Protein 2IQ7 (pdb70)

Sequence (2372 aa):
ASCTFTDAAAAIKGKASCTSIILNGIVVPAGTTLDMTGLKSGTTVTFQGKTTFGYKEWEGPLISFSGTNININGASGHSIDCQGSRWWDSKGSNGGKTKPKFFYAHSLKSSNNIKGLNVLNTPVQAFSINSATTLGVYDVIIDNSAGDSAGGHNTDAFDDVGSSTGVYISGANVKNQDDCLAINSGTTNITFTGGTCSGGHGLSIGSVGGRSDNTVKTVTISNSKIVNSDNGVRIKTVSGATGSVSGVTYSGITLSNIAKYGIVIEQDYENGSPTGTPTNGVPITGLTLSKITGSVASSGTNVYILCASGACSNWKWSGVSVTGGKKSTKCSNIPSGSGAACASCTFTDAAAAIKGKASCTSIILNGIVVPAGTTLDMTGLKSGTTVTFQGKTTFGYKEWEGPLISFSGTNININGASGHSIDCQQGSRWWDSKGSSNGGKTKPKFFYAHSLKSSNIKGLNVLNTPVQAFSINSATTLGVYDVIIDNSAGDSAGGHNTDAFDVGSSTTGVYISGANVKNQDDCLAINSGTNITFTGGTCSGGHGLSIGSVGGRSDNTVKTVTISNSKIVVNSDNGVRIKTVSGATTGSVSGVTYSGITLSNIAKYGIVIEQDYENGSPTGTPTNGVPITGLTLSKITGSVASSGTNVYILCASGACSNWKWSGVSVTGGKKSTKCSNIPSGSGAACASCTFTDAAAAIKGKASCTSIILNGIVVPAGTTLDMTGLKSGTTVTFQGKTTFGYKEWEGPLISFSGTNNININGASGHSIDCQGSRWWDSKGSNGGKTKPKFFYAHSLKSSNIKGLNVLNTPVQAFSINSATTLGVYDVIIDNSAGDSAGGHNTDAFDVGSSTTGVYISGANVKNQDDCLAINSGTNITFTGGTCSGGHGLSIGSSVGGRSDNTVKTVTISNSKIVNSDNGVRIKTVSGATGSVSGVTYSGITLSNIAKKYGIVIEQDYENGSPTGTPTNGVPITGLTLSKITGSVASSGTNVYILCASGACSNWKWSGVSVTGGKKSTKCSNIPSGSGAACASCTFTDAAAAIKGKASCTSIILNGIVVPAGTTLDMTGLKSGTTVTFQGKTTFGYKEWEGPLISFSGTNNININGASGHSIDCQGSRWWDSKGSNGGKTKPKFFYAHSLKSSNIKGLNVLNTPVQAFSINSATTLGVYDVIIDNSAGDSAGGHHNTDAFDVGSSTGVYISGANVKNQDDCLAINSGTNITFTGGTCSGGHGLSIGSVGGRSDNTVKTVTISNSKIVNSDNGVRIKTVSGATGSVSGVTYSGITLSNIAKKYGIVIEQDYENGSPTGTPTNGVPITGLTLSKITGSVASSGTNVYILCASGACSNWKWSGVSSVTGGKKSTKCSNIPSGSGAACASCTFTDAAAAIKGKASCTSIILNGIVVPAGTTLDMTGLKSGTTVTFQGKTTFGYKEWEGPLISSFSGTNNININNGASGHSIDCQQGSRWWDSKGSNGGKTKPKFFYAHSLKSSNIKGLNVLNTPVQAFSINSATTLGVYDVIIDNSAGDSSAGGHNTDAFDDVGSSTGVYISGANVKNQDDCLAINSGTNITFTGGTCSGGHGLSIGSSVGGRSDNTVKTVTISNSKIVNSDNGVRIKTVSGATGSVSGVTYSGITLSNNIAKKYGIVIEQDYENGSPTGTPTNGVPITGLTLSKITGSVASSGTNVYILCASGACSNWKWSGVSVTGGKKSTKCSNIPSGSGAACSCTFTDAAAAIKGKASCTSIILNGIVVPAGTTLDMTGLKSGTTVTFQGKTTFGYKEWEGPLISFSGTNNININGASGHSIDCQGSRWWDSKGSNGGKTKPKFFYAHSLKSSNIKGLNVLNTPVQAFSINSATTLGVYDVIIDNSAGDSAGGHNTDAFDDVGSSTGVYISGANVKNQDDCLAINSGTNITFTGGTCSGGHGLSIGSSVGGRSDNTVKTVTISNSKIVNSDNGVRIKTVSGATGSVSGVTYSGITLSNIAKYGIVIEQDYENGSPTGTPTNGVPITGLTLSKITGSVASSGTNVYILCASGACSNWKWSGVSVTGGKKSTKCSNIPSGSGAACASCTFTDAAAAIKGKASCTSIILNGIVVPAGTTLDMTGLKSGTTVTFQGKTTFGYKEWEGPLISFSGTNININGASGHSIDCQGSRWWDSKGSNGGKTKPKFFYAHSLKSSNIKGLNVLNTPVQAFSINSATTLGVYDVIIDNSAGDSAGGHNTDAFDVGSSTGVYISGANVKNQDDCLAINSGTNITFTGGTCSGGHGLSIGSVGGRSDNTVKTVTISNSKIVNSDNGVRIKTVSGATGSSVSGVTYSSGITLSNIAKYGIVIEQDYENGSPTGTPTNGVPITGLTLSKITGSVASSGTNVYILCASGACSNWKWSGVSVTGGKKSTKCSNIPSGSGAAC

CATH classification: 2.160.20.10

Structure (mmCIF, N/CA/C/O backbone):
data_2IQ7
#
_entry.id   2IQ7
#
_cell.length_a   85.640
_cell.length_b   127.266
_cell.length_c   205.828
_cell.angle_alpha   90.00
_cell.angle_beta   90.00
_cell.angle_gamma   90.00
#
_symmetry.space_group_name_H-M   'P 21 21 21'
#
loop_
_entity.id
_entity.type
_entity.pdbx_description
1 polymer endopolygalacturonase
2 branched alpha-D-mannopyranose-(1-6)-alpha-D-mannopyranose-(1-6)-[alpha-D-mannopyranose-(1-3)]alpha-D-mannopyranose-(1-4)-2-acetamido-2-deoxy-beta-D-glucopyranose-(1-4)-2-acetamido-2-deoxy-beta-D-glucopyranose
3 branched 2-acetamido-2-deoxy-beta-D-glucopyranose-(1-4)-2-acetamido-2-deoxy-beta-D-glucopyranose
4 non-polymer 'TETRAETHYLENE GLYCOL'
5 non-polymer DI(HYDROXYETHYL)ETHER
6 non-polymer 'ACETIC ACID'
7 water water
#
loop_
_atom_site.group_PDB
_atom_site.id
_atom_site.type_symbol
_atom_site.label_atom_id
_atom_site.label_alt_id
_atom_site.label_comp_id
_atom_site.label_asym_id
_atom_site.label_entity_id
_atom_site.label_seq_id
_atom_site.pdbx_PDB_ins_code
_atom_site.Cartn_x
_atom_site.Cartn_y
_atom_site.Cartn_z
_atom_site.occupancy
_atom_site.B_iso_or_equiv
_atom_site.auth_seq_id
_atom_site.auth_comp_id
_atom_site.auth_asym_id
_atom_site.auth_atom_id
_atom_site.pdbx_PDB_model_num
ATOM 1 N N . ALA A 1 1 ? 5.378 -7.087 37.927 1.00 12.20 24 ALA A N 1
ATOM 2 C CA . ALA A 1 1 ? 5.724 -5.650 37.672 1.00 11.67 24 ALA A CA 1
ATOM 3 C C . ALA A 1 1 ? 4.596 -4.744 38.126 1.00 11.05 24 ALA A C 1
ATOM 4 O O . ALA A 1 1 ? 3.434 -5.151 38.124 1.00 11.41 24 ALA A O 1
ATOM 6 N N . SER A 1 2 ? 4.935 -3.510 38.494 1.00 10.15 25 SER A N 1
ATOM 7 C CA . SER A 1 2 ? 3.919 -2.498 38.797 1.00 9.63 25 SER A CA 1
ATOM 8 C C . SER A 1 2 ? 2.941 -2.384 37.639 1.00 8.60 25 SER A C 1
ATOM 9 O O . SER A 1 2 ? 1.744 -2.328 37.849 1.00 7.93 25 SER A O 1
ATOM 12 N N . CYS A 1 3 ? 3.464 -2.350 36.416 1.00 7.52 26 CYS A N 1
ATOM 13 C CA . CYS A 1 3 ? 2.671 -2.006 35.253 1.00 7.09 26 CYS A CA 1
ATOM 14 C C . CYS A 1 3 ? 3.082 -2.834 34.054 1.00 6.89 26 CYS A C 1
ATOM 15 O O . CYS A 1 3 ? 4.269 -2.881 33.716 1.00 7.12 26 CYS A O 1
ATOM 18 N N . THR A 1 4 ? 2.108 -3.450 33.386 1.00 6.09 27 THR A N 1
ATOM 19 C CA . THR A 1 4 ? 2.375 -4.142 32.134 1.00 5.72 27 THR A CA 1
ATOM 20 C C . THR A 1 4 ? 1.531 -3.453 31.064 1.00 6.61 27 THR A C 1
ATOM 21 O O . THR A 1 4 ? 0.314 -3.303 31.246 1.00 6.87 27 THR A O 1
ATOM 25 N N . PHE A 1 5 ? 2.179 -3.020 29.981 1.00 5.76 28 PHE A N 1
ATOM 26 C CA . PHE A 1 5 ? 1.490 -2.308 28.894 1.00 6.65 28 PHE A CA 1
ATOM 27 C C . PHE A 1 5 ? 1.631 -3.041 27.565 1.00 7.43 28 PHE A C 1
ATOM 28 O O . PHE A 1 5 ? 2.720 -3.496 27.224 1.00 6.97 28 PHE A O 1
ATOM 36 N N . THR A 1 6 ? 0.532 -3.127 26.818 1.00 7.88 29 THR A N 1
ATOM 37 C CA . THR A 1 6 ? 0.562 -3.616 25.445 1.00 8.68 29 THR A CA 1
ATOM 38 C C . THR A 1 6 ? 0.242 -2.463 24.512 1.00 8.37 29 THR A C 1
ATOM 39 O O . THR A 1 6 ? 0.102 -2.644 23.310 1.00 8.77 29 THR A O 1
ATOM 43 N N . ASP A 1 7 ? 0.118 -1.272 25.081 1.00 7.65 30 ASP A N 1
ATOM 44 C CA . ASP A 1 7 ? -0.229 -0.092 24.309 1.00 7.68 30 ASP A CA 1
ATOM 45 C C . ASP A 1 7 ? 0.806 1.005 24.546 1.00 7.31 30 ASP A C 1
ATOM 46 O O . ASP A 1 7 ? 1.144 1.302 25.699 1.00 5.91 30 ASP A O 1
ATOM 51 N N . ALA A 1 8 ? 1.304 1.603 23.455 1.00 6.00 31 ALA A N 1
ATOM 52 C CA . ALA A 1 8 ? 2.379 2.586 23.542 1.00 6.64 31 ALA A CA 1
ATOM 53 C C . ALA A 1 8 ? 1.944 3.869 24.265 1.00 6.31 31 ALA A C 1
ATOM 54 O O . ALA A 1 8 ? 2.607 4.310 25.183 1.00 5.32 31 ALA A O 1
ATOM 56 N N . ALA A 1 9 ? 0.835 4.459 23.849 1.00 6.10 32 ALA A N 1
ATOM 57 C CA . ALA A 1 9 ? 0.375 5.665 24.525 1.00 6.64 32 ALA A CA 1
ATOM 58 C C . ALA A 1 9 ? 0.081 5.466 26.023 1.00 6.31 32 ALA A C 1
ATOM 59 O O . ALA A 1 9 ? 0.404 6.361 26.815 1.00 5.75 32 ALA A O 1
ATOM 61 N N . ALA A 1 10 ? -0.509 4.321 26.403 1.00 5.91 33 ALA A N 1
ATOM 62 C CA . ALA A 1 10 ? -0.740 3.982 27.830 1.00 5.85 33 ALA A CA 1
ATOM 63 C C . ALA A 1 10 ? 0.590 3.946 28.613 1.00 5.73 33 ALA A C 1
ATOM 64 O O . ALA A 1 10 ? 0.688 4.491 29.713 1.00 5.46 33 ALA A O 1
ATOM 66 N N . ALA A 1 11 ? 1.599 3.289 28.033 1.00 5.93 34 ALA A N 1
ATOM 67 C CA . ALA A 1 11 ? 2.936 3.178 28.651 1.00 6.44 34 ALA A CA 1
ATOM 68 C C . ALA A 1 11 ? 3.569 4.553 28.883 1.00 6.89 34 ALA A C 1
ATOM 69 O O . ALA A 1 11 ? 4.135 4.814 29.947 1.00 7.54 34 ALA A O 1
ATOM 71 N N . ILE A 1 12 ? 3.471 5.421 27.881 1.00 7.17 35 ILE A N 1
ATOM 72 C CA . ILE A 1 12 ? 4.048 6.779 27.950 1.00 7.06 35 ILE A CA 1
ATOM 73 C C . ILE A 1 12 ? 3.309 7.625 28.989 1.00 7.06 35 ILE A C 1
ATOM 74 O O . ILE A 1 12 ? 3.922 8.373 29.750 1.00 6.48 35 ILE A O 1
ATOM 79 N N . LYS A 1 13 ? 1.990 7.494 29.018 1.00 7.01 36 LYS A N 1
ATOM 80 C CA . LYS A 1 13 ? 1.198 8.198 30.029 1.00 8.14 36 LYS A CA 1
ATOM 81 C C . LYS A 1 13 ? 1.563 7.730 31.440 1.00 7.95 36 LYS A C 1
ATOM 82 O O . LYS A 1 13 ? 1.721 8.554 32.351 1.00 8.11 36 LYS A O 1
ATOM 88 N N . GLY A 1 14 ? 1.700 6.420 31.627 1.00 7.37 37 GLY A N 1
ATOM 89 C CA . GLY A 1 14 ? 1.809 5.876 32.986 1.00 7.61 37 GLY A CA 1
ATOM 90 C C . GLY A 1 14 ? 3.198 5.649 33.575 1.00 7.47 37 GLY A C 1
ATOM 91 O O . GLY A 1 14 ? 3.333 5.453 34.784 1.00 7.07 37 GLY A O 1
ATOM 92 N N . LYS A 1 15 ? 4.227 5.724 32.733 1.00 7.56 38 LYS A N 1
ATOM 93 C CA . LYS A 1 15 ? 5.590 5.317 33.094 1.00 7.53 38 LYS A CA 1
ATOM 94 C C . LYS A 1 15 ? 6.132 5.833 34.432 1.00 7.89 38 LYS A C 1
ATOM 95 O O . LYS A 1 15 ? 6.707 5.066 35.193 1.00 8.30 38 LYS A O 1
ATOM 101 N N . ALA A 1 16 ? 5.943 7.120 34.720 1.00 8.37 39 ALA A N 1
ATOM 102 C CA . ALA A 1 16 ? 6.576 7.732 35.883 1.00 8.98 39 ALA A CA 1
ATOM 103 C C . ALA A 1 16 ? 5.931 7.315 37.207 1.00 9.37 39 ALA A C 1
ATOM 104 O O . ALA A 1 16 ? 6.474 7.599 38.265 1.00 9.70 39 ALA A O 1
ATOM 106 N N . SER A 1 17 ? 4.785 6.637 37.142 1.00 8.23 40 SER A N 1
ATOM 107 C CA . SER A 1 17 ? 4.136 6.114 38.331 1.00 9.08 40 SER A CA 1
ATOM 108 C C . SER A 1 17 ? 4.465 4.628 38.573 1.00 9.26 40 SER A C 1
ATOM 109 O O . SER A 1 17 ? 4.009 4.044 39.557 1.00 9.68 40 SER A O 1
ATOM 112 N N . CYS A 1 18 ? 5.256 4.030 37.679 1.00 9.32 41 CYS A N 1
ATOM 113 C CA . CYS A 1 18 ? 5.551 2.593 37.724 1.00 9.68 41 CYS A CA 1
ATOM 114 C C . CYS A 1 18 ? 6.989 2.339 38.152 1.00 10.14 41 CYS A C 1
ATOM 115 O O . CYS A 1 18 ? 7.917 2.780 37.483 1.00 11.30 41 CYS A O 1
ATOM 118 N N . THR A 1 19 ? 7.181 1.608 39.245 1.00 10.57 42 THR A N 1
ATOM 119 C CA . THR A 1 19 ? 8.544 1.274 39.664 1.00 10.63 42 THR A CA 1
ATOM 120 C C . THR A 1 19 ? 9.135 0.163 38.792 1.00 10.07 42 THR A C 1
ATOM 121 O O . THR A 1 19 ? 10.341 0.108 38.587 1.00 9.80 42 THR A O 1
ATOM 125 N N . SER A 1 20 ? 8.284 -0.723 38.284 1.00 9.41 43 SER A N 1
ATOM 126 C CA . SER A 1 20 ? 8.714 -1.695 37.271 1.00 8.52 43 SER A CA 1
ATOM 127 C C . SER A 1 20 ? 7.686 -1.733 36.179 1.00 7.91 43 SER A C 1
ATOM 128 O O . SER A 1 20 ? 6.480 -1.663 36.427 1.00 7.17 43 SER A O 1
ATOM 131 N N . ILE A 1 21 ? 8.184 -1.830 34.959 1.00 6.89 44 ILE A N 1
ATOM 132 C CA . ILE A 1 21 ? 7.359 -1.767 33.775 1.00 6.69 44 ILE A CA 1
ATOM 133 C C . ILE A 1 21 ? 7.686 -2.961 32.907 1.00 7.27 44 ILE A C 1
ATOM 134 O O . ILE A 1 21 ? 8.863 -3.309 32.718 1.00 7.85 44 ILE A O 1
ATOM 139 N N . ILE A 1 22 ? 6.650 -3.589 32.392 1.00 7.07 45 ILE A N 1
ATOM 140 C CA . ILE A 1 22 ? 6.804 -4.522 31.295 1.00 7.02 45 ILE A CA 1
ATOM 141 C C . ILE A 1 22 ? 6.139 -3.932 30.049 1.00 7.18 45 ILE A C 1
ATOM 142 O O . ILE A 1 22 ? 4.963 -3.563 30.064 1.00 7.00 45 ILE A O 1
ATOM 147 N N . LEU A 1 23 ? 6.907 -3.863 28.966 1.00 6.63 46 LEU A N 1
ATOM 148 C CA . LEU A 1 23 ? 6.400 -3.443 27.672 1.00 7.35 46 LEU A CA 1
ATOM 149 C C . LEU A 1 23 ? 6.183 -4.733 26.878 1.00 7.41 46 LEU A C 1
ATOM 150 O O . LEU A 1 23 ? 7.140 -5.373 26.462 1.00 7.81 46 LEU A O 1
ATOM 155 N N . ASN A 1 24 ? 4.928 -5.135 26.734 1.00 7.53 47 ASN A N 1
ATOM 156 C CA . ASN A 1 24 ? 4.591 -6.467 26.225 1.00 8.22 47 ASN A CA 1
ATOM 157 C C . ASN A 1 24 ? 3.928 -6.428 24.851 1.00 7.58 47 ASN A C 1
ATOM 158 O O . ASN A 1 24 ? 2.743 -6.092 24.717 1.00 7.89 47 ASN A O 1
ATOM 163 N N . GLY A 1 25 ? 4.711 -6.765 23.832 1.00 7.36 48 GLY A N 1
ATOM 164 C CA . GLY A 1 25 ? 4.206 -6.911 22.483 1.00 6.97 48 GLY A CA 1
ATOM 165 C C . GLY A 1 25 ? 3.661 -5.625 21.891 1.00 6.97 48 GLY A C 1
ATOM 166 O O . GLY A 1 25 ? 2.780 -5.663 21.033 1.00 7.10 48 GLY A O 1
ATOM 167 N N . ILE A 1 26 ? 4.193 -4.485 22.322 1.00 6.39 49 ILE A N 1
ATOM 168 C CA . ILE A 1 26 ? 3.679 -3.186 21.863 1.00 6.42 49 ILE A CA 1
ATOM 169 C C . ILE A 1 26 ? 3.904 -2.950 20.366 1.00 6.65 49 ILE A C 1
ATOM 170 O O . ILE A 1 26 ? 5.018 -3.088 19.855 1.00 5.87 49 ILE A O 1
ATOM 175 N N . VAL A 1 27 ? 2.831 -2.557 19.688 1.00 6.41 50 VAL A N 1
ATOM 176 C CA . VAL A 1 27 ? 2.923 -2.012 18.340 1.00 6.07 50 VAL A CA 1
ATOM 177 C C . VAL A 1 27 ? 3.000 -0.492 18.486 1.00 6.15 50 VAL A C 1
ATOM 178 O O . VAL A 1 27 ? 2.011 0.170 18.836 1.00 5.74 50 VAL A O 1
ATOM 182 N N . VAL A 1 28 ? 4.178 0.061 18.209 1.00 6.01 51 VAL A N 1
ATOM 183 C CA . VAL A 1 28 ? 4.389 1.486 18.450 1.00 6.35 51 VAL A CA 1
ATOM 184 C C . VAL A 1 28 ? 3.798 2.230 17.230 1.00 6.59 51 VAL A C 1
ATOM 185 O O . VAL A 1 28 ? 4.220 1.967 16.104 1.00 7.36 51 VAL A O 1
ATOM 189 N N . PRO A 1 29 ? 2.837 3.155 17.451 1.00 7.02 52 PRO A N 1
ATOM 190 C CA . PRO A 1 29 ? 2.207 3.852 16.319 1.00 7.14 52 PRO A CA 1
ATOM 191 C C . PRO A 1 29 ? 3.224 4.434 15.336 1.00 7.19 52 PRO A C 1
ATOM 192 O O . PRO A 1 29 ? 4.283 4.908 15.754 1.00 7.11 52 PRO A O 1
ATOM 196 N N . ALA A 1 30 ? 2.905 4.373 14.041 1.00 6.57 53 ALA A N 1
ATOM 197 C CA . ALA A 1 30 ? 3.763 4.934 12.994 1.00 6.46 53 ALA A CA 1
ATOM 198 C C . ALA A 1 30 ? 4.146 6.392 13.258 1.00 6.69 53 ALA A C 1
ATOM 199 O O . ALA A 1 30 ? 3.289 7.231 13.598 1.00 6.84 53 ALA A O 1
ATOM 201 N N . GLY A 1 31 ? 5.430 6.694 13.101 1.00 6.23 54 GLY A N 1
ATOM 202 C CA . GLY A 1 31 ? 5.879 8.077 13.233 1.00 7.24 54 GLY A CA 1
ATOM 203 C C . GLY A 1 31 ? 5.955 8.590 14.666 1.00 7.40 54 GLY A C 1
ATOM 204 O O . GLY A 1 31 ? 6.086 9.807 14.885 1.00 7.56 54 GLY A O 1
ATOM 205 N N . THR A 1 32 ? 5.868 7.671 15.631 1.00 7.26 55 THR A N 1
ATOM 206 C CA . THR A 1 32 ? 5.980 8.006 17.046 1.00 7.59 55 THR A CA 1
ATOM 207 C C . THR A 1 32 ? 7.106 7.242 17.759 1.00 7.95 55 THR A C 1
ATOM 208 O O . THR A 1 32 ? 7.522 6.152 17.344 1.00 7.62 55 THR A O 1
ATOM 212 N N . THR A 1 33 ? 7.566 7.825 18.865 1.00 8.08 56 THR A N 1
ATOM 213 C CA . THR A 1 33 ? 8.596 7.224 19.705 1.00 7.69 56 THR A CA 1
ATOM 214 C C . THR A 1 33 ? 7.927 6.455 20.840 1.00 8.10 56 THR A C 1
ATOM 215 O O . THR A 1 33 ? 6.986 6.957 21.475 1.00 7.96 56 THR A O 1
ATOM 219 N N . LEU A 1 34 ? 8.423 5.254 21.113 1.00 8.24 57 LEU A N 1
ATOM 220 C CA . LEU A 1 34 ? 8.134 4.568 22.372 1.00 8.59 57 LEU A CA 1
ATOM 221 C C . LEU A 1 34 ? 8.934 5.318 23.454 1.00 8.67 57 LEU A C 1
ATOM 222 O O . LEU A 1 34 ? 10.093 5.001 23.750 1.00 7.78 57 LEU A O 1
ATOM 227 N N . ASP A 1 35 ? 8.299 6.349 24.001 1.00 8.85 58 ASP A N 1
ATOM 228 C CA . ASP A 1 35 ? 8.996 7.390 24.751 1.00 9.02 58 ASP A CA 1
ATOM 229 C C . ASP A 1 35 ? 9.081 6.991 26.218 1.00 9.21 58 ASP A C 1
ATOM 230 O O . ASP A 1 35 ? 8.131 7.179 26.986 1.00 9.54 58 ASP A O 1
ATOM 235 N N . MET A 1 36 ? 10.214 6.401 26.582 1.00 8.75 59 MET A N 1
ATOM 236 C CA . MET A 1 36 ? 10.486 6.017 27.965 1.00 8.57 59 MET A CA 1
ATOM 237 C C . MET A 1 36 ? 11.550 6.945 28.575 1.00 8.31 59 MET A C 1
ATOM 238 O O . MET A 1 36 ? 12.358 6.519 29.400 1.00 8.20 59 MET A O 1
ATOM 243 N N . THR A 1 37 ? 11.543 8.214 28.163 1.00 8.04 60 THR A N 1
ATOM 244 C CA . THR A 1 37 ? 12.362 9.227 28.831 1.00 7.85 60 THR A CA 1
ATOM 245 C C . THR A 1 37 ? 11.711 9.654 30.161 1.00 7.38 60 THR A C 1
ATOM 246 O O . THR A 1 37 ? 10.515 9.477 30.359 1.00 6.87 60 THR A O 1
ATOM 250 N N . GLY A 1 38 ? 12.502 10.217 31.061 1.00 7.18 61 GLY A N 1
ATOM 251 C CA . GLY A 1 38 ? 11.955 10.762 32.300 1.00 7.56 61 GLY A CA 1
ATOM 252 C C . GLY A 1 38 ? 11.384 9.707 33.230 1.00 7.76 61 GLY A C 1
ATOM 253 O O . GLY A 1 38 ? 10.397 9.953 33.911 1.00 8.42 61 GLY A O 1
ATOM 254 N N . LEU A 1 39 ? 11.990 8.517 33.263 1.00 7.61 62 LEU A N 1
ATOM 255 C CA . LEU A 1 39 ? 11.545 7.490 34.199 1.00 7.81 62 LEU A CA 1
ATOM 256 C C . LEU A 1 39 ? 11.918 7.895 35.622 1.00 8.41 62 LEU A C 1
ATOM 257 O O . LEU A 1 39 ? 12.911 8.607 35.824 1.00 7.93 62 LEU A O 1
ATOM 262 N N . LYS A 1 40 ? 11.102 7.444 36.579 1.00 9.39 63 LYS A N 1
ATOM 263 C CA . LYS A 1 40 ? 11.382 7.590 38.008 1.00 11.38 63 LYS A CA 1
ATOM 264 C C . LYS A 1 40 ? 12.716 6.878 38.233 1.00 10.72 63 LYS A C 1
ATOM 265 O O . LYS A 1 40 ? 12.958 5.768 37.710 1.00 10.29 63 LYS A O 1
ATOM 271 N N . SER A 1 41 ? 13.613 7.529 38.964 1.00 10.84 64 SER A N 1
ATOM 272 C CA . SER A 1 41 ? 14.887 6.897 39.293 1.00 11.03 64 SER A CA 1
ATOM 273 C C . SER A 1 41 ? 14.692 5.507 39.937 1.00 9.97 64 SER A C 1
ATOM 274 O O . SER A 1 41 ? 13.833 5.315 40.819 1.00 8.61 64 SER A O 1
ATOM 277 N N . GLY A 1 42 ? 15.456 4.530 39.458 1.00 8.84 65 GLY A N 1
ATOM 278 C CA . GLY A 1 42 ? 15.388 3.169 39.988 1.00 8.60 65 GLY A CA 1
ATOM 279 C C . GLY A 1 42 ? 14.384 2.269 39.280 1.00 8.36 65 GLY A C 1
ATOM 280 O O . GLY A 1 42 ? 14.158 1.137 39.691 1.00 8.25 65 GLY A O 1
ATOM 281 N N . THR A 1 43 ? 13.776 2.772 38.213 1.00 8.47 66 THR A N 1
ATOM 282 C CA . THR A 1 43 ? 12.792 2.000 37.460 1.00 8.88 66 THR A CA 1
ATOM 283 C C . THR A 1 43 ? 13.452 0.875 36.661 1.00 9.19 66 THR A C 1
ATOM 284 O O . THR A 1 43 ? 14.516 1.062 36.049 1.00 8.17 66 THR A O 1
ATOM 288 N N . THR A 1 44 ? 12.832 -0.286 36.727 1.00 9.35 67 THR A N 1
ATOM 289 C CA . THR A 1 44 ? 13.127 -1.365 35.824 1.00 10.06 67 THR A CA 1
ATOM 290 C C . THR A 1 44 ? 12.106 -1.474 34.693 1.00 9.75 67 THR A C 1
ATOM 291 O O . THR A 1 44 ? 10.914 -1.430 34.920 1.00 9.89 67 THR A O 1
ATOM 295 N N . VAL A 1 45 ? 12.609 -1.620 33.476 1.00 9.51 68 VAL A N 1
ATOM 296 C CA . VAL A 1 45 ? 11.779 -1.788 32.292 1.00 8.59 68 VAL A CA 1
ATOM 297 C C . VAL A 1 45 ? 12.160 -3.037 31.505 1.00 8.63 68 VAL A C 1
ATOM 298 O O . VAL A 1 45 ? 13.302 -3.223 31.154 1.00 9.88 68 VAL A O 1
ATOM 302 N N . THR A 1 46 ? 11.184 -3.889 31.253 1.00 20.00 69 THR A N 1
ATOM 303 C CA . THR A 1 46 ? 11.414 -5.176 30.637 1.00 20.00 69 THR A CA 1
ATOM 304 C C . THR A 1 46 ? 10.605 -5.317 29.339 1.00 20.00 69 THR A C 1
ATOM 305 O O . THR A 1 46 ? 9.406 -5.121 29.334 1.00 6.78 69 THR A O 1
ATOM 309 N N . PHE A 1 47 ? 11.281 -5.652 28.250 1.00 6.81 70 PHE A N 1
ATOM 310 C CA . PHE A 1 47 ? 10.610 -6.005 27.015 1.00 6.57 70 PHE A CA 1
ATOM 311 C C . PHE A 1 47 ? 10.159 -7.468 26.999 1.00 6.91 70 PHE A C 1
ATOM 312 O O . PHE A 1 47 ? 10.912 -8.357 27.307 1.00 7.16 70 PHE A O 1
ATOM 320 N N . GLN A 1 48 ? 8.916 -7.678 26.614 1.00 7.40 71 GLN A N 1
ATOM 321 C CA . GLN A 1 48 ? 8.344 -9.009 26.472 1.00 8.57 71 GLN A CA 1
ATOM 322 C C . GLN A 1 48 ? 7.633 -9.077 25.119 1.00 7.71 71 GLN A C 1
ATOM 323 O O . GLN A 1 48 ? 7.233 -8.040 24.557 1.00 7.26 71 GLN A O 1
ATOM 329 N N . GLY A 1 49 ? 7.481 -10.296 24.601 1.00 7.57 72 GLY A N 1
ATOM 330 C CA . GLY A 1 49 ? 6.839 -10.522 23.312 1.00 8.39 72 GLY A CA 1
ATOM 331 C C . GLY A 1 49 ? 7.602 -9.809 22.215 1.00 7.81 72 GLY A C 1
ATOM 332 O O . GLY A 1 49 ? 8.785 -9.516 22.354 1.00 7.67 72 GLY A O 1
ATOM 333 N N . LYS A 1 50 ? 6.906 -9.493 21.138 1.00 8.35 73 LYS A N 1
ATOM 334 C CA . LYS A 1 50 ? 7.535 -8.870 19.983 1.00 9.06 73 LYS A CA 1
ATOM 335 C C . LYS A 1 50 ? 7.085 -7.424 19.876 1.00 8.29 73 LYS A C 1
ATOM 336 O O . LYS A 1 50 ? 5.900 -7.149 19.708 1.00 8.77 73 LYS A O 1
ATOM 342 N N . THR A 1 51 ? 8.034 -6.507 20.026 1.00 7.70 74 THR A N 1
ATOM 343 C CA . THR A 1 51 ? 7.751 -5.088 19.858 1.00 7.38 74 THR A CA 1
ATOM 344 C C . THR A 1 51 ? 7.870 -4.803 18.365 1.00 7.80 74 THR A C 1
ATOM 345 O O . THR A 1 51 ? 8.831 -5.237 17.725 1.00 7.27 74 THR A O 1
ATOM 349 N N . THR A 1 52 ? 6.885 -4.085 17.817 1.00 8.06 75 THR A N 1
ATOM 350 C CA . THR A 1 52 ? 6.941 -3.644 16.414 1.00 7.87 75 THR A CA 1
ATOM 351 C C . THR A 1 52 ? 6.596 -2.150 16.274 1.00 7.94 75 THR A C 1
ATOM 352 O O . THR A 1 52 ? 6.258 -1.485 17.261 1.00 7.05 75 THR A O 1
ATOM 356 N N . PHE A 1 53 ? 6.695 -1.628 15.046 1.00 7.42 76 PHE A N 1
ATOM 357 C CA . PHE A 1 53 ? 6.534 -0.190 14.801 1.00 7.14 76 PHE A CA 1
ATOM 358 C C . PHE A 1 53 ? 5.775 0.005 13.513 1.00 7.42 76 PHE A C 1
ATOM 359 O O . PHE A 1 53 ? 5.980 -0.732 12.543 1.00 7.43 76 PHE A O 1
ATOM 367 N N . GLY A 1 54 ? 4.888 1.003 13.513 1.00 7.94 77 GLY A N 1
ATOM 368 C CA . GLY A 1 54 ? 4.189 1.406 12.300 1.00 7.07 77 GLY A CA 1
ATOM 369 C C . GLY A 1 54 ? 5.203 2.034 11.349 1.00 7.34 77 GLY A C 1
ATOM 370 O O . GLY A 1 54 ? 6.275 2.494 11.766 1.00 6.67 77 GLY A O 1
ATOM 371 N N . TYR A 1 55 ? 4.859 2.033 10.070 1.00 6.41 78 TYR A N 1
ATOM 372 C CA . TYR A 1 55 ? 5.726 2.575 9.041 1.00 6.79 78 TYR A CA 1
ATOM 373 C C . TYR A 1 55 ? 5.425 4.041 8.804 1.00 6.22 78 TYR A C 1
ATOM 374 O O . TYR A 1 55 ? 4.277 4.426 8.575 1.00 6.21 78 TYR A O 1
ATOM 383 N N . LYS A 1 56 ? 6.475 4.832 8.888 1.00 6.26 79 LYS A N 1
ATOM 384 C CA . LYS A 1 56 ? 6.480 6.213 8.424 1.00 7.38 79 LYS A CA 1
ATOM 385 C C . LYS A 1 56 ? 7.914 6.561 8.060 1.00 6.94 79 LYS A C 1
ATOM 386 O O . LYS A 1 56 ? 8.862 6.079 8.682 1.00 7.06 79 LYS A O 1
ATOM 392 N N . GLU A 1 57 ? 8.073 7.400 7.043 1.00 6.52 80 GLU A N 1
ATOM 393 C CA . GLU A 1 57 ? 9.382 7.916 6.697 1.00 6.42 80 GLU A CA 1
ATOM 394 C C . GLU A 1 57 ? 9.642 9.150 7.557 1.00 6.85 80 GLU A C 1
ATOM 395 O O . GLU A 1 57 ? 9.089 10.220 7.309 1.00 6.63 80 GLU A O 1
ATOM 401 N N . TRP A 1 58 ? 10.454 8.964 8.597 1.00 6.73 81 TRP A N 1
ATOM 402 C CA . TRP A 1 58 ? 10.740 10.013 9.583 1.00 7.54 81 TRP A CA 1
ATOM 403 C C . TRP A 1 58 ? 12.044 9.717 10.300 1.00 7.56 81 TRP A C 1
ATOM 404 O O . TRP A 1 58 ? 12.649 8.669 10.074 1.00 7.51 81 TRP A O 1
ATOM 415 N N . GLU A 1 59 ? 12.478 10.648 11.148 1.00 7.69 82 GLU A N 1
ATOM 416 C CA . GLU A 1 59 ? 13.829 10.618 11.689 1.00 8.76 82 GLU A CA 1
ATOM 417 C C . GLU A 1 59 ? 13.984 9.810 12.974 1.00 7.90 82 GLU A C 1
ATOM 418 O O . GLU A 1 59 ? 15.118 9.572 13.433 1.00 7.71 82 GLU A O 1
ATOM 424 N N . GLY A 1 60 ? 12.861 9.400 13.564 1.00 7.42 83 GLY A N 1
ATOM 425 C CA . GLY A 1 60 ? 12.910 8.674 14.834 1.00 6.97 83 GLY A CA 1
ATOM 426 C C . GLY A 1 60 ? 13.204 9.632 15.986 1.00 7.39 83 GLY A C 1
ATOM 427 O O . GLY A 1 60 ? 13.127 10.840 15.817 1.00 7.33 83 GLY A O 1
ATOM 428 N N . PRO A 1 61 ? 13.575 9.104 17.154 1.00 7.06 84 PRO A N 1
ATOM 429 C CA . PRO A 1 61 ? 13.828 7.696 17.428 1.00 6.69 84 PRO A CA 1
ATOM 430 C C . PRO A 1 61 ? 12.574 6.837 17.586 1.00 6.76 84 PRO A C 1
ATOM 431 O O . PRO A 1 61 ? 11.522 7.321 18.019 1.00 7.66 84 PRO A O 1
ATOM 435 N N . LEU A 1 62 ? 12.699 5.564 17.242 1.00 6.57 85 LEU A N 1
ATOM 436 C CA . LEU A 1 62 ? 11.644 4.577 17.514 1.00 6.11 85 LEU A CA 1
ATOM 437 C C . LEU A 1 62 ? 11.484 4.334 19.015 1.00 6.34 85 LEU A C 1
ATOM 438 O O . LEU A 1 62 ? 10.366 4.177 19.497 1.00 5.98 85 LEU A O 1
ATOM 443 N N . ILE A 1 63 ? 12.597 4.330 19.751 1.00 5.65 86 ILE A N 1
ATOM 444 C CA . ILE A 1 63 ? 12.567 4.115 21.201 1.00 6.06 86 ILE A CA 1
ATOM 445 C C . ILE A 1 63 ? 13.510 5.122 21.870 1.00 6.31 86 ILE A C 1
ATOM 446 O O . ILE A 1 63 ? 14.572 5.417 21.334 1.00 5.55 86 ILE A O 1
ATOM 451 N N . SER A 1 64 ? 13.141 5.604 23.058 1.00 6.24 87 SER A N 1
ATOM 452 C CA . SER A 1 64 ? 14.000 6.537 23.794 1.00 6.89 87 SER A CA 1
ATOM 453 C C . SER A 1 64 ? 13.897 6.296 25.300 1.00 7.24 87 SER A C 1
ATOM 454 O O . SER A 1 64 ? 12.791 6.179 25.841 1.00 6.55 87 SER A O 1
ATOM 457 N N . PHE A 1 65 ? 15.049 6.183 25.963 1.00 7.24 88 PHE A N 1
ATOM 458 C CA . PHE A 1 65 ? 15.095 5.988 27.423 1.00 7.65 88 PHE A CA 1
ATOM 459 C C . PHE A 1 65 ? 15.995 7.038 28.062 1.00 7.45 88 PHE A C 1
ATOM 460 O O . PHE A 1 65 ? 17.051 7.369 27.519 1.00 7.96 88 PHE A O 1
ATOM 468 N N . SER A 1 66 ? 15.604 7.522 29.233 1.00 7.03 89 SER A N 1
ATOM 469 C CA . SER A 1 66 ? 16.485 8.354 30.051 1.00 7.40 89 SER A CA 1
ATOM 470 C C . SER A 1 66 ? 16.096 8.210 31.522 1.00 7.30 89 SER A C 1
ATOM 471 O O . SER A 1 66 ? 14.971 7.807 31.845 1.00 7.03 89 SER A O 1
ATOM 474 N N . GLY A 1 67 ? 17.032 8.551 32.401 1.00 7.48 90 GLY A N 1
ATOM 475 C CA . GLY A 1 67 ? 16.821 8.415 33.841 1.00 8.02 90 GLY A CA 1
ATOM 476 C C . GLY A 1 67 ? 18.091 8.003 34.555 1.00 7.84 90 GLY A C 1
ATOM 477 O O . GLY A 1 67 ? 19.149 7.837 33.935 1.00 7.20 90 GLY A O 1
ATOM 478 N N . THR A 1 68 ? 17.965 7.828 35.862 1.00 8.20 91 THR A N 1
ATOM 479 C CA . THR A 1 68 ? 19.069 7.437 36.718 1.00 9.15 91 THR A CA 1
ATOM 480 C C . THR A 1 68 ? 18.707 6.086 37.319 1.00 9.00 91 THR A C 1
ATOM 481 O O . THR A 1 68 ? 17.543 5.863 37.697 1.00 9.32 91 THR A O 1
ATOM 485 N N . ASN A 1 69 ? 19.685 5.186 37.413 1.00 8.89 92 ASN A N 1
ATOM 486 C CA . ASN A 1 69 ? 19.471 3.867 38.039 1.00 9.23 92 ASN A CA 1
ATOM 487 C C . ASN A 1 69 ? 18.380 3.073 37.309 1.00 8.70 92 ASN A C 1
ATOM 488 O O . ASN A 1 69 ? 17.556 2.382 37.921 1.00 8.11 92 ASN A O 1
ATOM 493 N N . ILE A 1 70 ? 18.365 3.195 35.988 1.00 8.47 93 ILE A N 1
ATOM 494 C CA . ILE A 1 70 ? 17.404 2.486 35.176 1.00 8.22 93 ILE A CA 1
ATOM 495 C C . ILE A 1 70 ? 17.974 1.133 34.748 1.00 8.60 93 ILE A C 1
ATOM 496 O O . ILE A 1 70 ? 19.125 1.045 34.333 1.00 8.31 93 ILE A O 1
ATOM 501 N N . ASN A 1 71 ? 17.177 0.076 34.871 1.00 8.78 94 ASN A N 1
ATOM 502 C CA . ASN A 1 71 ? 17.535 -1.208 34.263 1.00 9.98 94 ASN A CA 1
ATOM 503 C C . ASN A 1 71 ? 16.596 -1.521 33.109 1.00 9.64 94 ASN A C 1
ATOM 504 O O . ASN A 1 71 ? 15.380 -1.523 33.267 1.00 9.42 94 ASN A O 1
ATOM 509 N N . ILE A 1 72 ? 17.165 -1.773 31.943 1.00 9.22 95 ILE A N 1
ATOM 510 C CA . ILE A 1 72 ? 16.358 -2.027 30.753 1.00 9.35 95 ILE A CA 1
ATOM 511 C C . ILE A 1 72 ? 16.669 -3.440 30.307 1.00 9.60 95 ILE A C 1
ATOM 512 O O . ILE A 1 72 ? 17.779 -3.727 29.872 1.00 10.51 95 ILE A O 1
ATOM 517 N N . ASN A 1 73 ? 15.698 -4.328 30.404 1.00 9.73 96 ASN A N 1
ATOM 518 C CA . ASN A 1 73 ? 15.968 -5.753 30.211 1.00 10.55 96 ASN A CA 1
ATOM 519 C C . ASN A 1 73 ? 15.078 -6.345 29.153 1.00 10.37 96 ASN A C 1
ATOM 520 O O . ASN A 1 73 ? 14.052 -5.775 28.812 1.00 10.26 96 ASN A O 1
ATOM 525 N N . GLY A 1 74 ? 15.475 -7.508 28.652 1.00 11.14 97 GLY A N 1
ATOM 526 C CA . GLY A 1 74 ? 14.658 -8.272 27.730 1.00 11.67 97 GLY A CA 1
ATOM 527 C C . GLY A 1 74 ? 14.293 -9.586 28.370 1.00 12.71 97 GLY A C 1
ATOM 528 O O . GLY A 1 74 ? 15.168 -10.273 28.919 1.00 14.15 97 GLY A O 1
ATOM 529 N N . ALA A 1 75 ? 13.009 -9.933 28.324 1.00 12.19 98 ALA A N 1
ATOM 530 C CA . ALA A 1 75 ? 12.542 -11.214 28.837 1.00 12.41 98 ALA A CA 1
ATOM 531 C C . ALA A 1 75 ? 12.838 -12.356 27.863 1.00 12.60 98 ALA A C 1
ATOM 532 O O . ALA A 1 75 ? 13.011 -12.138 26.662 1.00 12.29 98 ALA A O 1
ATOM 534 N N . SER A 1 76 ? 12.882 -13.580 28.390 1.00 12.27 99 SER A N 1
ATOM 535 C CA . SER A 1 76 ? 13.031 -14.766 27.555 1.00 13.15 99 SER A CA 1
ATOM 536 C C . SER A 1 76 ? 11.997 -14.739 26.432 1.00 12.23 99 SER A C 1
ATOM 537 O O . SER A 1 76 ? 10.822 -14.477 26.677 1.00 12.74 99 SER A O 1
ATOM 540 N N . GLY A 1 77 ? 12.429 -14.964 25.195 1.00 11.97 100 GLY A N 1
ATOM 541 C CA . GLY A 1 77 ? 11.479 -15.018 24.070 1.00 11.29 100 GLY A CA 1
ATOM 542 C C . GLY A 1 77 ? 11.149 -13.683 23.409 1.00 10.40 100 GLY A C 1
ATOM 543 O O . GLY A 1 77 ? 10.511 -13.656 22.349 1.00 9.99 100 GLY A O 1
ATOM 544 N N . HIS A 1 78 ? 11.563 -12.571 24.013 1.00 8.93 101 HIS A N 1
ATOM 545 C CA . HIS A 1 78 ? 11.174 -11.273 23.460 1.00 8.87 101 HIS A CA 1
ATOM 546 C C . HIS A 1 78 ? 11.990 -10.965 22.201 1.00 8.65 101 HIS A C 1
ATOM 547 O O . HIS A 1 78 ? 13.096 -11.482 22.034 1.00 9.32 101 HIS A O 1
ATOM 554 N N . SER A 1 79 ? 11.459 -10.094 21.349 1.00 8.18 102 SER A N 1
ATOM 555 C CA . SER A 1 79 ? 12.267 -9.454 20.315 1.00 7.78 102 SER A CA 1
ATOM 556 C C . SER A 1 79 ? 11.775 -8.026 20.119 1.00 7.47 102 SER A C 1
ATOM 557 O O . SER A 1 79 ? 10.645 -7.687 20.488 1.00 7.20 102 SER A O 1
ATOM 560 N N . ILE A 1 80 ? 12.640 -7.190 19.566 1.00 6.66 103 ILE A N 1
ATOM 561 C CA . ILE A 1 80 ? 12.239 -5.875 19.095 1.00 6.56 103 ILE A CA 1
ATOM 562 C C . ILE A 1 80 ? 12.527 -5.879 17.593 1.00 7.02 103 ILE A C 1
ATOM 563 O O . ILE A 1 80 ? 13.677 -5.769 17.169 1.00 7.17 103 ILE A O 1
ATOM 568 N N . ASP A 1 81 ? 11.477 -6.068 16.800 1.00 6.85 104 ASP A N 1
ATOM 569 C CA . ASP A 1 81 ? 11.637 -6.258 15.358 1.00 7.62 104 ASP A CA 1
ATOM 570 C C . ASP A 1 81 ? 11.128 -5.031 14.621 1.00 7.10 104 ASP A C 1
ATOM 571 O O . ASP A 1 81 ? 9.931 -4.837 14.499 1.00 7.39 104 ASP A O 1
ATOM 576 N N . CYS A 1 82 ? 12.052 -4.225 14.108 1.00 7.31 105 CYS A N 1
ATOM 577 C CA . CYS A 1 82 ? 11.711 -2.965 13.456 1.00 7.18 105 CYS A CA 1
ATOM 578 C C . CYS A 1 82 ? 11.258 -3.155 12.012 1.00 7.49 105 CYS A C 1
ATOM 579 O O . CYS A 1 82 ? 10.883 -2.181 11.368 1.00 7.74 105 CYS A O 1
ATOM 582 N N . GLN A 1 83 ? 11.352 -4.389 11.495 1.00 7.42 106 GLN A N 1
ATOM 583 C CA . GLN A 1 83 ? 11.001 -4.699 10.101 1.00 7.81 106 GLN A CA 1
ATOM 584 C C . GLN A 1 83 ? 11.539 -3.636 9.164 1.00 7.92 106 GLN A C 1
ATOM 585 O O . GLN A 1 83 ? 10.838 -3.070 8.315 1.00 7.72 106 GLN A O 1
ATOM 591 N N . GLY A 1 84 ? 12.841 -3.394 9.324 1.00 7.50 107 GLY A N 1
ATOM 592 C CA . GLY A 1 84 ? 13.590 -2.385 8.579 1.00 7.20 107 GLY A CA 1
ATOM 593 C C . GLY A 1 84 ? 13.548 -2.473 7.072 1.00 6.76 107 GLY A C 1
ATOM 594 O O . GLY A 1 84 ? 13.738 -1.464 6.413 1.00 6.07 107 GLY A O 1
ATOM 595 N N . SER A 1 85 ? 13.275 -3.664 6.524 1.00 6.85 108 SER A N 1
ATOM 596 C CA . SER A 1 85 ? 13.197 -3.832 5.072 1.00 6.63 108 SER A CA 1
ATOM 597 C C . SER A 1 85 ? 12.158 -2.899 4.435 1.00 6.28 108 SER A C 1
ATOM 598 O O . SER A 1 85 ? 12.233 -2.627 3.244 1.00 5.72 108 SER A O 1
ATOM 601 N N . ARG A 1 86 ? 11.206 -2.410 5.232 1.00 5.46 109 ARG A N 1
ATOM 602 C CA . ARG A 1 86 ? 10.200 -1.455 4.746 1.00 5.89 109 ARG A CA 1
ATOM 603 C C . ARG A 1 86 ? 10.810 -0.123 4.292 1.00 5.61 109 ARG A C 1
ATOM 604 O O . ARG A 1 86 ? 10.288 0.519 3.370 1.00 6.29 109 ARG A O 1
ATOM 612 N N . TRP A 1 87 ? 11.890 0.281 4.955 1.00 5.67 110 TRP A N 1
ATOM 613 C CA . TRP A 1 87 ? 12.676 1.486 4.602 1.00 6.05 110 TRP A CA 1
ATOM 614 C C . TRP A 1 87 ? 13.892 1.194 3.719 1.00 6.49 110 TRP A C 1
ATOM 615 O O . TRP A 1 87 ? 14.266 2.034 2.880 1.00 7.23 110 TRP A O 1
ATOM 626 N N . TRP A 1 88 ? 14.544 0.042 3.923 1.00 6.65 111 TRP A N 1
ATOM 627 C CA . TRP A 1 88 ? 15.848 -0.219 3.283 1.00 6.12 111 TRP A CA 1
ATOM 628 C C . TRP A 1 88 ? 15.795 -0.022 1.768 1.00 6.82 111 TRP A C 1
ATOM 629 O O . TRP A 1 88 ? 14.890 -0.534 1.101 1.00 6.76 111 TRP A O 1
ATOM 640 N N . ASP A 1 89 ? 16.775 0.710 1.240 1.00 6.83 112 ASP A N 1
ATOM 641 C CA . ASP A 1 89 ? 16.773 1.099 -0.166 1.00 7.43 112 ASP A CA 1
ATOM 642 C C . ASP A 1 89 ? 18.202 1.277 -0.667 1.00 7.74 112 ASP A C 1
ATOM 643 O O . ASP A 1 89 ? 18.426 1.956 -1.655 1.00 7.90 112 ASP A O 1
ATOM 648 N N . SER A 1 90 ? 19.150 0.639 0.025 1.00 8.01 113 SER A N 1
ATOM 649 C CA . SER A 1 90 ? 20.572 0.658 -0.311 1.00 8.77 113 SER A CA 1
ATOM 650 C C . SER A 1 90 ? 21.231 2.018 -0.046 1.00 9.73 113 SER A C 1
ATOM 651 O O . SER A 1 90 ? 22.404 2.175 -0.334 1.00 9.57 113 SER A O 1
ATOM 654 N N . LYS A 1 91 ? 20.484 2.983 0.513 1.00 10.27 114 LYS A N 1
ATOM 655 C CA . LYS A 1 91 ? 20.992 4.368 0.691 1.00 10.58 114 LYS A CA 1
ATOM 656 C C . LYS A 1 91 ? 21.118 4.817 2.160 1.00 10.06 114 LYS A C 1
ATOM 657 O O . LYS A 1 91 ? 21.815 5.803 2.467 1.00 10.16 114 LYS A O 1
ATOM 663 N N . GLY A 1 92 ? 20.461 4.087 3.059 1.00 9.82 115 GLY A N 1
ATOM 664 C CA . GLY A 1 92 ? 20.574 4.302 4.497 1.00 9.52 115 GLY A CA 1
ATOM 665 C C . GLY A 1 92 ? 20.247 5.719 4.922 1.00 10.21 115 GLY A C 1
ATOM 666 O O . GLY A 1 92 ? 19.214 6.269 4.541 1.00 9.21 115 GLY A O 1
ATOM 667 N N . SER A 1 93 ? 21.144 6.323 5.699 1.00 11.20 116 SER A N 1
ATOM 668 C CA . SER A 1 93 ? 20.911 7.674 6.188 1.00 12.28 116 SER A CA 1
ATOM 669 C C . SER A 1 93 ? 21.551 8.746 5.293 1.00 13.33 116 SER A C 1
ATOM 670 O O . SER A 1 93 ? 21.559 9.942 5.625 1.00 13.22 116 SER A O 1
ATOM 673 N N . ASN A 1 94 ? 22.055 8.310 4.139 1.00 13.20 117 ASN A N 1
ATOM 674 C CA . ASN A 1 94 ? 22.708 9.201 3.199 1.00 14.69 117 ASN A CA 1
ATOM 675 C C . ASN A 1 94 ? 21.917 9.497 1.937 1.00 14.06 117 ASN A C 1
ATOM 676 O O . ASN A 1 94 ? 22.445 10.073 0.994 1.00 14.70 117 ASN A O 1
ATOM 681 N N . GLY A 1 95 ? 20.655 9.093 1.915 1.00 12.69 118 GLY A N 1
ATOM 682 C CA . GLY A 1 95 ? 19.795 9.391 0.782 1.00 11.95 118 GLY A CA 1
ATOM 683 C C . GLY A 1 95 ? 18.592 8.479 0.764 1.00 10.90 118 GLY A C 1
ATOM 684 O O . GLY A 1 95 ? 18.357 7.736 1.724 1.00 10.49 118 GLY A O 1
ATOM 685 N N . GLY A 1 96 ? 17.839 8.531 -0.330 1.00 9.75 119 GLY A N 1
ATOM 686 C CA . GLY A 1 96 ? 16.593 7.762 -0.456 1.00 9.01 119 GLY A CA 1
ATOM 687 C C . GLY A 1 96 ? 15.576 8.208 0.592 1.00 8.74 119 GLY A C 1
ATOM 688 O O . GLY A 1 96 ? 15.490 9.397 0.914 1.00 8.48 119 GLY A O 1
ATOM 689 N N . LYS A 1 97 ? 14.804 7.256 1.116 1.00 7.94 120 LYS A N 1
ATOM 690 C CA . LYS A 1 97 ? 13.801 7.533 2.158 1.00 7.71 120 LYS A CA 1
ATOM 691 C C . LYS A 1 97 ? 14.425 8.092 3.432 1.00 7.28 120 LYS A C 1
ATOM 692 O O . LYS A 1 97 ? 15.553 7.745 3.789 1.00 7.51 120 LYS A O 1
ATOM 698 N N . THR A 1 98 ? 13.686 8.965 4.112 1.00 7.60 121 THR A N 1
ATOM 699 C CA . THR A 1 98 ? 14.028 9.341 5.482 1.00 7.43 121 THR A CA 1
ATOM 700 C C . THR A 1 98 ? 13.744 8.115 6.366 1.00 7.02 121 THR A C 1
ATOM 701 O O . THR A 1 98 ? 12.670 7.531 6.294 1.00 7.63 121 THR A O 1
ATOM 705 N N . LYS A 1 99 ? 14.728 7.713 7.167 1.00 7.38 122 LYS A N 1
ATOM 706 C CA . LYS A 1 99 ? 14.643 6.463 7.911 1.00 6.68 122 LYS A CA 1
ATOM 707 C C . LYS A 1 99 ? 14.899 6.764 9.386 1.00 6.62 122 LYS A C 1
ATOM 708 O O . LYS A 1 99 ? 15.804 7.530 9.704 1.00 6.37 122 LYS A O 1
ATOM 714 N N . PRO A 1 100 ? 14.072 6.198 10.287 1.00 6.44 123 PRO A N 1
ATOM 715 C CA . PRO A 1 100 ? 14.193 6.522 11.727 1.00 6.28 123 PRO A CA 1
ATOM 716 C C . PRO A 1 100 ? 15.335 5.841 12.485 1.00 6.80 123 PRO A C 1
ATOM 717 O O . PRO A 1 100 ? 15.562 4.647 12.323 1.00 6.55 123 PRO A O 1
ATOM 721 N N . LYS A 1 101 ? 16.032 6.608 13.330 1.00 7.49 124 LYS A N 1
ATOM 722 C CA . LYS A 1 101 ? 17.023 6.035 14.237 1.00 8.51 124 LYS A CA 1
ATOM 723 C C . LYS A 1 101 ? 16.247 5.132 15.183 1.00 8.37 124 LYS A C 1
ATOM 724 O O . LYS A 1 101 ? 15.066 5.378 15.430 1.00 9.03 124 LYS A O 1
ATOM 730 N N . PHE A 1 102 ? 16.890 4.099 15.708 1.00 7.61 125 PHE A N 1
ATOM 731 C CA . PHE A 1 102 ? 16.161 3.103 16.488 1.00 7.13 125 PHE A CA 1
ATOM 732 C C . PHE A 1 102 ? 16.056 3.473 17.980 1.00 6.81 125 PHE A C 1
ATOM 733 O O . PHE A 1 102 ? 14.971 3.838 18.459 1.00 7.11 125 PHE A O 1
ATOM 741 N N . PHE A 1 103 ? 17.175 3.434 18.702 1.00 6.71 126 PHE A N 1
ATOM 742 C CA . PHE A 1 103 ? 17.154 3.494 20.175 1.00 6.74 126 PHE A CA 1
ATOM 743 C C . PHE A 1 103 ? 18.048 4.611 20.723 1.00 7.32 126 PHE A C 1
ATOM 744 O O . PHE A 1 103 ? 19.277 4.556 20.582 1.00 7.83 126 PHE A O 1
ATOM 752 N N . TYR A 1 104 ? 17.434 5.629 21.325 1.00 6.50 127 TYR A N 1
ATOM 753 C CA . TYR A 1 104 ? 18.184 6.705 21.950 1.00 7.70 127 TYR A CA 1
ATOM 754 C C . TYR A 1 104 ? 18.423 6.344 23.416 1.00 7.63 127 TYR A C 1
ATOM 755 O O . TYR A 1 104 ? 17.505 6.419 24.242 1.00 7.23 127 TYR A O 1
ATOM 764 N N . ALA A 1 105 ? 19.640 5.892 23.703 1.00 7.21 128 ALA A N 1
ATOM 765 C CA . ALA A 1 105 ? 20.070 5.642 25.076 1.00 8.05 128 ALA A CA 1
ATOM 766 C C . ALA A 1 105 ? 20.764 6.926 25.498 1.00 8.20 128 ALA A C 1
ATOM 767 O O . ALA A 1 105 ? 22.002 6.992 25.512 1.00 8.99 128 ALA A O 1
ATOM 769 N N . HIS A 1 106 ? 19.961 7.965 25.768 1.00 7.90 129 HIS A N 1
ATOM 770 C CA . HIS A 1 106 ? 20.465 9.313 26.010 1.00 7.79 129 HIS A CA 1
ATOM 771 C C . HIS A 1 106 ? 20.167 9.737 27.439 1.00 7.85 129 HIS A C 1
ATOM 772 O O . HIS A 1 106 ? 19.073 9.476 27.943 1.00 7.90 129 HIS A O 1
ATOM 779 N N . SER A 1 107 ? 21.116 10.423 28.069 1.00 7.67 130 SER A N 1
ATOM 780 C CA . SER A 1 107 ? 20.950 10.919 29.453 1.00 8.48 130 SER A CA 1
ATOM 781 C C . SER A 1 107 ? 20.544 9.801 30.417 1.00 8.69 130 SER A C 1
ATOM 782 O O . SER A 1 107 ? 19.617 9.950 31.223 1.00 9.01 130 SER A O 1
ATOM 785 N N . LEU A 1 108 ? 21.221 8.664 30.276 1.00 8.58 131 LEU A N 1
ATOM 786 C CA . LEU A 1 108 ? 21.091 7.566 31.206 1.00 8.37 131 LEU A CA 1
ATOM 787 C C . LEU A 1 108 ? 22.287 7.602 32.153 1.00 8.76 131 LEU A C 1
ATOM 788 O O . LEU A 1 108 ? 23.442 7.628 31.705 1.00 8.64 131 LEU A O 1
ATOM 793 N N . LYS A 1 109 ? 22.002 7.631 33.449 1.00 8.86 132 LYS A N 1
ATOM 794 C CA . LYS A 1 109 ? 23.042 7.653 34.474 1.00 9.55 132 LYS A CA 1
ATOM 795 C C . LYS A 1 109 ? 22.968 6.431 35.383 1.00 9.13 132 LYS A C 1
ATOM 796 O O . LYS A 1 109 ? 21.889 6.100 35.889 1.00 9.38 132 LYS A O 1
ATOM 802 N N . SER A 1 110 ? 24.125 5.813 35.640 1.00 8.97 133 SER A N 1
ATOM 803 C CA . SER A 1 110 ? 24.214 4.638 36.512 1.00 8.94 133 SER A CA 1
ATOM 804 C C . SER A 1 110 ? 23.105 3.633 36.145 1.00 8.70 133 SER A C 1
ATOM 805 O O . SER A 1 110 ? 22.331 3.189 37.007 1.00 8.31 133 SER A O 1
ATOM 808 N N . SER A 1 111 ? 23.051 3.279 34.860 1.00 8.32 134 SER A N 1
ATOM 809 C CA . SER A 1 111 ? 21.979 2.476 34.293 1.00 8.18 134 SER A CA 1
ATOM 810 C C . SER A 1 111 ? 22.533 1.273 33.537 1.00 8.19 134 SER A C 1
ATOM 811 O O . SER A 1 111 ? 23.731 1.195 33.273 1.00 7.56 134 SER A O 1
ATOM 814 N N . ASN A 1 112 ? 21.647 0.333 33.224 1.00 8.51 135 ASN A N 1
ATOM 815 C CA A ASN A 1 112 ? 22.025 -0.886 32.509 0.50 8.97 135 ASN A CA 1
ATOM 816 C CA B ASN A 1 112 ? 22.017 -0.907 32.554 0.50 8.89 135 ASN A CA 1
ATOM 817 C C . ASN A 1 112 ? 20.992 -1.335 31.505 1.00 9.37 135 ASN A C 1
ATOM 818 O O . ASN A 1 112 ? 19.780 -1.244 31.749 1.00 9.27 135 ASN A O 1
ATOM 827 N N . ILE A 1 113 ? 21.490 -1.807 30.365 1.00 8.56 136 ILE A N 1
ATOM 828 C CA . ILE A 1 113 ? 20.685 -2.412 29.327 1.00 8.73 136 ILE A CA 1
ATOM 829 C C . ILE A 1 113 ? 21.194 -3.855 29.261 1.00 8.88 136 ILE A C 1
ATOM 830 O O . ILE A 1 113 ? 22.404 -4.088 29.159 1.00 8.77 136 ILE A O 1
ATOM 835 N N . LYS A 1 114 ? 20.291 -4.822 29.323 1.00 8.33 137 LYS A N 1
ATOM 836 C CA . LYS A 1 114 ? 20.719 -6.216 29.304 1.00 10.74 137 LYS A CA 1
ATOM 837 C C . LYS A 1 114 ? 19.811 -7.060 28.432 1.00 9.92 137 LYS A C 1
ATOM 838 O O . LYS A 1 114 ? 18.598 -7.055 28.615 1.00 10.55 137 LYS A O 1
ATOM 844 N N . GLY A 1 115 ? 20.417 -7.772 27.491 1.00 9.40 138 GLY A N 1
ATOM 845 C CA . GLY A 1 115 ? 19.744 -8.856 26.799 1.00 8.92 138 GLY A CA 1
ATOM 846 C C . GLY A 1 115 ? 18.710 -8.474 25.765 1.00 8.63 138 GLY A C 1
ATOM 847 O O . GLY A 1 115 ? 17.895 -9.313 25.386 1.00 9.50 138 GLY A O 1
ATOM 848 N N . LEU A 1 116 ? 18.707 -7.220 25.323 1.00 7.92 139 LEU A N 1
ATOM 849 C CA . LEU A 1 116 ? 17.767 -6.811 24.274 1.00 8.11 139 LEU A CA 1
ATOM 850 C C . LEU A 1 116 ? 18.081 -7.526 22.962 1.00 8.42 139 LEU A C 1
ATOM 851 O O . LEU A 1 116 ? 19.253 -7.669 22.569 1.00 8.07 139 LEU A O 1
ATOM 856 N N . ASN A 1 117 ? 17.016 -7.985 22.312 1.00 7.71 140 ASN A N 1
ATOM 857 C CA . ASN A 1 117 ? 17.106 -8.785 21.121 1.00 8.24 140 ASN A CA 1
ATOM 858 C C . ASN A 1 117 ? 16.475 -7.999 19.978 1.00 8.27 140 ASN A C 1
ATOM 859 O O . ASN A 1 117 ? 15.249 -7.982 19.818 1.00 7.49 140 ASN A O 1
ATOM 864 N N . VAL A 1 118 ? 17.328 -7.342 19.197 1.00 7.92 141 VAL A N 1
ATOM 865 C CA . VAL A 1 118 ? 16.882 -6.338 18.243 1.00 7.74 141 VAL A CA 1
ATOM 866 C C . VAL A 1 118 ? 17.060 -6.882 16.831 1.00 7.99 141 VAL A C 1
ATOM 867 O O . VAL A 1 118 ? 18.120 -7.424 16.506 1.00 8.14 141 VAL A O 1
ATOM 871 N N . LEU A 1 119 ? 16.033 -6.740 15.988 1.00 7.87 142 LEU A N 1
ATOM 872 C CA . LEU A 1 119 ? 16.123 -7.205 14.592 1.00 8.50 142 LEU A CA 1
ATOM 873 C C . LEU A 1 119 ? 15.737 -6.113 13.621 1.00 8.11 142 LEU A C 1
ATOM 874 O O . LEU A 1 119 ? 14.787 -5.375 13.859 1.00 7.79 142 LEU A O 1
ATOM 879 N N . ASN A 1 120 ? 16.488 -6.027 12.528 1.00 8.11 143 ASN A N 1
ATOM 880 C CA . ASN A 1 120 ? 16.075 -5.266 11.355 1.00 7.72 143 ASN A CA 1
ATOM 881 C C . ASN A 1 120 ? 15.848 -3.786 11.614 1.00 7.38 143 ASN A C 1
ATOM 882 O O . ASN A 1 120 ? 14.798 -3.259 11.252 1.00 7.36 143 ASN A O 1
ATOM 887 N N . THR A 1 121 ? 16.839 -3.116 12.200 1.00 6.55 144 THR A N 1
ATOM 888 C CA . THR A 1 121 ? 16.725 -1.668 12.394 1.00 6.92 144 THR A CA 1
ATOM 889 C C . THR A 1 121 ? 16.745 -0.967 11.027 1.00 6.42 144 THR A C 1
ATOM 890 O O . THR A 1 121 ? 17.495 -1.376 10.135 1.00 6.91 144 THR A O 1
ATOM 894 N N . PRO A 1 122 ? 15.893 0.059 10.850 1.00 7.03 145 PRO A N 1
ATOM 895 C CA . PRO A 1 122 ? 15.859 0.810 9.571 1.00 7.07 145 PRO A CA 1
ATOM 896 C C . PRO A 1 122 ? 17.235 1.383 9.199 1.00 6.98 145 PRO A C 1
ATOM 897 O O . PRO A 1 122 ? 17.634 1.306 8.033 1.00 7.69 145 PRO A O 1
ATOM 901 N N . VAL A 1 123 ? 17.935 1.953 10.185 1.00 7.43 146 VAL A N 1
ATOM 902 C CA . VAL A 1 123 ? 19.283 2.526 10.017 1.00 7.79 146 VAL A CA 1
ATOM 903 C C . VAL A 1 123 ? 20.082 2.270 11.319 1.00 8.21 146 VAL A C 1
ATOM 904 O O . VAL A 1 123 ? 20.139 1.125 11.760 1.00 7.12 146 VAL A O 1
ATOM 908 N N . GLN A 1 124 ? 20.695 3.292 11.930 1.00 8.31 147 GLN A N 1
ATOM 909 C CA . GLN A 1 124 ? 21.504 3.008 13.131 1.00 10.65 147 GLN A CA 1
ATOM 910 C C . GLN A 1 124 ? 20.655 2.456 14.279 1.00 9.53 147 GLN A C 1
ATOM 911 O O . GLN A 1 124 ? 19.479 2.809 14.422 1.00 9.05 147 GLN A O 1
ATOM 917 N N . ALA A 1 125 ? 21.255 1.559 15.059 1.00 8.72 148 ALA A N 1
ATOM 918 C CA . ALA A 1 125 ? 20.577 0.916 16.185 1.00 8.23 148 ALA A CA 1
ATOM 919 C C . ALA A 1 125 ? 20.663 1.757 17.469 1.00 7.86 148 ALA A C 1
ATOM 920 O O . ALA A 1 125 ? 19.788 2.581 17.710 1.00 7.47 148 ALA A O 1
ATOM 922 N N . PHE A 1 126 ? 21.709 1.573 18.272 1.00 7.42 149 PHE A N 1
ATOM 923 C CA . PHE A 1 126 ? 21.855 2.313 19.521 1.00 8.11 149 PHE A CA 1
ATOM 924 C C . PHE A 1 126 ? 22.684 3.562 19.389 1.00 8.24 149 PHE A C 1
ATOM 925 O O . PHE A 1 126 ? 23.837 3.516 18.947 1.00 8.98 149 PHE A O 1
ATOM 933 N N . SER A 1 127 ? 22.079 4.674 19.783 1.00 8.52 150 SER A N 1
ATOM 934 C CA . SER A 1 127 ? 22.773 5.941 19.933 1.00 8.56 150 SER A CA 1
ATOM 935 C C . SER A 1 127 ? 22.962 6.159 21.436 1.00 9.38 150 SER A C 1
ATOM 936 O O . SER A 1 127 ? 21.978 6.268 22.200 1.00 9.12 150 SER A O 1
ATOM 939 N N . ILE A 1 128 ? 24.218 6.194 21.858 1.00 7.92 151 ILE A N 1
ATOM 940 C CA . ILE A 1 128 ? 24.533 6.368 23.273 1.00 7.53 151 ILE A CA 1
ATOM 941 C C . ILE A 1 128 ? 25.111 7.775 23.361 1.00 8.50 151 ILE A C 1
ATOM 942 O O . ILE A 1 128 ? 26.162 8.069 22.771 1.00 8.10 151 ILE A O 1
ATOM 947 N N . ASN A 1 129 ? 24.401 8.655 24.057 1.00 7.90 152 ASN A N 1
ATOM 948 C CA . ASN A 1 129 ? 24.820 10.044 24.119 1.00 8.80 152 ASN A CA 1
ATOM 949 C C . ASN A 1 129 ? 24.472 10.611 25.467 1.00 8.60 152 ASN A C 1
ATOM 950 O O . ASN A 1 129 ? 23.434 10.277 26.020 1.00 8.30 152 ASN A O 1
ATOM 955 N N . SER A 1 130 ? 25.366 11.432 26.010 1.00 8.78 153 SER A N 1
ATOM 956 C CA . SER A 1 130 ? 25.195 12.013 27.347 1.00 9.30 153 SER A CA 1
ATOM 957 C C . SER A 1 130 ? 24.879 10.965 28.431 1.00 9.37 153 SER A C 1
ATOM 958 O O . SER A 1 130 ? 24.067 11.192 29.333 1.00 9.73 153 SER A O 1
ATOM 961 N N . ALA A 1 131 ? 25.554 9.826 28.343 1.00 9.33 154 ALA A N 1
ATOM 962 C CA . ALA A 1 131 ? 25.381 8.728 29.278 1.00 9.10 154 ALA A CA 1
ATOM 963 C C . ALA A 1 131 ? 26.498 8.830 30.298 1.00 9.50 154 ALA A C 1
ATOM 964 O O . ALA A 1 131 ? 27.629 9.182 29.942 1.00 9.12 154 ALA A O 1
ATOM 966 N N . THR A 1 132 ? 26.185 8.524 31.555 1.00 8.77 155 THR A N 1
ATOM 967 C CA . THR A 1 132 ? 27.181 8.544 32.631 1.00 8.93 155 THR A CA 1
ATOM 968 C C . THR A 1 132 ? 27.124 7.215 33.398 1.00 8.69 155 THR A C 1
ATOM 969 O O . THR A 1 132 ? 26.276 7.052 34.289 1.00 9.80 155 THR A O 1
ATOM 973 N N . THR A 1 133 ? 28.010 6.279 33.041 1.00 7.79 156 THR A N 1
ATOM 974 C CA . THR A 1 133 ? 28.043 4.923 33.607 1.00 7.56 156 THR A CA 1
ATOM 975 C C . THR A 1 133 ? 26.840 4.105 33.141 1.00 7.84 156 THR A C 1
ATOM 976 O O . THR A 1 133 ? 25.785 4.079 33.796 1.00 7.92 156 THR A O 1
ATOM 980 N N . LEU A 1 134 ? 27.021 3.443 32.002 1.00 7.12 157 LEU A N 1
ATOM 981 C CA . LEU A 1 134 ? 25.966 2.690 31.345 1.00 7.06 157 LEU A CA 1
ATOM 982 C C . LEU A 1 134 ? 26.500 1.346 30.902 1.00 6.93 157 LEU A C 1
ATOM 983 O O . LEU A 1 134 ? 27.420 1.268 30.070 1.00 7.43 157 LEU A O 1
ATOM 988 N N . GLY A 1 135 ? 25.923 0.283 31.450 1.00 6.89 158 GLY A N 1
ATOM 989 C CA . GLY A 1 135 ? 26.276 -1.071 31.030 1.00 6.84 158 GLY A CA 1
ATOM 990 C C . GLY A 1 135 ? 25.358 -1.513 29.916 1.00 7.69 158 GLY A C 1
ATOM 991 O O . GLY A 1 135 ? 24.161 -1.208 29.927 1.00 7.47 158 GLY A O 1
ATOM 992 N N . VAL A 1 136 ? 25.924 -2.217 28.940 1.00 7.48 159 VAL A N 1
ATOM 993 C CA . VAL A 1 136 ? 25.175 -2.681 27.765 1.00 8.33 159 VAL A CA 1
ATOM 994 C C . VAL A 1 136 ? 25.604 -4.131 27.558 1.00 8.49 159 VAL A C 1
ATOM 995 O O . VAL A 1 136 ? 26.644 -4.406 26.927 1.00 8.78 159 VAL A O 1
ATOM 999 N N . TYR A 1 137 ? 24.812 -5.045 28.109 1.00 7.77 160 TYR A N 1
ATOM 1000 C CA . TYR A 1 137 ? 25.219 -6.441 28.248 1.00 8.18 160 TYR A CA 1
ATOM 1001 C C . TYR A 1 137 ? 24.389 -7.370 27.379 1.00 8.20 160 TYR A C 1
ATOM 1002 O O . TYR A 1 137 ? 23.157 -7.280 27.383 1.00 7.62 160 TYR A O 1
ATOM 1011 N N . ASP A 1 138 ? 25.074 -8.237 26.630 1.00 8.02 161 ASP A N 1
ATOM 1012 C CA . ASP A 1 138 ? 24.442 -9.347 25.898 1.00 9.06 161 ASP A CA 1
ATOM 1013 C C . ASP A 1 138 ? 23.328 -8.854 24.967 1.00 8.69 161 ASP A C 1
ATOM 1014 O O . ASP A 1 138 ? 22.262 -9.470 24.843 1.00 8.67 161 ASP A O 1
ATOM 1019 N N . VAL A 1 139 ? 23.566 -7.699 24.360 1.00 8.58 162 VAL A N 1
ATOM 1020 C CA . VAL A 1 139 ? 22.634 -7.136 23.404 1.00 8.76 162 VAL A CA 1
ATOM 1021 C C . VAL A 1 139 ? 22.867 -7.800 22.045 1.00 9.38 162 VAL A C 1
ATOM 1022 O O . VAL A 1 139 ? 24.009 -7.975 21.603 1.00 9.37 162 VAL A O 1
ATOM 1026 N N . ILE A 1 140 ? 21.777 -8.197 21.402 1.00 9.30 163 ILE A N 1
ATOM 1027 C CA . ILE A 1 140 ? 21.853 -8.821 20.086 1.00 9.82 163 ILE A CA 1
ATOM 1028 C C . ILE A 1 140 ? 21.228 -7.884 19.072 1.00 10.09 163 ILE A C 1
ATOM 1029 O O . ILE A 1 140 ? 20.084 -7.446 19.252 1.00 9.24 163 ILE A O 1
ATOM 1034 N N . ILE A 1 141 ? 21.979 -7.572 18.016 1.00 9.92 164 ILE A N 1
ATOM 1035 C CA . ILE A 1 141 ? 21.470 -6.735 16.935 1.00 10.04 164 ILE A CA 1
ATOM 1036 C C . ILE A 1 141 ? 21.611 -7.544 15.661 1.00 9.69 164 ILE A C 1
ATOM 1037 O O . ILE A 1 141 ? 22.721 -7.742 15.167 1.00 11.11 164 ILE A O 1
ATOM 1042 N N . ASP A 1 142 ? 20.497 -8.066 15.170 1.00 9.35 165 ASP A N 1
ATOM 1043 C CA . ASP A 1 142 ? 20.504 -8.893 13.969 1.00 9.24 165 ASP A CA 1
ATOM 1044 C C . ASP A 1 142 ? 19.908 -8.139 12.782 1.00 9.41 165 ASP A C 1
ATOM 1045 O O . ASP A 1 142 ? 18.683 -8.125 12.583 1.00 8.89 165 ASP A O 1
ATOM 1050 N N . ASN A 1 143 ? 20.801 -7.520 12.004 1.00 9.50 166 ASN A N 1
ATOM 1051 C CA . ASN A 1 143 ? 20.459 -6.846 10.749 1.00 8.79 166 ASN A CA 1
ATOM 1052 C C . ASN A 1 143 ? 20.935 -7.632 9.540 1.00 8.90 166 ASN A C 1
ATOM 1053 O O . ASN A 1 143 ? 21.073 -7.074 8.451 1.00 8.23 166 ASN A O 1
ATOM 1058 N N . SER A 1 144 ? 21.165 -8.936 9.721 1.00 8.43 167 SER A N 1
ATOM 1059 C CA . SER A 1 144 ? 21.651 -9.780 8.618 1.00 8.76 167 SER A CA 1
ATOM 1060 C C . SER A 1 144 ? 20.714 -9.804 7.396 1.00 9.01 167 SER A C 1
ATOM 1061 O O . SER A 1 144 ? 21.199 -9.883 6.269 1.00 9.41 167 SER A O 1
ATOM 1064 N N . ALA A 1 145 ? 19.391 -9.749 7.612 1.00 8.61 168 ALA A N 1
ATOM 1065 C CA . ALA A 1 145 ? 18.435 -9.631 6.499 1.00 8.55 168 ALA A CA 1
ATOM 1066 C C . ALA A 1 145 ? 18.784 -8.461 5.571 1.00 8.20 168 ALA A C 1
ATOM 1067 O O . ALA A 1 145 ? 18.504 -8.503 4.373 1.00 8.10 168 ALA A O 1
ATOM 1069 N N . GLY A 1 146 ? 19.362 -7.417 6.151 1.00 7.96 169 GLY A N 1
ATOM 1070 C CA . GLY A 1 146 ? 19.762 -6.211 5.414 1.00 8.26 169 GLY A CA 1
ATOM 1071 C C . GLY A 1 146 ? 20.800 -6.448 4.326 1.00 8.46 169 GLY A C 1
ATOM 1072 O O . GLY A 1 146 ? 20.889 -5.657 3.383 1.00 8.03 169 GLY A O 1
ATOM 1073 N N . ASP A 1 147 ? 21.589 -7.521 4.447 1.00 8.04 170 ASP A N 1
ATOM 1074 C CA . ASP A 1 147 ? 22.606 -7.832 3.437 1.00 8.37 170 ASP A CA 1
ATOM 1075 C C . ASP A 1 147 ? 21.984 -8.070 2.060 1.00 8.50 170 ASP A C 1
ATOM 1076 O O . ASP A 1 147 ? 22.578 -7.716 1.038 1.00 8.54 170 ASP A O 1
ATOM 1081 N N . SER A 1 148 ? 20.782 -8.638 2.046 1.00 8.42 171 SER A N 1
ATOM 1082 C CA . SER A 1 148 ? 20.095 -8.963 0.796 1.00 9.27 171 SER A CA 1
ATOM 1083 C C . SER A 1 148 ? 18.781 -8.187 0.622 1.00 8.95 171 SER A C 1
ATOM 1084 O O . SER A 1 148 ? 17.960 -8.530 -0.225 1.00 9.00 171 SER A O 1
ATOM 1087 N N . ALA A 1 149 ? 18.585 -7.143 1.422 1.00 8.93 172 ALA A N 1
ATOM 1088 C CA . ALA A 1 149 ? 17.380 -6.326 1.310 1.00 9.13 172 ALA A CA 1
ATOM 1089 C C . ALA A 1 149 ? 17.661 -4.820 1.412 1.00 9.14 172 ALA A C 1
ATOM 1090 O O . ALA A 1 149 ? 16.764 -4.041 1.739 1.00 9.48 172 ALA A O 1
ATOM 1092 N N . GLY A 1 150 ? 18.889 -4.412 1.107 1.00 8.94 173 GLY A N 1
ATOM 1093 C CA . GLY A 1 150 ? 19.211 -2.988 1.011 1.00 8.78 173 GLY A CA 1
ATOM 1094 C C . GLY A 1 150 ? 19.609 -2.251 2.282 1.00 8.77 173 GLY A C 1
ATOM 1095 O O . GLY A 1 150 ? 19.575 -1.014 2.324 1.00 7.90 173 GLY A O 1
ATOM 1096 N N . GLY A 1 151 ? 19.997 -3.001 3.311 1.00 8.51 174 GLY A N 1
ATOM 1097 C CA . GLY A 1 151 ? 20.467 -2.412 4.567 1.00 8.60 174 GLY A CA 1
ATOM 1098 C C . GLY A 1 151 ? 21.743 -1.606 4.388 1.00 8.52 174 GLY A C 1
ATOM 1099 O O . GLY A 1 151 ? 22.661 -2.015 3.660 1.00 8.61 174 GLY A O 1
ATOM 1100 N N . HIS A 1 152 ? 21.804 -0.461 5.064 1.00 8.11 175 HIS A N 1
ATOM 1101 C CA . HIS A 1 152 ? 22.890 0.512 4.889 1.00 8.35 175 HIS A CA 1
ATOM 1102 C C . HIS A 1 152 ? 22.874 1.484 6.071 1.00 7.80 175 HIS A C 1
ATOM 1103 O O . HIS A 1 152 ? 21.795 1.904 6.497 1.00 8.00 175 HIS A O 1
ATOM 1110 N N . ASN A 1 153 ? 24.058 1.835 6.589 1.00 7.54 176 ASN A N 1
ATOM 1111 C CA . ASN A 1 153 ? 24.207 2.709 7.783 1.00 7.66 176 ASN A CA 1
ATOM 1112 C C . ASN A 1 153 ? 23.475 2.121 8.992 1.00 7.38 176 ASN A C 1
ATOM 1113 O O . ASN A 1 153 ? 22.860 2.857 9.787 1.00 7.11 176 ASN A O 1
ATOM 1118 N N . THR A 1 154 ? 23.554 0.794 9.119 1.00 7.32 177 THR A N 1
ATOM 1119 C CA . THR A 1 154 ? 22.918 0.077 10.217 1.00 7.89 177 THR A CA 1
ATOM 1120 C C . THR A 1 154 ? 23.880 -0.130 11.415 1.00 8.25 177 THR A C 1
ATOM 1121 O O . THR A 1 154 ? 23.972 -1.243 11.953 1.00 8.64 177 THR A O 1
ATOM 1125 N N . ASP A 1 155 ? 24.562 0.935 11.839 1.00 9.48 178 ASP A N 1
ATOM 1126 C CA . ASP A 1 155 ? 25.567 0.860 12.927 1.00 11.37 178 ASP A CA 1
ATOM 1127 C C . ASP A 1 155 ? 24.934 0.322 14.189 1.00 11.07 178 ASP A C 1
ATOM 1128 O O . ASP A 1 155 ? 23.785 0.648 14.481 1.00 11.38 178 ASP A O 1
ATOM 1133 N N . ALA A 1 156 ? 25.677 -0.482 14.941 1.00 10.69 179 ALA A N 1
ATOM 1134 C CA . ALA A 1 156 ? 25.125 -1.105 16.137 1.00 10.30 179 ALA A CA 1
ATOM 1135 C C . ALA A 1 156 ? 25.158 -0.157 17.333 1.00 10.33 179 ALA A C 1
ATOM 1136 O O . ALA A 1 156 ? 24.130 0.074 17.974 1.00 9.88 179 ALA A O 1
ATOM 1138 N N . PHE A 1 157 ? 26.349 0.367 17.639 1.00 10.52 180 PHE A N 1
ATOM 1139 C CA . PHE A 1 157 ? 26.558 1.214 18.823 1.00 9.97 180 PHE A CA 1
ATOM 1140 C C . PHE A 1 157 ? 27.340 2.447 18.427 1.00 10.07 180 PHE A C 1
ATOM 1141 O O . PHE A 1 157 ? 28.514 2.352 18.020 1.00 10.22 180 PHE A O 1
ATOM 1149 N N . ASP A 1 158 ? 26.665 3.592 18.496 1.00 9.75 181 ASP A N 1
ATOM 1150 C CA A ASP A 1 158 ? 27.312 4.868 18.247 0.50 10.28 181 ASP A CA 1
ATOM 1151 C CA B ASP A 1 158 ? 27.275 4.892 18.227 0.50 10.39 181 ASP A CA 1
ATOM 1152 C C . ASP A 1 158 ? 27.384 5.598 19.573 1.00 10.11 181 ASP A C 1
ATOM 1153 O O . ASP A 1 158 ? 26.367 5.757 20.262 1.00 10.16 181 ASP A O 1
ATOM 1162 N N . VAL A 1 159 ? 28.600 5.994 19.944 1.00 9.39 182 VAL A N 1
ATOM 1163 C CA . VAL A 1 159 ? 28.871 6.582 21.262 1.00 9.08 182 VAL A CA 1
ATOM 1164 C C . VAL A 1 159 ? 29.421 8.009 21.141 1.00 8.85 182 VAL A C 1
ATOM 1165 O O . VAL A 1 159 ? 30.408 8.239 20.441 1.00 9.31 182 VAL A O 1
ATOM 1169 N N . GLY A 1 160 ? 28.778 8.949 21.825 1.00 8.06 183 GLY A N 1
ATOM 1170 C CA . GLY A 1 160 ? 29.270 10.328 21.944 1.00 8.09 183 GLY A CA 1
ATOM 1171 C C . GLY A 1 160 ? 28.975 10.953 23.299 1.00 8.77 183 GLY A C 1
ATOM 1172 O O . GLY A 1 160 ? 27.992 10.592 23.952 1.00 8.06 183 GLY A O 1
ATOM 1173 N N . SER A 1 161 ? 29.836 11.882 23.723 1.00 8.92 184 SER A N 1
ATOM 1174 C CA . SER A 1 161 ? 29.611 12.710 24.900 1.00 9.43 184 SER A CA 1
ATOM 1175 C C . SER A 1 161 ? 29.125 11.867 26.056 1.00 8.94 184 SER A C 1
ATOM 1176 O O . SER A 1 161 ? 28.149 12.210 26.705 1.00 9.07 184 SER A O 1
ATOM 1179 N N . SER A 1 162 ? 29.816 10.752 26.288 1.00 8.90 185 SER A N 1
ATOM 1180 C CA . SER A 1 162 ? 29.448 9.812 27.334 1.00 8.84 185 SER A CA 1
ATOM 1181 C C . SER A 1 162 ? 30.666 9.383 28.125 1.00 9.21 185 SER A C 1
ATOM 1182 O O . SER A 1 162 ? 31.816 9.486 27.659 1.00 9.04 185 SER A O 1
ATOM 1185 N N . THR A 1 163 ? 30.420 8.920 29.345 1.00 9.72 186 THR A N 1
ATOM 1186 C CA . THR A 1 163 ? 31.485 8.361 30.170 1.00 9.83 186 THR A CA 1
ATOM 1187 C C . THR A 1 163 ? 31.053 7.034 30.759 1.00 9.49 186 THR A C 1
ATOM 1188 O O . THR A 1 163 ? 29.858 6.825 31.026 1.00 9.93 186 THR A O 1
ATOM 1192 N N . GLY A 1 164 ? 32.016 6.134 30.946 1.00 8.58 187 GLY A N 1
ATOM 1193 C CA . GLY A 1 164 ? 31.753 4.886 31.661 1.00 8.78 187 GLY A CA 1
ATOM 1194 C C . GLY A 1 164 ? 30.793 3.941 30.959 1.00 8.72 187 GLY A C 1
ATOM 1195 O O . GLY A 1 164 ? 30.029 3.216 31.609 1.00 8.58 187 GLY A O 1
ATOM 1196 N N . VAL A 1 165 ? 30.835 3.952 29.632 1.00 8.13 188 VAL A N 1
ATOM 1197 C CA . VAL A 1 165 ? 30.016 3.040 28.834 1.00 8.00 188 VAL A CA 1
ATOM 1198 C C . VAL A 1 165 ? 30.739 1.695 28.739 1.00 8.05 188 VAL A C 1
ATOM 1199 O O . VAL A 1 165 ? 31.918 1.634 28.365 1.00 8.51 188 VAL A O 1
ATOM 1203 N N . TYR A 1 166 ? 30.016 0.626 29.048 1.00 7.10 189 TYR A N 1
ATOM 1204 C CA . TYR A 1 166 ? 30.601 -0.692 29.131 1.00 7.08 189 TYR A CA 1
ATOM 1205 C C . TYR A 1 166 ? 29.729 -1.638 28.330 1.00 7.18 189 TYR A C 1
ATOM 1206 O O . TYR A 1 166 ? 28.665 -2.084 28.789 1.00 7.12 189 TYR A O 1
ATOM 1215 N N . ILE A 1 167 ? 30.174 -1.917 27.110 1.00 6.68 190 ILE A N 1
ATOM 1216 C CA . ILE A 1 167 ? 29.461 -2.828 26.216 1.00 6.52 190 ILE A CA 1
ATOM 1217 C C . ILE A 1 167 ? 30.125 -4.199 26.265 1.00 7.27 190 ILE A C 1
ATOM 1218 O O . ILE A 1 167 ? 31.316 -4.342 25.989 1.00 6.49 190 ILE A O 1
ATOM 1223 N N . SER A 1 168 ? 29.343 -5.208 26.623 1.00 7.11 191 SER A N 1
ATOM 1224 C CA . SER A 1 168 ? 29.890 -6.522 26.875 1.00 7.91 191 SER A CA 1
ATOM 1225 C C . SER A 1 168 ? 29.018 -7.596 26.226 1.00 8.22 191 SER A C 1
ATOM 1226 O O . SER A 1 168 ? 27.792 -7.567 26.357 1.00 7.89 191 SER A O 1
ATOM 1229 N N . GLY A 1 169 ? 29.654 -8.541 25.532 1.00 7.67 192 GLY A N 1
ATOM 1230 C CA . GLY A 1 169 ? 28.934 -9.687 24.966 1.00 7.61 192 GLY A CA 1
ATOM 1231 C C . GLY A 1 169 ? 27.934 -9.359 23.869 1.00 7.62 192 GLY A C 1
ATOM 1232 O O . GLY A 1 169 ? 26.968 -10.106 23.659 1.00 8.04 192 GLY A O 1
ATOM 1233 N N . ALA A 1 170 ? 28.144 -8.249 23.167 1.00 7.21 193 ALA A N 1
ATOM 1234 C CA . ALA A 1 170 ? 27.251 -7.885 22.067 1.00 8.25 193 ALA A CA 1
ATOM 1235 C C . ALA A 1 170 ? 27.409 -8.887 20.931 1.00 8.70 193 ALA A C 1
ATOM 1236 O O . ALA A 1 170 ? 28.521 -9.387 20.693 1.00 9.27 193 ALA A O 1
ATOM 1238 N N . ASN A 1 171 ? 26.306 -9.178 20.238 1.00 9.06 194 ASN A N 1
ATOM 1239 C CA . ASN A 1 171 ? 26.350 -9.977 19.011 1.00 9.42 194 ASN A CA 1
ATOM 1240 C C . ASN A 1 171 ? 25.686 -9.198 17.883 1.00 9.27 194 ASN A C 1
ATOM 1241 O O . ASN A 1 171 ? 24.476 -8.976 17.908 1.00 8.64 194 ASN A O 1
ATOM 1246 N N . VAL A 1 172 ? 26.490 -8.775 16.905 1.00 8.20 195 VAL A N 1
ATOM 1247 C CA . VAL A 1 172 ? 26.055 -7.826 15.888 1.00 7.94 195 VAL A CA 1
ATOM 1248 C C . VAL A 1 172 ? 26.192 -8.428 14.492 1.00 7.92 195 VAL A C 1
ATOM 1249 O O . VAL A 1 172 ? 27.257 -8.940 14.134 1.00 7.88 195 VAL A O 1
ATOM 1253 N N . LYS A 1 173 ? 25.117 -8.345 13.705 1.00 7.77 196 LYS A N 1
ATOM 1254 C CA . LYS A 1 173 ? 25.185 -8.650 12.277 1.00 7.95 196 LYS A CA 1
ATOM 1255 C C . LYS A 1 173 ? 24.601 -7.449 11.566 1.00 7.69 196 LYS A C 1
ATOM 1256 O O . LYS A 1 173 ? 23.427 -7.157 11.738 1.00 7.37 196 LYS A O 1
ATOM 1262 N N . ASN A 1 174 ? 25.410 -6.731 10.788 1.00 7.11 197 ASN A N 1
ATOM 1263 C CA . ASN A 1 174 ? 24.923 -5.484 10.201 1.00 7.49 197 ASN A CA 1
ATOM 1264 C C . ASN A 1 174 ? 25.692 -5.058 8.941 1.00 7.84 197 ASN A C 1
ATOM 1265 O O . ASN A 1 174 ? 26.389 -5.875 8.329 1.00 7.39 197 ASN A O 1
ATOM 1270 N N . GLN A 1 175 ? 25.560 -3.781 8.559 1.00 7.90 198 GLN A N 1
ATOM 1271 C CA . GLN A 1 175 ? 26.185 -3.280 7.324 1.00 8.36 198 GLN A CA 1
ATOM 1272 C C . GLN A 1 175 ? 27.023 -2.031 7.553 1.00 9.05 198 GLN A C 1
ATOM 1273 O O . GLN A 1 175 ? 27.354 -1.320 6.590 1.00 9.20 198 GLN A O 1
ATOM 1279 N N . ASP A 1 176 ? 27.379 -1.745 8.806 1.00 8.53 199 ASP A N 1
ATOM 1280 C CA . ASP A 1 176 ? 28.171 -0.550 9.082 1.00 9.18 199 ASP A CA 1
ATOM 1281 C C . ASP A 1 176 ? 28.924 -0.805 10.398 1.00 9.17 199 ASP A C 1
ATOM 1282 O O . ASP A 1 176 ? 29.066 -1.962 10.807 1.00 9.39 199 ASP A O 1
ATOM 1287 N N . ASP A 1 177 ? 29.399 0.242 11.068 1.00 8.72 200 ASP A N 1
ATOM 1288 C CA . ASP A 1 177 ? 30.202 0.030 12.275 1.00 9.31 200 ASP A CA 1
ATOM 1289 C C . ASP A 1 177 ? 29.527 -0.849 13.294 1.00 9.25 200 ASP A C 1
ATOM 1290 O O . ASP A 1 177 ? 28.333 -0.680 13.584 1.00 8.99 200 ASP A O 1
ATOM 1295 N N . CYS A 1 178 ? 30.290 -1.806 13.814 1.00 9.81 201 CYS A N 1
ATOM 1296 C CA . CYS A 1 178 ? 29.882 -2.557 14.973 1.00 9.87 201 CYS A CA 1
ATOM 1297 C C . CYS A 1 178 ? 29.921 -1.605 16.174 1.00 9.72 201 CYS A C 1
ATOM 1298 O O . CYS A 1 178 ? 29.017 -1.597 17.010 1.00 10.46 201 CYS A O 1
ATOM 1301 N N . LEU A 1 179 ? 30.960 -0.774 16.219 1.00 9.16 202 LEU A N 1
ATOM 1302 C CA . LEU A 1 179 ? 31.094 0.270 17.221 1.00 9.06 202 LEU A CA 1
ATOM 1303 C C . LEU A 1 179 ? 31.679 1.519 16.573 1.00 9.18 202 LEU A C 1
ATOM 1304 O O . LEU A 1 179 ? 32.616 1.416 15.779 1.00 8.94 202 LEU A O 1
ATOM 1309 N N . ALA A 1 180 ? 31.126 2.683 16.901 1.00 8.98 203 ALA A N 1
ATOM 1310 C CA . ALA A 1 180 ? 31.738 3.963 16.553 1.00 9.75 203 ALA A CA 1
ATOM 1311 C C . ALA A 1 180 ? 31.750 4.876 17.779 1.00 10.35 203 ALA A C 1
ATOM 1312 O O . ALA A 1 180 ? 30.717 5.350 18.253 1.00 10.36 203 ALA A O 1
ATOM 1314 N N . ILE A 1 181 ? 32.934 5.112 18.297 1.00 10.52 204 ILE A N 1
ATOM 1315 C CA . ILE A 1 181 ? 33.092 6.069 19.381 1.00 10.83 204 ILE A CA 1
ATOM 1316 C C . ILE A 1 181 ? 33.551 7.401 18.780 1.00 11.43 204 ILE A C 1
ATOM 1317 O O . ILE A 1 181 ? 34.704 7.525 18.310 1.00 10.77 204 ILE A O 1
ATOM 1322 N N . ASN A 1 182 ? 32.648 8.379 18.769 1.00 11.40 205 ASN A N 1
ATOM 1323 C CA . ASN A 1 182 ? 32.948 9.706 18.250 1.00 11.24 205 ASN A CA 1
ATOM 1324 C C . ASN A 1 182 ? 33.584 10.603 19.304 1.00 11.13 205 ASN A C 1
ATOM 1325 O O . ASN A 1 182 ? 34.349 11.511 18.983 1.00 11.29 205 ASN A O 1
ATOM 1330 N N . SER A 1 183 ? 33.239 10.326 20.563 1.00 10.11 206 SER A N 1
ATOM 1331 C CA . SER A 1 183 ? 33.771 10.989 21.744 1.00 9.35 206 SER A CA 1
ATOM 1332 C C . SER A 1 183 ? 33.375 10.171 22.960 1.00 9.86 206 SER A C 1
ATOM 1333 O O . SER A 1 183 ? 32.371 9.443 22.952 1.00 9.84 206 SER A O 1
ATOM 1336 N N . GLY A 1 184 ? 34.158 10.306 24.018 1.00 9.66 207 GLY A N 1
ATOM 1337 C CA . GLY A 1 184 ? 33.782 9.746 25.301 1.00 10.00 207 GLY A CA 1
ATOM 1338 C C . GLY A 1 184 ? 35.004 9.369 26.105 1.00 9.86 207 GLY A C 1
ATOM 1339 O O . GLY A 1 184 ? 36.115 9.299 25.565 1.00 9.89 207 GLY A O 1
ATOM 1340 N N . THR A 1 185 ? 34.793 9.132 27.395 1.00 9.57 208 THR A N 1
ATOM 1341 C CA A THR A 1 185 ? 35.861 8.774 28.313 0.50 9.30 208 THR A CA 1
ATOM 1342 C CA B THR A 1 185 ? 35.885 8.711 28.263 0.50 9.78 208 THR A CA 1
ATOM 1343 C C . THR A 1 185 ? 35.481 7.503 29.064 1.00 9.45 208 THR A C 1
ATOM 1344 O O . THR A 1 185 ? 34.343 7.403 29.556 1.00 8.66 208 THR A O 1
ATOM 1351 N N . ASN A 1 186 ? 36.427 6.569 29.159 1.00 9.11 209 ASN A N 1
ATOM 1352 C CA . ASN A 1 186 ? 36.217 5.321 29.865 1.00 9.15 209 ASN A CA 1
ATOM 1353 C C . ASN A 1 186 ? 35.080 4.558 29.175 1.00 9.10 209 ASN A C 1
ATOM 1354 O O . ASN A 1 186 ? 33.979 4.364 29.739 1.00 8.24 209 ASN A O 1
ATOM 1359 N N . ILE A 1 187 ? 35.369 4.159 27.935 1.00 8.49 210 ILE A N 1
ATOM 1360 C CA . ILE A 1 187 ? 34.433 3.417 27.090 1.00 8.08 210 ILE A CA 1
ATOM 1361 C C . ILE A 1 187 ? 35.032 2.032 26.886 1.00 8.39 210 ILE A C 1
ATOM 1362 O O . ILE A 1 187 ? 36.214 1.907 26.543 1.00 8.42 210 ILE A O 1
ATOM 1367 N N . THR A 1 188 ? 34.230 0.993 27.109 1.00 8.08 211 THR A N 1
ATOM 1368 C CA . THR A 1 188 ? 34.650 -0.387 26.856 1.00 8.06 211 THR A CA 1
ATOM 1369 C C . THR A 1 188 ? 33.715 -1.106 25.898 1.00 8.38 211 THR A C 1
ATOM 1370 O O . THR A 1 188 ? 32.485 -0.977 25.998 1.00 7.47 211 THR A O 1
ATOM 1374 N N . PHE A 1 189 ? 34.314 -1.858 24.964 1.00 7.92 212 PHE A N 1
ATOM 1375 C CA . PHE A 1 189 ? 33.610 -2.869 24.184 1.00 8.34 212 PHE A CA 1
ATOM 1376 C C . PHE A 1 189 ? 34.392 -4.166 24.352 1.00 8.37 212 PHE A C 1
ATOM 1377 O O . PHE A 1 189 ? 35.587 -4.221 24.046 1.00 8.90 212 PHE A O 1
ATOM 1385 N N . THR A 1 190 ? 33.735 -5.210 24.834 1.00 8.21 213 THR A N 1
ATOM 1386 C CA . THR A 1 190 ? 34.439 -6.462 25.163 1.00 8.80 213 THR A CA 1
ATOM 1387 C C . THR A 1 190 ? 33.571 -7.701 24.990 1.00 8.64 213 THR A C 1
ATOM 1388 O O . THR A 1 190 ? 32.348 -7.633 25.133 1.00 9.17 213 THR A O 1
ATOM 1392 N N . GLY A 1 191 ? 34.208 -8.820 24.674 1.00 8.34 214 GLY A N 1
ATOM 1393 C CA . GLY A 1 191 ? 33.500 -10.097 24.504 1.00 8.59 214 GLY A CA 1
ATOM 1394 C C . GLY A 1 191 ? 32.461 -10.072 23.402 1.00 8.93 214 GLY A C 1
ATOM 1395 O O . GLY A 1 191 ? 31.477 -10.788 23.466 1.00 9.07 214 GLY A O 1
ATOM 1396 N N . GLY A 1 192 ? 32.666 -9.238 22.388 1.00 8.66 215 GLY A N 1
ATOM 1397 C CA . GLY A 1 192 ? 31.674 -9.085 21.324 1.00 9.44 215 GLY A CA 1
ATOM 1398 C C . GLY A 1 192 ? 31.935 -9.908 20.061 1.00 9.96 215 GLY A C 1
ATOM 1399 O O . GLY A 1 192 ? 33.039 -10.384 19.832 1.00 8.99 215 GLY A O 1
ATOM 1400 N N . THR A 1 193 ? 30.895 -10.077 19.245 1.00 10.03 216 THR A N 1
ATOM 1401 C CA . THR A 1 193 ? 31.026 -10.696 17.926 1.00 10.94 216 THR A CA 1
ATOM 1402 C C . THR A 1 193 ? 30.423 -9.705 16.939 1.00 10.62 216 THR A C 1
ATOM 1403 O O . THR A 1 193 ? 29.260 -9.324 17.076 1.00 10.50 216 THR A O 1
ATOM 1407 N N . CYS A 1 194 ? 31.224 -9.294 15.959 1.00 10.59 217 CYS A N 1
ATOM 1408 C CA . CYS A 1 194 ? 30.817 -8.343 14.944 1.00 10.48 217 CYS A CA 1
ATOM 1409 C C . CYS A 1 194 ? 30.930 -8.992 13.578 1.00 10.63 217 CYS A C 1
ATOM 1410 O O . CYS A 1 194 ? 32.035 -9.363 13.148 1.00 10.64 217 CYS A O 1
ATOM 1413 N N . SER A 1 195 ? 29.802 -9.107 12.886 1.00 10.22 218 SER A N 1
ATOM 1414 C CA . SER A 1 195 ? 29.778 -9.740 11.580 1.00 10.46 218 SER A CA 1
ATOM 1415 C C . SER A 1 195 ? 29.161 -8.823 10.523 1.00 9.89 218 SER A C 1
ATOM 1416 O O . SER A 1 195 ? 28.162 -8.151 10.787 1.00 9.29 218 SER A O 1
ATOM 1419 N N . GLY A 1 196 ? 29.738 -8.801 9.325 1.00 9.37 219 GLY A N 1
ATOM 1420 C CA . GLY A 1 196 ? 29.067 -8.171 8.182 1.00 9.23 219 GLY A CA 1
ATOM 1421 C C . GLY A 1 196 ? 29.254 -6.667 8.023 1.00 9.87 219 GLY A C 1
ATOM 1422 O O . GLY A 1 196 ? 28.999 -6.123 6.945 1.00 9.98 219 GLY A O 1
ATOM 1423 N N . GLY A 1 197 ? 29.724 -5.999 9.076 1.00 9.28 220 GLY A N 1
ATOM 1424 C CA . GLY A 1 197 ? 29.803 -4.532 9.104 1.00 9.70 220 GLY A CA 1
ATOM 1425 C C . GLY A 1 197 ? 31.146 -3.891 8.764 1.00 9.29 220 GLY A C 1
ATOM 1426 O O . GLY A 1 197 ? 31.850 -4.335 7.857 1.00 9.62 220 GLY A O 1
ATOM 1427 N N . HIS A 1 198 ? 31.472 -2.825 9.488 1.00 9.17 221 HIS A N 1
ATOM 1428 C CA . HIS A 1 198 ? 32.647 -2.009 9.210 1.00 9.03 221 HIS A CA 1
ATOM 1429 C C . HIS A 1 198 ? 33.668 -2.040 10.346 1.00 9.07 221 HIS A C 1
ATOM 1430 O O . HIS A 1 198 ? 34.645 -1.306 10.302 1.00 9.77 221 HIS A O 1
ATOM 1437 N N . GLY A 1 199 ? 33.451 -2.904 11.339 1.00 9.17 222 GLY A N 1
ATOM 1438 C CA . GLY A 1 199 ? 34.458 -3.160 12.389 1.00 8.03 222 GLY A CA 1
ATOM 1439 C C . GLY A 1 199 ? 34.267 -2.362 13.666 1.00 8.15 222 GLY A C 1
ATOM 1440 O O . GLY A 1 199 ? 33.176 -1.852 13.948 1.00 6.87 222 GLY A O 1
ATOM 1441 N N . LEU A 1 200 ? 35.343 -2.275 14.442 1.00 7.30 223 LEU A N 1
ATOM 1442 C CA . LEU A 1 200 ? 35.309 -1.673 15.774 1.00 7.65 223 LEU A CA 1
ATOM 1443 C C . LEU A 1 200 ? 36.075 -0.365 15.697 1.00 7.94 223 LEU A C 1
ATOM 1444 O O . LEU A 1 200 ? 37.310 -0.349 15.711 1.00 7.17 223 LEU A O 1
ATOM 1449 N N . SER A 1 201 ? 35.316 0.728 15.588 1.00 8.40 224 SER A N 1
ATOM 1450 C CA . SER A 1 201 ? 35.854 2.011 15.149 1.00 8.88 224 SER A CA 1
ATOM 1451 C C . SER A 1 201 ? 35.867 3.095 16.207 1.00 9.85 224 SER A C 1
ATOM 1452 O O . SER A 1 201 ? 34.916 3.250 16.999 1.00 8.85 224 SER A O 1
ATOM 1455 N N . ILE A 1 202 ? 36.960 3.853 16.201 1.00 10.39 225 ILE A N 1
ATOM 1456 C CA . ILE A 1 202 ? 37.000 5.138 16.873 1.00 11.33 225 ILE A CA 1
ATOM 1457 C C . ILE A 1 202 ? 36.898 6.184 15.794 1.00 11.76 225 ILE A C 1
ATOM 1458 O O . ILE A 1 202 ? 37.671 6.168 14.823 1.00 11.85 225 ILE A O 1
ATOM 1463 N N . GLY A 1 203 ? 35.932 7.077 15.947 1.00 12.36 226 GLY A N 1
ATOM 1464 C CA . GLY A 1 203 ? 35.790 8.184 15.036 1.00 13.52 226 GLY A CA 1
ATOM 1465 C C . GLY A 1 203 ? 34.667 8.029 14.030 1.00 15.06 226 GLY A C 1
ATOM 1466 O O . GLY A 1 203 ? 33.857 7.117 14.138 1.00 16.36 226 GLY A O 1
ATOM 1467 N N . SER A 1 204 ? 34.605 8.940 13.064 1.00 15.46 227 SER A N 1
ATOM 1468 C CA . SER A 1 204 ? 35.603 9.998 12.899 1.00 15.57 227 SER A CA 1
ATOM 1469 C C . SER A 1 204 ? 35.611 11.013 14.057 1.00 14.65 227 SER A C 1
ATOM 1470 O O . SER A 1 204 ? 34.555 11.468 14.513 1.00 14.91 227 SER A O 1
ATOM 1473 N N . VAL A 1 205 ? 36.805 11.315 14.564 1.00 13.44 228 VAL A N 1
ATOM 1474 C CA . VAL A 1 205 ? 36.958 12.227 15.680 1.00 12.49 228 VAL A CA 1
ATOM 1475 C C . VAL A 1 205 ? 37.326 13.609 15.160 1.00 13.18 228 VAL A C 1
ATOM 1476 O O . VAL A 1 205 ? 38.305 13.778 14.412 1.00 12.66 228 VAL A O 1
ATOM 1480 N N . GLY A 1 206 ? 36.542 14.596 15.583 1.00 13.26 229 GLY A N 1
ATOM 1481 C CA . GLY A 1 206 ? 36.781 15.974 15.212 1.00 14.88 229 GLY A CA 1
ATOM 1482 C C . GLY A 1 206 ? 35.582 16.592 14.514 1.00 15.79 229 GLY A C 1
ATOM 1483 O O . GLY A 1 206 ? 34.750 15.883 13.945 1.00 16.20 229 GLY A O 1
ATOM 1484 N N . GLY A 1 207 ? 35.493 17.917 14.575 1.00 16.57 230 GLY A N 1
ATOM 1485 C CA . GLY A 1 207 ? 34.428 18.651 13.893 1.00 17.88 230 GLY A CA 1
ATOM 1486 C C . GLY A 1 207 ? 33.049 18.614 14.534 1.00 18.60 230 GLY A C 1
ATOM 1487 O O . GLY A 1 207 ? 32.093 19.157 13.975 1.00 18.18 230 GLY A O 1
ATOM 1488 N N . ARG A 1 208 ? 32.944 17.977 15.700 1.00 18.69 231 ARG A N 1
ATOM 1489 C CA . ARG A 1 208 ? 31.674 17.856 16.422 1.00 19.21 231 ARG A CA 1
ATOM 1490 C C . ARG A 1 208 ? 31.691 18.757 17.649 1.00 18.88 231 ARG A C 1
ATOM 1491 O O . ARG A 1 208 ? 32.669 19.477 17.885 1.00 18.42 231 ARG A O 1
ATOM 1499 N N . SER A 1 209 ? 30.613 18.731 18.430 1.00 19.00 232 SER A N 1
ATOM 1500 C CA . SER A 1 209 ? 30.583 19.459 19.704 1.00 19.37 232 SER A CA 1
ATOM 1501 C C . SER A 1 209 ? 31.585 18.862 20.702 1.00 18.68 232 SER A C 1
ATOM 1502 O O . SER A 1 209 ? 32.105 19.564 21.560 1.00 19.04 232 SER A O 1
ATOM 1505 N N . ASP A 1 210 ? 31.870 17.573 20.556 1.00 17.44 233 ASP A N 1
ATOM 1506 C CA . ASP A 1 210 ? 32.772 16.864 21.460 1.00 16.24 233 ASP A CA 1
ATOM 1507 C C . ASP A 1 210 ? 33.741 16.028 20.638 1.00 15.07 233 ASP A C 1
ATOM 1508 O O . ASP A 1 210 ? 33.318 15.182 19.844 1.00 14.28 233 ASP A O 1
ATOM 1513 N N . ASN A 1 211 ? 35.035 16.265 20.842 1.00 13.78 234 ASN A N 1
ATOM 1514 C CA . ASN A 1 211 ? 36.075 15.645 20.006 1.00 12.43 234 ASN A CA 1
ATOM 1515 C C . ASN A 1 211 ? 37.173 14.968 20.833 1.00 12.01 234 ASN A C 1
ATOM 1516 O O . ASN A 1 211 ? 38.332 14.836 20.395 1.00 11.06 234 ASN A O 1
ATOM 1521 N N . THR A 1 212 ? 36.794 14.527 22.025 1.00 10.87 235 THR A N 1
ATOM 1522 C CA . THR A 1 212 ? 37.741 13.897 22.944 1.00 11.10 235 THR A CA 1
ATOM 1523 C C . THR A 1 212 ? 37.374 12.437 23.139 1.00 10.56 235 THR A C 1
ATOM 1524 O O . THR A 1 212 ? 36.270 12.122 23.561 1.00 10.00 235 THR A O 1
ATOM 1528 N N . VAL A 1 213 ? 38.317 11.565 22.813 1.00 10.22 236 VAL A N 1
ATOM 1529 C CA . VAL A 1 213 ? 38.232 10.135 23.115 1.00 10.53 236 VAL A CA 1
ATOM 1530 C C . VAL A 1 213 ? 39.408 9.837 24.052 1.00 10.67 236 VAL A C 1
ATOM 1531 O O . VAL A 1 213 ? 40.567 10.088 23.704 1.00 9.85 236 VAL A O 1
ATOM 1535 N N . LYS A 1 214 ? 39.095 9.366 25.253 1.00 10.72 237 LYS A N 1
ATOM 1536 C CA . LYS A 1 214 ? 40.118 9.088 26.257 1.00 11.66 237 LYS A CA 1
ATOM 1537 C C . LYS A 1 214 ? 39.749 7.834 27.032 1.00 11.02 237 LYS A C 1
ATOM 1538 O O . LYS A 1 214 ? 38.618 7.731 27.506 1.00 11.19 237 LYS A O 1
ATOM 1544 N N . THR A 1 215 ? 40.704 6.911 27.180 1.00 10.14 238 THR A N 1
ATOM 1545 C CA . THR A 1 215 ? 40.533 5.715 28.024 1.00 10.48 238 THR A CA 1
ATOM 1546 C C . THR A 1 215 ? 39.486 4.786 27.413 1.00 10.57 238 THR A C 1
ATOM 1547 O O . THR A 1 215 ? 38.312 4.773 27.817 1.00 10.23 238 THR A O 1
ATOM 1551 N N . VAL A 1 216 ? 39.922 4.042 26.404 1.00 10.19 239 VAL A N 1
ATOM 1552 C CA . VAL A 1 216 ? 39.057 3.118 25.673 1.00 10.00 239 VAL A CA 1
ATOM 1553 C C . VAL A 1 216 ? 39.706 1.733 25.683 1.00 10.12 239 VAL A C 1
ATOM 1554 O O . VAL A 1 216 ? 40.928 1.598 25.493 1.00 9.67 239 VAL A O 1
ATOM 1558 N N . THR A 1 217 ? 38.879 0.720 25.940 1.00 9.06 240 THR A N 1
ATOM 1559 C CA . THR A 1 217 ? 39.299 -0.663 25.891 1.00 9.09 240 THR A CA 1
ATOM 1560 C C . THR A 1 217 ? 38.340 -1.394 24.978 1.00 8.90 240 THR A C 1
ATOM 1561 O O . THR A 1 217 ? 37.130 -1.407 25.212 1.00 8.82 240 THR A O 1
ATOM 1565 N N . ILE A 1 218 ? 38.881 -1.948 23.916 1.00 7.61 241 ILE A N 1
ATOM 1566 C CA . ILE A 1 218 ? 38.123 -2.753 22.993 1.00 7.78 241 ILE A CA 1
ATOM 1567 C C . ILE A 1 218 ? 38.841 -4.086 22.896 1.00 8.13 241 ILE A C 1
ATOM 1568 O O . ILE A 1 218 ? 39.912 -4.169 22.332 1.00 8.52 241 ILE A O 1
ATOM 1573 N N . SER A 1 219 ? 38.254 -5.113 23.491 1.00 7.87 242 SER A N 1
ATOM 1574 C CA . SER A 1 219 ? 38.976 -6.342 23.741 1.00 8.02 242 SER A CA 1
ATOM 1575 C C . SER A 1 219 ? 38.174 -7.614 23.548 1.00 8.35 242 SER A C 1
ATOM 1576 O O . SER A 1 219 ? 36.931 -7.606 23.567 1.00 8.16 242 SER A O 1
ATOM 1579 N N . ASN A 1 220 ? 38.908 -8.713 23.391 1.00 8.48 243 ASN A N 1
ATOM 1580 C CA . ASN A 1 220 ? 38.335 -10.055 23.453 1.00 9.22 243 ASN A CA 1
ATOM 1581 C C . ASN A 1 220 ? 37.088 -10.176 22.599 1.00 9.43 243 ASN A C 1
ATOM 1582 O O . ASN A 1 220 ? 36.043 -10.638 23.066 1.00 8.86 243 ASN A O 1
ATOM 1587 N N . SER A 1 221 ? 37.224 -9.747 21.340 1.00 9.70 244 SER A N 1
ATOM 1588 C CA . SER A 1 221 ? 36.125 -9.710 20.392 1.00 10.38 244 SER A CA 1
ATOM 1589 C C . SER A 1 221 ? 36.556 -10.303 19.046 1.00 11.44 244 SER A C 1
ATOM 1590 O O . SER A 1 221 ? 37.754 -10.340 18.715 1.00 11.40 244 SER A O 1
ATOM 1593 N N . LYS A 1 222 ? 35.574 -10.791 18.297 1.00 11.95 245 LYS A N 1
ATOM 1594 C CA . LYS A 1 222 ? 35.775 -11.352 16.967 1.00 12.94 245 LYS A CA 1
ATOM 1595 C C . LYS A 1 222 ? 35.147 -10.427 15.937 1.00 11.79 245 LYS A C 1
ATOM 1596 O O . LYS A 1 222 ? 34.058 -9.910 16.151 1.00 11.80 245 LYS A O 1
ATOM 1602 N N . ILE A 1 223 ? 35.852 -10.201 14.829 1.00 10.97 246 ILE A N 1
ATOM 1603 C CA . ILE A 1 223 ? 35.307 -9.424 13.714 1.00 10.33 246 ILE A CA 1
ATOM 1604 C C . ILE A 1 223 ? 35.365 -10.277 12.456 1.00 10.44 246 ILE A C 1
ATOM 1605 O O . ILE A 1 223 ? 36.454 -10.697 12.039 1.00 10.52 246 ILE A O 1
ATOM 1610 N N . VAL A 1 224 ? 34.200 -10.532 11.858 1.00 9.99 247 VAL A N 1
ATOM 1611 C CA . VAL A 1 224 ? 34.069 -11.514 10.772 1.00 10.87 247 VAL A CA 1
ATOM 1612 C C . VAL A 1 224 ? 33.340 -10.886 9.586 1.00 10.70 247 VAL A C 1
ATOM 1613 O O . VAL A 1 224 ? 32.376 -10.151 9.780 1.00 9.51 247 VAL A O 1
ATOM 1617 N N . ASN A 1 225 ? 33.824 -11.152 8.368 1.00 10.41 248 ASN A N 1
ATOM 1618 C CA . ASN A 1 225 ? 33.153 -10.701 7.137 1.00 10.82 248 ASN A CA 1
ATOM 1619 C C . ASN A 1 225 ? 32.811 -9.222 7.183 1.00 10.55 248 ASN A C 1
ATOM 1620 O O . ASN A 1 225 ? 31.679 -8.831 6.904 1.00 10.88 248 ASN A O 1
ATOM 1625 N N . SER A 1 226 ? 33.792 -8.414 7.569 1.00 10.05 249 SER A N 1
ATOM 1626 C CA . SER A 1 226 ? 33.615 -6.978 7.751 1.00 10.20 249 SER A CA 1
ATOM 1627 C C . SER A 1 226 ? 34.619 -6.201 6.901 1.00 10.73 249 SER A C 1
ATOM 1628 O O . SER A 1 226 ? 35.635 -6.737 6.457 1.00 10.44 249 SER A O 1
ATOM 1631 N N . ASP A 1 227 ? 34.315 -4.934 6.646 1.00 11.65 250 ASP A N 1
ATOM 1632 C CA . ASP A 1 227 ? 35.184 -4.098 5.824 1.00 12.27 250 ASP A CA 1
ATOM 1633 C C . ASP A 1 227 ? 36.515 -3.823 6.508 1.00 11.56 250 ASP A C 1
ATOM 1634 O O . ASP A 1 227 ? 37.565 -3.828 5.859 1.00 11.65 250 ASP A O 1
ATOM 1639 N N . ASN A 1 228 ? 36.455 -3.552 7.811 1.00 10.27 251 ASN A N 1
ATOM 1640 C CA . ASN A 1 228 ? 37.634 -3.209 8.603 1.00 9.36 251 ASN A CA 1
ATOM 1641 C C . ASN A 1 228 ? 37.630 -4.022 9.888 1.00 8.87 251 ASN A C 1
ATOM 1642 O O . ASN A 1 228 ? 36.575 -4.473 10.332 1.00 8.29 251 ASN A O 1
ATOM 1647 N N . GLY A 1 229 ? 38.811 -4.193 10.479 1.00 8.87 252 GLY A N 1
ATOM 1648 C CA . GLY A 1 229 ? 38.951 -4.766 11.816 1.00 8.42 252 GLY A CA 1
ATOM 1649 C C . GLY A 1 229 ? 39.050 -3.662 12.859 1.00 8.68 252 GLY A C 1
ATOM 1650 O O . GLY A 1 229 ? 38.036 -3.176 13.386 1.00 7.91 252 GLY A O 1
ATOM 1651 N N . VAL A 1 230 ? 40.288 -3.277 13.150 1.00 8.10 253 VAL A N 1
ATOM 1652 C CA . VAL A 1 230 ? 40.600 -2.156 14.015 1.00 8.59 253 VAL A CA 1
ATOM 1653 C C . VAL A 1 230 ? 40.623 -0.868 13.188 1.00 8.48 253 VAL A C 1
ATOM 1654 O O . VAL A 1 230 ? 41.346 -0.787 12.199 1.00 8.71 253 VAL A O 1
ATOM 1658 N N . ARG A 1 231 ? 39.840 0.135 13.594 1.00 8.07 254 ARG A N 1
ATOM 1659 C CA . ARG A 1 231 ? 39.773 1.386 12.832 1.00 7.84 254 ARG A CA 1
ATOM 1660 C C . ARG A 1 231 ? 39.754 2.621 13.711 1.00 7.80 254 ARG A C 1
ATOM 1661 O O . ARG A 1 231 ? 38.946 2.720 14.633 1.00 7.99 254 ARG A O 1
ATOM 1669 N N . ILE A 1 232 ? 40.634 3.569 13.401 1.00 7.60 255 ILE A N 1
ATOM 1670 C CA . ILE A 1 232 ? 40.624 4.874 14.046 1.00 7.92 255 ILE A CA 1
ATOM 1671 C C . ILE A 1 232 ? 40.676 5.935 12.961 1.00 8.67 255 ILE A C 1
ATOM 1672 O O . ILE A 1 232 ? 41.552 5.892 12.104 1.00 8.31 255 ILE A O 1
ATOM 1677 N N . LYS A 1 233 ? 39.749 6.889 13.002 1.00 8.70 256 LYS A N 1
ATOM 1678 C CA . LYS A 1 233 ? 39.686 7.929 11.986 1.00 10.11 256 LYS A CA 1
ATOM 1679 C C . LYS A 1 233 ? 39.587 9.265 12.660 1.00 10.36 256 LYS A C 1
ATOM 1680 O O . LYS A 1 233 ? 38.832 9.432 13.621 1.00 10.31 256 LYS A O 1
ATOM 1686 N N . THR A 1 234 ? 40.332 10.235 12.155 1.00 10.68 257 THR A N 1
ATOM 1687 C CA . THR A 1 234 ? 40.158 11.581 12.650 1.00 11.62 257 THR A CA 1
ATOM 1688 C C . THR A 1 234 ? 39.914 12.489 11.449 1.00 12.93 257 THR A C 1
ATOM 1689 O O . THR A 1 234 ? 40.257 12.138 10.313 1.00 12.00 257 THR A O 1
ATOM 1693 N N . VAL A 1 235 ? 39.298 13.635 11.726 1.00 13.85 258 VAL A N 1
ATOM 1694 C CA . VAL A 1 235 ? 38.804 14.562 10.707 1.00 15.33 258 VAL A CA 1
ATOM 1695 C C . VAL A 1 235 ? 39.887 15.557 10.300 1.00 16.22 258 VAL A C 1
ATOM 1696 O O . VAL A 1 235 ? 40.549 16.168 11.151 1.00 17.19 258 VAL A O 1
ATOM 1700 N N . SER A 1 236 ? 40.083 15.686 8.991 1.00 17.04 259 SER A N 1
ATOM 1701 C CA . SER A 1 236 ? 41.017 16.657 8.422 1.00 18.32 259 SER A CA 1
ATOM 1702 C C . SER A 1 236 ? 40.714 18.087 8.887 1.00 18.13 259 SER A C 1
ATOM 1703 O O . SER A 1 236 ? 39.574 18.539 8.802 1.00 18.45 259 SER A O 1
ATOM 1706 N N . GLY A 1 237 ? 41.737 18.779 9.386 1.00 18.04 260 GLY A N 1
ATOM 1707 C CA . GLY A 1 237 ? 41.603 20.174 9.844 1.00 18.47 260 GLY A CA 1
ATOM 1708 C C . GLY A 1 237 ? 40.964 20.390 11.214 1.00 18.65 260 GLY A C 1
ATOM 1709 O O . GLY A 1 237 ? 40.944 21.524 11.722 1.00 19.10 260 GLY A O 1
ATOM 1710 N N . ALA A 1 238 ? 40.470 19.310 11.822 1.00 18.03 261 ALA A N 1
ATOM 1711 C CA . ALA A 1 238 ? 39.766 19.374 13.110 1.00 17.49 261 ALA A CA 1
ATOM 1712 C C . ALA A 1 238 ? 40.716 19.429 14.313 1.00 17.34 261 ALA A C 1
ATOM 1713 O O . ALA A 1 238 ? 41.925 19.186 14.179 1.00 17.20 261 ALA A O 1
ATOM 1715 N N . THR A 1 239 ? 40.164 19.781 15.477 1.00 16.58 262 THR A N 1
ATOM 1716 C CA . THR A 1 239 ? 40.879 19.679 16.756 1.00 15.90 262 THR A CA 1
ATOM 1717 C C . THR A 1 239 ? 40.174 18.666 17.655 1.00 14.92 262 THR A C 1
ATOM 1718 O O . THR A 1 239 ? 38.936 18.569 17.675 1.00 14.54 262 THR A O 1
ATOM 1722 N N . GLY A 1 240 ? 40.968 17.924 18.407 1.00 13.50 263 GLY A N 1
ATOM 1723 C CA . GLY A 1 240 ? 40.430 16.891 19.281 1.00 12.49 263 GLY A CA 1
ATOM 1724 C C . GLY A 1 240 ? 41.578 16.085 19.835 1.00 11.76 263 GLY A C 1
ATOM 1725 O O . GLY A 1 240 ? 42.722 16.514 19.782 1.00 11.06 263 GLY A O 1
ATOM 1726 N N . SER A 1 241 ? 41.265 14.897 20.336 1.00 11.39 264 SER A N 1
ATOM 1727 C CA . SER A 1 241 ? 42.251 14.073 21.004 1.00 12.11 264 SER A CA 1
ATOM 1728 C C . SER A 1 241 ? 41.737 12.636 21.036 1.00 11.27 264 SER A C 1
ATOM 1729 O O . SER A 1 241 ? 40.578 12.397 21.355 1.00 11.39 264 SER A O 1
ATOM 1732 N N . VAL A 1 242 ? 42.609 11.695 20.688 1.00 10.63 265 VAL A N 1
ATOM 1733 C CA . VAL A 1 242 ? 42.365 10.278 20.912 1.00 9.59 265 VAL A CA 1
ATOM 1734 C C . VAL A 1 242 ? 43.549 9.769 21.741 1.00 9.60 265 VAL A C 1
ATOM 1735 O O . VAL A 1 242 ? 44.667 9.670 21.224 1.00 9.27 265 VAL A O 1
ATOM 1739 N N . SER A 1 243 ? 43.318 9.451 23.017 1.00 8.87 266 SER A N 1
ATOM 1740 C CA . SER A 1 243 ? 44.419 8.985 23.881 1.00 8.88 266 SER A CA 1
ATOM 1741 C C . SER A 1 243 ? 44.017 7.825 24.774 1.00 8.66 266 SER A C 1
ATOM 1742 O O . SER A 1 243 ? 42.850 7.710 25.162 1.00 8.23 266 SER A O 1
ATOM 1745 N N . GLY A 1 244 ? 44.992 6.974 25.116 1.00 9.04 267 GLY A N 1
ATOM 1746 C CA . GLY A 1 244 ? 44.769 5.889 26.080 1.00 8.66 267 GLY A CA 1
ATOM 1747 C C . GLY A 1 244 ? 43.769 4.884 25.527 1.00 9.10 267 GLY A C 1
ATOM 1748 O O . GLY A 1 244 ? 42.820 4.479 26.211 1.00 8.77 267 GLY A O 1
ATOM 1749 N N . VAL A 1 245 ? 43.979 4.493 24.277 1.00 9.14 268 VAL A N 1
ATOM 1750 C CA . VAL A 1 245 ? 43.128 3.518 23.614 1.00 9.27 268 VAL A CA 1
ATOM 1751 C C . VAL A 1 245 ? 43.872 2.194 23.517 1.00 9.49 268 VAL A C 1
ATOM 1752 O O . VAL A 1 245 ? 45.028 2.150 23.058 1.00 9.48 268 VAL A O 1
ATOM 1756 N N . THR A 1 246 ? 43.211 1.119 23.943 1.00 8.58 269 THR A N 1
ATOM 1757 C CA . THR A 1 246 ? 43.763 -0.224 23.835 1.00 8.69 269 THR A CA 1
ATOM 1758 C C . THR A 1 246 ? 42.823 -1.135 23.048 1.00 8.76 269 THR A C 1
ATOM 1759 O O . THR A 1 246 ? 41.664 -1.303 23.444 1.00 8.80 269 THR A O 1
ATOM 1763 N N . TYR A 1 247 ? 43.316 -1.723 21.950 1.00 8.15 270 TYR A N 1
ATOM 1764 C CA . TYR A 1 247 ? 42.653 -2.880 21.333 1.00 8.57 270 TYR A CA 1
ATOM 1765 C C . TYR A 1 247 ? 43.450 -4.119 21.681 1.00 9.13 270 TYR A C 1
ATOM 1766 O O . TYR A 1 247 ? 44.653 -4.168 21.413 1.00 9.05 270 TYR A O 1
ATOM 1775 N N . SER A 1 248 ? 42.808 -5.122 22.273 1.00 9.32 271 SER A N 1
ATOM 1776 C CA . SER A 1 248 ? 43.533 -6.333 22.644 1.00 10.02 271 SER A CA 1
ATOM 1777 C C . SER A 1 248 ? 42.687 -7.579 22.463 1.00 9.77 271 SER A C 1
ATOM 1778 O O . SER A 1 248 ? 41.498 -7.565 22.756 1.00 9.83 271 SER A O 1
ATOM 1781 N N . GLY A 1 249 ? 43.306 -8.651 21.980 1.00 9.63 272 GLY A N 1
ATOM 1782 C CA . GLY A 1 249 ? 42.628 -9.948 21.861 1.00 9.58 272 GLY A CA 1
ATOM 1783 C C . GLY A 1 249 ? 41.520 -9.827 20.842 1.00 9.78 272 GLY A C 1
ATOM 1784 O O . GLY A 1 249 ? 40.357 -10.190 21.104 1.00 8.69 272 GLY A O 1
ATOM 1785 N N . ILE A 1 250 ? 41.882 -9.288 19.679 1.00 9.85 273 ILE A N 1
ATOM 1786 C CA . ILE A 1 250 ? 40.919 -9.125 18.596 1.00 10.40 273 ILE A CA 1
ATOM 1787 C C . ILE A 1 250 ? 41.235 -10.125 17.492 1.00 10.74 273 ILE A C 1
ATOM 1788 O O . ILE A 1 250 ? 42.341 -10.133 16.950 1.00 10.52 273 ILE A O 1
ATOM 1793 N N . THR A 1 251 ? 40.265 -10.977 17.174 1.00 10.83 274 THR A N 1
ATOM 1794 C CA . THR A 1 251 ? 40.408 -11.913 16.071 1.00 12.00 274 THR A CA 1
ATOM 1795 C C . THR A 1 251 ? 39.675 -11.385 14.834 1.00 11.43 274 THR A C 1
ATOM 1796 O O . THR A 1 251 ? 38.546 -10.922 14.925 1.00 11.15 274 THR A O 1
ATOM 1800 N N . LEU A 1 252 ? 40.327 -11.470 13.678 1.00 11.30 275 LEU A N 1
ATOM 1801 C CA . LEU A 1 252 ? 39.757 -11.009 12.415 1.00 10.89 275 LEU A CA 1
ATOM 1802 C C . LEU A 1 252 ? 39.620 -12.162 11.427 1.00 11.41 275 LEU A C 1
ATOM 1803 O O . LEU A 1 252 ? 40.519 -12.998 11.320 1.00 10.54 275 LEU A O 1
ATOM 1808 N N . SER A 1 253 ? 38.504 -12.204 10.699 1.00 11.79 276 SER A N 1
ATOM 1809 C CA . SER A 1 253 ? 38.293 -13.239 9.677 1.00 13.06 276 SER A CA 1
ATOM 1810 C C . SER A 1 253 ? 37.690 -12.632 8.434 1.00 12.75 276 SER A C 1
ATOM 1811 O O . SER A 1 253 ? 36.607 -12.052 8.503 1.00 13.09 276 SER A O 1
ATOM 1814 N N . ASN A 1 254 ? 38.368 -12.796 7.300 1.00 12.34 277 ASN A N 1
ATOM 1815 C CA . ASN A 1 254 ? 37.859 -12.331 6.012 1.00 12.49 277 ASN A CA 1
ATOM 1816 C C . ASN A 1 254 ? 37.487 -10.846 6.050 1.00 12.28 277 ASN A C 1
ATOM 1817 O O . ASN A 1 254 ? 36.365 -10.458 5.728 1.00 12.42 277 ASN A O 1
ATOM 1822 N N . ILE A 1 255 ? 38.436 -10.023 6.479 1.00 11.61 278 ILE A N 1
ATOM 1823 C CA . ILE A 1 255 ? 38.272 -8.572 6.429 1.00 11.06 278 ILE A CA 1
ATOM 1824 C C . ILE A 1 255 ? 38.492 -8.089 4.985 1.00 11.53 278 ILE A C 1
ATOM 1825 O O . ILE A 1 255 ? 39.516 -8.395 4.369 1.00 12.02 278 ILE A O 1
ATOM 1830 N N . ALA A 1 256 ? 37.537 -7.329 4.459 1.00 11.50 279 ALA A N 1
ATOM 1831 C CA . ALA A 1 256 ? 37.537 -6.941 3.043 1.00 11.30 279 ALA A CA 1
ATOM 1832 C C . ALA A 1 256 ? 38.492 -5.796 2.652 1.00 11.49 279 ALA A C 1
ATOM 1833 O O . ALA A 1 256 ? 39.159 -5.873 1.610 1.00 11.86 279 ALA A O 1
ATOM 1835 N N . LYS A 1 257 ? 38.576 -4.766 3.490 1.00 11.24 280 LYS A N 1
ATOM 1836 C CA . LYS A 1 257 ? 39.235 -3.511 3.131 1.00 11.33 280 LYS A CA 1
ATOM 1837 C C . LYS A 1 257 ? 40.547 -3.302 3.905 1.00 10.33 280 LYS A C 1
ATOM 1838 O O . LYS A 1 257 ? 41.628 -3.264 3.307 1.00 9.04 280 LYS A O 1
ATOM 1844 N N . TYR A 1 258 ? 40.454 -3.175 5.234 1.00 8.94 281 TYR A N 1
ATOM 1845 C CA . TYR A 1 258 ? 41.645 -2.999 6.067 1.00 9.05 281 TYR A CA 1
ATOM 1846 C C . TYR A 1 258 ? 41.575 -3.831 7.333 1.00 8.52 281 TYR A C 1
ATOM 1847 O O . TYR A 1 258 ? 40.608 -3.705 8.074 1.00 8.72 281 TYR A O 1
ATOM 1856 N N . GLY A 1 259 ? 42.607 -4.624 7.623 1.00 8.08 282 GLY A N 1
ATOM 1857 C CA . GLY A 1 259 ? 42.686 -5.321 8.924 1.00 7.39 282 GLY A CA 1
ATOM 1858 C C . GLY A 1 259 ? 42.799 -4.303 10.051 1.00 7.96 282 GLY A C 1
ATOM 1859 O O . GLY A 1 259 ? 42.042 -4.342 11.032 1.00 7.74 282 GLY A O 1
ATOM 1860 N N . ILE A 1 260 ? 43.747 -3.384 9.897 1.00 7.36 283 ILE A N 1
ATOM 1861 C CA . ILE A 1 260 ? 43.932 -2.264 10.817 1.00 7.77 283 ILE A CA 1
ATOM 1862 C C . ILE A 1 260 ? 44.086 -1.006 9.990 1.00 7.90 283 ILE A C 1
ATOM 1863 O O . ILE A 1 260 ? 44.885 -0.955 9.047 1.00 7.39 283 ILE A O 1
ATOM 1868 N N . VAL A 1 261 ? 43.296 0.004 10.322 1.00 7.99 284 VAL A N 1
ATOM 1869 C CA . VAL A 1 261 ? 43.366 1.259 9.613 1.00 8.36 284 VAL A CA 1
ATOM 1870 C C . VAL A 1 261 ? 43.262 2.405 10.601 1.00 8.39 284 VAL A C 1
ATOM 1871 O O . VAL A 1 261 ? 42.302 2.514 11.378 1.00 8.18 284 VAL A O 1
ATOM 1875 N N . ILE A 1 262 ? 44.297 3.234 10.576 1.00 8.58 285 ILE A N 1
ATOM 1876 C CA . ILE A 1 262 ? 44.394 4.415 11.420 1.00 8.98 285 ILE A CA 1
ATOM 1877 C C . ILE A 1 262 ? 44.772 5.557 10.504 1.00 9.50 285 ILE A C 1
ATOM 1878 O O . ILE A 1 262 ? 45.870 5.574 9.932 1.00 9.93 285 ILE A O 1
ATOM 1883 N N . GLU A 1 263 ? 43.869 6.514 10.340 1.00 9.60 286 GLU A N 1
ATOM 1884 C CA . GLU A 1 263 ? 44.163 7.628 9.436 1.00 10.45 286 GLU A CA 1
ATOM 1885 C C . GLU A 1 263 ? 43.568 8.943 9.888 1.00 10.02 286 GLU A C 1
ATOM 1886 O O . GLU A 1 263 ? 42.448 8.999 10.399 1.00 9.94 286 GLU A O 1
ATOM 1892 N N . GLN A 1 264 ? 44.341 9.995 9.684 1.00 10.30 287 GLN A N 1
ATOM 1893 C CA . GLN A 1 264 ? 44.009 11.327 10.163 1.00 10.88 287 GLN A CA 1
ATOM 1894 C C . GLN A 1 264 ? 43.568 12.278 9.034 1.00 11.73 287 GLN A C 1
ATOM 1895 O O . GLN A 1 264 ? 43.839 13.484 9.087 1.00 11.99 287 GLN A O 1
ATOM 1901 N N . ASP A 1 265 ? 42.836 11.752 8.049 1.00 13.28 288 ASP A N 1
ATOM 1902 C CA . ASP A 1 265 ? 42.578 12.511 6.805 1.00 14.47 288 ASP A CA 1
ATOM 1903 C C . ASP A 1 265 ? 41.119 12.505 6.326 1.00 15.88 288 ASP A C 1
ATOM 1904 O O . ASP A 1 265 ? 40.866 12.589 5.111 1.00 15.68 288 ASP A O 1
ATOM 1909 N N . TYR A 1 266 ? 40.171 12.413 7.257 1.00 16.91 289 TYR A N 1
ATOM 1910 C CA . TYR A 1 266 ? 38.752 12.394 6.892 1.00 18.66 289 TYR A CA 1
ATOM 1911 C C . TYR A 1 266 ? 38.151 13.789 6.694 1.00 20.26 289 TYR A C 1
ATOM 1912 O O . TYR A 1 266 ? 38.255 14.673 7.552 1.00 20.58 289 TYR A O 1
ATOM 1921 N N . GLU A 1 267 ? 37.542 13.981 5.529 1.00 22.02 290 GLU A N 1
ATOM 1922 C CA . GLU A 1 267 ? 36.904 15.244 5.194 1.00 23.85 290 GLU A CA 1
ATOM 1923 C C . GLU A 1 267 ? 35.576 14.913 4.548 1.00 24.26 290 GLU A C 1
ATOM 1924 O O . GLU A 1 267 ? 35.532 14.219 3.528 1.00 23.94 290 GLU A O 1
ATOM 1930 N N . ASN A 1 268 ? 34.500 15.381 5.182 1.00 24.91 291 ASN A N 1
ATOM 1931 C CA . ASN A 1 268 ? 33.133 15.169 4.704 1.00 25.59 291 ASN A CA 1
ATOM 1932 C C . ASN A 1 268 ? 32.789 13.694 4.539 1.00 25.13 291 ASN A C 1
ATOM 1933 O O . ASN A 1 268 ? 32.019 13.329 3.656 1.00 25.46 291 ASN A O 1
ATOM 1938 N N . GLY A 1 269 ? 33.371 12.859 5.403 1.00 24.14 292 GLY A N 1
ATOM 1939 C CA . GLY A 1 269 ? 33.118 11.411 5.410 1.00 23.26 292 GLY A CA 1
ATOM 1940 C C . GLY A 1 269 ? 34.035 10.571 4.527 1.00 22.25 292 GLY A C 1
ATOM 1941 O O . GLY A 1 269 ? 33.881 9.358 4.444 1.00 22.07 292 GLY A O 1
ATOM 1942 N N . SER A 1 270 ? 34.990 11.212 3.862 1.00 21.95 293 SER A N 1
ATOM 1943 C CA . SER A 1 270 ? 35.902 10.502 2.950 1.00 21.67 293 SER A CA 1
ATOM 1944 C C . SER A 1 270 ? 37.360 10.867 3.216 1.00 20.80 293 SER A C 1
ATOM 1945 O O . SER A 1 270 ? 37.652 12.014 3.530 1.00 20.21 293 SER A O 1
ATOM 1948 N N . PRO A 1 271 ? 38.281 9.888 3.076 1.00 20.50 294 PRO A N 1
ATOM 1949 C CA . PRO A 1 271 ? 39.722 10.186 3.171 1.00 20.12 294 PRO A CA 1
ATOM 1950 C C . PRO A 1 271 ? 40.224 11.104 2.044 1.00 19.87 294 PRO A C 1
ATOM 1951 O O . PRO A 1 271 ? 39.794 10.955 0.889 1.00 19.86 294 PRO A O 1
ATOM 1955 N N . THR A 1 272 ? 41.137 12.019 2.371 1.00 19.26 295 THR A N 1
ATOM 1956 C CA . THR A 1 272 ? 41.756 12.911 1.373 1.00 19.42 295 THR A CA 1
ATOM 1957 C C . THR A 1 272 ? 43.137 12.445 0.923 1.00 19.26 295 THR A C 1
ATOM 1958 O O . THR A 1 272 ? 43.647 12.896 -0.110 1.00 19.24 295 THR A O 1
ATOM 1962 N N . GLY A 1 273 ? 43.751 11.566 1.712 1.00 18.63 296 GLY A N 1
ATOM 1963 C CA . GLY A 1 273 ? 45.089 11.067 1.412 1.00 18.20 296 GLY A CA 1
ATOM 1964 C C . GLY A 1 273 ? 46.150 11.903 2.082 1.00 17.98 296 GLY A C 1
ATOM 1965 O O . GLY A 1 273 ? 47.331 11.547 2.076 1.00 18.01 296 GLY A O 1
ATOM 1966 N N . THR A 1 274 ? 45.717 13.018 2.673 1.00 17.78 297 THR A N 1
ATOM 1967 C CA . THR A 1 274 ? 46.607 13.943 3.355 1.00 17.77 297 THR A CA 1
ATOM 1968 C C . THR A 1 274 ? 46.161 14.096 4.809 1.00 17.57 297 THR A C 1
ATOM 1969 O O . THR A 1 274 ? 45.104 14.677 5.081 1.00 18.11 297 THR A O 1
ATOM 1973 N N . PRO A 1 275 ? 46.955 13.550 5.748 1.00 16.75 298 PRO A N 1
ATOM 1974 C CA . PRO A 1 275 ? 46.622 13.640 7.175 1.00 16.17 298 PRO A CA 1
ATOM 1975 C C . PRO A 1 275 ? 46.848 15.039 7.751 1.00 16.10 298 PRO A C 1
ATOM 1976 O O . PRO A 1 275 ? 47.668 15.800 7.239 1.00 15.64 298 PRO A O 1
ATOM 1980 N N . THR A 1 276 ? 46.118 15.369 8.811 1.00 16.29 299 THR A N 1
ATOM 1981 C CA . THR A 1 276 ? 46.308 16.646 9.532 1.00 16.44 299 THR A CA 1
ATOM 1982 C C . THR A 1 276 ? 46.585 16.351 11.005 1.00 16.30 299 THR A C 1
ATOM 1983 O O . THR A 1 276 ? 46.283 15.249 11.474 1.00 15.57 299 THR A O 1
ATOM 1987 N N . ASN A 1 277 ? 47.152 17.326 11.717 1.00 16.54 300 ASN A N 1
ATOM 1988 C CA . ASN A 1 277 ? 47.754 17.093 13.033 1.00 16.87 300 ASN A CA 1
ATOM 1989 C C . ASN A 1 277 ? 46.924 17.491 14.277 1.00 16.25 300 ASN A C 1
ATOM 1990 O O . ASN A 1 277 ? 47.389 17.334 15.423 1.00 17.89 300 ASN A O 1
ATOM 1995 N N . GLY A 1 278 ? 45.718 18.000 14.061 1.00 15.09 301 GLY A N 1
ATOM 1996 C CA . GLY A 1 278 ? 44.928 18.582 15.154 1.00 13.37 301 GLY A CA 1
ATOM 1997 C C . GLY A 1 278 ? 44.208 17.608 16.067 1.00 11.94 301 GLY A C 1
ATOM 1998 O O . GLY A 1 278 ? 43.648 18.019 17.091 1.00 11.58 301 GLY A O 1
ATOM 1999 N N . VAL A 1 279 ? 44.200 16.324 15.704 1.00 10.61 302 VAL A N 1
ATOM 2000 C CA . VAL A 1 279 ? 43.613 15.287 16.545 1.00 9.94 302 VAL A CA 1
ATOM 2001 C C . VAL A 1 279 ? 44.677 14.198 16.786 1.00 9.99 302 VAL A C 1
ATOM 2002 O O . VAL A 1 279 ? 44.645 13.151 16.133 1.00 9.61 302 VAL A O 1
ATOM 2006 N N . PRO A 1 280 ? 45.636 14.460 17.711 1.00 9.58 303 PRO A N 1
ATOM 2007 C CA . PRO A 1 280 ? 46.701 13.482 17.952 1.00 9.13 303 PRO A CA 1
ATOM 2008 C C . PRO A 1 280 ? 46.168 12.168 18.485 1.00 8.73 303 PRO A C 1
ATOM 2009 O O . PRO A 1 280 ? 45.186 12.144 19.238 1.00 8.82 303 PRO A O 1
ATOM 2013 N N . ILE A 1 281 ? 46.793 11.086 18.048 1.00 7.74 304 ILE A N 1
ATOM 2014 C CA . ILE A 1 281 ? 46.469 9.744 18.536 1.00 7.67 304 ILE A CA 1
ATOM 2015 C C . ILE A 1 281 ? 47.658 9.283 19.373 1.00 8.25 304 ILE A C 1
ATOM 2016 O O . ILE A 1 281 ? 48.725 8.993 18.830 1.00 8.04 304 ILE A O 1
ATOM 2021 N N . THR A 1 282 ? 47.482 9.253 20.692 1.00 8.50 305 THR A N 1
ATOM 2022 C CA . THR A 1 282 ? 48.588 8.955 21.614 1.00 8.37 305 THR A CA 1
ATOM 2023 C C . THR A 1 282 ? 48.187 7.895 22.623 1.00 8.64 305 THR A C 1
ATOM 2024 O O . THR A 1 282 ? 47.008 7.742 22.908 1.00 9.32 305 THR A O 1
ATOM 2028 N N . GLY A 1 283 ? 49.165 7.157 23.153 1.00 8.23 306 GLY A N 1
ATOM 2029 C CA . GLY A 1 283 ? 48.883 6.105 24.119 1.00 8.12 306 GLY A CA 1
ATOM 2030 C C . GLY A 1 283 ? 48.005 5.027 23.504 1.00 8.58 306 GLY A C 1
ATOM 2031 O O . GLY A 1 283 ? 47.049 4.552 24.136 1.00 8.11 306 GLY A O 1
ATOM 2032 N N . LEU A 1 284 ? 48.327 4.654 22.263 1.00 7.92 307 LEU A N 1
ATOM 2033 C CA . LEU A 1 284 ? 47.602 3.590 21.554 1.00 7.53 307 LEU A CA 1
ATOM 2034 C C . LEU A 1 284 ? 48.294 2.248 21.762 1.00 8.13 307 LEU A C 1
ATOM 2035 O O . LEU A 1 284 ? 49.480 2.087 21.433 1.00 7.74 307 LEU A O 1
ATOM 2040 N N . THR A 1 285 ? 47.544 1.278 22.283 1.00 8.31 308 THR A N 1
ATOM 2041 C CA . THR A 1 285 ? 48.045 -0.078 22.443 1.00 9.16 308 THR A CA 1
ATOM 2042 C C . THR A 1 285 ? 47.262 -1.044 21.582 1.00 9.55 308 THR A C 1
ATOM 2043 O O . THR A 1 285 ? 46.024 -1.099 21.679 1.00 9.14 308 THR A O 1
ATOM 2047 N N . LEU A 1 286 ? 47.975 -1.782 20.726 1.00 9.49 309 LEU A N 1
ATOM 2048 C CA . LEU A 1 286 ? 47.411 -2.966 20.081 1.00 9.71 309 LEU A CA 1
ATOM 2049 C C . LEU A 1 286 ? 48.142 -4.204 20.573 1.00 10.23 309 LEU A C 1
ATOM 2050 O O . LEU A 1 286 ? 49.368 -4.298 20.473 1.00 9.64 309 LEU A O 1
ATOM 2055 N N . SER A 1 287 ? 47.379 -5.159 21.085 1.00 10.20 310 SER A N 1
ATOM 2056 C CA . SER A 1 287 ? 47.966 -6.384 21.614 1.00 11.69 310 SER A CA 1
ATOM 2057 C C . SER A 1 287 ? 47.157 -7.580 21.153 1.00 11.71 310 SER A C 1
ATOM 2058 O O . SER A 1 287 ? 45.937 -7.610 21.321 1.00 11.41 310 SER A O 1
ATOM 2061 N N . LYS A 1 288 ? 47.840 -8.554 20.556 1.00 12.02 311 LYS A N 1
ATOM 2062 C CA . LYS A 1 288 ? 47.201 -9.793 20.116 1.00 12.80 311 LYS A CA 1
ATOM 2063 C C . LYS A 1 288 ? 46.020 -9.509 19.167 1.00 12.05 311 LYS A C 1
ATOM 2064 O O . LYS A 1 288 ? 44.858 -9.806 19.468 1.00 11.15 311 LYS A O 1
ATOM 2070 N N . ILE A 1 289 ? 46.352 -8.913 18.023 1.00 11.47 312 ILE A N 1
ATOM 2071 C CA . ILE A 1 289 ? 45.394 -8.620 16.966 1.00 11.53 312 ILE A CA 1
ATOM 2072 C C . ILE A 1 289 ? 45.758 -9.550 15.822 1.00 12.17 312 ILE A C 1
ATOM 2073 O O . ILE A 1 289 ? 46.823 -9.412 15.219 1.00 12.12 312 ILE A O 1
ATOM 2078 N N . THR A 1 290 ? 44.903 -10.529 15.550 1.00 12.62 313 THR A N 1
ATOM 2079 C CA . THR A 1 290 ? 45.271 -11.597 14.616 1.00 13.29 313 THR A CA 1
ATOM 2080 C C . THR A 1 290 ? 44.144 -11.922 13.653 1.00 13.10 313 THR A C 1
ATOM 2081 O O . THR A 1 290 ? 42.968 -11.830 14.008 1.00 13.18 313 THR A O 1
ATOM 2085 N N . GLY A 1 291 ? 44.511 -12.295 12.431 1.00 13.01 314 GLY A N 1
ATOM 2086 C CA . GLY A 1 291 ? 43.538 -12.829 11.482 1.00 12.77 314 GLY A CA 1
ATOM 2087 C C . GLY A 1 291 ? 43.777 -12.483 10.033 1.00 12.67 314 GLY A C 1
ATOM 2088 O O . GLY A 1 291 ? 44.870 -12.038 9.643 1.00 12.80 314 GLY A O 1
ATOM 2089 N N . SER A 1 292 ? 42.729 -12.661 9.244 1.00 12.39 315 SER A N 1
ATOM 2090 C CA . SER A 1 292 ? 42.837 -12.673 7.802 1.00 12.14 315 SER A CA 1
ATOM 2091 C C . SER A 1 292 ? 42.140 -11.507 7.114 1.00 12.34 315 SER A C 1
ATOM 2092 O O . SER A 1 292 ? 41.019 -11.120 7.462 1.00 12.14 315 SER A O 1
ATOM 2095 N N . VAL A 1 293 ? 42.812 -10.997 6.094 1.00 12.13 316 VAL A N 1
ATOM 2096 C CA . VAL A 1 293 ? 42.283 -9.962 5.230 1.00 12.21 316 VAL A CA 1
ATOM 2097 C C . VAL A 1 293 ? 42.154 -10.582 3.844 1.00 13.02 316 VAL A C 1
ATOM 2098 O O . VAL A 1 293 ? 43.009 -11.382 3.437 1.00 13.23 316 VAL A O 1
ATOM 2102 N N . ALA A 1 294 ? 41.074 -10.246 3.138 1.00 13.66 317 ALA A N 1
ATOM 2103 C CA . ALA A 1 294 ? 40.889 -10.659 1.744 1.00 14.06 317 ALA A CA 1
ATOM 2104 C C . ALA A 1 294 ? 42.065 -10.217 0.879 1.00 14.42 317 ALA A C 1
ATOM 2105 O O . ALA A 1 294 ? 42.672 -9.173 1.132 1.00 13.88 317 ALA A O 1
ATOM 2107 N N . SER A 1 295 ? 42.396 -11.017 -0.135 1.00 14.68 318 SER A N 1
ATOM 2108 C CA . SER A 1 295 ? 43.515 -10.704 -1.032 1.00 15.22 318 SER A CA 1
ATOM 2109 C C . SER A 1 295 ? 43.383 -9.320 -1.690 1.00 15.20 318 SER A C 1
ATOM 2110 O O . SER A 1 295 ? 44.388 -8.668 -1.992 1.00 15.13 318 SER A O 1
ATOM 2113 N N . SER A 1 296 ? 42.149 -8.856 -1.880 1.00 15.07 319 SER A N 1
ATOM 2114 C CA . SER A 1 296 ? 41.926 -7.558 -2.524 1.00 15.12 319 SER A CA 1
ATOM 2115 C C . SER A 1 296 ? 41.980 -6.397 -1.528 1.00 14.43 319 SER A C 1
ATOM 2116 O O . SER A 1 296 ? 41.940 -5.230 -1.924 1.00 14.67 319 SER A O 1
ATOM 2119 N N . GLY A 1 297 ? 42.069 -6.730 -0.239 1.00 13.46 320 GLY A N 1
ATOM 2120 C CA . GLY A 1 297 ? 42.201 -5.735 0.823 1.00 12.15 320 GLY A CA 1
ATOM 2121 C C . GLY A 1 297 ? 43.646 -5.447 1.208 1.00 11.58 320 GLY A C 1
ATOM 2122 O O . GLY A 1 297 ? 44.582 -5.885 0.540 1.00 11.39 320 GLY A O 1
ATOM 2123 N N . THR A 1 298 ? 43.816 -4.711 2.299 1.00 10.61 321 THR A N 1
ATOM 2124 C CA . THR A 1 298 ? 45.122 -4.241 2.756 1.00 10.42 321 THR A CA 1
ATOM 2125 C C . THR A 1 298 ? 45.260 -4.618 4.228 1.00 10.27 321 THR A C 1
ATOM 2126 O O . THR A 1 298 ? 44.338 -4.385 5.007 1.00 10.19 321 THR A O 1
ATOM 2130 N N . ASN A 1 299 ? 46.393 -5.210 4.610 1.00 9.74 322 ASN A N 1
ATOM 2131 C CA . ASN A 1 299 ? 46.584 -5.642 6.001 1.00 9.70 322 ASN A CA 1
ATOM 2132 C C . ASN A 1 299 ? 46.473 -4.504 7.006 1.00 9.46 322 ASN A C 1
ATOM 2133 O O . ASN A 1 299 ? 45.632 -4.549 7.908 1.00 9.91 322 ASN A O 1
ATOM 2138 N N . VAL A 1 300 ? 47.317 -3.491 6.819 1.00 8.92 323 VAL A N 1
ATOM 2139 C CA . VAL A 1 300 ? 47.495 -2.393 7.775 1.00 8.95 323 VAL A CA 1
ATOM 2140 C C . VAL A 1 300 ? 47.714 -1.087 7.000 1.00 8.78 323 VAL A C 1
ATOM 2141 O O . VAL A 1 300 ? 48.515 -1.031 6.052 1.00 8.54 323 VAL A O 1
ATOM 2145 N N . TYR A 1 301 ? 47.018 -0.036 7.406 1.00 8.58 324 TYR A N 1
ATOM 2146 C CA . TYR A 1 301 ? 47.223 1.281 6.807 1.00 8.20 324 TYR A CA 1
ATOM 2147 C C . TYR A 1 301 ? 47.299 2.266 7.954 1.00 8.15 324 TYR A C 1
ATOM 2148 O O . TYR A 1 301 ? 46.341 2.410 8.714 1.00 8.31 324 TYR A O 1
ATOM 2157 N N . ILE A 1 302 ? 48.454 2.909 8.109 1.00 7.04 325 ILE A N 1
ATOM 2158 C CA . ILE A 1 302 ? 48.602 3.946 9.131 1.00 7.04 325 ILE A CA 1
ATOM 2159 C C . ILE A 1 302 ? 48.964 5.234 8.438 1.00 7.09 325 ILE A C 1
ATOM 2160 O O . ILE A 1 302 ? 50.037 5.341 7.828 1.00 7.41 325 ILE A O 1
ATOM 2165 N N . LEU A 1 303 ? 48.074 6.206 8.527 1.00 6.83 326 LEU A N 1
ATOM 2166 C CA . LEU A 1 303 ? 48.313 7.484 7.889 1.00 7.80 326 LEU A CA 1
ATOM 2167 C C . LEU A 1 303 ? 48.277 8.573 8.939 1.00 7.88 326 LEU A C 1
ATOM 2168 O O . LEU A 1 303 ? 47.239 9.197 9.186 1.00 8.64 326 LEU A O 1
ATOM 2173 N N . CYS A 1 304 ? 49.420 8.755 9.591 1.00 7.98 327 CYS A N 1
ATOM 2174 C CA . CYS A 1 304 ? 49.581 9.785 10.601 1.00 7.56 327 CYS A CA 1
ATOM 2175 C C . CYS A 1 304 ? 50.216 11.037 9.995 1.00 7.60 327 CYS A C 1
ATOM 2176 O O . CYS A 1 304 ? 51.098 10.941 9.130 1.00 7.75 327 CYS A O 1
ATOM 2179 N N . ALA A 1 305 ? 49.752 12.207 10.428 1.00 7.28 328 ALA A N 1
ATOM 2180 C CA . ALA A 1 305 ? 50.441 13.469 10.116 1.00 7.50 328 ALA A CA 1
ATOM 2181 C C . ALA A 1 305 ? 51.718 13.510 10.949 1.00 8.09 328 ALA A C 1
ATOM 2182 O O . ALA A 1 305 ? 51.839 12.775 11.955 1.00 8.50 328 ALA A O 1
ATOM 2184 N N . SER A 1 306 ? 52.676 14.332 10.519 1.00 8.18 329 SER A N 1
ATOM 2185 C CA . SER A 1 306 ? 53.949 14.493 11.213 1.00 8.83 329 SER A CA 1
ATOM 2186 C C . SER A 1 306 ? 53.742 14.892 12.659 1.00 8.43 329 SER A C 1
ATOM 2187 O O . SER A 1 306 ? 53.019 15.851 12.940 1.00 8.26 329 SER A O 1
ATOM 2190 N N . GLY A 1 307 ? 54.395 14.170 13.560 1.00 7.55 330 GLY A N 1
ATOM 2191 C CA . GLY A 1 307 ? 54.324 14.455 14.992 1.00 7.37 330 GLY A CA 1
ATOM 2192 C C . GLY A 1 307 ? 53.014 14.130 15.688 1.00 6.97 330 GLY A C 1
ATOM 2193 O O . GLY A 1 307 ? 52.935 14.254 16.909 1.00 6.81 330 GLY A O 1
ATOM 2194 N N . ALA A 1 308 ? 52.002 13.691 14.928 1.00 6.86 331 ALA A N 1
ATOM 2195 C CA . ALA A 1 308 ? 50.607 13.606 15.424 1.00 7.47 331 ALA A CA 1
ATOM 2196 C C . ALA A 1 308 ? 50.214 12.256 16.017 1.00 7.92 331 ALA A C 1
ATOM 2197 O O . ALA A 1 308 ? 49.098 12.107 16.516 1.00 9.26 331 ALA A O 1
ATOM 2199 N N . CYS A 1 309 ? 51.111 11.276 15.946 1.00 7.38 332 CYS A N 1
ATOM 2200 C CA . CYS A 1 309 ? 50.924 9.977 16.586 1.00 6.93 332 CYS A CA 1
ATOM 2201 C C . CYS A 1 309 ? 52.165 9.658 17.396 1.00 7.17 332 CYS A C 1
ATOM 2202 O O . CYS A 1 309 ? 53.272 9.721 16.880 1.00 6.22 332 CYS A O 1
ATOM 2205 N N . SER A 1 310 ? 51.979 9.345 18.680 1.00 7.09 333 SER A N 1
ATOM 2206 C CA . SER A 1 310 ? 53.115 9.016 19.546 1.00 7.57 333 SER A CA 1
ATOM 2207 C C . SER A 1 310 ? 52.699 8.170 20.724 1.00 7.53 333 SER A C 1
ATOM 2208 O O . SER A 1 310 ? 51.512 8.081 21.048 1.00 7.73 333 SER A O 1
ATOM 2211 N N . ASN A 1 311 ? 53.696 7.564 21.363 1.00 8.06 334 ASN A N 1
ATOM 2212 C CA . ASN A 1 311 ? 53.498 6.639 22.461 1.00 8.43 334 ASN A CA 1
ATOM 2213 C C . ASN A 1 311 ? 52.544 5.520 22.071 1.00 8.51 334 ASN A C 1
ATOM 2214 O O . ASN A 1 311 ? 51.470 5.359 22.658 1.00 8.73 334 ASN A O 1
ATOM 2219 N N . TRP A 1 312 ? 52.942 4.750 21.066 1.00 8.50 335 TRP A N 1
ATOM 2220 C CA . TRP A 1 312 ? 52.185 3.578 20.667 1.00 8.78 335 TRP A CA 1
ATOM 2221 C C . TRP A 1 312 ? 52.919 2.325 21.116 1.00 9.61 335 TRP A C 1
ATOM 2222 O O . TRP A 1 312 ? 54.151 2.329 21.211 1.00 8.86 335 TRP A O 1
ATOM 2233 N N . LYS A 1 313 ? 52.164 1.253 21.362 1.00 9.81 336 LYS A N 1
ATOM 2234 C CA . LYS A 1 313 ? 52.739 -0.045 21.736 1.00 11.14 336 LYS A CA 1
ATOM 2235 C C . LYS A 1 313 ? 51.970 -1.145 21.025 1.00 10.30 336 LYS A C 1
ATOM 2236 O O . LYS A 1 313 ? 50.822 -1.418 21.369 1.00 10.40 336 LYS A O 1
ATOM 2242 N N . TRP A 1 314 ? 52.599 -1.774 20.042 1.00 9.51 337 TRP A N 1
ATOM 2243 C CA . TRP A 1 314 ? 51.975 -2.862 19.289 1.00 9.60 337 TRP A CA 1
ATOM 2244 C C . TRP A 1 314 ? 52.774 -4.143 19.477 1.00 9.94 337 TRP A C 1
ATOM 2245 O O . TRP A 1 314 ? 54.006 -4.151 19.295 1.00 9.39 337 TRP A O 1
ATOM 2256 N N . SER A 1 315 ? 52.096 -5.219 19.859 1.00 9.96 338 SER A N 1
ATOM 2257 C CA . SER A 1 315 ? 52.756 -6.526 19.973 1.00 10.86 338 SER A CA 1
ATOM 2258 C C . SER A 1 315 ? 51.775 -7.641 19.683 1.00 10.71 338 SER A C 1
ATOM 2259 O O . SER A 1 315 ? 50.569 -7.482 19.900 1.00 10.93 338 SER A O 1
ATOM 2262 N N . GLY A 1 316 ? 52.282 -8.771 19.191 1.00 10.36 339 GLY A N 1
ATOM 2263 C CA . GLY A 1 316 ? 51.420 -9.905 18.858 1.00 11.27 339 GLY A CA 1
ATOM 2264 C C . GLY A 1 316 ? 50.392 -9.533 17.787 1.00 11.62 339 GLY A C 1
ATOM 2265 O O . GLY A 1 316 ? 49.279 -10.072 17.765 1.00 11.74 339 GLY A O 1
ATOM 2266 N N . VAL A 1 317 ? 50.756 -8.594 16.911 1.00 11.74 340 VAL A N 1
ATOM 2267 C CA . VAL A 1 317 ? 49.887 -8.224 15.789 1.00 12.32 340 VAL A CA 1
ATOM 2268 C C . VAL A 1 317 ? 50.288 -9.108 14.613 1.00 12.97 340 VAL A C 1
ATOM 2269 O O . VAL A 1 317 ? 51.437 -9.075 14.172 1.00 12.16 340 VAL A O 1
ATOM 2273 N N . SER A 1 318 ? 49.348 -9.915 14.130 1.00 13.50 341 SER A N 1
ATOM 2274 C CA . SER A 1 318 ? 49.596 -10.776 12.979 1.00 14.65 341 SER A CA 1
ATOM 2275 C C . SER A 1 318 ? 48.394 -10.758 12.044 1.00 14.64 341 SER A C 1
ATOM 2276 O O . SER A 1 318 ? 47.479 -11.571 12.163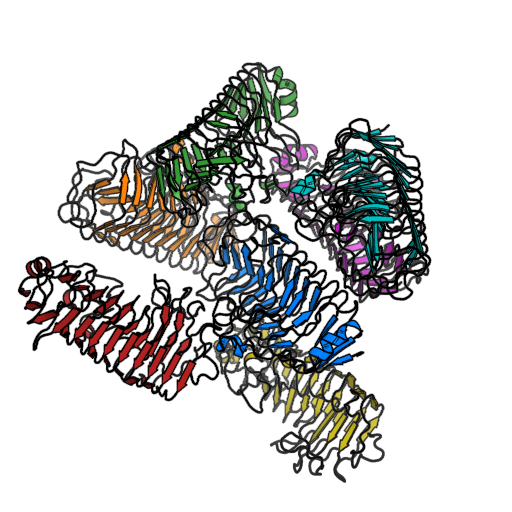 1.00 15.42 341 SER A O 1
ATOM 2279 N N . VAL A 1 319 ? 48.406 -9.808 11.122 1.00 14.82 342 VAL A N 1
ATOM 2280 C CA . VAL A 1 319 ? 47.298 -9.605 10.208 1.00 15.11 342 VAL A CA 1
ATOM 2281 C C . VAL A 1 319 ? 47.830 -9.927 8.822 1.00 15.42 342 VAL A C 1
ATOM 2282 O O . VAL A 1 319 ? 48.792 -9.293 8.362 1.00 15.50 342 VAL A O 1
ATOM 2286 N N . THR A 1 320 ? 47.239 -10.938 8.179 1.00 15.47 343 THR A N 1
ATOM 2287 C CA . THR A 1 320 ? 47.779 -11.476 6.914 1.00 15.70 343 THR A CA 1
ATOM 2288 C C . THR A 1 320 ? 46.702 -11.728 5.862 1.00 14.93 343 THR A C 1
ATOM 2289 O O . THR A 1 320 ? 45.509 -11.825 6.177 1.00 14.48 343 THR A O 1
ATOM 2293 N N . GLY A 1 321 ? 47.137 -11.826 4.610 1.00 14.19 344 GLY A N 1
ATOM 2294 C CA . GLY A 1 321 ? 46.268 -12.221 3.510 1.00 13.19 344 GLY A CA 1
ATOM 2295 C C . GLY A 1 321 ? 46.023 -11.131 2.490 1.00 12.71 344 GLY A C 1
ATOM 2296 O O . GLY A 1 321 ? 45.752 -11.419 1.338 1.00 11.70 344 GLY A O 1
ATOM 2297 N N . GLY A 1 322 ? 46.085 -9.874 2.916 1.00 12.40 345 GLY A N 1
ATOM 2298 C CA . GLY A 1 322 ? 45.876 -8.768 1.990 1.00 13.06 345 GLY A CA 1
ATOM 2299 C C . GLY A 1 322 ? 47.187 -8.223 1.437 1.00 13.26 345 GLY A C 1
ATOM 2300 O O . GLY A 1 322 ? 48.255 -8.788 1.691 1.00 13.51 345 GLY A O 1
ATOM 2301 N N . LYS A 1 323 ? 47.090 -7.122 0.694 1.00 13.52 346 LYS A N 1
ATOM 2302 C CA . LYS A 1 323 ? 48.246 -6.361 0.220 1.00 14.30 346 LYS A CA 1
ATOM 2303 C C . LYS A 1 323 ? 48.939 -5.628 1.371 1.00 14.01 346 LYS A C 1
ATOM 2304 O O . LYS A 1 323 ? 48.328 -5.337 2.403 1.00 13.14 346 LYS A O 1
ATOM 2310 N N . LYS A 1 324 ? 50.224 -5.332 1.193 1.00 13.79 347 LYS A N 1
ATOM 2311 C CA . LYS A 1 324 ? 50.920 -4.476 2.140 1.00 14.03 347 LYS A CA 1
ATOM 2312 C C . LYS A 1 324 ? 50.931 -3.063 1.571 1.00 13.35 347 LYS A C 1
ATOM 2313 O O . LYS A 1 324 ? 51.361 -2.846 0.433 1.00 12.62 347 LYS A O 1
ATOM 2319 N N . SER A 1 325 ? 50.437 -2.108 2.359 1.00 12.80 348 SER A N 1
ATOM 2320 C CA . SER A 1 325 ? 50.351 -0.712 1.925 1.00 12.73 348 SER A CA 1
ATOM 2321 C C . SER A 1 325 ? 51.727 -0.072 1.679 1.00 12.65 348 SER A C 1
ATOM 2322 O O . SER A 1 325 ? 52.633 -0.194 2.504 1.00 12.70 348 SER A O 1
ATOM 2325 N N . THR A 1 326 ? 51.861 0.613 0.545 1.00 12.33 349 THR A N 1
ATOM 2326 C CA . THR A 1 326 ? 53.025 1.464 0.253 1.00 12.58 349 THR A CA 1
ATOM 2327 C C . THR A 1 326 ? 52.775 2.923 0.663 1.00 12.66 349 THR A C 1
ATOM 2328 O O . THR A 1 326 ? 53.592 3.813 0.381 1.00 12.88 349 THR A O 1
ATOM 2332 N N . LYS A 1 327 ? 51.643 3.172 1.316 1.00 12.52 350 LYS A N 1
ATOM 2333 C CA . LYS A 1 327 ? 51.173 4.541 1.526 1.00 13.65 350 LYS A CA 1
ATOM 2334 C C . LYS A 1 327 ? 51.189 5.021 2.985 1.00 12.49 350 LYS A C 1
ATOM 2335 O O . LYS A 1 327 ? 50.756 6.134 3.275 1.00 13.05 350 LYS A O 1
ATOM 2341 N N . CYS A 1 328 ? 51.701 4.199 3.891 1.00 10.99 351 CYS A N 1
ATOM 2342 C CA . CYS A 1 328 ? 51.713 4.548 5.308 1.00 9.95 351 CYS A CA 1
ATOM 2343 C C . CYS A 1 328 ? 52.641 5.736 5.584 1.00 9.44 351 CYS A C 1
ATOM 2344 O O . CYS A 1 328 ? 53.629 5.953 4.859 1.00 9.08 351 CYS A O 1
ATOM 2347 N N . SER A 1 329 ? 52.305 6.527 6.599 1.00 8.59 352 SER A N 1
ATOM 2348 C CA . SER A 1 329 ? 53.106 7.720 6.915 1.00 8.25 352 SER A CA 1
ATOM 2349 C C . SER A 1 329 ? 53.298 7.944 8.416 1.00 7.74 352 SER A C 1
ATOM 2350 O O . SER A 1 329 ? 52.377 7.730 9.207 1.00 7.09 352 SER A O 1
ATOM 2353 N N . ASN A 1 330 ? 54.518 8.332 8.792 1.00 6.88 353 ASN A N 1
ATOM 2354 C CA . ASN A 1 330 ? 54.822 8.784 10.148 1.00 6.78 353 ASN A CA 1
ATOM 2355 C C . ASN A 1 330 ? 54.344 7.814 11.249 1.00 6.92 353 ASN A C 1
ATOM 2356 O O . ASN A 1 330 ? 53.757 8.235 12.248 1.00 7.53 353 ASN A O 1
ATOM 2361 N N . ILE A 1 331 ? 54.603 6.518 11.045 1.00 6.37 354 ILE A N 1
ATOM 2362 C CA . ILE A 1 331 ? 54.305 5.499 12.051 1.00 6.86 354 ILE A CA 1
ATOM 2363 C C . ILE A 1 331 ? 55.214 5.757 13.255 1.00 6.27 354 ILE A C 1
ATOM 2364 O O . ILE A 1 331 ? 56.414 5.935 13.079 1.00 5.49 354 ILE A O 1
ATOM 2369 N N . PRO A 1 332 ? 54.645 5.831 14.477 1.00 6.50 355 PRO A N 1
ATOM 2370 C CA . PRO A 1 332 ? 55.485 6.023 15.679 1.00 6.52 355 PRO A CA 1
ATOM 2371 C C . PRO A 1 332 ? 56.710 5.108 15.749 1.00 7.31 355 PRO A C 1
ATOM 2372 O O . PRO A 1 332 ? 56.575 3.880 15.736 1.00 7.08 355 PRO A O 1
ATOM 2376 N N . SER A 1 333 ? 57.907 5.708 15.766 1.00 8.25 356 SER A N 1
ATOM 2377 C CA . SER A 1 333 ? 59.130 4.918 15.706 1.00 10.20 356 SER A CA 1
ATOM 2378 C C . SER A 1 333 ? 59.330 4.142 17.001 1.00 10.71 356 SER A C 1
ATOM 2379 O O . SER A 1 333 ? 58.986 4.626 18.077 1.00 11.48 356 SER A O 1
ATOM 2382 N N . GLY A 1 334 ? 59.830 2.914 16.869 1.00 11.77 357 GLY A N 1
ATOM 2383 C CA . GLY A 1 334 ? 60.039 2.012 18.004 1.00 11.80 357 GLY A CA 1
ATOM 2384 C C . GLY A 1 334 ? 58.783 1.386 18.600 1.00 12.00 357 GLY A C 1
ATOM 2385 O O . GLY A 1 334 ? 58.882 0.599 19.540 1.00 12.82 357 GLY A O 1
ATOM 2386 N N . SER A 1 335 ? 57.608 1.703 18.046 1.00 11.18 358 SER A N 1
ATOM 2387 C CA . SER A 1 335 ? 56.316 1.270 18.619 1.00 9.83 358 SER A CA 1
ATOM 2388 C C . SER A 1 335 ? 55.999 -0.213 18.400 1.00 9.59 358 SER A C 1
ATOM 2389 O O . SER A 1 335 ? 55.155 -0.784 19.106 1.00 9.18 358 SER A O 1
ATOM 2392 N N . GLY A 1 336 ? 56.637 -0.799 17.388 1.00 9.26 359 GLY A N 1
ATOM 2393 C CA . GLY A 1 336 ? 56.323 -2.144 16.926 1.00 9.96 359 GLY A CA 1
ATOM 2394 C C . GLY A 1 336 ? 55.251 -2.137 15.847 1.00 10.06 359 GLY A C 1
ATOM 2395 O O . GLY A 1 336 ? 54.964 -3.181 15.243 1.00 10.48 359 GLY A O 1
ATOM 2396 N N . ALA A 1 337 ? 54.653 -0.971 15.602 1.00 9.82 360 ALA A N 1
ATOM 2397 C CA . ALA A 1 337 ? 53.657 -0.832 14.539 1.00 9.93 360 ALA A CA 1
ATOM 2398 C C . ALA A 1 337 ? 54.365 -0.857 13.183 1.00 10.53 360 ALA A C 1
ATOM 2399 O O . ALA A 1 337 ? 55.467 -0.314 13.047 1.00 10.46 360 ALA A O 1
ATOM 2401 N N . ALA A 1 338 ? 53.743 -1.524 12.213 1.00 11.28 361 ALA A N 1
ATOM 2402 C CA . ALA A 1 338 ? 54.287 -1.687 10.859 1.00 12.22 361 ALA A CA 1
ATOM 2403 C C . ALA A 1 338 ? 53.167 -1.957 9.865 1.00 12.59 361 ALA A C 1
ATOM 2404 O O . ALA A 1 338 ? 52.189 -2.636 10.184 1.00 12.74 361 ALA A O 1
ATOM 2406 N N . CYS A 1 339 ? 53.319 -1.451 8.646 1.00 12.81 362 CYS A N 1
ATOM 2407 C CA . CYS A 1 339 ? 52.378 -1.805 7.589 1.00 13.33 362 CYS A CA 1
ATOM 2408 C C . CYS A 1 339 ? 52.849 -3.048 6.836 1.00 14.11 362 CYS A C 1
ATOM 2409 O O . CYS A 1 339 ? 52.140 -3.643 6.014 1.00 14.58 362 CYS A O 1
ATOM 2413 N N . ALA B 1 1 ? 63.986 -23.164 10.370 1.00 23.52 24 ALA B N 1
ATOM 2414 C CA . ALA B 1 1 ? 64.553 -22.748 11.685 1.00 22.98 24 ALA B CA 1
ATOM 2415 C C . ALA B 1 1 ? 64.850 -21.247 11.710 1.00 22.86 24 ALA B C 1
ATOM 2416 O O . ALA B 1 1 ? 65.195 -20.656 10.684 1.00 22.60 24 ALA B O 1
ATOM 2418 N N . SER B 1 2 ? 64.706 -20.642 12.887 1.00 22.43 25 SER B N 1
ATOM 2419 C CA . SER B 1 2 ? 65.072 -19.241 13.101 1.00 22.45 25 SER B CA 1
ATOM 2420 C C . SER B 1 2 ? 66.525 -19.121 13.585 1.00 21.54 25 SER B C 1
ATOM 2421 O O . SER B 1 2 ? 66.907 -19.759 14.570 1.00 21.57 25 SER B O 1
ATOM 2424 N N . CYS B 1 3 ? 67.334 -18.309 12.902 1.00 20.56 26 CYS B N 1
ATOM 2425 C CA . CYS B 1 3 ? 68.748 -18.157 13.275 1.00 19.74 26 CYS B CA 1
ATOM 2426 C C . CYS B 1 3 ? 69.198 -16.699 13.412 1.00 18.90 26 CYS B C 1
ATOM 2427 O O . CYS B 1 3 ? 68.849 -15.850 12.585 1.00 18.72 26 CYS B O 1
ATOM 2430 N N . THR B 1 4 ? 69.989 -16.426 14.447 1.00 17.71 27 THR B N 1
ATOM 2431 C CA . THR B 1 4 ? 70.556 -15.098 14.672 1.00 16.53 27 THR B CA 1
ATOM 2432 C C . THR B 1 4 ? 72.080 -15.176 14.680 1.00 16.15 27 THR B C 1
ATOM 2433 O O . THR B 1 4 ? 72.668 -15.974 15.421 1.00 15.47 27 THR B O 1
ATOM 2437 N N . PHE B 1 5 ? 72.706 -14.341 13.848 1.00 15.03 28 PHE B N 1
ATOM 2438 C CA . PHE B 1 5 ? 74.154 -14.320 13.717 1.00 14.72 28 PHE B CA 1
ATOM 2439 C C . PHE B 1 5 ? 74.753 -12.957 14.042 1.00 14.23 28 PHE B C 1
ATOM 2440 O O . PHE B 1 5 ? 74.201 -11.915 13.699 1.00 13.67 28 PHE B O 1
ATOM 2448 N N . THR B 1 6 ? 75.898 -12.989 14.713 1.00 14.37 29 THR B N 1
ATOM 2449 C CA . THR B 1 6 ? 76.615 -11.775 15.079 1.00 14.45 29 THR B CA 1
ATOM 2450 C C . THR B 1 6 ? 78.004 -11.756 14.452 1.00 14.24 29 THR B C 1
ATOM 2451 O O . THR B 1 6 ? 78.770 -10.816 14.667 1.00 14.60 29 THR B O 1
ATOM 2455 N N . ASP B 1 7 ? 78.325 -12.786 13.668 1.00 13.84 30 ASP B N 1
ATOM 2456 C CA . ASP B 1 7 ? 79.526 -12.741 12.826 1.00 13.36 30 ASP B CA 1
ATOM 2457 C C . ASP B 1 7 ? 79.276 -13.297 11.434 1.00 12.79 30 ASP B C 1
ATOM 2458 O O . ASP B 1 7 ? 78.414 -14.164 11.238 1.00 12.55 30 ASP B O 1
ATOM 2463 N N . ALA B 1 8 ? 80.045 -12.789 10.478 1.00 12.05 31 ALA B N 1
ATOM 2464 C CA . ALA B 1 8 ? 79.865 -13.096 9.068 1.00 11.95 31 ALA B CA 1
ATOM 2465 C C . ALA B 1 8 ? 80.103 -14.582 8.764 1.00 11.53 31 ALA B C 1
ATOM 2466 O O . ALA B 1 8 ? 79.281 -15.205 8.108 1.00 11.43 31 ALA B O 1
ATOM 2468 N N . ALA B 1 9 ? 81.200 -15.140 9.277 1.00 11.19 32 ALA B N 1
ATOM 2469 C CA . ALA B 1 9 ? 81.581 -16.526 9.001 1.00 11.19 32 ALA B CA 1
ATOM 2470 C C . ALA B 1 9 ? 80.480 -17.495 9.406 1.00 11.13 32 ALA B C 1
ATOM 2471 O O . ALA B 1 9 ? 80.094 -18.353 8.611 1.00 10.52 32 ALA B O 1
ATOM 2473 N N . ALA B 1 10 ? 79.975 -17.334 10.632 1.00 10.59 33 ALA B N 1
ATOM 2474 C CA . ALA B 1 10 ? 78.883 -18.159 11.142 1.00 10.41 33 ALA B CA 1
ATOM 2475 C C . ALA B 1 10 ? 77.629 -18.062 10.268 1.00 10.26 33 ALA B C 1
ATOM 2476 O O . ALA B 1 10 ? 77.009 -19.083 9.968 1.00 9.64 33 ALA B O 1
ATOM 2478 N N . ALA B 1 11 ? 77.284 -16.845 9.838 1.00 9.72 34 ALA B N 1
ATOM 2479 C CA . ALA B 1 11 ? 76.115 -16.608 8.961 1.00 9.75 34 ALA B CA 1
ATOM 2480 C C . ALA B 1 11 ? 76.236 -17.294 7.599 1.00 9.70 34 ALA B C 1
ATOM 2481 O O . ALA B 1 11 ? 75.286 -17.935 7.133 1.00 9.97 34 ALA B O 1
ATOM 2483 N N . ILE B 1 12 ? 77.404 -17.159 6.971 1.00 10.30 35 ILE B N 1
ATOM 2484 C CA . ILE B 1 12 ? 77.678 -17.754 5.656 1.00 10.23 35 ILE B CA 1
ATOM 2485 C C . ILE B 1 12 ? 77.632 -19.285 5.751 1.00 11.13 35 ILE B C 1
ATOM 2486 O O . ILE B 1 12 ? 77.088 -19.963 4.874 1.00 10.70 35 ILE B O 1
ATOM 2491 N N . LYS B 1 13 ? 78.185 -19.810 6.844 1.00 11.44 36 LYS B N 1
ATOM 2492 C CA . LYS B 1 13 ? 78.189 -21.239 7.110 1.00 12.74 36 LYS B CA 1
ATOM 2493 C C . LYS B 1 13 ? 76.768 -21.761 7.361 1.00 12.58 36 LYS B C 1
ATOM 2494 O O . LYS B 1 13 ? 76.355 -22.772 6.771 1.00 13.15 36 LYS B O 1
ATOM 2500 N N . GLY B 1 14 ? 76.016 -21.061 8.211 1.00 12.46 37 GLY B N 1
ATOM 2501 C CA . GLY B 1 14 ? 74.711 -21.546 8.661 1.00 12.45 37 GLY B CA 1
ATOM 2502 C C . GLY B 1 14 ? 73.493 -21.220 7.814 1.00 12.51 37 GLY B C 1
ATOM 2503 O O . GLY B 1 14 ? 72.418 -21.783 8.042 1.00 12.19 37 GLY B O 1
ATOM 2504 N N . LYS B 1 15 ? 73.655 -20.342 6.825 1.00 12.43 38 LYS B N 1
ATOM 2505 C CA . LYS B 1 15 ? 72.522 -19.813 6.048 1.00 12.82 38 LYS B CA 1
ATOM 2506 C C . LYS B 1 15 ? 71.548 -20.841 5.452 1.00 13.70 38 LYS B C 1
ATOM 2507 O O . LYS B 1 15 ? 70.343 -20.623 5.512 1.00 14.42 38 LYS B O 1
ATOM 2513 N N . ALA B 1 16 ? 72.047 -21.938 4.880 1.00 14.81 39 ALA B N 1
ATOM 2514 C CA . ALA B 1 16 ? 71.161 -22.880 4.166 1.00 15.83 39 ALA B CA 1
ATOM 2515 C C . ALA B 1 16 ? 70.282 -23.720 5.094 1.00 16.62 39 ALA B C 1
ATOM 2516 O O . ALA B 1 16 ? 69.387 -24.444 4.631 1.00 17.04 39 ALA B O 1
ATOM 2518 N N . SER B 1 17 ? 70.530 -23.611 6.399 1.00 17.19 40 SER B N 1
ATOM 2519 C CA . SER B 1 17 ? 69.767 -24.348 7.413 1.00 17.78 40 SER B CA 1
ATOM 2520 C C . SER B 1 17 ? 68.726 -23.466 8.111 1.00 17.92 40 SER B C 1
ATOM 2521 O O . SER B 1 17 ? 68.070 -23.907 9.057 1.00 17.51 40 SER B O 1
ATOM 2524 N N . CYS B 1 18 ? 68.572 -22.230 7.627 1.00 17.83 41 CYS B N 1
ATOM 2525 C CA . CYS B 1 18 ? 67.696 -21.243 8.264 1.00 18.19 41 CYS B CA 1
ATOM 2526 C C . CYS B 1 18 ? 66.573 -20.751 7.357 1.00 17.71 41 CYS B C 1
ATOM 2527 O O . CYS B 1 18 ? 66.813 -20.432 6.196 1.00 17.86 41 CYS B O 1
ATOM 2530 N N . THR B 1 19 ? 65.364 -20.670 7.912 1.00 16.99 42 THR B N 1
ATOM 2531 C CA . THR B 1 19 ? 64.212 -20.092 7.209 1.00 16.66 42 THR B CA 1
ATOM 2532 C C . THR B 1 19 ? 64.086 -18.605 7.514 1.00 15.94 42 THR B C 1
ATOM 2533 O O . THR B 1 19 ? 63.599 -17.833 6.696 1.00 15.76 42 THR B O 1
ATOM 2537 N N . SER B 1 20 ? 64.509 -18.207 8.704 1.00 15.61 43 SER B N 1
ATOM 2538 C CA . SER B 1 20 ? 64.630 -16.796 9.008 1.00 15.28 43 SER B CA 1
ATOM 2539 C C . SER B 1 20 ? 65.982 -16.535 9.630 1.00 14.68 43 SER B C 1
ATOM 2540 O O . SER B 1 20 ? 66.396 -17.219 10.568 1.00 14.34 43 SER B O 1
ATOM 2543 N N . ILE B 1 21 ? 66.665 -15.555 9.058 1.00 13.06 44 ILE B N 1
ATOM 2544 C CA . ILE B 1 21 ? 68.015 -15.204 9.436 1.00 12.87 44 ILE B CA 1
ATOM 2545 C C . ILE B 1 21 ? 68.000 -13.783 9.970 1.00 12.37 44 ILE B C 1
ATOM 2546 O O . ILE B 1 21 ? 67.430 -12.890 9.350 1.00 11.69 44 ILE B O 1
ATOM 2551 N N . ILE B 1 22 ? 68.589 -13.595 11.144 1.00 11.66 45 ILE B N 1
ATOM 2552 C CA . ILE B 1 22 ? 68.844 -12.256 11.655 1.00 11.51 45 ILE B CA 1
ATOM 2553 C C . ILE B 1 22 ? 70.350 -11.988 11.593 1.00 11.20 45 ILE B C 1
ATOM 2554 O O . ILE B 1 22 ? 71.150 -12.785 12.093 1.00 10.87 45 ILE B O 1
ATOM 2559 N N . LEU B 1 23 ? 70.718 -10.878 10.954 1.00 10.32 46 LEU B N 1
ATOM 2560 C CA . LEU B 1 23 ? 72.107 -10.456 10.832 1.00 10.46 46 LEU B CA 1
ATOM 2561 C C . LEU B 1 23 ? 72.317 -9.258 11.737 1.00 10.35 46 LEU B C 1
ATOM 2562 O O . LEU B 1 23 ? 71.973 -8.125 11.392 1.00 10.30 46 LEU B O 1
ATOM 2567 N N . ASN B 1 24 ? 72.877 -9.529 12.908 1.00 9.94 47 ASN B N 1
ATOM 2568 C CA . ASN B 1 24 ? 72.889 -8.562 13.992 1.00 10.00 47 ASN B CA 1
ATOM 2569 C C . ASN B 1 24 ? 74.263 -7.970 14.254 1.00 9.69 47 ASN B C 1
ATOM 2570 O O . ASN B 1 24 ? 75.147 -8.628 14.830 1.00 9.15 47 ASN B O 1
ATOM 2575 N N . GLY B 1 25 ? 74.424 -6.722 13.821 1.00 9.88 48 GLY B N 1
ATOM 2576 C CA . GLY B 1 25 ? 75.626 -5.932 14.102 1.00 10.25 48 GLY B CA 1
ATOM 2577 C C . GLY B 1 25 ? 76.921 -6.532 13.580 1.00 10.41 48 GLY B C 1
ATOM 2578 O O . GLY B 1 25 ? 77.983 -6.360 14.183 1.00 9.81 48 GLY B O 1
ATOM 2579 N N . ILE B 1 26 ? 76.837 -7.235 12.453 1.00 9.81 49 ILE B N 1
ATOM 2580 C CA . ILE B 1 26 ? 78.007 -7.920 11.909 1.00 9.52 49 ILE B CA 1
ATOM 2581 C C . ILE B 1 26 ? 79.075 -6.973 11.344 1.00 8.67 49 ILE B C 1
ATOM 2582 O O . ILE B 1 26 ? 78.781 -6.065 10.568 1.00 8.72 49 ILE B O 1
ATOM 2587 N N . VAL B 1 27 ? 80.316 -7.209 11.753 1.00 8.06 50 VAL B N 1
ATOM 2588 C CA . VAL B 1 27 ? 81.470 -6.579 11.148 1.00 7.94 50 VAL B CA 1
ATOM 2589 C C . VAL B 1 27 ? 81.993 -7.556 10.102 1.00 7.58 50 VAL B C 1
ATOM 2590 O O . VAL B 1 27 ? 82.510 -8.617 10.437 1.00 8.08 50 VAL B O 1
ATOM 2594 N N . VAL B 1 28 ? 81.817 -7.214 8.834 1.00 7.40 51 VAL B N 1
ATOM 2595 C CA . VAL B 1 28 ? 82.228 -8.092 7.740 1.00 7.29 51 VAL B CA 1
ATOM 2596 C C . VAL B 1 28 ? 83.744 -7.951 7.555 1.00 7.83 51 VAL B C 1
ATOM 2597 O O . VAL B 1 28 ? 84.226 -6.837 7.350 1.00 8.56 51 VAL B O 1
ATOM 2601 N N . PRO B 1 29 ? 84.498 -9.072 7.664 1.00 8.03 52 PRO B N 1
ATOM 2602 C CA . PRO B 1 29 ? 85.947 -9.008 7.550 1.00 8.24 52 PRO B CA 1
ATOM 2603 C C . PRO B 1 29 ? 86.382 -8.285 6.280 1.00 8.52 52 PRO B C 1
ATOM 2604 O O . PRO B 1 29 ? 85.749 -8.445 5.220 1.00 8.25 52 PRO B O 1
ATOM 2608 N N . ALA B 1 30 ? 87.445 -7.487 6.399 1.00 8.22 53 ALA B N 1
ATOM 2609 C CA . ALA B 1 30 ? 87.983 -6.734 5.267 1.00 8.26 53 ALA B CA 1
ATOM 2610 C C . ALA B 1 30 ? 88.240 -7.647 4.076 1.00 8.39 53 ALA B C 1
ATOM 2611 O O . ALA B 1 30 ? 88.734 -8.766 4.252 1.00 7.98 53 ALA B O 1
ATOM 2613 N N . GLY B 1 31 ? 87.907 -7.168 2.873 1.00 8.19 54 GLY B N 1
ATOM 2614 C CA . GLY B 1 31 ? 88.168 -7.929 1.656 1.00 8.38 54 GLY B CA 1
ATOM 2615 C C . GLY B 1 31 ? 87.280 -9.137 1.404 1.00 9.04 54 GLY B C 1
ATOM 2616 O O . GLY B 1 31 ? 87.545 -9.904 0.489 1.00 8.41 54 GLY B O 1
ATOM 2617 N N . THR B 1 32 ? 86.225 -9.301 2.208 1.00 8.61 55 THR B N 1
ATOM 2618 C CA . THR B 1 32 ? 85.279 -10.429 2.058 1.00 8.84 55 THR B CA 1
ATOM 2619 C C . THR B 1 32 ? 83.834 -9.950 1.884 1.00 8.51 55 THR B C 1
ATOM 2620 O O . THR B 1 32 ? 83.488 -8.816 2.226 1.00 8.37 55 THR B O 1
ATOM 2624 N N . THR B 1 33 ? 83.000 -10.829 1.342 1.00 8.95 56 THR B N 1
ATOM 2625 C CA . THR B 1 33 ? 81.591 -10.534 1.097 1.00 8.53 56 THR B CA 1
ATOM 2626 C C . THR B 1 33 ? 80.742 -11.117 2.231 1.00 9.11 56 THR B C 1
ATOM 2627 O O . THR B 1 33 ? 80.957 -12.259 2.635 1.00 8.77 56 THR B O 1
ATOM 2631 N N . LEU B 1 34 ? 79.791 -10.333 2.744 1.00 9.14 57 LEU B N 1
ATOM 2632 C CA . LEU B 1 34 ? 78.708 -10.905 3.539 1.00 9.80 57 LEU B CA 1
ATOM 2633 C C . LEU B 1 34 ? 77.864 -11.735 2.552 1.00 9.84 57 LEU B C 1
ATOM 2634 O O . LEU B 1 34 ? 76.925 -11.231 1.918 1.00 9.76 57 LEU B O 1
ATOM 2639 N N . ASP B 1 35 ? 78.250 -13.000 2.402 1.00 9.82 58 ASP B N 1
ATOM 2640 C CA . ASP B 1 35 ? 77.771 -13.828 1.311 1.00 10.29 58 ASP B CA 1
ATOM 2641 C C . ASP B 1 35 ? 76.470 -14.550 1.682 1.00 9.94 58 ASP B C 1
ATOM 2642 O O . ASP B 1 35 ? 76.500 -15.612 2.290 1.00 9.56 58 ASP B O 1
ATOM 2647 N N . MET B 1 36 ? 75.345 -13.951 1.305 1.00 9.44 59 MET B N 1
ATOM 2648 C CA . MET B 1 36 ? 74.019 -14.536 1.486 1.00 9.32 59 MET B CA 1
ATOM 2649 C C . MET B 1 36 ? 73.425 -15.033 0.148 1.00 9.58 59 MET B C 1
ATOM 2650 O O . MET B 1 36 ? 72.211 -14.964 -0.067 1.00 9.05 59 MET B O 1
ATOM 2655 N N . THR B 1 37 ? 74.287 -15.544 -0.732 1.00 9.21 60 THR B N 1
ATOM 2656 C CA . THR B 1 37 ? 73.830 -16.185 -1.953 1.00 9.55 60 THR B CA 1
ATOM 2657 C C . THR B 1 37 ? 73.399 -17.603 -1.635 1.00 9.43 60 THR B C 1
ATOM 2658 O O . THR B 1 37 ? 73.854 -18.188 -0.649 1.00 9.45 60 THR B O 1
ATOM 2662 N N . GLY B 1 38 ? 72.545 -18.152 -2.492 1.00 9.70 61 GLY B N 1
ATOM 2663 C CA . GLY B 1 38 ? 72.146 -19.553 -2.416 1.00 9.24 61 GLY B CA 1
ATOM 2664 C C . GLY B 1 38 ? 71.282 -19.864 -1.208 1.00 9.72 61 GLY B C 1
ATOM 2665 O O . GLY B 1 38 ? 71.369 -20.959 -0.638 1.00 9.05 61 GLY B O 1
ATOM 2666 N N . LEU B 1 39 ? 70.456 -18.896 -0.811 1.00 9.65 62 LEU B N 1
ATOM 2667 C CA . LEU B 1 39 ? 69.490 -19.105 0.261 1.00 9.86 62 LEU B CA 1
ATOM 2668 C C . LEU B 1 39 ? 68.425 -20.123 -0.149 1.00 10.43 62 LEU B C 1
ATOM 2669 O O . LEU B 1 39 ? 68.052 -20.209 -1.320 1.00 10.10 62 LEU B O 1
ATOM 2674 N N . LYS B 1 40 ? 67.961 -20.899 0.827 1.00 11.11 63 LYS B N 1
ATOM 2675 C CA . LYS B 1 40 ? 66.811 -21.784 0.640 1.00 12.59 63 LYS B CA 1
ATOM 2676 C C . LYS B 1 40 ? 65.605 -20.917 0.281 1.00 12.29 63 LYS B C 1
ATOM 2677 O O . LYS B 1 40 ? 65.422 -19.834 0.838 1.00 12.48 63 LYS B O 1
ATOM 2683 N N . SER B 1 41 ? 64.794 -21.390 -0.655 1.00 12.68 64 SER B N 1
ATOM 2684 C CA . SER B 1 41 ? 63.598 -20.671 -1.086 1.00 13.28 64 SER B CA 1
ATOM 2685 C C . SER B 1 41 ? 62.700 -20.284 0.099 1.00 12.84 64 SER B C 1
ATOM 2686 O O . SER B 1 41 ? 62.501 -21.077 1.031 1.00 12.16 64 SER B O 1
ATOM 2689 N N . GLY B 1 42 ? 62.192 -19.053 0.073 1.00 12.09 65 GLY B N 1
ATOM 2690 C CA . GLY B 1 42 ? 61.326 -18.549 1.144 1.00 11.82 65 GLY B CA 1
ATOM 2691 C C . GLY B 1 42 ? 62.032 -18.011 2.385 1.00 11.78 65 GLY B C 1
ATOM 2692 O O . GLY B 1 42 ? 61.388 -17.754 3.415 1.00 11.61 65 GLY B O 1
ATOM 2693 N N . THR B 1 43 ? 63.349 -17.851 2.309 1.00 11.20 66 THR B N 1
ATOM 2694 C CA . THR B 1 43 ? 64.109 -17.347 3.459 1.00 11.46 66 THR B CA 1
ATOM 2695 C C . THR B 1 43 ? 63.856 -15.852 3.675 1.00 11.68 66 THR B C 1
ATOM 2696 O O . THR B 1 43 ? 63.769 -15.080 2.719 1.00 11.32 66 THR B O 1
ATOM 2700 N N . THR B 1 44 ? 63.692 -15.487 4.933 1.00 12.19 67 THR B N 1
ATOM 2701 C CA . THR B 1 44 ? 63.640 -14.107 5.344 1.00 12.37 67 THR B CA 1
ATOM 2702 C C . THR B 1 44 ? 64.946 -13.707 6.019 1.00 11.89 67 THR B C 1
ATOM 2703 O O . THR B 1 44 ? 65.426 -14.395 6.907 1.00 11.64 67 THR B O 1
ATOM 2707 N N . VAL B 1 45 ? 65.525 -12.598 5.566 1.00 11.26 68 VAL B N 1
ATOM 2708 C CA . VAL B 1 45 ? 66.734 -12.055 6.158 1.00 10.83 68 VAL B CA 1
ATOM 2709 C C . VAL B 1 45 ? 66.546 -10.635 6.674 1.00 10.54 68 VAL B C 1
ATOM 2710 O O . VAL B 1 45 ? 66.029 -9.777 5.985 1.00 10.76 68 VAL B O 1
ATOM 2714 N N . THR B 1 46 ? 66.964 -10.414 7.910 1.00 20.00 69 THR B N 1
ATOM 2715 C CA . THR B 1 46 ? 66.732 -9.162 8.585 1.00 20.00 69 THR B CA 1
ATOM 2716 C C . THR B 1 46 ? 68.051 -8.584 9.107 1.00 20.00 69 THR B C 1
ATOM 2717 O O . THR B 1 46 ? 68.758 -9.235 9.846 1.00 9.63 69 THR B O 1
ATOM 2721 N N . PHE B 1 47 ? 68.367 -7.361 8.704 1.00 9.31 70 PHE B N 1
ATOM 2722 C CA . PHE B 1 47 ? 69.477 -6.629 9.289 1.00 9.59 70 PHE B CA 1
ATOM 2723 C C . PHE B 1 47 ? 69.103 -5.963 10.604 1.00 9.74 70 PHE B C 1
ATOM 2724 O O . PHE B 1 47 ? 68.145 -5.225 10.693 1.00 9.41 70 PHE B O 1
ATOM 2732 N N . GLN B 1 48 ? 69.905 -6.239 11.616 1.00 9.30 71 GLN B N 1
ATOM 2733 C CA . GLN B 1 48 ? 69.713 -5.624 12.916 1.00 10.46 71 GLN B CA 1
ATOM 2734 C C . GLN B 1 48 ? 70.984 -4.893 13.313 1.00 9.72 71 GLN B C 1
ATOM 2735 O O . GLN B 1 48 ? 72.075 -5.267 12.894 1.00 9.96 71 GLN B O 1
ATOM 2741 N N . GLY B 1 49 ? 70.835 -3.860 14.137 1.00 10.11 72 GLY B N 1
ATOM 2742 C CA . GLY B 1 49 ? 71.968 -3.087 14.630 1.00 10.27 72 GLY B CA 1
ATOM 2743 C C . GLY B 1 49 ? 72.721 -2.440 13.475 1.00 10.33 72 GLY B C 1
ATOM 2744 O O . GLY B 1 49 ? 72.155 -2.192 12.421 1.00 10.22 72 GLY B O 1
ATOM 2745 N N . LYS B 1 50 ? 74.012 -2.207 13.661 1.00 10.03 73 LYS B N 1
ATOM 2746 C CA . LYS B 1 50 ? 74.813 -1.578 12.620 1.00 10.40 73 LYS B CA 1
ATOM 2747 C C . LYS B 1 50 ? 75.750 -2.585 11.979 1.00 10.23 73 LYS B C 1
ATOM 2748 O O . LYS B 1 50 ? 76.577 -3.191 12.656 1.00 9.97 73 LYS B O 1
ATOM 2754 N N . THR B 1 51 ? 75.605 -2.760 10.667 1.00 9.60 74 THR B N 1
ATOM 2755 C CA . THR B 1 51 ? 76.495 -3.605 9.892 1.00 9.22 74 THR B CA 1
ATOM 2756 C C . THR B 1 51 ? 77.634 -2.725 9.400 1.00 9.10 74 THR B C 1
ATOM 2757 O O . THR B 1 51 ? 77.399 -1.636 8.872 1.00 9.20 74 THR B O 1
ATOM 2761 N N . THR B 1 52 ? 78.865 -3.198 9.584 1.00 9.10 75 THR B N 1
ATOM 2762 C CA . THR B 1 52 ? 80.067 -2.488 9.112 1.00 8.90 75 THR B CA 1
ATOM 2763 C C . THR B 1 52 ? 81.006 -3.465 8.394 1.00 8.85 75 THR B C 1
ATOM 2764 O O . THR B 1 52 ? 80.776 -4.682 8.399 1.00 8.22 75 THR B O 1
ATOM 2768 N N . PHE B 1 53 ? 82.070 -2.913 7.798 1.00 8.65 76 PHE B N 1
ATOM 2769 C CA . PHE B 1 53 ? 82.976 -3.651 6.914 1.00 8.42 76 PHE B CA 1
ATOM 2770 C C . PHE B 1 53 ? 84.417 -3.257 7.153 1.00 8.20 76 PHE B C 1
ATOM 2771 O O . PHE B 1 53 ? 84.727 -2.086 7.336 1.00 7.86 76 PHE B O 1
ATOM 2779 N N . GLY B 1 54 ? 85.302 -4.247 7.166 1.00 8.12 77 GLY B N 1
ATOM 2780 C CA . GLY B 1 54 ? 86.732 -3.963 7.239 1.00 7.25 77 GLY B CA 1
ATOM 2781 C C . GLY B 1 54 ? 87.179 -3.265 5.960 1.00 7.34 77 GLY B C 1
ATOM 2782 O O . GLY B 1 54 ? 86.495 -3.318 4.928 1.00 7.66 77 GLY B O 1
ATOM 2783 N N . TYR B 1 55 ? 88.324 -2.600 6.036 1.00 6.92 78 TYR B N 1
ATOM 2784 C CA . TYR B 1 55 ? 88.895 -1.886 4.908 1.00 6.72 78 TYR B CA 1
ATOM 2785 C C . TYR B 1 55 ? 89.900 -2.721 4.105 1.00 6.79 78 TYR B C 1
ATOM 2786 O O . TYR B 1 55 ? 90.887 -3.217 4.642 1.00 5.66 78 TYR B O 1
ATOM 2795 N N . LYS B 1 56 ? 89.626 -2.851 2.809 1.00 7.15 79 LYS B N 1
ATOM 2796 C CA . LYS B 1 56 ? 90.598 -3.349 1.840 1.00 8.16 79 LYS B CA 1
ATOM 2797 C C . LYS B 1 56 ? 90.255 -2.672 0.527 1.00 7.95 79 LYS B C 1
ATOM 2798 O O . LYS B 1 56 ? 89.087 -2.370 0.273 1.00 8.20 79 LYS B O 1
ATOM 2804 N N . GLU B 1 57 ? 91.271 -2.416 -0.285 1.00 7.70 80 GLU B N 1
ATOM 2805 C CA . GLU B 1 57 ? 91.056 -1.900 -1.632 1.00 7.66 80 GLU B CA 1
ATOM 2806 C C . GLU B 1 57 ? 90.856 -3.101 -2.557 1.00 7.89 80 GLU B C 1
ATOM 2807 O O . GLU B 1 57 ? 91.805 -3.806 -2.909 1.00 7.32 80 GLU B O 1
ATOM 2813 N N . TRP B 1 58 ? 89.592 -3.363 -2.870 1.00 8.06 81 TRP B N 1
ATOM 2814 C CA . TRP B 1 58 ? 89.200 -4.524 -3.669 1.00 8.46 81 TRP B CA 1
ATOM 2815 C C . TRP B 1 58 ? 87.852 -4.220 -4.323 1.00 8.84 81 TRP B C 1
ATOM 2816 O O . TRP B 1 58 ? 87.260 -3.176 -4.062 1.00 8.19 81 TRP B O 1
ATOM 2827 N N . GLU B 1 59 ? 87.371 -5.129 -5.162 1.00 9.46 82 GLU B N 1
ATOM 2828 C CA . GLU B 1 59 ? 86.220 -4.836 -6.025 1.00 11.24 82 GLU B CA 1
ATOM 2829 C C . GLU B 1 59 ? 84.843 -5.147 -5.432 1.00 9.32 82 GLU B C 1
ATOM 2830 O O . GLU B 1 59 ? 83.828 -4.754 -5.985 1.00 8.94 82 GLU B O 1
ATOM 2836 N N . GLY B 1 60 ? 84.815 -5.843 -4.303 1.00 8.74 83 GLY B N 1
ATOM 2837 C CA . GLY B 1 60 ? 83.564 -6.240 -3.680 1.00 8.20 83 GLY B CA 1
ATOM 2838 C C . GLY B 1 60 ? 83.006 -7.493 -4.345 1.00 8.58 83 GLY B C 1
ATOM 2839 O O . GLY B 1 60 ? 83.711 -8.152 -5.084 1.00 8.63 83 GLY B O 1
ATOM 2840 N N . PRO B 1 61 ? 81.723 -7.798 -4.120 1.00 8.46 84 PRO B N 1
ATOM 2841 C CA . PRO B 1 61 ? 80.774 -6.991 -3.361 1.00 8.14 84 PRO B CA 1
ATOM 2842 C C . PRO B 1 61 ? 80.921 -7.126 -1.852 1.00 8.13 84 PRO B C 1
ATOM 2843 O O . PRO B 1 61 ? 81.392 -8.160 -1.348 1.00 8.22 84 PRO B O 1
ATOM 2847 N N . LEU B 1 62 ? 80.511 -6.080 -1.142 1.00 8.04 85 LEU B N 1
ATOM 2848 C CA . LEU B 1 62 ? 80.432 -6.109 0.317 1.00 8.49 85 LEU B CA 1
ATOM 2849 C C . LEU B 1 62 ? 79.319 -7.046 0.828 1.00 8.58 85 LEU B C 1
ATOM 2850 O O . LEU B 1 62 ? 79.462 -7.730 1.859 1.00 8.67 85 LEU B O 1
ATOM 2855 N N . ILE B 1 63 ? 78.214 -7.079 0.094 1.00 8.90 86 ILE B N 1
ATOM 2856 C CA . ILE B 1 63 ? 77.063 -7.921 0.455 1.00 9.06 86 ILE B CA 1
ATOM 2857 C C . ILE B 1 63 ? 76.547 -8.565 -0.831 1.00 9.14 86 ILE B C 1
ATOM 2858 O O . ILE B 1 63 ? 76.542 -7.931 -1.879 1.00 8.21 86 ILE B O 1
ATOM 2863 N N . SER B 1 64 ? 76.131 -9.826 -0.763 1.00 9.40 87 SER B N 1
ATOM 2864 C CA . SER B 1 64 ? 75.528 -10.460 -1.936 1.00 9.75 87 SER B CA 1
ATOM 2865 C C . SER B 1 64 ? 74.379 -11.361 -1.527 1.00 9.23 87 SER B C 1
ATOM 2866 O O . SER B 1 64 ? 74.481 -12.058 -0.528 1.00 9.99 87 SER B O 1
ATOM 2869 N N . PHE B 1 65 ? 73.269 -11.304 -2.271 1.00 9.55 88 PHE B N 1
ATOM 2870 C CA . PHE B 1 65 ? 72.099 -12.145 -2.013 1.00 9.19 88 PHE B CA 1
ATOM 2871 C C . PHE B 1 65 ? 71.633 -12.821 -3.298 1.00 9.36 88 PHE B C 1
ATOM 2872 O O . PHE B 1 65 ? 71.628 -12.214 -4.370 1.00 9.09 88 PHE B O 1
ATOM 2880 N N . SER B 1 66 ? 71.206 -14.071 -3.183 1.00 9.51 89 SER B N 1
ATOM 2881 C CA . SER B 1 66 ? 70.508 -14.740 -4.280 1.00 9.51 89 SER B CA 1
ATOM 2882 C C . SER B 1 66 ? 69.587 -15.824 -3.736 1.00 9.11 89 SER B C 1
ATOM 2883 O O . SER B 1 66 ? 69.786 -16.327 -2.628 1.00 9.30 89 SER B O 1
ATOM 2886 N N . GLY B 1 67 ? 68.579 -16.171 -4.526 1.00 8.86 90 GLY B N 1
ATOM 2887 C CA . GLY B 1 67 ? 67.575 -17.162 -4.134 1.00 8.69 90 GLY B CA 1
ATOM 2888 C C . GLY B 1 67 ? 66.215 -16.759 -4.656 1.00 8.68 90 GLY B C 1
ATOM 2889 O O . GLY B 1 67 ? 66.060 -15.733 -5.332 1.00 8.02 90 GLY B O 1
ATOM 2890 N N . THR B 1 68 ? 65.221 -17.568 -4.308 1.00 9.28 91 THR B N 1
ATOM 2891 C CA . THR B 1 68 ? 63.846 -17.420 -4.791 1.00 9.25 91 THR B CA 1
ATOM 2892 C C . THR B 1 68 ? 62.958 -17.162 -3.569 1.00 9.22 91 THR B C 1
ATOM 2893 O O . THR B 1 68 ? 63.196 -17.740 -2.501 1.00 8.06 91 THR B O 1
ATOM 2897 N N . ASN B 1 69 ? 61.964 -16.285 -3.721 1.00 8.81 92 ASN B N 1
ATOM 2898 C CA . ASN B 1 69 ? 61.057 -15.929 -2.624 1.00 9.53 92 ASN B CA 1
ATOM 2899 C C . ASN B 1 69 ? 61.785 -15.466 -1.360 1.00 9.19 92 ASN B C 1
ATOM 2900 O O . ASN B 1 69 ? 61.462 -15.891 -0.236 1.00 9.13 92 ASN B O 1
ATOM 2905 N N . ILE B 1 70 ? 62.776 -14.610 -1.558 1.00 9.00 93 ILE B N 1
ATOM 2906 C CA . ILE B 1 70 ? 63.592 -14.087 -0.472 1.00 9.24 93 ILE B CA 1
ATOM 2907 C C . ILE B 1 70 ? 63.070 -12.722 -0.052 1.00 10.32 93 ILE B C 1
ATOM 2908 O O . ILE B 1 70 ? 62.774 -11.888 -0.899 1.00 11.38 93 ILE B O 1
ATOM 2913 N N . ASN B 1 71 ? 62.935 -12.506 1.249 1.00 10.74 94 ASN B N 1
ATOM 2914 C CA . ASN B 1 71 ? 62.588 -11.194 1.772 1.00 11.97 94 ASN B CA 1
ATOM 2915 C C . ASN B 1 71 ? 63.726 -10.643 2.609 1.00 12.00 94 ASN B C 1
ATOM 2916 O O . ASN B 1 71 ? 64.119 -11.240 3.620 1.00 12.64 94 ASN B O 1
ATOM 2921 N N . ILE B 1 72 ? 64.260 -9.510 2.171 1.00 12.32 95 ILE B N 1
ATOM 2922 C CA . ILE B 1 72 ? 65.390 -8.882 2.832 1.00 12.43 95 ILE B CA 1
ATOM 2923 C C . ILE B 1 72 ? 64.930 -7.560 3.436 1.00 12.91 95 ILE B C 1
ATOM 2924 O O . ILE B 1 72 ? 64.513 -6.658 2.715 1.00 12.55 95 ILE B O 1
ATOM 2929 N N . ASN B 1 73 ? 64.999 -7.446 4.760 1.00 12.96 96 ASN B N 1
ATOM 2930 C CA . ASN B 1 73 ? 64.516 -6.228 5.411 1.00 13.46 96 ASN B CA 1
ATOM 2931 C C . ASN B 1 73 ? 65.413 -5.722 6.532 1.00 13.01 96 ASN B C 1
ATOM 2932 O O . ASN B 1 73 ? 66.413 -6.341 6.865 1.00 12.77 96 ASN B O 1
ATOM 2937 N N . GLY B 1 74 ? 65.073 -4.563 7.072 1.00 13.41 97 GLY B N 1
ATOM 2938 C CA . GLY B 1 74 ? 65.859 -3.958 8.133 1.00 14.35 97 GLY B CA 1
ATOM 2939 C C . GLY B 1 74 ? 64.990 -3.749 9.350 1.00 14.84 97 GLY B C 1
ATOM 2940 O O . GLY B 1 74 ? 63.841 -3.306 9.240 1.00 15.78 97 GLY B O 1
ATOM 2941 N N . ALA B 1 75 ? 65.531 -4.078 10.512 1.00 15.20 98 ALA B N 1
ATOM 2942 C CA . ALA B 1 75 ? 64.841 -3.849 11.772 1.00 15.43 98 ALA B CA 1
ATOM 2943 C C . ALA B 1 75 ? 64.867 -2.366 12.123 1.00 15.47 98 ALA B C 1
ATOM 2944 O O . ALA B 1 75 ? 65.690 -1.602 11.609 1.00 14.18 98 ALA B O 1
ATOM 2946 N N . SER B 1 76 ? 63.956 -1.981 13.018 1.00 15.58 99 SER B N 1
ATOM 2947 C CA . SER B 1 76 ? 63.911 -0.638 13.576 1.00 15.98 99 SER B CA 1
ATOM 2948 C C . SER B 1 76 ? 65.293 -0.268 14.098 1.00 15.26 99 SER B C 1
ATOM 2949 O O . SER B 1 76 ? 65.897 -1.033 14.854 1.00 15.42 99 SER B O 1
ATOM 2952 N N . GLY B 1 77 ? 65.819 0.875 13.655 1.00 14.71 100 GLY B N 1
ATOM 2953 C CA . GLY B 1 77 ? 67.098 1.368 14.183 1.00 13.33 100 GLY B CA 1
ATOM 2954 C C . GLY B 1 77 ? 68.349 0.784 13.531 1.00 12.72 100 GLY B C 1
ATOM 2955 O O . GLY B 1 77 ? 69.476 1.190 13.868 1.00 12.56 100 GLY B O 1
ATOM 2956 N N . HIS B 1 78 ? 68.174 -0.166 12.608 1.00 11.10 101 HIS B N 1
ATOM 2957 C CA . HIS B 1 78 ? 69.328 -0.784 11.950 1.00 10.83 101 HIS B CA 1
ATOM 2958 C C . HIS B 1 78 ? 69.972 0.220 10.977 1.00 10.35 101 HIS B C 1
ATOM 2959 O O . HIS B 1 78 ? 69.312 1.137 10.485 1.00 10.05 101 HIS B O 1
ATOM 2966 N N . SER B 1 79 ? 71.250 0.017 10.683 1.00 9.94 102 SER B N 1
ATOM 2967 C CA . SER B 1 79 ? 71.899 0.713 9.575 1.00 8.99 102 SER B CA 1
ATOM 2968 C C . SER B 1 79 ? 72.970 -0.185 8.989 1.00 8.76 102 SER B C 1
ATOM 2969 O O . SER B 1 79 ? 73.425 -1.135 9.633 1.00 8.82 102 SER B O 1
ATOM 2972 N N . ILE B 1 80 ? 73.333 0.092 7.746 1.00 7.51 103 ILE B N 1
ATOM 2973 C CA . ILE B 1 80 ? 74.451 -0.572 7.107 1.00 7.67 103 ILE B CA 1
ATOM 2974 C C . ILE B 1 80 ? 75.394 0.557 6.700 1.00 8.19 103 ILE B C 1
ATOM 2975 O O . ILE B 1 80 ? 75.144 1.281 5.729 1.00 7.92 103 ILE B O 1
ATOM 2980 N N . ASP B 1 81 ? 76.444 0.735 7.491 1.00 8.54 104 ASP B N 1
ATOM 2981 C CA . ASP B 1 81 ? 77.324 1.871 7.317 1.00 9.43 104 ASP B CA 1
ATOM 2982 C C . ASP B 1 81 ? 78.645 1.381 6.748 1.00 9.43 104 ASP B C 1
ATOM 2983 O O . ASP B 1 81 ? 79.433 0.736 7.445 1.00 9.01 104 ASP B O 1
ATOM 2988 N N . CYS B 1 82 ? 78.877 1.683 5.467 1.00 8.62 105 CYS B N 1
ATOM 2989 C CA . CYS B 1 82 ? 80.061 1.212 4.770 1.00 8.18 105 CYS B CA 1
ATOM 2990 C C . CYS B 1 82 ? 81.289 2.059 5.074 1.00 7.69 105 CYS B C 1
ATOM 2991 O O . CYS B 1 82 ? 82.388 1.697 4.662 1.00 7.90 105 CYS B O 1
ATOM 2994 N N . GLN B 1 83 ? 81.101 3.171 5.796 1.00 7.59 106 GLN B N 1
ATOM 2995 C CA A GLN B 1 83 ? 82.201 4.091 6.107 0.50 6.92 106 GLN B CA 1
ATOM 2996 C CA B GLN B 1 83 ? 82.169 4.141 6.075 0.50 7.89 106 GLN B CA 1
ATOM 2997 C C . GLN B 1 83 ? 83.032 4.331 4.826 1.00 7.49 106 GLN B C 1
ATOM 2998 O O . GLN B 1 83 ? 84.267 4.174 4.825 1.00 7.52 106 GLN B O 1
ATOM 3009 N N . GLY B 1 84 ? 82.344 4.692 3.737 1.00 7.05 107 GLY B N 1
ATOM 3010 C CA . GLY B 1 84 ? 82.963 4.838 2.407 1.00 7.05 107 GLY B CA 1
ATOM 3011 C C . GLY B 1 84 ? 84.066 5.870 2.309 1.00 7.51 107 GLY B C 1
ATOM 3012 O O . GLY B 1 84 ? 84.911 5.795 1.411 1.00 6.51 107 GLY B O 1
ATOM 3013 N N . SER B 1 85 ? 84.076 6.842 3.224 1.00 7.19 108 SER B N 1
ATOM 3014 C CA . SER B 1 85 ? 85.135 7.877 3.211 1.00 7.57 108 SER B CA 1
ATOM 3015 C C . SER B 1 85 ? 86.536 7.288 3.287 1.00 7.79 108 SER B C 1
ATOM 3016 O O . SER B 1 85 ? 87.499 7.955 2.894 1.00 7.84 108 SER B O 1
ATOM 3019 N N . ARG B 1 86 ? 86.652 6.058 3.805 1.00 6.97 109 ARG B N 1
ATOM 3020 C CA . ARG B 1 86 ? 87.948 5.378 3.863 1.00 7.31 109 ARG B CA 1
ATOM 3021 C C . ARG B 1 86 ? 88.564 5.180 2.471 1.00 6.63 109 ARG B C 1
ATOM 3022 O O . ARG B 1 86 ? 89.791 5.186 2.345 1.00 6.80 109 ARG B O 1
ATOM 3030 N N . TRP B 1 87 ? 87.699 4.982 1.468 1.00 6.44 110 TRP B N 1
ATOM 3031 C CA . TRP B 1 87 ? 88.072 4.822 0.055 1.00 6.62 110 TRP B CA 1
ATOM 3032 C C . TRP B 1 87 ? 87.927 6.086 -0.777 1.00 7.04 110 TRP B C 1
ATOM 3033 O O . TRP B 1 87 ? 88.711 6.274 -1.708 1.00 7.64 110 TRP B O 1
ATOM 3044 N N . TRP B 1 88 ? 86.918 6.916 -0.493 1.00 6.62 111 TRP B N 1
ATOM 3045 C CA . TRP B 1 88 ? 86.669 8.121 -1.306 1.00 7.39 111 TRP B CA 1
ATOM 3046 C C . TRP B 1 88 ? 87.944 8.936 -1.564 1.00 7.57 111 TRP B C 1
ATOM 3047 O O . TRP B 1 88 ? 88.673 9.308 -0.631 1.00 6.84 111 TRP B O 1
ATOM 3058 N N . ASP B 1 89 ? 88.202 9.208 -2.841 1.00 7.93 112 ASP B N 1
ATOM 3059 C CA . ASP B 1 89 ? 89.397 9.949 -3.241 1.00 8.42 112 ASP B CA 1
ATOM 3060 C C . ASP B 1 89 ? 89.131 10.833 -4.473 1.00 8.16 112 ASP B C 1
ATOM 3061 O O . ASP B 1 89 ? 90.056 11.178 -5.209 1.00 7.98 112 ASP B O 1
ATOM 3066 N N . SER B 1 90 ? 87.858 11.183 -4.674 1.00 8.45 113 SER B N 1
ATOM 3067 C CA . SER B 1 90 ? 87.369 11.985 -5.817 1.00 8.62 113 SER B CA 1
ATOM 3068 C C . SER B 1 90 ? 87.414 11.291 -7.181 1.00 9.20 113 SER B C 1
ATOM 3069 O O . SER B 1 90 ? 87.064 11.908 -8.203 1.00 8.86 113 SER B O 1
ATOM 3072 N N . LYS B 1 91 ? 87.818 10.021 -7.209 1.00 9.66 114 LYS B N 1
ATOM 3073 C CA . LYS B 1 91 ? 88.022 9.324 -8.497 1.00 10.20 114 LYS B CA 1
ATOM 3074 C C . LYS B 1 91 ? 87.094 8.132 -8.703 1.00 10.23 114 LYS B C 1
ATOM 3075 O O . LYS B 1 91 ? 86.944 7.621 -9.838 1.00 9.57 114 LYS B O 1
ATOM 3081 N N . GLY B 1 92 ? 86.458 7.695 -7.615 1.00 9.63 115 GLY B N 1
ATOM 3082 C CA . GLY B 1 92 ? 85.439 6.647 -7.684 1.00 10.86 115 GLY B CA 1
ATOM 3083 C C . GLY B 1 92 ? 85.889 5.349 -8.352 1.00 10.93 115 GLY B C 1
ATOM 3084 O O . GLY B 1 92 ? 86.953 4.796 -8.020 1.00 10.17 115 GLY B O 1
ATOM 3085 N N . SER B 1 93 ? 85.073 4.866 -9.293 1.00 11.54 116 SER B N 1
ATOM 3086 C CA A SER B 1 93 ? 85.346 3.616 -10.006 0.50 12.41 116 SER B CA 1
ATOM 3087 C CA B SER B 1 93 ? 85.373 3.608 -9.983 0.50 11.74 116 SER B CA 1
ATOM 3088 C C . SER B 1 93 ? 86.208 3.847 -11.242 1.00 12.77 116 SER B C 1
ATOM 3089 O O . SER B 1 93 ? 86.493 2.913 -11.996 1.00 13.66 116 SER B O 1
ATOM 3094 N N . ASN B 1 94 ? 86.630 5.091 -11.446 1.00 13.01 117 ASN B N 1
ATOM 3095 C CA . ASN B 1 94 ? 87.372 5.456 -12.658 1.00 14.35 117 ASN B CA 1
ATOM 3096 C C . ASN B 1 94 ? 88.839 5.790 -12.420 1.00 13.95 117 ASN B C 1
ATOM 3097 O O . ASN B 1 94 ? 89.555 6.190 -13.338 1.00 15.48 117 ASN B O 1
ATOM 3102 N N . GLY B 1 95 ? 89.309 5.588 -11.200 1.00 12.41 118 GLY B N 1
ATOM 3103 C CA . GLY B 1 95 ? 90.704 5.859 -10.891 1.00 11.28 118 GLY B CA 1
ATOM 3104 C C . GLY B 1 95 ? 90.965 5.793 -9.400 1.00 10.06 118 GLY B C 1
ATOM 3105 O O . GLY B 1 95 ? 90.074 5.458 -8.628 1.00 9.39 118 GLY B O 1
ATOM 3106 N N . GLY B 1 96 ? 92.195 6.123 -9.013 1.00 9.76 119 GLY B N 1
ATOM 3107 C CA . GLY B 1 96 ? 92.619 6.080 -7.611 1.00 9.16 119 GLY B CA 1
ATOM 3108 C C . GLY B 1 96 ? 92.553 4.664 -7.052 1.00 9.29 119 GLY B C 1
ATOM 3109 O O . GLY B 1 96 ? 92.886 3.694 -7.743 1.00 8.64 119 GLY B O 1
ATOM 3110 N N . LYS B 1 97 ? 92.115 4.549 -5.800 1.00 8.43 120 LYS B N 1
ATOM 3111 C CA . LYS B 1 97 ? 91.996 3.248 -5.132 1.00 8.48 120 LYS B CA 1
ATOM 3112 C C . LYS B 1 97 ? 90.959 2.361 -5.804 1.00 8.29 120 LYS B C 1
ATOM 3113 O O . LYS B 1 97 ? 89.947 2.846 -6.307 1.00 8.24 120 LYS B O 1
ATOM 3119 N N . THR B 1 98 ? 91.196 1.058 -5.762 1.00 8.10 121 THR B N 1
ATOM 3120 C CA . THR B 1 98 ? 90.163 0.087 -6.076 1.00 8.68 121 THR B CA 1
ATOM 3121 C C . THR B 1 98 ? 89.129 0.111 -4.952 1.00 8.79 121 THR B C 1
ATOM 3122 O O . THR B 1 98 ? 89.492 0.012 -3.781 1.00 8.55 121 THR B O 1
ATOM 3126 N N . LYS B 1 99 ? 87.860 0.272 -5.311 1.00 7.69 122 LYS B N 1
ATOM 3127 C CA . LYS B 1 99 ? 86.792 0.460 -4.325 1.00 8.06 122 LYS B CA 1
ATOM 3128 C C . LYS B 1 99 ? 85.697 -0.578 -4.514 1.00 7.93 122 LYS B C 1
ATOM 3129 O O . LYS B 1 99 ? 85.304 -0.864 -5.655 1.00 7.91 122 LYS B O 1
ATOM 3135 N N . PRO B 1 100 ? 85.236 -1.201 -3.403 1.00 8.13 123 PRO B N 1
ATOM 3136 C CA . PRO B 1 100 ? 84.271 -2.297 -3.529 1.00 7.96 123 PRO B CA 1
ATOM 3137 C C . PRO B 1 100 ? 82.836 -1.853 -3.799 1.00 8.44 123 PRO B C 1
ATOM 3138 O O . PRO B 1 100 ? 82.330 -0.932 -3.150 1.00 8.66 123 PRO B O 1
ATOM 3142 N N . LYS B 1 101 ? 82.201 -2.521 -4.761 1.00 8.66 124 LYS B N 1
ATOM 3143 C CA . LYS B 1 101 ? 80.768 -2.387 -4.981 1.00 9.32 124 LYS B CA 1
ATOM 3144 C C . LYS B 1 101 ? 80.045 -2.843 -3.719 1.00 8.77 124 LYS B C 1
ATOM 3145 O O . LYS B 1 101 ? 80.525 -3.731 -3.025 1.00 8.21 124 LYS B O 1
ATOM 3151 N N . PHE B 1 102 ? 78.892 -2.251 -3.435 1.00 8.39 125 PHE B N 1
ATOM 3152 C CA . PHE B 1 102 ? 78.209 -2.509 -2.156 1.00 8.39 125 PHE B CA 1
ATOM 3153 C C . PHE B 1 102 ? 77.338 -3.767 -2.112 1.00 8.17 125 PHE B C 1
ATOM 3154 O O . PHE B 1 102 ? 77.664 -4.712 -1.408 1.00 8.27 125 PHE B O 1
ATOM 3162 N N . PHE B 1 103 ? 76.244 -3.800 -2.874 1.00 7.86 126 PHE B N 1
ATOM 3163 C CA . PHE B 1 103 ? 75.224 -4.803 -2.665 1.00 8.19 126 PHE B CA 1
ATOM 3164 C C . PHE B 1 103 ? 74.860 -5.430 -4.002 1.00 8.38 126 PHE B C 1
ATOM 3165 O O . PHE B 1 103 ? 74.322 -4.755 -4.911 1.00 8.21 126 PHE B O 1
ATOM 3173 N N . TYR B 1 104 ? 75.167 -6.719 -4.131 1.00 7.36 127 TYR B N 1
ATOM 3174 C CA . TYR B 1 104 ? 74.753 -7.481 -5.309 1.00 8.33 127 TYR B CA 1
ATOM 3175 C C . TYR B 1 104 ? 73.382 -8.112 -5.072 1.00 8.22 127 TYR B C 1
ATOM 3176 O O . TYR B 1 104 ? 73.248 -9.114 -4.360 1.00 7.45 127 TYR B O 1
ATOM 3185 N N . ALA B 1 105 ? 72.365 -7.486 -5.647 1.00 8.45 128 ALA B N 1
ATOM 3186 C CA . ALA B 1 105 ? 71.032 -8.068 -5.715 1.00 8.49 128 ALA B CA 1
ATOM 3187 C C . ALA B 1 105 ? 70.954 -8.806 -7.046 1.00 9.01 128 ALA B C 1
ATOM 3188 O O . ALA B 1 105 ? 70.313 -8.350 -8.016 1.00 8.41 128 ALA B O 1
ATOM 3190 N N . HIS B 1 106 ? 71.653 -9.939 -7.104 1.00 8.61 129 HIS B N 1
ATOM 3191 C CA . HIS B 1 106 ? 71.788 -10.698 -8.333 1.00 8.29 129 HIS B CA 1
ATOM 3192 C C . HIS B 1 106 ? 71.108 -12.046 -8.167 1.00 8.73 129 HIS B C 1
ATOM 3193 O O . HIS B 1 106 ? 71.236 -12.689 -7.117 1.00 7.75 129 HIS B O 1
ATOM 3200 N N . SER B 1 107 ? 70.428 -12.484 -9.221 1.00 8.85 130 SER B N 1
ATOM 3201 C CA . SER B 1 107 ? 69.796 -13.806 -9.241 1.00 9.71 130 SER B CA 1
ATOM 3202 C C . SER B 1 107 ? 68.821 -13.981 -8.088 1.00 9.58 130 SER B C 1
ATOM 3203 O O . SER B 1 107 ? 68.780 -15.029 -7.442 1.00 10.07 130 SER B O 1
ATOM 3206 N N . LEU B 1 108 ? 68.066 -12.919 -7.833 1.00 9.86 131 LEU B N 1
ATOM 3207 C CA . LEU B 1 108 ? 66.943 -12.942 -6.924 1.00 9.75 131 LEU B CA 1
ATOM 3208 C C . LEU B 1 108 ? 65.673 -13.065 -7.767 1.00 10.34 131 LEU B C 1
ATOM 3209 O O . LEU B 1 108 ? 65.470 -12.301 -8.724 1.00 9.60 131 LEU B O 1
ATOM 3214 N N . LYS B 1 109 ? 64.828 -14.037 -7.418 1.00 11.01 132 LYS B N 1
ATOM 3215 C CA . LYS B 1 109 ? 63.598 -14.294 -8.153 1.00 12.03 132 LYS B CA 1
ATOM 3216 C C . LYS B 1 109 ? 62.421 -14.151 -7.201 1.00 11.39 132 LYS B C 1
ATOM 3217 O O . LYS B 1 109 ? 62.444 -14.735 -6.109 1.00 11.08 132 LYS B O 1
ATOM 3223 N N . SER B 1 110 ? 61.402 -13.389 -7.608 1.00 10.71 133 SER B N 1
ATOM 3224 C CA . SER B 1 110 ? 60.180 -13.203 -6.794 1.00 10.91 133 SER B CA 1
ATOM 3225 C C . SER B 1 110 ? 60.509 -12.825 -5.357 1.00 10.50 133 SER B C 1
ATOM 3226 O O . SER B 1 110 ? 59.949 -13.377 -4.410 1.00 10.50 133 SER B O 1
ATOM 3229 N N . SER B 1 111 ? 61.422 -11.871 -5.216 1.00 10.46 134 SER B N 1
ATOM 3230 C CA . SER B 1 111 ? 61.986 -11.478 -3.926 1.00 10.31 134 SER B CA 1
ATOM 3231 C C . SER B 1 111 ? 61.731 -10.001 -3.671 1.00 10.14 134 SER B C 1
ATOM 3232 O O . SER B 1 111 ? 61.335 -9.273 -4.582 1.00 9.85 134 SER B O 1
ATOM 3235 N N . ASN B 1 112 ? 61.979 -9.568 -2.439 1.00 9.58 135 ASN B N 1
ATOM 3236 C CA . ASN B 1 112 ? 61.807 -8.166 -2.042 1.00 10.02 135 ASN B CA 1
ATOM 3237 C C . ASN B 1 112 ? 62.933 -7.723 -1.126 1.00 9.90 135 ASN B C 1
ATOM 3238 O O . ASN B 1 112 ? 63.403 -8.510 -0.292 1.00 10.74 135 ASN B O 1
ATOM 3243 N N . ILE B 1 113 ? 63.334 -6.460 -1.283 1.00 9.92 136 ILE B N 1
ATOM 3244 C CA . ILE B 1 113 ? 64.270 -5.763 -0.379 1.00 9.55 136 ILE B CA 1
ATOM 3245 C C . ILE B 1 113 ? 63.478 -4.589 0.179 1.00 10.28 136 ILE B C 1
ATOM 3246 O O . ILE B 1 113 ? 62.883 -3.831 -0.589 1.00 10.09 136 ILE B O 1
ATOM 3251 N N . LYS B 1 114 ? 63.401 -4.475 1.506 1.00 9.57 137 LYS B N 1
ATOM 3252 C CA . LYS B 1 114 ? 62.541 -3.465 2.111 1.00 10.42 137 LYS B CA 1
ATOM 3253 C C . LYS B 1 114 ? 63.219 -2.724 3.258 1.00 9.73 137 LYS B C 1
ATOM 3254 O O . LYS B 1 114 ? 63.755 -3.348 4.163 1.00 10.25 137 LYS B O 1
ATOM 3260 N N . GLY B 1 115 ? 63.229 -1.398 3.182 1.00 9.60 138 GLY B N 1
ATOM 3261 C CA . GLY B 1 115 ? 63.586 -0.563 4.327 1.00 9.38 138 GLY B CA 1
ATOM 3262 C C . GLY B 1 115 ? 65.047 -0.522 4.744 1.00 9.85 138 GLY B C 1
ATOM 3263 O O . GLY B 1 115 ? 65.359 -0.017 5.829 1.00 9.94 138 GLY B O 1
ATOM 3264 N N . LEU B 1 116 ? 65.950 -1.032 3.902 1.00 9.86 139 LEU B N 1
ATOM 3265 C CA . LEU B 1 116 ? 67.383 -0.967 4.224 1.00 9.57 139 LEU B CA 1
ATOM 3266 C C . LEU B 1 116 ? 67.875 0.475 4.305 1.00 9.53 139 LEU B C 1
ATOM 3267 O O . LEU B 1 116 ? 67.539 1.320 3.467 1.00 9.04 139 LEU B O 1
ATOM 3272 N N . ASN B 1 117 ? 68.652 0.726 5.351 1.00 8.64 140 ASN B N 1
ATOM 3273 C CA . ASN B 1 117 ? 69.172 2.034 5.677 1.00 8.62 140 ASN B CA 1
ATOM 3274 C C . ASN B 1 117 ? 70.686 2.002 5.473 1.00 8.46 140 ASN B C 1
ATOM 3275 O O . ASN B 1 117 ? 71.431 1.534 6.342 1.00 7.91 140 ASN B O 1
ATOM 3280 N N . VAL B 1 118 ? 71.122 2.511 4.321 1.00 8.68 141 VAL B N 1
ATOM 3281 C CA . VAL B 1 118 ? 72.510 2.370 3.846 1.00 8.76 141 VAL B CA 1
ATOM 3282 C C . VAL B 1 118 ? 73.208 3.724 3.901 1.00 9.10 141 VAL B C 1
ATOM 3283 O O . VAL B 1 118 ? 72.643 4.740 3.494 1.00 9.76 141 VAL B O 1
ATOM 3287 N N . LEU B 1 119 ? 74.431 3.734 4.425 1.00 8.85 142 LEU B N 1
ATOM 3288 C CA . LEU B 1 119 ? 75.195 4.962 4.549 1.00 9.19 142 LEU B CA 1
ATOM 3289 C C . LEU B 1 119 ? 76.583 4.784 3.973 1.00 8.56 142 LEU B C 1
ATOM 3290 O O . LEU B 1 119 ? 77.216 3.741 4.154 1.00 8.20 142 LEU B O 1
ATOM 3295 N N . ASN B 1 120 ? 77.026 5.812 3.260 1.00 8.56 143 ASN B N 1
ATOM 3296 C CA . ASN B 1 120 ? 78.415 5.957 2.836 1.00 8.69 143 ASN B CA 1
ATOM 3297 C C . ASN B 1 120 ? 78.996 4.758 2.058 1.00 8.89 143 ASN B C 1
ATOM 3298 O O . ASN B 1 120 ? 80.020 4.195 2.442 1.00 8.86 143 ASN B O 1
ATOM 3303 N N . THR B 1 121 ? 78.357 4.379 0.950 1.00 8.43 144 THR B N 1
ATOM 3304 C CA . THR B 1 121 ? 78.912 3.299 0.138 1.00 8.22 144 THR B CA 1
ATOM 3305 C C . THR B 1 121 ? 80.212 3.785 -0.508 1.00 7.87 144 THR B C 1
ATOM 3306 O O . THR B 1 121 ? 80.317 4.970 -0.882 1.00 7.87 144 THR B O 1
ATOM 3310 N N . PRO B 1 122 ? 81.221 2.894 -0.599 1.00 7.84 145 PRO B N 1
ATOM 3311 C CA . PRO B 1 122 ? 82.504 3.252 -1.224 1.00 8.23 145 PRO B CA 1
ATOM 3312 C C . PRO B 1 122 ? 82.318 3.750 -2.663 1.00 7.61 145 PRO B C 1
ATOM 3313 O O . PRO B 1 122 ? 82.868 4.785 -3.020 1.00 8.67 145 PRO B O 1
ATOM 3317 N N . VAL B 1 123 ? 81.529 3.033 -3.455 1.00 7.68 146 VAL B N 1
ATOM 3318 C CA . VAL B 1 123 ? 81.200 3.459 -4.827 1.00 8.12 146 VAL B CA 1
ATOM 3319 C C . VAL B 1 123 ? 79.721 3.145 -5.087 1.00 7.28 146 VAL B C 1
ATOM 3320 O O . VAL B 1 123 ? 78.883 3.581 -4.310 1.00 7.11 146 VAL B O 1
ATOM 3324 N N . GLN B 1 124 ? 79.399 2.363 -6.118 1.00 7.28 147 GLN B N 1
ATOM 3325 C CA . GLN B 1 124 ? 77.981 2.064 -6.417 1.00 7.83 147 GLN B CA 1
ATOM 3326 C C . GLN B 1 124 ? 77.322 1.310 -5.260 1.00 7.50 147 GLN B C 1
ATOM 3327 O O . GLN B 1 124 ? 77.973 0.478 -4.593 1.00 7.90 147 GLN B O 1
ATOM 3333 N N . ALA B 1 125 ? 76.054 1.622 -5.017 1.00 7.15 148 ALA B N 1
ATOM 3334 C CA . ALA B 1 125 ? 75.285 0.990 -3.938 1.00 7.46 148 ALA B CA 1
ATOM 3335 C C . ALA B 1 125 ? 74.670 -0.351 -4.391 1.00 7.13 148 ALA B C 1
ATOM 3336 O O . ALA B 1 125 ? 75.289 -1.407 -4.203 1.00 7.84 148 ALA B O 1
ATOM 3338 N N . PHE B 1 126 ? 73.482 -0.324 -4.994 1.00 7.34 149 PHE B N 1
ATOM 3339 C CA . PHE B 1 126 ? 72.805 -1.554 -5.412 1.00 7.98 149 PHE B CA 1
ATOM 3340 C C . PHE B 1 126 ? 73.015 -1.897 -6.879 1.00 9.19 149 PHE B C 1
ATOM 3341 O O . PHE B 1 126 ? 72.707 -1.099 -7.766 1.00 8.71 149 PHE B O 1
ATOM 3349 N N . SER B 1 127 ? 73.540 -3.098 -7.117 1.00 9.18 150 SER B N 1
ATOM 3350 C CA . SER B 1 127 ? 73.617 -3.659 -8.449 1.00 9.25 150 SER B CA 1
ATOM 3351 C C . SER B 1 127 ? 72.512 -4.694 -8.533 1.00 9.15 150 SER B C 1
ATOM 3352 O O . SER B 1 127 ? 72.508 -5.672 -7.779 1.00 9.08 150 SER B O 1
ATOM 3355 N N . ILE B 1 128 ? 71.558 -4.448 -9.431 1.00 8.31 151 ILE B N 1
ATOM 3356 C CA . ILE B 1 128 ? 70.464 -5.375 -9.662 1.00 8.29 151 ILE B CA 1
ATOM 3357 C C . ILE B 1 128 ? 70.739 -6.028 -11.007 1.00 8.59 151 ILE B C 1
ATOM 3358 O O . ILE B 1 128 ? 70.770 -5.360 -12.044 1.00 8.82 151 ILE B O 1
ATOM 3363 N N . ASN B 1 129 ? 70.990 -7.330 -10.989 1.00 8.98 152 ASN B N 1
ATOM 3364 C CA . ASN B 1 129 ? 71.346 -8.035 -12.212 1.00 9.20 152 ASN B CA 1
ATOM 3365 C C . ASN B 1 129 ? 70.826 -9.475 -12.195 1.00 9.31 152 ASN B C 1
ATOM 3366 O O . ASN B 1 129 ? 70.839 -10.115 -11.153 1.00 8.46 152 ASN B O 1
ATOM 3371 N N . SER B 1 130 ? 70.348 -9.958 -13.349 1.00 9.08 153 SER B N 1
ATOM 3372 C CA . SER B 1 130 ? 69.800 -11.317 -13.489 1.00 9.49 153 SER B CA 1
ATOM 3373 C C . SER B 1 130 ? 68.693 -11.579 -12.452 1.00 9.33 153 SER B C 1
ATOM 3374 O O . SER B 1 130 ? 68.584 -12.671 -11.904 1.00 9.28 153 SER B O 1
ATOM 3377 N N . ALA B 1 131 ? 67.899 -10.546 -12.182 1.00 8.85 154 ALA B N 1
ATOM 3378 C CA . ALA B 1 131 ? 66.793 -10.605 -11.228 1.00 8.76 154 ALA B CA 1
ATOM 3379 C C . ALA B 1 131 ? 65.475 -10.744 -11.972 1.00 9.09 154 ALA B C 1
ATOM 3380 O O . ALA B 1 131 ? 65.295 -10.156 -13.038 1.00 8.90 154 ALA B O 1
ATOM 3382 N N . THR B 1 132 ? 64.556 -11.522 -11.414 1.00 9.10 155 THR B N 1
ATOM 3383 C CA . THR B 1 132 ? 63.230 -11.696 -11.996 1.00 10.47 155 THR B CA 1
ATOM 3384 C C . THR B 1 132 ? 62.168 -11.448 -10.936 1.00 10.70 155 THR B C 1
ATOM 3385 O O . THR B 1 132 ? 62.027 -12.243 -9.986 1.00 11.59 155 THR B O 1
ATOM 3389 N N . THR B 1 133 ? 61.420 -10.359 -11.111 1.00 10.21 156 THR B N 1
ATOM 3390 C CA . THR B 1 133 ? 60.392 -9.929 -10.163 1.00 10.79 156 THR B CA 1
ATOM 3391 C C . THR B 1 133 ? 61.042 -9.606 -8.825 1.00 10.37 156 THR B C 1
ATOM 3392 O O . THR B 1 133 ? 61.052 -10.425 -7.908 1.00 10.81 156 THR B O 1
ATOM 3396 N N . LEU B 1 134 ? 61.592 -8.404 -8.726 1.00 10.30 157 LEU B N 1
ATOM 3397 C CA . LEU B 1 134 ? 62.249 -7.959 -7.510 1.00 9.92 157 LEU B CA 1
ATOM 3398 C C . LEU B 1 134 ? 61.636 -6.629 -7.083 1.00 9.85 157 LEU B C 1
ATOM 3399 O O . LEU B 1 134 ? 61.662 -5.653 -7.839 1.00 9.38 157 LEU B O 1
ATOM 3404 N N . GLY B 1 135 ? 61.069 -6.606 -5.876 1.00 9.54 158 GLY B N 1
ATOM 3405 C CA . GLY B 1 135 ? 60.562 -5.366 -5.291 1.00 9.11 158 GLY B CA 1
ATOM 3406 C C . GLY B 1 135 ? 61.614 -4.746 -4.397 1.00 8.26 158 GLY B C 1
ATOM 3407 O O . GLY B 1 135 ? 62.264 -5.440 -3.631 1.00 8.33 158 GLY B O 1
ATOM 3408 N N . VAL B 1 136 ? 61.787 -3.432 -4.490 1.00 8.09 159 VAL B N 1
ATOM 3409 C CA . VAL B 1 136 ? 62.768 -2.738 -3.666 1.00 7.74 159 VAL B CA 1
ATOM 3410 C C . VAL B 1 136 ? 62.112 -1.496 -3.077 1.00 7.93 159 VAL B C 1
ATOM 3411 O O . VAL B 1 136 ? 61.999 -0.464 -3.755 1.00 7.66 159 VAL B O 1
ATOM 3415 N N . TYR B 1 137 ? 61.715 -1.593 -1.811 1.00 7.72 160 TYR B N 1
ATOM 3416 C CA . TYR B 1 137 ? 60.815 -0.612 -1.191 1.00 7.99 160 TYR B CA 1
ATOM 3417 C C . TYR B 1 137 ? 61.491 0.178 -0.086 1.00 8.22 160 TYR B C 1
ATOM 3418 O O . TYR B 1 137 ? 62.120 -0.400 0.804 1.00 8.29 160 TYR B O 1
ATOM 3427 N N . ASP B 1 138 ? 61.316 1.498 -0.143 1.00 8.40 161 ASP B N 1
ATOM 3428 C CA . ASP B 1 138 ? 61.660 2.403 0.943 1.00 9.13 161 ASP B CA 1
ATOM 3429 C C . ASP B 1 138 ? 63.093 2.227 1.410 1.00 8.76 161 ASP B C 1
ATOM 3430 O O . ASP B 1 138 ? 63.402 2.279 2.611 1.00 8.64 161 ASP B O 1
ATOM 3435 N N . VAL B 1 139 ? 63.969 2.014 0.435 1.00 8.82 162 VAL B N 1
ATOM 3436 C CA . VAL B 1 139 ? 65.402 1.967 0.700 1.00 8.44 162 VAL B CA 1
ATOM 3437 C C . VAL B 1 139 ? 65.943 3.388 0.870 1.00 8.54 162 VAL B C 1
ATOM 3438 O O . VAL B 1 139 ? 65.565 4.297 0.135 1.00 7.95 162 VAL B O 1
ATOM 3442 N N . ILE B 1 140 ? 66.786 3.571 1.884 1.00 8.08 163 ILE B N 1
ATOM 3443 C CA . ILE B 1 140 ? 67.474 4.838 2.111 1.00 8.99 163 ILE B CA 1
ATOM 3444 C C . ILE B 1 140 ? 68.947 4.653 1.768 1.00 8.89 163 ILE B C 1
ATOM 3445 O O . ILE B 1 140 ? 69.614 3.764 2.316 1.00 9.40 163 ILE B O 1
ATOM 3450 N N . ILE B 1 141 ? 69.443 5.475 0.849 1.00 8.36 164 ILE B N 1
ATOM 3451 C CA . ILE B 1 141 ? 70.875 5.513 0.579 1.00 8.87 164 ILE B CA 1
ATOM 3452 C C . ILE B 1 141 ? 71.365 6.923 0.855 1.00 8.55 164 ILE B C 1
ATOM 3453 O O . ILE B 1 141 ? 71.045 7.879 0.129 1.00 8.64 164 ILE B O 1
ATOM 3458 N N . ASP B 1 142 ? 72.122 7.061 1.935 1.00 8.34 165 ASP B N 1
ATOM 3459 C CA . ASP B 1 142 ? 72.628 8.355 2.306 1.00 8.07 165 ASP B CA 1
ATOM 3460 C C . ASP B 1 142 ? 74.145 8.398 2.136 1.00 8.54 165 ASP B C 1
ATOM 3461 O O . ASP B 1 142 ? 74.897 7.976 3.030 1.00 7.59 165 ASP B O 1
ATOM 3466 N N . ASN B 1 143 ? 74.575 8.898 0.969 1.00 8.32 166 ASN B N 1
ATOM 3467 C CA . ASN B 1 143 ? 75.984 9.177 0.668 1.00 8.24 166 ASN B CA 1
ATOM 3468 C C . ASN B 1 143 ? 76.228 10.680 0.625 1.00 7.92 166 ASN B C 1
ATOM 3469 O O . ASN B 1 143 ? 77.160 11.132 -0.030 1.00 8.41 166 ASN B O 1
ATOM 3474 N N . SER B 1 144 ? 75.383 11.455 1.319 1.00 7.71 167 SER B N 1
ATOM 3475 C CA . SER B 1 144 ? 75.527 12.909 1.389 1.00 7.19 167 SER B CA 1
ATOM 3476 C C . SER B 1 144 ? 76.906 13.337 1.912 1.00 7.63 167 SER B C 1
ATOM 3477 O O . SER B 1 144 ? 77.422 14.356 1.484 1.00 8.14 167 SER B O 1
ATOM 3480 N N . ALA B 1 145 ? 77.501 12.566 2.830 1.00 7.40 168 ALA B N 1
ATOM 3481 C CA . ALA B 1 145 ? 78.860 12.852 3.335 1.00 7.96 168 ALA B CA 1
ATOM 3482 C C . ALA B 1 145 ? 79.901 12.856 2.203 1.00 8.29 168 ALA B C 1
ATOM 3483 O O . ALA B 1 145 ? 80.941 13.526 2.302 1.00 7.84 168 ALA B O 1
ATOM 3485 N N . GLY B 1 146 ? 79.598 12.126 1.131 1.00 8.27 169 GLY B N 1
ATOM 3486 C CA . GLY B 1 146 ? 80.465 12.084 -0.065 1.00 8.43 169 GLY B CA 1
ATOM 3487 C C . GLY B 1 146 ? 80.665 13.423 -0.757 1.00 8.21 169 GLY B C 1
ATOM 3488 O O . GLY B 1 146 ? 81.687 13.625 -1.440 1.00 8.59 169 GLY B O 1
ATOM 3489 N N . ASP B 1 147 ? 79.703 14.338 -0.604 1.00 7.36 170 ASP B N 1
ATOM 3490 C CA . ASP B 1 147 ? 79.813 15.670 -1.233 1.00 8.03 170 ASP B CA 1
ATOM 3491 C C . ASP B 1 147 ? 81.066 16.451 -0.779 1.00 8.13 170 ASP B C 1
ATOM 3492 O O . ASP B 1 147 ? 81.654 17.199 -1.570 1.00 7.79 170 ASP B O 1
ATOM 3497 N N . SER B 1 148 ? 81.452 16.281 0.489 1.00 7.74 171 SER B N 1
ATOM 3498 C CA . SER B 1 148 ? 82.596 16.994 1.042 1.00 7.59 171 SER B CA 1
ATOM 3499 C C . SER B 1 148 ? 83.736 16.055 1.471 1.00 7.69 171 SER B C 1
ATOM 3500 O O . SER B 1 148 ? 84.655 16.457 2.201 1.00 7.37 171 SER B O 1
ATOM 3503 N N . ALA B 1 149 ? 83.689 14.805 1.017 1.00 7.31 172 ALA B N 1
ATOM 3504 C CA . ALA B 1 149 ? 84.753 13.850 1.377 1.00 7.68 172 ALA B CA 1
ATOM 3505 C C . ALA B 1 149 ? 85.181 12.961 0.188 1.00 7.31 172 ALA B C 1
ATOM 3506 O O . ALA B 1 149 ? 85.734 11.883 0.372 1.00 6.85 172 ALA B O 1
ATOM 3508 N N . GLY B 1 150 ? 84.926 13.439 -1.033 1.00 7.61 173 GLY B N 1
ATOM 3509 C CA . GLY B 1 150 ? 85.444 12.804 -2.259 1.00 7.73 173 GLY B CA 1
ATOM 3510 C C . GLY B 1 150 ? 84.618 11.685 -2.885 1.00 7.87 173 GLY B C 1
ATOM 3511 O O . GLY B 1 150 ? 85.140 10.883 -3.668 1.00 8.20 173 GLY B O 1
ATOM 3512 N N . GLY B 1 151 ? 83.329 11.625 -2.553 1.00 7.57 174 GLY B N 1
ATOM 3513 C CA . GLY B 1 151 ? 82.438 10.602 -3.107 1.00 7.53 174 GLY B CA 1
ATOM 3514 C C . GLY B 1 151 ? 82.281 10.790 -4.610 1.00 7.82 174 GLY B C 1
ATOM 3515 O O . GLY B 1 151 ? 82.181 11.918 -5.089 1.00 7.23 174 GLY B O 1
ATOM 3516 N N . HIS B 1 152 ? 82.278 9.680 -5.350 1.00 7.36 175 HIS B N 1
ATOM 3517 C CA . HIS B 1 152 ? 82.259 9.728 -6.813 1.00 8.16 175 HIS B CA 1
ATOM 3518 C C . HIS B 1 152 ? 81.769 8.369 -7.308 1.00 7.82 175 HIS B C 1
ATOM 3519 O O . HIS B 1 152 ? 82.140 7.341 -6.731 1.00 7.21 175 HIS B O 1
ATOM 3526 N N . ASN B 1 153 ? 80.932 8.351 -8.355 1.00 7.72 176 ASN B N 1
ATOM 3527 C CA . ASN B 1 153 ? 80.374 7.077 -8.871 1.00 8.03 176 ASN B CA 1
ATOM 3528 C C . ASN B 1 153 ? 79.638 6.287 -7.785 1.00 8.01 176 ASN B C 1
ATOM 3529 O O . ASN B 1 153 ? 79.729 5.065 -7.717 1.00 8.31 176 ASN B O 1
ATOM 3534 N N . THR B 1 154 ? 78.912 7.006 -6.939 1.00 7.86 177 THR B N 1
ATOM 3535 C CA . THR B 1 154 ? 78.130 6.404 -5.868 1.00 8.02 177 THR B CA 1
ATOM 3536 C C . THR B 1 154 ? 76.665 6.190 -6.308 1.00 7.78 177 THR B C 1
ATOM 3537 O O . THR B 1 154 ? 75.723 6.483 -5.565 1.00 8.22 177 THR B O 1
ATOM 3541 N N . ASP B 1 155 ? 76.497 5.632 -7.505 1.00 8.11 178 ASP B N 1
ATOM 3542 C CA . ASP B 1 155 ? 75.175 5.269 -8.044 1.00 9.02 178 ASP B CA 1
ATOM 3543 C C . ASP B 1 155 ? 74.306 4.553 -7.023 1.00 9.04 178 ASP B C 1
ATOM 3544 O O . ASP B 1 155 ? 74.783 3.658 -6.310 1.00 9.17 178 ASP B O 1
ATOM 3549 N N . ALA B 1 156 ? 73.031 4.916 -6.974 1.00 8.42 179 ALA B N 1
ATOM 3550 C CA . ALA B 1 156 ? 72.111 4.277 -6.020 1.00 8.71 179 ALA B CA 1
ATOM 3551 C C . ALA B 1 156 ? 71.636 2.913 -6.523 1.00 8.38 179 ALA B C 1
ATOM 3552 O O . ALA B 1 156 ? 71.753 1.926 -5.805 1.00 8.10 179 ALA B O 1
ATOM 3554 N N . PHE B 1 157 ? 71.100 2.865 -7.746 1.00 9.01 180 PHE B N 1
ATOM 3555 C CA . PHE B 1 157 ? 70.560 1.613 -8.323 1.00 9.48 180 PHE B CA 1
ATOM 3556 C C . PHE B 1 157 ? 70.992 1.442 -9.778 1.00 10.21 180 PHE B C 1
ATOM 3557 O O . PHE B 1 157 ? 70.600 2.240 -10.645 1.00 10.81 180 PHE B O 1
ATOM 3565 N N . ASP B 1 158 ? 71.780 0.404 -10.033 1.00 9.94 181 ASP B N 1
ATOM 3566 C CA . ASP B 1 158 ? 72.234 0.060 -11.388 1.00 10.89 181 ASP B CA 1
ATOM 3567 C C . ASP B 1 158 ? 71.513 -1.229 -11.768 1.00 10.32 181 ASP B C 1
ATOM 3568 O O . ASP B 1 158 ? 71.570 -2.207 -11.018 1.00 10.84 181 ASP B O 1
ATOM 3573 N N . VAL B 1 159 ? 70.795 -1.216 -12.891 1.00 9.02 182 VAL B N 1
ATOM 3574 C CA . VAL B 1 159 ? 69.960 -2.355 -13.287 1.00 9.13 182 VAL B CA 1
ATOM 3575 C C . VAL B 1 159 ? 70.425 -2.870 -14.637 1.00 9.50 182 VAL B C 1
ATOM 3576 O O . VAL B 1 159 ? 70.646 -2.075 -15.576 1.00 9.99 182 VAL B O 1
ATOM 3580 N N . GLY B 1 160 ? 70.598 -4.186 -14.731 1.00 9.20 183 GLY B N 1
ATOM 3581 C CA . GLY B 1 160 ? 70.988 -4.820 -15.978 1.00 9.18 183 GLY B CA 1
ATOM 3582 C C . GLY B 1 160 ? 70.406 -6.202 -16.039 1.00 9.44 183 GLY B C 1
ATOM 3583 O O . GLY B 1 160 ? 70.239 -6.849 -14.993 1.00 10.61 183 GLY B O 1
ATOM 3584 N N . SER B 1 161 ? 70.057 -6.641 -17.247 1.00 9.17 184 SER B N 1
ATOM 3585 C CA . SER B 1 161 ? 69.619 -8.022 -17.504 1.00 9.65 184 SER B CA 1
ATOM 3586 C C . SER B 1 161 ? 68.613 -8.554 -16.475 1.00 9.68 184 SER B C 1
ATOM 3587 O O . SER B 1 161 ? 68.803 -9.618 -15.890 1.00 9.32 184 SER B O 1
ATOM 3590 N N . SER B 1 162 ? 67.562 -7.790 -16.235 1.00 9.25 185 SER B N 1
ATOM 3591 C CA . SER B 1 162 ? 66.584 -8.139 -15.211 1.00 9.80 185 SER B CA 1
ATOM 3592 C C . SER B 1 162 ? 65.211 -7.855 -15.750 1.00 10.11 185 SER B C 1
ATOM 3593 O O . SER B 1 162 ? 65.062 -7.089 -16.707 1.00 11.28 185 SER B O 1
ATOM 3596 N N . THR B 1 163 ? 64.206 -8.484 -15.165 1.00 10.35 186 THR B N 1
ATOM 3597 C CA A THR B 1 163 ? 62.831 -8.261 -15.595 0.50 10.57 186 THR B CA 1
ATOM 3598 C CA B THR B 1 163 ? 62.822 -8.267 -15.590 0.50 10.72 186 THR B CA 1
ATOM 3599 C C . THR B 1 163 ? 61.928 -8.126 -14.375 1.00 10.66 186 THR B C 1
ATOM 3600 O O . THR B 1 163 ? 62.124 -8.823 -13.382 1.00 11.20 186 THR B O 1
ATOM 3607 N N . GLY B 1 164 ? 60.964 -7.208 -14.453 1.00 10.50 187 GLY B N 1
ATOM 3608 C CA . GLY B 1 164 ? 59.986 -7.041 -13.383 1.00 10.60 187 GLY B CA 1
ATOM 3609 C C . GLY B 1 164 ? 60.563 -6.463 -12.106 1.00 10.29 187 GLY B C 1
ATOM 3610 O O . GLY B 1 164 ? 60.169 -6.871 -11.007 1.00 11.32 187 GLY B O 1
ATOM 3611 N N . VAL B 1 165 ? 61.489 -5.513 -12.241 1.00 10.18 188 VAL B N 1
ATOM 3612 C CA . VAL B 1 165 ? 62.108 -4.835 -11.100 1.00 10.18 188 VAL B CA 1
ATOM 3613 C C . VAL B 1 165 ? 61.225 -3.637 -10.740 1.00 10.12 188 VAL B C 1
ATOM 3614 O O . VAL B 1 165 ? 60.869 -2.840 -11.611 1.00 10.16 188 VAL B O 1
ATOM 3618 N N . TYR B 1 166 ? 60.880 -3.518 -9.460 1.00 9.60 189 TYR B N 1
ATOM 3619 C CA . TYR B 1 166 ? 59.960 -2.479 -8.997 1.00 9.25 189 TYR B CA 1
ATOM 3620 C C . TYR B 1 166 ? 60.578 -1.764 -7.784 1.00 9.09 189 TYR B C 1
ATOM 3621 O O . TYR B 1 166 ? 60.600 -2.308 -6.671 1.00 9.28 189 TYR B O 1
ATOM 3630 N N . ILE B 1 167 ? 61.113 -0.566 -8.024 1.00 8.13 190 ILE B N 1
ATOM 3631 C CA . ILE B 1 167 ? 61.752 0.229 -6.976 1.00 7.95 190 ILE B CA 1
ATOM 3632 C C . ILE B 1 167 ? 60.791 1.330 -6.569 1.00 7.90 190 ILE B C 1
ATOM 3633 O O . ILE B 1 167 ? 60.322 2.103 -7.409 1.00 8.36 190 ILE B O 1
ATOM 3638 N N . SER B 1 168 ? 60.479 1.387 -5.288 1.00 8.15 191 SER B N 1
ATOM 3639 C CA . SER B 1 168 ? 59.422 2.270 -4.807 1.00 8.32 191 SER B CA 1
ATOM 3640 C C . SER B 1 168 ? 59.857 2.984 -3.545 1.00 7.99 191 SER B C 1
ATOM 3641 O O . SER B 1 168 ? 60.363 2.353 -2.615 1.00 8.16 191 SER B O 1
ATOM 3644 N N . GLY B 1 169 ? 59.659 4.298 -3.504 1.00 7.93 192 GLY B N 1
ATOM 3645 C CA . GLY B 1 169 ? 59.922 5.055 -2.276 1.00 7.88 192 GLY B CA 1
ATOM 3646 C C . GLY B 1 169 ? 61.386 5.237 -1.916 1.00 7.42 192 GLY B C 1
ATOM 3647 O O . GLY B 1 169 ? 61.703 5.518 -0.766 1.00 7.19 192 GLY B O 1
ATOM 3648 N N . ALA B 1 170 ? 62.292 5.100 -2.885 1.00 7.42 193 ALA B N 1
ATOM 3649 C CA . ALA B 1 170 ? 63.725 5.213 -2.590 1.00 7.75 193 ALA B CA 1
ATOM 3650 C C . ALA B 1 170 ? 64.040 6.651 -2.162 1.00 7.77 193 ALA B C 1
ATOM 3651 O O . ALA B 1 170 ? 63.442 7.585 -2.671 1.00 7.71 193 ALA B O 1
ATOM 3653 N N . ASN B 1 171 ? 64.942 6.815 -1.195 1.00 7.78 194 ASN B N 1
ATOM 3654 C CA . ASN B 1 171 ? 65.441 8.136 -0.845 1.00 8.01 194 ASN B CA 1
ATOM 3655 C C . ASN B 1 171 ? 66.950 8.114 -0.980 1.00 7.66 194 ASN B C 1
ATOM 3656 O O . ASN B 1 171 ? 67.630 7.398 -0.250 1.00 7.75 194 ASN B O 1
ATOM 3661 N N . VAL B 1 172 ? 67.464 8.918 -1.905 1.00 7.22 195 VAL B N 1
ATOM 3662 C CA . VAL B 1 172 ? 68.866 8.826 -2.322 1.00 6.98 195 VAL B CA 1
ATOM 3663 C C . VAL B 1 172 ? 69.546 10.177 -2.225 1.00 6.50 195 VAL B C 1
ATOM 3664 O O . VAL B 1 172 ? 69.006 11.180 -2.668 1.00 6.61 195 VAL B O 1
ATOM 3668 N N . LYS B 1 173 ? 70.727 10.196 -1.613 1.00 6.69 196 LYS B N 1
ATOM 3669 C CA . LYS B 1 173 ? 71.583 11.376 -1.575 1.00 6.98 196 LYS B CA 1
ATOM 3670 C C . LYS B 1 173 ? 72.959 10.860 -1.985 1.00 6.97 196 LYS B C 1
ATOM 3671 O O . LYS B 1 173 ? 73.560 10.041 -1.276 1.00 7.71 196 LYS B O 1
ATOM 3677 N N . ASN B 1 174 ? 73.453 11.278 -3.144 1.00 6.60 197 ASN B N 1
ATOM 3678 C CA . ASN B 1 174 ? 74.684 10.657 -3.668 1.00 6.83 197 ASN B CA 1
ATOM 3679 C C . ASN B 1 174 ? 75.391 11.577 -4.655 1.00 7.55 197 ASN B C 1
ATOM 3680 O O . ASN B 1 174 ? 75.116 12.788 -4.658 1.00 8.36 197 ASN B O 1
ATOM 3685 N N . GLN B 1 175 ? 76.308 11.030 -5.459 1.00 7.52 198 GLN B N 1
ATOM 3686 C CA . GLN B 1 175 ? 77.122 11.851 -6.388 1.00 7.59 198 GLN B CA 1
ATOM 3687 C C . GLN B 1 175 ? 77.078 11.319 -7.816 1.00 7.28 198 GLN B C 1
ATOM 3688 O O . GLN B 1 175 ? 77.886 11.719 -8.661 1.00 8.47 198 GLN B O 1
ATOM 3694 N N . ASP B 1 176 ? 76.151 10.417 -8.105 1.00 6.88 199 ASP B N 1
ATOM 3695 C CA . ASP B 1 176 ? 76.061 9.858 -9.471 1.00 7.07 199 ASP B CA 1
ATOM 3696 C C . ASP B 1 176 ? 74.601 9.468 -9.714 1.00 6.94 199 ASP B C 1
ATOM 3697 O O . ASP B 1 176 ? 73.713 9.949 -9.019 1.00 7.46 199 ASP B O 1
ATOM 3702 N N . ASP B 1 177 ? 74.335 8.611 -10.694 1.00 7.49 200 ASP B N 1
ATOM 3703 C CA . ASP B 1 177 ? 72.958 8.251 -11.034 1.00 8.05 200 ASP B CA 1
ATOM 3704 C C . ASP B 1 177 ? 72.122 7.820 -9.823 1.00 8.33 200 ASP B C 1
ATOM 3705 O O . ASP B 1 177 ? 72.561 7.022 -8.990 1.00 8.15 200 ASP B O 1
ATOM 3710 N N . CYS B 1 178 ? 70.917 8.364 -9.723 1.00 8.17 201 CYS B N 1
ATOM 3711 C CA . CYS B 1 178 ? 69.945 7.840 -8.773 1.00 8.17 201 CYS B CA 1
ATOM 3712 C C . CYS B 1 178 ? 69.479 6.480 -9.286 1.00 8.35 201 CYS B C 1
ATOM 3713 O O . CYS B 1 178 ? 69.285 5.541 -8.521 1.00 8.86 201 CYS B O 1
ATOM 3716 N N . LEU B 1 179 ? 69.341 6.384 -10.606 1.00 7.54 202 LEU B N 1
ATOM 3717 C CA . LEU B 1 179 ? 68.982 5.154 -11.270 1.00 8.01 202 LEU B CA 1
ATOM 3718 C C . LEU B 1 179 ? 69.731 5.110 -12.606 1.00 7.79 202 LEU B C 1
ATOM 3719 O O . LEU B 1 179 ? 69.830 6.126 -13.298 1.00 7.51 202 LEU B O 1
ATOM 3724 N N . ALA B 1 180 ? 70.243 3.938 -12.965 1.00 8.66 203 ALA B N 1
ATOM 3725 C CA . ALA B 1 180 ? 70.823 3.732 -14.280 1.00 9.19 203 ALA B CA 1
ATOM 3726 C C . ALA B 1 180 ? 70.364 2.366 -14.760 1.00 9.99 203 ALA B C 1
ATOM 3727 O O . ALA B 1 180 ? 70.755 1.330 -14.199 1.00 10.98 203 ALA B O 1
ATOM 3729 N N . ILE B 1 181 ? 69.501 2.363 -15.771 1.00 9.63 204 ILE B N 1
ATOM 3730 C CA . ILE B 1 181 ? 69.078 1.124 -16.387 1.00 9.98 204 ILE B CA 1
ATOM 3731 C C . ILE B 1 181 ? 69.904 0.900 -17.649 1.00 10.73 204 ILE B C 1
ATOM 3732 O O . ILE B 1 181 ? 69.696 1.583 -18.667 1.00 10.76 204 ILE B O 1
ATOM 3737 N N . ASN B 1 182 ? 70.822 -0.065 -17.579 1.00 11.17 205 ASN B N 1
ATOM 3738 C CA . ASN B 1 182 ? 71.688 -0.407 -18.715 1.00 11.99 205 ASN B CA 1
ATOM 3739 C C . ASN B 1 182 ? 71.007 -1.411 -19.648 1.00 11.57 205 ASN B C 1
ATOM 3740 O O . ASN B 1 182 ? 71.246 -1.420 -20.864 1.00 12.49 205 ASN B O 1
ATOM 3745 N N . SER B 1 183 ? 70.150 -2.242 -19.065 1.00 10.63 206 SER B N 1
ATOM 3746 C CA . SER B 1 183 ? 69.326 -3.203 -19.802 1.00 10.26 206 SER B CA 1
ATOM 3747 C C . SER B 1 183 ? 68.235 -3.717 -18.881 1.00 10.12 206 SER B C 1
ATOM 3748 O O . SER B 1 183 ? 68.341 -3.624 -17.655 1.00 9.91 206 SER B O 1
ATOM 3751 N N . GLY B 1 184 ? 67.179 -4.252 -19.475 1.00 9.72 207 GLY B N 1
ATOM 3752 C CA . GLY B 1 184 ? 66.131 -4.869 -18.691 1.00 10.00 207 GLY B CA 1
ATOM 3753 C C . GLY B 1 184 ? 64.764 -4.647 -19.278 1.00 9.94 207 GLY B C 1
ATOM 3754 O O . GLY B 1 184 ? 64.578 -3.790 -20.144 1.00 9.96 207 GLY B O 1
ATOM 3755 N N . THR B 1 185 ? 63.809 -5.433 -18.797 1.00 9.43 208 THR B N 1
ATOM 3756 C CA . THR B 1 185 ? 62.454 -5.389 -19.288 1.00 9.65 208 THR B CA 1
ATOM 3757 C C . THR B 1 185 ? 61.517 -5.206 -18.112 1.00 8.72 208 THR B C 1
ATOM 3758 O O . THR B 1 185 ? 61.695 -5.858 -17.077 1.00 7.84 208 THR B O 1
ATOM 3762 N N . ASN B 1 186 ? 60.510 -4.352 -18.284 1.00 7.99 209 ASN B N 1
ATOM 3763 C CA . ASN B 1 186 ? 59.518 -4.112 -17.228 1.00 8.28 209 ASN B CA 1
ATOM 3764 C C . ASN B 1 186 ? 60.184 -3.643 -15.913 1.00 8.21 209 ASN B C 1
ATOM 3765 O O . ASN B 1 186 ? 60.160 -4.333 -14.880 1.00 8.13 209 ASN B O 1
ATOM 3770 N N . ILE B 1 187 ? 60.788 -2.462 -15.973 1.00 7.98 210 ILE B N 1
ATOM 3771 C CA . ILE B 1 187 ? 61.498 -1.888 -14.833 1.00 8.42 210 ILE B CA 1
ATOM 3772 C C . ILE B 1 187 ? 60.738 -0.638 -14.410 1.00 8.41 210 ILE B C 1
ATOM 3773 O O . ILE B 1 187 ? 60.387 0.177 -15.256 1.00 8.49 210 ILE B O 1
ATOM 3778 N N . THR B 1 188 ? 60.491 -0.500 -13.108 1.00 8.43 211 THR B N 1
ATOM 3779 C CA . THR B 1 188 ? 59.767 0.628 -12.551 1.00 8.48 211 THR B CA 1
ATOM 3780 C C . THR B 1 188 ? 60.593 1.279 -11.441 1.00 8.48 211 THR B C 1
ATOM 3781 O O . THR B 1 188 ? 61.205 0.596 -10.625 1.00 8.17 211 THR B O 1
ATOM 3785 N N . PHE B 1 189 ? 60.644 2.593 -11.455 1.00 8.20 212 PHE B N 1
ATOM 3786 C CA . PHE B 1 189 ? 61.149 3.362 -10.339 1.00 8.25 212 PHE B CA 1
ATOM 3787 C C . PHE B 1 189 ? 60.121 4.426 -10.069 1.00 8.57 212 PHE B C 1
ATOM 3788 O O . PHE B 1 189 ? 59.854 5.237 -10.921 1.00 7.63 212 PHE B O 1
ATOM 3796 N N . THR B 1 190 ? 59.553 4.413 -8.877 1.00 7.85 213 THR B N 1
ATOM 3797 C CA . THR B 1 190 ? 58.452 5.309 -8.577 1.00 8.48 213 THR B CA 1
ATOM 3798 C C . THR B 1 190 ? 58.533 5.836 -7.150 1.00 7.99 213 THR B C 1
ATOM 3799 O O . THR B 1 190 ? 59.078 5.167 -6.269 1.00 7.94 213 THR B O 1
ATOM 3803 N N . GLY B 1 191 ? 58.000 7.030 -6.922 1.00 7.62 214 GLY B N 1
ATOM 3804 C CA . GLY B 1 191 ? 57.851 7.537 -5.541 1.00 8.04 214 GLY B CA 1
ATOM 3805 C C . GLY B 1 191 ? 59.178 7.902 -4.903 1.00 7.61 214 GLY B C 1
ATOM 3806 O O . GLY B 1 191 ? 59.318 7.881 -3.688 1.00 8.08 214 GLY B O 1
ATOM 3807 N N . GLY B 1 192 ? 60.155 8.248 -5.731 1.00 8.14 215 GLY B N 1
ATOM 3808 C CA . GLY B 1 192 ? 61.533 8.411 -5.273 1.00 7.61 215 GLY B CA 1
ATOM 3809 C C . GLY B 1 192 ? 61.947 9.850 -5.058 1.00 8.39 215 GLY B C 1
ATOM 3810 O O . GLY B 1 192 ? 61.355 10.768 -5.620 1.00 7.50 215 GLY B O 1
ATOM 3811 N N . THR B 1 193 ? 62.948 10.033 -4.191 1.00 7.97 216 THR B N 1
ATOM 3812 C CA . THR B 1 193 ? 63.602 11.305 -3.997 1.00 8.26 216 THR B CA 1
ATOM 3813 C C . THR B 1 193 ? 65.092 11.105 -4.313 1.00 8.65 216 THR B C 1
ATOM 3814 O O . THR B 1 193 ? 65.766 10.274 -3.693 1.00 8.06 216 THR B O 1
ATOM 3818 N N . CYS B 1 194 ? 65.572 11.867 -5.290 1.00 8.16 217 CYS B N 1
ATOM 3819 C CA . CYS B 1 194 ? 66.945 11.781 -5.771 1.00 8.92 217 CYS B CA 1
ATOM 3820 C C . CYS B 1 194 ? 67.607 13.127 -5.567 1.00 8.72 217 CYS B C 1
ATOM 3821 O O . CYS B 1 194 ? 67.178 14.128 -6.147 1.00 9.91 217 CYS B O 1
ATOM 3824 N N . SER B 1 195 ? 68.645 13.154 -4.741 1.00 8.02 218 SER B N 1
ATOM 3825 C CA . SER B 1 195 ? 69.327 14.411 -4.408 1.00 7.94 218 SER B CA 1
ATOM 3826 C C . SER B 1 195 ? 70.823 14.302 -4.641 1.00 7.92 218 SER B C 1
ATOM 3827 O O . SER B 1 195 ? 71.427 13.276 -4.318 1.00 8.05 218 SER B O 1
ATOM 3830 N N . GLY B 1 196 ? 71.410 15.341 -5.221 1.00 8.07 219 GLY B N 1
ATOM 3831 C CA . GLY B 1 196 ? 72.867 15.491 -5.280 1.00 8.65 219 GLY B CA 1
ATOM 3832 C C . GLY B 1 196 ? 73.537 14.743 -6.423 1.00 9.00 219 GLY B C 1
ATOM 3833 O O . GLY B 1 196 ? 74.704 14.999 -6.714 1.00 9.01 219 GLY B O 1
ATOM 3834 N N . GLY B 1 197 ? 72.801 13.836 -7.079 1.00 8.69 220 GLY B N 1
ATOM 3835 C CA . GLY B 1 197 ? 73.384 12.897 -8.027 1.00 8.58 220 GLY B CA 1
ATOM 3836 C C . GLY B 1 197 ? 73.273 13.304 -9.491 1.00 7.95 220 GLY B C 1
ATOM 3837 O O . GLY B 1 197 ? 73.358 14.482 -9.809 1.00 8.17 220 GLY B O 1
ATOM 3838 N N . HIS B 1 198 ? 73.109 12.322 -10.378 1.00 7.73 221 HIS B N 1
ATOM 3839 C CA . HIS B 1 198 ? 73.103 12.599 -11.826 1.00 7.48 221 HIS B CA 1
ATOM 3840 C C . HIS B 1 198 ? 71.760 12.344 -12.507 1.00 7.54 221 HIS B C 1
ATOM 3841 O O . HIS B 1 198 ? 71.658 12.351 -13.747 1.00 7.79 221 HIS B O 1
ATOM 3848 N N . GLY B 1 199 ? 70.749 12.073 -11.691 1.00 7.40 222 GLY B N 1
ATOM 3849 C CA . GLY B 1 199 ? 69.370 11.930 -12.179 1.00 7.25 222 GLY B CA 1
ATOM 3850 C C . GLY B 1 199 ? 68.846 10.521 -12.360 1.00 7.44 222 GLY B C 1
ATOM 3851 O O . GLY B 1 199 ? 69.403 9.536 -11.825 1.00 6.97 222 GLY B O 1
ATOM 3852 N N . LEU B 1 200 ? 67.748 10.431 -13.106 1.00 7.07 223 LEU B N 1
ATOM 3853 C CA . LEU B 1 200 ? 67.086 9.158 -13.365 1.00 6.83 223 LEU B CA 1
ATOM 3854 C C . LEU B 1 200 ? 67.346 8.742 -14.806 1.00 7.71 223 LEU B C 1
ATOM 3855 O O . LEU B 1 200 ? 66.714 9.265 -15.739 1.00 7.31 223 LEU B O 1
ATOM 3860 N N . SER B 1 201 ? 68.285 7.806 -14.982 1.00 7.07 224 SER B N 1
ATOM 3861 C CA . SER B 1 201 ? 68.891 7.563 -16.295 1.00 7.35 224 SER B CA 1
ATOM 3862 C C . SER B 1 201 ? 68.602 6.204 -16.908 1.00 7.83 224 SER B C 1
ATOM 3863 O O . SER B 1 201 ? 68.638 5.178 -16.222 1.00 7.66 224 SER B O 1
ATOM 3866 N N . ILE B 1 202 ? 68.347 6.218 -18.215 1.00 9.04 225 ILE B N 1
ATOM 3867 C CA . ILE B 1 202 ? 68.414 5.003 -19.018 1.00 10.15 225 ILE B CA 1
ATOM 3868 C C . ILE B 1 202 ? 69.794 5.037 -19.650 1.00 10.32 225 ILE B C 1
ATOM 3869 O O . ILE B 1 202 ? 70.150 6.002 -20.335 1.00 10.56 225 ILE B O 1
ATOM 3874 N N . GLY B 1 203 ? 70.573 3.985 -19.423 1.00 11.14 226 GLY B N 1
ATOM 3875 C CA . GLY B 1 203 ? 71.844 3.828 -20.088 1.00 11.82 226 GLY B CA 1
ATOM 3876 C C . GLY B 1 203 ? 73.008 4.139 -19.171 1.00 14.23 226 GLY B C 1
ATOM 3877 O O . GLY B 1 203 ? 72.818 4.242 -17.954 1.00 15.14 226 GLY B O 1
ATOM 3878 N N . SER B 1 204 ? 74.203 4.275 -19.743 1.00 14.52 227 SER B N 1
ATOM 3879 C CA . SER B 1 204 ? 74.430 4.139 -21.190 1.00 15.08 227 SER B CA 1
ATOM 3880 C C . SER B 1 204 ? 74.013 2.763 -21.744 1.00 14.52 227 SER B C 1
ATOM 3881 O O . SER B 1 204 ? 74.319 1.730 -21.148 1.00 14.64 227 SER B O 1
ATOM 3884 N N . VAL B 1 205 ? 73.275 2.758 -22.857 1.00 13.45 228 VAL B N 1
ATOM 3885 C CA . VAL B 1 205 ? 72.833 1.501 -23.463 1.00 12.06 228 VAL B CA 1
ATOM 3886 C C . VAL B 1 205 ? 73.702 1.197 -24.687 1.00 12.81 228 VAL B C 1
ATOM 3887 O O . VAL B 1 205 ? 73.871 2.053 -25.558 1.00 12.38 228 VAL B O 1
ATOM 3891 N N . GLY B 1 206 ? 74.243 -0.019 -24.746 1.00 13.26 229 GLY B N 1
ATOM 3892 C CA . GLY B 1 206 ? 75.102 -0.414 -25.865 1.00 14.86 229 GLY B CA 1
ATOM 3893 C C . GLY B 1 206 ? 76.463 -0.886 -25.395 1.00 15.89 229 GLY B C 1
ATOM 3894 O O . GLY B 1 206 ? 76.930 -0.484 -24.324 1.00 16.29 229 GLY B O 1
ATOM 3895 N N . GLY B 1 207 ? 77.067 -1.786 -26.170 1.00 16.77 230 GLY B N 1
ATOM 3896 C CA . GLY B 1 207 ? 78.430 -2.279 -25.905 1.00 17.45 230 GLY B CA 1
ATOM 3897 C C . GLY B 1 207 ? 78.571 -3.281 -24.776 1.00 18.24 230 GLY B C 1
ATOM 3898 O O . GLY B 1 207 ? 79.687 -3.626 -24.381 1.00 18.88 230 GLY B O 1
ATOM 3899 N N . ARG B 1 208 ? 77.446 -3.759 -24.261 1.00 18.37 231 ARG B N 1
ATOM 3900 C CA . ARG B 1 208 ? 77.436 -4.751 -23.197 1.00 18.70 231 ARG B CA 1
ATOM 3901 C C . ARG B 1 208 ? 76.943 -6.073 -23.769 1.00 18.39 231 ARG B C 1
ATOM 3902 O O . ARG B 1 208 ? 76.692 -6.177 -24.975 1.00 18.89 231 ARG B O 1
ATOM 3910 N N . SER B 1 209 ? 76.810 -7.087 -22.920 1.00 18.01 232 SER B N 1
ATOM 3911 C CA . SER B 1 209 ? 76.230 -8.349 -23.356 1.00 17.76 232 SER B CA 1
ATOM 3912 C C . SER B 1 209 ? 74.721 -8.193 -23.524 1.00 17.16 232 SER B C 1
ATOM 3913 O O . SER B 1 209 ? 74.102 -8.937 -24.262 1.00 16.89 232 SER B O 1
ATOM 3916 N N . ASP B 1 210 ? 74.141 -7.202 -22.848 1.00 16.05 233 ASP B N 1
ATOM 3917 C CA . ASP B 1 210 ? 72.699 -6.955 -22.934 1.00 15.21 233 ASP B CA 1
ATOM 3918 C C . ASP B 1 210 ? 72.474 -5.478 -23.196 1.00 13.63 233 ASP B C 1
ATOM 3919 O O . ASP B 1 210 ? 72.886 -4.638 -22.400 1.00 13.78 233 ASP B O 1
ATOM 3924 N N . ASN B 1 211 ? 71.855 -5.158 -24.324 1.00 12.95 234 ASN B N 1
ATOM 3925 C CA . ASN B 1 211 ? 71.656 -3.757 -24.696 1.00 12.02 234 ASN B CA 1
ATOM 3926 C C . ASN B 1 211 ? 70.199 -3.469 -25.034 1.00 11.69 234 ASN B C 1
ATOM 3927 O O . ASN B 1 211 ? 69.890 -2.587 -25.839 1.00 10.94 234 ASN B O 1
ATOM 3932 N N . THR B 1 212 ? 69.293 -4.200 -24.404 1.00 10.41 235 THR B N 1
ATOM 3933 C CA . THR B 1 212 ? 67.888 -3.998 -24.681 1.00 11.03 235 THR B CA 1
ATOM 3934 C C . THR B 1 212 ? 67.192 -3.501 -23.423 1.00 10.56 235 THR B C 1
ATOM 3935 O O . THR B 1 212 ? 67.212 -4.173 -22.385 1.00 10.20 235 THR B O 1
ATOM 3939 N N . VAL B 1 213 ? 66.574 -2.328 -23.540 1.00 9.84 236 VAL B N 1
ATOM 3940 C CA . VAL B 1 213 ? 65.738 -1.753 -22.492 1.00 9.05 236 VAL B CA 1
ATOM 3941 C C . VAL B 1 213 ? 64.326 -1.720 -23.080 1.00 9.61 236 VAL B C 1
ATOM 3942 O O . VAL B 1 213 ? 64.104 -1.113 -24.127 1.00 9.45 236 VAL B O 1
ATOM 3946 N N . LYS B 1 214 ? 63.373 -2.379 -22.427 1.00 10.03 237 LYS B N 1
ATOM 3947 C CA . LYS B 1 214 ? 62.003 -2.408 -22.931 1.00 10.35 237 LYS B CA 1
ATOM 3948 C C . LYS B 1 214 ? 61.000 -2.351 -21.790 1.00 10.20 237 LYS B C 1
ATOM 3949 O O . LYS B 1 214 ? 61.080 -3.165 -20.869 1.00 10.34 237 LYS B O 1
ATOM 3955 N N . THR B 1 215 ? 60.058 -1.408 -21.875 1.00 9.43 238 THR B N 1
ATOM 3956 C CA . THR B 1 215 ? 58.950 -1.282 -20.922 1.00 9.86 238 THR B CA 1
ATOM 3957 C C . THR B 1 215 ? 59.482 -0.807 -19.576 1.00 9.64 238 THR B C 1
ATOM 3958 O O . THR B 1 215 ? 59.859 -1.603 -18.694 1.00 9.78 238 THR B O 1
ATOM 3962 N N . VAL B 1 216 ? 59.549 0.504 -19.447 1.00 8.74 239 VAL B N 1
ATOM 3963 C CA . VAL B 1 216 ? 60.086 1.133 -18.248 1.00 8.07 239 VAL B CA 1
ATOM 3964 C C . VAL B 1 216 ? 59.111 2.216 -17.842 1.00 8.49 239 VAL B C 1
ATOM 3965 O O . VAL B 1 216 ? 58.597 2.954 -18.697 1.00 8.51 239 VAL B O 1
ATOM 3969 N N . THR B 1 217 ? 58.832 2.291 -16.544 1.00 8.45 240 THR B N 1
ATOM 3970 C CA . THR B 1 217 ? 58.124 3.435 -15.991 1.00 8.65 240 THR B CA 1
ATOM 3971 C C . THR B 1 217 ? 58.986 4.087 -14.918 1.00 8.29 240 THR B C 1
ATOM 3972 O O . THR B 1 217 ? 59.405 3.433 -13.969 1.00 8.32 240 THR B O 1
ATOM 3976 N N . ILE B 1 218 ? 59.262 5.375 -15.083 1.00 8.31 241 ILE B N 1
ATOM 3977 C CA . ILE B 1 218 ? 59.915 6.168 -14.038 1.00 8.18 241 ILE B CA 1
ATOM 3978 C C . ILE B 1 218 ? 58.947 7.290 -13.710 1.00 7.90 241 ILE B C 1
ATOM 3979 O O . ILE B 1 218 ? 58.678 8.133 -14.554 1.00 7.91 241 ILE B O 1
ATOM 3984 N N . SER B 1 219 ? 58.388 7.288 -12.502 1.00 7.55 242 SER B N 1
ATOM 3985 C CA . SER B 1 219 ? 57.250 8.154 -12.236 1.00 7.55 242 SER B CA 1
ATOM 3986 C C . SER B 1 219 ? 57.224 8.698 -10.826 1.00 7.43 242 SER B C 1
ATOM 3987 O O . SER B 1 219 ? 57.823 8.120 -9.929 1.00 6.75 242 SER B O 1
ATOM 3990 N N . ASN B 1 220 ? 56.499 9.804 -10.659 1.00 7.85 243 ASN B N 1
ATOM 3991 C CA . ASN B 1 220 ? 56.117 10.335 -9.353 1.00 8.59 243 ASN B CA 1
ATOM 3992 C C . ASN B 1 220 ? 57.311 10.467 -8.428 1.00 8.43 243 ASN B C 1
ATOM 3993 O O . ASN B 1 220 ? 57.291 9.955 -7.313 1.00 8.53 243 ASN B O 1
ATOM 3998 N N . SER B 1 221 ? 58.350 11.142 -8.933 1.00 7.67 244 SER B N 1
ATOM 3999 C CA . SER B 1 221 ? 59.642 11.267 -8.273 1.00 7.58 244 SER B CA 1
ATOM 4000 C C . SER B 1 221 ? 60.169 12.694 -8.371 1.00 7.65 244 SER B C 1
ATOM 4001 O O . SER B 1 221 ? 59.788 13.447 -9.267 1.00 7.45 244 SER B O 1
ATOM 4004 N N . LYS B 1 222 ? 61.036 13.051 -7.426 1.00 7.84 245 LYS B N 1
ATOM 4005 C CA . LYS B 1 222 ? 61.644 14.366 -7.340 1.00 8.84 245 LYS B CA 1
ATOM 4006 C C . LYS B 1 222 ? 63.131 14.210 -7.567 1.00 8.21 245 LYS B C 1
ATOM 4007 O O . LYS B 1 222 ? 63.746 13.315 -6.994 1.00 7.84 245 LYS B O 1
ATOM 4013 N N . ILE B 1 223 ? 63.702 15.095 -8.375 1.00 7.95 246 ILE B N 1
ATOM 4014 C CA . ILE B 1 223 ? 65.150 15.151 -8.567 1.00 7.21 246 ILE B CA 1
ATOM 4015 C C . ILE B 1 223 ? 65.595 16.553 -8.184 1.00 7.53 246 ILE B C 1
ATOM 4016 O O . ILE B 1 223 ? 65.112 17.542 -8.746 1.00 7.59 246 ILE B O 1
ATOM 4021 N N . VAL B 1 224 ? 66.534 16.626 -7.250 1.00 7.11 247 VAL B N 1
ATOM 4022 C CA A VAL B 1 224 ? 66.935 17.882 -6.601 0.50 7.27 247 VAL B CA 1
ATOM 4023 C CA B VAL B 1 224 ? 66.938 17.904 -6.676 0.50 7.22 247 VAL B CA 1
ATOM 4024 C C . VAL B 1 224 ? 68.461 18.021 -6.599 1.00 7.39 247 VAL B C 1
ATOM 4025 O O . VAL B 1 224 ? 69.167 17.046 -6.299 1.00 7.98 247 VAL B O 1
ATOM 4032 N N . ASN B 1 225 ? 68.964 19.214 -6.912 1.00 7.13 248 ASN B N 1
ATOM 4033 C CA . ASN B 1 225 ? 70.390 19.503 -6.810 1.00 7.57 248 ASN B CA 1
ATOM 4034 C C . ASN B 1 225 ? 71.205 18.386 -7.470 1.00 7.63 248 ASN B C 1
ATOM 4035 O O . ASN B 1 225 ? 72.117 17.827 -6.864 1.00 7.62 248 ASN B O 1
ATOM 4040 N N . SER B 1 226 ? 70.826 18.039 -8.699 1.00 7.00 249 SER B N 1
ATOM 4041 C CA . SER B 1 226 ? 71.457 16.953 -9.444 1.00 7.65 249 SER B CA 1
ATOM 4042 C C . SER B 1 226 ? 71.920 17.494 -10.779 1.00 7.51 249 SER B C 1
ATOM 4043 O O . SER B 1 226 ? 71.464 18.559 -11.193 1.00 8.25 249 SER B O 1
ATOM 4046 N N . ASP B 1 227 ? 72.827 16.779 -11.448 1.00 8.81 250 ASP B N 1
ATOM 4047 C CA . ASP B 1 227 ? 73.381 17.229 -12.739 1.00 9.69 250 ASP B CA 1
ATOM 4048 C C . ASP B 1 227 ? 72.337 17.184 -13.845 1.00 9.19 250 ASP B C 1
ATOM 4049 O O . ASP B 1 227 ? 72.298 18.064 -14.699 1.00 8.43 250 ASP B O 1
ATOM 4054 N N . ASN B 1 228 ? 71.527 16.129 -13.838 1.00 8.30 251 ASN B N 1
ATOM 4055 C CA . ASN B 1 228 ? 70.507 15.930 -14.879 1.00 7.90 251 ASN B CA 1
ATOM 4056 C C . ASN B 1 228 ? 69.204 15.563 -14.221 1.00 7.42 251 ASN B C 1
ATOM 4057 O O . ASN B 1 228 ? 69.205 15.062 -13.083 1.00 7.69 251 ASN B O 1
ATOM 4062 N N . GLY B 1 229 ? 68.104 15.763 -14.944 1.00 7.27 252 GLY B N 1
ATOM 4063 C CA . GLY B 1 229 ? 66.804 15.273 -14.497 1.00 7.48 252 GLY B CA 1
ATOM 4064 C C . GLY B 1 229 ? 66.513 13.955 -15.185 1.00 8.08 252 GLY B C 1
ATOM 4065 O O . GLY B 1 229 ? 66.957 12.879 -14.726 1.00 7.47 252 GLY B O 1
ATOM 4066 N N . VAL B 1 230 ? 65.788 14.044 -16.305 1.00 7.75 253 VAL B N 1
ATOM 4067 C CA . VAL B 1 230 ? 65.499 12.885 -17.160 1.00 8.15 253 VAL B CA 1
ATOM 4068 C C . VAL B 1 230 ? 66.688 12.692 -18.128 1.00 9.00 253 VAL B C 1
ATOM 4069 O O . VAL B 1 230 ? 67.095 13.645 -18.799 1.00 8.58 253 VAL B O 1
ATOM 4073 N N . ARG B 1 231 ? 67.243 11.474 -18.192 1.00 8.67 254 ARG B N 1
ATOM 4074 C CA . ARG B 1 231 ? 68.397 11.200 -19.049 1.00 8.31 254 ARG B CA 1
ATOM 4075 C C . ARG B 1 231 ? 68.327 9.842 -19.740 1.00 7.91 254 ARG B C 1
ATOM 4076 O O . ARG B 1 231 ? 68.091 8.813 -19.103 1.00 7.86 254 ARG B O 1
ATOM 4084 N N . ILE B 1 232 ? 68.533 9.859 -21.058 1.00 8.21 255 ILE B N 1
ATOM 4085 C CA . ILE B 1 232 ? 68.731 8.644 -21.830 1.00 8.10 255 ILE B CA 1
ATOM 4086 C C . ILE B 1 232 ? 70.012 8.805 -22.636 1.00 8.63 255 ILE B C 1
ATOM 4087 O O . ILE B 1 232 ? 70.177 9.787 -23.379 1.00 8.19 255 ILE B O 1
ATOM 4092 N N . LYS B 1 233 ? 70.905 7.832 -22.489 1.00 8.91 256 LYS B N 1
ATOM 4093 C CA . LYS B 1 233 ? 72.201 7.838 -23.162 1.00 10.90 256 LYS B CA 1
ATOM 4094 C C . LYS B 1 233 ? 72.404 6.516 -23.865 1.00 10.79 256 LYS B C 1
ATOM 4095 O O . LYS B 1 233 ? 72.162 5.438 -23.293 1.00 11.34 256 LYS B O 1
ATOM 4101 N N . THR B 1 234 ? 72.827 6.582 -25.116 1.00 11.08 257 THR B N 1
ATOM 4102 C CA . THR B 1 234 ? 73.188 5.359 -25.805 1.00 11.10 257 THR B CA 1
ATOM 4103 C C . THR B 1 234 ? 74.587 5.503 -26.379 1.00 11.56 257 THR B C 1
ATOM 4104 O O . THR B 1 234 ? 75.095 6.624 -26.574 1.00 10.47 257 THR B O 1
ATOM 4108 N N . VAL B 1 235 ? 75.185 4.350 -26.671 1.00 12.16 258 VAL B N 1
ATOM 4109 C CA . VAL B 1 235 ? 76.595 4.268 -26.975 1.00 13.02 258 VAL B CA 1
ATOM 4110 C C . VAL B 1 235 ? 76.833 4.396 -28.470 1.00 12.91 258 VAL B C 1
ATOM 4111 O O . VAL B 1 235 ? 76.213 3.692 -29.290 1.00 12.53 258 VAL B O 1
ATOM 4115 N N . SER B 1 236 ? 77.735 5.310 -28.805 1.00 13.52 259 SER B N 1
ATOM 4116 C CA . SER B 1 236 ? 78.148 5.549 -30.183 1.00 14.92 259 SER B CA 1
ATOM 4117 C C . SER B 1 236 ? 78.667 4.277 -30.856 1.00 15.14 259 SER B C 1
ATOM 4118 O O . SER B 1 236 ? 79.570 3.620 -30.347 1.00 16.21 259 SER B O 1
ATOM 4121 N N . GLY B 1 237 ? 78.086 3.945 -32.008 1.00 14.83 260 GLY B N 1
ATOM 4122 C CA . GLY B 1 237 ? 78.484 2.770 -32.779 1.00 15.23 260 GLY B CA 1
ATOM 4123 C C . GLY B 1 237 ? 77.915 1.457 -32.271 1.00 14.56 260 GLY B C 1
ATOM 4124 O O . GLY B 1 237 ? 78.153 0.408 -32.881 1.00 14.94 260 GLY B O 1
ATOM 4125 N N . ALA B 1 238 ? 77.149 1.509 -31.176 1.00 13.99 261 ALA B N 1
ATOM 4126 C CA . ALA B 1 238 ? 76.590 0.303 -30.564 1.00 13.12 261 ALA B CA 1
ATOM 4127 C C . ALA B 1 238 ? 75.281 -0.171 -31.203 1.00 13.14 261 ALA B C 1
ATOM 4128 O O . ALA B 1 238 ? 74.677 0.537 -31.998 1.00 13.30 261 ALA B O 1
ATOM 4130 N N . THR B 1 239 ? 74.907 -1.410 -30.878 1.00 13.10 262 THR B N 1
ATOM 4131 C CA A THR B 1 239 ? 73.642 -2.032 -31.265 0.50 13.01 262 THR B CA 1
ATOM 4132 C CA B THR B 1 239 ? 73.603 -1.940 -31.247 0.50 12.82 262 THR B CA 1
ATOM 4133 C C . THR B 1 239 ? 72.817 -2.259 -29.989 1.00 12.71 262 THR B C 1
ATOM 4134 O O . THR B 1 239 ? 73.375 -2.632 -28.948 1.00 12.98 262 THR B O 1
ATOM 4141 N N . GLY B 1 240 ? 71.508 -2.053 -30.069 1.00 12.39 263 GLY B N 1
ATOM 4142 C CA . GLY B 1 240 ? 70.617 -2.289 -28.931 1.00 11.30 263 GLY B CA 1
ATOM 4143 C C . GLY B 1 240 ? 69.304 -1.591 -29.215 1.00 10.57 263 GLY B C 1
ATOM 4144 O O . GLY B 1 240 ? 69.044 -1.196 -30.341 1.00 9.59 263 GLY B O 1
ATOM 4145 N N . SER B 1 241 ? 68.471 -1.446 -28.199 1.00 10.58 264 SER B N 1
ATOM 4146 C CA . SER B 1 241 ? 67.240 -0.650 -28.348 1.00 10.93 264 SER B CA 1
ATOM 4147 C C . SER B 1 241 ? 66.707 -0.203 -27.017 1.00 10.59 264 SER B C 1
ATOM 4148 O O . SER B 1 241 ? 66.855 -0.908 -25.994 1.00 10.36 264 SER B O 1
ATOM 4151 N N . VAL B 1 242 ? 66.100 0.982 -27.038 1.00 10.04 265 VAL B N 1
ATOM 4152 C CA . VAL B 1 242 ? 65.419 1.537 -25.878 1.00 10.17 265 VAL B CA 1
ATOM 4153 C C . VAL B 1 242 ? 63.985 1.788 -26.335 1.00 10.15 265 VAL B C 1
ATOM 4154 O O . VAL B 1 242 ? 63.761 2.632 -27.212 1.00 10.96 265 VAL B O 1
ATOM 4158 N N . SER B 1 243 ? 63.019 1.063 -25.773 1.00 10.44 266 SER B N 1
ATOM 4159 C CA . SER B 1 243 ? 61.625 1.203 -26.219 1.00 10.16 266 SER B CA 1
ATOM 4160 C C . SER B 1 243 ? 60.612 1.106 -25.083 1.00 9.94 266 SER B C 1
ATOM 4161 O O . SER B 1 243 ? 60.858 0.449 -24.062 1.00 8.39 266 SER B O 1
ATOM 4164 N N . GLY B 1 244 ? 59.474 1.766 -25.274 1.00 8.96 267 GLY B N 1
ATOM 4165 C CA . GLY B 1 244 ? 58.390 1.691 -24.298 1.00 9.05 267 GLY B CA 1
ATOM 4166 C C . GLY B 1 244 ? 58.817 2.277 -22.956 1.00 9.00 267 GLY B C 1
ATOM 4167 O O . GLY B 1 244 ? 58.502 1.715 -21.912 1.00 9.26 267 GLY B O 1
ATOM 4168 N N . VAL B 1 245 ? 59.531 3.402 -22.995 1.00 9.23 268 VAL B N 1
ATOM 4169 C CA . VAL B 1 245 ? 59.966 4.111 -21.778 1.00 9.25 268 VAL B CA 1
ATOM 4170 C C . VAL B 1 245 ? 59.021 5.281 -21.494 1.00 9.17 268 VAL B C 1
ATOM 4171 O O . VAL B 1 245 ? 58.754 6.108 -22.367 1.00 8.96 268 VAL B O 1
ATOM 4175 N N . THR B 1 246 ? 58.512 5.338 -20.271 1.00 8.39 269 THR B N 1
ATOM 4176 C CA . THR B 1 246 ? 57.664 6.427 -19.845 1.00 8.75 269 THR B CA 1
ATOM 4177 C C . THR B 1 246 ? 58.239 7.090 -18.601 1.00 8.78 269 THR B C 1
ATOM 4178 O O . THR B 1 246 ? 58.433 6.436 -17.575 1.00 8.92 269 THR B O 1
ATOM 4182 N N . TYR B 1 247 ? 58.509 8.389 -18.702 1.00 8.25 270 TYR B N 1
ATOM 4183 C CA . TYR B 1 247 ? 58.764 9.213 -17.524 1.00 7.87 270 TYR B CA 1
ATOM 4184 C C . TYR B 1 247 ? 57.516 10.058 -17.274 1.00 7.86 270 TYR B C 1
ATOM 4185 O O . TYR B 1 247 ? 57.055 10.768 -18.184 1.00 7.26 270 TYR B O 1
ATOM 4194 N N . SER B 1 248 ? 56.953 9.996 -16.066 1.00 7.99 271 SER B N 1
ATOM 4195 C CA . SER B 1 248 ? 55.746 10.789 -15.764 1.00 8.66 271 SER B CA 1
ATOM 4196 C C . SER B 1 248 ? 55.747 11.327 -14.344 1.00 8.87 271 SER B C 1
ATOM 4197 O O . SER B 1 248 ? 56.136 10.623 -13.419 1.00 9.43 271 SER B O 1
ATOM 4200 N N . GLY B 1 249 ? 55.312 12.574 -14.183 1.00 8.28 272 GLY B N 1
ATOM 4201 C CA . GLY B 1 249 ? 55.183 13.176 -12.857 1.00 8.42 272 GLY B CA 1
ATOM 4202 C C . GLY B 1 249 ? 56.551 13.280 -12.210 1.00 8.44 272 GLY B C 1
ATOM 4203 O O . GLY B 1 249 ? 56.743 12.861 -11.066 1.00 8.47 272 GLY B O 1
ATOM 4204 N N . ILE B 1 250 ? 57.509 13.811 -12.964 1.00 8.58 273 ILE B N 1
ATOM 4205 C CA . ILE B 1 250 ? 58.853 14.035 -12.448 1.00 8.90 273 ILE B CA 1
ATOM 4206 C C . ILE B 1 250 ? 58.991 15.529 -12.159 1.00 9.83 273 ILE B C 1
ATOM 4207 O O . ILE B 1 250 ? 58.727 16.379 -13.028 1.00 9.13 273 ILE B O 1
ATOM 4212 N N . THR B 1 251 ? 59.387 15.860 -10.932 1.00 9.77 274 THR B N 1
ATOM 4213 C CA . THR B 1 251 ? 59.640 17.264 -10.620 1.00 10.36 274 THR B CA 1
ATOM 4214 C C . THR B 1 251 ? 61.142 17.480 -10.463 1.00 9.79 274 THR B C 1
ATOM 4215 O O . THR B 1 251 ? 61.848 16.657 -9.856 1.00 10.48 274 THR B O 1
ATOM 4219 N N . LEU B 1 252 ? 61.621 18.585 -11.022 1.00 8.93 275 LEU B N 1
ATOM 4220 C CA . LEU B 1 252 ? 63.049 18.905 -11.059 1.00 8.47 275 LEU B CA 1
ATOM 4221 C C . LEU B 1 252 ? 63.336 20.194 -10.303 1.00 8.23 275 LEU B C 1
ATOM 4222 O O . LEU B 1 252 ? 62.611 21.181 -10.445 1.00 7.27 275 LEU B O 1
ATOM 4227 N N . SER B 1 253 ? 64.415 20.195 -9.531 1.00 7.91 276 SER B N 1
ATOM 4228 C CA . SER B 1 253 ? 64.761 21.357 -8.729 1.00 9.36 276 SER B CA 1
ATOM 4229 C C . SER B 1 253 ? 66.262 21.626 -8.786 1.00 9.08 276 SER B C 1
ATOM 4230 O O . SER B 1 253 ? 67.063 20.782 -8.341 1.00 9.92 276 SER B O 1
ATOM 4233 N N . ASN B 1 254 ? 66.640 22.785 -9.334 1.00 8.56 277 ASN B N 1
ATOM 4234 C CA . ASN B 1 254 ? 68.050 23.211 -9.381 1.00 8.65 277 ASN B CA 1
ATOM 4235 C C . ASN B 1 254 ? 68.932 22.145 -10.045 1.00 8.08 277 ASN B C 1
ATOM 4236 O O . ASN B 1 254 ? 69.904 21.623 -9.467 1.00 7.90 277 ASN B O 1
ATOM 4241 N N . ILE B 1 255 ? 68.562 21.813 -11.275 1.00 7.75 278 ILE B N 1
ATOM 4242 C CA . ILE B 1 255 ? 69.330 20.872 -12.089 1.00 7.18 278 ILE B CA 1
ATOM 4243 C C . ILE B 1 255 ? 70.494 21.631 -12.735 1.00 7.87 278 ILE B C 1
ATOM 4244 O O . ILE B 1 255 ? 70.293 22.675 -13.357 1.00 8.49 278 ILE B O 1
ATOM 4249 N N . ALA B 1 256 ? 71.708 21.104 -12.576 1.00 7.87 279 ALA B N 1
ATOM 4250 C CA . ALA B 1 256 ? 72.935 21.817 -12.962 1.00 8.69 279 ALA B CA 1
ATOM 4251 C C . ALA B 1 256 ? 73.271 21.825 -14.466 1.00 8.72 279 ALA B C 1
ATOM 4252 O O . ALA B 1 256 ? 73.659 22.856 -15.002 1.00 8.95 279 ALA B O 1
ATOM 4254 N N . LYS B 1 257 ? 73.123 20.686 -15.134 1.00 8.70 280 LYS B N 1
ATOM 4255 C CA . LYS B 1 257 ? 73.611 20.537 -16.509 1.00 9.73 280 LYS B CA 1
ATOM 4256 C C . LYS B 1 257 ? 72.477 20.404 -17.537 1.00 8.86 280 LYS B C 1
ATOM 4257 O O . LYS B 1 257 ? 72.415 21.192 -18.483 1.00 8.93 280 LYS B O 1
ATOM 4263 N N . TYR B 1 258 ? 71.593 19.420 -17.349 1.00 7.90 281 TYR B N 1
ATOM 4264 C CA . TYR B 1 258 ? 70.465 19.191 -18.286 1.00 7.68 281 TYR B CA 1
ATOM 4265 C C . TYR B 1 258 ? 69.183 18.792 -17.583 1.00 7.18 281 TYR B C 1
ATOM 4266 O O . TYR B 1 258 ? 69.145 17.757 -16.905 1.00 7.65 281 TYR B O 1
ATOM 4275 N N . GLY B 1 259 ? 68.126 19.572 -17.774 1.00 6.82 282 GLY B N 1
ATOM 4276 C CA . GLY B 1 259 ? 66.800 19.194 -17.241 1.00 7.15 282 GLY B CA 1
ATOM 4277 C C . GLY B 1 259 ? 66.384 17.862 -17.821 1.00 7.70 282 GLY B C 1
ATOM 4278 O O . GLY B 1 259 ? 66.035 16.931 -17.082 1.00 7.40 282 GLY B O 1
ATOM 4279 N N . ILE B 1 260 ? 66.413 17.792 -19.157 1.00 7.14 283 ILE B N 1
ATOM 4280 C CA . ILE B 1 260 ? 66.153 16.574 -19.926 1.00 7.22 283 ILE B CA 1
ATOM 4281 C C . ILE B 1 260 ? 67.280 16.409 -20.938 1.00 7.36 283 ILE B C 1
ATOM 4282 O O . ILE B 1 260 ? 67.603 17.338 -21.666 1.00 7.87 283 ILE B O 1
ATOM 4287 N N . VAL B 1 261 ? 67.902 15.243 -20.973 1.00 7.92 284 VAL B N 1
ATOM 4288 C CA . VAL B 1 261 ? 68.928 14.981 -21.999 1.00 7.85 284 VAL B CA 1
ATOM 4289 C C . VAL B 1 261 ? 68.774 13.577 -22.581 1.00 8.42 284 VAL B C 1
ATOM 4290 O O . VAL B 1 261 ? 68.706 12.590 -21.855 1.00 8.12 284 VAL B O 1
ATOM 4294 N N . ILE B 1 262 ? 68.679 13.517 -23.909 1.00 8.93 285 ILE B N 1
ATOM 4295 C CA . ILE B 1 262 ? 68.563 12.258 -24.638 1.00 8.66 285 ILE B CA 1
ATOM 4296 C C . ILE B 1 262 ? 69.600 12.340 -25.753 1.00 9.20 285 ILE B C 1
ATOM 4297 O O . ILE B 1 262 ? 69.526 13.213 -26.622 1.00 8.13 285 ILE B O 1
ATOM 4302 N N . GLU B 1 263 ? 70.609 11.476 -25.702 1.00 9.07 286 GLU B N 1
ATOM 4303 C CA . GLU B 1 263 ? 71.664 11.550 -26.712 1.00 10.69 286 GLU B CA 1
ATOM 4304 C C . GLU B 1 263 ? 72.243 10.203 -27.053 1.00 10.02 286 GLU B C 1
ATOM 4305 O O . GLU B 1 263 ? 72.386 9.343 -26.176 1.00 10.52 286 GLU B O 1
ATOM 4311 N N . GLN B 1 264 ? 72.557 10.032 -28.339 1.00 9.84 287 GLN B N 1
ATOM 4312 C CA . GLN B 1 264 ? 72.980 8.741 -28.873 1.00 9.88 287 GLN B CA 1
ATOM 4313 C C . GLN B 1 264 ? 74.464 8.728 -29.259 1.00 10.72 287 GLN B C 1
ATOM 4314 O O . GLN B 1 264 ? 74.838 8.097 -30.239 1.00 10.89 287 GLN B O 1
ATOM 4320 N N . ASP B 1 265 ? 75.301 9.382 -28.455 1.00 11.67 288 ASP B N 1
ATOM 4321 C CA . ASP B 1 265 ? 76.653 9.737 -28.884 1.00 13.28 288 ASP B CA 1
ATOM 4322 C C . ASP B 1 265 ? 77.724 9.527 -27.809 1.00 14.20 288 ASP B C 1
ATOM 4323 O O . ASP B 1 265 ? 78.727 10.240 -27.782 1.00 15.01 288 ASP B O 1
ATOM 4328 N N . TYR B 1 266 ? 77.518 8.552 -26.935 1.00 15.58 289 TYR B N 1
ATOM 4329 C CA . TYR B 1 266 ? 78.494 8.261 -25.883 1.00 17.45 289 TYR B CA 1
ATOM 4330 C C . TYR B 1 266 ? 79.578 7.314 -26.351 1.00 18.55 289 TYR B C 1
ATOM 4331 O O . TYR B 1 266 ? 79.292 6.223 -26.823 1.00 17.87 289 TYR B O 1
ATOM 4340 N N . GLU B 1 267 ? 80.825 7.758 -26.229 1.00 20.27 290 GLU B N 1
ATOM 4341 C CA . GLU B 1 267 ? 81.980 6.934 -26.559 1.00 22.33 290 GLU B CA 1
ATOM 4342 C C . GLU B 1 267 ? 82.930 6.953 -25.379 1.00 23.10 290 GLU B C 1
ATOM 4343 O O . GLU B 1 267 ? 83.357 8.028 -24.951 1.00 23.37 290 GLU B O 1
ATOM 4349 N N . ASN B 1 268 ? 83.253 5.770 -24.857 1.00 23.74 291 ASN B N 1
ATOM 4350 C CA . ASN B 1 268 ? 84.133 5.637 -23.691 1.00 24.85 291 ASN B CA 1
ATOM 4351 C C . ASN B 1 268 ? 83.680 6.537 -22.538 1.00 24.55 291 ASN B C 1
ATOM 4352 O O . ASN B 1 268 ? 84.495 7.134 -21.847 1.00 24.99 291 ASN B O 1
ATOM 4357 N N . GLY B 1 269 ? 82.366 6.655 -22.362 1.00 23.92 292 GLY B N 1
ATOM 4358 C CA . GLY B 1 269 ? 81.805 7.370 -21.216 1.00 23.15 292 GLY B CA 1
ATOM 4359 C C . GLY B 1 269 ? 81.616 8.864 -21.411 1.00 22.52 292 GLY B C 1
ATOM 4360 O O . GLY B 1 269 ? 81.138 9.527 -20.505 1.00 23.27 292 GLY B O 1
ATOM 4361 N N . SER B 1 270 ? 81.965 9.381 -22.591 1.00 22.35 293 SER B N 1
ATOM 4362 C CA . SER B 1 270 ? 81.814 10.815 -22.921 1.00 21.79 293 SER B CA 1
ATOM 4363 C C . SER B 1 270 ? 81.083 11.044 -24.247 1.00 21.29 293 SER B C 1
ATOM 4364 O O . SER B 1 270 ? 81.272 10.270 -25.200 1.00 20.80 293 SER B O 1
ATOM 4367 N N . PRO B 1 271 ? 80.256 12.111 -24.322 1.00 20.69 294 PRO B N 1
ATOM 4368 C CA . PRO B 1 271 ? 79.635 12.507 -25.595 1.00 20.28 294 PRO B CA 1
ATOM 4369 C C . PRO B 1 271 ? 80.647 12.899 -26.676 1.00 20.12 294 PRO B C 1
ATOM 4370 O O . PRO B 1 271 ? 81.639 13.567 -26.391 1.00 20.28 294 PRO B O 1
ATOM 4374 N N . THR B 1 272 ? 80.391 12.484 -27.911 1.00 19.87 295 THR B N 1
ATOM 4375 C CA . THR B 1 272 ? 81.225 12.874 -29.047 1.00 19.43 295 THR B CA 1
ATOM 4376 C C . THR B 1 272 ? 80.635 14.062 -29.795 1.00 19.49 295 THR B C 1
ATOM 4377 O O . THR B 1 272 ? 81.313 14.694 -30.593 1.00 19.88 295 THR B O 1
ATOM 4381 N N . GLY B 1 273 ? 79.355 14.341 -29.569 1.00 19.19 296 GLY B N 1
ATOM 4382 C CA . GLY B 1 273 ? 78.664 15.380 -30.323 1.00 18.44 296 GLY B CA 1
ATOM 4383 C C . GLY B 1 273 ? 77.997 14.869 -31.586 1.00 18.35 296 GLY B C 1
ATOM 4384 O O . GLY B 1 273 ? 77.208 15.580 -32.208 1.00 18.73 296 GLY B O 1
ATOM 4385 N N . THR B 1 274 ? 78.312 13.641 -31.978 1.00 17.27 297 THR B N 1
ATOM 4386 C CA . THR B 1 274 ? 77.740 13.079 -33.188 1.00 17.35 297 THR B CA 1
ATOM 4387 C C . THR B 1 274 ? 77.065 11.747 -32.892 1.00 16.63 297 THR B C 1
ATOM 4388 O O . THR B 1 274 ? 77.739 10.766 -32.580 1.00 16.93 297 THR B O 1
ATOM 4392 N N . PRO B 1 275 ? 75.723 11.720 -32.979 1.00 15.87 298 PRO B N 1
ATOM 4393 C CA . PRO B 1 275 ? 74.975 10.520 -32.622 1.00 15.56 298 PRO B CA 1
ATOM 4394 C C . PRO B 1 275 ? 75.063 9.443 -33.690 1.00 15.31 298 PRO B C 1
ATOM 4395 O O . PRO B 1 275 ? 75.294 9.748 -34.866 1.00 15.41 298 PRO B O 1
ATOM 4399 N N . THR B 1 276 ? 74.903 8.191 -33.273 1.00 14.73 299 THR B N 1
ATOM 4400 C CA . THR B 1 276 ? 74.792 7.084 -34.214 1.00 14.33 299 THR B CA 1
ATOM 4401 C C . THR B 1 276 ? 73.399 6.456 -34.072 1.00 14.15 299 THR B C 1
ATOM 4402 O O . THR B 1 276 ? 72.640 6.783 -33.144 1.00 13.50 299 THR B O 1
ATOM 4406 N N . ASN B 1 277 ? 73.062 5.569 -34.998 1.00 13.76 300 ASN B N 1
ATOM 4407 C CA . ASN B 1 277 ? 71.688 5.118 -35.143 1.00 13.47 300 ASN B CA 1
ATOM 4408 C C . ASN B 1 277 ? 71.376 3.664 -34.733 1.00 13.31 300 ASN B C 1
ATOM 4409 O O . ASN B 1 277 ? 70.253 3.181 -34.972 1.00 13.98 300 ASN B O 1
ATOM 4414 N N . GLY B 1 278 ? 72.339 2.963 -34.136 1.00 12.25 301 GLY B N 1
ATOM 4415 C CA . GLY B 1 278 ? 72.151 1.522 -33.864 1.00 11.31 301 GLY B CA 1
ATOM 4416 C C . GLY B 1 278 ? 71.409 1.168 -32.578 1.00 10.72 301 GLY B C 1
ATOM 4417 O O . GLY B 1 278 ? 71.119 -0.003 -32.313 1.00 10.33 301 GLY B O 1
ATOM 4418 N N . VAL B 1 279 ? 71.142 2.175 -31.754 1.00 10.06 302 VAL B N 1
ATOM 4419 C CA . VAL B 1 279 ? 70.369 1.987 -30.515 1.00 9.22 302 VAL B CA 1
ATOM 4420 C C . VAL B 1 279 ? 69.142 2.915 -30.569 1.00 8.80 302 VAL B C 1
ATOM 4421 O O . VAL B 1 279 ? 69.108 3.944 -29.882 1.00 8.85 302 VAL B O 1
ATOM 4425 N N . PRO B 1 280 ? 68.134 2.549 -31.392 1.00 7.90 303 PRO B N 1
ATOM 4426 C CA . PRO B 1 280 ? 66.959 3.386 -31.532 1.00 7.49 303 PRO B CA 1
ATOM 4427 C C . PRO B 1 280 ? 66.210 3.600 -30.211 1.00 7.91 303 PRO B C 1
ATOM 4428 O O . PRO B 1 280 ? 66.118 2.685 -29.384 1.00 8.68 303 PRO B O 1
ATOM 4432 N N . ILE B 1 281 ? 65.703 4.817 -30.028 1.00 6.60 304 ILE B N 1
ATOM 4433 C CA . ILE B 1 281 ? 64.856 5.163 -28.883 1.00 6.73 304 ILE B CA 1
ATOM 4434 C C . ILE B 1 281 ? 63.448 5.381 -29.424 1.00 7.15 304 ILE B C 1
ATOM 4435 O O . ILE B 1 281 ? 63.176 6.379 -30.095 1.00 7.45 304 ILE B O 1
ATOM 4440 N N . THR B 1 282 ? 62.557 4.431 -29.165 1.00 6.91 305 THR B N 1
ATOM 4441 C CA . THR B 1 282 ? 61.206 4.500 -29.714 1.00 7.62 305 THR B CA 1
ATOM 4442 C C . THR B 1 282 ? 60.158 4.300 -28.617 1.00 8.08 305 THR B C 1
ATOM 4443 O O . THR B 1 282 ? 60.473 3.736 -27.574 1.00 8.24 305 THR B O 1
ATOM 4447 N N . GLY B 1 283 ? 58.942 4.802 -28.830 1.00 7.78 306 GLY B N 1
ATOM 4448 C CA . GLY B 1 283 ? 57.875 4.625 -27.838 1.00 8.10 306 GLY B CA 1
ATOM 4449 C C . GLY B 1 283 ? 58.245 5.310 -26.530 1.00 8.40 306 GLY B C 1
ATOM 4450 O O . GLY B 1 283 ? 58.022 4.767 -25.446 1.00 8.89 306 GLY B O 1
ATOM 4451 N N . LEU B 1 284 ? 58.823 6.501 -26.630 1.00 8.47 307 LEU B N 1
ATOM 4452 C CA . LEU B 1 284 ? 59.182 7.272 -25.445 1.00 8.05 307 LEU B CA 1
ATOM 4453 C C . LEU B 1 284 ? 58.067 8.252 -25.097 1.00 8.60 307 LEU B C 1
ATOM 4454 O O . LEU B 1 284 ? 57.691 9.123 -25.897 1.00 8.49 307 LEU B O 1
ATOM 4459 N N . THR B 1 285 ? 57.579 8.142 -23.873 1.00 8.43 308 THR B N 1
ATOM 4460 C CA . THR B 1 285 ? 56.573 9.075 -23.365 1.00 8.61 308 THR B CA 1
ATOM 4461 C C . THR B 1 285 ? 57.142 9.909 -22.232 1.00 8.61 308 THR B C 1
ATOM 4462 O O . THR B 1 285 ? 57.723 9.375 -21.297 1.00 8.84 308 THR B O 1
ATOM 4466 N N . LEU B 1 286 ? 57.015 11.229 -22.339 1.00 7.93 309 LEU B N 1
ATOM 4467 C CA . LEU B 1 286 ? 57.277 12.096 -21.205 1.00 7.55 309 LEU B CA 1
ATOM 4468 C C . LEU B 1 286 ? 55.986 12.801 -20.878 1.00 7.92 309 LEU B C 1
ATOM 4469 O O . LEU B 1 286 ? 55.346 13.383 -21.763 1.00 7.15 309 LEU B O 1
ATOM 4474 N N . SER B 1 287 ? 55.588 12.733 -19.610 1.00 7.58 310 SER B N 1
ATOM 4475 C CA . SER B 1 287 ? 54.355 13.365 -19.196 1.00 8.20 310 SER B CA 1
ATOM 4476 C C . SER B 1 287 ? 54.545 14.082 -17.873 1.00 8.03 310 SER B C 1
ATOM 4477 O O . SER B 1 287 ? 55.006 13.480 -16.912 1.00 8.24 310 SER B O 1
ATOM 4480 N N . LYS B 1 288 ? 54.187 15.363 -17.832 1.00 8.05 311 LYS B N 1
ATOM 4481 C CA . LYS B 1 288 ? 54.285 16.153 -16.601 1.00 8.55 311 LYS B CA 1
ATOM 4482 C C . LYS B 1 288 ? 55.683 16.095 -15.997 1.00 8.10 311 LYS B C 1
ATOM 4483 O O . LYS B 1 288 ? 55.904 15.582 -14.886 1.00 7.32 311 LYS B O 1
ATOM 4489 N N . ILE B 1 289 ? 56.626 16.628 -16.763 1.00 7.88 312 ILE B N 1
ATOM 4490 C CA . ILE B 1 289 ? 58.002 16.753 -16.340 1.00 7.90 312 ILE B CA 1
ATOM 4491 C C . ILE B 1 289 ? 58.227 18.258 -16.172 1.00 8.55 312 ILE B C 1
ATOM 4492 O O . ILE B 1 289 ? 58.166 19.024 -17.148 1.00 8.94 312 ILE B O 1
ATOM 4497 N N . THR B 1 290 ? 58.423 18.700 -14.934 1.00 8.30 313 THR B N 1
ATOM 4498 C CA . THR B 1 290 ? 58.434 20.137 -14.680 1.00 9.09 313 THR B CA 1
ATOM 4499 C C . THR B 1 290 ? 59.531 20.501 -13.692 1.00 9.31 313 THR B C 1
ATOM 4500 O O . THR B 1 290 ? 59.869 19.712 -12.809 1.00 9.25 313 THR B O 1
ATOM 4504 N N . GLY B 1 291 ? 60.040 21.722 -13.815 1.00 9.70 314 GLY B N 1
ATOM 4505 C CA . GLY B 1 291 ? 60.934 22.259 -12.811 1.00 9.57 314 GLY B CA 1
ATOM 4506 C C . GLY B 1 291 ? 62.033 23.124 -13.361 1.00 9.67 314 GLY B C 1
ATOM 4507 O O . GLY B 1 291 ? 61.962 23.617 -14.498 1.00 9.93 314 GLY B O 1
ATOM 4508 N N . SER B 1 292 ? 63.058 23.284 -12.539 1.00 9.30 315 SER B N 1
ATOM 4509 C CA . SER B 1 292 ? 64.071 24.302 -12.740 1.00 9.64 315 SER B CA 1
ATOM 4510 C C . SER B 1 292 ? 65.477 23.756 -13.037 1.00 9.24 315 SER B C 1
ATOM 4511 O O . SER B 1 292 ? 65.945 22.767 -12.425 1.00 9.38 315 SER B O 1
ATOM 4514 N N . VAL B 1 293 ? 66.127 24.427 -13.985 1.00 8.87 316 VAL B N 1
ATOM 4515 C CA . VAL B 1 293 ? 67.511 24.187 -14.368 1.00 8.67 316 VAL B CA 1
ATOM 4516 C C . VAL B 1 293 ? 68.259 25.470 -14.039 1.00 9.18 316 VAL B C 1
ATOM 4517 O O . VAL B 1 293 ? 67.747 26.572 -14.271 1.00 8.49 316 VAL B O 1
ATOM 4521 N N . ALA B 1 294 ? 69.460 25.323 -13.493 1.00 9.28 317 ALA B N 1
ATOM 4522 C CA . ALA B 1 294 ? 70.327 26.456 -13.164 1.00 9.76 317 ALA B CA 1
ATOM 4523 C C . ALA B 1 294 ? 70.624 27.300 -14.406 1.00 10.02 317 ALA B C 1
ATOM 4524 O O . ALA B 1 294 ? 70.611 26.785 -15.527 1.00 9.33 317 ALA B O 1
ATOM 4526 N N . SER B 1 295 ? 70.890 28.595 -14.217 1.00 10.66 318 SER B N 1
ATOM 4527 C CA . SER B 1 295 ? 71.117 29.492 -15.358 1.00 11.68 318 SER B CA 1
ATOM 4528 C C . SER B 1 295 ? 72.270 29.019 -16.245 1.00 11.82 318 SER B C 1
ATOM 4529 O O . SER B 1 295 ? 72.292 29.321 -17.440 1.00 12.70 318 SER B O 1
ATOM 4532 N N . SER B 1 296 ? 73.213 28.273 -15.676 1.00 11.70 319 SER B N 1
ATOM 4533 C CA . SER B 1 296 ? 74.351 27.807 -16.463 1.00 12.75 319 SER B CA 1
ATOM 4534 C C . SER B 1 296 ? 74.113 26.429 -17.105 1.00 12.26 319 SER B C 1
ATOM 4535 O O . SER B 1 296 ? 74.948 25.937 -17.877 1.00 13.48 319 SER B O 1
ATOM 4538 N N . GLY B 1 297 ? 72.972 25.814 -16.796 1.00 10.71 320 GLY B N 1
ATOM 4539 C CA . GLY B 1 297 ? 72.625 24.537 -17.371 1.00 9.41 320 GLY B CA 1
ATOM 4540 C C . GLY B 1 297 ? 71.879 24.735 -18.679 1.00 8.40 320 GLY B C 1
ATOM 4541 O O . GLY B 1 297 ? 71.749 25.852 -19.165 1.00 8.22 320 GLY B O 1
ATOM 4542 N N . THR B 1 298 ? 71.421 23.632 -19.254 1.00 8.28 321 THR B N 1
ATOM 4543 C CA . THR B 1 298 ? 70.622 23.644 -20.485 1.00 7.28 321 THR B CA 1
ATOM 4544 C C . THR B 1 298 ? 69.300 22.949 -20.178 1.00 7.60 321 THR B C 1
ATOM 4545 O O . THR B 1 298 ? 69.286 21.877 -19.582 1.00 7.79 321 THR B O 1
ATOM 4549 N N . ASN B 1 299 ? 68.186 23.545 -20.590 1.00 7.26 322 ASN B N 1
ATOM 4550 C CA . ASN B 1 299 ? 66.871 22.959 -20.308 1.00 6.40 322 ASN B CA 1
ATOM 4551 C C . ASN B 1 299 ? 66.666 21.547 -20.853 1.00 6.66 322 ASN B C 1
ATOM 4552 O O . ASN B 1 299 ? 66.387 20.618 -20.089 1.00 6.08 322 ASN B O 1
ATOM 4557 N N . VAL B 1 300 ? 66.791 21.408 -22.174 1.00 6.58 323 VAL B N 1
ATOM 4558 C CA . VAL B 1 300 ? 66.503 20.158 -22.889 1.00 7.30 323 VAL B CA 1
ATOM 4559 C C . VAL B 1 300 ? 67.557 20.007 -23.978 1.00 7.69 323 VAL B C 1
ATOM 4560 O O . VAL B 1 300 ? 67.837 20.964 -24.712 1.00 8.35 323 VAL B O 1
ATOM 4564 N N . TYR B 1 301 ? 68.122 18.812 -24.080 1.00 7.78 324 TYR B N 1
ATOM 4565 C CA . TYR B 1 301 ? 69.064 18.471 -25.154 1.00 8.57 324 TYR B CA 1
ATOM 4566 C C . TYR B 1 301 ? 68.650 17.112 -25.715 1.00 8.38 324 TYR B C 1
ATOM 4567 O O . TYR B 1 301 ? 68.678 16.098 -25.003 1.00 8.67 324 TYR B O 1
ATOM 4576 N N . ILE B 1 302 ? 68.256 17.118 -26.988 1.00 8.19 325 ILE B N 1
ATOM 4577 C CA . ILE B 1 302 ? 67.868 15.915 -27.721 1.00 8.09 325 ILE B CA 1
ATOM 4578 C C . ILE B 1 302 ? 68.812 15.789 -28.911 1.00 8.15 325 ILE B C 1
ATOM 4579 O O . ILE B 1 302 ? 68.748 16.593 -29.857 1.00 7.92 325 ILE B O 1
ATOM 4584 N N . LEU B 1 303 ? 69.704 14.805 -28.846 1.00 7.57 326 LEU B N 1
ATOM 4585 C CA . LEU B 1 303 ? 70.659 14.578 -29.928 1.00 8.44 326 LEU B CA 1
ATOM 4586 C C . LEU B 1 303 ? 70.428 13.183 -30.511 1.00 8.26 326 LEU B C 1
ATOM 4587 O O . LEU B 1 303 ? 71.069 12.204 -30.121 1.00 8.23 326 LEU B O 1
ATOM 4592 N N . CYS B 1 304 ? 69.457 13.112 -31.415 1.00 7.66 327 CYS B N 1
ATOM 4593 C CA . CYS B 1 304 ? 69.102 11.873 -32.102 1.00 7.43 327 CYS B CA 1
ATOM 4594 C C . CYS B 1 304 ? 69.787 11.827 -33.473 1.00 7.41 327 CYS B C 1
ATOM 4595 O O . CYS B 1 304 ? 69.864 12.845 -34.164 1.00 6.54 327 CYS B O 1
ATOM 4598 N N . ALA B 1 305 ? 70.312 10.656 -33.846 1.00 6.67 328 ALA B N 1
ATOM 4599 C CA . ALA B 1 305 ? 70.762 10.420 -35.214 1.00 6.83 328 ALA B CA 1
ATOM 4600 C C . ALA B 1 305 ? 69.527 10.386 -36.134 1.00 6.90 328 ALA B C 1
ATOM 4601 O O . ALA B 1 305 ? 68.411 10.184 -35.660 1.00 6.69 328 ALA B O 1
ATOM 4603 N N . SER B 1 306 ? 69.719 10.605 -37.432 1.00 6.91 329 SER B N 1
ATOM 4604 C CA . SER B 1 306 ? 68.611 10.566 -38.394 1.00 7.96 329 SER B CA 1
ATOM 4605 C C . SER B 1 306 ? 67.892 9.233 -38.330 1.00 7.24 329 SER B C 1
ATOM 4606 O O . SER B 1 306 ? 68.518 8.183 -38.432 1.00 7.04 329 SER B O 1
ATOM 4609 N N . GLY B 1 307 ? 66.582 9.306 -38.179 1.00 7.19 330 GLY B N 1
ATOM 4610 C CA . GLY B 1 307 ? 65.717 8.135 -38.210 1.00 7.06 330 GLY B CA 1
ATOM 4611 C C . GLY B 1 307 ? 65.776 7.282 -36.955 1.00 7.32 330 GLY B C 1
ATOM 4612 O O . GLY B 1 307 ? 65.029 6.317 -36.839 1.00 8.17 330 GLY B O 1
ATOM 4613 N N . ALA B 1 308 ? 66.637 7.644 -36.006 1.00 7.46 331 ALA B N 1
ATOM 4614 C CA . ALA B 1 308 ? 66.958 6.777 -34.867 1.00 7.31 331 ALA B CA 1
ATOM 4615 C C . ALA B 1 308 ? 66.082 7.029 -33.622 1.00 7.30 331 ALA B C 1
ATOM 4616 O O . ALA B 1 308 ? 66.230 6.328 -32.627 1.00 7.56 331 ALA B O 1
ATOM 4618 N N . CYS B 1 309 ? 65.195 8.029 -33.670 1.00 6.08 332 CYS B N 1
ATOM 4619 C CA . CYS B 1 309 ? 64.230 8.279 -32.584 1.00 6.51 332 CYS B CA 1
ATOM 4620 C C . CYS B 1 3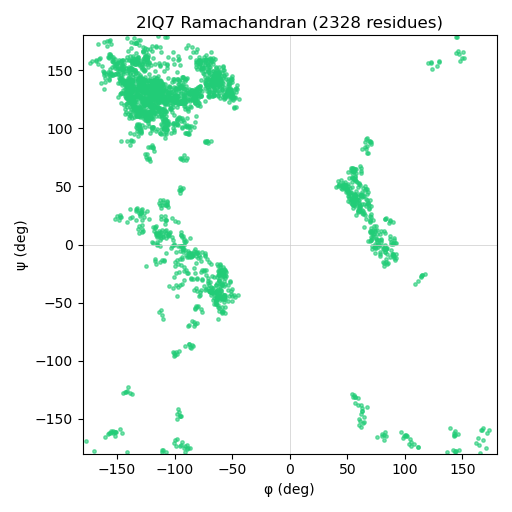09 ? 62.860 8.454 -33.208 1.00 6.67 332 CYS B C 1
ATOM 4621 O O . CYS B 1 309 ? 62.690 9.263 -34.117 1.00 6.63 332 CYS B O 1
ATOM 4624 N N . SER B 1 310 ? 61.879 7.685 -32.742 1.00 7.12 333 SER B N 1
ATOM 4625 C CA . SER B 1 310 ? 60.549 7.774 -33.346 1.00 7.39 333 SER B CA 1
ATOM 4626 C C . SER B 1 310 ? 59.474 7.301 -32.391 1.00 6.68 333 SER B C 1
ATOM 4627 O O . SER B 1 310 ? 59.772 6.596 -31.431 1.00 6.77 333 SER B O 1
ATOM 4630 N N . ASN B 1 311 ? 58.230 7.682 -32.678 1.00 6.93 334 ASN B N 1
ATOM 4631 C CA . ASN B 1 311 ? 57.074 7.353 -31.830 1.00 6.50 334 ASN B CA 1
ATOM 4632 C C . ASN B 1 311 ? 57.329 7.852 -30.401 1.00 7.03 334 ASN B C 1
ATOM 4633 O O . ASN B 1 311 ? 57.429 7.073 -29.449 1.00 5.97 334 ASN B O 1
ATOM 4638 N N . TRP B 1 312 ? 57.480 9.165 -30.279 1.00 6.57 335 TRP B N 1
ATOM 4639 C CA . TRP B 1 312 ? 57.536 9.790 -28.973 1.00 7.01 335 TRP B CA 1
ATOM 4640 C C . TRP B 1 312 ? 56.235 10.535 -28.701 1.00 7.60 335 TRP B C 1
ATOM 4641 O O . TRP B 1 312 ? 55.549 10.984 -29.627 1.00 6.99 335 TRP B O 1
ATOM 4652 N N . LYS B 1 313 ? 55.920 10.694 -27.424 1.00 8.22 336 LYS B N 1
ATOM 4653 C CA . LYS B 1 313 ? 54.813 11.526 -27.006 1.00 9.13 336 LYS B CA 1
ATOM 4654 C C . LYS B 1 313 ? 55.213 12.344 -25.786 1.00 8.87 336 LYS B C 1
ATOM 4655 O O . LYS B 1 313 ? 55.431 11.792 -24.699 1.00 8.95 336 LYS B O 1
ATOM 4661 N N . TRP B 1 314 ? 55.309 13.658 -25.955 1.00 8.01 337 TRP B N 1
ATOM 4662 C CA . TRP B 1 314 ? 55.642 14.538 -24.840 1.00 7.82 337 TRP B CA 1
ATOM 4663 C C . TRP B 1 314 ? 54.489 15.480 -24.584 1.00 8.54 337 TRP B C 1
ATOM 4664 O O . TRP B 1 314 ? 54.003 16.125 -25.505 1.00 8.48 337 TRP B O 1
ATOM 4675 N N . SER B 1 315 ? 54.066 15.579 -23.328 1.00 8.52 338 SER B N 1
ATOM 4676 C CA . SER B 1 315 ? 53.084 16.598 -22.951 1.00 8.43 338 SER B CA 1
ATOM 4677 C C . SER B 1 315 ? 53.280 17.033 -21.506 1.00 8.18 338 SER B C 1
ATOM 4678 O O . SER B 1 315 ? 53.848 16.297 -20.687 1.00 8.06 338 SER B O 1
ATOM 4681 N N . GLY B 1 316 ? 52.829 18.242 -21.192 1.00 7.49 339 GLY B N 1
ATOM 4682 C CA . GLY B 1 316 ? 53.022 18.797 -19.841 1.00 7.95 339 GLY B CA 1
ATOM 4683 C C . GLY B 1 316 ? 54.484 18.903 -19.427 1.00 7.52 339 GLY B C 1
ATOM 4684 O O . GLY B 1 316 ? 54.796 18.844 -18.235 1.00 6.91 339 GLY B O 1
ATOM 4685 N N . VAL B 1 317 ? 55.376 19.067 -20.407 1.00 7.77 340 VAL B N 1
ATOM 4686 C CA . VAL B 1 317 ? 56.791 19.300 -20.123 1.00 8.20 340 VAL B CA 1
ATOM 4687 C C . VAL B 1 317 ? 57.023 20.804 -19.986 1.00 9.10 340 VAL B C 1
ATOM 4688 O O . VAL B 1 317 ? 56.677 21.580 -20.870 1.00 9.04 340 VAL B O 1
ATOM 4692 N N . SER B 1 318 ? 57.561 21.204 -18.843 1.00 9.18 341 SER B N 1
ATOM 4693 C CA . SER B 1 318 ? 57.877 22.604 -18.596 1.00 10.63 341 SER B CA 1
ATOM 4694 C C . SER B 1 318 ? 59.128 22.684 -17.720 1.00 10.20 341 SER B C 1
ATOM 4695 O O . SER B 1 318 ? 59.055 22.711 -16.502 1.00 9.26 341 SER B O 1
ATOM 4698 N N . VAL B 1 319 ? 60.271 22.719 -18.388 1.00 10.28 342 VAL B N 1
ATOM 4699 C CA . VAL B 1 319 ? 61.578 22.745 -17.747 1.00 10.39 342 VAL B CA 1
ATOM 4700 C C . VAL B 1 319 ? 62.203 24.083 -18.170 1.00 10.31 342 VAL B C 1
ATOM 4701 O O . VAL B 1 319 ? 62.398 24.332 -19.365 1.00 10.17 342 VAL B O 1
ATOM 4705 N N . THR B 1 320 ? 62.484 24.950 -17.205 1.00 10.09 343 THR B N 1
ATOM 4706 C CA . THR B 1 320 ? 62.955 26.301 -17.511 1.00 10.09 343 THR B CA 1
ATOM 4707 C C . THR B 1 320 ? 64.046 26.728 -16.541 1.00 9.78 343 THR B C 1
ATOM 4708 O O . THR B 1 320 ? 64.255 26.088 -15.508 1.00 8.47 343 THR B O 1
ATOM 4712 N N . GLY B 1 321 ? 64.735 27.810 -16.893 1.00 8.99 344 GLY B N 1
ATOM 4713 C CA . GLY B 1 321 ? 65.718 28.424 -16.013 1.00 9.14 344 GLY B CA 1
ATOM 4714 C C . GLY B 1 321 ? 67.106 28.380 -16.608 1.00 9.22 344 GLY B C 1
ATOM 4715 O O . GLY B 1 321 ? 67.949 29.189 -16.253 1.00 8.34 344 GLY B O 1
ATOM 4716 N N . GLY B 1 322 ? 67.347 27.409 -17.496 1.00 9.16 345 GLY B N 1
ATOM 4717 C CA . GLY B 1 322 ? 68.642 27.281 -18.158 1.00 9.74 345 GLY B CA 1
ATOM 4718 C C . GLY B 1 322 ? 68.665 27.832 -19.578 1.00 10.39 345 GLY B C 1
ATOM 4719 O O . GLY B 1 322 ? 67.719 28.497 -20.027 1.00 10.13 345 GLY B O 1
ATOM 4720 N N . LYS B 1 323 ? 69.762 27.554 -20.276 1.00 10.92 346 LYS B N 1
ATOM 4721 C CA . LYS B 1 323 ? 69.932 27.963 -21.668 1.00 11.28 346 LYS B CA 1
ATOM 4722 C C . LYS B 1 323 ? 69.101 27.049 -22.572 1.00 11.07 346 LYS B C 1
ATOM 4723 O O . LYS B 1 323 ? 68.864 25.866 -22.257 1.00 9.61 346 LYS B O 1
ATOM 4729 N N . LYS B 1 324 ? 68.685 27.605 -23.705 1.00 10.29 347 LYS B N 1
ATOM 4730 C CA . LYS B 1 324 ? 68.060 26.831 -24.762 1.00 11.25 347 LYS B CA 1
ATOM 4731 C C . LYS B 1 324 ? 69.181 26.244 -25.631 1.00 10.45 347 LYS B C 1
ATOM 4732 O O . LYS B 1 324 ? 70.037 26.987 -26.130 1.00 10.13 347 LYS B O 1
ATOM 4738 N N . SER B 1 325 ? 69.179 24.922 -25.798 1.00 10.03 348 SER B N 1
ATOM 4739 C CA . SER B 1 325 ? 70.143 24.246 -26.662 1.00 9.96 348 SER B CA 1
ATOM 4740 C C . SER B 1 325 ? 69.991 24.695 -28.114 1.00 10.38 348 SER B C 1
ATOM 4741 O O . SER B 1 325 ? 68.866 24.803 -28.615 1.00 9.77 348 SER B O 1
ATOM 4744 N N . THR B 1 326 ? 71.131 24.948 -28.767 1.00 10.11 349 THR B N 1
ATOM 4745 C CA . THR B 1 326 ? 71.194 25.227 -30.202 1.00 10.60 349 THR B CA 1
ATOM 4746 C C . THR B 1 326 ? 71.656 24.010 -31.010 1.00 10.34 349 THR B C 1
ATOM 4747 O O . THR B 1 326 ? 71.814 24.094 -32.237 1.00 10.19 349 THR B O 1
ATOM 4751 N N . LYS B 1 327 ? 71.844 22.887 -30.325 1.00 10.15 350 LYS B N 1
ATOM 4752 C CA . LYS B 1 327 ? 72.502 21.704 -30.882 1.00 10.89 350 LYS B CA 1
ATOM 4753 C C . LYS B 1 327 ? 71.615 20.453 -30.988 1.00 10.07 350 LYS B C 1
ATOM 4754 O O . LYS B 1 327 ? 72.113 19.360 -31.286 1.00 10.04 350 LYS B O 1
ATOM 4760 N N . CYS B 1 328 ? 70.311 20.594 -30.765 1.00 9.38 351 CYS B N 1
ATOM 4761 C CA . CYS B 1 328 ? 69.425 19.436 -30.849 1.00 8.74 351 CYS B CA 1
ATOM 4762 C C . CYS B 1 328 ? 69.354 18.927 -32.287 1.00 8.94 351 CYS B C 1
ATOM 4763 O O . CYS B 1 328 ? 69.551 19.702 -33.231 1.00 8.48 351 CYS B O 1
ATOM 4766 N N . SER B 1 329 ? 69.148 17.613 -32.451 1.00 8.20 352 SER B N 1
ATOM 4767 C CA . SER B 1 329 ? 69.038 17.040 -33.795 1.00 8.25 352 SER B CA 1
ATOM 4768 C C . SER B 1 329 ? 67.976 15.960 -33.895 1.00 7.82 352 SER B C 1
ATOM 4769 O O . SER B 1 329 ? 67.768 15.163 -32.954 1.00 6.93 352 SER B O 1
ATOM 4772 N N . ASN B 1 330 ? 67.307 15.964 -35.048 1.00 7.05 353 ASN B N 1
ATOM 4773 C CA . ASN B 1 330 ? 66.350 14.932 -35.456 1.00 7.46 353 ASN B CA 1
ATOM 4774 C C . ASN B 1 330 ? 65.333 14.606 -34.363 1.00 7.39 353 ASN B C 1
ATOM 4775 O O . ASN B 1 330 ? 65.064 13.425 -34.061 1.00 8.18 353 ASN B O 1
ATOM 4780 N N . ILE B 1 331 ? 64.792 15.670 -33.757 1.00 7.84 354 ILE B N 1
ATOM 4781 C CA . ILE B 1 331 ? 63.692 15.552 -32.782 1.00 7.48 354 ILE B CA 1
ATOM 4782 C C . ILE B 1 331 ? 62.487 14.910 -33.479 1.00 8.12 354 ILE B C 1
ATOM 4783 O O . ILE B 1 331 ? 62.065 15.398 -34.526 1.00 6.97 354 ILE B O 1
ATOM 4788 N N . PRO B 1 332 ? 61.937 13.810 -32.916 1.00 8.68 355 PRO B N 1
ATOM 4789 C CA . PRO B 1 332 ? 60.769 13.179 -33.552 1.00 8.97 355 PRO B CA 1
ATOM 4790 C C . PRO B 1 332 ? 59.639 14.145 -33.838 1.00 9.17 355 PRO B C 1
ATOM 4791 O O . PRO B 1 332 ? 59.163 14.854 -32.944 1.00 9.89 355 PRO B O 1
ATOM 4795 N N . SER B 1 333 ? 59.207 14.168 -35.094 1.00 9.35 356 SER B N 1
ATOM 4796 C CA . SER B 1 333 ? 58.247 15.164 -35.541 1.00 9.65 356 SER B CA 1
ATOM 4797 C C . SER B 1 333 ? 56.842 14.794 -35.069 1.00 9.92 356 SER B C 1
ATOM 4798 O O . SER B 1 333 ? 56.496 13.615 -34.996 1.00 10.25 356 SER B O 1
ATOM 4801 N N . GLY B 1 334 ? 56.069 15.808 -34.682 1.00 10.48 357 GLY B N 1
ATOM 4802 C CA . GLY B 1 334 ? 54.702 15.616 -34.208 1.00 11.14 357 GLY B CA 1
ATOM 4803 C C . GLY B 1 334 ? 54.570 14.978 -32.825 1.00 11.25 357 GLY B C 1
ATOM 4804 O O . GLY B 1 334 ? 53.454 14.662 -32.390 1.00 11.91 357 GLY B O 1
ATOM 4805 N N . SER B 1 335 ? 55.692 14.801 -32.134 1.00 10.04 358 SER B N 1
ATOM 4806 C CA . SER B 1 335 ? 55.725 14.159 -30.815 1.00 9.86 358 SER B CA 1
ATOM 4807 C C . SER B 1 335 ? 55.405 15.109 -29.671 1.00 9.47 358 SER B C 1
ATOM 4808 O O . SER B 1 335 ? 55.071 14.668 -28.561 1.00 9.71 358 SER B O 1
ATOM 4811 N N . GLY B 1 336 ? 55.551 16.405 -29.922 1.00 9.07 359 GLY B N 1
ATOM 4812 C CA . GLY B 1 336 ? 55.425 17.405 -28.862 1.00 9.42 359 GLY B CA 1
ATOM 4813 C C . GLY B 1 336 ? 56.756 17.679 -28.179 1.00 9.72 359 GLY B C 1
ATOM 4814 O O . GLY B 1 336 ? 56.869 18.605 -27.376 1.00 9.39 359 GLY B O 1
ATOM 4815 N N . ALA B 1 337 ? 57.776 16.883 -28.495 1.00 10.03 360 ALA B N 1
ATOM 4816 C CA . ALA B 1 337 ? 59.113 17.105 -27.918 1.00 10.17 360 ALA B CA 1
ATOM 4817 C C . ALA B 1 337 ? 59.692 18.402 -28.475 1.00 10.00 360 ALA B C 1
ATOM 4818 O O . ALA B 1 337 ? 59.470 18.738 -29.630 1.00 10.08 360 ALA B O 1
ATOM 4820 N N . ALA B 1 338 ? 60.385 19.152 -27.630 1.00 10.51 361 ALA B N 1
ATOM 4821 C CA . ALA B 1 338 ? 60.999 20.396 -28.054 1.00 11.03 361 ALA B CA 1
ATOM 4822 C C . ALA B 1 338 ? 62.175 20.735 -27.149 1.00 11.65 361 ALA B C 1
ATOM 4823 O O . ALA B 1 338 ? 62.151 20.435 -25.951 1.00 11.52 361 ALA B O 1
ATOM 4825 N N . CYS B 1 339 ? 63.203 21.359 -27.722 1.00 11.97 362 CYS B N 1
ATOM 4826 C CA . CYS B 1 339 ? 64.316 21.876 -26.916 1.00 12.49 362 CYS B CA 1
ATOM 4827 C C . CYS B 1 339 ? 64.040 23.287 -26.408 1.00 13.11 362 CYS B C 1
ATOM 4828 O O . CYS B 1 339 ? 64.695 23.767 -25.479 1.00 13.15 362 CYS B O 1
ATOM 4832 N N . ALA C 1 1 ? 92.004 34.946 29.097 1.00 19.31 24 ALA C N 1
ATOM 4833 C CA . ALA C 1 1 ? 91.453 35.238 27.754 1.00 18.61 24 ALA C CA 1
ATOM 4834 C C . ALA C 1 1 ? 90.837 33.985 27.148 1.00 18.42 24 ALA C C 1
ATOM 4835 O O . ALA C 1 1 ? 89.638 33.947 26.948 1.00 17.92 24 ALA C O 1
ATOM 4837 N N . SER C 1 2 ? 91.644 32.960 26.876 1.00 18.20 25 SER C N 1
ATOM 4838 C CA . SER C 1 2 ? 91.121 31.717 26.292 1.00 18.01 25 SER C CA 1
ATOM 4839 C C . SER C 1 2 ? 90.766 30.655 27.350 1.00 17.18 25 SER C C 1
ATOM 4840 O O . SER C 1 2 ? 91.616 30.246 28.141 1.00 17.29 25 SER C O 1
ATOM 4843 N N . CYS C 1 3 ? 89.509 30.210 27.365 1.00 15.87 26 CYS C N 1
ATOM 4844 C CA . CYS C 1 3 ? 89.044 29.239 28.365 1.00 14.94 26 CYS C CA 1
ATOM 4845 C C . CYS C 1 3 ? 88.301 28.065 27.738 1.00 14.51 26 CYS C C 1
ATOM 4846 O O . CYS C 1 3 ? 87.575 28.223 26.747 1.00 14.82 26 CYS C O 1
ATOM 4849 N N . THR C 1 4 ? 88.485 26.890 28.325 1.00 12.94 27 THR C N 1
ATOM 4850 C CA . THR C 1 4 ? 87.777 25.698 27.896 1.00 12.10 27 THR C CA 1
ATOM 4851 C C . THR C 1 4 ? 87.046 25.112 29.096 1.00 11.37 27 THR C C 1
ATOM 4852 O O . THR C 1 4 ? 87.598 25.029 30.193 1.00 11.00 27 THR C O 1
ATOM 4856 N N . PHE C 1 5 ? 85.796 24.730 28.886 1.00 9.99 28 PHE C N 1
ATOM 4857 C CA . PHE C 1 5 ? 85.007 24.129 29.948 1.00 9.87 28 PHE C CA 1
ATOM 4858 C C . PHE C 1 5 ? 84.433 22.813 29.486 1.00 10.15 28 PHE C C 1
ATOM 4859 O O . PHE C 1 5 ? 84.047 22.667 28.315 1.00 10.25 28 PHE C O 1
ATOM 4867 N N . THR C 1 6 ? 84.411 21.846 30.402 1.00 10.46 29 THR C N 1
ATOM 4868 C CA . THR C 1 6 ? 83.757 20.570 30.166 1.00 10.63 29 THR C CA 1
ATOM 4869 C C . THR C 1 6 ? 82.567 20.380 31.110 1.00 10.99 29 THR C C 1
ATOM 4870 O O . THR C 1 6 ? 81.923 19.330 31.102 1.00 11.27 29 THR C O 1
ATOM 4874 N N . ASP C 1 7 ? 82.274 21.383 31.940 1.00 10.98 30 ASP C N 1
ATOM 4875 C CA . ASP C 1 7 ? 81.019 21.359 32.704 1.00 10.69 30 ASP C CA 1
ATOM 4876 C C . ASP C 1 7 ? 80.362 22.719 32.715 1.00 10.59 30 ASP C C 1
ATOM 4877 O O . ASP C 1 7 ? 81.047 23.738 32.609 1.00 9.74 30 ASP C O 1
ATOM 4882 N N . ALA C 1 8 ? 79.036 22.714 32.840 1.00 9.95 31 ALA C N 1
ATOM 4883 C CA . ALA C 1 8 ? 78.222 23.928 32.768 1.00 10.16 31 ALA C CA 1
ATOM 4884 C C . ALA C 1 8 ? 78.528 24.904 33.902 1.00 9.88 31 ALA C C 1
ATOM 4885 O O . ALA C 1 8 ? 78.711 26.101 33.663 1.00 9.57 31 ALA C O 1
ATOM 4887 N N . ALA C 1 9 ? 78.583 24.396 35.137 1.00 9.90 32 ALA C N 1
ATOM 4888 C CA . ALA C 1 9 ? 78.785 25.262 36.294 1.00 9.95 32 ALA C CA 1
ATOM 4889 C C . ALA C 1 9 ? 80.075 26.060 36.153 1.00 9.88 32 ALA C C 1
ATOM 4890 O O . ALA C 1 9 ? 80.074 27.273 36.371 1.00 10.67 32 ALA C O 1
ATOM 4892 N N . ALA C 1 10 ? 81.155 25.400 35.738 1.00 9.23 33 ALA C N 1
ATOM 4893 C CA . ALA C 1 10 ? 82.447 26.079 35.585 1.00 9.34 33 ALA C CA 1
ATOM 4894 C C . ALA C 1 10 ? 82.389 27.156 34.501 1.00 8.82 33 ALA C C 1
ATOM 4895 O O . ALA C 1 10 ? 82.943 28.245 34.664 1.00 8.98 33 ALA C O 1
ATOM 4897 N N . ALA C 1 11 ? 81.689 26.849 33.409 1.00 9.09 34 ALA C N 1
ATOM 4898 C CA . ALA C 1 11 ? 81.514 27.788 32.300 1.00 8.47 34 ALA C CA 1
ATOM 4899 C C . ALA C 1 11 ? 80.736 29.022 32.738 1.00 8.43 34 ALA C C 1
ATOM 4900 O O . ALA C 1 11 ? 81.154 30.157 32.486 1.00 8.28 34 ALA C O 1
ATOM 4902 N N . ILE C 1 12 ? 79.610 28.798 33.415 1.00 8.20 35 ILE C N 1
ATOM 4903 C CA . ILE C 1 12 ? 78.781 29.889 33.909 1.00 8.00 35 ILE C CA 1
ATOM 4904 C C . ILE C 1 12 ? 79.565 30.752 34.923 1.00 8.03 35 ILE C C 1
ATOM 4905 O O . ILE C 1 12 ? 79.541 31.984 34.868 1.00 7.37 35 ILE C O 1
ATOM 4910 N N . LYS C 1 13 ? 80.279 30.097 35.829 1.00 8.11 36 LYS C N 1
ATOM 4911 C CA . LYS C 1 13 ? 81.068 30.804 36.834 1.00 8.34 36 LYS C CA 1
ATOM 4912 C C . LYS C 1 13 ? 82.185 31.662 36.225 1.00 7.98 36 LYS C C 1
ATOM 4913 O O . LYS C 1 13 ? 82.433 32.780 36.686 1.00 8.56 36 LYS C O 1
ATOM 4919 N N . GLY C 1 14 ? 82.860 31.145 35.203 1.00 7.62 37 GLY C N 1
ATOM 4920 C CA . GLY C 1 14 ? 84.073 31.797 34.707 1.00 7.36 37 GLY C CA 1
ATOM 4921 C C . GLY C 1 14 ? 83.957 32.589 33.416 1.00 7.30 37 GLY C C 1
ATOM 4922 O O . GLY C 1 14 ? 84.931 33.222 32.994 1.00 7.21 37 GLY C O 1
ATOM 4923 N N . LYS C 1 15 ? 82.780 32.577 32.796 1.00 7.31 38 LYS C N 1
ATOM 4924 C CA . LYS C 1 15 ? 82.592 33.189 31.460 1.00 7.40 38 LYS C CA 1
ATOM 4925 C C . LYS C 1 15 ? 83.107 34.626 31.353 1.00 7.39 38 LYS C C 1
ATOM 4926 O O . LYS C 1 15 ? 83.703 34.985 30.347 1.00 7.39 38 LYS C O 1
ATOM 4932 N N . ALA C 1 16 ? 82.905 35.438 32.394 1.00 7.69 39 ALA C N 1
ATOM 4933 C CA . ALA C 1 16 ? 83.274 36.851 32.332 1.00 8.07 39 ALA C CA 1
ATOM 4934 C C . ALA C 1 16 ? 84.783 37.078 32.400 1.00 7.91 39 ALA C C 1
ATOM 4935 O O . ALA C 1 16 ? 85.245 38.200 32.186 1.00 7.61 39 ALA C O 1
ATOM 4937 N N . SER C 1 17 ? 85.540 36.012 32.685 1.00 7.96 40 SER C N 1
ATOM 4938 C CA . SER C 1 17 ? 87.007 36.064 32.737 1.00 8.93 40 SER C CA 1
ATOM 4939 C C . SER C 1 17 ? 87.676 35.713 31.405 1.00 9.43 40 SER C C 1
ATOM 4940 O O . SER C 1 17 ? 88.910 35.666 31.322 1.00 8.27 40 SER C O 1
ATOM 4943 N N . CYS C 1 18 ? 86.855 35.476 30.382 1.00 10.09 41 CYS C N 1
ATOM 4944 C CA . CYS C 1 18 ? 87.293 34.886 29.124 1.00 11.33 41 CYS C CA 1
ATOM 4945 C C . CYS C 1 18 ? 86.893 35.718 27.926 1.00 12.00 41 CYS C C 1
ATOM 4946 O O . CYS C 1 18 ? 85.763 36.220 27.848 1.00 11.80 41 CYS C O 1
ATOM 4949 N N . THR C 1 19 ? 87.825 35.848 26.986 1.00 12.14 42 THR C N 1
ATOM 4950 C CA . THR C 1 19 ? 87.532 36.502 25.717 1.00 12.59 42 THR C CA 1
ATOM 4951 C C . THR C 1 19 ? 87.255 35.447 24.640 1.00 11.95 42 THR C C 1
ATOM 4952 O O . THR C 1 19 ? 86.590 35.728 23.650 1.00 11.75 42 THR C O 1
ATOM 4956 N N . SER C 1 20 ? 87.779 34.235 24.831 1.00 11.76 43 SER C N 1
ATOM 4957 C CA . SER C 1 20 ? 87.319 33.108 24.036 1.00 11.82 43 SER C CA 1
ATOM 4958 C C . SER C 1 20 ? 87.011 31.906 24.920 1.00 11.21 43 SER C C 1
ATOM 4959 O O . SER C 1 20 ? 87.754 31.570 25.855 1.00 11.59 43 SER C O 1
ATOM 4962 N N . ILE C 1 21 ? 85.868 31.303 24.633 1.00 9.69 44 ILE C N 1
ATOM 4963 C CA . ILE C 1 21 ? 85.324 30.213 25.421 1.00 9.44 44 ILE C CA 1
ATOM 4964 C C . ILE C 1 21 ? 85.086 29.008 24.527 1.00 9.38 44 ILE C C 1
ATOM 4965 O O . ILE C 1 21 ? 84.415 29.111 23.495 1.00 9.38 44 ILE C O 1
ATOM 4970 N N . ILE C 1 22 ? 85.647 27.870 24.915 1.00 9.36 45 ILE C N 1
ATOM 4971 C CA . ILE C 1 22 ? 85.254 26.603 24.303 1.00 9.92 45 ILE C CA 1
ATOM 4972 C C . ILE C 1 22 ? 84.360 25.814 25.267 1.00 10.10 45 ILE C C 1
ATOM 4973 O O . ILE C 1 22 ? 84.728 25.572 26.431 1.00 9.93 45 ILE C O 1
ATOM 4978 N N . LEU C 1 23 ? 83.173 25.466 24.780 1.00 9.65 46 LEU C N 1
ATOM 4979 C CA . LEU C 1 23 ? 82.233 24.613 25.498 1.00 9.99 46 LEU C CA 1
ATOM 4980 C C . LEU C 1 23 ? 82.335 23.219 24.898 1.00 9.79 46 LEU C C 1
ATOM 4981 O O . LEU C 1 23 ? 81.763 22.935 23.838 1.00 9.98 46 LEU C O 1
ATOM 4986 N N . ASN C 1 24 ? 83.066 22.345 25.583 1.00 9.85 47 ASN C N 1
ATOM 4987 C CA . ASN C 1 24 ? 83.413 21.030 25.046 1.00 9.85 47 ASN C CA 1
ATOM 4988 C C . ASN C 1 24 ? 82.635 19.867 25.684 1.00 9.82 47 ASN C C 1
ATOM 4989 O O . ASN C 1 24 ? 82.938 19.429 26.822 1.00 9.17 47 ASN C O 1
ATOM 4994 N N . GLY C 1 25 ? 81.645 19.372 24.934 1.00 9.54 48 GLY C N 1
ATOM 4995 C CA . GLY C 1 25 ? 80.900 18.172 25.299 1.00 9.76 48 GLY C CA 1
ATOM 4996 C C . GLY C 1 25 ? 80.151 18.268 26.608 1.00 10.51 48 GLY C C 1
ATOM 4997 O O . GLY C 1 25 ? 80.001 17.278 27.323 1.00 11.16 48 GLY C O 1
ATOM 4998 N N . ILE C 1 26 ? 79.670 19.460 26.935 1.00 10.33 49 ILE C N 1
ATOM 4999 C CA . ILE C 1 26 ? 79.006 19.668 28.218 1.00 10.30 49 ILE C CA 1
ATOM 5000 C C . ILE C 1 26 ? 77.668 18.945 28.313 1.00 10.58 49 ILE C C 1
ATOM 5001 O O . ILE C 1 26 ? 76.843 19.021 27.382 1.00 10.45 49 ILE C O 1
ATOM 5006 N N . VAL C 1 27 ? 77.481 18.225 29.429 1.00 9.92 50 VAL C N 1
ATOM 5007 C CA . VAL C 1 27 ? 76.176 17.727 29.850 1.00 9.39 50 VAL C CA 1
ATOM 5008 C C . VAL C 1 27 ? 75.546 18.748 30.793 1.00 9.77 50 VAL C C 1
ATOM 5009 O O . VAL C 1 27 ? 75.939 18.883 31.963 1.00 9.41 50 VAL C O 1
ATOM 5013 N N . VAL C 1 28 ? 74.542 19.456 30.293 1.00 9.35 51 VAL C N 1
ATOM 5014 C CA . VAL C 1 28 ? 73.942 20.547 31.062 1.00 9.91 51 VAL C CA 1
ATOM 5015 C C . VAL C 1 28 ? 72.978 19.945 32.091 1.00 9.53 51 VAL C C 1
ATOM 5016 O O . VAL C 1 28 ? 72.048 19.244 31.712 1.00 10.53 51 VAL C O 1
ATOM 5020 N N . PRO C 1 29 ? 73.217 20.180 33.394 1.00 9.28 52 PRO C N 1
ATOM 5021 C CA . PRO C 1 29 ? 72.344 19.543 34.399 1.00 9.59 52 PRO C CA 1
ATOM 5022 C C . PRO C 1 29 ? 70.841 19.750 34.140 1.00 9.75 52 PRO C C 1
ATOM 5023 O O . PRO C 1 29 ? 70.430 20.820 33.654 1.00 9.75 52 PRO C O 1
ATOM 5027 N N . ALA C 1 30 ? 70.046 18.719 34.435 1.00 9.90 53 ALA C N 1
ATOM 5028 C CA . ALA C 1 30 ? 68.591 18.734 34.236 1.00 9.89 53 ALA C CA 1
ATOM 5029 C C . ALA C 1 30 ? 67.950 19.963 34.858 1.00 10.47 53 ALA C C 1
ATOM 5030 O O . ALA C 1 30 ? 68.238 20.285 36.011 1.00 10.23 53 ALA C O 1
ATOM 5032 N N . GLY C 1 31 ? 67.075 20.625 34.107 1.00 9.67 54 GLY C N 1
ATOM 5033 C CA . GLY C 1 31 ? 66.336 21.774 34.631 1.00 10.38 54 GLY C CA 1
ATOM 5034 C C . GLY C 1 31 ? 67.139 23.058 34.799 1.00 9.99 54 GLY C C 1
ATOM 5035 O O . GLY C 1 31 ? 66.667 24.025 35.413 1.00 10.31 54 GLY C O 1
ATOM 5036 N N . THR C 1 32 ? 68.343 23.077 34.245 1.00 9.34 55 THR C N 1
ATOM 5037 C CA . THR C 1 32 ? 69.198 24.254 34.318 1.00 9.63 55 THR C CA 1
ATOM 5038 C C . THR C 1 32 ? 69.555 24.777 32.926 1.00 9.13 55 THR C C 1
ATOM 5039 O O . THR C 1 32 ? 69.572 24.031 31.940 1.00 9.20 55 THR C O 1
ATOM 5043 N N . THR C 1 33 ? 69.850 26.070 32.870 1.00 9.11 56 THR C N 1
ATOM 5044 C CA . THR C 1 33 ? 70.261 26.721 31.631 1.00 8.72 56 THR C CA 1
ATOM 5045 C C . THR C 1 33 ? 71.792 26.741 31.492 1.00 8.59 56 THR C C 1
ATOM 5046 O O . THR C 1 33 ? 72.497 27.077 32.446 1.00 8.65 56 THR C O 1
ATOM 5050 N N . LEU C 1 34 ? 72.299 26.416 30.305 1.00 8.37 57 LEU C N 1
ATOM 5051 C CA . LEU C 1 34 ? 73.690 26.739 29.978 1.00 9.29 57 LEU C CA 1
ATOM 5052 C C . LEU C 1 34 ? 73.749 28.263 29.782 1.00 9.05 57 LEU C C 1
ATOM 5053 O O . LEU C 1 34 ? 73.535 28.776 28.676 1.00 9.40 57 LEU C O 1
ATOM 5058 N N . ASP C 1 35 ? 74.000 28.975 30.877 1.00 8.63 58 ASP C N 1
ATOM 5059 C CA . ASP C 1 35 ? 73.752 30.423 30.952 1.00 8.62 58 ASP C CA 1
ATOM 5060 C C . ASP C 1 35 ? 74.999 31.198 30.528 1.00 8.39 58 ASP C C 1
ATOM 5061 O O . ASP C 1 35 ? 75.929 31.430 31.325 1.00 8.13 58 ASP C O 1
ATOM 5066 N N . MET C 1 36 ? 75.005 31.573 29.257 1.00 7.71 59 MET C N 1
ATOM 5067 C CA . MET C 1 36 ? 76.068 32.377 28.697 1.00 8.11 59 MET C CA 1
ATOM 5068 C C . MET C 1 36 ? 75.564 33.799 28.470 1.00 7.94 59 MET C C 1
ATOM 5069 O O . MET C 1 36 ? 75.927 34.446 27.485 1.00 8.33 59 MET C O 1
ATOM 5074 N N . THR C 1 37 ? 74.731 34.290 29.387 1.00 7.63 60 THR C N 1
ATOM 5075 C CA . THR C 1 37 ? 74.360 35.709 29.383 1.00 7.93 60 THR C CA 1
ATOM 5076 C C . THR C 1 37 ? 75.481 36.538 29.998 1.00 8.06 60 THR C C 1
ATOM 5077 O O . THR C 1 37 ? 76.329 36.003 30.714 1.00 8.24 60 THR C O 1
ATOM 5081 N N . GLY C 1 38 ? 75.476 37.842 29.730 1.00 7.90 61 GLY C N 1
ATOM 5082 C CA . GLY C 1 38 ? 76.371 38.762 30.421 1.00 7.75 61 GLY C CA 1
ATOM 5083 C C . GLY C 1 38 ? 77.825 38.566 30.036 1.00 8.30 61 GLY C C 1
ATOM 5084 O O . GLY C 1 38 ? 78.728 38.777 30.849 1.00 8.46 61 GLY C O 1
ATOM 5085 N N . LEU C 1 39 ? 78.057 38.154 28.794 1.00 8.17 62 LEU C N 1
ATOM 5086 C CA . LEU C 1 39 ? 79.425 38.022 28.307 1.00 8.39 62 LEU C CA 1
ATOM 5087 C C . LEU C 1 39 ? 80.074 39.385 28.107 1.00 8.97 62 LEU C C 1
ATOM 5088 O O . LEU C 1 39 ? 79.405 40.376 27.792 1.00 9.09 62 LEU C O 1
ATOM 5093 N N . LYS C 1 40 ? 81.388 39.423 28.286 1.00 9.76 63 LYS C N 1
ATOM 5094 C CA . LYS C 1 40 ? 82.159 40.606 27.998 1.00 10.48 63 LYS C CA 1
ATOM 5095 C C . LYS C 1 40 ? 82.114 40.878 26.493 1.00 10.32 63 LYS C C 1
ATOM 5096 O O . LYS C 1 40 ? 82.062 39.946 25.691 1.00 10.32 63 LYS C O 1
ATOM 5102 N N . SER C 1 41 ? 82.090 42.153 26.125 1.00 9.83 64 SER C N 1
ATOM 5103 C CA . SER C 1 41 ? 82.021 42.553 24.716 1.00 10.60 64 SER C CA 1
ATOM 5104 C C . SER C 1 41 ? 83.191 41.953 23.938 1.00 9.68 64 SER C C 1
ATOM 5105 O O . SER C 1 41 ? 84.325 41.951 24.420 1.00 8.78 64 SER C O 1
ATOM 5108 N N . GLY C 1 42 ? 82.904 41.408 22.762 1.00 9.01 65 GLY C N 1
ATOM 5109 C CA . GLY C 1 42 ? 83.944 40.824 21.913 1.00 9.32 65 GLY C CA 1
ATOM 5110 C C . GLY C 1 42 ? 84.224 39.346 22.151 1.00 9.27 65 GLY C C 1
ATOM 5111 O O . GLY C 1 42 ? 85.108 38.758 21.509 1.00 9.23 65 GLY C O 1
ATOM 5112 N N . THR C 1 43 ? 83.498 38.740 23.084 1.00 8.66 66 THR C N 1
ATOM 5113 C CA . THR C 1 43 ? 83.725 37.325 23.434 1.00 8.26 66 THR C CA 1
ATOM 5114 C C . THR C 1 43 ? 83.286 36.383 22.314 1.00 8.77 66 THR C C 1
ATOM 5115 O O . THR C 1 43 ? 82.217 36.552 21.754 1.00 8.09 66 THR C O 1
ATOM 5119 N N . THR C 1 44 ? 84.141 35.424 21.996 1.00 9.44 67 THR C N 1
ATOM 5120 C CA . THR C 1 44 ? 83.812 34.336 21.095 1.00 9.51 67 THR C CA 1
ATOM 5121 C C . THR C 1 44 ? 83.553 33.056 21.887 1.00 8.93 67 THR C C 1
ATOM 5122 O O . THR C 1 44 ? 84.297 32.707 22.786 1.00 8.19 67 THR C O 1
ATOM 5126 N N . VAL C 1 45 ? 82.472 32.373 21.540 1.00 8.65 68 VAL C N 1
ATOM 5127 C CA . VAL C 1 45 ? 82.094 31.121 22.185 1.00 8.99 68 VAL C CA 1
ATOM 5128 C C . VAL C 1 45 ? 81.951 29.994 21.157 1.00 8.73 68 VAL C C 1
ATOM 5129 O O . VAL C 1 45 ? 81.225 30.125 20.194 1.00 9.36 68 VAL C O 1
ATOM 5133 N N . THR C 1 46 ? 82.665 28.902 21.371 1.00 20.00 69 THR C N 1
ATOM 5134 C CA . THR C 1 46 ? 82.678 27.798 20.431 1.00 20.00 69 THR C CA 1
ATOM 5135 C C . THR C 1 46 ? 82.171 26.500 21.066 1.00 20.00 69 THR C C 1
ATOM 5136 O O . THR C 1 46 ? 82.689 26.051 22.075 1.00 8.63 69 THR C O 1
ATOM 5140 N N . PHE C 1 47 ? 81.138 25.922 20.469 1.00 8.92 70 PHE C N 1
ATOM 5141 C CA . PHE C 1 47 ? 80.701 24.580 20.805 1.00 9.52 70 PHE C CA 1
ATOM 5142 C C . PHE C 1 47 ? 81.588 23.498 20.192 1.00 9.88 70 PHE C C 1
ATOM 5143 O O . PHE C 1 47 ? 81.848 23.496 19.006 1.00 9.66 70 PHE C O 1
ATOM 5151 N N . GLN C 1 48 ? 82.047 22.584 21.034 1.00 10.09 71 GLN C N 1
ATOM 5152 C CA . GLN C 1 48 ? 82.866 21.469 20.573 1.00 10.91 71 GLN C CA 1
ATOM 5153 C C . GLN C 1 48 ? 82.223 20.173 21.054 1.00 9.46 71 GLN C C 1
ATOM 5154 O O . GLN C 1 48 ? 81.566 20.153 22.097 1.00 8.98 71 GLN C O 1
ATOM 5160 N N . GLY C 1 49 ? 82.411 19.093 20.299 1.00 9.30 72 GLY C N 1
ATOM 5161 C CA . GLY C 1 49 ? 81.895 17.778 20.696 1.00 8.79 72 GLY C CA 1
ATOM 5162 C C . GLY C 1 49 ? 80.382 17.808 20.714 1.00 9.02 72 GLY C C 1
ATOM 5163 O O . GLY C 1 49 ? 79.767 18.543 19.943 1.00 8.83 72 GLY C O 1
ATOM 5164 N N . LYS C 1 50 ? 79.793 17.026 21.614 1.00 9.30 73 LYS C N 1
ATOM 5165 C CA . LYS C 1 50 ? 78.340 16.849 21.697 1.00 9.84 73 LYS C CA 1
ATOM 5166 C C . LYS C 1 50 ? 77.814 17.438 22.991 1.00 9.70 73 LYS C C 1
ATOM 5167 O O . LYS C 1 50 ? 78.154 16.957 24.072 1.00 9.27 73 LYS C O 1
ATOM 5173 N N . THR C 1 51 ? 77.008 18.496 22.862 1.00 9.02 74 THR C N 1
ATOM 5174 C CA . THR C 1 51 ? 76.341 19.114 23.993 1.00 8.70 74 THR C CA 1
ATOM 5175 C C . THR C 1 51 ? 75.037 18.373 24.236 1.00 8.56 74 THR C C 1
ATOM 5176 O O . THR C 1 51 ? 74.274 18.145 23.298 1.00 8.26 74 THR C O 1
ATOM 5180 N N . THR C 1 52 ? 74.791 17.985 25.489 1.00 8.42 75 THR C N 1
ATOM 5181 C CA . THR C 1 52 ? 73.527 17.331 25.860 1.00 9.04 75 THR C CA 1
ATOM 5182 C C . THR C 1 52 ? 72.959 17.963 27.131 1.00 9.46 75 THR C C 1
ATOM 5183 O O . THR C 1 52 ? 73.606 18.822 27.749 1.00 9.57 75 THR C O 1
ATOM 5187 N N . PHE C 1 53 ? 71.748 17.544 27.501 1.00 9.00 76 PHE C N 1
ATOM 5188 C CA . PHE C 1 53 ? 71.012 18.132 28.619 1.00 9.80 76 PHE C CA 1
ATOM 5189 C C . PHE C 1 53 ? 70.331 17.032 29.428 1.00 9.57 76 PHE C C 1
ATOM 5190 O O . PHE C 1 53 ? 69.804 16.072 28.863 1.00 9.88 76 PHE C O 1
ATOM 5198 N N . GLY C 1 54 ? 70.356 17.179 30.752 1.00 10.18 77 GLY C N 1
ATOM 5199 C CA . GLY C 1 54 ? 69.528 16.359 31.636 1.00 9.96 77 GLY C CA 1
ATOM 5200 C C . GLY C 1 54 ? 68.041 16.583 31.388 1.00 10.05 77 GLY C C 1
ATOM 5201 O O . GLY C 1 54 ? 67.609 17.684 31.006 1.00 10.24 77 GLY C O 1
ATOM 5202 N N . TYR C 1 55 ? 67.255 15.538 31.643 1.00 10.08 78 TYR C N 1
ATOM 5203 C CA . TYR C 1 55 ? 65.810 15.593 31.460 1.00 10.67 78 TYR C CA 1
ATOM 5204 C C . TYR C 1 55 ? 65.119 16.193 32.673 1.00 10.14 78 TYR C C 1
ATOM 5205 O O . TYR C 1 55 ? 65.372 15.791 33.794 1.00 9.99 78 TYR C O 1
ATOM 5214 N N . LYS C 1 56 ? 64.242 17.151 32.425 1.00 10.17 79 LYS C N 1
ATOM 5215 C CA . LYS C 1 56 ? 63.284 17.629 33.411 1.00 11.14 79 LYS C CA 1
ATOM 5216 C C . LYS C 1 56 ? 62.129 18.237 32.632 1.00 10.56 79 LYS C C 1
ATOM 5217 O O . LYS C 1 56 ? 62.333 18.733 31.529 1.00 9.78 79 LYS C O 1
ATOM 5223 N N . GLU C 1 57 ? 60.927 18.196 33.207 1.00 10.57 80 GLU C N 1
ATOM 5224 C CA . GLU C 1 57 ? 59.801 18.975 32.690 1.00 11.29 80 GLU C CA 1
ATOM 5225 C C . GLU C 1 57 ? 59.868 20.399 33.203 1.00 11.03 80 GLU C C 1
ATOM 5226 O O . GLU C 1 57 ? 59.598 20.648 34.375 1.00 10.62 80 GLU C O 1
ATOM 5232 N N . TRP C 1 58 ? 60.260 21.321 32.328 1.00 10.15 81 TRP C N 1
ATOM 5233 C CA . TRP C 1 58 ? 60.398 22.735 32.679 1.00 10.08 81 TRP C CA 1
ATOM 5234 C C . TRP C 1 58 ? 60.398 23.548 31.391 1.00 10.02 81 TRP C C 1
ATOM 5235 O O . TRP C 1 58 ? 60.395 22.973 30.300 1.00 9.93 81 TRP C O 1
ATOM 5246 N N . GLU C 1 59 ? 60.398 24.870 31.501 1.00 10.64 82 GLU C N 1
ATOM 5247 C CA . GLU C 1 59 ? 60.196 25.726 30.323 1.00 11.50 82 GLU C CA 1
ATOM 5248 C C . GLU C 1 59 ? 61.471 26.219 29.654 1.00 10.69 82 GLU C C 1
ATOM 5249 O O . GLU C 1 59 ? 61.410 26.844 28.594 1.00 9.79 82 GLU C O 1
ATOM 5255 N N . GLY C 1 60 ? 62.621 25.935 30.255 1.00 9.89 83 GLY C N 1
ATOM 5256 C CA . GLY C 1 60 ? 63.884 26.386 29.681 1.00 10.35 83 GLY C CA 1
ATOM 5257 C C . GLY C 1 60 ? 64.210 27.826 30.066 1.00 10.02 83 GLY C C 1
ATOM 5258 O O . GLY C 1 60 ? 63.607 28.366 31.001 1.00 11.22 83 GLY C O 1
ATOM 5259 N N . PRO C 1 61 ? 65.157 28.438 29.363 1.00 9.59 84 PRO C N 1
ATOM 5260 C CA . PRO C 1 61 ? 65.737 27.837 28.159 1.00 9.13 84 PRO C CA 1
ATOM 5261 C C . PRO C 1 61 ? 66.902 26.909 28.488 1.00 8.67 84 PRO C C 1
ATOM 5262 O O . PRO C 1 61 ? 67.476 26.992 29.574 1.00 8.37 84 PRO C O 1
ATOM 5266 N N . LEU C 1 62 ? 67.238 26.034 27.548 1.00 7.52 85 LEU C N 1
ATOM 5267 C CA . LEU C 1 62 ? 68.391 25.115 27.697 1.00 7.24 85 LEU C CA 1
ATOM 5268 C C . LEU C 1 62 ? 69.729 25.857 27.608 1.00 6.98 85 LEU C C 1
ATOM 5269 O O . LEU C 1 62 ? 70.714 25.479 28.272 1.00 6.15 85 LEU C O 1
ATOM 5274 N N . ILE C 1 63 ? 69.739 26.912 26.791 1.00 6.73 86 ILE C N 1
ATOM 5275 C CA . ILE C 1 63 ? 70.935 27.713 26.517 1.00 7.37 86 ILE C CA 1
ATOM 5276 C C . ILE C 1 63 ? 70.504 29.167 26.385 1.00 7.29 86 ILE C C 1
ATOM 5277 O O . ILE C 1 63 ? 69.472 29.470 25.764 1.00 7.11 86 ILE C O 1
ATOM 5282 N N . SER C 1 64 ? 71.291 30.072 26.950 1.00 7.11 87 SER C N 1
ATOM 5283 C CA . SER C 1 64 ? 70.985 31.489 26.801 1.00 7.38 87 SER C CA 1
ATOM 5284 C C . SER C 1 64 ? 72.262 32.270 26.525 1.00 7.38 87 SER C C 1
ATOM 5285 O O . SER C 1 64 ? 73.282 32.008 27.159 1.00 7.55 87 SER C O 1
ATOM 5288 N N . PHE C 1 65 ? 72.211 33.224 25.594 1.00 7.33 88 PHE C N 1
ATOM 5289 C CA . PHE C 1 65 ? 73.369 34.070 25.292 1.00 7.14 88 PHE C CA 1
ATOM 5290 C C . PHE C 1 65 ? 72.955 35.525 25.273 1.00 7.69 88 PHE C C 1
ATOM 5291 O O . PHE C 1 65 ? 71.868 35.859 24.784 1.00 7.05 88 PHE C O 1
ATOM 5299 N N . SER C 1 66 ? 73.825 36.398 25.775 1.00 7.68 89 SER C N 1
ATOM 5300 C CA . SER C 1 66 ? 73.617 37.838 25.617 1.00 8.24 89 SER C CA 1
ATOM 5301 C C . SER C 1 66 ? 74.949 38.536 25.670 1.00 8.73 89 SER C C 1
ATOM 5302 O O . SER C 1 66 ? 75.912 37.998 26.231 1.00 8.94 89 SER C O 1
ATOM 5305 N N . GLY C 1 67 ? 74.997 39.739 25.101 1.00 9.20 90 GLY C N 1
ATOM 5306 C CA . GLY C 1 67 ? 76.201 40.556 25.107 1.00 9.30 90 GLY C CA 1
ATOM 5307 C C . GLY C 1 67 ? 76.314 41.324 23.808 1.00 9.28 90 GLY C C 1
ATOM 5308 O O . GLY C 1 67 ? 75.432 41.242 22.949 1.00 9.09 90 GLY C O 1
ATOM 5309 N N . THR C 1 68 ? 77.414 42.067 23.678 1.00 8.93 91 THR C N 1
ATOM 5310 C CA . THR C 1 68 ? 77.697 42.886 22.518 1.00 8.91 91 THR C CA 1
ATOM 5311 C C . THR C 1 68 ? 78.929 42.359 21.801 1.00 8.41 91 THR C C 1
ATOM 5312 O O . THR C 1 68 ? 79.896 41.962 22.458 1.00 7.92 91 THR C O 1
ATOM 5316 N N . ASN C 1 69 ? 78.901 42.383 20.464 1.00 8.10 92 ASN C N 1
ATOM 5317 C CA A ASN C 1 69 ? 80.018 41.882 19.649 0.50 8.55 92 ASN C CA 1
ATOM 5318 C CA B ASN C 1 69 ? 80.013 41.890 19.646 0.50 8.77 92 ASN C CA 1
ATOM 5319 C C . ASN C 1 69 ? 80.382 40.434 19.998 1.00 8.73 92 ASN C C 1
ATOM 5320 O O . ASN C 1 69 ? 81.564 40.071 20.116 1.00 8.88 92 ASN C O 1
ATOM 5329 N N . ILE C 1 70 ? 79.355 39.610 20.157 1.00 8.52 93 ILE C N 1
ATOM 5330 C CA . ILE C 1 70 ? 79.525 38.202 20.494 1.00 8.54 93 ILE C CA 1
ATOM 5331 C C . ILE C 1 70 ? 79.513 37.365 19.211 1.00 9.55 93 ILE C C 1
ATOM 5332 O O . ILE C 1 70 ? 78.685 37.578 18.335 1.00 9.31 93 ILE C O 1
ATOM 5337 N N . ASN C 1 71 ? 80.440 36.420 19.106 1.00 9.74 94 ASN C N 1
ATOM 5338 C CA . ASN C 1 71 ? 80.418 35.457 18.014 1.00 10.45 94 ASN C CA 1
ATOM 5339 C C . ASN C 1 71 ? 80.269 34.058 18.581 1.00 10.26 94 ASN C C 1
ATOM 5340 O O . ASN C 1 71 ? 81.071 33.633 19.419 1.00 9.58 94 ASN C O 1
ATOM 5345 N N . ILE C 1 72 ? 79.221 33.368 18.139 1.00 9.65 95 ILE C N 1
ATOM 5346 C CA . ILE C 1 72 ? 78.863 32.061 18.660 1.00 9.84 95 ILE C CA 1
ATOM 5347 C C . ILE C 1 72 ? 78.984 31.092 17.484 1.00 10.25 95 ILE C C 1
ATOM 5348 O O . ILE C 1 72 ? 78.310 31.261 16.468 1.00 10.76 95 ILE C O 1
ATOM 5353 N N . ASN C 1 73 ? 79.854 30.098 17.597 1.00 10.73 96 ASN C N 1
ATOM 5354 C CA . ASN C 1 73 ? 80.038 29.149 16.490 1.00 11.53 96 ASN C CA 1
ATOM 5355 C C . ASN C 1 73 ? 80.226 27.720 16.971 1.00 11.59 96 ASN C C 1
ATOM 5356 O O . ASN C 1 73 ? 80.178 27.458 18.164 1.00 10.97 96 ASN C O 1
ATOM 5361 N N . GLY C 1 74 ? 80.423 26.797 16.039 1.00 12.05 97 GLY C N 1
ATOM 5362 C CA . GLY C 1 74 ? 80.680 25.415 16.381 1.00 13.03 97 GLY C CA 1
ATOM 5363 C C . GLY C 1 74 ? 81.860 24.851 15.629 1.00 13.40 97 GLY C C 1
ATOM 5364 O O . GLY C 1 74 ? 82.059 25.150 14.444 1.00 14.33 97 GLY C O 1
ATOM 5365 N N . ALA C 1 75 ? 82.638 24.030 16.325 1.00 13.41 98 ALA C N 1
ATOM 5366 C CA . ALA C 1 75 ? 83.789 23.363 15.747 1.00 13.39 98 ALA C CA 1
ATOM 5367 C C . ALA C 1 75 ? 83.322 22.249 14.820 1.00 13.64 98 ALA C C 1
ATOM 5368 O O . ALA C 1 75 ? 82.183 21.765 14.924 1.00 13.01 98 ALA C O 1
ATOM 5370 N N . SER C 1 76 ? 84.209 21.860 13.910 1.00 13.37 99 SER C N 1
ATOM 5371 C CA . SER C 1 76 ? 84.000 20.711 13.030 1.00 13.19 99 SER C CA 1
ATOM 5372 C C . SER C 1 76 ? 83.570 19.491 13.852 1.00 12.68 99 SER C C 1
ATOM 5373 O O . SER C 1 76 ? 84.201 19.158 14.859 1.00 12.56 99 SER C O 1
ATOM 5376 N N . GLY C 1 77 ? 82.454 18.875 13.462 1.00 11.69 100 GLY C N 1
ATOM 5377 C CA . GLY C 1 77 ? 81.972 17.660 14.114 1.00 11.25 100 GLY C CA 1
ATOM 5378 C C . GLY C 1 77 ? 81.155 17.867 15.387 1.00 10.46 100 GLY C C 1
ATOM 5379 O O . GLY C 1 77 ? 80.673 16.903 15.967 1.00 10.74 100 GLY C O 1
ATOM 5380 N N . HIS C 1 78 ? 81.006 19.114 15.830 1.00 9.58 101 HIS C N 1
ATOM 5381 C CA . HIS C 1 78 ? 80.186 19.417 17.007 1.00 9.01 101 HIS C CA 1
ATOM 5382 C C . HIS C 1 78 ? 78.693 19.161 16.724 1.00 9.42 101 HIS C C 1
ATOM 5383 O O . HIS C 1 78 ? 78.227 19.182 15.569 1.00 9.19 101 HIS C O 1
ATOM 5390 N N . SER C 1 79 ? 77.933 18.978 17.793 1.00 9.37 102 SER C N 1
ATOM 5391 C CA . SER C 1 79 ? 76.485 18.911 17.681 1.00 9.27 102 SER C CA 1
ATOM 5392 C C . SER C 1 79 ? 75.931 19.340 19.023 1.00 9.32 102 SER C C 1
ATOM 5393 O O . SER C 1 79 ? 76.612 19.224 20.058 1.00 8.91 102 SER C O 1
ATOM 5396 N N . ILE C 1 80 ? 74.717 19.875 18.995 1.00 8.74 103 ILE C N 1
ATOM 5397 C CA . ILE C 1 80 ? 73.962 20.151 20.212 1.00 8.53 103 ILE C CA 1
ATOM 5398 C C . ILE C 1 80 ? 72.700 19.305 20.113 1.00 9.30 103 ILE C C 1
ATOM 5399 O O . ILE C 1 80 ? 71.781 19.637 19.356 1.00 9.63 103 ILE C O 1
ATOM 5404 N N . ASP C 1 81 ? 72.705 18.180 20.828 1.00 9.44 104 ASP C N 1
ATOM 5405 C CA . ASP C 1 81 ? 71.640 17.174 20.722 1.00 10.11 104 ASP C CA 1
ATOM 5406 C C . ASP C 1 81 ? 70.816 17.219 21.991 1.00 9.77 104 ASP C C 1
ATOM 5407 O O . ASP C 1 81 ? 71.263 16.777 23.056 1.00 9.80 104 ASP C O 1
ATOM 5412 N N . CYS C 1 82 ? 69.612 17.757 21.860 1.00 8.89 105 CYS C N 1
ATOM 5413 C CA . CYS C 1 82 ? 68.727 17.979 22.990 1.00 8.70 105 CYS C CA 1
ATOM 5414 C C . CYS C 1 82 ? 67.945 16.731 23.346 1.00 9.00 105 CYS C C 1
ATOM 5415 O O . CYS C 1 82 ? 67.191 16.738 24.327 1.00 9.01 105 CYS C O 1
ATOM 5418 N N . GLN C 1 83 ? 68.079 15.687 22.528 1.00 8.40 106 GLN C N 1
ATOM 5419 C CA . GLN C 1 83 ? 67.368 14.423 22.749 1.00 8.74 106 GLN C CA 1
ATOM 5420 C C . GLN C 1 83 ? 65.886 14.691 23.071 1.00 8.15 106 GLN C C 1
ATOM 5421 O O . GLN C 1 83 ? 65.338 14.167 24.042 1.00 7.64 106 GLN C O 1
ATOM 5427 N N . GLY C 1 84 ? 65.254 15.515 22.223 1.00 7.55 107 GLY C N 1
ATOM 5428 C CA . GLY C 1 84 ? 63.877 15.997 22.426 1.00 6.44 107 GLY C CA 1
ATOM 5429 C C . GLY C 1 84 ? 62.794 14.930 22.478 1.00 6.72 107 GLY C C 1
ATOM 5430 O O . GLY C 1 84 ? 61.732 15.162 23.062 1.00 6.71 107 GLY C O 1
ATOM 5431 N N . SER C 1 85 ? 63.067 13.754 21.911 1.00 6.48 108 SER C N 1
ATOM 5432 C CA . SER C 1 85 ? 62.128 12.628 21.987 1.00 6.88 108 SER C CA 1
ATOM 5433 C C . SER C 1 85 ? 61.757 12.261 23.416 1.00 6.94 108 SER C C 1
ATOM 5434 O O . SER C 1 85 ? 60.697 11.673 23.643 1.00 6.25 108 SER C O 1
ATOM 5437 N N . ARG C 1 86 ? 62.610 12.639 24.372 1.00 7.15 109 ARG C N 1
ATOM 5438 C CA . ARG C 1 86 ? 62.316 12.441 25.795 1.00 7.84 109 ARG C CA 1
ATOM 5439 C C . ARG C 1 86 ? 61.064 13.178 26.269 1.00 7.42 109 ARG C C 1
ATOM 5440 O O . ARG C 1 86 ? 60.403 12.726 27.199 1.00 8.48 109 ARG C O 1
ATOM 5448 N N . TRP C 1 87 ? 60.765 14.309 25.641 1.00 7.21 110 TRP C N 1
ATOM 5449 C CA . TRP C 1 87 ? 59.586 15.110 25.944 1.00 7.57 110 TRP C CA 1
ATOM 5450 C C . TRP C 1 87 ? 58.464 14.901 24.929 1.00 7.32 110 TRP C C 1
ATOM 5451 O O . TRP C 1 87 ? 57.291 14.896 25.303 1.00 8.04 110 TRP C O 1
ATOM 5462 N N . TRP C 1 88 ? 58.819 14.740 23.653 1.00 6.64 111 TRP C N 1
ATOM 5463 C CA . TRP C 1 88 ? 57.827 14.771 22.556 1.00 6.07 111 TRP C CA 1
ATOM 5464 C C . TRP C 1 88 ? 56.646 13.855 22.839 1.00 5.85 111 TRP C C 1
ATOM 5465 O O . TRP C 1 88 ? 56.832 12.691 23.177 1.00 6.16 111 TRP C O 1
ATOM 5476 N N . ASP C 1 89 ? 55.440 14.395 22.704 1.00 5.92 112 ASP C N 1
ATOM 5477 C CA . ASP C 1 89 ? 54.226 13.637 22.981 1.00 6.21 112 ASP C CA 1
ATOM 5478 C C . ASP C 1 89 ? 53.062 14.104 22.124 1.00 5.70 112 ASP C C 1
ATOM 5479 O O . ASP C 1 89 ? 51.904 13.918 22.501 1.00 5.59 112 ASP C O 1
ATOM 5484 N N . SER C 1 90 ? 53.381 14.706 20.974 1.00 5.59 113 SER C N 1
ATOM 5485 C CA . SER C 1 90 ? 52.394 15.249 20.001 1.00 5.84 113 SER C CA 1
ATOM 5486 C C . SER C 1 90 ? 51.702 16.556 20.437 1.00 6.52 113 SER C C 1
ATOM 5487 O O . SER C 1 90 ? 50.877 17.098 19.689 1.00 6.46 113 SER C O 1
ATOM 5490 N N . LYS C 1 91 ? 52.027 17.053 21.633 1.00 6.76 114 LYS C N 1
ATOM 5491 C CA . LYS C 1 91 ? 51.326 18.228 22.194 1.00 7.27 114 LYS C CA 1
ATOM 5492 C C . LYS C 1 91 ? 52.159 19.510 22.280 1.00 7.22 114 LYS C C 1
ATOM 5493 O O . LYS C 1 91 ? 51.600 20.607 22.467 1.00 6.55 114 LYS C O 1
ATOM 5499 N N . GLY C 1 92 ? 53.477 19.383 22.114 1.00 7.25 115 GLY C N 1
ATOM 5500 C CA . GLY C 1 92 ? 54.370 20.546 22.039 1.00 7.41 115 GLY C CA 1
ATOM 5501 C C . GLY C 1 92 ? 54.237 21.409 23.282 1.00 8.60 115 GLY C C 1
ATOM 5502 O O . GLY C 1 92 ? 54.240 20.900 24.416 1.00 7.60 115 GLY C O 1
ATOM 5503 N N . SER C 1 93 ? 54.080 22.709 23.072 1.00 9.10 116 SER C N 1
ATOM 5504 C CA . SER C 1 93 ? 54.005 23.622 24.202 1.00 11.19 116 SER C CA 1
ATOM 5505 C C . SER C 1 93 ? 52.540 23.929 24.556 1.00 11.73 116 SER C C 1
ATOM 5506 O O . SER C 1 93 ? 52.242 24.901 25.248 1.00 13.07 116 SER C O 1
ATOM 5509 N N . ASN C 1 94 ? 51.642 23.066 24.093 1.00 12.06 117 ASN C N 1
ATOM 5510 C CA . ASN C 1 94 ? 50.193 23.214 24.280 1.00 13.30 117 ASN C CA 1
ATOM 5511 C C . ASN C 1 94 ? 49.527 22.007 24.955 1.00 13.04 117 ASN C C 1
ATOM 5512 O O . ASN C 1 94 ? 48.352 21.722 24.735 1.00 14.07 117 ASN C O 1
ATOM 5517 N N . GLY C 1 95 ? 50.287 21.308 25.784 1.00 12.21 118 GLY C N 1
ATOM 5518 C CA . GLY C 1 95 ? 49.761 20.173 26.541 1.00 11.08 118 GLY C CA 1
ATOM 5519 C C . GLY C 1 95 ? 50.817 19.114 26.742 1.00 10.43 118 GLY C C 1
ATOM 5520 O O . GLY C 1 95 ? 51.994 19.265 26.324 1.00 10.52 118 GLY C O 1
ATOM 5521 N N . GLY C 1 96 ? 50.410 18.025 27.363 1.00 9.83 119 GLY C N 1
ATOM 5522 C CA . GLY C 1 96 ? 51.320 16.948 27.647 1.00 9.86 119 GLY C CA 1
ATOM 5523 C C . GLY C 1 96 ? 52.411 17.458 28.573 1.00 10.33 119 GLY C C 1
ATOM 5524 O O . GLY C 1 96 ? 52.169 18.325 29.431 1.00 10.39 119 GLY C O 1
ATOM 5525 N N . LYS C 1 97 ? 53.612 16.930 28.389 1.00 10.13 120 LYS C N 1
ATOM 5526 C CA . LYS C 1 97 ? 54.754 17.328 29.200 1.00 9.96 120 LYS C CA 1
ATOM 5527 C C . LYS C 1 97 ? 55.079 18.819 29.015 1.00 9.76 120 LYS C C 1
ATOM 5528 O O . LYS C 1 97 ? 54.842 19.417 27.947 1.00 9.73 120 LYS C O 1
ATOM 5534 N N . THR C 1 98 ? 55.587 19.436 30.076 1.00 9.22 121 THR C N 1
ATOM 5535 C CA . THR C 1 98 ? 56.142 20.781 29.959 1.00 9.08 121 THR C CA 1
ATOM 5536 C C . THR C 1 98 ? 57.547 20.625 29.397 1.00 8.45 121 THR C C 1
ATOM 5537 O O . THR C 1 98 ? 58.339 19.815 29.889 1.00 7.55 121 THR C O 1
ATOM 5541 N N . LYS C 1 99 ? 57.828 21.400 28.353 1.00 7.89 122 LYS C N 1
ATOM 5542 C CA . LYS C 1 99 ? 59.003 21.195 27.505 1.00 7.86 122 LYS C CA 1
ATOM 5543 C C . LYS C 1 99 ? 59.836 22.461 27.385 1.00 7.41 122 LYS C C 1
ATOM 5544 O O . LYS C 1 99 ? 59.304 23.539 27.144 1.00 7.54 122 LYS C O 1
ATOM 5550 N N . PRO C 1 100 ? 61.157 22.332 27.545 1.00 7.42 123 PRO C N 1
ATOM 5551 C CA . PRO C 1 100 ? 61.995 23.532 27.565 1.00 7.19 123 PRO C CA 1
ATOM 5552 C C . PRO C 1 100 ? 62.335 24.129 26.194 1.00 7.67 123 PRO C C 1
ATOM 5553 O O . PRO C 1 100 ? 62.710 23.412 25.259 1.00 8.23 123 PRO C O 1
ATOM 5557 N N . LYS C 1 101 ? 62.232 25.447 26.101 1.00 8.22 124 LYS C N 1
ATOM 5558 C CA . LYS C 1 101 ? 62.683 26.167 24.920 1.00 8.83 124 LYS C CA 1
ATOM 5559 C C . LYS C 1 101 ? 64.197 25.991 24.837 1.00 8.82 124 LYS C C 1
ATOM 5560 O O . LYS C 1 101 ? 64.870 25.850 25.855 1.00 7.82 124 LYS C O 1
ATOM 5566 N N . PHE C 1 102 ? 64.717 25.959 23.620 1.00 8.37 125 PHE C N 1
ATOM 5567 C CA . PHE C 1 102 ? 66.112 25.580 23.420 1.00 8.28 125 PHE C CA 1
ATOM 5568 C C . PHE C 1 102 ? 67.106 26.736 23.651 1.00 8.34 125 PHE C C 1
ATOM 5569 O O . PHE C 1 102 ? 67.867 26.730 24.643 1.00 8.31 125 PHE C O 1
ATOM 5577 N N . PHE C 1 103 ? 67.082 27.738 22.775 1.00 7.41 126 PHE C N 1
ATOM 5578 C CA . PHE C 1 103 ? 68.162 28.700 22.694 1.00 8.01 126 PHE C CA 1
ATOM 5579 C C . PHE C 1 103 ? 67.627 30.140 22.710 1.00 8.39 126 PHE C C 1
ATOM 5580 O O . PHE C 1 103 ? 66.912 30.571 21.804 1.00 8.05 126 PHE C O 1
ATOM 5588 N N . TYR C 1 104 ? 67.955 30.862 23.779 1.00 8.67 127 TYR C N 1
ATOM 5589 C CA . TYR C 1 104 ? 67.574 32.248 23.905 1.00 9.33 127 TYR C CA 1
ATOM 5590 C C . TYR C 1 104 ? 68.715 33.105 23.389 1.00 9.12 127 TYR C C 1
ATOM 5591 O O . TYR C 1 104 ? 69.725 33.318 24.088 1.00 8.42 127 TYR C O 1
ATOM 5600 N N . ALA C 1 105 ? 68.542 33.587 22.165 1.00 8.49 128 ALA C N 1
ATOM 5601 C CA . ALA C 1 105 ? 69.421 34.612 21.591 1.00 9.43 128 ALA C CA 1
ATOM 5602 C C . ALA C 1 105 ? 68.783 35.951 21.913 1.00 9.92 128 ALA C C 1
ATOM 5603 O O . ALA C 1 105 ? 68.115 36.581 21.071 1.00 10.37 128 ALA C O 1
ATOM 5605 N N . HIS C 1 106 ? 68.961 36.363 23.169 1.00 10.31 129 HIS C N 1
ATOM 5606 C CA . HIS C 1 106 ? 68.244 37.505 23.725 1.00 10.56 129 HIS C CA 1
ATOM 5607 C C . HIS C 1 106 ? 69.254 38.576 24.099 1.00 10.54 129 HIS C C 1
ATOM 5608 O O . HIS C 1 106 ? 70.314 38.276 24.678 1.00 10.38 129 HIS C O 1
ATOM 5615 N N . SER C 1 107 ? 68.933 39.819 23.769 1.00 10.04 130 SER C N 1
ATOM 5616 C CA . SER C 1 107 ? 69.801 40.939 24.113 1.00 10.98 130 SER C CA 1
ATOM 5617 C C . SER C 1 107 ? 71.217 40.754 23.560 1.00 10.95 130 SER C C 1
ATOM 5618 O O . SER C 1 107 ? 72.221 41.018 24.240 1.00 11.47 130 SER C O 1
ATOM 5621 N N . LEU C 1 108 ? 71.287 40.281 22.319 1.00 10.83 131 LEU C N 1
ATOM 5622 C CA . LEU C 1 108 ? 72.553 40.204 21.591 1.00 10.75 131 LEU C CA 1
ATOM 5623 C C . LEU C 1 108 ? 72.617 41.409 20.661 1.00 10.93 131 LEU C C 1
ATOM 5624 O O . LEU C 1 108 ? 71.663 41.685 19.916 1.00 10.92 131 LEU C O 1
ATOM 5629 N N . LYS C 1 109 ? 73.732 42.131 20.731 1.00 10.56 132 LYS C N 1
ATOM 5630 C CA . LYS C 1 109 ? 73.928 43.340 19.949 1.00 10.97 132 LYS C CA 1
ATOM 5631 C C . LYS C 1 109 ? 75.165 43.192 19.068 1.00 10.52 132 LYS C C 1
ATOM 5632 O O . LYS C 1 109 ? 76.231 42.806 19.566 1.00 9.93 132 LYS C O 1
ATOM 5638 N N . SER C 1 110 ? 75.022 43.509 17.776 1.00 9.32 133 SER C N 1
ATOM 5639 C CA . SER C 1 110 ? 76.116 43.407 16.784 1.00 9.54 133 SER C CA 1
ATOM 5640 C C . SER C 1 110 ? 76.871 42.093 16.950 1.00 9.27 133 SER C C 1
ATOM 5641 O O . SER C 1 110 ? 78.087 42.066 17.141 1.00 8.17 133 SER C O 1
ATOM 5644 N N . SER C 1 111 ? 76.114 40.999 16.895 1.00 9.66 134 SER C N 1
ATOM 5645 C CA . SER C 1 111 ? 76.620 39.680 17.223 1.00 9.50 134 SER C CA 1
ATOM 5646 C C . SER C 1 111 ? 76.308 38.730 16.079 1.00 9.61 134 SER C C 1
ATOM 5647 O O . SER C 1 111 ? 75.531 39.070 15.182 1.00 9.69 134 SER C O 1
ATOM 5650 N N . ASN C 1 112 ? 76.937 37.562 16.095 1.00 8.96 135 ASN C N 1
ATOM 5651 C CA . ASN C 1 112 ? 76.699 36.544 15.079 1.00 9.38 135 ASN C CA 1
ATOM 5652 C C . ASN C 1 112 ? 76.620 35.168 15.689 1.00 9.23 135 ASN C C 1
ATOM 5653 O O . ASN C 1 112 ? 77.320 34.856 16.674 1.00 9.44 135 ASN C O 1
ATOM 5658 N N . ILE C 1 113 ? 75.781 34.337 15.084 1.00 8.70 136 ILE C N 1
ATOM 5659 C CA . ILE C 1 113 ? 75.685 32.919 15.408 1.00 9.33 136 ILE C CA 1
ATOM 5660 C C . ILE C 1 113 ? 75.959 32.171 14.109 1.00 9.77 136 ILE C C 1
ATOM 5661 O O . ILE C 1 113 ? 75.316 32.453 13.099 1.00 9.45 136 ILE C O 1
ATOM 5666 N N . LYS C 1 114 ? 76.919 31.247 14.114 1.00 9.34 137 LYS C N 1
ATOM 5667 C CA . LYS C 1 114 ? 77.310 30.587 12.871 1.00 10.41 137 LYS C CA 1
ATOM 5668 C C . LYS C 1 114 ? 77.496 29.076 12.987 1.00 9.28 137 LYS C C 1
ATOM 5669 O O . LYS C 1 114 ? 78.203 28.593 13.864 1.00 7.89 137 LYS C O 1
ATOM 5675 N N . GLY C 1 115 ? 76.849 28.350 12.079 1.00 8.89 138 GLY C N 1
ATOM 5676 C CA . GLY C 1 115 ? 77.154 26.950 11.837 1.00 8.98 138 GLY C CA 1
ATOM 5677 C C . GLY C 1 115 ? 76.743 25.970 12.913 1.00 8.79 138 GLY C C 1
ATOM 5678 O O . GLY C 1 115 ? 77.131 24.795 12.853 1.00 8.96 138 GLY C O 1
ATOM 5679 N N . LEU C 1 116 ? 75.951 26.430 13.882 1.00 8.44 139 LEU C N 1
ATOM 5680 C CA . LEU C 1 116 ? 75.454 25.544 14.952 1.00 8.23 139 LEU C CA 1
ATOM 5681 C C . LEU C 1 116 ? 74.655 24.392 14.360 1.00 8.12 139 LEU C C 1
ATOM 5682 O O . LEU C 1 116 ? 73.797 24.595 13.495 1.00 7.83 139 LEU C O 1
ATOM 5687 N N . ASN C 1 117 ? 74.971 23.192 14.837 1.00 7.54 140 ASN C N 1
ATOM 5688 C CA . ASN C 1 117 ? 74.372 21.944 14.400 1.00 8.01 140 ASN C CA 1
ATOM 5689 C C . ASN C 1 117 ? 73.473 21.401 15.525 1.00 8.42 140 ASN C C 1
ATOM 5690 O O . ASN C 1 117 ? 73.948 20.791 16.497 1.00 7.89 140 ASN C O 1
ATOM 5695 N N . VAL C 1 118 ? 72.175 21.625 15.361 1.00 7.81 141 VAL C N 1
ATOM 5696 C CA . VAL C 1 118 ? 71.214 21.423 16.431 1.00 8.17 141 VAL C CA 1
ATOM 5697 C C . VAL C 1 118 ? 70.294 20.258 16.074 1.00 7.99 141 VAL C C 1
ATOM 5698 O O . VAL C 1 118 ? 69.771 20.182 14.945 1.00 8.52 141 VAL C O 1
ATOM 5702 N N . LEU C 1 119 ? 70.116 19.345 17.022 1.00 7.47 142 LEU C N 1
ATOM 5703 C CA . LEU C 1 119 ? 69.319 18.150 16.794 1.00 8.18 142 LEU C CA 1
ATOM 5704 C C . LEU C 1 119 ? 68.264 17.985 17.885 1.00 8.06 142 LEU C C 1
ATOM 5705 O O . LEU C 1 119 ? 68.550 18.180 19.077 1.00 7.26 142 LEU C O 1
ATOM 5710 N N . ASN C 1 120 ? 67.056 17.645 17.447 1.00 7.67 143 ASN C N 1
ATOM 5711 C CA . ASN C 1 120 ? 65.951 17.213 18.313 1.00 7.46 143 ASN C CA 1
ATOM 5712 C C . ASN C 1 120 ? 65.623 18.125 19.486 1.00 7.12 143 ASN C C 1
ATOM 5713 O O . ASN C 1 120 ? 65.645 17.700 20.631 1.00 7.87 143 ASN C O 1
ATOM 5718 N N . THR C 1 121 ? 65.325 19.390 19.196 1.00 6.58 144 THR C N 1
ATOM 5719 C CA . THR C 1 121 ? 64.869 20.324 20.239 1.00 6.39 144 THR C CA 1
ATOM 5720 C C . THR C 1 121 ? 63.524 19.861 20.831 1.00 6.57 144 THR C C 1
ATOM 5721 O O . THR C 1 121 ? 62.649 19.410 20.097 1.00 6.91 144 THR C O 1
ATOM 5725 N N . PRO C 1 122 ? 63.363 19.943 22.164 1.00 7.35 145 PRO C N 1
ATOM 5726 C CA . PRO C 1 122 ? 62.084 19.514 22.753 1.00 7.40 145 PRO C CA 1
ATOM 5727 C C . PRO C 1 122 ? 60.875 20.257 22.162 1.00 7.29 145 PRO C C 1
ATOM 5728 O O . PRO C 1 122 ? 59.867 19.637 21.828 1.00 8.04 145 PRO C O 1
ATOM 5732 N N . VAL C 1 123 ? 60.993 21.576 22.030 1.00 7.45 146 VAL C N 1
ATOM 5733 C CA . VAL C 1 123 ? 59.976 22.406 21.396 1.00 7.51 146 VAL C CA 1
ATOM 5734 C C . VAL C 1 123 ? 60.675 23.446 20.509 1.00 7.60 146 VAL C C 1
ATOM 5735 O O . VAL C 1 123 ? 61.508 23.066 19.680 1.00 8.00 146 VAL C O 1
ATOM 5739 N N . GLN C 1 124 ? 60.352 24.732 20.674 1.00 7.61 147 GLN C N 1
ATOM 5740 C CA . GLN C 1 124 ? 60.952 25.793 19.842 1.00 8.58 147 GLN C CA 1
ATOM 5741 C C . GLN C 1 124 ? 62.468 25.841 19.977 1.00 8.27 147 GLN C C 1
ATOM 5742 O O . GLN C 1 124 ? 63.002 25.648 21.069 1.00 8.22 147 GLN C O 1
ATOM 5748 N N . ALA C 1 125 ? 63.152 26.077 18.856 1.00 7.56 148 ALA C N 1
ATOM 5749 C CA . ALA C 1 125 ? 64.608 26.105 18.807 1.00 7.26 148 ALA C CA 1
ATOM 5750 C C . ALA C 1 125 ? 65.175 27.482 19.210 1.00 7.12 148 ALA C C 1
ATOM 5751 O O . ALA C 1 125 ? 65.447 27.713 20.399 1.00 7.46 148 ALA C O 1
ATOM 5753 N N . PHE C 1 126 ? 65.300 28.401 18.252 1.00 7.37 149 PHE C N 1
ATOM 5754 C CA . PHE C 1 126 ? 65.886 29.732 18.499 1.00 7.96 149 PHE C CA 1
ATOM 5755 C C . PHE C 1 126 ? 64.815 30.772 18.754 1.00 9.30 149 PHE C C 1
ATOM 5756 O O . PHE C 1 126 ? 63.908 30.957 17.922 1.00 9.54 149 PHE C O 1
ATOM 5764 N N . SER C 1 127 ? 64.892 31.406 19.931 1.00 8.86 150 SER C N 1
ATOM 5765 C CA . SER C 1 127 ? 64.093 32.580 20.250 1.00 9.32 150 SER C CA 1
ATOM 5766 C C . SER C 1 127 ? 65.010 33.784 20.160 1.00 9.61 150 SER C C 1
ATOM 5767 O O . SER C 1 127 ? 66.014 33.873 20.877 1.00 9.39 150 SER C O 1
ATOM 5770 N N . ILE C 1 128 ? 64.686 34.678 19.234 1.00 9.56 151 ILE C N 1
ATOM 5771 C CA . ILE C 1 128 ? 65.462 35.885 19.004 1.00 9.26 151 ILE C CA 1
ATOM 5772 C C . ILE C 1 128 ? 64.605 37.028 19.514 1.00 9.68 151 ILE C C 1
ATOM 5773 O O . ILE C 1 128 ? 63.491 37.247 19.031 1.00 9.46 151 ILE C O 1
ATOM 5778 N N . ASN C 1 129 ? 65.111 37.723 20.530 1.00 9.95 152 ASN C N 1
ATOM 5779 C CA . ASN C 1 129 ? 64.348 38.766 21.189 1.00 10.62 152 ASN C CA 1
ATOM 5780 C C . ASN C 1 129 ? 65.283 39.840 21.701 1.00 10.45 152 ASN C C 1
ATOM 5781 O O . ASN C 1 129 ? 66.356 39.527 22.214 1.00 10.65 152 ASN C O 1
ATOM 5786 N N . SER C 1 130 ? 64.892 41.101 21.543 1.00 10.31 153 SER C N 1
ATOM 5787 C CA . SER C 1 130 ? 65.751 42.220 21.924 1.00 10.34 153 SER C CA 1
ATOM 5788 C C . SER C 1 130 ? 67.152 42.120 21.303 1.00 9.91 153 SER C C 1
ATOM 5789 O O . SER C 1 130 ? 68.150 42.504 21.920 1.00 10.12 153 SER C O 1
ATOM 5792 N N . ALA C 1 131 ? 67.219 41.630 20.070 1.00 9.76 154 ALA C N 1
ATOM 5793 C CA . ALA C 1 131 ? 68.471 41.592 19.324 1.00 9.98 154 ALA C CA 1
ATOM 5794 C C . ALA C 1 131 ? 68.601 42.852 18.486 1.00 10.70 154 ALA C C 1
ATOM 5795 O O . ALA C 1 131 ? 67.605 43.380 17.990 1.00 10.42 154 ALA C O 1
ATOM 5797 N N . THR C 1 132 ? 69.822 43.359 18.357 1.00 10.57 155 THR C N 1
ATOM 5798 C CA . THR C 1 132 ? 70.084 44.536 17.538 1.00 11.76 155 THR C CA 1
ATOM 5799 C C . THR C 1 132 ? 71.291 44.239 16.669 1.00 11.40 155 THR C C 1
ATOM 5800 O O . THR C 1 132 ? 72.424 44.254 17.160 1.00 12.13 155 THR C O 1
ATOM 5804 N N . THR C 1 133 ? 71.036 43.963 15.391 1.00 10.47 156 THR C N 1
ATOM 5805 C CA . THR C 1 133 ? 72.072 43.552 14.420 1.00 10.23 156 THR C CA 1
ATOM 5806 C C . THR C 1 133 ? 72.656 42.186 14.808 1.00 10.04 156 THR C C 1
ATOM 5807 O O . THR C 1 133 ? 73.703 42.068 15.475 1.00 10.10 156 THR C O 1
ATOM 5811 N N . LEU C 1 134 ? 71.949 41.157 14.382 1.00 9.22 157 LEU C N 1
ATOM 5812 C CA . LEU C 1 134 ? 72.308 39.801 14.685 1.00 9.15 157 LEU C CA 1
ATOM 5813 C C . LEU C 1 134 ? 72.331 39.003 13.391 1.00 9.19 157 LEU C C 1
ATOM 5814 O O . LEU C 1 134 ? 71.329 38.937 12.668 1.00 8.71 157 LEU C O 1
ATOM 5819 N N . GLY C 1 135 ? 73.486 38.425 13.084 1.00 9.14 158 GLY C N 1
ATOM 5820 C CA . GLY C 1 135 ? 73.605 37.528 11.931 1.00 8.96 158 GLY C CA 1
ATOM 5821 C C . GLY C 1 135 ? 73.469 36.101 12.408 1.00 9.02 158 GLY C C 1
ATOM 5822 O O . GLY C 1 135 ? 73.988 35.737 13.471 1.00 9.56 158 GLY C O 1
ATOM 5823 N N . VAL C 1 136 ? 72.741 35.290 11.652 1.00 8.62 159 VAL C N 1
ATOM 5824 C CA . VAL C 1 136 ? 72.541 33.889 12.010 1.00 7.71 159 VAL C CA 1
ATOM 5825 C C . VAL C 1 136 ? 72.803 33.076 10.749 1.00 8.26 159 VAL C C 1
ATOM 5826 O O . VAL C 1 136 ? 71.930 32.986 9.879 1.00 8.46 159 VAL C O 1
ATOM 5830 N N . TYR C 1 137 ? 74.001 32.493 10.650 1.00 8.06 160 TYR C N 1
ATOM 5831 C CA . TYR C 1 137 ? 74.462 31.878 9.393 1.00 8.51 160 TYR C CA 1
ATOM 5832 C C . TYR C 1 137 ? 74.638 30.382 9.458 1.00 8.33 160 TYR C C 1
ATOM 5833 O O . TYR C 1 137 ? 75.290 29.854 10.387 1.00 8.62 160 TYR C O 1
ATOM 5842 N N . ASP C 1 138 ? 74.095 29.714 8.443 1.00 8.13 161 ASP C N 1
ATOM 5843 C CA . ASP C 1 138 ? 74.373 28.304 8.187 1.00 8.58 161 ASP C CA 1
ATOM 5844 C C . ASP C 1 138 ? 74.056 27.407 9.379 1.00 8.54 161 ASP C C 1
ATOM 5845 O O . ASP C 1 138 ? 74.703 26.378 9.615 1.00 9.07 161 ASP C O 1
ATOM 5850 N N . VAL C 1 139 ? 73.008 27.786 10.094 1.00 8.02 162 VAL C N 1
ATOM 5851 C CA . VAL C 1 139 ? 72.506 26.991 11.209 1.00 7.78 162 VAL C CA 1
ATOM 5852 C C . VAL C 1 139 ? 71.724 25.787 10.672 1.00 8.15 162 VAL C C 1
ATOM 5853 O O . VAL C 1 139 ? 70.882 25.917 9.757 1.00 7.45 162 VAL C O 1
ATOM 5857 N N . ILE C 1 140 ? 72.027 24.610 11.224 1.00 7.67 163 ILE C N 1
ATOM 5858 C CA . ILE C 1 140 ? 71.269 23.404 10.941 1.00 8.05 163 ILE C CA 1
ATOM 5859 C C . ILE C 1 140 ? 70.377 23.073 12.145 1.00 8.31 163 ILE C C 1
ATOM 5860 O O . ILE C 1 140 ? 70.855 22.967 13.292 1.00 7.66 163 ILE C O 1
ATOM 5865 N N . ILE C 1 141 ? 69.085 22.905 11.883 1.00 7.67 164 ILE C N 1
ATOM 5866 C CA . ILE C 1 141 ? 68.169 22.406 12.903 1.00 8.19 164 ILE C CA 1
ATOM 5867 C C . ILE C 1 141 ? 67.506 21.160 12.345 1.00 8.01 164 ILE C C 1
ATOM 5868 O O . ILE C 1 141 ? 66.721 21.232 11.371 1.00 8.16 164 ILE C O 1
ATOM 5873 N N . ASP C 1 142 ? 67.863 20.013 12.916 1.00 7.70 165 ASP C N 1
ATOM 5874 C CA . ASP C 1 142 ? 67.340 18.747 12.451 1.00 7.24 165 ASP C CA 1
ATOM 5875 C C . ASP C 1 142 ? 66.449 18.136 13.519 1.00 7.44 165 ASP C C 1
ATOM 5876 O O . ASP C 1 142 ? 66.929 17.476 14.454 1.00 7.25 165 ASP C O 1
ATOM 5881 N N . ASN C 1 143 ? 65.153 18.378 13.355 1.00 7.17 166 ASN C N 1
ATOM 5882 C CA . ASN C 1 143 ? 64.097 17.791 14.178 1.00 7.82 166 ASN C CA 1
ATOM 5883 C C . ASN C 1 143 ? 63.296 16.748 13.385 1.00 7.52 166 ASN C C 1
ATOM 5884 O O . ASN C 1 143 ? 62.156 16.440 13.738 1.00 7.96 166 ASN C O 1
ATOM 5889 N N . SER C 1 144 ? 63.878 16.210 12.303 1.00 7.44 167 SER C N 1
ATOM 5890 C CA . SER C 1 144 ? 63.158 15.280 11.434 1.00 6.95 167 SER C CA 1
ATOM 5891 C C . SER C 1 144 ? 62.658 14.030 12.197 1.00 7.30 167 SER C C 1
ATOM 5892 O O . SER C 1 144 ? 61.595 13.494 11.882 1.00 7.65 167 SER C O 1
ATOM 5895 N N . ALA C 1 145 ? 63.416 13.579 13.194 1.00 7.02 168 ALA C N 1
ATOM 5896 C CA . ALA C 1 145 ? 63.005 12.442 14.050 1.00 7.10 168 ALA C CA 1
ATOM 5897 C C . ALA C 1 145 ? 61.664 12.706 14.730 1.00 6.89 168 ALA C C 1
ATOM 5898 O O . ALA C 1 145 ? 60.917 11.769 15.036 1.00 7.02 168 ALA C O 1
ATOM 5900 N N . GLY C 1 146 ? 61.355 13.983 14.938 1.00 7.20 169 GLY C N 1
ATOM 5901 C CA . GLY C 1 146 ? 60.052 14.416 15.452 1.00 6.42 169 GLY C CA 1
ATOM 5902 C C . GLY C 1 146 ? 58.842 14.031 14.610 1.00 6.72 169 GLY C C 1
ATOM 5903 O O . GLY C 1 146 ? 57.720 13.971 15.125 1.00 6.60 169 GLY C O 1
ATOM 5904 N N . ASP C 1 147 ? 59.049 13.750 13.321 1.00 6.21 170 ASP C N 1
ATOM 5905 C CA . ASP C 1 147 ? 57.922 13.413 12.449 1.00 6.88 170 ASP C CA 1
ATOM 5906 C C . ASP C 1 147 ? 57.241 12.121 12.879 1.00 6.44 170 ASP C C 1
ATOM 5907 O O . ASP C 1 147 ? 56.021 11.988 12.771 1.00 6.63 170 ASP C O 1
ATOM 5912 N N . SER C 1 148 ? 58.038 11.188 13.381 1.00 5.99 171 SER C N 1
ATOM 5913 C CA . SER C 1 148 ? 57.531 9.892 13.815 1.00 6.82 171 SER C CA 1
ATOM 5914 C C . SER C 1 148 ? 57.685 9.664 15.328 1.00 6.38 171 SER C C 1
ATOM 5915 O O . SER C 1 148 ? 57.466 8.559 15.822 1.00 6.86 171 SER C O 1
ATOM 5918 N N . ALA C 1 149 ? 58.064 10.700 16.073 1.00 6.03 172 ALA C N 1
ATOM 5919 C CA . ALA C 1 149 ? 58.155 10.565 17.540 1.00 6.29 172 ALA C CA 1
ATOM 5920 C C . ALA C 1 149 ? 57.431 11.677 18.323 1.00 6.39 172 ALA C C 1
ATOM 5921 O O . ALA C 1 149 ? 57.773 11.956 19.468 1.00 6.93 172 ALA C O 1
ATOM 5923 N N . GLY C 1 150 ? 56.439 12.300 17.700 1.00 6.53 173 GLY C N 1
ATOM 5924 C CA . GLY C 1 150 ? 55.574 13.279 18.371 1.00 6.82 173 GLY C CA 1
ATOM 5925 C C . GLY C 1 150 ? 56.093 14.709 18.490 1.00 7.53 173 GLY C C 1
ATOM 5926 O O . GLY C 1 150 ? 55.640 15.450 19.362 1.00 7.72 173 GLY C O 1
ATOM 5927 N N . GLY C 1 151 ? 57.035 15.118 17.631 1.00 7.40 174 GLY C N 1
ATOM 5928 C CA . GLY C 1 151 ? 57.516 16.507 17.658 1.00 6.76 174 GLY C CA 1
ATOM 5929 C C . GLY C 1 151 ? 56.385 17.455 17.298 1.00 7.33 174 GLY C C 1
ATOM 5930 O O . GLY C 1 151 ? 55.577 17.159 16.407 1.00 6.75 174 GLY C O 1
ATOM 5931 N N . HIS C 1 152 ? 56.312 18.595 17.991 1.00 7.01 175 HIS C N 1
ATOM 5932 C CA . HIS C 1 152 ? 55.204 19.555 17.816 1.00 7.88 175 HIS C CA 1
ATOM 5933 C C . HIS C 1 152 ? 55.654 20.911 18.363 1.00 7.53 175 HIS C C 1
ATOM 5934 O O . HIS C 1 152 ? 56.380 20.947 19.362 1.00 9.04 175 HIS C O 1
ATOM 5941 N N . ASN C 1 153 ? 55.246 22.010 17.723 1.00 7.73 176 ASN C N 1
ATOM 5942 C CA . ASN C 1 153 ? 55.696 23.367 18.121 1.00 7.69 176 ASN C CA 1
ATOM 5943 C C . ASN C 1 153 ? 57.240 23.477 18.137 1.00 7.62 176 ASN C C 1
ATOM 5944 O O . ASN C 1 153 ? 57.851 24.113 19.024 1.00 7.30 176 ASN C O 1
ATOM 5949 N N . THR C 1 154 ? 57.868 22.825 17.169 1.00 7.37 177 THR C N 1
ATOM 5950 C CA . THR C 1 154 ? 59.329 22.791 17.093 1.00 7.44 177 THR C CA 1
ATOM 5951 C C . THR C 1 154 ? 59.854 23.877 16.148 1.00 7.33 177 THR C C 1
ATOM 5952 O O . THR C 1 154 ? 60.695 23.609 15.285 1.00 7.28 177 THR C O 1
ATOM 5956 N N . ASP C 1 155 ? 59.373 25.108 16.353 1.00 7.92 178 ASP C N 1
ATOM 5957 C CA . ASP C 1 155 ? 59.738 26.262 15.517 1.00 8.32 178 ASP C CA 1
ATOM 5958 C C . ASP C 1 155 ? 61.242 26.415 15.416 1.00 8.19 178 ASP C C 1
ATOM 5959 O O . ASP C 1 155 ? 61.940 26.288 16.428 1.00 7.63 178 ASP C O 1
ATOM 5964 N N . ALA C 1 156 ? 61.735 26.733 14.217 1.00 7.72 179 ALA C N 1
ATOM 5965 C CA . ALA C 1 156 ? 63.165 26.984 14.036 1.00 7.46 179 ALA C CA 1
ATOM 5966 C C . ALA C 1 156 ? 63.607 28.354 14.555 1.00 7.54 179 ALA C C 1
ATOM 5967 O O . ALA C 1 156 ? 64.502 28.446 15.393 1.00 7.43 179 ALA C O 1
ATOM 5969 N N . PHE C 1 157 ? 63.015 29.422 14.028 1.00 8.17 180 PHE C N 1
ATOM 5970 C CA . PHE C 1 157 ? 63.401 30.782 14.433 1.00 8.66 180 PHE C CA 1
ATOM 5971 C C . PHE C 1 157 ? 62.158 31.580 14.780 1.00 9.18 180 PHE C C 1
ATOM 5972 O O . PHE C 1 157 ? 61.306 31.807 13.917 1.00 8.87 180 PHE C O 1
ATOM 5980 N N . ASP C 1 158 ? 62.054 31.987 16.046 1.00 9.40 181 ASP C N 1
ATOM 5981 C CA . ASP C 1 158 ? 60.984 32.882 16.495 1.00 10.71 181 ASP C CA 1
ATOM 5982 C C . ASP C 1 158 ? 61.622 34.254 16.740 1.00 10.57 181 ASP C C 1
ATOM 5983 O O . ASP C 1 158 ? 62.619 34.348 17.469 1.00 11.75 181 ASP C O 1
ATOM 5988 N N . VAL C 1 159 ? 61.086 35.289 16.104 1.00 8.96 182 VAL C N 1
ATOM 5989 C CA . VAL C 1 159 ? 61.664 36.626 16.206 1.00 9.28 182 VAL C CA 1
ATOM 5990 C C . VAL C 1 159 ? 60.664 37.599 16.830 1.00 9.05 182 VAL C C 1
ATOM 5991 O O . VAL C 1 159 ? 59.509 37.691 16.390 1.00 8.75 182 VAL C O 1
ATOM 5995 N N . GLY C 1 160 ? 61.131 38.323 17.849 1.00 8.78 183 GLY C N 1
ATOM 5996 C CA . GLY C 1 160 ? 60.350 39.397 18.472 1.00 9.33 183 GLY C CA 1
ATOM 5997 C C . GLY C 1 160 ? 61.211 40.555 18.919 1.00 9.35 183 GLY C C 1
ATOM 5998 O O . GLY C 1 160 ? 62.366 40.373 19.305 1.00 9.02 183 GLY C O 1
ATOM 5999 N N . SER C 1 161 ? 60.642 41.758 18.876 1.00 9.95 184 SER C N 1
ATOM 6000 C CA . SER C 1 161 ? 61.277 42.956 19.430 1.00 10.43 184 SER C CA 1
ATOM 6001 C C . SER C 1 161 ? 62.769 43.042 19.124 1.00 10.16 184 SER C C 1
ATOM 6002 O O . SER C 1 161 ? 63.585 43.205 20.035 1.00 9.43 184 SER C O 1
ATOM 6005 N N . SER C 1 162 ? 63.109 42.954 17.837 1.00 9.86 185 SER C N 1
ATOM 6006 C CA . SER C 1 162 ? 64.492 42.957 17.392 1.00 10.03 185 SER C CA 1
ATOM 6007 C C . SER C 1 162 ? 64.619 43.806 16.134 1.00 10.81 185 SER C C 1
ATOM 6008 O O . SER C 1 162 ? 63.621 44.061 15.433 1.00 9.69 185 SER C O 1
ATOM 6011 N N . THR C 1 163 ? 65.841 44.269 15.865 1.00 10.95 186 THR C N 1
ATOM 6012 C CA A THR C 1 163 ? 66.116 45.047 14.671 0.50 11.30 186 THR C CA 1
ATOM 6013 C CA B THR C 1 163 ? 66.123 45.038 14.652 0.50 11.22 186 THR C CA 1
ATOM 6014 C C . THR C 1 163 ? 67.367 44.480 13.992 1.00 11.31 186 THR C C 1
ATOM 6015 O O . THR C 1 163 ? 68.300 44.054 14.675 1.00 11.96 186 THR C O 1
ATOM 6022 N N . GLY C 1 164 ? 67.378 44.464 12.662 1.00 10.79 187 GLY C N 1
ATOM 6023 C CA . GLY C 1 164 ? 68.577 44.042 11.927 1.00 10.92 187 GLY C CA 1
ATOM 6024 C C . GLY C 1 164 ? 68.987 42.595 12.122 1.00 10.34 187 GLY C C 1
ATOM 6025 O O . GLY C 1 164 ? 70.179 42.277 12.267 1.00 11.33 187 GLY C O 1
ATOM 6026 N N . VAL C 1 165 ? 68.007 41.709 12.130 1.00 9.50 188 VAL C N 1
ATOM 6027 C CA . VAL C 1 165 ? 68.276 40.286 12.215 1.00 9.09 188 VAL C CA 1
ATOM 6028 C C . VAL C 1 165 ? 68.440 39.780 10.793 1.00 9.58 188 VAL C C 1
ATOM 6029 O O . VAL C 1 165 ? 67.618 40.100 9.917 1.00 10.15 188 VAL C O 1
ATOM 6033 N N . TYR C 1 166 ? 69.495 39.001 10.566 1.00 8.80 189 TYR C N 1
ATOM 6034 C CA . TYR C 1 166 ? 69.834 38.500 9.227 1.00 8.36 189 TYR C CA 1
ATOM 6035 C C . TYR C 1 166 ? 70.122 37.005 9.316 1.00 8.15 189 TYR C C 1
ATOM 6036 O O . TYR C 1 166 ? 71.177 36.589 9.820 1.00 7.63 189 TYR C O 1
ATOM 6045 N N . ILE C 1 167 ? 69.145 36.207 8.885 1.00 7.60 190 ILE C N 1
ATOM 6046 C CA . ILE C 1 167 ? 69.239 34.736 8.919 1.00 7.25 190 ILE C CA 1
ATOM 6047 C C . ILE C 1 167 ? 69.516 34.258 7.497 1.00 7.47 190 ILE C C 1
ATOM 6048 O O . ILE C 1 167 ? 68.730 34.511 6.585 1.00 6.95 190 ILE C O 1
ATOM 6053 N N . SER C 1 168 ? 70.643 33.575 7.329 1.00 7.57 191 SER C N 1
ATOM 6054 C CA . SER C 1 168 ? 71.109 33.166 6.011 1.00 7.96 191 SER C CA 1
ATOM 6055 C C . SER C 1 168 ? 71.527 31.701 6.021 1.00 7.22 191 SER C C 1
ATOM 6056 O O . SER C 1 168 ? 72.234 31.248 6.916 1.00 7.73 191 SER C O 1
ATOM 6059 N N . GLY C 1 169 ? 71.072 30.956 5.022 1.00 7.01 192 GLY C N 1
ATOM 6060 C CA . GLY C 1 169 ? 71.535 29.592 4.822 1.00 7.20 192 GLY C CA 1
ATOM 6061 C C . GLY C 1 169 ? 71.078 28.585 5.856 1.00 7.06 192 GLY C C 1
ATOM 6062 O O . GLY C 1 169 ? 71.727 27.553 6.040 1.00 7.75 192 GLY C O 1
ATOM 6063 N N . ALA C 1 170 ? 69.955 28.868 6.516 1.00 6.87 193 ALA C N 1
ATOM 6064 C CA . ALA C 1 170 ? 69.404 27.943 7.509 1.00 7.06 193 ALA C CA 1
ATOM 6065 C C . ALA C 1 170 ? 68.950 26.656 6.821 1.00 7.33 193 ALA C C 1
ATOM 6066 O O . ALA C 1 170 ? 68.469 26.689 5.683 1.00 7.34 193 ALA C O 1
ATOM 6068 N N . ASN C 1 171 ? 69.146 25.520 7.485 1.00 7.80 194 ASN C N 1
ATOM 6069 C CA . ASN C 1 171 ? 68.588 24.262 6.999 1.00 7.52 194 ASN C CA 1
ATOM 6070 C C . ASN C 1 171 ? 67.765 23.635 8.121 1.00 7.07 194 ASN C C 1
ATOM 6071 O O . ASN C 1 171 ? 68.310 23.262 9.158 1.00 6.56 194 ASN C O 1
ATOM 6076 N N . VAL C 1 172 ? 66.456 23.534 7.903 1.00 6.54 195 VAL C N 1
ATOM 6077 C CA . VAL C 1 172 ? 65.496 23.214 8.954 1.00 5.62 195 VAL C CA 1
ATOM 6078 C C . VAL C 1 172 ? 64.635 22.012 8.560 1.00 5.88 195 VAL C C 1
ATOM 6079 O O . VAL C 1 172 ? 64.108 21.962 7.438 1.00 5.90 195 VAL C O 1
ATOM 6083 N N . LYS C 1 173 ? 64.533 21.042 9.468 1.00 4.84 196 LYS C N 1
ATOM 6084 C CA . LYS C 1 173 ? 63.594 19.930 9.343 1.00 5.59 196 LYS C CA 1
ATOM 6085 C C . LYS C 1 173 ? 62.836 19.913 10.660 1.00 6.03 196 LYS C C 1
ATOM 6086 O O . LYS C 1 173 ? 63.436 19.664 11.699 1.00 6.21 196 LYS C O 1
ATOM 6092 N N . ASN C 1 174 ? 61.550 20.261 10.644 1.00 6.52 197 ASN C N 1
ATOM 6093 C CA . ASN C 1 174 ? 60.787 20.376 11.909 1.00 6.59 197 ASN C CA 1
ATOM 6094 C C . ASN C 1 174 ? 59.289 20.151 11.718 1.00 7.01 197 ASN C C 1
ATOM 6095 O O . ASN C 1 174 ? 58.883 19.557 10.710 1.00 6.53 197 ASN C O 1
ATOM 6100 N N . GLN C 1 175 ? 58.486 20.595 12.695 1.00 6.36 198 GLN C N 1
ATOM 6101 C CA . GLN C 1 175 ? 57.039 20.356 12.708 1.00 7.36 198 GLN C CA 1
ATOM 6102 C C . GLN C 1 175 ? 56.248 21.635 12.980 1.00 8.07 198 GLN C C 1
ATOM 6103 O O . GLN C 1 175 ? 55.047 21.574 13.304 1.00 8.62 198 GLN C O 1
ATOM 6109 N N . ASP C 1 176 ? 56.903 22.784 12.846 1.00 8.31 199 ASP C N 1
ATOM 6110 C CA . ASP C 1 176 ? 56.206 24.074 13.003 1.00 8.37 199 ASP C CA 1
ATOM 6111 C C . ASP C 1 176 ? 56.915 25.136 12.168 1.00 7.75 199 ASP C C 1
ATOM 6112 O O . ASP C 1 176 ? 57.718 24.796 11.299 1.00 7.60 199 ASP C O 1
ATOM 6117 N N . ASP C 1 177 ? 56.631 26.412 12.408 1.00 7.37 200 ASP C N 1
ATOM 6118 C CA . ASP C 1 177 ? 57.203 27.465 11.587 1.00 7.47 200 ASP C CA 1
ATOM 6119 C C . ASP C 1 177 ? 58.689 27.298 11.378 1.00 7.49 200 ASP C C 1
ATOM 6120 O O . ASP C 1 177 ? 59.450 27.016 12.328 1.00 6.56 200 ASP C O 1
ATOM 6125 N N . CYS C 1 178 ? 59.105 27.455 10.123 1.00 6.98 201 CYS C N 1
ATOM 6126 C CA . CYS C 1 178 ? 60.517 27.624 9.839 1.00 7.65 201 CYS C CA 1
ATOM 6127 C C . CYS C 1 178 ? 60.983 28.989 10.359 1.00 7.89 201 CYS C C 1
ATOM 6128 O O . CYS C 1 178 ? 62.069 29.122 10.942 1.00 8.66 201 CYS C O 1
ATOM 6131 N N . LEU C 1 179 ? 60.130 29.991 10.180 1.00 8.18 202 LEU C N 1
ATOM 6132 C CA . LEU C 1 179 ? 60.355 31.338 10.670 1.00 8.46 202 LEU C CA 1
ATOM 6133 C C . LEU C 1 179 ? 59.013 31.853 11.172 1.00 8.68 202 LEU C C 1
ATOM 6134 O O . LEU C 1 179 ? 57.995 31.638 10.516 1.00 8.61 202 LEU C O 1
ATOM 6139 N N . ALA C 1 180 ? 59.013 32.500 12.335 1.00 7.95 203 ALA C N 1
ATOM 6140 C CA . ALA C 1 180 ? 57.835 33.221 12.805 1.00 8.34 203 ALA C CA 1
ATOM 6141 C C . ALA C 1 180 ? 58.306 34.564 13.334 1.00 8.98 203 ALA C C 1
ATOM 6142 O O . ALA C 1 180 ? 58.991 34.626 14.364 1.00 9.12 203 ALA C O 1
ATOM 6144 N N . ILE C 1 181 ? 57.978 35.630 12.614 1.00 8.58 204 ILE C N 1
ATOM 6145 C CA . ILE C 1 181 ? 58.317 36.987 13.046 1.00 8.61 204 ILE C CA 1
ATOM 6146 C C . ILE C 1 181 ? 57.085 37.580 13.725 1.00 8.91 204 ILE C C 1
ATOM 6147 O O . ILE C 1 181 ? 56.113 37.954 13.056 1.00 8.61 204 ILE C O 1
ATOM 6152 N N . ASN C 1 182 ? 57.113 37.641 15.051 1.00 8.74 205 ASN C N 1
ATOM 6153 C CA . ASN C 1 182 ? 55.989 38.236 15.800 1.00 9.57 205 ASN C CA 1
ATOM 6154 C C . ASN C 1 182 ? 56.052 39.761 15.830 1.00 9.22 205 ASN C C 1
ATOM 6155 O O . ASN C 1 182 ? 55.019 40.448 15.890 1.00 9.28 205 ASN C O 1
ATOM 6160 N N . SER C 1 183 ? 57.277 40.282 15.765 1.00 8.38 206 SER C N 1
ATOM 6161 C CA . SER C 1 183 ? 57.522 41.719 15.678 1.00 8.13 206 SER C CA 1
ATOM 6162 C C . SER C 1 183 ? 58.981 41.929 15.323 1.00 8.03 206 SER C C 1
ATOM 6163 O O . SER C 1 183 ? 59.814 41.052 15.541 1.00 7.08 206 SER C O 1
ATOM 6166 N N . GLY C 1 184 ? 59.302 43.096 14.781 1.00 7.88 207 GLY C N 1
ATOM 6167 C CA . GLY C 1 184 ? 60.688 43.368 14.453 1.00 8.01 207 GLY C CA 1
ATOM 6168 C C . GLY C 1 184 ? 60.798 44.324 13.302 1.00 8.20 207 GLY C C 1
ATOM 6169 O O . GLY C 1 184 ? 59.839 44.529 12.530 1.00 8.06 207 GLY C O 1
ATOM 6170 N N . THR C 1 185 ? 61.965 44.926 13.195 1.00 8.62 208 THR C N 1
ATOM 6171 C CA . THR C 1 185 ? 62.229 45.859 12.120 1.00 9.22 208 THR C CA 1
ATOM 6172 C C . THR C 1 185 ? 63.489 45.423 11.369 1.00 8.98 208 THR C C 1
ATOM 6173 O O . THR C 1 185 ? 64.508 45.113 11.990 1.00 8.55 208 THR C O 1
ATOM 6177 N N . ASN C 1 186 ? 63.430 45.416 10.039 1.00 7.89 209 ASN C N 1
ATOM 6178 C CA . ASN C 1 186 ? 64.613 45.079 9.248 1.00 8.49 209 ASN C CA 1
ATOM 6179 C C . ASN C 1 186 ? 65.051 43.652 9.579 1.00 8.17 209 ASN C C 1
ATOM 6180 O O . ASN C 1 186 ? 66.111 43.413 10.156 1.00 8.14 209 ASN C O 1
ATOM 6185 N N . ILE C 1 187 ? 64.215 42.703 9.192 1.00 7.83 210 ILE C N 1
ATOM 6186 C CA . ILE C 1 187 ? 64.480 41.299 9.453 1.00 7.93 210 ILE C CA 1
ATOM 6187 C C . ILE C 1 187 ? 64.590 40.600 8.117 1.00 7.99 210 ILE C C 1
ATOM 6188 O O . ILE C 1 187 ? 63.737 40.794 7.250 1.00 8.03 210 ILE C O 1
ATOM 6193 N N . THR C 1 188 ? 65.627 39.787 7.949 1.00 7.87 211 THR C N 1
ATOM 6194 C CA . THR C 1 188 ? 65.849 39.057 6.692 1.00 7.97 211 THR C CA 1
ATOM 6195 C C . THR C 1 188 ? 65.993 37.573 6.990 1.00 8.50 211 THR C C 1
ATOM 6196 O O . THR C 1 188 ? 66.648 37.190 7.970 1.00 7.99 211 THR C O 1
ATOM 6200 N N . PHE C 1 189 ? 65.340 36.752 6.172 1.00 7.51 212 PHE C N 1
ATOM 6201 C CA . PHE C 1 189 ? 65.580 35.317 6.136 1.00 7.91 212 PHE C CA 1
ATOM 6202 C C . PHE C 1 189 ? 65.852 35.029 4.670 1.00 8.05 212 PHE C C 1
ATOM 6203 O O . PHE C 1 189 ? 64.994 35.289 3.825 1.00 8.52 212 PHE C O 1
ATOM 6211 N N . THR C 1 190 ? 67.012 34.474 4.366 1.00 8.21 213 THR C N 1
ATOM 6212 C CA . THR C 1 190 ? 67.394 34.237 2.967 1.00 7.65 213 THR C CA 1
ATOM 6213 C C . THR C 1 190 ? 68.224 32.969 2.784 1.00 7.77 213 THR C C 1
ATOM 6214 O O . THR C 1 190 ? 68.886 32.492 3.725 1.00 8.09 213 THR C O 1
ATOM 6218 N N . GLY C 1 191 ? 68.192 32.408 1.581 1.00 7.15 214 GLY C N 1
ATOM 6219 C CA . GLY C 1 191 ? 69.001 31.225 1.275 1.00 7.36 214 GLY C CA 1
ATOM 6220 C C . GLY C 1 191 ? 68.671 30.007 2.126 1.00 7.58 214 GLY C C 1
ATOM 6221 O O . GLY C 1 191 ? 69.534 29.148 2.336 1.00 7.94 214 GLY C O 1
ATOM 6222 N N . GLY C 1 192 ? 67.418 29.910 2.582 1.00 7.43 215 GLY C N 1
ATOM 6223 C CA . GLY C 1 192 ? 67.006 28.866 3.520 1.00 7.46 215 GLY C CA 1
ATOM 6224 C C . GLY C 1 192 ? 66.388 27.632 2.877 1.00 7.66 215 GLY C C 1
ATOM 6225 O O . GLY C 1 192 ? 65.842 27.696 1.767 1.00 7.16 215 GLY C O 1
ATOM 6226 N N . THR C 1 193 ? 66.486 26.498 3.569 1.00 7.04 216 THR C N 1
ATOM 6227 C CA . THR C 1 193 ? 65.729 25.306 3.186 1.00 7.35 216 THR C CA 1
ATOM 6228 C C . THR C 1 193 ? 64.837 24.940 4.377 1.00 7.30 216 THR C C 1
ATOM 6229 O O . THR C 1 193 ? 65.341 24.723 5.479 1.00 6.87 216 THR C O 1
ATOM 6233 N N . CYS C 1 194 ? 63.522 24.925 4.149 1.00 6.92 217 CYS C N 1
ATOM 6234 C CA . CYS C 1 194 ? 62.535 24.676 5.202 1.00 7.63 217 CYS C CA 1
ATOM 6235 C C . CYS C 1 194 ? 61.767 23.418 4.851 1.00 7.62 217 CYS C C 1
ATOM 6236 O O . CYS C 1 194 ? 61.034 23.385 3.858 1.00 8.43 217 CYS C O 1
ATOM 6239 N N . SER C 1 195 ? 61.934 22.377 5.662 1.00 7.26 218 SER C N 1
ATOM 6240 C CA . SER C 1 195 ? 61.266 21.114 5.401 1.00 7.03 218 SER C CA 1
ATOM 6241 C C . SER C 1 195 ? 60.434 20.642 6.602 1.00 7.06 218 SER C C 1
ATOM 6242 O O . SER C 1 195 ? 60.854 20.783 7.772 1.00 6.99 218 SER C O 1
ATOM 6245 N N . GLY C 1 196 ? 59.265 20.085 6.306 1.00 7.19 219 GLY C N 1
ATOM 6246 C CA . GLY C 1 196 ? 58.428 19.417 7.329 1.00 7.58 219 GLY C CA 1
ATOM 6247 C C . GLY C 1 196 ? 57.508 20.318 8.153 1.00 8.05 219 GLY C C 1
ATOM 6248 O O . GLY C 1 196 ? 56.564 19.833 8.796 1.00 7.90 219 GLY C O 1
ATOM 6249 N N . GLY C 1 197 ? 57.778 21.619 8.139 1.00 7.83 220 GLY C N 1
ATOM 6250 C CA . GLY C 1 197 ? 57.173 22.543 9.111 1.00 7.76 220 GLY C CA 1
ATOM 6251 C C . GLY C 1 197 ? 55.938 23.263 8.620 1.00 7.40 220 GLY C C 1
ATOM 6252 O O . GLY C 1 197 ? 55.131 22.702 7.883 1.00 6.68 220 GLY C O 1
ATOM 6253 N N . HIS C 1 198 ? 55.790 24.520 9.045 1.00 7.89 221 HIS C N 1
ATOM 6254 C CA . HIS C 1 198 ? 54.585 25.293 8.742 1.00 7.72 221 HIS C CA 1
ATOM 6255 C C . HIS C 1 198 ? 54.874 26.521 7.920 1.00 7.54 221 HIS C C 1
ATOM 6256 O O . HIS C 1 198 ? 54.017 27.388 7.788 1.00 7.97 221 HIS C O 1
ATOM 6263 N N . GLY C 1 199 ? 56.096 26.613 7.396 1.00 7.34 222 GLY C N 1
ATOM 6264 C CA . GLY C 1 199 ? 56.440 27.639 6.424 1.00 6.66 222 GLY C CA 1
ATOM 6265 C C . GLY C 1 199 ? 57.184 28.849 6.973 1.00 7.12 222 GLY C C 1
ATOM 6266 O O . GLY C 1 199 ? 57.743 28.825 8.081 1.00 5.87 222 GLY C O 1
ATOM 6267 N N . LEU C 1 200 ? 57.195 29.910 6.171 1.00 6.55 223 LEU C N 1
ATOM 6268 C CA . LEU C 1 200 ? 57.919 31.126 6.503 1.00 6.77 223 LEU C CA 1
ATOM 6269 C C . LEU C 1 200 ? 56.885 32.194 6.845 1.00 7.37 223 LEU C C 1
ATOM 6270 O O . LEU C 1 200 ? 56.250 32.767 5.954 1.00 8.29 223 LEU C O 1
ATOM 6275 N N . SER C 1 201 ? 56.693 32.422 8.139 1.00 7.46 224 SER C N 1
ATOM 6276 C CA . SER C 1 201 ? 55.562 33.187 8.617 1.00 8.06 224 SER C CA 1
ATOM 6277 C C . SER C 1 201 ? 55.889 34.569 9.208 1.00 8.96 224 SER C C 1
ATOM 6278 O O . SER C 1 201 ? 56.874 34.767 9.950 1.00 9.32 224 SER C O 1
ATOM 6281 N N . ILE C 1 202 ? 55.059 35.531 8.836 1.00 9.96 225 ILE C N 1
ATOM 6282 C CA . ILE C 1 202 ? 54.910 36.756 9.614 1.00 10.25 225 ILE C CA 1
ATOM 6283 C C . ILE C 1 202 ? 53.775 36.501 10.603 1.00 10.78 225 ILE C C 1
ATOM 6284 O O . ILE C 1 202 ? 52.634 36.201 10.225 1.00 10.81 225 ILE C O 1
ATOM 6289 N N . GLY C 1 203 ? 54.071 36.641 11.887 1.00 11.26 226 GLY C N 1
ATOM 6290 C CA . GLY C 1 203 ? 53.035 36.580 12.882 1.00 11.80 226 GLY C CA 1
ATOM 6291 C C . GLY C 1 203 ? 53.096 35.293 13.683 1.00 12.93 226 GLY C C 1
ATOM 6292 O O . GLY C 1 203 ? 54.047 34.529 13.537 1.00 14.28 226 GLY C O 1
ATOM 6293 N N . SER C 1 204 ? 52.097 35.045 14.521 1.00 13.69 227 SER C N 1
ATOM 6294 C CA A SER C 1 204 ? 50.955 35.951 14.678 0.50 13.72 227 SER C CA 1
ATOM 6295 C CA B SER C 1 204 ? 50.954 35.945 14.710 0.50 13.72 227 SER C CA 1
ATOM 6296 C C . SER C 1 204 ? 51.378 37.344 15.180 1.00 13.97 227 SER C C 1
ATOM 6297 O O . SER C 1 204 ? 52.221 37.477 16.083 1.00 14.46 227 SER C O 1
ATOM 6302 N N . VAL C 1 205 ? 50.802 38.384 14.577 1.00 12.85 228 VAL C N 1
ATOM 6303 C CA . VAL C 1 205 ? 51.063 39.772 14.991 1.00 11.40 228 VAL C CA 1
ATOM 6304 C C . VAL C 1 205 ? 49.840 40.333 15.751 1.00 11.83 228 VAL C C 1
ATOM 6305 O O . VAL C 1 205 ? 48.718 40.390 15.213 1.00 11.37 228 VAL C O 1
ATOM 6309 N N . GLY C 1 206 ? 50.060 40.745 16.999 1.00 11.59 229 GLY C N 1
ATOM 6310 C CA . GLY C 1 206 ? 48.999 41.341 17.820 1.00 11.34 229 GLY C CA 1
ATOM 6311 C C . GLY C 1 206 ? 48.909 40.675 19.184 1.00 11.78 229 GLY C C 1
ATOM 6312 O O . GLY C 1 206 ? 49.372 39.547 19.353 1.00 11.77 229 GLY C O 1
ATOM 6313 N N . GLY C 1 207 ? 48.341 41.383 20.163 1.00 11.81 230 GLY C N 1
ATOM 6314 C CA . GLY C 1 207 ? 48.151 40.840 21.516 1.00 12.30 230 GLY C CA 1
ATOM 6315 C C . GLY C 1 207 ? 49.409 40.695 22.368 1.00 12.83 230 GLY C C 1
ATOM 6316 O O . GLY C 1 207 ? 49.365 40.093 23.450 1.00 11.95 230 GLY C O 1
ATOM 6317 N N . ARG C 1 208 ? 50.529 41.246 21.890 1.00 12.93 231 ARG C N 1
ATOM 6318 C CA . ARG C 1 208 ? 51.810 41.172 22.609 1.00 13.91 231 ARG C CA 1
ATOM 6319 C C . ARG C 1 208 ? 52.258 42.571 23.056 1.00 13.62 231 ARG C C 1
ATOM 6320 O O . ARG C 1 208 ? 51.574 43.554 22.795 1.00 13.38 231 ARG C O 1
ATOM 6328 N N . SER C 1 209 ? 53.401 42.663 23.732 1.00 14.41 232 SER C N 1
ATOM 6329 C CA . SER C 1 209 ? 53.963 43.969 24.106 1.00 14.77 232 SER C CA 1
ATOM 6330 C C . SER C 1 209 ? 54.433 44.743 22.859 1.00 13.77 232 SER C C 1
ATOM 6331 O O . SER C 1 209 ? 54.435 45.977 22.841 1.00 14.40 232 SER C O 1
ATOM 6334 N N . ASP C 1 210 ? 54.786 43.995 21.811 1.00 12.13 233 ASP C N 1
ATOM 6335 C CA . ASP C 1 210 ? 55.282 44.551 20.555 1.00 10.79 233 ASP C CA 1
ATOM 6336 C C . ASP C 1 210 ? 54.545 43.867 19.414 1.00 9.47 233 ASP C C 1
ATOM 6337 O O . ASP C 1 210 ? 54.555 42.627 19.286 1.00 9.08 233 ASP C O 1
ATOM 6342 N N . ASN C 1 211 ? 53.895 44.680 18.592 1.00 8.65 234 ASN C N 1
ATOM 6343 C CA . ASN C 1 211 ? 53.050 44.160 17.509 1.00 8.61 234 ASN C CA 1
ATOM 6344 C C . ASN C 1 211 ? 53.321 44.857 16.190 1.00 8.59 234 ASN C C 1
ATOM 6345 O O . ASN C 1 211 ? 52.429 44.971 15.346 1.00 7.59 234 ASN C O 1
ATOM 6350 N N . THR C 1 212 ? 54.562 45.309 16.024 1.00 8.50 235 THR C N 1
ATOM 6351 C CA . THR C 1 212 ? 54.961 46.051 14.839 1.00 8.75 235 THR C CA 1
ATOM 6352 C C . THR C 1 212 ? 56.001 45.261 14.063 1.00 8.52 235 THR C C 1
ATOM 6353 O O . THR C 1 212 ? 57.085 44.986 14.559 1.00 8.07 235 THR C O 1
ATOM 6357 N N . VAL C 1 213 ? 55.644 44.889 12.842 1.00 9.04 236 VAL C N 1
ATOM 6358 C CA . VAL C 1 213 ? 56.568 44.272 11.904 1.00 8.98 236 VAL C CA 1
ATOM 6359 C C . VAL C 1 213 ? 56.798 45.277 10.779 1.00 10.09 236 VAL C C 1
ATOM 6360 O O . VAL C 1 213 ? 55.836 45.749 10.159 1.00 9.68 236 VAL C O 1
ATOM 6364 N N . LYS C 1 214 ? 58.061 45.608 10.504 1.00 10.03 237 LYS C N 1
ATOM 6365 C CA . LYS C 1 214 ? 58.359 46.609 9.501 1.00 11.06 237 LYS C CA 1
ATOM 6366 C C . LYS C 1 214 ? 59.674 46.305 8.830 1.00 10.75 237 LYS C C 1
ATOM 6367 O O . LYS C 1 214 ? 60.689 46.168 9.516 1.00 10.29 237 LYS C O 1
ATOM 6373 N N . THR C 1 215 ? 59.648 46.247 7.495 1.00 9.28 238 THR C N 1
ATOM 6374 C CA . THR C 1 215 ? 60.859 46.065 6.673 1.00 9.37 238 THR C CA 1
ATOM 6375 C C . THR C 1 215 ? 61.373 44.646 6.843 1.00 9.35 238 THR C C 1
ATOM 6376 O O . THR C 1 215 ? 62.177 44.361 7.727 1.00 9.47 238 THR C O 1
ATOM 6380 N N . VAL C 1 216 ? 60.856 43.753 6.009 1.00 8.51 239 VAL C N 1
ATOM 6381 C CA . VAL C 1 216 ? 61.197 42.331 6.087 1.00 8.55 239 VAL C CA 1
ATOM 6382 C C . VAL C 1 216 ? 61.482 41.836 4.676 1.00 8.47 239 VAL C C 1
ATOM 6383 O O . VAL C 1 216 ? 60.730 42.127 3.741 1.00 8.07 239 VAL C O 1
ATOM 6387 N N . THR C 1 217 ? 62.569 41.090 4.538 1.00 8.56 240 THR C N 1
ATOM 6388 C CA . THR C 1 217 ? 62.863 40.403 3.301 1.00 8.24 240 THR C CA 1
ATOM 6389 C C . THR C 1 217 ? 62.967 38.914 3.582 1.00 7.39 240 THR C C 1
ATOM 6390 O O . THR C 1 217 ? 63.800 38.478 4.389 1.00 6.55 240 THR C O 1
ATOM 6394 N N . ILE C 1 218 ? 62.105 38.132 2.943 1.00 6.92 241 ILE C N 1
ATOM 6395 C CA . ILE C 1 218 ? 62.213 36.665 3.012 1.00 6.60 241 ILE C CA 1
ATOM 6396 C C . ILE C 1 218 ? 62.399 36.208 1.574 1.00 7.31 241 ILE C C 1
ATOM 6397 O O . ILE C 1 218 ? 61.499 36.382 0.746 1.00 6.69 241 ILE C O 1
ATOM 6402 N N . SER C 1 219 ? 63.568 35.637 1.269 1.00 6.89 242 SER C N 1
ATOM 6403 C CA . SER C 1 219 ? 63.958 35.491 -0.129 1.00 7.41 242 SER C CA 1
ATOM 6404 C C . SER C 1 219 ? 64.775 34.257 -0.412 1.00 7.50 242 SER C C 1
ATOM 6405 O O . SER C 1 219 ? 65.396 33.666 0.501 1.00 7.65 242 SER C O 1
ATOM 6408 N N . ASN C 1 220 ? 64.758 33.855 -1.680 1.00 7.88 243 ASN C N 1
ATOM 6409 C CA . ASN C 1 220 ? 65.689 32.856 -2.198 1.00 8.94 243 ASN C CA 1
ATOM 6410 C C . ASN C 1 220 ? 65.763 31.617 -1.308 1.00 8.54 243 ASN C C 1
ATOM 6411 O O . ASN C 1 220 ? 66.844 31.179 -0.890 1.00 8.17 243 ASN C O 1
ATOM 6416 N N . SER C 1 221 ? 64.584 31.080 -1.003 1.00 8.73 244 SER C N 1
ATOM 6417 C CA . SER C 1 221 ? 64.437 29.996 -0.050 1.00 8.69 244 SER C CA 1
ATOM 6418 C C . SER C 1 221 ? 63.462 28.963 -0.602 1.00 9.21 244 SER C C 1
ATOM 6419 O O . SER C 1 221 ? 62.625 29.270 -1.472 1.00 8.54 244 SER C O 1
ATOM 6422 N N . LYS C 1 222 ? 63.551 27.742 -0.092 1.00 8.44 245 LYS C N 1
ATOM 6423 C CA . LYS C 1 222 ? 62.613 26.711 -0.507 1.00 9.02 245 LYS C CA 1
ATOM 6424 C C . LYS C 1 222 ? 61.872 26.123 0.674 1.00 8.94 245 LYS C C 1
ATOM 6425 O O . LYS C 1 222 ? 62.424 25.966 1.774 1.00 9.11 245 LYS C O 1
ATOM 6431 N N . ILE C 1 223 ? 60.595 25.851 0.441 1.00 7.89 246 ILE C N 1
ATOM 6432 C CA . ILE C 1 223 ? 59.718 25.289 1.462 1.00 7.98 246 ILE C CA 1
ATOM 6433 C C . ILE C 1 223 ? 59.169 23.989 0.906 1.00 7.87 246 ILE C C 1
ATOM 6434 O O . ILE C 1 223 ? 58.562 23.962 -0.181 1.00 7.96 246 ILE C O 1
ATOM 6439 N N . VAL C 1 224 ? 59.429 22.907 1.624 1.00 8.01 247 VAL C N 1
ATOM 6440 C CA . VAL C 1 224 ? 59.168 21.564 1.097 1.00 9.30 247 VAL C CA 1
ATOM 6441 C C . VAL C 1 224 ? 58.423 20.794 2.156 1.00 8.89 247 VAL C C 1
ATOM 6442 O O . VAL C 1 224 ? 58.784 20.888 3.322 1.00 9.05 247 VAL C O 1
ATOM 6446 N N . ASN C 1 225 ? 57.406 20.032 1.746 1.00 8.79 248 ASN C N 1
ATOM 6447 C CA . ASN C 1 225 ? 56.686 19.123 2.642 1.00 9.17 248 ASN C CA 1
ATOM 6448 C C . ASN C 1 225 ? 56.243 19.846 3.919 1.00 9.01 248 ASN C C 1
ATOM 6449 O O . ASN C 1 225 ? 56.465 19.360 5.031 1.00 9.29 248 ASN C O 1
ATOM 6454 N N . SER C 1 226 ? 55.653 21.033 3.743 1.00 7.96 249 SER C N 1
ATOM 6455 C CA . SER C 1 226 ? 55.270 21.894 4.863 1.00 7.90 249 SER C CA 1
ATOM 6456 C C . SER C 1 226 ? 53.777 22.205 4.786 1.00 8.50 249 SER C C 1
ATOM 6457 O O . SER C 1 226 ? 53.172 22.055 3.714 1.00 7.99 249 SER C O 1
ATOM 6460 N N . ASP C 1 227 ? 53.190 22.639 5.908 1.00 8.78 250 ASP C N 1
ATOM 6461 C CA . ASP C 1 227 ? 51.750 22.955 5.933 1.00 10.49 250 ASP C CA 1
ATOM 6462 C C . ASP C 1 227 ? 51.403 24.209 5.138 1.00 9.81 250 ASP C C 1
ATOM 6463 O O . ASP C 1 227 ? 50.380 24.242 4.449 1.00 9.83 250 ASP C O 1
ATOM 6468 N N . ASN C 1 228 ? 52.253 25.233 5.244 1.00 9.15 251 ASN C N 1
ATOM 6469 C CA . ASN C 1 228 ? 52.056 26.479 4.508 1.00 9.26 251 ASN C CA 1
ATOM 6470 C C . ASN C 1 228 ? 53.339 26.881 3.827 1.00 9.42 251 ASN C C 1
ATOM 6471 O O . ASN C 1 228 ? 54.409 26.394 4.200 1.00 9.26 251 ASN C O 1
ATOM 6476 N N . GLY C 1 229 ? 53.231 27.754 2.825 1.00 9.36 252 GLY C N 1
ATOM 6477 C CA . GLY C 1 229 ? 54.409 28.347 2.190 1.00 9.28 252 GLY C CA 1
ATOM 6478 C C . GLY C 1 229 ? 54.629 29.733 2.771 1.00 9.32 252 GLY C C 1
ATOM 6479 O O . GLY C 1 229 ? 55.241 29.887 3.831 1.00 8.41 252 GLY C O 1
ATOM 6480 N N . VAL C 1 230 ? 54.100 30.741 2.076 1.00 9.18 253 VAL C N 1
ATOM 6481 C CA . VAL C 1 230 ? 54.120 32.128 2.535 1.00 9.06 253 VAL C CA 1
ATOM 6482 C C . VAL C 1 230 ? 52.945 32.308 3.482 1.00 9.73 253 VAL C C 1
ATOM 6483 O O . VAL C 1 230 ? 51.814 31.982 3.118 1.00 9.84 253 VAL C O 1
ATOM 6487 N N . ARG C 1 231 ? 53.192 32.817 4.694 1.00 8.98 254 ARG C N 1
ATOM 6488 C CA . ARG C 1 231 ? 52.100 33.001 5.638 1.00 9.17 254 ARG C CA 1
ATOM 6489 C C . ARG C 1 231 ? 52.228 34.313 6.398 1.00 9.16 254 ARG C C 1
ATOM 6490 O O . ARG C 1 231 ? 53.304 34.649 6.898 1.00 9.46 254 ARG C O 1
ATOM 6498 N N . ILE C 1 232 ? 51.122 35.048 6.476 1.00 8.70 255 ILE C N 1
ATOM 6499 C CA . ILE C 1 232 ? 51.022 36.232 7.345 1.00 8.66 255 ILE C CA 1
ATOM 6500 C C . ILE C 1 232 ? 49.760 36.066 8.179 1.00 8.98 255 ILE C C 1
ATOM 6501 O O . ILE C 1 232 ? 48.673 35.900 7.630 1.00 8.20 255 ILE C O 1
ATOM 6506 N N . LYS C 1 233 ? 49.908 36.090 9.502 1.00 8.94 256 LYS C N 1
ATOM 6507 C CA . LYS C 1 233 ? 48.756 36.007 10.405 1.00 10.17 256 LYS C CA 1
ATOM 6508 C C . LYS C 1 233 ? 48.730 37.165 11.369 1.00 10.26 256 LYS C C 1
ATOM 6509 O O . LYS C 1 233 ? 49.738 37.487 11.997 1.00 10.53 256 LYS C O 1
ATOM 6515 N N . THR C 1 234 ? 47.564 37.765 11.516 1.00 10.41 257 THR C N 1
ATOM 6516 C CA . THR C 1 234 ? 47.395 38.778 12.533 1.00 10.78 257 THR C CA 1
ATOM 6517 C C . THR C 1 234 ? 46.247 38.393 13.453 1.00 10.82 257 THR C C 1
ATOM 6518 O O . THR C 1 234 ? 45.370 37.598 13.082 1.00 10.80 257 THR C O 1
ATOM 6522 N N . VAL C 1 235 ? 46.255 38.981 14.644 1.00 10.65 258 VAL C N 1
ATOM 6523 C CA . VAL C 1 235 ? 45.348 38.604 15.724 1.00 11.02 258 VAL C CA 1
ATOM 6524 C C . VAL C 1 235 ? 44.054 39.396 15.722 1.00 10.66 258 VAL C C 1
ATOM 6525 O O . VAL C 1 235 ? 44.055 40.620 15.615 1.00 10.22 258 VAL C O 1
ATOM 6529 N N . SER C 1 236 ? 42.949 38.663 15.804 1.00 11.51 259 SER C N 1
ATOM 6530 C CA . SER C 1 236 ? 41.608 39.220 15.861 1.00 12.36 259 SER C CA 1
ATOM 6531 C C . SER C 1 236 ? 41.454 40.232 17.007 1.00 12.67 259 SER C C 1
ATOM 6532 O O . SER C 1 236 ? 41.825 39.942 18.152 1.00 13.67 259 SER C O 1
ATOM 6535 N N . GLY C 1 237 ? 40.944 41.418 16.688 1.00 12.08 260 GLY C N 1
ATOM 6536 C CA . GLY C 1 237 ? 40.751 42.472 17.694 1.00 12.17 260 GLY C CA 1
ATOM 6537 C C . GLY C 1 237 ? 42.019 43.132 18.225 1.00 12.11 260 GLY C C 1
ATOM 6538 O O . GLY C 1 237 ? 41.956 43.970 19.125 1.00 12.18 260 GLY C O 1
ATOM 6539 N N . ALA C 1 238 ? 43.172 42.786 17.658 1.00 11.85 261 ALA C N 1
ATOM 6540 C CA . ALA C 1 238 ? 44.433 43.333 18.142 1.00 12.27 261 ALA C CA 1
ATOM 6541 C C . ALA C 1 238 ? 44.813 44.619 17.422 1.00 12.20 261 ALA C C 1
ATOM 6542 O O . ALA C 1 238 ? 44.194 45.002 16.424 1.00 12.52 261 ALA C O 1
ATOM 6544 N N . THR C 1 239 ? 45.828 45.284 17.956 1.00 11.98 262 THR C N 1
ATOM 6545 C CA . THR C 1 239 ? 46.379 46.498 17.375 1.00 12.16 262 THR C CA 1
ATOM 6546 C C . THR C 1 239 ? 47.850 46.236 17.016 1.00 11.48 262 THR C C 1
ATOM 6547 O O . THR C 1 239 ? 48.600 45.634 17.796 1.00 10.70 262 THR C O 1
ATOM 6551 N N . GLY C 1 240 ? 48.250 46.654 15.816 1.00 10.62 263 GLY C N 1
ATOM 6552 C CA . GLY C 1 240 ? 49.641 46.535 15.402 1.00 9.58 263 GLY C CA 1
ATOM 6553 C C . GLY C 1 240 ? 49.756 46.922 13.941 1.00 9.30 263 GLY C C 1
ATOM 6554 O O . GLY C 1 240 ? 48.882 47.607 13.410 1.00 8.18 263 GLY C O 1
ATOM 6555 N N . SER C 1 241 ? 50.832 46.490 13.297 1.00 8.72 264 SER C N 1
ATOM 6556 C CA . SER C 1 241 ? 51.000 46.727 11.866 1.00 9.35 264 SER C CA 1
ATOM 6557 C C . SER C 1 241 ? 52.030 45.783 11.256 1.00 8.83 264 SER C C 1
ATOM 6558 O O . SER C 1 241 ? 53.001 45.375 11.913 1.00 9.09 264 SER C O 1
ATOM 6561 N N . VAL C 1 242 ? 51.798 45.439 9.990 1.00 9.01 265 VAL C N 1
ATOM 6562 C CA . VAL C 1 242 ? 52.722 44.633 9.197 1.00 8.46 265 VAL C CA 1
ATOM 6563 C C . VAL C 1 242 ? 52.958 45.437 7.926 1.00 8.93 265 VAL C C 1
ATOM 6564 O O . VAL C 1 242 ? 52.049 45.555 7.091 1.00 8.53 265 VAL C O 1
ATOM 6568 N N . SER C 1 243 ? 54.156 46.006 7.772 1.00 8.85 266 SER C N 1
ATOM 6569 C CA . SER C 1 243 ? 54.423 46.821 6.582 1.00 8.85 266 SER C CA 1
ATOM 6570 C C . SER C 1 243 ? 55.809 46.612 5.982 1.00 9.15 266 SER C C 1
ATOM 6571 O O . SER C 1 243 ? 56.765 46.255 6.681 1.00 9.39 266 SER C O 1
ATOM 6574 N N . GLY C 1 244 ? 55.908 46.842 4.676 1.00 8.70 267 GLY C N 1
ATOM 6575 C CA . GLY C 1 244 ? 57.178 46.735 3.972 1.00 8.55 267 GLY C CA 1
ATOM 6576 C C . GLY C 1 244 ? 57.759 45.334 4.014 1.00 9.14 267 GLY C C 1
ATOM 6577 O O . GLY C 1 244 ? 58.974 45.157 4.225 1.00 9.06 267 GLY C O 1
ATOM 6578 N N . VAL C 1 245 ? 56.891 44.345 3.808 1.00 8.63 268 VAL C N 1
ATOM 6579 C CA . VAL C 1 245 ? 57.275 42.935 3.800 1.00 8.74 268 VAL C CA 1
ATOM 6580 C C . VAL C 1 245 ? 57.400 42.459 2.343 1.00 8.91 268 VAL C C 1
ATOM 6581 O O . VAL C 1 245 ? 56.477 42.658 1.529 1.00 8.54 268 VAL C O 1
ATOM 6585 N N . THR C 1 246 ? 58.544 41.867 2.012 1.00 8.34 269 THR C N 1
ATOM 6586 C CA . THR C 1 246 ? 58.776 41.303 0.668 1.00 8.29 269 THR C CA 1
ATOM 6587 C C . THR C 1 246 ? 59.140 39.823 0.780 1.00 8.59 269 THR C C 1
ATOM 6588 O O . THR C 1 246 ? 60.091 39.454 1.495 1.00 8.37 269 THR C O 1
ATOM 6592 N N . TYR C 1 247 ? 58.353 38.981 0.120 1.00 7.95 270 TYR C N 1
ATOM 6593 C CA . TYR C 1 247 ? 58.750 37.606 -0.144 1.00 7.86 270 TYR C CA 1
ATOM 6594 C C . TYR C 1 247 ? 59.152 37.516 -1.608 1.00 8.48 270 TYR C C 1
ATOM 6595 O O . TYR C 1 247 ? 58.364 37.857 -2.490 1.00 8.58 270 TYR C O 1
ATOM 6604 N N . SER C 1 248 ? 60.364 37.055 -1.882 1.00 8.62 271 SER C N 1
ATOM 6605 C CA . SER C 1 248 ? 60.791 36.945 -3.277 1.00 9.03 271 SER C CA 1
ATOM 6606 C C . SER C 1 248 ? 61.626 35.701 -3.524 1.00 9.03 271 SER C C 1
ATOM 6607 O O . SER C 1 248 ? 62.499 35.346 -2.705 1.00 8.77 271 SER C O 1
ATOM 6610 N N . GLY C 1 249 ? 61.404 35.070 -4.669 1.00 8.27 272 GLY C N 1
ATOM 6611 C CA . GLY C 1 249 ? 62.192 33.895 -5.045 1.00 8.78 272 GLY C CA 1
ATOM 6612 C C . GLY C 1 249 ? 62.005 32.778 -4.037 1.00 8.60 272 GLY C C 1
ATOM 6613 O O . GLY C 1 249 ? 62.984 32.229 -3.490 1.00 8.50 272 GLY C O 1
ATOM 6614 N N . ILE C 1 250 ? 60.743 32.464 -3.757 1.00 7.64 273 ILE C N 1
ATOM 6615 C CA . ILE C 1 250 ? 60.415 31.357 -2.855 1.00 8.27 273 ILE C CA 1
ATOM 6616 C C . ILE C 1 250 ? 59.855 30.216 -3.693 1.00 9.24 273 ILE C C 1
ATOM 6617 O O . ILE C 1 250 ? 58.923 30.418 -4.496 1.00 9.59 273 ILE C O 1
ATOM 6622 N N . THR C 1 251 ? 60.402 29.020 -3.516 1.00 9.98 274 THR C N 1
ATOM 6623 C CA . THR C 1 251 ? 59.857 27.854 -4.219 1.00 10.20 274 THR C CA 1
ATOM 6624 C C . THR C 1 251 ? 59.168 26.926 -3.220 1.00 10.13 274 THR C C 1
ATOM 6625 O O . THR C 1 251 ? 59.663 26.709 -2.114 1.00 10.51 274 THR C O 1
ATOM 6629 N N . LEU C 1 252 ? 58.014 26.407 -3.618 1.00 9.25 275 LEU C N 1
ATOM 6630 C CA . LEU C 1 252 ? 57.184 25.568 -2.760 1.00 8.98 275 LEU C CA 1
ATOM 6631 C C . LEU C 1 252 ? 57.056 24.156 -3.335 1.00 8.90 275 LEU C C 1
ATOM 6632 O O . LEU C 1 252 ? 56.825 23.984 -4.537 1.00 8.22 275 LEU C O 1
ATOM 6637 N N . SER C 1 253 ? 57.167 23.154 -2.470 1.00 8.56 276 SER C N 1
ATOM 6638 C CA . SER C 1 253 ? 57.070 21.772 -2.906 1.00 10.11 276 SER C CA 1
ATOM 6639 C C . SER C 1 253 ? 56.181 20.996 -1.946 1.00 9.62 276 SER C C 1
ATOM 6640 O O . SER C 1 253 ? 56.512 20.862 -0.765 1.00 10.32 276 SER C O 1
ATOM 6643 N N . ASN C 1 254 ? 55.038 20.525 -2.444 1.00 9.65 277 ASN C N 1
ATOM 6644 C CA . ASN C 1 254 ? 54.142 19.653 -1.690 1.00 9.90 277 ASN C CA 1
ATOM 6645 C C . ASN C 1 254 ? 53.665 20.307 -0.398 1.00 10.14 277 ASN C C 1
ATOM 6646 O O . ASN C 1 254 ? 53.831 19.749 0.697 1.00 11.21 277 ASN C O 1
ATOM 6651 N N . ILE C 1 255 ? 53.107 21.507 -0.538 1.00 9.48 278 ILE C N 1
ATOM 6652 C CA . ILE C 1 255 ? 52.515 22.254 0.585 1.00 8.89 278 ILE C CA 1
ATOM 6653 C C . ILE C 1 255 ? 51.142 21.653 0.890 1.00 9.23 278 ILE C C 1
ATOM 6654 O O . ILE C 1 255 ? 50.309 21.492 -0.011 1.00 8.81 278 ILE C O 1
ATOM 6659 N N . ALA C 1 256 ? 50.905 21.310 2.151 1.00 9.31 279 ALA C N 1
ATOM 6660 C CA . ALA C 1 256 ? 49.694 20.553 2.488 1.00 10.05 279 ALA C CA 1
ATOM 6661 C C . ALA C 1 256 ? 48.389 21.364 2.630 1.00 10.52 279 ALA C C 1
ATOM 6662 O O . ALA C 1 256 ? 47.314 20.875 2.242 1.00 10.95 279 ALA C O 1
ATOM 6664 N N . LYS C 1 257 ? 48.478 22.574 3.189 1.00 10.23 280 LYS C N 1
ATOM 6665 C CA A LYS C 1 257 ? 47.283 23.344 3.549 0.50 9.93 280 LYS C CA 1
ATOM 6666 C CA B LYS C 1 257 ? 47.283 23.345 3.548 0.50 10.39 280 LYS C CA 1
ATOM 6667 C C . LYS C 1 257 ? 47.104 24.603 2.702 1.00 9.90 280 LYS C C 1
ATOM 6668 O O . LYS C 1 257 ? 46.080 24.763 2.049 1.00 10.15 280 LYS C O 1
ATOM 6679 N N . TYR C 1 258 ? 48.105 25.488 2.719 1.00 8.98 281 TYR C N 1
ATOM 6680 C CA . TYR C 1 258 ? 48.049 26.756 1.996 1.00 8.46 281 TYR C CA 1
ATOM 6681 C C . TYR C 1 258 ? 49.384 27.087 1.366 1.00 7.82 281 TYR C C 1
ATOM 6682 O O . TYR C 1 258 ? 50.377 27.206 2.080 1.00 7.40 281 TYR C O 1
ATOM 6691 N N . GLY C 1 259 ? 49.395 27.268 0.048 1.00 7.70 282 GLY C N 1
ATOM 6692 C CA . GLY C 1 259 ? 50.586 27.719 -0.670 1.00 7.60 282 GLY C CA 1
ATOM 6693 C C . GLY C 1 259 ? 50.935 29.088 -0.141 1.00 7.39 282 GLY C C 1
ATOM 6694 O O . GLY C 1 259 ? 52.053 29.328 0.291 1.00 6.81 282 GLY C O 1
ATOM 6695 N N . ILE C 1 260 ? 49.955 29.979 -0.190 1.00 7.45 283 ILE C N 1
ATOM 6696 C CA . ILE C 1 260 ? 50.068 31.320 0.377 1.00 8.39 283 ILE C CA 1
ATOM 6697 C C . ILE C 1 260 ? 48.846 31.579 1.251 1.00 7.90 283 ILE C C 1
ATOM 6698 O O . ILE C 1 260 ? 47.700 31.376 0.826 1.00 8.05 283 ILE C O 1
ATOM 6703 N N . VAL C 1 261 ? 49.061 32.019 2.482 1.00 8.69 284 VAL C N 1
ATOM 6704 C CA . VAL C 1 261 ? 47.926 32.346 3.348 1.00 7.89 284 VAL C CA 1
ATOM 6705 C C . VAL C 1 261 ? 48.177 33.663 4.087 1.00 9.10 284 VAL C C 1
ATOM 6706 O O . VAL C 1 261 ? 49.220 33.847 4.725 1.00 8.99 284 VAL C O 1
ATOM 6710 N N . ILE C 1 262 ? 47.239 34.595 3.937 1.00 9.42 285 ILE C N 1
ATOM 6711 C CA . ILE C 1 262 ? 47.287 35.884 4.643 1.00 9.56 285 ILE C CA 1
ATOM 6712 C C . ILE C 1 262 ? 45.935 36.079 5.273 1.00 9.50 285 ILE C C 1
ATOM 6713 O O . ILE C 1 262 ? 44.923 36.139 4.570 1.00 9.27 285 ILE C O 1
ATOM 6718 N N . GLU C 1 263 ? 45.911 36.137 6.603 1.00 10.23 286 GLU C N 1
ATOM 6719 C CA . GLU C 1 263 ? 44.656 36.229 7.341 1.00 10.98 286 GLU C CA 1
ATOM 6720 C C . GLU C 1 263 ? 44.745 37.024 8.641 1.00 10.61 286 GLU C C 1
ATOM 6721 O O . GLU C 1 263 ? 45.725 36.928 9.397 1.00 10.24 286 GLU C O 1
ATOM 6727 N N . GLN C 1 264 ? 43.709 37.823 8.869 1.00 9.70 287 GLN C N 1
ATOM 6728 C CA . GLN C 1 264 ? 43.668 38.750 9.990 1.00 9.99 287 GLN C CA 1
ATOM 6729 C C . GLN C 1 264 ? 42.644 38.325 11.043 1.00 10.38 287 GLN C C 1
ATOM 6730 O O . GLN C 1 264 ? 42.015 39.163 11.692 1.00 10.29 287 GLN C O 1
ATOM 6736 N N . ASP C 1 265 ? 42.525 37.017 11.242 1.00 11.63 288 ASP C N 1
ATOM 6737 C CA . ASP C 1 265 ? 41.464 36.466 12.084 1.00 13.53 288 ASP C CA 1
ATOM 6738 C C . ASP C 1 265 ? 41.947 35.482 13.157 1.00 14.93 288 ASP C C 1
ATOM 6739 O O . ASP C 1 265 ? 41.189 34.599 13.557 1.00 15.84 288 ASP C O 1
ATOM 6744 N N . TYR C 1 266 ? 43.182 35.621 13.625 1.00 16.60 289 TYR C N 1
ATOM 6745 C CA . TYR C 1 266 ? 43.683 34.671 14.617 1.00 18.79 289 TYR C CA 1
ATOM 6746 C C . TYR C 1 266 ? 43.245 34.995 16.029 1.00 19.60 289 TYR C C 1
ATOM 6747 O O . TYR C 1 266 ? 43.375 36.125 16.491 1.00 18.61 289 TYR C O 1
ATOM 6756 N N . GLU C 1 267 ? 42.699 33.985 16.695 1.00 21.31 290 GLU C N 1
ATOM 6757 C CA . GLU C 1 267 ? 42.278 34.120 18.079 1.00 23.12 290 GLU C CA 1
ATOM 6758 C C . GLU C 1 267 ? 42.789 32.916 18.856 1.00 23.90 290 GLU C C 1
ATOM 6759 O O . GLU C 1 267 ? 42.437 31.774 18.544 1.00 23.88 290 GLU C O 1
ATOM 6765 N N . ASN C 1 268 ? 43.636 33.182 19.850 1.00 24.85 291 ASN C N 1
ATOM 6766 C CA . ASN C 1 268 ? 44.274 32.134 20.649 1.00 25.83 291 ASN C CA 1
ATOM 6767 C C . ASN C 1 268 ? 44.945 31.049 19.808 1.00 26.01 291 ASN C C 1
ATOM 6768 O O . ASN C 1 268 ? 44.805 29.862 20.091 1.00 26.70 291 ASN C O 1
ATOM 6773 N N . GLY C 1 269 ? 45.671 31.461 18.775 1.00 25.81 292 GLY C N 1
ATOM 6774 C CA . GLY C 1 269 ? 46.418 30.521 17.953 1.00 25.88 292 GLY C CA 1
ATOM 6775 C C . GLY C 1 269 ? 45.637 29.804 16.860 1.00 25.84 292 GLY C C 1
ATOM 6776 O O . GLY C 1 269 ? 46.219 29.008 16.117 1.00 26.10 292 GLY C O 1
ATOM 6777 N N . SER C 1 270 ? 44.339 30.081 16.747 1.00 25.77 293 SER C N 1
ATOM 6778 C CA . SER C 1 270 ? 43.534 29.511 15.657 1.00 26.10 293 SER C CA 1
ATOM 6779 C C . SER C 1 270 ? 42.606 30.521 14.936 1.00 25.60 293 SER C C 1
ATOM 6780 O O . SER C 1 270 ? 42.068 31.436 15.565 1.00 25.23 293 SER C O 1
ATOM 6783 N N . PRO C 1 271 ? 42.425 30.349 13.603 1.00 25.22 294 PRO C N 1
ATOM 6784 C CA . PRO C 1 271 ? 41.527 31.188 12.794 1.00 24.67 294 PRO C CA 1
ATOM 6785 C C . PRO C 1 271 ? 40.071 31.137 13.235 1.00 24.37 294 PRO C C 1
ATOM 6786 O O . PRO C 1 271 ? 39.552 30.063 13.543 1.00 24.54 294 PRO C O 1
ATOM 6790 N N . THR C 1 272 ? 39.410 32.291 13.246 1.00 23.62 295 THR C N 1
ATOM 6791 C CA . THR C 1 272 ? 37.972 32.349 13.531 1.00 23.09 295 THR C CA 1
ATOM 6792 C C . THR C 1 272 ? 37.125 32.341 12.251 1.00 22.73 295 THR C C 1
ATOM 6793 O O . THR C 1 272 ? 35.921 32.059 12.296 1.00 22.91 295 THR C O 1
ATOM 6797 N N . GLY C 1 273 ? 37.759 32.653 11.122 1.00 21.67 296 GLY C N 1
ATOM 6798 C CA . GLY C 1 273 ? 37.039 32.878 9.859 1.00 20.64 296 GLY C CA 1
ATOM 6799 C C . GLY C 1 273 ? 36.565 34.306 9.632 1.00 19.49 296 GLY C C 1
ATOM 6800 O O . GLY C 1 273 ? 36.024 34.624 8.572 1.00 19.76 296 GLY C O 1
ATOM 6801 N N . THR C 1 274 ? 36.755 35.171 10.624 1.00 18.62 297 THR C N 1
ATOM 6802 C CA . THR C 1 274 ? 36.327 36.561 10.527 1.00 17.55 297 THR C CA 1
ATOM 6803 C C . THR C 1 274 ? 37.507 37.496 10.804 1.00 16.62 297 THR C C 1
ATOM 6804 O O . THR C 1 274 ? 37.975 37.593 11.951 1.00 16.36 297 THR C O 1
ATOM 6808 N N . PRO C 1 275 ? 37.988 38.204 9.759 1.00 15.22 298 PRO C N 1
ATOM 6809 C CA . PRO C 1 275 ? 39.155 39.078 9.942 1.00 14.15 298 PRO C CA 1
ATOM 6810 C C . PRO C 1 275 ? 38.767 40.380 10.645 1.00 13.70 298 PRO C C 1
ATOM 6811 O O . PRO C 1 275 ? 37.615 40.804 10.556 1.00 13.78 298 PRO C O 1
ATOM 6815 N N . THR C 1 276 ? 39.705 40.980 11.364 1.00 12.77 299 THR C N 1
ATOM 6816 C CA . THR C 1 276 ? 39.517 42.321 11.891 1.00 12.91 299 THR C CA 1
ATOM 6817 C C . THR C 1 276 ? 40.563 43.287 11.360 1.00 12.74 299 THR C C 1
ATOM 6818 O O . THR C 1 276 ? 41.526 42.864 10.753 1.00 12.24 299 THR C O 1
ATOM 6822 N N . ASN C 1 277 ? 40.378 44.576 11.634 1.00 12.69 300 ASN C N 1
ATOM 6823 C CA . ASN C 1 277 ? 41.129 45.628 10.967 1.00 13.08 300 ASN C CA 1
ATOM 6824 C C . ASN C 1 277 ? 42.246 46.343 11.732 1.00 12.78 300 ASN C C 1
ATOM 6825 O O . ASN C 1 277 ? 42.776 47.330 11.249 1.00 13.87 300 ASN C O 1
ATOM 6830 N N . GLY C 1 278 ? 42.600 45.865 12.906 1.00 11.07 301 GLY C N 1
ATOM 6831 C CA . GLY C 1 278 ? 43.499 46.607 13.766 1.00 9.63 301 GLY C CA 1
ATOM 6832 C C . GLY C 1 278 ? 44.984 46.416 13.499 1.00 9.10 301 GLY C C 1
ATOM 6833 O O . GLY C 1 278 ? 45.820 47.111 14.046 1.00 8.53 301 GLY C O 1
ATOM 6834 N N . VAL C 1 279 ? 45.303 45.450 12.652 1.00 8.32 302 VAL C N 1
ATOM 6835 C CA . VAL C 1 279 ? 46.691 45.151 12.283 1.00 7.89 302 VAL C CA 1
ATOM 6836 C C . VAL C 1 279 ? 46.794 45.213 10.746 1.00 7.75 302 VAL C C 1
ATOM 6837 O O . VAL C 1 279 ? 46.819 44.185 10.071 1.00 8.06 302 VAL C O 1
ATOM 6841 N N . PRO C 1 280 ? 46.790 46.439 10.186 1.00 8.06 303 PRO C N 1
ATOM 6842 C CA . PRO C 1 280 ? 46.816 46.538 8.716 1.00 7.86 303 PRO C CA 1
ATOM 6843 C C . PRO C 1 280 ? 48.070 45.913 8.101 1.00 7.17 303 PRO C C 1
ATOM 6844 O O . PRO C 1 280 ? 49.145 45.960 8.695 1.00 7.02 303 PRO C O 1
ATOM 6848 N N . ILE C 1 281 ? 47.904 45.288 6.939 1.00 6.78 304 ILE C N 1
ATOM 6849 C CA . ILE C 1 281 ? 49.014 44.708 6.189 1.00 6.02 304 ILE C CA 1
ATOM 6850 C C . ILE C 1 281 ? 49.223 45.541 4.924 1.00 6.50 304 ILE C C 1
ATOM 6851 O O . ILE C 1 281 ? 48.401 45.505 4.000 1.00 5.45 304 ILE C O 1
ATOM 6856 N N . THR C 1 282 ? 50.326 46.295 4.882 1.00 6.54 305 THR C N 1
ATOM 6857 C CA . THR C 1 282 ? 50.524 47.274 3.816 1.00 7.15 305 THR C CA 1
ATOM 6858 C C . THR C 1 282 ? 51.938 47.176 3.267 1.00 7.49 305 THR C C 1
ATOM 6859 O O . THR C 1 282 ? 52.854 46.703 3.975 1.00 7.63 305 THR C O 1
ATOM 6863 N N . GLY C 1 283 ? 52.126 47.602 2.017 1.00 7.27 306 GLY C N 1
ATOM 6864 C CA . GLY C 1 283 ? 53.462 47.529 1.389 1.00 6.60 306 GLY C CA 1
ATOM 6865 C C . GLY C 1 283 ? 53.943 46.088 1.294 1.00 7.41 306 GLY C C 1
ATOM 6866 O O . GLY C 1 283 ? 55.118 45.797 1.559 1.00 7.25 306 GLY C O 1
ATOM 6867 N N . LEU C 1 284 ? 53.037 45.186 0.918 1.00 6.85 307 LEU C N 1
ATOM 6868 C CA . LEU C 1 284 ? 53.374 43.752 0.799 1.00 7.54 307 LEU C CA 1
ATOM 6869 C C . LEU C 1 284 ? 53.756 43.411 -0.635 1.00 7.68 307 LEU C C 1
ATOM 6870 O O . LEU C 1 284 ? 52.962 43.621 -1.555 1.00 7.43 307 LEU C O 1
ATOM 6875 N N . THR C 1 285 ? 54.968 42.886 -0.822 1.00 7.38 308 THR C N 1
ATOM 6876 C CA . THR C 1 285 ? 55.432 42.489 -2.156 1.00 8.35 308 THR C CA 1
ATOM 6877 C C . THR C 1 285 ? 55.651 40.973 -2.201 1.00 8.32 308 THR C C 1
ATOM 6878 O O . THR C 1 285 ? 56.367 40.424 -1.372 1.00 7.75 308 THR C O 1
ATOM 6882 N N . LEU C 1 286 ? 54.989 40.301 -3.143 1.00 8.14 309 LEU C N 1
ATOM 6883 C CA . LEU C 1 286 ? 55.338 38.917 -3.475 1.00 8.09 309 LEU C CA 1
ATOM 6884 C C . LEU C 1 286 ? 55.873 38.890 -4.898 1.00 8.99 309 LEU C C 1
ATOM 6885 O O . LEU C 1 286 ? 55.218 39.367 -5.838 1.00 8.78 309 LEU C O 1
ATOM 6890 N N . SER C 1 287 ? 57.071 38.336 -5.054 1.00 8.83 310 SER C N 1
ATOM 6891 C CA . SER C 1 287 ? 57.695 38.265 -6.370 1.00 9.36 310 SER C CA 1
ATOM 6892 C C . SER C 1 287 ? 58.291 36.873 -6.557 1.00 9.76 310 SER C C 1
ATOM 6893 O O . SER C 1 287 ? 59.050 36.395 -5.704 1.00 9.90 310 SER C O 1
ATOM 6896 N N . LYS C 1 288 ? 57.935 36.225 -7.663 1.00 9.56 311 LYS C N 1
ATOM 6897 C CA . LYS C 1 288 ? 58.492 34.910 -8.024 1.00 9.63 311 LYS C CA 1
ATOM 6898 C C . LYS C 1 288 ? 58.291 33.895 -6.889 1.00 9.58 311 LYS C C 1
ATOM 6899 O O . LYS C 1 288 ? 59.252 33.400 -6.269 1.00 8.62 311 LYS C O 1
ATOM 6905 N N . ILE C 1 289 ? 57.017 33.623 -6.616 1.00 8.78 312 ILE C N 1
ATOM 6906 C CA . ILE C 1 289 ? 56.612 32.671 -5.605 1.00 8.48 312 ILE C CA 1
ATOM 6907 C C . ILE C 1 289 ? 55.960 31.537 -6.374 1.00 8.91 312 ILE C C 1
ATOM 6908 O O . ILE C 1 289 ? 54.893 31.732 -6.990 1.00 8.75 312 ILE C O 1
ATOM 6913 N N . THR C 1 290 ? 56.608 30.376 -6.398 1.00 9.06 313 THR C N 1
ATOM 6914 C CA . THR C 1 290 ? 56.158 29.309 -7.307 1.00 9.11 313 THR C CA 1
ATOM 6915 C C . THR C 1 290 ? 56.156 27.940 -6.654 1.00 9.26 313 THR C C 1
ATOM 6916 O O . THR C 1 290 ? 56.952 27.677 -5.762 1.00 8.90 313 THR C O 1
ATOM 6920 N N . GLY C 1 291 ? 55.256 27.065 -7.094 1.00 8.94 314 GLY C N 1
ATOM 6921 C CA . GLY C 1 291 ? 55.331 25.670 -6.673 1.00 9.42 314 GLY C CA 1
ATOM 6922 C C . GLY C 1 291 ? 54.010 24.989 -6.436 1.00 9.75 314 GLY C C 1
ATOM 6923 O O . GLY C 1 291 ? 52.959 25.463 -6.887 1.00 9.95 314 GLY C O 1
ATOM 6924 N N . SER C 1 292 ? 54.068 23.873 -5.719 1.00 10.03 315 SER C N 1
ATOM 6925 C CA . SER C 1 292 ? 52.968 22.929 -5.669 1.00 10.22 315 SER C CA 1
ATOM 6926 C C . SER C 1 292 ? 52.296 22.825 -4.304 1.00 10.52 315 SER C C 1
ATOM 6927 O O . SER C 1 292 ? 52.943 22.822 -3.252 1.00 10.34 315 SER C O 1
ATOM 6930 N N . VAL C 1 293 ? 50.979 22.701 -4.352 1.00 9.97 316 VAL C N 1
ATOM 6931 C CA . VAL C 1 293 ? 50.168 22.464 -3.180 1.00 10.31 316 VAL C CA 1
ATOM 6932 C C . VAL C 1 293 ? 49.502 21.117 -3.404 1.00 10.32 316 VAL C C 1
ATOM 6933 O O . VAL C 1 293 ? 49.145 20.796 -4.550 1.00 10.73 316 VAL C O 1
ATOM 6937 N N . ALA C 1 294 ? 49.327 20.339 -2.333 1.00 10.38 317 ALA C N 1
ATOM 6938 C CA . ALA C 1 294 ? 48.557 19.082 -2.391 1.00 10.81 317 ALA C CA 1
ATOM 6939 C C . ALA C 1 294 ? 47.143 19.334 -2.900 1.00 11.46 317 ALA C C 1
ATOM 6940 O O . ALA C 1 294 ? 46.543 20.372 -2.604 1.00 10.54 317 ALA C O 1
ATOM 6942 N N . SER C 1 295 ? 46.605 18.370 -3.652 1.00 12.56 318 SER C N 1
ATOM 6943 C CA . SER C 1 295 ? 45.250 18.474 -4.190 1.00 13.34 318 SER C CA 1
ATOM 6944 C C . SER C 1 295 ? 44.208 18.725 -3.102 1.00 13.31 318 SER C C 1
ATOM 6945 O O . SER C 1 295 ? 43.172 19.312 -3.366 1.00 13.91 318 SER C O 1
ATOM 6948 N N . SER C 1 296 ? 44.490 18.283 -1.878 1.00 13.56 319 SER C N 1
ATOM 6949 C CA . SER C 1 296 ? 43.590 18.511 -0.747 1.00 13.90 319 SER C CA 1
ATOM 6950 C C . SER C 1 296 ? 43.791 19.866 -0.053 1.00 13.36 319 SER C C 1
ATOM 6951 O O . SER C 1 296 ? 42.991 20.243 0.809 1.00 13.45 319 SER C O 1
ATOM 6954 N N . GLY C 1 297 ? 44.860 20.581 -0.409 1.00 13.01 320 GLY C N 1
ATOM 6955 C CA . GLY C 1 297 ? 45.117 21.921 0.131 1.00 12.32 320 GLY C CA 1
ATOM 6956 C C . GLY C 1 297 ? 44.509 23.032 -0.719 1.00 11.98 320 GLY C C 1
ATOM 6957 O O . GLY C 1 297 ? 43.785 22.765 -1.671 1.00 12.45 320 GLY C O 1
ATOM 6958 N N . THR C 1 298 ? 44.821 24.282 -0.372 1.00 11.68 321 THR C N 1
ATOM 6959 C CA . THR C 1 298 ? 44.330 25.468 -1.070 1.00 11.29 321 THR C CA 1
ATOM 6960 C C . THR C 1 298 ? 45.538 26.272 -1.562 1.00 10.49 321 THR C C 1
ATOM 6961 O O . THR C 1 298 ? 46.480 26.469 -0.808 1.00 10.05 321 THR C O 1
ATOM 6965 N N . ASN C 1 299 ? 45.530 26.719 -2.819 1.00 9.69 322 ASN C N 1
ATOM 6966 C CA . ASN C 1 299 ? 46.680 27.450 -3.371 1.00 9.40 322 ASN C CA 1
ATOM 6967 C C . ASN C 1 299 ? 46.978 28.747 -2.632 1.00 9.95 322 ASN C C 1
ATOM 6968 O O . ASN C 1 299 ? 48.100 28.951 -2.133 1.00 9.51 322 ASN C O 1
ATOM 6973 N N . VAL C 1 300 ? 45.959 29.606 -2.581 1.00 9.34 323 VAL C N 1
ATOM 6974 C CA . VAL C 1 300 ? 46.062 30.953 -2.000 1.00 10.30 323 VAL C CA 1
ATOM 6975 C C . VAL C 1 300 ? 44.829 31.234 -1.146 1.00 10.05 323 VAL C C 1
ATOM 6976 O O . VAL C 1 300 ? 43.698 31.006 -1.577 1.00 10.55 323 VAL C O 1
ATOM 6980 N N . TYR C 1 301 ? 45.040 31.722 0.077 1.00 11.62 324 TYR C N 1
ATOM 6981 C CA . TYR C 1 301 ? 43.936 32.199 0.915 1.00 9.52 324 TYR C CA 1
ATOM 6982 C C . TYR C 1 301 ? 44.248 33.580 1.473 1.00 9.11 324 TYR C C 1
ATOM 6983 O O . TYR C 1 301 ? 45.208 33.737 2.215 1.00 8.51 324 TYR C O 1
ATOM 6992 N N . ILE C 1 302 ? 43.426 34.566 1.106 1.00 7.10 325 ILE C N 1
ATOM 6993 C CA . ILE C 1 302 ? 43.611 35.949 1.556 1.00 7.01 325 ILE C CA 1
ATOM 6994 C C . ILE C 1 302 ? 42.328 36.369 2.261 1.00 6.81 325 ILE C C 1
ATOM 6995 O O . ILE C 1 302 ? 41.283 36.511 1.623 1.00 6.07 325 ILE C O 1
ATOM 7000 N N . LEU C 1 303 ? 42.415 36.524 3.578 1.00 6.23 326 LEU C N 1
ATOM 7001 C CA . LEU C 1 303 ? 41.284 36.925 4.415 1.00 6.59 326 LEU C CA 1
ATOM 7002 C C . LEU C 1 303 ? 41.613 38.245 5.095 1.00 6.48 326 LEU C C 1
ATOM 7003 O O . LEU C 1 303 ? 42.087 38.290 6.246 1.00 7.07 326 LEU C O 1
ATOM 7008 N N . CYS C 1 304 ? 41.379 39.323 4.357 1.00 6.12 327 CYS C N 1
ATOM 7009 C CA . CYS C 1 304 ? 41.593 40.673 4.850 1.00 6.25 327 CYS C CA 1
ATOM 7010 C C . CYS C 1 304 ? 40.275 41.282 5.271 1.00 6.13 327 CYS C C 1
ATOM 7011 O O . CYS C 1 304 ? 39.250 41.079 4.605 1.00 5.69 327 CYS C O 1
ATOM 7014 N N . ALA C 1 305 ? 40.312 42.055 6.360 1.00 6.53 328 ALA C N 1
ATOM 7015 C CA . ALA C 1 305 ? 39.169 42.870 6.766 1.00 6.99 328 ALA C CA 1
ATOM 7016 C C . ALA C 1 305 ? 39.061 44.054 5.810 1.00 7.24 328 ALA C C 1
ATOM 7017 O O . ALA C 1 305 ? 40.049 44.430 5.170 1.00 7.21 328 ALA C O 1
ATOM 7019 N N . SER C 1 306 ? 37.860 44.620 5.710 1.00 7.12 329 SER C N 1
ATOM 7020 C CA . SER C 1 306 ? 37.603 45.818 4.923 1.00 8.00 329 SER C CA 1
ATOM 7021 C C . SER C 1 306 ? 38.607 46.918 5.223 1.00 7.35 329 SER C C 1
ATOM 7022 O O . SER C 1 306 ? 38.773 47.293 6.383 1.00 7.25 329 SER C O 1
ATOM 7025 N N . GLY C 1 307 ? 39.282 47.406 4.182 1.00 7.21 330 GLY C N 1
ATOM 7026 C CA . GLY C 1 307 ? 40.231 48.523 4.297 1.00 7.24 330 GLY C CA 1
ATOM 7027 C C . GLY C 1 307 ? 41.564 48.199 4.967 1.00 6.93 330 GLY C C 1
ATOM 7028 O O . GLY C 1 307 ? 42.442 49.055 5.041 1.00 7.02 330 GLY C O 1
ATOM 7029 N N . ALA C 1 308 ? 41.728 46.957 5.426 1.00 7.15 331 ALA C N 1
ATOM 7030 C CA . ALA C 1 308 ? 42.849 46.585 6.301 1.00 6.41 331 ALA C CA 1
ATOM 7031 C C . ALA C 1 308 ? 44.086 46.057 5.581 1.00 6.69 331 ALA C C 1
ATOM 7032 O O . ALA C 1 308 ? 45.090 45.754 6.222 1.00 6.71 331 ALA C O 1
ATOM 7034 N N . CYS C 1 309 ? 44.019 45.919 4.259 1.00 6.33 332 CYS C N 1
ATOM 7035 C CA . CYS C 1 309 ? 45.176 45.502 3.460 1.00 6.41 332 CYS C CA 1
ATOM 7036 C C . CYS C 1 309 ? 45.254 46.444 2.279 1.00 6.81 332 CYS C C 1
ATOM 7037 O O . CYS C 1 309 ? 44.259 46.633 1.586 1.00 6.50 332 CYS C O 1
ATOM 7040 N N . SER C 1 310 ? 46.418 47.048 2.056 1.00 6.71 333 SER C N 1
ATOM 7041 C CA . SER C 1 310 ? 46.541 48.024 0.961 1.00 7.32 333 SER C CA 1
ATOM 7042 C C . SER C 1 310 ? 47.982 48.156 0.503 1.00 7.21 333 SER C C 1
ATOM 7043 O O . SER C 1 310 ? 48.906 47.770 1.234 1.00 6.86 333 SER C O 1
ATOM 7046 N N . ASN C 1 311 ? 48.164 48.724 -0.689 1.00 6.83 334 ASN C N 1
ATOM 7047 C CA . ASN C 1 311 ? 49.497 48.854 -1.300 1.00 7.56 334 ASN C CA 1
ATOM 7048 C C . ASN C 1 311 ? 50.222 47.498 -1.356 1.00 6.80 334 ASN C C 1
ATOM 7049 O O . ASN C 1 311 ? 51.230 47.281 -0.678 1.00 6.70 334 ASN C O 1
ATOM 7054 N N . TRP C 1 312 ? 49.687 46.578 -2.155 1.00 6.93 335 TRP C N 1
ATOM 7055 C CA . TRP C 1 312 ? 50.339 45.291 -2.386 1.00 7.15 335 TRP C CA 1
ATOM 7056 C C . TRP C 1 312 ? 50.794 45.221 -3.837 1.00 7.61 335 TRP C C 1
ATOM 7057 O O . TRP C 1 312 ? 50.206 45.859 -4.698 1.00 7.03 335 TRP C O 1
ATOM 7068 N N . LYS C 1 313 ? 51.819 44.413 -4.095 1.00 8.04 336 LYS C N 1
ATOM 7069 C CA . LYS C 1 313 ? 52.292 44.156 -5.452 1.00 9.17 336 LYS C CA 1
ATOM 7070 C C . LYS C 1 313 ? 52.715 42.701 -5.537 1.00 8.19 336 LYS C C 1
ATOM 7071 O O . LYS C 1 313 ? 53.675 42.280 -4.883 1.00 7.65 336 LYS C O 1
ATOM 7077 N N . TRP C 1 314 ? 51.966 41.925 -6.319 1.00 7.20 337 TRP C N 1
ATOM 7078 C CA . TRP C 1 314 ? 52.249 40.508 -6.501 1.00 7.68 337 TRP C CA 1
ATOM 7079 C C . TRP C 1 314 ? 52.524 40.286 -7.974 1.00 7.89 337 TRP C C 1
ATOM 7080 O O . TRP C 1 314 ? 51.711 40.690 -8.829 1.00 7.45 337 TRP C O 1
ATOM 7091 N N . SER C 1 315 ? 53.651 39.640 -8.269 1.00 7.46 338 SER C N 1
ATOM 7092 C CA . SER C 1 315 ? 53.971 39.272 -9.647 1.00 8.37 338 SER C CA 1
ATOM 7093 C C . SER C 1 315 ? 54.778 37.990 -9.692 1.00 8.39 338 SER C C 1
ATOM 7094 O O . SER C 1 315 ? 55.506 37.671 -8.748 1.00 8.61 338 SER C O 1
ATOM 7097 N N . GLY C 1 316 ? 54.647 37.259 -10.797 1.00 8.23 339 GLY C N 1
ATOM 7098 C CA . GLY C 1 316 ? 55.352 35.989 -10.986 1.00 9.00 339 GLY C CA 1
ATOM 7099 C C . GLY C 1 316 ? 54.944 34.991 -9.922 1.00 9.46 339 GLY C C 1
ATOM 7100 O O . GLY C 1 316 ? 55.749 34.163 -9.501 1.00 9.09 339 GLY C O 1
ATOM 7101 N N . VAL C 1 317 ? 53.699 35.094 -9.466 1.00 9.40 340 VAL C N 1
ATOM 7102 C CA . VAL C 1 317 ? 53.183 34.147 -8.477 1.00 10.05 340 VAL C CA 1
ATOM 7103 C C . VAL C 1 317 ? 52.542 33.002 -9.261 1.00 11.00 340 VAL C C 1
ATOM 7104 O O . VAL C 1 317 ? 51.637 33.233 -10.095 1.00 10.93 340 VAL C O 1
ATOM 7108 N N . SER C 1 318 ? 53.012 31.780 -9.014 1.00 11.10 341 SER C N 1
ATOM 7109 C CA . SER C 1 318 ? 52.455 30.607 -9.693 1.00 12.33 341 SER C CA 1
ATOM 7110 C C . SER C 1 318 ? 52.365 29.419 -8.733 1.00 11.89 341 SER C C 1
ATOM 7111 O O . SER C 1 318 ? 53.291 28.631 -8.615 1.00 12.14 341 SER C O 1
ATOM 7114 N N . VAL C 1 319 ? 51.243 29.317 -8.042 1.00 12.33 342 VAL C N 1
ATOM 7115 C CA . VAL C 1 319 ? 51.042 28.304 -7.001 1.00 12.61 342 VAL C CA 1
ATOM 7116 C C . VAL C 1 319 ? 49.874 27.438 -7.456 1.00 13.19 342 VAL C C 1
ATOM 7117 O O . VAL C 1 319 ? 48.763 27.944 -7.645 1.00 13.62 342 VAL C O 1
ATOM 7121 N N . THR C 1 320 ? 50.132 26.148 -7.669 1.00 12.78 343 THR C N 1
ATOM 7122 C CA . THR C 1 320 ? 49.168 25.268 -8.341 1.00 13.04 343 THR C CA 1
ATOM 7123 C C . THR C 1 320 ? 49.097 23.903 -7.684 1.00 12.51 343 THR C C 1
ATOM 7124 O O . THR C 1 320 ? 50.004 23.522 -6.945 1.00 11.14 343 THR C O 1
ATOM 7128 N N . GLY C 1 321 ? 48.013 23.180 -7.968 1.00 12.06 344 GLY C N 1
ATOM 7129 C CA . GLY C 1 321 ? 47.809 21.839 -7.450 1.00 11.91 344 GLY C CA 1
ATOM 7130 C C . GLY C 1 321 ? 46.691 21.733 -6.441 1.00 12.25 344 GLY C C 1
ATOM 7131 O O . GLY C 1 321 ? 46.059 20.700 -6.351 1.00 12.61 344 GLY C O 1
ATOM 7132 N N . GLY C 1 322 ? 46.454 22.788 -5.665 1.00 12.75 345 GLY C N 1
ATOM 7133 C CA . GLY C 1 322 ? 45.425 22.751 -4.622 1.00 14.29 345 GLY C CA 1
ATOM 7134 C C . GLY C 1 322 ? 44.057 23.229 -5.093 1.00 15.25 345 GLY C C 1
ATOM 7135 O O . GLY C 1 322 ? 43.887 23.564 -6.261 1.00 15.03 345 GLY C O 1
ATOM 7136 N N . LYS C 1 323 ? 43.089 23.252 -4.167 1.00 16.68 346 LYS C N 1
ATOM 7137 C CA . LYS C 1 323 ? 41.772 23.864 -4.390 1.00 17.28 346 LYS C CA 1
ATOM 7138 C C . LYS C 1 323 ? 41.925 25.387 -4.481 1.00 17.09 346 LYS C C 1
ATOM 7139 O O . LYS C 1 323 ? 42.871 25.964 -3.929 1.00 16.37 346 LYS C O 1
ATOM 7145 N N . LYS C 1 324 ? 40.963 26.029 -5.141 1.00 16.39 347 LYS C N 1
ATOM 7146 C CA . LYS C 1 324 ? 40.892 27.482 -5.156 1.00 16.41 347 LYS C CA 1
ATOM 7147 C C . LYS C 1 324 ? 39.851 27.940 -4.140 1.00 16.29 347 LYS C C 1
ATOM 7148 O O . LYS C 1 324 ? 38.696 27.498 -4.171 1.00 15.73 347 LYS C O 1
ATOM 7154 N N . SER C 1 325 ? 40.284 28.805 -3.221 1.00 15.59 348 SER C N 1
ATOM 7155 C CA . SER C 1 325 ? 39.435 29.311 -2.133 1.00 15.55 348 SER C CA 1
ATOM 7156 C C . SER C 1 325 ? 38.215 30.090 -2.622 1.00 15.68 348 SER C C 1
ATOM 7157 O O . SER C 1 325 ? 38.350 31.010 -3.429 1.00 16.28 348 SER C O 1
ATOM 7160 N N . THR C 1 326 ? 37.039 29.740 -2.105 1.00 15.56 349 THR C N 1
ATOM 7161 C CA . THR C 1 326 ? 35.822 30.517 -2.353 1.00 15.41 349 THR C CA 1
ATOM 7162 C C . THR C 1 326 ? 35.649 31.556 -1.244 1.00 15.07 349 THR C C 1
ATOM 7163 O O . THR C 1 326 ? 34.651 32.292 -1.214 1.00 14.87 349 THR C O 1
ATOM 7167 N N . LYS C 1 327 ? 36.635 31.632 -0.347 1.00 15.02 350 LYS C N 1
ATOM 7168 C CA . LYS C 1 327 ? 36.475 32.355 0.932 1.00 14.51 350 LYS C CA 1
ATOM 7169 C C . LYS C 1 327 ? 37.377 33.578 1.114 1.00 12.66 350 LYS C C 1
ATOM 7170 O O . LYS C 1 327 ? 37.422 34.147 2.211 1.00 12.34 350 LYS C O 1
ATOM 7176 N N . CYS C 1 328 ? 38.072 34.005 0.060 1.00 9.97 351 CYS C N 1
ATOM 7177 C CA . CYS C 1 328 ? 38.933 35.175 0.186 1.00 9.01 351 CYS C CA 1
ATOM 7178 C C . CYS C 1 328 ? 38.122 36.454 0.361 1.00 8.45 351 CYS C C 1
ATOM 7179 O O . CYS C 1 328 ? 36.976 36.525 -0.086 1.00 8.38 351 CYS C O 1
ATOM 7182 N N . SER C 1 329 ? 38.701 37.450 1.026 1.00 7.81 352 SER C N 1
ATOM 7183 C CA . SER C 1 329 ? 37.976 38.710 1.266 1.00 7.06 352 SER C CA 1
ATOM 7184 C C . SER C 1 329 ? 38.870 39.930 1.154 1.00 6.22 352 SER C C 1
ATOM 7185 O O . SER C 1 329 ? 39.990 39.938 1.664 1.00 6.27 352 SER C O 1
ATOM 7188 N N . ASN C 1 330 ? 38.359 40.949 0.467 1.00 5.71 353 ASN C N 1
ATOM 7189 C CA . ASN C 1 330 ? 38.976 42.276 0.451 1.00 5.16 353 ASN C CA 1
ATOM 7190 C C . ASN C 1 330 ? 40.430 42.271 -0.022 1.00 4.80 353 ASN C C 1
ATOM 7191 O O . ASN C 1 330 ? 41.297 42.930 0.554 1.00 4.38 353 ASN C O 1
ATOM 7196 N N . ILE C 1 331 ? 40.687 41.508 -1.076 1.00 5.31 354 ILE C N 1
ATOM 7197 C CA . ILE C 1 331 ? 42.021 41.469 -1.661 1.00 5.42 354 ILE C CA 1
ATOM 7198 C C . ILE C 1 331 ? 42.319 42.845 -2.257 1.00 5.74 354 ILE C C 1
ATOM 7199 O O . ILE C 1 331 ? 41.484 43.380 -2.990 1.00 5.82 354 ILE C O 1
ATOM 7204 N N . PRO C 1 332 ? 43.483 43.444 -1.904 1.00 5.80 355 PRO C N 1
ATOM 7205 C CA . PRO C 1 332 ? 43.814 44.739 -2.500 1.00 6.22 355 PRO C CA 1
ATOM 7206 C C . PRO C 1 332 ? 43.648 44.778 -4.024 1.00 6.79 355 PRO C C 1
ATOM 7207 O O . PRO C 1 332 ? 44.301 44.026 -4.766 1.00 7.09 355 PRO C O 1
ATOM 7211 N N . SER C 1 333 ? 42.757 45.645 -4.476 1.00 7.47 356 SER C N 1
ATOM 7212 C CA . SER C 1 333 ? 42.411 45.702 -5.899 1.00 8.24 356 SER C CA 1
ATOM 7213 C C . SER C 1 333 ? 43.578 46.211 -6.749 1.00 8.43 356 SER C C 1
ATOM 7214 O O . SER C 1 333 ? 44.297 47.136 -6.350 1.00 7.96 356 SER C O 1
ATOM 7217 N N . GLY C 1 334 ? 43.756 45.580 -7.911 1.00 8.83 357 GLY C N 1
ATOM 7218 C CA . GLY C 1 334 ? 44.821 45.936 -8.863 1.00 9.26 357 GLY C CA 1
ATOM 7219 C C . GLY C 1 334 ? 46.242 45.614 -8.425 1.00 9.29 357 GLY C C 1
ATOM 7220 O O . GLY C 1 334 ? 47.201 46.045 -9.076 1.00 9.41 357 GLY C O 1
ATOM 7221 N N . SER C 1 335 ? 46.379 44.854 -7.337 1.00 8.15 358 SER C N 1
ATOM 7222 C CA . SER C 1 335 ? 47.682 44.498 -6.771 1.00 7.88 358 SER C CA 1
ATOM 7223 C C . SER C 1 335 ? 48.361 43.321 -7.471 1.00 8.09 358 SER C C 1
ATOM 7224 O O . SER C 1 335 ? 49.561 43.096 -7.286 1.00 7.62 358 SER C O 1
ATOM 7227 N N . GLY C 1 336 ? 47.586 42.573 -8.263 1.00 8.02 359 GLY C N 1
ATOM 7228 C CA . GLY C 1 336 ? 48.043 41.327 -8.856 1.00 8.23 359 GLY C CA 1
ATOM 7229 C C . GLY C 1 336 ? 47.777 40.114 -7.982 1.00 8.36 359 GLY C C 1
ATOM 7230 O O . GLY C 1 336 ? 47.950 38.979 -8.427 1.00 8.46 359 GLY C O 1
ATOM 7231 N N . ALA C 1 337 ? 47.369 40.348 -6.732 1.00 8.12 360 ALA C N 1
ATOM 7232 C CA . ALA C 1 337 ? 47.026 39.259 -5.803 1.00 8.80 360 ALA C CA 1
ATOM 7233 C C . ALA C 1 337 ? 45.694 38.627 -6.192 1.00 9.01 360 ALA C C 1
ATOM 7234 O O . ALA C 1 337 ? 44.756 39.330 -6.534 1.00 9.56 360 ALA C O 1
ATOM 7236 N N . ALA C 1 338 ? 45.614 37.305 -6.125 1.00 9.80 361 ALA C N 1
ATOM 7237 C CA . ALA C 1 338 ? 44.416 36.579 -6.531 1.00 10.82 361 ALA C CA 1
ATOM 7238 C C . ALA C 1 338 ? 44.350 35.236 -5.821 1.00 11.59 361 ALA C C 1
ATOM 7239 O O . ALA C 1 338 ? 45.383 34.631 -5.535 1.00 11.92 361 ALA C O 1
ATOM 7241 N N . CYS C 1 339 ? 43.138 34.776 -5.529 1.00 12.12 362 CYS C N 1
ATOM 7242 C CA . CYS C 1 339 ? 42.956 33.444 -4.973 1.00 12.65 362 CYS C CA 1
ATOM 7243 C C . CYS C 1 339 ? 42.703 32.441 -6.081 1.00 13.55 362 CYS C C 1
ATOM 7244 O O . CYS C 1 339 ? 42.794 31.238 -5.874 1.00 14.51 362 CYS C O 1
ATOM 7248 N N . ALA D 1 1 ? 21.848 25.631 -48.245 1.00 25.49 24 ALA D N 1
ATOM 7249 C CA . ALA D 1 1 ? 22.180 25.083 -49.599 1.00 25.34 24 ALA D CA 1
ATOM 7250 C C . ALA D 1 1 ? 22.397 23.571 -49.576 1.00 25.19 24 ALA D C 1
ATOM 7251 O O . ALA D 1 1 ? 22.649 22.986 -48.523 1.00 24.86 24 ALA D O 1
ATOM 7253 N N . SER D 1 2 ? 22.300 22.950 -50.748 1.00 24.76 25 SER D N 1
ATOM 7254 C CA . SER D 1 2 ? 22.539 21.517 -50.895 1.00 24.35 25 SER D CA 1
ATOM 7255 C C . SER D 1 2 ? 23.953 21.264 -51.444 1.00 23.41 25 SER D C 1
ATOM 7256 O O . SER D 1 2 ? 24.306 21.754 -52.528 1.00 23.61 25 SER D O 1
ATOM 7259 N N . CYS D 1 3 ? 24.750 20.496 -50.699 1.00 22.14 26 CYS D N 1
ATOM 7260 C CA . CYS D 1 3 ? 26.172 20.319 -51.009 1.00 20.74 26 CYS D CA 1
ATOM 7261 C C . CYS D 1 3 ? 26.619 18.870 -51.128 1.00 19.64 26 CYS D C 1
ATOM 7262 O O . CYS D 1 3 ? 26.243 18.026 -50.318 1.00 19.63 26 CYS D O 1
ATOM 7265 N N . THR D 1 4 ? 27.439 18.593 -52.136 1.00 17.90 27 THR D N 1
ATOM 7266 C CA . THR D 1 4 ? 28.049 17.276 -52.288 1.00 16.68 27 THR D CA 1
ATOM 7267 C C . THR D 1 4 ? 29.563 17.411 -52.288 1.00 15.71 27 THR D C 1
ATOM 7268 O O . THR D 1 4 ? 30.123 18.185 -53.063 1.00 15.31 27 THR D O 1
ATOM 7272 N N . PHE D 1 5 ? 30.208 16.647 -51.413 1.00 14.07 28 PHE D N 1
ATOM 7273 C CA . PHE D 1 5 ? 31.649 16.651 -51.295 1.00 12.97 28 PHE D CA 1
ATOM 7274 C C . PHE D 1 5 ? 32.247 15.271 -51.541 1.00 12.55 28 PHE D C 1
ATOM 7275 O O . PHE D 1 5 ? 31.699 14.252 -51.106 1.00 11.29 28 PHE D O 1
ATOM 7283 N N . THR D 1 6 ? 33.390 15.267 -52.219 1.00 12.04 29 THR D N 1
ATOM 7284 C CA . THR D 1 6 ? 34.152 14.054 -52.472 1.00 12.49 29 THR D CA 1
ATOM 7285 C C . THR D 1 6 ? 35.522 14.085 -51.765 1.00 12.91 29 THR D C 1
ATOM 7286 O O . THR D 1 6 ? 36.302 13.135 -51.890 1.00 13.56 29 THR D O 1
ATOM 7290 N N . ASP D 1 7 ? 35.809 15.171 -51.040 1.00 12.49 30 ASP D N 1
ATOM 7291 C CA . ASP D 1 7 ? 36.991 15.226 -50.172 1.00 12.53 30 ASP D CA 1
ATOM 7292 C C . ASP D 1 7 ? 36.672 15.806 -48.797 1.00 11.97 30 ASP D C 1
ATOM 7293 O O . ASP D 1 7 ? 35.764 16.630 -48.651 1.00 11.35 30 ASP D O 1
ATOM 7298 N N . ALA D 1 8 ? 37.424 15.349 -47.797 1.00 11.21 31 ALA D N 1
ATOM 7299 C CA . ALA D 1 8 ? 37.161 15.669 -46.397 1.00 10.78 31 ALA D CA 1
ATOM 7300 C C . ALA D 1 8 ? 37.337 17.154 -46.113 1.00 10.70 31 ALA D C 1
ATOM 7301 O O . ALA D 1 8 ? 36.511 17.761 -45.445 1.00 10.78 31 ALA D O 1
ATOM 7303 N N . ALA D 1 9 ? 38.413 17.726 -46.640 1.00 10.61 32 ALA D N 1
ATOM 730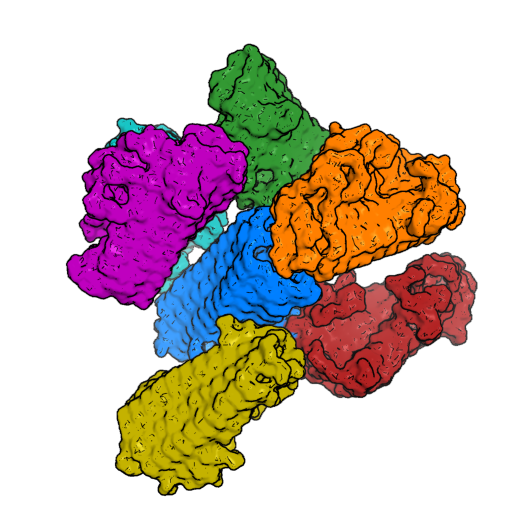4 C CA . ALA D 1 9 ? 38.787 19.106 -46.343 1.00 10.39 32 ALA D CA 1
ATOM 7305 C C . ALA D 1 9 ? 37.721 20.089 -46.836 1.00 9.96 32 ALA D C 1
ATOM 7306 O O . ALA D 1 9 ? 37.333 20.999 -46.108 1.00 10.57 32 ALA D O 1
ATOM 7308 N N . ALA D 1 10 ? 37.232 19.879 -48.055 1.00 10.10 33 ALA D N 1
ATOM 7309 C CA . ALA D 1 10 ? 36.140 20.681 -48.618 1.00 9.75 33 ALA D CA 1
ATOM 7310 C C . ALA D 1 10 ? 34.851 20.545 -47.797 1.00 9.81 33 ALA D C 1
ATOM 7311 O O . ALA D 1 10 ? 34.187 21.554 -47.532 1.00 9.47 33 ALA D O 1
ATOM 7313 N N . ALA D 1 11 ? 34.509 19.314 -47.394 1.00 9.76 34 ALA D N 1
ATOM 7314 C CA . ALA D 1 11 ? 33.335 19.074 -46.526 1.00 10.19 34 ALA D CA 1
ATOM 7315 C C . ALA D 1 11 ? 33.426 19.800 -45.184 1.00 10.24 34 ALA D C 1
ATOM 7316 O O . ALA D 1 11 ? 32.461 20.421 -44.746 1.00 10.61 34 ALA D O 1
ATOM 7318 N N . ILE D 1 12 ? 34.585 19.721 -44.537 1.00 10.55 35 ILE D N 1
ATOM 7319 C CA . ILE D 1 12 ? 34.803 20.409 -43.259 1.00 11.12 35 ILE D CA 1
ATOM 7320 C C . ILE D 1 12 ? 34.728 21.932 -43.419 1.00 11.57 35 ILE D C 1
ATOM 7321 O O . ILE D 1 12 ? 34.138 22.631 -42.593 1.00 11.65 35 ILE D O 1
ATOM 7326 N N . LYS D 1 13 ? 35.309 22.438 -44.499 1.00 12.77 36 LYS D N 1
ATOM 7327 C CA . LYS D 1 13 ? 35.347 23.871 -44.740 1.00 13.39 36 LYS D CA 1
ATOM 7328 C C . LYS D 1 13 ? 33.948 24.432 -45.014 1.00 13.54 36 LYS D C 1
ATOM 7329 O O . LYS D 1 13 ? 33.608 25.516 -44.530 1.00 13.90 36 LYS D O 1
ATOM 7335 N N . GLY D 1 14 ? 33.137 23.679 -45.759 1.00 13.50 37 GLY D N 1
ATOM 7336 C CA . GLY D 1 14 ? 31.852 24.182 -46.258 1.00 13.66 37 GLY D CA 1
ATOM 7337 C C . GLY D 1 14 ? 30.589 23.799 -45.498 1.00 13.61 37 GLY D C 1
ATOM 7338 O O . GLY D 1 14 ? 29.510 24.310 -45.809 1.00 13.50 37 GLY D O 1
ATOM 7339 N N . LYS D 1 15 ? 30.720 22.918 -44.504 1.00 13.24 38 LYS D N 1
ATOM 7340 C CA . LYS D 1 15 ? 29.572 22.339 -43.788 1.00 13.21 38 LYS D CA 1
ATOM 7341 C C . LYS D 1 15 ? 28.529 23.334 -43.270 1.00 13.74 38 LYS D C 1
ATOM 7342 O O . LYS D 1 15 ? 27.326 23.096 -43.416 1.00 13.85 38 LYS D O 1
ATOM 7348 N N . ALA D 1 16 ? 28.981 24.437 -42.669 1.00 14.10 39 ALA D N 1
ATOM 7349 C CA . ALA D 1 16 ? 28.059 25.417 -42.076 1.00 14.70 39 ALA D CA 1
ATOM 7350 C C . ALA D 1 16 ? 27.268 26.243 -43.114 1.00 15.33 39 ALA D C 1
ATOM 7351 O O . ALA D 1 16 ? 26.295 26.924 -42.765 1.00 15.34 39 ALA D O 1
ATOM 7353 N N . SER D 1 17 ? 27.680 26.176 -44.379 1.00 15.76 40 SER D N 1
ATOM 7354 C CA . SER D 1 17 ? 26.960 26.831 -45.476 1.00 16.60 40 SER D CA 1
ATOM 7355 C C . SER D 1 17 ? 25.944 25.901 -46.150 1.00 16.77 40 SER D C 1
ATOM 7356 O O . SER D 1 17 ? 25.355 26.253 -47.176 1.00 16.73 40 SER D O 1
ATOM 7359 N N . CYS D 1 18 ? 25.752 24.716 -45.574 1.00 16.84 41 CYS D N 1
ATOM 7360 C CA . CYS D 1 18 ? 24.967 23.662 -46.208 1.00 17.18 41 CYS D CA 1
ATOM 7361 C C . CYS D 1 18 ? 23.874 23.177 -45.283 1.00 16.98 41 CYS D C 1
ATOM 7362 O O . CYS D 1 18 ? 24.136 22.850 -44.124 1.00 17.09 41 CYS D O 1
ATOM 7365 N N . THR D 1 19 ? 22.650 23.134 -45.800 1.00 16.77 42 THR D N 1
ATOM 7366 C CA . THR D 1 19 ? 21.503 22.593 -45.057 1.00 16.32 42 THR D CA 1
ATOM 7367 C C . THR D 1 19 ? 21.360 21.094 -45.335 1.00 15.66 42 THR D C 1
ATOM 7368 O O . THR D 1 19 ? 20.739 20.358 -44.576 1.00 15.34 42 THR D O 1
ATOM 7372 N N . SER D 1 20 ? 21.915 20.647 -46.452 1.00 15.23 43 SER D N 1
ATOM 7373 C CA . SER D 1 20 ? 22.008 19.216 -46.699 1.00 15.24 43 SER D CA 1
ATOM 7374 C C . SER D 1 20 ? 23.360 18.910 -47.322 1.00 14.48 43 SER D C 1
ATOM 7375 O O . SER D 1 20 ? 23.782 19.576 -48.276 1.00 14.85 43 SER D O 1
ATOM 7378 N N . ILE D 1 21 ? 24.043 17.928 -46.740 1.00 13.49 44 ILE D N 1
ATOM 7379 C CA . ILE D 1 21 ? 25.401 17.563 -47.105 1.00 12.63 44 ILE D CA 1
ATOM 7380 C C . ILE D 1 21 ? 25.432 16.105 -47.571 1.00 12.77 44 ILE D C 1
ATOM 7381 O O . ILE D 1 21 ? 24.929 15.204 -46.879 1.00 12.80 44 ILE D O 1
ATOM 7386 N N . ILE D 1 22 ? 26.013 15.877 -48.745 1.00 11.80 45 ILE D N 1
ATOM 7387 C CA . ILE D 1 22 ? 26.295 14.523 -49.191 1.00 11.17 45 ILE D CA 1
ATOM 7388 C C . ILE D 1 22 ? 27.802 14.279 -49.109 1.00 10.79 45 ILE D C 1
ATOM 7389 O O . ILE D 1 22 ? 28.596 15.034 -49.679 1.00 10.75 45 ILE D O 1
ATOM 7394 N N . LEU D 1 23 ? 28.172 13.245 -48.354 1.00 10.35 46 LEU D N 1
ATOM 7395 C CA . LEU D 1 23 ? 29.556 12.811 -48.219 1.00 9.96 46 LEU D CA 1
ATOM 7396 C C . LEU D 1 23 ? 29.753 11.603 -49.130 1.00 9.97 46 LEU D C 1
ATOM 7397 O O . LEU D 1 23 ? 29.400 10.464 -48.786 1.00 10.16 46 LEU D O 1
ATOM 7402 N N . ASN D 1 24 ? 30.305 11.865 -50.313 1.00 10.42 47 ASN D N 1
ATOM 7403 C CA . ASN D 1 24 ? 30.372 10.850 -51.347 1.00 10.76 47 ASN D CA 1
ATOM 7404 C C . ASN D 1 24 ? 31.757 10.231 -51.553 1.00 10.90 47 ASN D C 1
ATOM 7405 O O . ASN D 1 24 ? 32.643 10.836 -52.178 1.00 11.30 47 ASN D O 1
ATOM 7410 N N . GLY D 1 25 ? 31.923 9.013 -51.048 1.00 10.63 48 GLY D N 1
ATOM 7411 C CA . GLY D 1 25 ? 33.122 8.217 -51.306 1.00 10.97 48 GLY D CA 1
ATOM 7412 C C . GLY D 1 25 ? 34.396 8.860 -50.775 1.00 10.87 48 GLY D C 1
ATOM 7413 O O . GLY D 1 25 ? 35.483 8.659 -51.329 1.00 10.67 48 GLY D O 1
ATOM 7414 N N . ILE D 1 26 ? 34.265 9.634 -49.700 1.00 10.36 49 ILE D N 1
ATOM 7415 C CA . ILE D 1 26 ? 35.389 10.393 -49.170 1.00 9.68 49 ILE D CA 1
ATOM 7416 C C . ILE D 1 26 ? 36.473 9.476 -48.601 1.00 9.61 49 ILE D C 1
ATOM 7417 O O . ILE D 1 26 ? 36.182 8.553 -47.842 1.00 8.96 49 ILE D O 1
ATOM 7422 N N . VAL D 1 27 ? 37.722 9.726 -48.995 1.00 8.73 50 VAL D N 1
ATOM 7423 C CA . VAL D 1 27 ? 38.867 9.104 -48.337 1.00 8.66 50 VAL D CA 1
ATOM 7424 C C . VAL D 1 27 ? 39.407 10.098 -47.305 1.00 8.60 50 VAL D C 1
ATOM 7425 O O . VAL D 1 27 ? 39.994 11.135 -47.657 1.00 8.81 50 VAL D O 1
ATOM 7429 N N . VAL D 1 28 ? 39.198 9.798 -46.028 1.00 8.34 51 VAL D N 1
ATOM 7430 C CA . VAL D 1 28 ? 39.565 10.745 -44.972 1.00 8.27 51 VAL D CA 1
ATOM 7431 C C . VAL D 1 28 ? 41.072 10.630 -44.734 1.00 8.59 51 VAL D C 1
ATOM 7432 O O . VAL D 1 28 ? 41.563 9.533 -44.459 1.00 8.69 51 VAL D O 1
ATOM 7436 N N . PRO D 1 29 ? 41.816 11.751 -44.877 1.00 8.73 52 PRO D N 1
ATOM 7437 C CA . PRO D 1 29 ? 43.272 11.665 -44.769 1.00 9.40 52 PRO D CA 1
ATOM 7438 C C . PRO D 1 29 ? 43.710 11.043 -43.451 1.00 9.80 52 PRO D C 1
ATOM 7439 O O . PRO D 1 29 ? 43.094 11.298 -42.412 1.00 10.02 52 PRO D O 1
ATOM 7443 N N . ALA D 1 30 ? 44.775 10.238 -43.519 1.00 9.72 53 ALA D N 1
ATOM 7444 C CA . ALA D 1 30 ? 45.366 9.590 -42.355 1.00 9.64 53 ALA D CA 1
ATOM 7445 C C . ALA D 1 30 ? 45.543 10.573 -41.204 1.00 9.41 53 ALA D C 1
ATOM 7446 O O . ALA D 1 30 ? 46.053 11.689 -41.389 1.00 9.52 53 ALA D O 1
ATOM 7448 N N . GLY D 1 31 ? 45.089 10.171 -40.022 1.00 9.29 54 GLY D N 1
ATOM 7449 C CA . GLY D 1 31 ? 45.359 10.933 -38.801 1.00 8.83 54 GLY D CA 1
ATOM 7450 C C . GLY D 1 31 ? 44.459 12.146 -38.632 1.00 8.93 54 GLY D C 1
ATOM 7451 O O . GLY D 1 31 ? 44.704 12.977 -37.766 1.00 7.98 54 GLY D O 1
ATOM 7452 N N . THR D 1 32 ? 43.404 12.234 -39.441 1.00 8.66 55 THR D N 1
ATOM 7453 C CA . THR D 1 32 ? 42.475 13.371 -39.381 1.00 9.00 55 THR D CA 1
ATOM 7454 C C . THR D 1 32 ? 41.051 12.889 -39.121 1.00 9.21 55 THR D C 1
ATOM 7455 O O . THR D 1 32 ? 40.715 11.742 -39.412 1.00 9.59 55 THR D O 1
ATOM 7459 N N . THR D 1 33 ? 40.224 13.777 -38.572 1.00 9.24 56 THR D N 1
ATOM 7460 C CA . THR D 1 33 ? 38.817 13.493 -38.337 1.00 8.94 56 THR D CA 1
ATOM 7461 C C . THR D 1 33 ? 37.972 14.038 -39.489 1.00 9.43 56 THR D C 1
ATOM 7462 O O . THR D 1 33 ? 38.174 15.187 -39.936 1.00 8.84 56 THR D O 1
ATOM 7466 N N . LEU D 1 34 ? 37.031 13.224 -39.967 1.00 9.55 57 LEU D N 1
ATOM 7467 C CA . LEU D 1 34 ? 35.955 13.737 -40.818 1.00 9.95 57 LEU D CA 1
ATOM 7468 C C . LEU D 1 34 ? 35.033 14.551 -39.898 1.00 10.04 57 LEU D C 1
ATOM 7469 O O . LEU D 1 34 ? 34.077 14.023 -39.289 1.00 10.05 57 LEU D O 1
ATOM 7474 N N . ASP D 1 35 ? 35.373 15.837 -39.776 1.00 9.51 58 ASP D N 1
ATOM 7475 C CA . ASP D 1 35 ? 34.847 16.701 -38.729 1.00 10.25 58 ASP D CA 1
ATOM 7476 C C . ASP D 1 35 ? 33.534 17.366 -39.145 1.00 9.66 58 ASP D C 1
ATOM 7477 O O . ASP D 1 35 ? 33.528 18.414 -39.797 1.00 10.38 58 ASP D O 1
ATOM 7482 N N . MET D 1 36 ? 32.432 16.745 -38.746 1.00 9.16 59 MET D N 1
ATOM 7483 C CA . MET D 1 36 ? 31.102 17.274 -38.977 1.00 9.01 59 MET D CA 1
ATOM 7484 C C . MET D 1 36 ? 30.491 17.816 -37.683 1.00 9.00 59 MET D C 1
ATOM 7485 O O . MET D 1 36 ? 29.271 17.727 -37.454 1.00 8.61 59 MET D O 1
ATOM 7490 N N . THR D 1 37 ? 31.340 18.379 -36.829 1.00 8.81 60 THR D N 1
ATOM 7491 C CA . THR D 1 37 ? 30.850 19.071 -35.635 1.00 9.05 60 THR D CA 1
ATOM 7492 C C . THR D 1 37 ? 30.418 20.481 -36.008 1.00 9.08 60 THR D C 1
ATOM 7493 O O . THR D 1 37 ? 30.856 21.016 -37.032 1.00 9.13 60 THR D O 1
ATOM 7497 N N . GLY D 1 38 ? 29.561 21.083 -35.185 1.00 9.50 61 GLY D N 1
ATOM 7498 C CA . GLY D 1 38 ? 29.161 22.476 -35.383 1.00 9.13 61 GLY D CA 1
ATOM 7499 C C . GLY D 1 38 ? 28.277 22.663 -36.593 1.00 9.90 61 GLY D C 1
ATOM 7500 O O . GLY D 1 38 ? 28.335 23.700 -37.266 1.00 9.55 61 GLY D O 1
ATOM 7501 N N . LEU D 1 39 ? 27.457 21.653 -36.883 1.00 10.14 62 LEU D N 1
ATOM 7502 C CA . LEU D 1 39 ? 26.516 21.738 -38.000 1.00 10.76 62 LEU D CA 1
ATOM 7503 C C . LEU D 1 39 ? 25.384 22.703 -37.686 1.00 11.14 62 LEU D C 1
ATOM 7504 O O . LEU D 1 39 ? 24.918 22.781 -36.550 1.00 12.16 62 LEU D O 1
ATOM 7509 N N . LYS D 1 40 ? 24.950 23.439 -38.699 1.00 11.74 63 LYS D N 1
ATOM 7510 C CA . LYS D 1 40 ? 23.806 24.332 -38.566 1.00 12.13 63 LYS D CA 1
ATOM 7511 C C . LYS D 1 40 ? 22.591 23.494 -38.206 1.00 11.54 63 LYS D C 1
ATOM 7512 O O . LYS D 1 40 ? 22.445 22.375 -38.694 1.00 11.47 63 LYS D O 1
ATOM 7518 N N . SER D 1 41 ? 21.755 24.017 -37.316 1.00 11.30 64 SER D N 1
ATOM 7519 C CA . SER D 1 41 ? 20.553 23.308 -36.876 1.00 11.33 64 SER D CA 1
ATOM 7520 C C . SER D 1 41 ? 19.656 22.907 -38.061 1.00 10.89 64 SER D C 1
ATOM 7521 O O . SER D 1 41 ? 19.389 23.714 -38.942 1.00 9.56 64 SER D O 1
ATOM 7524 N N . GLY D 1 42 ? 19.215 21.650 -38.084 1.00 10.64 65 GLY D N 1
ATOM 7525 C CA . GLY D 1 42 ? 18.376 21.163 -39.189 1.00 10.97 65 GLY D CA 1
ATOM 7526 C C . GLY D 1 42 ? 19.118 20.543 -40.372 1.00 10.93 65 GLY D C 1
ATOM 7527 O O . GLY D 1 42 ? 18.493 20.181 -41.380 1.00 11.16 65 GLY D O 1
ATOM 7528 N N . THR D 1 43 ? 20.439 20.420 -40.262 1.00 10.83 66 THR D N 1
ATOM 7529 C CA . THR D 1 43 ? 21.244 19.837 -41.335 1.00 10.85 66 THR D CA 1
ATOM 7530 C C . THR D 1 43 ? 21.026 18.323 -41.465 1.00 11.01 66 THR D C 1
ATOM 7531 O O . THR D 1 43 ? 20.957 17.612 -40.470 1.00 10.43 66 THR D O 1
ATOM 7535 N N . THR D 1 44 ? 20.872 17.881 -42.702 1.00 11.28 67 THR D N 1
ATOM 7536 C CA . THR D 1 44 ? 20.897 16.485 -43.063 1.00 11.27 67 THR D CA 1
ATOM 7537 C C . THR D 1 44 ? 22.230 16.095 -43.713 1.00 11.04 67 THR D C 1
ATOM 7538 O O . THR D 1 44 ? 22.710 16.763 -44.610 1.00 10.36 67 THR D O 1
ATOM 7542 N N . VAL D 1 45 ? 22.821 15.011 -43.234 1.00 10.45 68 VAL D N 1
ATOM 7543 C CA . VAL D 1 45 ? 24.067 14.518 -43.785 1.00 10.72 68 VAL D CA 1
ATOM 7544 C C . VAL D 1 45 ? 23.911 13.082 -44.275 1.00 10.32 68 VAL D C 1
ATOM 7545 O O . VAL D 1 45 ? 23.430 12.231 -43.558 1.00 10.62 68 VAL D O 1
ATOM 7549 N N . THR D 1 46 ? 24.313 12.843 -45.517 1.00 20.00 69 THR D N 1
ATOM 7550 C CA . THR D 1 46 ? 24.159 11.541 -46.137 1.00 20.00 69 THR D CA 1
ATOM 7551 C C . THR D 1 46 ? 25.481 10.979 -46.626 1.00 20.00 69 THR D C 1
ATOM 7552 O O . THR D 1 46 ? 26.165 11.590 -47.431 1.00 10.34 69 THR D O 1
ATOM 7556 N N . PHE D 1 47 ? 25.817 9.804 -46.123 1.00 9.47 70 PHE D N 1
ATOM 7557 C CA . PHE D 1 47 ? 26.934 9.048 -46.627 1.00 9.79 70 PHE D CA 1
ATOM 7558 C C . PHE D 1 47 ? 26.562 8.301 -47.905 1.00 9.66 70 PHE D C 1
ATOM 7559 O O . PHE D 1 47 ? 25.593 7.576 -47.946 1.00 9.77 70 PHE D O 1
ATOM 7567 N N . GLN D 1 48 ? 27.377 8.490 -48.924 1.00 10.57 71 GLN D N 1
ATOM 7568 C CA . GLN D 1 48 ? 27.227 7.770 -50.186 1.00 11.19 71 GLN D CA 1
ATOM 7569 C C . GLN D 1 48 ? 28.532 7.072 -50.529 1.00 10.42 71 GLN D C 1
ATOM 7570 O O . GLN D 1 48 ? 29.607 7.505 -50.110 1.00 9.93 71 GLN D O 1
ATOM 7576 N N . GLY D 1 49 ? 28.442 6.005 -51.316 1.00 10.35 72 GLY D N 1
ATOM 7577 C CA . GLY D 1 49 ? 29.631 5.299 -51.772 1.00 10.23 72 GLY D CA 1
ATOM 7578 C C . GLY D 1 49 ? 30.384 4.697 -50.599 1.00 9.70 72 GLY D C 1
ATOM 7579 O O . GLY D 1 49 ? 29.793 4.420 -49.553 1.00 9.18 72 GLY D O 1
ATOM 7580 N N . LYS D 1 50 ? 31.688 4.512 -50.765 1.00 9.84 73 LYS D N 1
ATOM 7581 C CA . LYS D 1 50 ? 32.503 3.911 -49.715 1.00 10.55 73 LYS D CA 1
ATOM 7582 C C . LYS D 1 50 ? 33.408 4.935 -49.048 1.00 10.25 73 LYS D C 1
ATOM 7583 O O . LYS D 1 50 ? 34.324 5.467 -49.678 1.00 10.30 73 LYS D O 1
ATOM 7589 N N . THR D 1 51 ? 33.155 5.195 -47.766 1.00 9.50 74 THR D N 1
ATOM 7590 C CA . THR D 1 51 ? 34.024 6.063 -46.987 1.00 9.05 74 THR D CA 1
ATOM 7591 C C . THR D 1 51 ? 35.158 5.219 -46.428 1.00 9.27 74 THR D C 1
ATOM 7592 O O . THR D 1 51 ? 34.918 4.136 -45.903 1.00 9.26 74 THR D O 1
ATOM 7596 N N . THR D 1 52 ? 36.387 5.716 -46.571 1.00 9.13 75 THR D N 1
ATOM 7597 C CA . THR D 1 52 ? 37.568 5.039 -46.042 1.00 8.95 75 THR D CA 1
ATOM 7598 C C . THR D 1 52 ? 38.475 6.041 -45.344 1.00 9.13 75 THR D C 1
ATOM 7599 O O . THR D 1 52 ? 38.236 7.252 -45.408 1.00 9.12 75 THR D O 1
ATOM 7603 N N . PHE D 1 53 ? 39.518 5.522 -44.694 1.00 8.60 76 PHE D N 1
ATOM 7604 C CA . PHE D 1 53 ? 40.395 6.318 -43.836 1.00 9.32 76 PHE D CA 1
ATOM 7605 C C . PHE D 1 53 ? 41.839 5.955 -44.073 1.00 9.13 76 PHE D C 1
ATOM 7606 O O . PHE D 1 53 ? 42.171 4.783 -44.199 1.00 9.74 76 PHE D O 1
ATOM 7614 N N . GLY D 1 54 ? 42.701 6.964 -44.135 1.00 9.59 77 GLY D N 1
ATOM 7615 C CA . GLY D 1 54 ? 44.142 6.717 -44.197 1.00 9.25 77 GLY D CA 1
ATOM 7616 C C . GLY D 1 54 ? 44.615 6.102 -42.888 1.00 9.49 77 GLY D C 1
ATOM 7617 O O . GLY D 1 54 ? 43.980 6.283 -41.847 1.00 9.40 77 GLY D O 1
ATOM 7618 N N . TYR D 1 55 ? 45.722 5.370 -42.947 1.00 8.65 78 TYR D N 1
ATOM 7619 C CA . TYR D 1 55 ? 46.270 4.707 -41.775 1.00 8.46 78 TYR D CA 1
ATOM 7620 C C . TYR D 1 55 ? 47.226 5.623 -41.023 1.00 8.72 78 TYR D C 1
ATOM 7621 O O . TYR D 1 55 ? 48.191 6.144 -41.599 1.00 7.87 78 TYR D O 1
ATOM 7630 N N . LYS D 1 56 ? 46.943 5.797 -39.730 1.00 8.40 79 LYS D N 1
ATOM 7631 C CA . LYS D 1 56 ? 47.872 6.387 -38.795 1.00 8.78 79 LYS D CA 1
ATOM 7632 C C . LYS D 1 56 ? 47.577 5.750 -37.436 1.00 8.73 79 LYS D C 1
ATOM 7633 O O . LYS D 1 56 ? 46.426 5.398 -37.133 1.00 7.99 79 LYS D O 1
ATOM 7639 N N . GLU D 1 57 ? 48.617 5.570 -36.632 1.00 8.55 80 GLU D N 1
ATOM 7640 C CA . GLU D 1 57 ? 48.417 5.113 -35.278 1.00 8.96 80 GLU D CA 1
ATOM 7641 C C . GLU D 1 57 ? 48.192 6.348 -34.408 1.00 9.60 80 GLU D C 1
ATOM 7642 O O . GLU D 1 57 ? 49.139 7.083 -34.084 1.00 10.06 80 GLU D O 1
ATOM 7648 N N . TRP D 1 58 ? 46.925 6.588 -34.086 1.00 8.92 81 TRP D N 1
ATOM 7649 C CA . TRP D 1 58 ? 46.497 7.779 -33.349 1.00 9.16 81 TRP D CA 1
ATOM 7650 C C . TRP D 1 58 ? 45.175 7.472 -32.675 1.00 9.75 81 TRP D C 1
ATOM 7651 O O . TRP D 1 58 ? 44.609 6.409 -32.909 1.00 8.90 81 TRP D O 1
ATOM 7662 N N . GLU D 1 59 ? 44.667 8.405 -31.866 1.00 10.33 82 GLU D N 1
ATOM 7663 C CA . GLU D 1 59 ? 43.498 8.124 -31.017 1.00 11.87 82 GLU D CA 1
ATOM 7664 C C . GLU D 1 59 ? 42.115 8.411 -31.621 1.00 10.35 82 GLU D C 1
ATOM 7665 O O . GLU D 1 59 ? 41.101 8.035 -31.034 1.00 9.34 82 GLU D O 1
ATOM 7671 N N . GLY D 1 60 ? 42.078 9.057 -32.785 1.00 9.57 83 GLY D N 1
ATOM 7672 C CA . GLY D 1 60 ? 40.812 9.420 -33.420 1.00 9.51 83 GLY D CA 1
ATOM 7673 C C . GLY D 1 60 ? 40.207 10.677 -32.810 1.00 9.44 83 GLY D C 1
ATOM 7674 O O . GLY D 1 60 ? 40.883 11.393 -32.065 1.00 8.93 83 GLY D O 1
ATOM 7675 N N . PRO D 1 61 ? 38.914 10.930 -33.073 1.00 9.79 84 PRO D N 1
ATOM 7676 C CA . PRO D 1 61 ? 38.008 10.039 -33.796 1.00 9.30 84 PRO D CA 1
ATOM 7677 C C . PRO D 1 61 ? 38.145 10.135 -35.296 1.00 8.97 84 PRO D C 1
ATOM 7678 O O . PRO D 1 61 ? 38.585 11.156 -35.813 1.00 8.78 84 PRO D O 1
ATOM 7682 N N . LEU D 1 62 ? 37.772 9.058 -35.978 1.00 8.77 85 LEU D N 1
ATOM 7683 C CA . LEU D 1 62 ? 37.754 9.042 -37.440 1.00 8.43 85 LEU D CA 1
ATOM 7684 C C . LEU D 1 62 ? 36.636 9.935 -37.992 1.00 9.08 85 LEU D C 1
ATOM 7685 O O . LEU D 1 62 ? 36.810 10.575 -39.034 1.00 8.80 85 LEU D O 1
ATOM 7690 N N . ILE D 1 63 ? 35.504 9.985 -37.281 1.00 9.20 86 ILE D N 1
ATOM 7691 C CA . ILE D 1 63 ? 34.364 10.820 -37.669 1.00 9.26 86 ILE D CA 1
ATOM 7692 C C . ILE D 1 63 ? 33.766 11.469 -36.423 1.00 9.50 86 ILE D C 1
ATOM 7693 O O . ILE D 1 63 ? 33.688 10.840 -35.376 1.00 9.15 86 ILE D O 1
ATOM 7698 N N . SER D 1 64 ? 33.345 12.726 -36.543 1.00 9.31 87 SER D N 1
ATOM 7699 C CA . SER D 1 64 ? 32.730 13.424 -35.429 1.00 9.89 87 SER D CA 1
ATOM 7700 C C . SER D 1 64 ? 31.532 14.224 -35.923 1.00 9.47 87 SER D C 1
ATOM 7701 O O . SER D 1 64 ? 31.629 14.888 -36.941 1.00 9.78 87 SER D O 1
ATOM 7704 N N . PHE D 1 65 ? 30.402 14.129 -35.226 1.00 9.30 88 PHE D N 1
ATOM 7705 C CA . PHE D 1 65 ? 29.200 14.925 -35.541 1.00 9.19 88 PHE D CA 1
ATOM 7706 C C . PHE D 1 65 ? 28.694 15.643 -34.283 1.00 9.38 88 PHE D C 1
ATOM 7707 O O . PHE D 1 65 ? 28.724 15.080 -33.185 1.00 8.99 88 PHE D O 1
ATOM 7715 N N . SER D 1 66 ? 28.214 16.876 -34.441 1.00 9.08 89 SER D N 1
ATOM 7716 C CA . SER D 1 66 ? 27.484 17.541 -33.363 1.00 8.79 89 SER D CA 1
ATOM 7717 C C . SER D 1 66 ? 26.525 18.586 -33.934 1.00 9.14 89 SER D C 1
ATOM 7718 O O . SER D 1 66 ? 26.714 19.056 -35.052 1.00 9.23 89 SER D O 1
ATOM 7721 N N . GLY D 1 67 ? 25.505 18.936 -33.155 1.00 9.23 90 GLY D N 1
ATOM 7722 C CA . GLY D 1 67 ? 24.510 19.917 -33.572 1.00 9.42 90 GLY D CA 1
ATOM 7723 C C . GLY D 1 67 ? 23.113 19.549 -33.113 1.00 9.49 90 GLY D C 1
ATOM 7724 O O . GLY D 1 67 ? 22.910 18.552 -32.399 1.00 8.93 90 GLY D O 1
ATOM 7725 N N . THR D 1 68 ? 22.148 20.362 -33.523 1.00 9.25 91 THR D N 1
ATOM 7726 C CA . THR D 1 68 ? 20.754 20.182 -33.123 1.00 9.38 91 THR D CA 1
ATOM 7727 C C . THR D 1 68 ? 19.909 19.894 -34.366 1.00 9.59 91 THR D C 1
ATOM 7728 O O . THR D 1 68 ? 20.153 20.488 -35.414 1.00 9.88 91 THR D O 1
ATOM 7732 N N . ASN D 1 69 ? 18.924 18.997 -34.232 1.00 9.91 92 ASN D N 1
ATOM 7733 C CA A ASN D 1 69 ? 18.033 18.623 -35.332 0.50 10.03 92 ASN D CA 1
ATOM 7734 C CA B ASN D 1 69 ? 18.035 18.609 -35.332 0.50 10.29 92 ASN D CA 1
ATOM 7735 C C . ASN D 1 69 ? 18.830 18.113 -36.535 1.00 10.08 92 ASN D C 1
ATOM 7736 O O . ASN D 1 69 ? 18.578 18.489 -37.676 1.00 10.11 92 ASN D O 1
ATOM 7745 N N . ILE D 1 70 ? 19.800 17.257 -36.257 1.00 10.47 93 ILE D N 1
ATOM 7746 C CA . ILE D 1 70 ? 20.668 16.722 -37.291 1.00 10.45 93 ILE D CA 1
ATOM 7747 C C . ILE D 1 70 ? 20.179 15.327 -37.681 1.00 10.98 93 ILE D C 1
ATOM 7748 O O . ILE D 1 70 ? 19.866 14.496 -36.815 1.00 10.97 93 ILE D O 1
ATOM 7753 N N . ASN D 1 71 ? 20.124 15.072 -38.983 1.00 11.55 94 ASN D N 1
ATOM 7754 C CA . ASN D 1 71 ? 19.876 13.721 -39.479 1.00 12.72 94 ASN D CA 1
ATOM 7755 C C . ASN D 1 71 ? 21.084 13.174 -40.209 1.00 12.42 94 ASN D C 1
ATOM 7756 O O . ASN D 1 71 ? 21.583 13.790 -41.146 1.00 12.23 94 ASN D O 1
ATOM 7761 N N . ILE D 1 72 ? 21.561 12.021 -39.743 1.00 12.06 95 ILE D N 1
ATOM 7762 C CA . ILE D 1 72 ? 22.744 11.386 -40.308 1.00 12.43 95 ILE D CA 1
ATOM 7763 C C . ILE D 1 72 ? 22.294 10.062 -40.908 1.00 12.71 95 ILE D C 1
ATOM 7764 O O . ILE D 1 72 ? 21.905 9.151 -40.170 1.00 12.49 95 ILE D O 1
ATOM 7769 N N . ASN D 1 73 ? 22.314 9.980 -42.243 1.00 12.53 96 ASN D N 1
ATOM 7770 C CA . ASN D 1 73 ? 21.779 8.821 -42.971 1.00 13.49 96 ASN D CA 1
ATOM 7771 C C . ASN D 1 73 ? 22.793 8.161 -43.890 1.00 13.56 96 ASN D C 1
ATOM 7772 O O . ASN D 1 73 ? 23.810 8.747 -44.242 1.00 13.58 96 ASN D O 1
ATOM 7777 N N . GLY D 1 74 ? 22.498 6.934 -44.293 1.00 13.98 97 GLY D N 1
ATOM 7778 C CA . GLY D 1 74 ? 23.322 6.252 -45.290 1.00 14.71 97 GLY D CA 1
ATOM 7779 C C . GLY D 1 74 ? 22.511 5.970 -46.531 1.00 14.84 97 GLY D C 1
ATOM 7780 O O . GLY D 1 74 ? 21.421 5.420 -46.437 1.00 15.35 97 GLY D O 1
ATOM 7781 N N . ALA D 1 75 ? 23.027 6.373 -47.684 1.00 14.84 98 ALA D N 1
ATOM 7782 C CA . ALA D 1 75 ? 22.381 6.071 -48.971 1.00 15.36 98 ALA D CA 1
ATOM 7783 C C . ALA D 1 75 ? 22.455 4.581 -49.282 1.00 15.51 98 ALA D C 1
ATOM 7784 O O . ALA D 1 75 ? 23.215 3.830 -48.658 1.00 14.19 98 ALA D O 1
ATOM 7786 N N . SER D 1 76 ? 21.661 4.159 -50.264 1.00 15.85 99 SER D N 1
ATOM 7787 C CA . SER D 1 76 ? 21.675 2.773 -50.700 1.00 16.17 99 SER D CA 1
ATOM 7788 C C . SER D 1 76 ? 23.050 2.411 -51.246 1.00 15.40 99 SER D C 1
ATOM 7789 O O . SER D 1 76 ? 23.648 3.168 -52.022 1.00 15.46 99 SER D O 1
ATOM 7792 N N . GLY D 1 77 ? 23.569 1.274 -50.791 1.00 14.73 100 GLY D N 1
ATOM 7793 C CA . GLY D 1 77 ? 24.864 0.790 -51.236 1.00 13.52 100 GLY D CA 1
ATOM 7794 C C . GLY D 1 77 ? 26.072 1.392 -50.544 1.00 12.65 100 GLY D C 1
ATOM 7795 O O . GLY D 1 77 ? 27.189 0.985 -50.818 1.00 12.57 100 GLY D O 1
ATOM 7796 N N . HIS D 1 78 ? 25.859 2.359 -49.650 1.00 11.59 101 HIS D N 1
ATOM 7797 C CA . HIS D 1 78 ? 26.971 3.015 -48.985 1.00 10.99 101 HIS D CA 1
ATOM 7798 C C . HIS D 1 78 ? 27.625 2.077 -47.971 1.00 10.67 101 HIS D C 1
ATOM 7799 O O . HIS D 1 78 ? 27.014 1.117 -47.493 1.00 9.61 101 HIS D O 1
ATOM 7806 N N . SER D 1 79 ? 28.873 2.372 -47.634 1.00 10.36 102 SER D N 1
ATOM 7807 C CA . SER D 1 79 ? 29.524 1.701 -46.518 1.00 10.13 102 SER D CA 1
ATOM 7808 C C . SER D 1 79 ? 30.543 2.653 -45.949 1.00 10.02 102 SER D C 1
ATOM 7809 O O . SER D 1 79 ? 31.005 3.562 -46.644 1.00 10.13 102 SER D O 1
ATOM 7812 N N . ILE D 1 80 ? 30.861 2.464 -44.677 1.00 9.44 103 ILE D N 1
ATOM 7813 C CA . ILE D 1 80 ? 31.976 3.165 -44.048 1.00 9.28 103 ILE D CA 1
ATOM 7814 C C . ILE D 1 80 ? 32.928 2.057 -43.598 1.00 9.71 103 ILE D C 1
ATOM 7815 O O . ILE D 1 80 ? 32.684 1.358 -42.607 1.00 9.18 103 ILE D O 1
ATOM 7820 N N . ASP D 1 81 ? 33.983 1.862 -44.382 1.00 9.95 104 ASP D N 1
ATOM 7821 C CA . ASP D 1 81 ? 34.893 0.750 -44.156 1.00 10.40 104 ASP D CA 1
ATOM 7822 C C . ASP D 1 81 ? 36.184 1.272 -43.568 1.00 10.29 104 ASP D C 1
ATOM 7823 O O . ASP D 1 81 ? 37.016 1.892 -44.256 1.00 9.39 104 ASP D O 1
ATOM 7828 N N . CYS D 1 82 ? 36.343 1.026 -42.268 1.00 9.94 105 CYS D N 1
ATOM 7829 C CA . CYS D 1 82 ? 37.519 1.500 -41.561 1.00 9.79 105 CYS D CA 1
ATOM 7830 C C . CYS D 1 82 ? 38.766 0.667 -41.804 1.00 9.42 105 CYS D C 1
ATOM 7831 O O . CYS D 1 82 ? 39.848 1.070 -41.379 1.00 10.08 105 CYS D O 1
ATOM 7834 N N . GLN D 1 83 ? 38.618 -0.503 -42.433 1.00 9.09 106 GLN D N 1
ATOM 7835 C CA . GLN D 1 83 ? 39.762 -1.391 -42.706 1.00 9.15 106 GLN D CA 1
ATOM 7836 C C . GLN D 1 83 ? 40.620 -1.568 -41.441 1.00 8.78 106 GLN D C 1
ATOM 7837 O O . GLN D 1 83 ? 41.844 -1.435 -41.478 1.00 7.89 106 GLN D O 1
ATOM 7843 N N . GLY D 1 84 ? 39.945 -1.872 -40.323 1.00 7.95 107 GLY D N 1
ATOM 7844 C CA . GLY D 1 84 ? 40.581 -1.906 -39.001 1.00 8.21 107 GLY D CA 1
ATOM 7845 C C . GLY D 1 84 ? 41.678 -2.942 -38.840 1.00 8.34 107 GLY D C 1
ATOM 7846 O O . GLY D 1 84 ? 42.512 -2.824 -37.940 1.00 8.28 107 GLY D O 1
ATOM 7847 N N . SER D 1 85 ? 41.699 -3.938 -39.719 1.00 8.04 108 SER D N 1
ATOM 7848 C CA . SER D 1 85 ? 42.743 -4.963 -39.680 1.00 8.95 108 SER D CA 1
ATOM 7849 C C . SER D 1 85 ? 44.148 -4.374 -39.866 1.00 8.91 108 SER D C 1
ATOM 7850 O O . SER D 1 85 ? 45.131 -5.005 -39.519 1.00 8.97 108 SER D O 1
ATOM 7853 N N . ARG D 1 86 ? 44.235 -3.140 -40.366 1.00 8.94 109 ARG D N 1
ATOM 7854 C CA . ARG D 1 86 ? 45.532 -2.460 -40.445 1.00 8.38 109 ARG D CA 1
ATOM 7855 C C . ARG D 1 86 ? 46.100 -2.218 -39.034 1.00 8.12 109 ARG D C 1
ATOM 7856 O O . ARG D 1 86 ? 47.311 -2.308 -38.826 1.00 8.29 109 ARG D O 1
ATOM 7864 N N . TRP D 1 87 ? 45.211 -1.949 -38.080 1.00 8.26 110 TRP D N 1
ATOM 7865 C CA . TRP D 1 87 ? 45.589 -1.762 -36.676 1.00 8.61 110 TRP D CA 1
ATOM 7866 C C . TRP D 1 87 ? 45.501 -3.020 -35.823 1.00 8.98 110 TRP D C 1
ATOM 7867 O O . TRP D 1 87 ? 46.285 -3.181 -34.872 1.00 9.52 110 TRP D O 1
ATOM 7878 N N . TRP D 1 88 ? 44.530 -3.893 -36.107 1.00 8.40 111 TRP D N 1
ATOM 7879 C CA . TRP D 1 88 ? 44.263 -5.024 -35.193 1.00 8.80 111 TRP D CA 1
ATOM 7880 C C . TRP D 1 88 ? 45.555 -5.801 -34.891 1.00 8.98 111 TRP D C 1
ATOM 7881 O O . TRP D 1 88 ? 46.320 -6.131 -35.803 1.00 8.98 111 TRP D O 1
ATOM 7892 N N . ASP D 1 89 ? 45.802 -6.055 -33.611 1.00 9.29 112 ASP D N 1
ATOM 7893 C CA . ASP D 1 89 ? 47.040 -6.714 -33.178 1.00 10.32 112 ASP D CA 1
ATOM 7894 C C . ASP D 1 89 ? 46.824 -7.587 -31.942 1.00 11.01 112 ASP D C 1
ATOM 7895 O O . ASP D 1 89 ? 47.759 -7.854 -31.181 1.00 11.08 112 ASP D O 1
ATOM 7900 N N . SER D 1 90 ? 45.577 -8.015 -31.752 1.00 11.94 113 SER D N 1
ATOM 7901 C CA . SER D 1 90 ? 45.155 -8.843 -30.613 1.00 12.68 113 SER D CA 1
ATOM 7902 C C . SER D 1 90 ? 45.287 -8.134 -29.253 1.00 13.45 113 SER D C 1
ATOM 7903 O O . SER D 1 90 ? 45.215 -8.782 -28.224 1.00 14.07 113 SER D O 1
ATOM 7906 N N . LYS D 1 91 ? 45.450 -6.805 -29.255 1.00 13.93 114 LYS D N 1
ATOM 7907 C CA . LYS D 1 91 ? 45.642 -6.036 -28.018 1.00 14.38 114 LYS D CA 1
ATOM 7908 C C . LYS D 1 91 ? 44.638 -4.900 -27.825 1.00 13.98 114 LYS D C 1
ATOM 7909 O O . LYS D 1 91 ? 44.464 -4.401 -26.701 1.00 13.31 114 LYS D O 1
ATOM 7915 N N . GLY D 1 92 ? 43.988 -4.486 -28.915 1.00 13.50 115 GLY D N 1
ATOM 7916 C CA . GLY D 1 92 ? 42.898 -3.503 -28.853 1.00 13.34 115 GLY D CA 1
ATOM 7917 C C . GLY D 1 92 ? 43.281 -2.168 -28.254 1.00 13.43 115 GLY D C 1
ATOM 7918 O O . GLY D 1 92 ? 44.298 -1.589 -28.615 1.00 13.17 115 GLY D O 1
ATOM 7919 N N . SER D 1 93 ? 42.473 -1.673 -27.324 1.00 14.19 116 SER D N 1
ATOM 7920 C CA . SER D 1 93 ? 42.745 -0.351 -26.765 1.00 15.50 116 SER D CA 1
ATOM 7921 C C . SER D 1 93 ? 43.567 -0.386 -25.469 1.00 15.87 116 SER D C 1
ATOM 7922 O O . SER D 1 93 ? 43.789 0.646 -24.829 1.00 16.25 116 SER D O 1
ATOM 7925 N N . ASN D 1 94 ? 44.068 -1.567 -25.125 1.00 15.97 117 ASN D N 1
ATOM 7926 C CA . ASN D 1 94 ? 44.834 -1.741 -23.898 1.00 17.07 117 ASN D CA 1
ATOM 7927 C C . ASN D 1 94 ? 46.305 -2.060 -24.102 1.00 16.24 117 ASN D C 1
ATOM 7928 O O . ASN D 1 94 ? 47.048 -2.188 -23.138 1.00 16.79 117 ASN D O 1
ATOM 7933 N N . GLY D 1 95 ? 46.730 -2.178 -25.355 1.00 15.04 118 GLY D N 1
ATOM 7934 C CA . GLY D 1 95 ? 48.127 -2.434 -25.652 1.00 13.70 118 GLY D CA 1
ATOM 7935 C C . GLY D 1 95 ? 48.414 -2.294 -27.132 1.00 12.60 118 GLY D C 1
ATOM 7936 O O . GLY D 1 95 ? 47.514 -1.953 -27.926 1.00 11.89 118 GLY D O 1
ATOM 7937 N N . GLY D 1 96 ? 49.671 -2.559 -27.484 1.00 11.59 119 GLY D N 1
ATOM 7938 C CA . GLY D 1 96 ? 50.134 -2.531 -28.864 1.00 10.82 119 GLY D CA 1
ATOM 7939 C C . GLY D 1 96 ? 49.999 -1.154 -29.487 1.00 10.28 119 GLY D C 1
ATOM 7940 O O . GLY D 1 96 ? 50.297 -0.133 -28.865 1.00 9.83 119 GLY D O 1
ATOM 7941 N N . LYS D 1 97 ? 49.547 -1.146 -30.732 1.00 9.37 120 LYS D N 1
ATOM 7942 C CA . LYS D 1 97 ? 49.369 0.070 -31.498 1.00 9.20 120 LYS D CA 1
ATOM 7943 C C . LYS D 1 97 ? 48.313 0.983 -30.912 1.00 8.87 120 LYS D C 1
ATOM 7944 O O . LYS D 1 97 ? 47.297 0.524 -30.383 1.00 9.40 120 LYS D O 1
ATOM 7950 N N . THR D 1 98 ? 48.560 2.287 -31.007 1.00 8.57 121 THR D N 1
ATOM 7951 C CA . THR D 1 98 ? 47.524 3.286 -30.739 1.00 8.48 121 THR D CA 1
ATOM 7952 C C . THR D 1 98 ? 46.514 3.220 -31.884 1.00 8.12 121 THR D C 1
ATOM 7953 O O . THR D 1 98 ? 46.894 3.267 -33.058 1.00 7.36 121 THR D O 1
ATOM 7957 N N . LYS D 1 99 ? 45.239 3.082 -31.536 1.00 7.87 122 LYS D N 1
ATOM 7958 C CA . LYS D 1 99 ? 44.187 2.823 -32.521 1.00 7.81 122 LYS D CA 1
ATOM 7959 C C . LYS D 1 99 ? 43.062 3.843 -32.369 1.00 8.34 122 LYS D C 1
ATOM 7960 O O . LYS D 1 99 ? 42.660 4.157 -31.235 1.00 8.20 122 LYS D O 1
ATOM 7966 N N . PRO D 1 100 ? 42.555 4.380 -33.499 1.00 8.67 123 PRO D N 1
ATOM 7967 C CA . PRO D 1 100 ? 41.554 5.448 -33.403 1.00 8.75 123 PRO D CA 1
ATOM 7968 C C . PRO D 1 100 ? 40.122 5.006 -33.150 1.00 8.95 123 PRO D C 1
ATOM 7969 O O . PRO D 1 100 ? 39.613 4.075 -33.804 1.00 9.38 123 PRO D O 1
ATOM 7973 N N . LYS D 1 101 ? 39.476 5.675 -32.192 1.00 8.88 124 LYS D N 1
ATOM 7974 C CA . LYS D 1 101 ? 38.026 5.561 -31.994 1.00 9.17 124 LYS D CA 1
ATOM 7975 C C . LYS D 1 101 ? 37.322 5.959 -33.292 1.00 8.98 124 LYS D C 1
ATOM 7976 O O . LYS D 1 101 ? 37.827 6.794 -34.044 1.00 8.81 124 LYS D O 1
ATOM 7982 N N . PHE D 1 102 ? 36.158 5.377 -33.550 1.00 8.11 125 PHE D N 1
ATOM 7983 C CA . PHE D 1 102 ? 35.543 5.533 -34.877 1.00 8.85 125 PHE D CA 1
ATOM 7984 C C . PHE D 1 102 ? 34.649 6.778 -34.990 1.00 8.80 125 PHE D C 1
ATOM 7985 O O . PHE D 1 102 ? 35.013 7.749 -35.645 1.00 9.66 125 PHE D O 1
ATOM 7993 N N . PHE D 1 103 ? 33.500 6.767 -34.318 1.00 8.62 126 PHE D N 1
ATOM 7994 C CA . PHE D 1 103 ? 32.466 7.772 -34.569 1.00 9.10 126 PHE D CA 1
ATOM 7995 C C . PHE D 1 103 ? 32.090 8.429 -33.246 1.00 9.45 126 PHE D C 1
ATOM 7996 O O . PHE D 1 103 ? 31.575 7.765 -32.350 1.00 8.15 126 PHE D O 1
ATOM 8004 N N . TYR D 1 104 ? 32.343 9.728 -33.135 1.00 9.77 127 TYR D N 1
ATOM 8005 C CA . TYR D 1 104 ? 31.918 10.488 -31.973 1.00 11.11 127 TYR D CA 1
ATOM 8006 C C . TYR D 1 104 ? 30.568 11.119 -32.265 1.00 11.01 127 TYR D C 1
ATOM 8007 O O . TYR D 1 104 ? 30.494 12.136 -32.966 1.00 11.33 127 TYR D O 1
ATOM 8016 N N . ALA D 1 105 ? 29.511 10.488 -31.761 1.00 10.51 128 ALA D N 1
ATOM 8017 C CA . ALA D 1 105 ? 28.166 11.069 -31.742 1.00 10.50 128 ALA D CA 1
ATOM 8018 C C . ALA D 1 105 ? 28.022 11.862 -30.449 1.00 10.54 128 ALA D C 1
ATOM 8019 O O . ALA D 1 105 ? 27.365 11.420 -29.486 1.00 10.46 128 ALA D O 1
ATOM 8021 N N . HIS D 1 106 ? 28.678 13.022 -30.423 1.00 10.44 129 HIS D N 1
ATOM 8022 C CA . HIS D 1 106 ? 28.791 13.827 -29.209 1.00 10.85 129 HIS D CA 1
ATOM 8023 C C . HIS D 1 106 ? 28.053 15.153 -29.363 1.00 10.08 129 HIS D C 1
ATOM 8024 O O . HIS D 1 106 ? 28.162 15.799 -30.396 1.00 9.54 129 HIS D O 1
ATOM 8031 N N . SER D 1 107 ? 27.313 15.552 -28.333 1.00 10.00 130 SER D N 1
ATOM 8032 C CA . SER D 1 107 ? 26.596 16.836 -28.342 1.00 10.58 130 SER D CA 1
ATOM 8033 C C . SER D 1 107 ? 25.653 16.965 -29.536 1.00 10.76 130 SER D C 1
ATOM 8034 O O . SER D 1 107 ? 25.586 18.017 -30.199 1.00 10.65 130 SER D O 1
ATOM 8037 N N . LEU D 1 108 ? 24.958 15.861 -29.813 1.00 10.45 131 LEU D N 1
ATOM 8038 C CA . LEU D 1 108 ? 23.836 15.839 -30.739 1.00 10.63 131 LEU D CA 1
ATOM 8039 C C . LEU D 1 108 ? 22.540 15.947 -29.937 1.00 10.88 131 LEU D C 1
ATOM 8040 O O . LEU D 1 108 ? 22.349 15.223 -28.968 1.00 11.18 131 LEU D O 1
ATOM 8045 N N . LYS D 1 109 ? 21.671 16.864 -30.347 1.00 11.05 132 LYS D N 1
ATOM 8046 C CA . LYS D 1 109 ? 20.414 17.126 -29.661 1.00 11.97 132 LYS D CA 1
ATOM 8047 C C . LYS D 1 109 ? 19.281 16.968 -30.659 1.00 11.17 132 LYS D C 1
ATOM 8048 O O . LYS D 1 109 ? 19.352 17.527 -31.766 1.00 11.42 132 LYS D O 1
ATOM 8054 N N . SER D 1 110 ? 18.236 16.237 -30.262 1.00 10.67 133 SER D N 1
ATOM 8055 C CA . SER D 1 110 ? 17.039 16.043 -31.093 1.00 10.96 133 SER D CA 1
ATOM 8056 C C . SER D 1 110 ? 17.447 15.607 -32.490 1.00 10.77 133 SER D C 1
ATOM 8057 O O . SER D 1 110 ? 17.002 16.168 -33.484 1.00 10.82 133 SER D O 1
ATOM 8060 N N . SER D 1 111 ? 18.321 14.610 -32.541 1.00 10.54 134 SER D N 1
ATOM 8061 C CA . SER D 1 111 ? 18.942 14.193 -33.777 1.00 10.41 134 SER D CA 1
ATOM 8062 C C . SER D 1 111 ? 18.717 12.703 -34.001 1.00 10.71 134 SER D C 1
ATOM 8063 O O . SER D 1 111 ? 18.228 11.992 -33.118 1.00 10.21 134 SER D O 1
ATOM 8066 N N . ASN D 1 112 ? 19.040 12.250 -35.204 1.00 11.44 135 ASN D N 1
ATOM 8067 C CA . ASN D 1 112 ? 18.894 10.852 -35.572 1.00 12.17 135 ASN D CA 1
ATOM 8068 C C . ASN D 1 112 ? 20.044 10.387 -36.432 1.00 11.69 135 ASN D C 1
ATOM 8069 O O . ASN D 1 112 ? 20.517 11.124 -37.312 1.00 11.40 135 ASN D O 1
ATOM 8074 N N . ILE D 1 113 ? 20.471 9.157 -36.170 1.00 11.13 136 ILE D N 1
ATOM 8075 C CA . ILE D 1 113 ? 21.401 8.418 -37.028 1.00 11.08 136 ILE D CA 1
ATOM 8076 C C . ILE D 1 113 ? 20.614 7.242 -37.600 1.00 11.77 136 ILE D C 1
ATOM 8077 O O . ILE D 1 113 ? 19.967 6.505 -36.846 1.00 11.15 136 ILE D O 1
ATOM 8082 N N . LYS D 1 114 ? 20.644 7.078 -38.924 1.00 11.64 137 LYS D N 1
ATOM 8083 C CA . LYS D 1 114 ? 19.825 6.046 -39.565 1.00 13.37 137 LYS D CA 1
ATOM 8084 C C . LYS D 1 114 ? 20.585 5.279 -40.643 1.00 12.11 137 LYS D C 1
ATOM 8085 O O . LYS D 1 114 ? 21.160 5.878 -41.553 1.00 11.88 137 LYS D O 1
ATOM 8091 N N . GLY D 1 115 ? 20.608 3.958 -40.501 1.00 11.99 138 GLY D N 1
ATOM 8092 C CA . GLY D 1 115 ? 21.010 3.062 -41.575 1.00 11.52 138 GLY D CA 1
ATOM 8093 C C . GLY D 1 115 ? 22.486 3.018 -41.909 1.00 11.36 138 GLY D C 1
ATOM 8094 O O . GLY D 1 115 ? 22.855 2.512 -42.959 1.00 11.75 138 GLY D O 1
ATOM 8095 N N . LEU D 1 116 ? 23.345 3.523 -41.025 1.00 11.27 139 LEU D N 1
ATOM 8096 C CA . LEU D 1 116 ? 24.791 3.503 -41.312 1.00 10.72 139 LEU D CA 1
ATOM 8097 C C . LEU D 1 116 ? 25.315 2.082 -41.373 1.00 10.97 139 LEU D C 1
ATOM 8098 O O . LEU D 1 116 ? 24.944 1.227 -40.557 1.00 10.72 139 LEU D O 1
ATOM 8103 N N . ASN D 1 117 ? 26.172 1.849 -42.356 1.00 10.46 140 ASN D N 1
ATOM 8104 C CA . ASN D 1 117 ? 26.721 0.537 -42.646 1.00 10.69 140 ASN D CA 1
ATOM 8105 C C . ASN D 1 117 ? 28.232 0.556 -42.396 1.00 10.34 140 ASN D C 1
ATOM 8106 O O . ASN D 1 117 ? 29.007 0.996 -43.247 1.00 10.09 140 ASN D O 1
ATOM 8111 N N . VAL D 1 118 ? 28.638 0.062 -41.235 1.00 9.94 141 VAL D N 1
ATOM 8112 C CA . VAL D 1 118 ? 30.001 0.267 -40.746 1.00 9.61 141 VAL D CA 1
ATOM 8113 C C . VAL D 1 118 ? 30.746 -1.062 -40.757 1.00 10.39 141 VAL D C 1
ATOM 8114 O O . VAL D 1 118 ? 30.230 -2.069 -40.264 1.00 11.34 141 VAL D O 1
ATOM 8118 N N . LEU D 1 119 ? 31.960 -1.073 -41.297 1.00 9.67 142 LEU D N 1
ATOM 8119 C CA . LEU D 1 119 ? 32.755 -2.297 -41.355 1.00 10.67 142 LEU D CA 1
ATOM 8120 C C . LEU D 1 119 ? 34.116 -2.099 -40.698 1.00 10.56 142 LEU D C 1
ATOM 8121 O O . LEU D 1 119 ? 34.770 -1.084 -40.912 1.00 10.26 142 LEU D O 1
ATOM 8126 N N . ASN D 1 120 ? 34.511 -3.069 -39.882 1.00 10.17 143 ASN D N 1
ATOM 8127 C CA . ASN D 1 120 ? 35.900 -3.208 -39.446 1.00 10.58 143 ASN D CA 1
ATOM 8128 C C . ASN D 1 120 ? 36.492 -1.986 -38.726 1.00 9.54 143 ASN D C 1
ATOM 8129 O O . ASN D 1 120 ? 37.546 -1.494 -39.113 1.00 9.46 143 ASN D O 1
ATOM 8134 N N . THR D 1 121 ? 35.829 -1.511 -37.667 1.00 9.24 144 THR D N 1
ATOM 8135 C CA . THR D 1 121 ? 36.374 -0.407 -36.873 1.00 9.01 144 THR D CA 1
ATOM 8136 C C . THR D 1 121 ? 37.684 -0.881 -36.206 1.00 8.94 144 THR D C 1
ATOM 8137 O O . THR D 1 121 ? 37.790 -2.056 -35.818 1.00 9.29 144 THR D O 1
ATOM 8141 N N . PRO D 1 122 ? 38.697 0.010 -36.116 1.00 8.94 145 PRO D N 1
ATOM 8142 C CA . PRO D 1 122 ? 39.969 -0.326 -35.447 1.00 8.84 145 PRO D CA 1
ATOM 8143 C C . PRO D 1 122 ? 39.748 -0.780 -33.994 1.00 8.54 145 PRO D C 1
ATOM 8144 O O . PRO D 1 122 ? 40.311 -1.794 -33.570 1.00 8.51 145 PRO D O 1
ATOM 8148 N N . VAL D 1 123 ? 38.927 -0.027 -33.258 1.00 8.25 146 VAL D N 1
ATOM 8149 C CA . VAL D 1 123 ? 38.557 -0.346 -31.880 1.00 8.93 146 VAL D CA 1
ATOM 8150 C C . VAL D 1 123 ? 37.067 0.010 -31.735 1.00 8.79 146 VAL D C 1
ATOM 8151 O O . VAL D 1 123 ? 36.260 -0.453 -32.549 1.00 7.61 146 VAL D O 1
ATOM 8155 N N . GLN D 1 124 ? 36.710 0.839 -30.748 1.00 8.53 147 GLN D N 1
ATOM 8156 C CA . GLN D 1 124 ? 35.296 1.112 -30.451 1.00 9.80 147 GLN D CA 1
ATOM 8157 C C . GLN D 1 124 ? 34.636 1.828 -31.624 1.00 9.95 147 GLN D C 1
ATOM 8158 O O . GLN D 1 124 ? 35.296 2.606 -32.332 1.00 10.48 147 GLN D O 1
ATOM 8164 N N . ALA D 1 125 ? 33.357 1.525 -31.855 1.00 9.72 148 ALA D N 1
ATOM 8165 C CA . ALA D 1 125 ? 32.642 2.071 -33.003 1.00 9.63 148 ALA D CA 1
ATOM 8166 C C . ALA D 1 125 ? 31.954 3.383 -32.612 1.00 9.27 148 ALA D C 1
ATOM 8167 O O . ALA D 1 125 ? 32.549 4.443 -32.778 1.00 9.59 148 ALA D O 1
ATOM 8169 N N . PHE D 1 126 ? 30.729 3.333 -32.076 1.00 9.66 149 PHE D N 1
ATOM 8170 C CA . PHE D 1 126 ? 30.014 4.579 -31.740 1.00 10.51 149 PHE D CA 1
ATOM 8171 C C . PHE D 1 126 ? 30.196 4.985 -30.295 1.00 11.09 149 PHE D C 1
ATOM 8172 O O . PHE D 1 126 ? 29.877 4.218 -29.387 1.00 11.75 149 PHE D O 1
ATOM 8180 N N . SER D 1 127 ? 30.725 6.187 -30.096 1.00 11.06 150 SER D N 1
ATOM 8181 C CA . SER D 1 127 ? 30.768 6.788 -28.793 1.00 11.15 150 SER D CA 1
ATOM 8182 C C . SER D 1 127 ? 29.650 7.836 -28.770 1.00 11.18 150 SER D C 1
ATOM 8183 O O . SER D 1 127 ? 29.649 8.795 -29.552 1.00 10.85 150 SER D O 1
ATOM 8186 N N . ILE D 1 128 ? 28.692 7.610 -27.879 1.00 10.93 151 ILE D N 1
ATOM 8187 C CA . ILE D 1 128 ? 27.570 8.503 -27.704 1.00 11.00 151 ILE D CA 1
ATOM 8188 C C . ILE D 1 128 ? 27.798 9.207 -26.374 1.00 11.59 151 ILE D C 1
ATOM 8189 O O . ILE D 1 128 ? 27.822 8.572 -25.316 1.00 11.19 151 ILE D O 1
ATOM 8194 N N . ASN D 1 129 ? 27.999 10.521 -26.439 1.00 11.19 152 ASN D N 1
ATOM 8195 C CA . ASN D 1 129 ? 28.306 11.292 -25.254 1.00 11.48 152 ASN D CA 1
ATOM 8196 C C . ASN D 1 129 ? 27.680 12.663 -25.366 1.00 11.47 152 ASN D C 1
ATOM 8197 O O . ASN D 1 129 ? 27.706 13.278 -26.445 1.00 10.76 152 ASN D O 1
ATOM 8202 N N . SER D 1 130 ? 27.092 13.120 -24.257 1.00 11.19 153 SER D N 1
ATOM 8203 C CA . SER D 1 130 ? 26.402 14.415 -24.187 1.00 11.84 153 SER D CA 1
ATOM 8204 C C . SER D 1 130 ? 25.337 14.560 -25.280 1.00 11.92 153 SER D C 1
ATOM 8205 O O . SER D 1 130 ? 25.142 15.637 -25.847 1.00 12.90 153 SER D O 1
ATOM 8208 N N . ALA D 1 131 ? 24.654 13.457 -25.558 1.00 11.30 154 ALA D N 1
ATOM 8209 C CA . ALA D 1 131 ? 23.538 13.427 -26.490 1.00 11.50 154 ALA D CA 1
ATOM 8210 C C . ALA D 1 131 ? 22.257 13.721 -25.728 1.00 11.50 154 ALA D C 1
ATOM 8211 O O . ALA D 1 131 ? 22.111 13.307 -24.577 1.00 11.67 154 ALA D O 1
ATOM 8213 N N . THR D 1 132 ? 21.341 14.455 -26.356 1.00 11.55 155 THR D N 1
ATOM 8214 C CA . THR D 1 132 ? 20.028 14.718 -25.756 1.00 11.62 155 THR D CA 1
ATOM 8215 C C . THR D 1 132 ? 18.945 14.422 -26.786 1.00 11.59 155 THR D C 1
ATOM 8216 O O . THR D 1 132 ? 18.725 15.213 -27.712 1.00 11.32 155 THR D O 1
ATOM 8220 N N . THR D 1 133 ? 18.276 13.284 -26.614 1.00 11.49 156 THR D N 1
ATOM 8221 C CA . THR D 1 133 ? 17.249 12.811 -27.548 1.00 11.92 156 THR D CA 1
ATOM 8222 C C . THR D 1 133 ? 17.891 12.446 -28.889 1.00 11.77 156 THR D C 1
ATOM 8223 O O . THR D 1 133 ? 17.851 13.211 -29.859 1.00 12.57 156 THR D O 1
ATOM 8227 N N . LEU D 1 134 ? 18.497 11.271 -28.921 1.00 11.15 157 LEU D N 1
ATOM 8228 C CA . LEU D 1 134 ? 19.185 10.799 -30.099 1.00 10.89 157 LEU D CA 1
ATOM 8229 C C . LEU D 1 134 ? 18.629 9.446 -30.496 1.00 10.76 157 LEU D C 1
ATOM 8230 O O . LEU D 1 134 ? 18.671 8.495 -29.711 1.00 10.98 157 LEU D O 1
ATOM 8235 N N . GLY D 1 135 ? 18.105 9.370 -31.713 1.00 10.57 158 GLY D N 1
ATOM 8236 C CA . GLY D 1 135 ? 17.694 8.105 -32.311 1.00 10.09 158 GLY D CA 1
ATOM 8237 C C . GLY D 1 135 ? 18.833 7.479 -33.091 1.00 10.28 158 GLY D C 1
ATOM 8238 O O . GLY D 1 135 ? 19.562 8.158 -33.816 1.00 9.77 158 GLY D O 1
ATOM 8239 N N . VAL D 1 136 ? 19.007 6.173 -32.924 1.00 10.11 159 VAL D N 1
ATOM 8240 C CA . VAL D 1 136 ? 20.039 5.434 -33.648 1.00 9.90 159 VAL D CA 1
ATOM 8241 C C . VAL D 1 136 ? 19.376 4.202 -34.256 1.00 10.07 159 VAL D C 1
ATOM 8242 O O . VAL D 1 136 ? 19.217 3.178 -33.581 1.00 10.56 159 VAL D O 1
ATOM 8246 N N . TYR D 1 137 ? 19.000 4.300 -35.530 1.00 9.43 160 TYR D N 1
ATOM 8247 C CA . TYR D 1 137 ? 18.132 3.296 -36.160 1.00 10.43 160 TYR D CA 1
ATOM 8248 C C . TYR D 1 137 ? 18.823 2.470 -37.233 1.00 9.95 160 TYR D C 1
ATOM 8249 O O . TYR D 1 137 ? 19.437 3.029 -38.138 1.00 9.28 160 TYR D O 1
ATOM 8258 N N . ASP D 1 138 ? 18.693 1.147 -37.135 1.00 9.93 161 ASP D N 1
ATOM 8259 C CA . ASP D 1 138 ? 19.044 0.228 -38.235 1.00 10.37 161 ASP D CA 1
ATOM 8260 C C . ASP D 1 138 ? 20.503 0.331 -38.645 1.00 10.37 161 ASP D C 1
ATOM 8261 O O . ASP D 1 138 ? 20.857 0.181 -39.825 1.00 10.82 161 ASP D O 1
ATOM 8266 N N . VAL D 1 139 ? 21.345 0.579 -37.649 1.00 9.64 162 VAL D N 1
ATOM 8267 C CA . VAL D 1 139 ? 22.787 0.660 -37.854 1.00 9.50 162 VAL D CA 1
ATOM 8268 C C . VAL D 1 139 ? 23.354 -0.753 -37.906 1.00 10.04 162 VAL D C 1
ATOM 8269 O O . VAL D 1 139 ? 23.004 -1.604 -37.094 1.00 9.44 162 VAL D O 1
ATOM 8273 N N . ILE D 1 140 ? 24.214 -0.991 -38.890 1.00 9.87 163 ILE D N 1
ATOM 8274 C CA . ILE D 1 140 ? 24.912 -2.260 -39.025 1.00 10.83 163 ILE D CA 1
ATOM 8275 C C . ILE D 1 140 ? 26.376 -2.019 -38.679 1.00 11.00 163 ILE D C 1
ATOM 8276 O O . ILE D 1 140 ? 27.020 -1.093 -39.213 1.00 11.29 163 ILE D O 1
ATOM 8281 N N . ILE D 1 141 ? 26.894 -2.832 -37.771 1.00 10.52 164 ILE D N 1
ATOM 8282 C CA . ILE D 1 141 ? 28.315 -2.780 -37.441 1.00 11.59 164 ILE D CA 1
ATOM 8283 C C . ILE D 1 141 ? 28.863 -4.182 -37.664 1.00 11.10 164 ILE D C 1
ATOM 8284 O O . ILE D 1 141 ? 28.574 -5.121 -36.911 1.00 11.64 164 ILE D O 1
ATOM 8289 N N . ASP D 1 142 ? 29.627 -4.326 -38.724 1.00 10.35 165 ASP D N 1
ATOM 8290 C CA . ASP D 1 142 ? 30.209 -5.617 -39.024 1.00 10.63 165 ASP D CA 1
ATOM 8291 C C . ASP D 1 142 ? 31.708 -5.603 -38.771 1.00 10.21 165 ASP D C 1
ATOM 8292 O O . ASP D 1 142 ? 32.481 -5.188 -39.633 1.00 9.24 165 ASP D O 1
ATOM 8297 N N . ASN D 1 143 ? 32.077 -6.055 -37.567 1.00 9.99 166 ASN D N 1
ATOM 8298 C CA . ASN D 1 143 ? 33.473 -6.303 -37.166 1.00 10.36 166 ASN D CA 1
ATOM 8299 C C . ASN D 1 143 ? 33.777 -7.797 -37.062 1.00 10.03 166 ASN D C 1
ATOM 8300 O O . ASN D 1 143 ? 34.746 -8.185 -36.430 1.00 10.02 166 ASN D O 1
ATOM 8305 N N . SER D 1 144 ? 32.935 -8.635 -37.676 1.00 10.62 167 SER D N 1
ATOM 8306 C CA . SER D 1 144 ? 33.130 -10.100 -37.655 1.00 10.69 167 SER D CA 1
ATOM 8307 C C . SER D 1 144 ? 34.519 -10.563 -38.084 1.00 11.07 167 SER D C 1
ATOM 8308 O O . SER D 1 144 ? 35.000 -11.595 -37.602 1.00 11.60 167 SER D O 1
ATOM 8311 N N . ALA D 1 145 ? 35.147 -9.822 -39.002 1.00 10.58 168 ALA D N 1
ATOM 8312 C CA . ALA D 1 145 ? 36.506 -10.138 -39.472 1.00 10.97 168 ALA D CA 1
ATOM 8313 C C . ALA D 1 145 ? 37.533 -10.056 -38.342 1.00 10.64 168 ALA D C 1
ATOM 8314 O O . ALA D 1 145 ? 38.598 -10.676 -38.419 1.00 10.46 168 ALA D O 1
ATOM 8316 N N . GLY D 1 146 ? 37.198 -9.299 -37.298 1.00 10.72 169 GLY D N 1
ATOM 8317 C CA . GLY D 1 146 ? 38.025 -9.209 -36.074 1.00 10.51 169 GLY D CA 1
ATOM 8318 C C . GLY D 1 146 ? 38.277 -10.518 -35.344 1.00 10.90 169 GLY D C 1
ATOM 8319 O O . GLY D 1 146 ? 39.305 -10.661 -34.672 1.00 11.06 169 GLY D O 1
ATOM 8320 N N . ASP D 1 147 ? 37.357 -11.481 -35.471 1.00 10.74 170 ASP D N 1
ATOM 8321 C CA . ASP D 1 147 ? 37.488 -12.784 -34.777 1.00 11.65 170 ASP D CA 1
ATOM 8322 C C . ASP D 1 147 ? 38.739 -13.563 -35.178 1.00 11.77 170 ASP D C 1
ATOM 8323 O O . ASP D 1 147 ? 39.349 -14.267 -34.350 1.00 11.79 170 ASP D O 1
ATOM 8328 N N . SER D 1 148 ? 39.096 -13.443 -36.451 1.00 11.96 171 SER D N 1
ATOM 8329 C CA . SER D 1 148 ? 40.254 -14.125 -37.006 1.00 12.26 171 SER D CA 1
ATOM 8330 C C . SER D 1 148 ? 41.309 -13.159 -37.559 1.00 12.46 171 SER D C 1
ATOM 8331 O O . SER D 1 148 ? 42.202 -13.569 -38.320 1.00 12.85 171 SER D O 1
ATOM 8334 N N . ALA D 1 149 ? 41.219 -11.879 -37.201 1.00 11.98 172 ALA D N 1
ATOM 8335 C CA . ALA D 1 149 ? 42.268 -10.924 -37.603 1.00 11.63 172 ALA D CA 1
ATOM 8336 C C . ALA D 1 149 ? 42.727 -10.019 -36.457 1.00 11.35 172 ALA D C 1
ATOM 8337 O O . ALA D 1 149 ? 43.286 -8.944 -36.686 1.00 11.25 172 ALA D O 1
ATOM 8339 N N . GLY D 1 150 ? 42.492 -10.465 -35.229 1.00 10.93 173 GLY D N 1
ATOM 8340 C CA . GLY D 1 150 ? 43.051 -9.813 -34.045 1.00 10.95 173 GLY D CA 1
ATOM 8341 C C . GLY D 1 150 ? 42.248 -8.667 -33.450 1.00 10.71 173 GLY D C 1
ATOM 8342 O O . GLY D 1 150 ? 42.802 -7.846 -32.723 1.00 11.10 173 GLY D O 1
ATOM 8343 N N . GLY D 1 151 ? 40.953 -8.611 -33.751 1.00 10.59 174 GLY D N 1
ATOM 8344 C CA . GLY D 1 151 ? 40.071 -7.558 -33.238 1.00 10.36 174 GLY D CA 1
ATOM 8345 C C . GLY D 1 151 ? 39.808 -7.667 -31.742 1.00 10.50 174 GLY D C 1
ATOM 8346 O O . GLY D 1 151 ? 39.548 -8.751 -31.224 1.00 9.70 174 GLY D O 1
ATOM 8347 N N . HIS D 1 152 ? 39.869 -6.526 -31.059 1.00 9.96 175 HIS D N 1
ATOM 8348 C CA A HIS D 1 152 ? 39.720 -6.443 -29.619 0.50 10.51 175 HIS D CA 1
ATOM 8349 C CA B HIS D 1 152 ? 39.574 -6.471 -29.628 0.50 10.62 175 HIS D CA 1
ATOM 8350 C C . HIS D 1 152 ? 39.104 -5.069 -29.286 1.00 10.29 175 HIS D C 1
ATOM 8351 O O . HIS D 1 152 ? 39.435 -4.096 -29.966 1.00 10.40 175 HIS D O 1
ATOM 8364 N N . ASN D 1 153 ? 38.262 -4.977 -28.248 1.00 10.11 176 ASN D N 1
ATOM 8365 C CA . ASN D 1 153 ? 37.690 -3.683 -27.806 1.00 10.50 176 ASN D CA 1
ATOM 8366 C C . ASN D 1 153 ? 36.933 -2.958 -28.927 1.00 10.40 176 ASN D C 1
ATOM 8367 O O . ASN D 1 153 ? 36.998 -1.715 -29.059 1.00 10.15 176 ASN D O 1
ATOM 8372 N N . THR D 1 154 ? 36.242 -3.750 -29.741 1.00 10.12 177 THR D N 1
ATOM 8373 C CA . THR D 1 154 ? 35.468 -3.259 -30.885 1.00 10.27 177 THR D CA 1
ATOM 8374 C C . THR D 1 154 ? 33.996 -3.035 -30.505 1.00 10.41 177 THR D C 1
ATOM 8375 O O . THR D 1 154 ? 33.091 -3.468 -31.222 1.00 10.59 177 THR D O 1
ATOM 8379 N N . ASP D 1 155 ? 33.780 -2.373 -29.364 1.00 10.69 178 ASP D N 1
ATOM 8380 C CA . ASP D 1 155 ? 32.438 -2.071 -28.835 1.00 11.55 178 ASP D CA 1
ATOM 8381 C C . ASP D 1 155 ? 31.577 -1.407 -29.898 1.00 11.64 178 ASP D C 1
ATOM 8382 O O . ASP D 1 155 ? 32.064 -0.541 -30.645 1.00 11.13 178 ASP D O 1
ATOM 8387 N N . ALA D 1 156 ? 30.296 -1.757 -29.933 1.00 11.06 179 ALA D N 1
ATOM 8388 C CA . ALA D 1 156 ? 29.387 -1.172 -30.913 1.00 11.26 179 ALA D CA 1
ATOM 8389 C C . ALA D 1 156 ? 28.859 0.194 -30.467 1.00 11.56 179 ALA D C 1
ATOM 8390 O O . ALA D 1 156 ? 28.980 1.179 -31.198 1.00 11.13 179 ALA D O 1
ATOM 8392 N N . PHE D 1 157 ? 28.250 0.251 -29.274 1.00 11.68 180 PHE D N 1
ATOM 8393 C CA . PHE D 1 157 ? 27.693 1.504 -28.767 1.00 11.51 180 PHE D CA 1
ATOM 8394 C C . PHE D 1 157 ? 28.128 1.709 -27.333 1.00 12.21 180 PHE D C 1
ATOM 8395 O O . PHE D 1 157 ? 27.796 0.896 -26.473 1.00 12.58 180 PHE D O 1
ATOM 8403 N N . ASP D 1 158 ? 28.890 2.772 -27.094 1.00 11.77 181 ASP D N 1
ATOM 8404 C CA . ASP D 1 158 ? 29.291 3.149 -25.740 1.00 13.02 181 ASP D CA 1
ATOM 8405 C C . ASP D 1 158 ? 28.553 4.427 -25.410 1.00 12.60 181 ASP D C 1
ATOM 8406 O O . ASP D 1 158 ? 28.659 5.418 -26.143 1.00 13.16 181 ASP D O 1
ATOM 8411 N N . VAL D 1 159 ? 27.806 4.409 -24.318 1.00 11.84 182 VAL D N 1
ATOM 8412 C CA . VAL D 1 159 ? 26.960 5.550 -23.970 1.00 11.84 182 VAL D CA 1
ATOM 8413 C C . VAL D 1 159 ? 27.398 6.159 -22.629 1.00 11.66 182 VAL D C 1
ATOM 8414 O O . VAL D 1 159 ? 27.565 5.429 -21.645 1.00 12.24 182 VAL D O 1
ATOM 8418 N N . GLY D 1 160 ? 27.588 7.480 -22.604 1.00 10.67 183 GLY D N 1
ATOM 8419 C CA . GLY D 1 160 ? 27.919 8.210 -21.381 1.00 10.82 183 GLY D CA 1
ATOM 8420 C C . GLY D 1 160 ? 27.287 9.588 -21.391 1.00 11.33 183 GLY D C 1
ATOM 8421 O O . GLY D 1 160 ? 27.077 10.153 -22.465 1.00 10.61 183 GLY D O 1
ATOM 8422 N N . SER D 1 161 ? 26.981 10.120 -20.203 1.00 11.00 184 SER D N 1
ATOM 8423 C CA . SER D 1 161 ? 26.473 11.491 -20.010 1.00 11.90 184 SER D CA 1
ATOM 8424 C C . SER D 1 161 ? 25.465 11.918 -21.071 1.00 11.72 184 SER D C 1
ATOM 8425 O O . SER D 1 161 ? 25.588 12.991 -21.683 1.00 11.73 184 SER D O 1
ATOM 8428 N N . SER D 1 162 ? 24.485 11.058 -21.303 1.00 11.79 185 SER D N 1
ATOM 8429 C CA . SER D 1 162 ? 23.495 11.298 -22.338 1.00 11.55 185 SER D CA 1
ATOM 8430 C C . SER D 1 162 ? 22.098 11.098 -21.773 1.00 11.86 185 SER D C 1
ATOM 8431 O O . SER D 1 162 ? 21.931 10.422 -20.746 1.00 11.43 185 SER D O 1
ATOM 8434 N N . THR D 1 163 ? 21.098 11.687 -22.433 1.00 12.13 186 THR D N 1
ATOM 8435 C CA . THR D 1 163 ? 19.701 11.444 -22.076 1.00 12.96 186 THR D CA 1
ATOM 8436 C C . THR D 1 163 ? 18.883 11.165 -23.330 1.00 13.06 186 THR D C 1
ATOM 8437 O O . THR D 1 163 ? 19.172 11.707 -24.398 1.00 13.05 186 THR D O 1
ATOM 8441 N N . GLY D 1 164 ? 17.861 10.325 -23.197 1.00 12.77 187 GLY D N 1
ATOM 8442 C CA . GLY D 1 164 ? 16.946 10.053 -24.298 1.00 12.74 187 GLY D CA 1
ATOM 8443 C C . GLY D 1 164 ? 17.589 9.430 -25.526 1.00 12.63 187 GLY D C 1
ATOM 8444 O O . GLY D 1 164 ? 17.271 9.806 -26.655 1.00 13.42 187 GLY D O 1
ATOM 8445 N N . VAL D 1 165 ? 18.482 8.470 -25.315 1.00 12.33 188 VAL D N 1
ATOM 8446 C CA . VAL D 1 165 ? 19.140 7.777 -26.423 1.00 11.90 188 VAL D CA 1
ATOM 8447 C C . VAL D 1 165 ? 18.311 6.529 -26.734 1.00 11.97 188 VAL D C 1
ATOM 8448 O O . VAL D 1 165 ? 17.953 5.775 -25.821 1.00 12.10 188 VAL D O 1
ATOM 8452 N N . TYR D 1 166 ? 17.976 6.347 -28.011 1.00 11.45 189 TYR D N 1
ATOM 8453 C CA . TYR D 1 166 ? 17.091 5.271 -28.452 1.00 11.42 189 TYR D CA 1
ATOM 8454 C C . TYR D 1 166 ? 17.733 4.553 -29.624 1.00 11.19 189 TYR D C 1
ATOM 8455 O O . TYR D 1 166 ? 17.716 5.042 -30.759 1.00 10.32 189 TYR D O 1
ATOM 8464 N N . ILE D 1 167 ? 18.312 3.390 -29.331 1.00 11.38 190 ILE D N 1
ATOM 8465 C CA . ILE D 1 167 ? 18.955 2.530 -30.340 1.00 11.06 190 ILE D CA 1
ATOM 8466 C C . ILE D 1 167 ? 18.015 1.383 -30.685 1.00 11.17 190 ILE D C 1
ATOM 8467 O O . ILE D 1 167 ? 17.613 0.611 -29.806 1.00 10.51 190 ILE D O 1
ATOM 8472 N N . SER D 1 168 ? 17.657 1.293 -31.966 1.00 10.65 191 SER D N 1
ATOM 8473 C CA . SER D 1 168 ? 16.642 0.363 -32.421 1.00 10.91 191 SER D CA 1
ATOM 8474 C C . SER D 1 168 ? 17.132 -0.371 -33.655 1.00 10.26 191 SER D C 1
ATOM 8475 O O . SER D 1 168 ? 17.648 0.234 -34.592 1.00 10.45 191 SER D O 1
ATOM 8478 N N . GLY D 1 169 ? 16.978 -1.684 -33.654 1.00 10.07 192 GLY D N 1
ATOM 8479 C CA . GLY D 1 169 ? 17.293 -2.462 -34.849 1.00 9.97 192 GLY D CA 1
ATOM 8480 C C . GLY D 1 169 ? 18.760 -2.582 -35.226 1.00 9.82 192 GLY D C 1
ATOM 8481 O O . GLY D 1 169 ? 19.080 -2.863 -36.382 1.00 9.77 192 GLY D O 1
ATOM 8482 N N . ALA D 1 170 ? 19.657 -2.375 -34.267 1.00 9.51 193 ALA D N 1
ATOM 8483 C CA . ALA D 1 170 ? 21.085 -2.567 -34.514 1.00 10.29 193 ALA D CA 1
ATOM 8484 C C . ALA D 1 170 ? 21.401 -4.013 -34.902 1.00 10.84 193 ALA D C 1
ATOM 8485 O O . ALA D 1 170 ? 20.758 -4.946 -34.435 1.00 11.69 193 ALA D O 1
ATOM 8487 N N . ASN D 1 171 ? 22.361 -4.188 -35.806 1.00 10.72 194 ASN D N 1
ATOM 8488 C CA . ASN D 1 171 ? 22.910 -5.502 -36.092 1.00 10.19 194 ASN D CA 1
ATOM 8489 C C . ASN D 1 171 ? 24.422 -5.440 -35.892 1.00 9.55 194 ASN D C 1
ATOM 8490 O O . ASN D 1 171 ? 25.128 -4.726 -36.599 1.00 8.73 194 ASN D O 1
ATOM 8495 N N . VAL D 1 172 ? 24.901 -6.159 -34.888 1.00 9.02 195 VAL D N 1
ATOM 8496 C CA . VAL D 1 172 ? 26.290 -6.034 -34.455 1.00 8.89 195 VAL D CA 1
ATOM 8497 C C . VAL D 1 172 ? 27.016 -7.378 -34.498 1.00 8.87 195 VAL D C 1
ATOM 8498 O O . VAL D 1 172 ? 26.519 -8.378 -33.978 1.00 9.62 195 VAL D O 1
ATOM 8502 N N . LYS D 1 173 ? 28.201 -7.366 -35.100 1.00 8.56 196 LYS D N 1
ATOM 8503 C CA . LYS D 1 173 ? 29.147 -8.489 -35.058 1.00 9.26 196 LYS D CA 1
ATOM 8504 C C . LYS D 1 173 ? 30.481 -7.907 -34.596 1.00 9.53 196 LYS D C 1
ATOM 8505 O O . LYS D 1 173 ? 31.057 -7.076 -35.295 1.00 9.43 196 LYS D O 1
ATOM 8511 N N . ASN D 1 174 ? 30.940 -8.282 -33.403 1.00 9.58 197 ASN D N 1
ATOM 8512 C CA . ASN D 1 174 ? 32.177 -7.692 -32.858 1.00 9.94 197 ASN D CA 1
ATOM 8513 C C . ASN D 1 174 ? 32.896 -8.561 -31.832 1.00 9.49 197 ASN D C 1
ATOM 8514 O O . ASN D 1 174 ? 32.653 -9.759 -31.763 1.00 10.03 197 ASN D O 1
ATOM 8519 N N . GLN D 1 175 ? 33.790 -7.946 -31.049 1.00 9.89 198 GLN D N 1
ATOM 8520 C CA . GLN D 1 175 ? 34.641 -8.669 -30.104 1.00 10.16 198 GLN D CA 1
ATOM 8521 C C . GLN D 1 175 ? 34.566 -8.089 -28.685 1.00 10.40 198 GLN D C 1
ATOM 8522 O O . GLN D 1 175 ? 35.367 -8.449 -27.825 1.00 10.17 198 GLN D O 1
ATOM 8528 N N . ASP D 1 176 ? 33.600 -7.206 -28.439 1.00 10.41 199 ASP D N 1
ATOM 8529 C CA . ASP D 1 176 ? 33.432 -6.601 -27.119 1.00 11.36 199 ASP D CA 1
ATOM 8530 C C . ASP D 1 176 ? 31.951 -6.250 -26.949 1.00 11.31 199 ASP D C 1
ATOM 8531 O O . ASP D 1 176 ? 31.107 -6.795 -27.661 1.00 11.70 199 ASP D O 1
ATOM 8536 N N . ASP D 1 177 ? 31.632 -5.362 -26.011 1.00 11.65 200 ASP D N 1
ATOM 8537 C CA . ASP D 1 177 ? 30.235 -5.024 -25.732 1.00 11.65 200 ASP D CA 1
ATOM 8538 C C . ASP D 1 177 ? 29.455 -4.653 -26.993 1.00 11.49 200 ASP D C 1
ATOM 8539 O O . ASP D 1 177 ? 29.899 -3.848 -27.796 1.00 11.01 200 ASP D O 1
ATOM 8544 N N . CYS D 1 178 ? 28.293 -5.270 -27.157 1.00 11.49 201 CYS D N 1
ATOM 8545 C CA . CYS D 1 178 ? 27.303 -4.784 -28.099 1.00 11.36 201 CYS D CA 1
ATOM 8546 C C . CYS D 1 178 ? 26.796 -3.404 -27.660 1.00 11.67 201 CYS D C 1
ATOM 8547 O O . CYS D 1 178 ? 26.600 -2.513 -28.484 1.00 11.99 201 CYS D O 1
ATOM 8550 N N . LEU D 1 179 ? 26.588 -3.250 -26.350 1.00 11.34 202 LEU D N 1
ATOM 8551 C CA . LEU D 1 179 ? 26.185 -1.992 -25.738 1.00 10.81 202 LEU D CA 1
ATOM 8552 C C . LEU D 1 179 ? 26.926 -1.885 -24.413 1.00 10.40 202 LEU D C 1
ATOM 8553 O O . LEU D 1 179 ? 27.030 -2.874 -23.693 1.00 9.43 202 LEU D O 1
ATOM 8558 N N . ALA D 1 180 ? 27.477 -0.707 -24.120 1.00 9.75 203 ALA D N 1
ATOM 8559 C CA . ALA D 1 180 ? 28.007 -0.418 -22.791 1.00 10.56 203 ALA D CA 1
ATOM 8560 C C . ALA D 1 180 ? 27.463 0.935 -22.364 1.00 11.02 203 ALA D C 1
ATOM 8561 O O . ALA D 1 180 ? 27.800 1.969 -22.956 1.00 11.65 203 ALA D O 1
ATOM 8563 N N . ILE D 1 181 ? 26.587 0.928 -21.366 1.00 11.32 204 ILE D N 1
ATOM 8564 C CA . ILE D 1 181 ? 26.082 2.177 -20.817 1.00 11.53 204 ILE D CA 1
ATOM 8565 C C . ILE D 1 181 ? 26.896 2.517 -19.566 1.00 12.51 204 ILE D C 1
ATOM 8566 O O . ILE D 1 181 ? 26.687 1.935 -18.484 1.00 12.79 204 ILE D O 1
ATOM 8571 N N . ASN D 1 182 ? 27.826 3.457 -19.711 1.00 12.72 205 ASN D N 1
ATOM 8572 C CA . ASN D 1 182 ? 28.649 3.876 -18.574 1.00 13.66 205 ASN D CA 1
ATOM 8573 C C . ASN D 1 182 ? 27.911 4.872 -17.666 1.00 13.46 205 ASN D C 1
ATOM 8574 O O . ASN D 1 182 ? 28.158 4.922 -16.466 1.00 14.19 205 ASN D O 1
ATOM 8579 N N . SER D 1 183 ? 27.015 5.657 -18.263 1.00 12.62 206 SER D N 1
ATOM 8580 C CA . SER D 1 183 ? 26.144 6.594 -17.544 1.00 12.72 206 SER D CA 1
ATOM 8581 C C . SER D 1 183 ? 25.070 7.085 -18.511 1.00 12.46 206 SER D C 1
ATOM 8582 O O . SER D 1 183 ? 25.249 7.018 -19.739 1.00 13.18 206 SER D O 1
ATOM 8585 N N . GLY D 1 184 ? 23.957 7.565 -17.977 1.00 12.13 207 GLY D N 1
ATOM 8586 C CA . GLY D 1 184 ? 22.895 8.070 -18.841 1.00 11.95 207 GLY D CA 1
ATOM 8587 C C . GLY D 1 184 ? 21.520 7.890 -18.239 1.00 11.97 207 GLY D C 1
ATOM 8588 O O . GLY D 1 184 ? 21.329 7.057 -17.337 1.00 11.33 207 GLY D O 1
ATOM 8589 N N . THR D 1 185 ? 20.566 8.666 -18.759 1.00 11.41 208 THR D N 1
ATOM 8590 C CA . THR D 1 185 ? 19.188 8.640 -18.296 1.00 11.89 208 THR D CA 1
ATOM 8591 C C . THR D 1 185 ? 18.281 8.442 -19.491 1.00 11.89 208 THR D C 1
ATOM 8592 O O . THR D 1 185 ? 18.501 9.063 -20.538 1.00 11.83 208 THR D O 1
ATOM 8596 N N . ASN D 1 186 ? 17.287 7.565 -19.338 1.00 11.02 209 ASN D N 1
ATOM 8597 C CA . ASN D 1 186 ? 16.347 7.262 -20.399 1.00 11.28 209 ASN D CA 1
ATOM 8598 C C . ASN D 1 186 ? 17.105 6.756 -21.638 1.00 10.68 209 ASN D C 1
ATOM 8599 O O . ASN D 1 186 ? 17.136 7.416 -22.674 1.00 10.12 209 ASN D O 1
ATOM 8604 N N . ILE D 1 187 ? 17.742 5.600 -21.496 1.00 11.03 210 ILE D N 1
ATOM 8605 C CA . ILE D 1 187 ? 18.499 4.989 -22.579 1.00 11.34 210 ILE D CA 1
ATOM 8606 C C . ILE D 1 187 ? 17.757 3.717 -22.967 1.00 11.38 210 ILE D C 1
ATOM 8607 O O . ILE D 1 187 ? 17.353 2.940 -22.098 1.00 10.94 210 ILE D O 1
ATOM 8612 N N . THR D 1 188 ? 17.569 3.520 -24.269 1.00 11.25 211 THR D N 1
ATOM 8613 C CA . THR D 1 188 ? 16.882 2.341 -24.785 1.00 11.29 211 THR D CA 1
ATOM 8614 C C . THR D 1 188 ? 17.715 1.651 -25.855 1.00 11.02 211 THR D C 1
ATOM 8615 O O . THR D 1 188 ? 18.281 2.311 -26.727 1.00 10.83 211 THR D O 1
ATOM 8619 N N . PHE D 1 189 ? 17.819 0.328 -25.751 1.00 10.47 212 PHE D N 1
ATOM 8620 C CA . PHE D 1 189 ? 18.361 -0.502 -26.816 1.00 10.80 212 PHE D CA 1
ATOM 8621 C C . PHE D 1 189 ? 17.302 -1.552 -27.087 1.00 11.06 212 PHE D C 1
ATOM 8622 O O . PHE D 1 189 ? 16.931 -2.307 -26.193 1.00 11.07 212 PHE D O 1
ATOM 8630 N N . THR D 1 190 ? 16.797 -1.591 -28.317 1.00 11.04 213 THR D N 1
ATOM 8631 C CA . THR D 1 190 ? 15.698 -2.498 -28.634 1.00 11.44 213 THR D CA 1
ATOM 8632 C C . THR D 1 190 ? 15.769 -3.028 -30.065 1.00 11.36 213 THR D C 1
ATOM 8633 O O . THR D 1 190 ? 16.325 -2.369 -30.951 1.00 12.14 213 THR D O 1
ATOM 8637 N N . GLY D 1 191 ? 15.223 -4.224 -30.269 1.00 11.55 214 GLY D N 1
ATOM 8638 C CA . GLY D 1 191 ? 15.162 -4.859 -31.590 1.00 10.93 214 GLY D CA 1
ATOM 8639 C C . GLY D 1 191 ? 16.517 -5.201 -32.179 1.00 11.13 214 GLY D C 1
ATOM 8640 O O . GLY D 1 191 ? 16.668 -5.267 -33.395 1.00 10.78 214 GLY D O 1
ATOM 8641 N N . GLY D 1 192 ? 17.506 -5.437 -31.321 1.00 10.81 215 GLY D N 1
ATOM 8642 C CA . GLY D 1 192 ? 18.871 -5.668 -31.792 1.00 10.79 215 GLY D CA 1
ATOM 8643 C C . GLY D 1 192 ? 19.300 -7.114 -31.916 1.00 10.81 215 GLY D C 1
ATOM 8644 O O . GLY D 1 192 ? 18.710 -8.014 -31.315 1.00 10.64 215 GLY D O 1
ATOM 8645 N N . THR D 1 193 ? 20.328 -7.330 -32.730 1.00 11.05 216 THR D N 1
ATOM 8646 C CA . THR D 1 193 ? 21.011 -8.611 -32.824 1.00 11.63 216 THR D CA 1
ATOM 8647 C C . THR D 1 193 ? 22.489 -8.369 -32.508 1.00 11.99 216 THR D C 1
ATOM 8648 O O . THR D 1 193 ? 23.156 -7.536 -33.147 1.00 11.39 216 THR D O 1
ATOM 8652 N N . CYS D 1 194 ? 22.991 -9.084 -31.508 1.00 11.65 217 CYS D N 1
ATOM 8653 C CA . CYS D 1 194 ? 24.372 -8.911 -31.052 1.00 11.78 217 CYS D CA 1
ATOM 8654 C C . CYS D 1 194 ? 25.077 -10.243 -31.207 1.00 11.70 217 CYS D C 1
ATOM 8655 O O . CYS D 1 194 ? 24.653 -11.231 -30.617 1.00 12.61 217 CYS D O 1
ATOM 8658 N N . SER D 1 195 ? 26.151 -10.268 -31.988 1.00 11.26 218 SER D N 1
ATOM 8659 C CA . SER D 1 195 ? 26.892 -11.505 -32.219 1.00 10.86 218 SER D CA 1
ATOM 8660 C C . SER D 1 195 ? 28.388 -11.347 -31.927 1.00 10.76 218 SER D C 1
ATOM 8661 O O . SER D 1 195 ? 28.973 -10.304 -32.209 1.00 10.56 218 SER D O 1
ATOM 8664 N N . GLY D 1 196 ? 28.993 -12.386 -31.352 1.00 10.88 219 GLY D N 1
ATOM 8665 C CA . GLY D 1 196 ? 30.459 -12.461 -31.224 1.00 10.91 219 GLY D CA 1
ATOM 8666 C C . GLY D 1 196 ? 31.075 -11.704 -30.056 1.00 10.97 219 GLY D C 1
ATOM 8667 O O . GLY D 1 196 ? 32.217 -11.988 -29.651 1.00 10.86 219 GLY D O 1
ATOM 8668 N N . GLY D 1 197 ? 30.320 -10.765 -29.498 1.00 11.05 220 GLY D N 1
ATOM 8669 C CA . GLY D 1 197 ? 30.848 -9.801 -28.519 1.00 11.05 220 GLY D CA 1
ATOM 8670 C C . GLY D 1 197 ? 30.668 -10.174 -27.058 1.00 11.28 220 GLY D C 1
ATOM 8671 O O . GLY D 1 197 ? 30.707 -11.349 -26.701 1.00 10.92 220 GLY D O 1
ATOM 8672 N N . HIS D 1 198 ? 30.498 -9.162 -26.215 1.00 11.05 221 HIS D N 1
ATOM 8673 C CA . HIS D 1 198 ? 30.426 -9.376 -24.760 1.00 11.57 221 HIS D CA 1
ATOM 8674 C C . HIS D 1 198 ? 29.058 -9.101 -24.128 1.00 11.59 221 HIS D C 1
ATOM 8675 O O . HIS D 1 198 ? 28.942 -9.041 -22.892 1.00 12.27 221 HIS D O 1
ATOM 8682 N N . GLY D 1 199 ? 28.043 -8.928 -24.973 1.00 11.29 222 GLY D N 1
ATOM 8683 C CA . GLY D 1 199 ? 26.666 -8.791 -24.516 1.00 11.58 222 GLY D CA 1
ATOM 8684 C C . GLY D 1 199 ? 26.138 -7.373 -24.434 1.00 11.34 222 GLY D C 1
ATOM 8685 O O . GLY D 1 199 ? 26.714 -6.435 -25.007 1.00 11.23 222 GLY D O 1
ATOM 8686 N N . LEU D 1 200 ? 25.016 -7.238 -23.728 1.00 10.66 223 LEU D N 1
ATOM 8687 C CA . LEU D 1 200 ? 24.330 -5.970 -23.566 1.00 10.44 223 LEU D CA 1
ATOM 8688 C C . LEU D 1 200 ? 24.550 -5.503 -22.140 1.00 10.58 223 LEU D C 1
ATOM 8689 O O . LEU D 1 200 ? 23.952 -6.039 -21.189 1.00 10.00 223 LEU D O 1
ATOM 8694 N N . SER D 1 201 ? 25.434 -4.516 -21.987 1.00 10.20 224 SER D N 1
ATOM 8695 C CA . SER D 1 201 ? 25.993 -4.206 -20.680 1.00 10.78 224 SER D CA 1
ATOM 8696 C C . SER D 1 201 ? 25.628 -2.842 -20.132 1.00 11.48 224 SER D C 1
ATOM 8697 O O . SER D 1 201 ? 25.688 -1.822 -20.845 1.00 11.26 224 SER D O 1
ATOM 8700 N N . ILE D 1 202 ? 25.286 -2.832 -18.847 1.00 12.39 225 ILE D N 1
ATOM 8701 C CA . ILE D 1 202 ? 25.361 -1.607 -18.069 1.00 13.35 225 ILE D CA 1
ATOM 8702 C C . ILE D 1 202 ? 26.743 -1.578 -17.428 1.00 13.66 225 ILE D C 1
ATOM 8703 O O . ILE D 1 202 ? 27.145 -2.521 -16.743 1.00 13.68 225 ILE D O 1
ATOM 8708 N N . GLY D 1 203 ? 27.477 -0.495 -17.665 1.00 14.37 226 GLY D N 1
ATOM 8709 C CA . GLY D 1 203 ? 28.782 -0.318 -17.059 1.00 15.43 226 GLY D CA 1
ATOM 8710 C C . GLY D 1 203 ? 29.933 -0.540 -18.012 1.00 16.68 226 GLY D C 1
ATOM 8711 O O . GLY D 1 203 ? 29.703 -0.735 -19.206 1.00 18.00 226 GLY D O 1
ATOM 8712 N N . SER D 1 204 ? 31.165 -0.522 -17.498 1.00 16.86 227 SER D N 1
ATOM 8713 C CA . SER D 1 204 ? 31.446 -0.323 -16.066 1.00 17.66 227 SER D CA 1
ATOM 8714 C C . SER D 1 204 ? 30.895 0.999 -15.535 1.00 17.31 227 SER D C 1
ATOM 8715 O O . SER D 1 204 ? 31.013 2.027 -16.207 1.00 18.31 227 SER D O 1
ATOM 8718 N N . VAL D 1 205 ? 30.275 0.967 -14.353 1.00 15.96 228 VAL D N 1
ATOM 8719 C CA . VAL D 1 205 ? 29.752 2.183 -13.752 1.00 14.65 228 VAL D CA 1
ATOM 8720 C C . VAL D 1 205 ? 30.632 2.525 -12.554 1.00 14.90 228 VAL D C 1
ATOM 8721 O O . VAL D 1 205 ? 30.891 1.681 -11.686 1.00 14.06 228 VAL D O 1
ATOM 8725 N N . GLY D 1 206 ? 31.117 3.763 -12.547 1.00 15.24 229 GLY D N 1
ATOM 8726 C CA . GLY D 1 206 ? 31.985 4.241 -11.485 1.00 16.78 229 GLY D CA 1
ATOM 8727 C C . GLY D 1 206 ? 33.354 4.682 -11.981 1.00 17.81 229 GLY D C 1
ATOM 8728 O O . GLY D 1 206 ? 33.825 4.252 -13.038 1.00 17.51 229 GLY D O 1
ATOM 8729 N N . GLY D 1 207 ? 33.992 5.550 -11.201 1.00 18.78 230 GLY D N 1
ATOM 8730 C CA . GLY D 1 207 ? 35.350 6.004 -11.502 1.00 19.48 230 GLY D CA 1
ATOM 8731 C C . GLY D 1 207 ? 35.470 6.995 -12.644 1.00 19.72 230 GLY D C 1
ATOM 8732 O O . GLY D 1 207 ? 36.582 7.344 -13.044 1.00 20.48 230 GLY D O 1
ATOM 8733 N N . ARG D 1 208 ? 34.334 7.442 -13.174 1.00 19.59 231 ARG D N 1
ATOM 8734 C CA . ARG D 1 208 ? 34.302 8.424 -14.252 1.00 19.81 231 ARG D CA 1
ATOM 8735 C C . ARG D 1 208 ? 33.741 9.751 -13.757 1.00 19.75 231 ARG D C 1
ATOM 8736 O O . ARG D 1 208 ? 33.411 9.891 -12.571 1.00 19.71 231 ARG D O 1
ATOM 8744 N N . SER D 1 209 ? 33.630 10.721 -14.665 1.00 19.77 232 SER D N 1
ATOM 8745 C CA . SER D 1 209 ? 33.030 12.015 -14.334 1.00 19.88 232 SER D CA 1
ATOM 8746 C C . SER D 1 209 ? 31.531 11.876 -14.081 1.00 18.92 232 SER D C 1
ATOM 8747 O O . SER D 1 209 ? 30.970 12.607 -13.266 1.00 19.69 232 SER D O 1
ATOM 8750 N N . ASP D 1 210 ? 30.903 10.928 -14.778 1.00 17.50 233 ASP D N 1
ATOM 8751 C CA . ASP D 1 210 ? 29.479 10.641 -14.651 1.00 15.83 233 ASP D CA 1
ATOM 8752 C C . ASP D 1 210 ? 29.336 9.152 -14.335 1.00 14.73 233 ASP D C 1
ATOM 8753 O O . ASP D 1 210 ? 29.822 8.288 -15.086 1.00 13.57 233 ASP D O 1
ATOM 8758 N N . ASN D 1 211 ? 28.692 8.855 -13.211 1.00 13.60 234 ASN D N 1
ATOM 8759 C CA . ASN D 1 211 ? 28.528 7.471 -12.771 1.00 13.09 234 ASN D CA 1
ATOM 8760 C C . ASN D 1 211 ? 27.074 7.129 -12.435 1.00 12.69 234 ASN D C 1
ATOM 8761 O O . ASN D 1 211 ? 26.825 6.277 -11.598 1.00 11.91 234 ASN D O 1
ATOM 8766 N N . THR D 1 212 ? 26.133 7.790 -13.109 1.00 12.29 235 THR D N 1
ATOM 8767 C CA . THR D 1 212 ? 24.707 7.620 -12.855 1.00 12.35 235 THR D CA 1
ATOM 8768 C C . THR D 1 212 ? 24.006 7.034 -14.069 1.00 11.98 235 THR D C 1
ATOM 8769 O O . THR D 1 212 ? 24.013 7.631 -15.143 1.00 11.97 235 THR D O 1
ATOM 8773 N N . VAL D 1 213 ? 23.432 5.852 -13.891 1.00 10.93 236 VAL D N 1
ATOM 8774 C CA . VAL D 1 213 ? 22.596 5.215 -14.907 1.00 10.93 236 VAL D CA 1
ATOM 8775 C C . VAL D 1 213 ? 21.177 5.195 -14.326 1.00 11.64 236 VAL D C 1
ATOM 8776 O O . VAL D 1 213 ? 20.970 4.682 -13.215 1.00 10.94 236 VAL D O 1
ATOM 8780 N N . LYS D 1 214 ? 20.225 5.786 -15.047 1.00 11.46 237 LYS D N 1
ATOM 8781 C CA . LYS D 1 214 ? 18.847 5.866 -14.559 1.00 12.81 237 LYS D CA 1
ATOM 8782 C C . LYS D 1 214 ? 17.858 5.680 -15.703 1.00 12.19 237 LYS D C 1
ATOM 8783 O O . LYS D 1 214 ? 17.952 6.396 -16.694 1.00 12.52 237 LYS D O 1
ATOM 8789 N N . THR D 1 215 ? 16.915 4.745 -15.542 1.00 11.24 238 THR D N 1
ATOM 8790 C CA . THR D 1 215 ? 15.835 4.499 -16.517 1.00 11.56 238 THR D CA 1
ATOM 8791 C C . THR D 1 215 ? 16.389 3.979 -17.841 1.00 11.47 238 THR D C 1
ATOM 8792 O O . THR D 1 215 ? 16.690 4.748 -18.761 1.00 11.60 238 THR D O 1
ATOM 8796 N N . VAL D 1 216 ? 16.520 2.659 -17.922 1.00 11.35 239 VAL D N 1
ATOM 8797 C CA . VAL D 1 216 ? 17.066 2.003 -19.094 1.00 10.47 239 VAL D CA 1
ATOM 8798 C C . VAL D 1 216 ? 16.130 0.877 -19.485 1.00 11.11 239 VAL D C 1
ATOM 8799 O O . VAL D 1 216 ? 15.640 0.147 -18.623 1.00 10.60 239 VAL D O 1
ATOM 8803 N N . THR D 1 217 ? 15.861 0.760 -20.784 1.00 11.05 240 THR D N 1
ATOM 8804 C CA . THR D 1 217 ? 15.153 -0.396 -21.325 1.00 11.19 240 THR D CA 1
ATOM 8805 C C . THR D 1 217 ? 16.050 -1.029 -22.376 1.00 11.43 240 THR D C 1
ATOM 8806 O O . THR D 1 217 ? 16.499 -0.355 -23.319 1.00 11.86 240 THR D O 1
ATOM 8810 N N . ILE D 1 218 ? 16.358 -2.297 -22.168 1.00 10.44 241 ILE D N 1
ATOM 8811 C CA . ILE D 1 218 ? 17.061 -3.103 -23.130 1.00 10.35 241 ILE D CA 1
ATOM 8812 C C . ILE D 1 218 ? 16.189 -4.314 -23.392 1.00 10.73 241 ILE D C 1
ATOM 8813 O O . ILE D 1 218 ? 15.975 -5.121 -22.504 1.00 10.39 241 ILE D O 1
ATOM 8818 N N . SER D 1 219 ? 15.666 -4.413 -24.606 1.00 10.48 242 SER D N 1
ATOM 8819 C CA . SER D 1 219 ? 14.512 -5.286 -24.827 1.00 10.72 242 SER D CA 1
ATOM 8820 C C . SER D 1 219 ? 14.494 -5.876 -26.222 1.00 10.65 242 SER D C 1
ATOM 8821 O O . SER D 1 219 ? 15.113 -5.329 -27.135 1.00 10.59 242 SER D O 1
ATOM 8824 N N . ASN D 1 220 ? 13.798 -7.003 -26.362 1.00 10.93 243 ASN D N 1
ATOM 8825 C CA . ASN D 1 220 ? 13.429 -7.556 -27.662 1.00 11.48 243 ASN D CA 1
ATOM 8826 C C . ASN D 1 220 ? 14.646 -7.693 -28.570 1.00 11.07 243 ASN D C 1
ATOM 8827 O O . ASN D 1 220 ? 14.633 -7.267 -29.725 1.00 10.31 243 ASN D O 1
ATOM 8832 N N . SER D 1 221 ? 15.702 -8.282 -28.009 1.00 10.73 244 SER D N 1
ATOM 8833 C CA . SER D 1 221 ? 16.976 -8.400 -28.676 1.00 10.54 244 SER D CA 1
ATOM 8834 C C . SER D 1 221 ? 17.534 -9.815 -28.551 1.00 11.03 244 SER D C 1
ATOM 8835 O O . SER D 1 221 ? 17.144 -10.569 -27.654 1.00 10.59 244 SER D O 1
ATOM 8838 N N . LYS D 1 222 ? 18.418 -10.182 -29.479 1.00 11.46 245 LYS D N 1
ATOM 8839 C CA . LYS D 1 222 ? 19.071 -11.491 -29.444 1.00 12.94 245 LYS D CA 1
ATOM 8840 C C . LYS D 1 222 ? 20.575 -11.351 -29.305 1.00 12.22 245 LYS D C 1
ATOM 8841 O O . LYS D 1 222 ? 21.196 -10.513 -29.953 1.00 12.09 245 LYS D O 1
ATOM 8847 N N . ILE D 1 223 ? 21.132 -12.168 -28.421 1.00 11.73 246 ILE D N 1
ATOM 8848 C CA . ILE D 1 223 ? 22.554 -12.230 -28.185 1.00 11.52 246 ILE D CA 1
ATOM 8849 C C . ILE D 1 223 ? 22.994 -13.654 -28.496 1.00 12.18 246 ILE D C 1
ATOM 8850 O O . ILE D 1 223 ? 22.497 -14.620 -27.916 1.00 11.34 246 ILE D O 1
ATOM 8855 N N . VAL D 1 224 ? 23.909 -13.769 -29.447 1.00 12.20 247 VAL D N 1
ATOM 8856 C CA . VAL D 1 224 ? 24.302 -15.064 -29.970 1.00 12.56 247 VAL D CA 1
ATOM 8857 C C . VAL D 1 224 ? 25.820 -15.145 -30.003 1.00 12.70 247 VAL D C 1
ATOM 8858 O O . VAL D 1 224 ? 26.494 -14.144 -30.254 1.00 11.88 247 VAL D O 1
ATOM 8862 N N . ASN D 1 225 ? 26.355 -16.328 -29.699 1.00 13.08 248 ASN D N 1
ATOM 8863 C CA . ASN D 1 225 ? 27.791 -16.560 -29.774 1.00 12.89 248 ASN D CA 1
ATOM 8864 C C . ASN D 1 225 ? 28.621 -15.438 -29.137 1.00 13.03 248 ASN D C 1
ATOM 8865 O O . ASN D 1 225 ? 29.557 -14.925 -29.755 1.00 12.29 248 ASN D O 1
ATOM 8870 N N . SER D 1 226 ? 28.254 -15.063 -27.906 1.00 12.71 249 SER D N 1
ATOM 8871 C CA . SER D 1 226 ? 28.842 -13.943 -27.177 1.00 13.03 249 SER D CA 1
ATOM 8872 C C . SER D 1 226 ? 29.334 -14.424 -25.802 1.00 13.52 249 SER D C 1
ATOM 8873 O O . SER D 1 226 ? 28.874 -15.456 -25.315 1.00 14.02 249 SER D O 1
ATOM 8876 N N . ASP D 1 227 ? 30.251 -13.681 -25.179 1.00 13.77 250 ASP D N 1
ATOM 8877 C CA . ASP D 1 227 ? 30.795 -14.054 -23.864 1.00 14.76 250 ASP D CA 1
ATOM 8878 C C . ASP D 1 227 ? 29.733 -13.942 -22.768 1.00 14.33 250 ASP D C 1
ATOM 8879 O O . ASP D 1 227 ? 29.662 -14.793 -21.878 1.00 14.22 250 ASP D O 1
ATOM 8884 N N . ASN D 1 228 ? 28.925 -12.880 -22.833 1.00 13.53 251 ASN D N 1
ATOM 8885 C CA . ASN D 1 228 ? 27.891 -12.607 -21.829 1.00 13.16 251 ASN D CA 1
ATOM 8886 C C . ASN D 1 228 ? 26.563 -12.290 -22.489 1.00 13.20 251 ASN D C 1
ATOM 8887 O O . ASN D 1 228 ? 26.529 -11.903 -23.658 1.00 13.31 251 ASN D O 1
ATOM 8892 N N . GLY D 1 229 ? 25.469 -12.443 -21.741 1.00 12.82 252 GLY D N 1
ATOM 8893 C CA . GLY D 1 229 ? 24.169 -12.035 -22.247 1.00 12.16 252 GLY D CA 1
ATOM 8894 C C . GLY D 1 229 ? 23.823 -10.685 -21.646 1.00 11.95 252 GLY D C 1
ATOM 8895 O O . GLY D 1 229 ? 24.250 -9.632 -22.143 1.00 12.24 252 GLY D O 1
ATOM 8896 N N . VAL D 1 230 ? 23.053 -10.725 -20.562 1.00 11.32 253 VAL D N 1
ATOM 8897 C CA . VAL D 1 230 ? 22.716 -9.546 -19.767 1.00 11.36 253 VAL D CA 1
ATOM 8898 C C . VAL D 1 230 ? 23.882 -9.293 -18.806 1.00 11.24 253 VAL D C 1
ATOM 8899 O O . VAL D 1 230 ? 24.262 -10.188 -18.063 1.00 11.93 253 VAL D O 1
ATOM 8903 N N . ARG D 1 231 ? 24.458 -8.095 -18.824 1.00 11.08 254 ARG D N 1
ATOM 8904 C CA . ARG D 1 231 ? 25.580 -7.792 -17.930 1.00 10.97 254 ARG D CA 1
ATOM 8905 C C . ARG D 1 231 ? 25.468 -6.430 -17.254 1.00 11.32 254 ARG D C 1
ATOM 8906 O O . ARG D 1 231 ? 25.135 -5.415 -17.892 1.00 10.36 254 ARG D O 1
ATOM 8914 N N . ILE D 1 232 ? 25.737 -6.411 -15.949 1.00 11.01 255 ILE D N 1
ATOM 8915 C CA . ILE D 1 232 ? 25.876 -5.164 -15.225 1.00 11.75 255 ILE D CA 1
ATOM 8916 C C . ILE D 1 232 ? 27.178 -5.238 -14.445 1.00 12.59 255 ILE D C 1
ATOM 8917 O O . ILE D 1 232 ? 27.401 -6.198 -13.711 1.00 13.02 255 ILE D O 1
ATOM 8922 N N . LYS D 1 233 ? 28.046 -4.245 -14.629 1.00 13.28 256 LYS D N 1
ATOM 8923 C CA . LYS D 1 233 ? 29.304 -4.186 -13.877 1.00 14.14 256 LYS D CA 1
ATOM 8924 C C . LYS D 1 233 ? 29.456 -2.822 -13.263 1.00 13.56 256 LYS D C 1
ATOM 8925 O O . LYS D 1 233 ? 29.250 -1.806 -13.933 1.00 13.78 256 LYS D O 1
ATOM 8931 N N . THR D 1 234 ? 29.847 -2.796 -11.997 1.00 13.41 257 THR D N 1
ATOM 8932 C CA . THR D 1 234 ? 30.157 -1.540 -11.353 1.00 13.49 257 THR D CA 1
ATOM 8933 C C . THR D 1 234 ? 31.577 -1.590 -10.793 1.00 13.82 257 THR D C 1
ATOM 8934 O O . THR D 1 234 ? 32.092 -2.676 -10.505 1.00 13.92 257 THR D O 1
ATOM 8938 N N . VAL D 1 235 ? 32.189 -0.417 -10.631 1.00 14.17 258 VAL D N 1
ATOM 8939 C CA . VAL D 1 235 ? 33.602 -0.314 -10.259 1.00 14.79 258 VAL D CA 1
ATOM 8940 C C . VAL D 1 235 ? 33.840 -0.428 -8.755 1.00 14.90 258 VAL D C 1
ATOM 8941 O O . VAL D 1 235 ? 33.185 0.240 -7.956 1.00 14.69 258 VAL D O 1
ATOM 8945 N N . SER D 1 236 ? 34.769 -1.311 -8.397 1.00 15.63 259 SER D N 1
ATOM 8946 C CA . SER D 1 236 ? 35.224 -1.501 -7.014 1.00 16.55 259 SER D CA 1
ATOM 8947 C C . SER D 1 236 ? 35.668 -0.172 -6.366 1.00 16.76 259 SER D C 1
ATOM 8948 O O . SER D 1 236 ? 36.541 0.518 -6.884 1.00 17.20 259 SER D O 1
ATOM 8951 N N . GLY D 1 237 ? 35.057 0.197 -5.245 1.00 16.68 260 GLY D N 1
ATOM 8952 C CA . GLY D 1 237 ? 35.445 1.421 -4.536 1.00 16.82 260 GLY D CA 1
ATOM 8953 C C . GLY D 1 237 ? 34.833 2.704 -5.074 1.00 16.92 260 GLY D C 1
ATOM 8954 O O . GLY D 1 237 ? 34.979 3.761 -4.456 1.00 17.02 260 GLY D O 1
ATOM 8955 N N . ALA D 1 238 ? 34.118 2.612 -6.201 1.00 16.43 261 ALA D N 1
ATOM 8956 C CA . ALA D 1 238 ? 33.531 3.785 -6.843 1.00 16.44 261 ALA D CA 1
ATOM 8957 C C . ALA D 1 238 ? 32.224 4.228 -6.192 1.00 16.61 261 ALA D C 1
ATOM 8958 O O . ALA D 1 238 ? 31.640 3.520 -5.379 1.00 16.87 261 ALA D O 1
ATOM 8960 N N . THR D 1 239 ? 31.786 5.421 -6.574 1.00 16.26 262 THR D N 1
ATOM 8961 C CA . THR D 1 239 ? 30.495 5.960 -6.184 1.00 16.14 262 THR D CA 1
ATOM 8962 C C . THR D 1 239 ? 29.667 6.182 -7.453 1.00 15.36 262 THR D C 1
ATOM 8963 O O . THR D 1 239 ? 30.194 6.574 -8.500 1.00 14.80 262 THR D O 1
ATOM 8967 N N . GLY D 1 240 ? 28.380 5.892 -7.364 1.00 14.77 263 GLY D N 1
ATOM 8968 C CA . GLY D 1 240 ? 27.462 6.137 -8.461 1.00 14.20 263 GLY D CA 1
ATOM 8969 C C . GLY D 1 240 ? 26.176 5.402 -8.187 1.00 14.10 263 GLY D C 1
ATOM 8970 O O . GLY D 1 240 ? 25.887 5.066 -7.042 1.00 13.56 263 GLY D O 1
ATOM 8971 N N . SER D 1 241 ? 25.392 5.159 -9.230 1.00 13.76 264 SER D N 1
ATOM 8972 C CA . SER D 1 241 ? 24.168 4.375 -9.066 1.00 14.08 264 SER D CA 1
ATOM 8973 C C . SER D 1 241 ? 23.638 3.835 -10.385 1.00 13.31 264 SER D C 1
ATOM 8974 O O . SER D 1 241 ? 23.816 4.450 -11.445 1.00 12.68 264 SER D O 1
ATOM 8977 N N . VAL D 1 242 ? 22.991 2.675 -10.299 1.00 12.93 265 VAL D N 1
ATOM 8978 C CA . VAL D 1 242 ? 22.291 2.075 -11.422 1.00 12.53 265 VAL D CA 1
ATOM 8979 C C . VAL D 1 242 ? 20.855 1.837 -10.954 1.00 12.89 265 VAL D C 1
ATOM 8980 O O . VAL D 1 242 ? 20.628 1.000 -10.079 1.00 13.34 265 VAL D O 1
ATOM 8984 N N . SER D 1 243 ? 19.895 2.591 -11.490 1.00 11.75 266 SER D N 1
ATOM 8985 C CA . SER D 1 243 ? 18.498 2.412 -11.066 1.00 12.59 266 SER D CA 1
ATOM 8986 C C . SER D 1 243 ? 17.508 2.427 -12.227 1.00 12.27 266 SER D C 1
ATOM 8987 O O . SER D 1 243 ? 17.752 3.070 -13.261 1.00 11.67 266 SER D O 1
ATOM 8990 N N . GLY D 1 244 ? 16.402 1.711 -12.043 1.00 11.17 267 GLY D N 1
ATOM 8991 C CA . GLY D 1 244 ? 15.336 1.657 -13.029 1.00 11.59 267 GLY D CA 1
ATOM 8992 C C . GLY D 1 244 ? 15.786 1.044 -14.345 1.00 11.78 267 GLY D C 1
ATOM 8993 O O . GLY D 1 244 ? 15.491 1.567 -15.411 1.00 12.62 267 GLY D O 1
ATOM 8994 N N . VAL D 1 245 ? 16.513 -0.063 -14.270 1.00 12.00 268 VAL D N 1
ATOM 8995 C CA . VAL D 1 245 ? 16.944 -0.795 -15.471 1.00 11.67 268 VAL D CA 1
ATOM 8996 C C . VAL D 1 245 ? 16.013 -1.972 -15.709 1.00 11.99 268 VAL D C 1
ATOM 8997 O O . VAL D 1 245 ? 15.698 -2.732 -14.788 1.00 12.32 268 VAL D O 1
ATOM 9001 N N . THR D 1 246 ? 15.575 -2.119 -16.956 1.00 11.62 269 THR D N 1
ATOM 9002 C CA . THR D 1 246 ? 14.741 -3.232 -17.352 1.00 11.81 269 THR D CA 1
ATOM 9003 C C . THR D 1 246 ? 15.372 -3.926 -18.546 1.00 11.60 269 THR D C 1
ATOM 9004 O O . THR D 1 246 ? 15.629 -3.293 -19.578 1.00 11.98 269 THR D O 1
ATOM 9008 N N . TYR D 1 247 ? 15.654 -5.214 -18.379 1.00 11.36 270 TYR D N 1
ATOM 9009 C CA . TYR D 1 247 ? 15.938 -6.107 -19.506 1.00 11.12 270 TYR D CA 1
ATOM 9010 C C . TYR D 1 247 ? 14.709 -6.980 -19.734 1.00 11.37 270 TYR D C 1
ATOM 9011 O O . TYR D 1 247 ? 14.226 -7.638 -18.805 1.00 10.63 270 TYR D O 1
ATOM 9020 N N . SER D 1 248 ? 14.198 -7.007 -20.961 1.00 11.33 271 SER D N 1
ATOM 9021 C CA . SER D 1 248 ? 13.014 -7.829 -21.225 1.00 11.44 271 SER D CA 1
ATOM 9022 C C . SER D 1 248 ? 13.012 -8.378 -22.639 1.00 11.37 271 SER D C 1
ATOM 9023 O O . SER D 1 248 ? 13.431 -7.701 -23.583 1.00 11.03 271 SER D O 1
ATOM 9026 N N . GLY D 1 249 ? 12.527 -9.604 -22.783 1.00 10.74 272 GLY D N 1
ATOM 9027 C CA . GLY D 1 249 ? 12.485 -10.241 -24.092 1.00 10.82 272 GLY D CA 1
ATOM 9028 C C . GLY D 1 249 ? 13.864 -10.370 -24.714 1.00 10.98 272 GLY D C 1
ATOM 9029 O O . GLY D 1 249 ? 14.074 -10.005 -25.875 1.00 10.91 272 GLY D O 1
ATOM 9030 N N . ILE D 1 250 ? 14.804 -10.893 -23.942 1.00 10.85 273 ILE D N 1
ATOM 9031 C CA . ILE D 1 250 ? 16.153 -11.130 -24.438 1.00 11.35 273 ILE D CA 1
ATOM 9032 C C . ILE D 1 250 ? 16.353 -12.625 -24.652 1.00 12.42 273 ILE D C 1
ATOM 9033 O O . ILE D 1 250 ? 16.148 -13.441 -23.727 1.00 12.49 273 ILE D O 1
ATOM 9038 N N . THR D 1 251 ? 16.724 -12.988 -25.874 1.00 12.95 274 THR D N 1
ATOM 9039 C CA . THR D 1 251 ? 17.012 -14.384 -26.190 1.00 13.78 274 THR D CA 1
ATOM 9040 C C . THR D 1 251 ? 18.521 -14.568 -26.299 1.00 13.33 274 THR D C 1
ATOM 9041 O O . THR D 1 251 ? 19.223 -13.741 -26.889 1.00 13.48 274 THR D O 1
ATOM 9045 N N . LEU D 1 252 ? 19.011 -15.655 -25.717 1.00 12.47 275 LEU D N 1
ATOM 9046 C CA . LEU D 1 252 ? 20.436 -15.930 -25.632 1.00 12.14 275 LEU D CA 1
ATOM 9047 C C . LEU D 1 252 ? 20.731 -17.244 -26.339 1.00 12.40 275 LEU D C 1
ATOM 9048 O O . LEU D 1 252 ? 19.964 -18.196 -26.232 1.00 11.37 275 LEU D O 1
ATOM 9053 N N . SER D 1 253 ? 21.844 -17.297 -27.057 1.00 12.24 276 SER D N 1
ATOM 9054 C CA . SER D 1 253 ? 22.221 -18.523 -27.746 1.00 13.25 276 SER D CA 1
ATOM 9055 C C . SER D 1 253 ? 23.728 -18.703 -27.731 1.00 12.85 276 SER D C 1
ATOM 9056 O O . SER D 1 253 ? 24.466 -17.873 -28.252 1.00 12.75 276 SER D O 1
ATOM 9059 N N . ASN D 1 254 ? 24.172 -19.807 -27.136 1.00 13.35 277 ASN D N 1
ATOM 9060 C CA . ASN D 1 254 ? 25.589 -20.160 -27.085 1.00 13.32 277 ASN D CA 1
ATOM 9061 C C . ASN D 1 254 ? 26.428 -19.055 -26.432 1.00 13.20 277 ASN D C 1
ATOM 9062 O O . ASN D 1 254 ? 27.394 -18.532 -27.020 1.00 13.12 277 ASN D O 1
ATOM 9067 N N . ILE D 1 255 ? 26.038 -18.698 -25.206 1.00 13.12 278 ILE D N 1
ATOM 9068 C CA . ILE D 1 255 ? 26.794 -17.741 -24.399 1.00 12.40 278 ILE D CA 1
ATOM 9069 C C . ILE D 1 255 ? 27.947 -18.468 -23.707 1.00 12.74 278 ILE D C 1
ATOM 9070 O O . ILE D 1 255 ? 27.735 -19.478 -23.042 1.00 13.04 278 ILE D O 1
ATOM 9075 N N . ALA D 1 256 ? 29.163 -17.953 -23.869 1.00 12.46 279 ALA D N 1
ATOM 9076 C CA . ALA D 1 256 ? 30.358 -18.669 -23.429 1.00 12.22 279 ALA D CA 1
ATOM 9077 C C . ALA D 1 256 ? 30.675 -18.572 -21.939 1.00 12.38 279 ALA D C 1
ATOM 9078 O O . ALA D 1 256 ? 31.073 -19.568 -21.338 1.00 12.27 279 ALA D O 1
ATOM 9080 N N . LYS D 1 257 ? 30.494 -17.387 -21.350 1.00 12.09 280 LYS D N 1
ATOM 9081 C CA A LYS D 1 257 ? 30.928 -17.136 -19.972 0.50 12.33 280 LYS D CA 1
ATOM 9082 C CA B LYS D 1 257 ? 30.933 -17.130 -19.975 0.50 12.35 280 LYS D CA 1
ATOM 9083 C C . LYS D 1 257 ? 29.767 -17.034 -18.979 1.00 12.20 280 LYS D C 1
ATOM 9084 O O . LYS D 1 257 ? 29.688 -17.826 -18.038 1.00 11.96 280 LYS D O 1
ATOM 9095 N N . TYR D 1 258 ? 28.865 -16.067 -19.186 1.00 11.90 281 TYR D N 1
ATOM 9096 C CA . TYR D 1 258 ? 27.709 -15.877 -18.292 1.00 11.77 281 TYR D CA 1
ATOM 9097 C C . TYR D 1 258 ? 26.447 -15.525 -19.054 1.00 11.29 281 TYR D C 1
ATOM 9098 O O . TYR D 1 258 ? 26.439 -14.551 -19.803 1.00 11.67 281 TYR D O 1
ATOM 9107 N N . GLY D 1 259 ? 25.379 -16.293 -18.840 1.00 11.03 282 GLY D N 1
ATOM 9108 C CA . GLY D 1 259 ? 24.057 -15.929 -19.357 1.00 10.23 282 GLY D CA 1
ATOM 9109 C C . GLY D 1 259 ? 23.651 -14.561 -18.831 1.00 10.19 282 GLY D C 1
ATOM 9110 O O . GLY D 1 259 ? 23.363 -13.635 -19.601 1.00 9.34 282 GLY D O 1
ATOM 9111 N N . ILE D 1 260 ? 23.631 -14.446 -17.503 1.00 9.36 283 ILE D N 1
ATOM 9112 C CA . ILE D 1 260 ? 23.401 -13.173 -16.823 1.00 9.34 283 ILE D CA 1
ATOM 9113 C C . ILE D 1 260 ? 24.531 -13.003 -15.813 1.00 9.67 283 ILE D C 1
ATOM 9114 O O . ILE D 1 260 ? 24.861 -13.946 -15.073 1.00 9.87 283 ILE D O 1
ATOM 9119 N N . VAL D 1 261 ? 25.140 -11.820 -15.815 1.00 9.60 284 VAL D N 1
ATOM 9120 C CA . VAL D 1 261 ? 26.185 -11.476 -14.852 1.00 9.58 284 VAL D CA 1
ATOM 9121 C C . VAL D 1 261 ? 25.973 -10.059 -14.303 1.00 10.38 284 VAL D C 1
ATOM 9122 O O . VAL D 1 261 ? 25.848 -9.082 -15.049 1.00 9.64 284 VAL D O 1
ATOM 9126 N N . ILE D 1 262 ? 25.884 -9.979 -12.979 1.00 10.94 285 ILE D N 1
ATOM 9127 C CA . ILE D 1 262 ? 25.758 -8.713 -12.281 1.00 11.58 285 ILE D CA 1
ATOM 9128 C C . ILE D 1 262 ? 26.817 -8.715 -11.188 1.00 12.11 285 ILE D C 1
ATOM 9129 O O . ILE D 1 262 ? 26.790 -9.562 -10.296 1.00 12.07 285 ILE D O 1
ATOM 9134 N N . GLU D 1 263 ? 27.781 -7.804 -11.285 1.00 12.46 286 GLU D N 1
ATOM 9135 C CA . GLU D 1 263 ? 28.851 -7.776 -10.299 1.00 13.79 286 GLU D CA 1
ATOM 9136 C C . GLU D 1 263 ? 29.388 -6.388 -9.978 1.00 13.65 286 GLU D C 1
ATOM 9137 O O . GLU D 1 263 ? 29.477 -5.510 -10.850 1.00 13.82 286 GLU D O 1
ATOM 9143 N N . GLN D 1 264 ? 29.735 -6.198 -8.707 1.00 13.17 287 GLN D N 1
ATOM 9144 C CA . GLN D 1 264 ? 30.124 -4.887 -8.198 1.00 13.21 287 GLN D CA 1
ATOM 9145 C C . GLN D 1 264 ? 31.595 -4.842 -7.790 1.00 13.76 287 GLN D C 1
ATOM 9146 O O . GLN D 1 264 ? 31.966 -4.152 -6.845 1.00 12.84 287 GLN D O 1
ATOM 9152 N N . ASP D 1 265 ? 32.434 -5.547 -8.543 1.00 14.49 288 ASP D N 1
ATOM 9153 C CA . ASP D 1 265 ? 33.811 -5.772 -8.124 1.00 15.52 288 ASP D CA 1
ATOM 9154 C C . ASP D 1 265 ? 34.839 -5.512 -9.233 1.00 16.61 288 ASP D C 1
ATOM 9155 O O . ASP D 1 265 ? 35.881 -6.155 -9.270 1.00 16.31 288 ASP D O 1
ATOM 9160 N N . TYR D 1 266 ? 34.549 -4.575 -10.128 1.00 18.52 289 TYR D N 1
ATOM 9161 C CA . TYR D 1 266 ? 35.484 -4.278 -11.214 1.00 21.12 289 TYR D CA 1
ATOM 9162 C C . TYR D 1 266 ? 36.581 -3.303 -10.830 1.00 22.42 289 TYR D C 1
ATOM 9163 O O . TYR D 1 266 ? 36.313 -2.207 -10.353 1.00 22.10 289 TYR D O 1
ATOM 9172 N N . GLU D 1 267 ? 37.821 -3.720 -11.047 1.00 24.30 290 GLU D N 1
ATOM 9173 C CA . GLU D 1 267 ? 38.969 -2.879 -10.747 1.00 26.57 290 GLU D CA 1
ATOM 9174 C C . GLU D 1 267 ? 39.942 -2.971 -11.913 1.00 27.56 290 GLU D C 1
ATOM 9175 O O . GLU D 1 267 ? 40.424 -4.062 -12.247 1.00 27.90 290 GLU D O 1
ATOM 9181 N N . ASN D 1 268 ? 40.194 -1.823 -12.544 1.00 28.73 291 ASN D N 1
ATOM 9182 C CA . ASN D 1 268 ? 41.021 -1.732 -13.760 1.00 29.86 291 ASN D CA 1
ATOM 9183 C C . ASN D 1 268 ? 40.526 -2.640 -14.889 1.00 29.67 291 ASN D C 1
ATOM 9184 O O . ASN D 1 268 ? 41.313 -3.155 -15.689 1.00 30.06 291 ASN D O 1
ATOM 9189 N N . GLY D 1 269 ? 39.213 -2.843 -14.938 1.00 29.18 292 GLY D N 1
ATOM 9190 C CA . GLY D 1 269 ? 38.599 -3.610 -16.015 1.00 28.86 292 GLY D CA 1
ATOM 9191 C C . GLY D 1 269 ? 38.517 -5.105 -15.773 1.00 28.37 292 GLY D C 1
ATOM 9192 O O . GLY D 1 269 ? 38.050 -5.838 -16.643 1.00 28.35 292 GLY D O 1
ATOM 9193 N N . SER D 1 270 ? 38.963 -5.560 -14.603 1.00 28.01 293 SER D N 1
ATOM 9194 C CA . SER D 1 270 ? 38.807 -6.973 -14.222 1.00 28.11 293 SER D CA 1
ATOM 9195 C C . SER D 1 270 ? 38.245 -7.211 -12.801 1.00 27.45 293 SER D C 1
ATOM 9196 O O . SER D 1 270 ? 38.547 -6.450 -11.875 1.00 27.25 293 SER D O 1
ATOM 9199 N N . PRO D 1 271 ? 37.404 -8.255 -12.635 1.00 26.92 294 PRO D N 1
ATOM 9200 C CA . PRO D 1 271 ? 36.795 -8.609 -11.338 1.00 26.46 294 PRO D CA 1
ATOM 9201 C C . PRO D 1 271 ? 37.789 -9.014 -10.245 1.00 26.18 294 PRO D C 1
ATOM 9202 O O . PRO D 1 271 ? 38.750 -9.741 -10.514 1.00 26.34 294 PRO D O 1
ATOM 9206 N N . THR D 1 272 ? 37.542 -8.553 -9.021 1.00 25.26 295 THR D N 1
ATOM 9207 C CA . THR D 1 272 ? 38.401 -8.871 -7.886 1.00 24.83 295 THR D CA 1
ATOM 9208 C C . THR D 1 272 ? 37.846 -10.020 -7.054 1.00 24.49 295 THR D C 1
ATOM 9209 O O . THR D 1 272 ? 38.550 -10.578 -6.194 1.00 25.02 295 THR D O 1
ATOM 9213 N N . GLY D 1 273 ? 36.582 -10.365 -7.301 1.00 23.46 296 GLY D N 1
ATOM 9214 C CA . GLY D 1 273 ? 35.869 -11.332 -6.469 1.00 22.20 296 GLY D CA 1
ATOM 9215 C C . GLY D 1 273 ? 35.271 -10.733 -5.204 1.00 21.24 296 GLY D C 1
ATOM 9216 O O . GLY D 1 273 ? 34.563 -11.425 -4.465 1.00 21.55 296 GLY D O 1
ATOM 9217 N N . THR D 1 274 ? 35.567 -9.461 -4.938 1.00 20.14 297 THR D N 1
ATOM 9218 C CA . THR D 1 274 ? 35.059 -8.779 -3.740 1.00 19.55 297 THR D CA 1
ATOM 9219 C C . THR D 1 274 ? 34.253 -7.546 -4.155 1.00 18.93 297 THR D C 1
ATOM 9220 O O . THR D 1 274 ? 34.830 -6.550 -4.600 1.00 19.03 297 THR D O 1
ATOM 9224 N N . PRO D 1 275 ? 32.913 -7.603 -4.002 1.00 18.02 298 PRO D N 1
ATOM 9225 C CA . PRO D 1 275 ? 32.122 -6.445 -4.413 1.00 17.17 298 PRO D CA 1
ATOM 9226 C C . PRO D 1 275 ? 32.172 -5.340 -3.369 1.00 16.73 298 PRO D C 1
ATOM 9227 O O . PRO D 1 275 ? 32.403 -5.602 -2.179 1.00 15.77 298 PRO D O 1
ATOM 9231 N N . THR D 1 276 ? 31.952 -4.110 -3.821 1.00 16.29 299 THR D N 1
ATOM 9232 C CA . THR D 1 276 ? 31.873 -2.970 -2.919 1.00 15.71 299 THR D CA 1
ATOM 9233 C C . THR D 1 276 ? 30.487 -2.364 -3.087 1.00 16.03 299 THR D C 1
ATOM 9234 O O . THR D 1 276 ? 29.787 -2.690 -4.059 1.00 15.45 299 THR D O 1
ATOM 9238 N N . ASN D 1 277 ? 30.101 -1.484 -2.160 1.00 15.71 300 ASN D N 1
ATOM 9239 C CA . ASN D 1 277 ? 28.710 -1.031 -2.037 1.00 15.73 300 ASN D CA 1
ATOM 9240 C C . ASN D 1 277 ? 28.387 0.401 -2.524 1.00 15.29 300 ASN D C 1
ATOM 9241 O O . ASN D 1 277 ? 27.272 0.908 -2.304 1.00 16.03 300 ASN D O 1
ATOM 9246 N N . GLY D 1 278 ? 29.345 1.044 -3.179 1.00 14.24 301 GLY D N 1
ATOM 9247 C CA . GLY D 1 278 ? 29.209 2.463 -3.528 1.00 13.35 301 GLY D CA 1
ATOM 9248 C C . GLY D 1 278 ? 28.444 2.766 -4.810 1.00 12.77 301 GLY D C 1
ATOM 9249 O O . GLY D 1 278 ? 28.139 3.926 -5.098 1.00 12.38 301 GLY D O 1
ATOM 9250 N N . VAL D 1 279 ? 28.131 1.729 -5.582 1.00 12.15 302 VAL D N 1
ATOM 9251 C CA . VAL D 1 279 ? 27.297 1.882 -6.776 1.00 11.54 302 VAL D CA 1
ATOM 9252 C C . VAL D 1 279 ? 26.093 0.936 -6.660 1.00 11.67 302 VAL D C 1
ATOM 9253 O O . VAL D 1 279 ? 26.084 -0.143 -7.263 1.00 12.30 302 VAL D O 1
ATOM 9257 N N . PRO D 1 280 ? 25.086 1.323 -5.852 1.00 11.28 303 PRO D N 1
ATOM 9258 C CA . PRO D 1 280 ? 23.920 0.449 -5.668 1.00 11.14 303 PRO D CA 1
ATOM 9259 C C . PRO D 1 280 ? 23.171 0.167 -6.966 1.00 11.04 303 PRO D C 1
ATOM 9260 O O . PRO D 1 280 ? 23.064 1.054 -7.828 1.00 11.37 303 PRO D O 1
ATOM 9264 N N . ILE D 1 281 ? 22.698 -1.071 -7.111 1.00 10.08 304 ILE D N 1
ATOM 9265 C CA . ILE D 1 281 ? 21.850 -1.451 -8.240 1.00 9.82 304 ILE D CA 1
ATOM 9266 C C . ILE D 1 281 ? 20.423 -1.668 -7.714 1.00 9.82 304 ILE D C 1
ATOM 9267 O O . ILE D 1 281 ? 20.152 -2.642 -7.011 1.00 9.62 304 ILE D O 1
ATOM 9272 N N . THR D 1 282 ? 19.528 -0.734 -8.032 1.00 9.69 305 THR D N 1
ATOM 9273 C CA . THR D 1 282 ? 18.184 -0.753 -7.485 1.00 10.07 305 THR D CA 1
ATOM 9274 C C . THR D 1 282 ? 17.144 -0.648 -8.590 1.00 10.41 305 THR D C 1
ATOM 9275 O O . THR D 1 282 ? 17.444 -0.125 -9.664 1.00 11.15 305 THR D O 1
ATOM 9279 N N . GLY D 1 283 ? 15.929 -1.144 -8.337 1.00 10.13 306 GLY D N 1
ATOM 9280 C CA . GLY D 1 283 ? 14.866 -1.116 -9.351 1.00 10.02 306 GLY D CA 1
ATOM 9281 C C . GLY D 1 283 ? 15.270 -1.826 -10.632 1.00 11.01 306 GLY D C 1
ATOM 9282 O O . GLY D 1 283 ? 15.083 -1.285 -11.735 1.00 11.03 306 GLY D O 1
ATOM 9283 N N . LEU D 1 284 ? 15.856 -3.018 -10.489 1.00 10.54 307 LEU D N 1
ATOM 9284 C CA . LEU D 1 284 ? 16.252 -3.829 -11.634 1.00 10.55 307 LEU D CA 1
ATOM 9285 C C . LEU D 1 284 ? 15.174 -4.852 -11.951 1.00 10.76 307 LEU D C 1
ATOM 9286 O O . LEU D 1 284 ? 14.814 -5.664 -11.099 1.00 10.13 307 LEU D O 1
ATOM 9291 N N . THR D 1 285 ? 14.671 -4.801 -13.179 1.00 10.97 308 THR D N 1
ATOM 9292 C CA . THR D 1 285 ? 13.709 -5.795 -13.671 1.00 10.82 308 THR D CA 1
ATOM 9293 C C . THR D 1 285 ? 14.294 -6.610 -14.816 1.00 10.74 308 THR D C 1
ATOM 9294 O O . THR D 1 285 ? 14.797 -6.045 -15.791 1.00 11.01 308 THR D O 1
ATOM 9298 N N . LEU D 1 286 ? 14.242 -7.938 -14.676 1.00 10.53 309 LEU D N 1
ATOM 9299 C CA . LEU D 1 286 ? 14.452 -8.872 -15.785 1.00 10.29 309 LEU D CA 1
ATOM 9300 C C . LEU D 1 286 ? 13.165 -9.646 -16.041 1.00 10.98 309 LEU D C 1
ATOM 9301 O O . LEU D 1 286 ? 12.555 -10.198 -15.119 1.00 10.41 309 LEU D O 1
ATOM 9306 N N . SER D 1 287 ? 12.750 -9.670 -17.302 1.00 10.97 310 SER D N 1
ATOM 9307 C CA . SER D 1 287 ? 11.506 -10.295 -17.702 1.00 11.95 310 SER D CA 1
ATOM 9308 C C . SER D 1 287 ? 11.756 -11.015 -19.020 1.00 12.33 310 SER D C 1
ATOM 9309 O O . SER D 1 287 ? 12.280 -10.423 -19.963 1.00 12.05 310 SER D O 1
ATOM 9312 N N . LYS D 1 288 ? 11.416 -12.298 -19.062 1.00 12.36 311 LYS D N 1
ATOM 9313 C CA . LYS D 1 288 ? 11.557 -13.113 -20.279 1.00 13.33 311 LYS D CA 1
ATOM 9314 C C . LYS D 1 288 ? 12.980 -13.076 -20.851 1.00 12.48 311 LYS D C 1
ATOM 9315 O O . LYS D 1 288 ? 13.232 -12.612 -21.972 1.00 11.58 311 LYS D O 1
ATOM 9321 N N . ILE D 1 289 ? 13.906 -13.579 -20.044 1.00 12.23 312 ILE D N 1
ATOM 9322 C CA . ILE D 1 289 ? 15.295 -13.705 -20.443 1.00 12.36 312 ILE D CA 1
ATOM 9323 C C . ILE D 1 289 ? 15.543 -15.202 -20.561 1.00 12.55 312 ILE D C 1
ATOM 9324 O O . ILE D 1 289 ? 15.542 -15.913 -19.551 1.00 12.55 312 ILE D O 1
ATOM 9329 N N . THR D 1 290 ? 15.727 -15.678 -21.790 1.00 12.32 313 THR D N 1
ATOM 9330 C CA . THR D 1 290 ? 15.773 -17.117 -22.061 1.00 12.91 313 THR D CA 1
ATOM 9331 C C . THR D 1 290 ? 16.907 -17.497 -23.012 1.00 13.01 313 THR D C 1
ATOM 9332 O O . THR D 1 290 ? 17.306 -16.707 -23.867 1.00 12.94 313 THR D O 1
ATOM 9336 N N . GLY D 1 291 ? 17.415 -18.718 -22.875 1.00 13.42 314 GLY D N 1
ATOM 9337 C CA . GLY D 1 291 ? 18.373 -19.224 -23.846 1.00 13.62 314 GLY D CA 1
ATOM 9338 C C . GLY D 1 291 ? 19.472 -20.077 -23.264 1.00 13.55 314 GLY D C 1
ATOM 9339 O O . GLY D 1 291 ? 19.383 -20.527 -22.120 1.00 14.08 314 GLY D O 1
ATOM 9340 N N . SER D 1 292 ? 20.524 -20.271 -24.054 1.00 13.28 315 SER D N 1
ATOM 9341 C CA . SER D 1 292 ? 21.524 -21.295 -23.769 1.00 12.62 315 SER D CA 1
ATOM 9342 C C . SER D 1 292 ? 22.893 -20.729 -23.412 1.00 12.79 315 SER D C 1
ATOM 9343 O O . SER D 1 292 ? 23.371 -19.767 -24.019 1.00 12.77 315 SER D O 1
ATOM 9346 N N . VAL D 1 293 ? 23.514 -21.345 -22.414 1.00 12.57 316 VAL D N 1
ATOM 9347 C CA . VAL D 1 293 ? 24.898 -21.078 -22.060 1.00 12.45 316 VAL D CA 1
ATOM 9348 C C . VAL D 1 293 ? 25.707 -22.327 -22.406 1.00 13.16 316 VAL D C 1
ATOM 9349 O O . VAL D 1 293 ? 25.227 -23.448 -22.223 1.00 13.01 316 VAL D O 1
ATOM 9353 N N . ALA D 1 294 ? 26.914 -22.135 -22.940 1.00 13.72 317 ALA D N 1
ATOM 9354 C CA . ALA D 1 294 ? 27.836 -23.241 -23.200 1.00 14.55 317 ALA D CA 1
ATOM 9355 C C . ALA D 1 294 ? 28.111 -24.015 -21.908 1.00 14.96 317 ALA D C 1
ATOM 9356 O O . ALA D 1 294 ? 28.072 -23.447 -20.809 1.00 14.72 317 ALA D O 1
ATOM 9358 N N . SER D 1 295 ? 28.380 -25.308 -22.034 1.00 15.24 318 SER D N 1
ATOM 9359 C CA . SER D 1 295 ? 28.526 -26.179 -20.856 1.00 16.13 318 SER D CA 1
ATOM 9360 C C . SER D 1 295 ? 29.680 -25.749 -19.951 1.00 16.03 318 SER D C 1
ATOM 9361 O O . SER D 1 295 ? 29.659 -26.009 -18.746 1.00 16.39 318 SER D O 1
ATOM 9364 N N . SER D 1 296 ? 30.672 -25.079 -20.537 1.00 16.13 319 SER D N 1
ATOM 9365 C CA . SER D 1 296 ? 31.827 -24.602 -19.782 1.00 16.30 319 SER D CA 1
ATOM 9366 C C . SER D 1 296 ? 31.590 -23.206 -19.189 1.00 16.12 319 SER D C 1
ATOM 9367 O O . SER D 1 296 ? 32.425 -22.695 -18.435 1.00 17.05 319 SER D O 1
ATOM 9370 N N . GLY D 1 297 ? 30.455 -22.600 -19.529 1.00 15.31 320 GLY D N 1
ATOM 9371 C CA . GLY D 1 297 ? 30.068 -21.309 -18.953 1.00 13.99 320 GLY D CA 1
ATOM 9372 C C . GLY D 1 297 ? 29.215 -21.466 -17.707 1.00 13.29 320 GLY D C 1
ATOM 9373 O O . GLY D 1 297 ? 28.987 -22.586 -17.225 1.00 13.22 320 GLY D O 1
ATOM 9374 N N . THR D 1 298 ? 28.740 -20.336 -17.195 1.00 12.79 321 THR D N 1
ATOM 9375 C CA . THR D 1 298 ? 27.912 -20.283 -15.994 1.00 12.17 321 THR D CA 1
ATOM 9376 C C . THR D 1 298 ? 26.612 -19.577 -16.347 1.00 12.05 321 THR D C 1
ATOM 9377 O O . THR D 1 298 ? 26.642 -18.517 -16.977 1.00 12.34 321 THR D O 1
ATOM 9381 N N . ASN D 1 299 ? 25.487 -20.161 -15.941 1.00 11.13 322 ASN D N 1
ATOM 9382 C CA . ASN D 1 299 ? 24.170 -19.596 -16.215 1.00 10.72 322 ASN D CA 1
ATOM 9383 C C . ASN D 1 299 ? 23.976 -18.169 -15.713 1.00 10.54 322 ASN D C 1
ATOM 9384 O O . ASN D 1 299 ? 23.687 -17.265 -16.500 1.00 10.00 322 ASN D O 1
ATOM 9389 N N . VAL D 1 300 ? 24.135 -17.990 -14.402 1.00 9.97 323 VAL D N 1
ATOM 9390 C CA . VAL D 1 300 ? 23.853 -16.724 -13.729 1.00 10.55 323 VAL D CA 1
ATOM 9391 C C . VAL D 1 300 ? 24.891 -16.503 -12.630 1.00 10.91 323 VAL D C 1
ATOM 9392 O O . VAL D 1 300 ? 25.146 -17.402 -11.811 1.00 11.21 323 VAL D O 1
ATOM 9396 N N . TYR D 1 301 ? 25.479 -15.310 -12.612 1.00 11.00 324 TYR D N 1
ATOM 9397 C CA . TYR D 1 301 ? 26.402 -14.907 -11.559 1.00 10.87 324 TYR D CA 1
ATOM 9398 C C . TYR D 1 301 ? 25.968 -13.540 -11.033 1.00 10.53 324 TYR D C 1
ATOM 9399 O O . TYR D 1 301 ? 25.963 -12.562 -11.780 1.00 10.45 324 TYR D O 1
ATOM 9408 N N . ILE D 1 302 ? 25.597 -13.489 -9.753 1.00 9.97 325 ILE D N 1
ATOM 9409 C CA . ILE D 1 302 ? 25.205 -12.233 -9.099 1.00 9.18 325 ILE D CA 1
ATOM 9410 C C . ILE D 1 302 ? 26.131 -12.008 -7.913 1.00 9.36 325 ILE D C 1
ATOM 9411 O O . ILE D 1 302 ? 26.049 -12.725 -6.916 1.00 9.19 325 ILE D O 1
ATOM 9416 N N . LEU D 1 303 ? 27.009 -11.012 -8.024 1.00 9.30 326 LEU D N 1
ATOM 9417 C CA . LEU D 1 303 ? 27.950 -10.683 -6.945 1.00 9.16 326 LEU D CA 1
ATOM 9418 C C . LEU D 1 303 ? 27.697 -9.266 -6.433 1.00 9.18 326 LEU D C 1
ATOM 9419 O O . LEU D 1 303 ? 28.358 -8.314 -6.839 1.00 8.33 326 LEU D O 1
ATOM 9424 N N . CYS D 1 304 ? 26.687 -9.150 -5.573 1.00 9.24 327 CYS D N 1
ATOM 9425 C CA . CYS D 1 304 ? 26.303 -7.895 -4.943 1.00 9.92 327 CYS D CA 1
ATOM 9426 C C . CYS D 1 304 ? 26.991 -7.789 -3.598 1.00 9.88 327 CYS D C 1
ATOM 9427 O O . CYS D 1 304 ? 27.147 -8.797 -2.910 1.00 10.38 327 CYS D O 1
ATOM 9430 N N . ALA D 1 305 ? 27.420 -6.576 -3.253 1.00 9.73 328 ALA D N 1
ATOM 9431 C CA . ALA D 1 305 ? 27.876 -6.257 -1.908 1.00 9.52 328 ALA D CA 1
ATOM 9432 C C . ALA D 1 305 ? 26.667 -6.256 -0.967 1.00 9.74 328 ALA D C 1
ATOM 9433 O O . ALA D 1 305 ? 25.529 -6.137 -1.419 1.00 9.10 328 ALA D O 1
ATOM 9435 N N . SER D 1 306 ? 26.923 -6.404 0.332 1.00 9.52 329 SER D N 1
ATOM 9436 C CA . SER D 1 306 ? 25.866 -6.369 1.349 1.00 10.17 329 SER D CA 1
ATOM 9437 C C . SER D 1 306 ? 25.124 -5.057 1.266 1.00 9.58 329 SER D C 1
ATOM 9438 O O . SER D 1 306 ? 25.743 -3.991 1.299 1.00 9.89 329 SER D O 1
ATOM 9441 N N . GLY D 1 307 ? 23.804 -5.143 1.162 1.00 9.51 330 GLY D N 1
ATOM 9442 C CA . GLY D 1 307 ? 22.945 -3.972 1.142 1.00 9.17 330 GLY D CA 1
ATOM 9443 C C . GLY D 1 307 ? 22.886 -3.241 -0.191 1.00 9.41 330 GLY D C 1
ATOM 9444 O O . GLY D 1 307 ? 22.056 -2.355 -0.347 1.00 9.62 330 GLY D O 1
ATOM 9445 N N . ALA D 1 308 ? 23.741 -3.618 -1.153 1.00 9.33 331 ALA D N 1
ATOM 9446 C CA . ALA D 1 308 ? 24.004 -2.774 -2.337 1.00 9.87 331 ALA D CA 1
ATOM 9447 C C . ALA D 1 308 ? 23.179 -3.104 -3.582 1.00 10.16 331 ALA D C 1
ATOM 9448 O O . ALA D 1 308 ? 23.308 -2.443 -4.622 1.00 10.49 331 ALA D O 1
ATOM 9450 N N . CYS D 1 309 ? 22.338 -4.129 -3.483 1.00 9.78 332 CYS D N 1
ATOM 9451 C CA . CYS D 1 309 ? 21.337 -4.395 -4.514 1.00 9.69 332 CYS D CA 1
ATOM 9452 C C . CYS D 1 309 ? 19.984 -4.545 -3.835 1.00 9.29 332 CYS D C 1
ATOM 9453 O O . CYS D 1 309 ? 19.870 -5.277 -2.853 1.00 9.59 332 CYS D O 1
ATOM 9456 N N . SER D 1 310 ? 18.973 -3.844 -4.336 1.00 8.88 333 SER D N 1
ATOM 9457 C CA . SER D 1 310 ? 17.641 -3.890 -3.717 1.00 9.39 333 SER D CA 1
ATOM 9458 C C . SER D 1 310 ? 16.546 -3.486 -4.693 1.00 9.78 333 SER D C 1
ATOM 9459 O O . SER D 1 310 ? 16.807 -2.845 -5.716 1.00 10.07 333 SER D O 1
ATOM 9462 N N . ASN D 1 311 ? 15.320 -3.865 -4.359 1.00 10.42 334 ASN D N 1
ATOM 9463 C CA . ASN D 1 311 ? 14.161 -3.662 -5.226 1.00 10.35 334 ASN D CA 1
ATOM 9464 C C . ASN D 1 311 ? 14.376 -4.246 -6.634 1.00 9.95 334 ASN D C 1
ATOM 9465 O O . ASN D 1 311 ? 14.464 -3.514 -7.622 1.00 9.80 334 ASN D O 1
ATOM 9470 N N . TRP D 1 312 ? 14.489 -5.564 -6.708 1.00 9.46 335 TRP D N 1
ATOM 9471 C CA . TRP D 1 312 ? 14.569 -6.236 -7.988 1.00 9.84 335 TRP D CA 1
ATOM 9472 C C . TRP D 1 312 ? 13.327 -7.069 -8.224 1.00 10.28 335 TRP D C 1
ATOM 9473 O O . TRP D 1 312 ? 12.662 -7.518 -7.284 1.00 9.54 335 TRP D O 1
ATOM 9484 N N . LYS D 1 313 ? 13.030 -7.270 -9.500 1.00 10.94 336 LYS D N 1
ATOM 9485 C CA . LYS D 1 313 ? 11.955 -8.152 -9.910 1.00 11.77 336 LYS D CA 1
ATOM 9486 C C . LYS D 1 313 ? 12.412 -8.964 -11.109 1.00 11.18 336 LYS D C 1
ATOM 9487 O O . LYS D 1 313 ? 12.663 -8.408 -12.182 1.00 11.40 336 LYS D O 1
ATOM 9493 N N . TRP D 1 314 ? 12.538 -10.273 -10.926 1.00 10.90 337 TRP D N 1
ATOM 9494 C CA . TRP D 1 314 ? 12.871 -11.175 -12.029 1.00 10.40 337 TRP D CA 1
ATOM 9495 C C . TRP D 1 314 ? 11.746 -12.181 -12.233 1.00 10.66 337 TRP D C 1
ATOM 9496 O O . TRP D 1 314 ? 11.258 -12.768 -11.263 1.00 10.70 337 TRP D O 1
ATOM 9507 N N . SER D 1 315 ? 11.346 -12.384 -13.486 1.00 10.45 338 SER D N 1
ATOM 9508 C CA . SER D 1 315 ? 10.332 -13.389 -13.851 1.00 11.25 338 SER D CA 1
ATOM 9509 C C . SER D 1 315 ? 10.581 -13.875 -15.276 1.00 11.22 338 SER D C 1
ATOM 9510 O O . SER D 1 315 ? 11.133 -13.142 -16.091 1.00 9.81 338 SER D O 1
ATOM 9513 N N . GLY D 1 316 ? 10.191 -15.115 -15.568 1.00 11.41 339 GLY D N 1
ATOM 9514 C CA . GLY D 1 316 ? 10.376 -15.669 -16.906 1.00 11.66 339 GLY D CA 1
ATOM 9515 C C . GLY D 1 316 ? 11.833 -15.791 -17.308 1.00 11.84 339 GLY D C 1
ATOM 9516 O O . GLY D 1 316 ? 12.156 -15.772 -18.497 1.00 11.37 339 GLY D O 1
ATOM 9517 N N . VAL D 1 317 ? 12.713 -15.920 -16.314 1.00 12.52 340 VAL D N 1
ATOM 9518 C CA . VAL D 1 317 ? 14.134 -16.136 -16.564 1.00 13.33 340 VAL D CA 1
ATOM 9519 C C . VAL D 1 317 ? 14.410 -17.636 -16.679 1.00 13.87 340 VAL D C 1
ATOM 9520 O O . VAL D 1 317 ? 14.200 -18.385 -15.724 1.00 13.84 340 VAL D O 1
ATOM 9524 N N . SER D 1 318 ? 14.861 -18.075 -17.850 1.00 14.27 341 SER D N 1
ATOM 9525 C CA A SER D 1 318 ? 15.247 -19.473 -18.035 0.50 14.68 341 SER D CA 1
ATOM 9526 C CA B SER D 1 318 ? 15.252 -19.479 -18.035 0.50 14.52 341 SER D CA 1
ATOM 9527 C C . SER D 1 318 ? 16.512 -19.589 -18.886 1.00 14.78 341 SER D C 1
ATOM 9528 O O . SER D 1 318 ? 16.457 -19.711 -20.116 1.00 15.14 341 SER D O 1
ATOM 9533 N N . VAL D 1 319 ? 17.645 -19.545 -18.200 1.00 14.81 342 VAL D N 1
ATOM 9534 C CA . VAL D 1 319 ? 18.953 -19.592 -18.810 1.00 15.19 342 VAL D CA 1
ATOM 9535 C C . VAL D 1 319 ? 19.561 -20.922 -18.394 1.00 15.29 342 VAL D C 1
ATOM 9536 O O . VAL D 1 319 ? 19.753 -21.171 -17.201 1.00 15.68 342 VAL D O 1
ATOM 9540 N N . THR D 1 320 ? 19.806 -21.799 -19.365 1.00 15.08 343 THR D N 1
ATOM 9541 C CA . THR D 1 320 ? 20.290 -23.154 -19.074 1.00 15.01 343 THR D CA 1
ATOM 9542 C C . THR D 1 320 ? 21.452 -23.581 -19.952 1.00 14.69 343 THR D C 1
ATOM 9543 O O . THR D 1 320 ? 21.723 -22.971 -20.991 1.00 13.95 343 THR D O 1
ATOM 9547 N N . GLY D 1 321 ? 22.126 -24.646 -19.525 1.00 14.20 344 GLY D N 1
ATOM 9548 C CA . GLY D 1 321 ? 23.186 -25.263 -20.313 1.00 14.05 344 GLY D CA 1
ATOM 9549 C C . GLY D 1 321 ? 24.553 -25.144 -19.668 1.00 13.87 344 GLY D C 1
ATOM 9550 O O . GLY D 1 321 ? 25.420 -25.978 -19.897 1.00 13.30 344 GLY D O 1
ATOM 9551 N N . GLY D 1 322 ? 24.747 -24.106 -18.861 1.00 13.77 345 GLY D N 1
ATOM 9552 C CA . GLY D 1 322 ? 26.021 -23.901 -18.175 1.00 13.99 345 GLY D CA 1
ATOM 9553 C C . GLY D 1 322 ? 26.028 -24.385 -16.729 1.00 14.55 345 GLY D C 1
ATOM 9554 O O . GLY D 1 322 ? 25.073 -25.028 -16.259 1.00 14.01 345 GLY D O 1
ATOM 9555 N N . LYS D 1 323 ? 27.127 -24.079 -16.041 1.00 15.05 346 LYS D N 1
ATOM 9556 C CA . LYS D 1 323 ? 27.307 -24.390 -14.627 1.00 15.83 346 LYS D CA 1
ATOM 9557 C C . LYS D 1 323 ? 26.406 -23.529 -13.766 1.00 15.53 346 LYS D C 1
ATOM 9558 O O . LYS D 1 323 ? 26.160 -22.365 -14.075 1.00 15.44 346 LYS D O 1
ATOM 9564 N N . LYS D 1 324 ? 25.936 -24.103 -12.665 1.00 15.45 347 LYS D N 1
ATOM 9565 C CA . LYS D 1 324 ? 25.211 -23.341 -11.667 1.00 15.75 347 LYS D CA 1
ATOM 9566 C C . LYS D 1 324 ? 26.247 -22.736 -10.715 1.00 15.31 347 LYS D C 1
ATOM 9567 O O . LYS D 1 324 ? 27.018 -23.455 -10.071 1.00 15.74 347 LYS D O 1
ATOM 9573 N N . SER D 1 325 ? 26.276 -21.410 -10.638 1.00 14.59 348 SER D N 1
ATOM 9574 C CA . SER D 1 325 ? 27.236 -20.731 -9.785 1.00 13.94 348 SER D CA 1
ATOM 9575 C C . SER D 1 325 ? 27.009 -21.054 -8.302 1.00 14.08 348 SER D C 1
ATOM 9576 O O . SER D 1 325 ? 25.866 -21.120 -7.832 1.00 12.92 348 SER D O 1
ATOM 9579 N N . THR D 1 326 ? 28.119 -21.274 -7.600 1.00 14.61 349 THR D N 1
ATOM 9580 C CA . THR D 1 326 ? 28.144 -21.406 -6.147 1.00 15.02 349 THR D CA 1
ATOM 9581 C C . THR D 1 326 ? 28.734 -20.143 -5.488 1.00 14.87 349 THR D C 1
ATOM 9582 O O . THR D 1 326 ? 28.966 -20.125 -4.277 1.00 14.87 349 THR D O 1
ATOM 9586 N N . LYS D 1 327 ? 28.963 -19.094 -6.277 1.00 14.65 350 LYS D N 1
ATOM 9587 C CA . LYS D 1 327 ? 29.685 -17.908 -5.792 1.00 14.44 350 LYS D CA 1
ATOM 9588 C C . LYS D 1 327 ? 28.826 -16.641 -5.706 1.00 13.69 350 LYS D C 1
ATOM 9589 O O . LYS D 1 327 ? 29.347 -15.542 -5.478 1.00 13.00 350 LYS D O 1
ATOM 9595 N N . CYS D 1 328 ? 27.520 -16.785 -5.875 1.00 12.68 351 CYS D N 1
ATOM 9596 C CA . CYS D 1 328 ? 26.641 -15.625 -5.811 1.00 12.11 351 CYS D CA 1
ATOM 9597 C C . CYS D 1 328 ? 26.540 -15.082 -4.399 1.00 11.70 351 CYS D C 1
ATOM 9598 O O . CYS D 1 328 ? 26.664 -15.832 -3.443 1.00 11.36 351 CYS D O 1
ATOM 9601 N N . SER D 1 329 ? 26.362 -13.768 -4.279 1.00 10.87 352 SER D N 1
ATOM 9602 C CA . SER D 1 329 ? 26.278 -13.129 -2.972 1.00 10.70 352 SER D CA 1
ATOM 9603 C C . SER D 1 329 ? 25.208 -12.042 -2.910 1.00 10.08 352 SER D C 1
ATOM 9604 O O . SER D 1 329 ? 25.067 -11.222 -3.829 1.00 9.04 352 SER D O 1
ATOM 9607 N N . ASN D 1 330 ? 24.437 -12.080 -1.825 1.00 9.86 353 ASN D N 1
ATOM 9608 C CA . ASN D 1 330 ? 23.528 -10.988 -1.435 1.00 9.82 353 ASN D CA 1
ATOM 9609 C C . ASN D 1 330 ? 22.514 -10.632 -2.523 1.00 9.38 353 ASN D C 1
ATOM 9610 O O . ASN D 1 330 ? 22.268 -9.459 -2.791 1.00 9.42 353 ASN D O 1
ATOM 9615 N N . ILE D 1 331 ? 21.938 -11.660 -3.140 1.00 9.60 354 ILE D N 1
ATOM 9616 C CA . ILE D 1 331 ? 20.861 -11.495 -4.128 1.00 10.02 354 ILE D CA 1
ATOM 9617 C C . ILE D 1 331 ? 19.638 -10.937 -3.409 1.00 10.12 354 ILE D C 1
ATOM 9618 O O . ILE D 1 331 ? 19.256 -11.476 -2.366 1.00 9.69 354 ILE D O 1
ATOM 9623 N N . PRO D 1 332 ? 19.042 -9.838 -3.931 1.00 10.51 355 PRO D N 1
ATOM 9624 C CA . PRO D 1 332 ? 17.833 -9.283 -3.310 1.00 10.68 355 PRO D CA 1
ATOM 9625 C C . PRO D 1 332 ? 16.761 -10.337 -3.006 1.00 10.75 355 PRO D C 1
ATOM 9626 O O . PRO D 1 332 ? 16.246 -11.011 -3.908 1.00 10.51 355 PRO D O 1
ATOM 9630 N N . SER D 1 333 ? 16.449 -10.490 -1.725 1.00 11.15 356 SER D N 1
ATOM 9631 C CA . SER D 1 333 ? 15.544 -11.543 -1.297 1.00 11.39 356 SER D CA 1
ATOM 9632 C C . SER D 1 333 ? 14.110 -11.256 -1.730 1.00 11.13 356 SER D C 1
ATOM 9633 O O . SER D 1 333 ? 13.661 -10.106 -1.751 1.00 10.10 356 SER D O 1
ATOM 9636 N N . GLY D 1 334 ? 13.410 -12.315 -2.116 1.00 11.48 357 GLY D N 1
ATOM 9637 C CA . GLY D 1 334 ? 12.045 -12.190 -2.601 1.00 11.87 357 GLY D CA 1
ATOM 9638 C C . GLY D 1 334 ? 11.915 -11.667 -4.022 1.00 11.93 357 GLY D C 1
ATOM 9639 O O . GLY D 1 334 ? 10.812 -11.616 -4.546 1.00 11.84 357 GLY D O 1
ATOM 9640 N N . SER D 1 335 ? 13.038 -11.328 -4.662 1.00 12.09 358 SER D N 1
ATOM 9641 C CA . SER D 1 335 ? 13.034 -10.708 -5.998 1.00 11.96 358 SER D CA 1
ATOM 9642 C C . SER D 1 335 ? 12.664 -11.646 -7.170 1.00 12.25 358 SER D C 1
ATOM 9643 O O . SER D 1 335 ? 12.259 -11.182 -8.245 1.00 11.70 358 SER D O 1
ATOM 9646 N N . GLY D 1 336 ? 12.818 -12.954 -6.962 1.00 12.40 359 GLY D N 1
ATOM 9647 C CA . GLY D 1 336 ? 12.722 -13.931 -8.053 1.00 12.31 359 GLY D CA 1
ATOM 9648 C C . GLY D 1 336 ? 14.083 -14.215 -8.661 1.00 12.23 359 GLY D C 1
ATOM 9649 O O . GLY D 1 336 ? 14.230 -15.154 -9.437 1.00 12.41 359 GLY D O 1
ATOM 9650 N N . ALA D 1 337 ? 15.087 -13.406 -8.317 1.00 12.58 360 ALA D N 1
ATOM 9651 C CA . ALA D 1 337 ? 16.437 -13.603 -8.854 1.00 12.59 360 ALA D CA 1
ATOM 9652 C C . ALA D 1 337 ? 17.102 -14.811 -8.202 1.00 12.71 360 ALA D C 1
ATOM 9653 O O . ALA D 1 337 ? 17.029 -14.988 -6.983 1.00 11.97 360 ALA D O 1
ATOM 9655 N N . ALA D 1 338 ? 17.736 -15.640 -9.025 1.00 12.76 361 ALA D N 1
ATOM 9656 C CA . ALA D 1 338 ? 18.411 -16.841 -8.548 1.00 13.97 361 ALA D CA 1
ATOM 9657 C C . ALA D 1 338 ? 19.572 -17.218 -9.443 1.00 14.28 361 ALA D C 1
ATOM 9658 O O . ALA D 1 338 ? 19.519 -17.034 -10.657 1.00 14.46 361 ALA D O 1
ATOM 9660 N N . CYS D 1 339 ? 20.609 -17.784 -8.836 1.00 14.48 362 CYS D N 1
ATOM 9661 C CA . CYS D 1 339 ? 21.717 -18.330 -9.602 1.00 14.97 362 CYS D CA 1
ATOM 9662 C C . CYS D 1 339 ? 21.445 -19.778 -9.982 1.00 15.31 362 CYS D C 1
ATOM 9663 O O . CYS D 1 339 ? 22.038 -20.301 -10.929 1.00 15.35 362 CYS D O 1
ATOM 9667 N N . ALA E 1 1 ? 80.830 -7.492 27.765 1.00 14.63 24 ALA E N 1
ATOM 9668 C CA . ALA E 1 1 ? 80.366 -6.157 28.225 1.00 13.68 24 ALA E CA 1
ATOM 9669 C C . ALA E 1 1 ? 81.379 -5.071 27.857 1.00 13.07 24 ALA E C 1
ATOM 9670 O O . ALA E 1 1 ? 82.581 -5.312 27.891 1.00 13.83 24 ALA E O 1
ATOM 9672 N N . SER E 1 2 ? 80.889 -3.879 27.520 1.00 11.61 25 SER E N 1
ATOM 9673 C CA . SER E 1 2 ? 81.751 -2.728 27.243 1.00 10.84 25 SER E CA 1
ATOM 9674 C C . SER E 1 2 ? 82.714 -2.480 28.403 1.00 9.60 25 SER E C 1
ATOM 9675 O O . SER E 1 2 ? 83.869 -2.106 28.189 1.00 8.36 25 SER E O 1
ATOM 9678 N N . CYS E 1 3 ? 82.211 -2.660 29.629 1.00 8.87 26 CYS E N 1
ATOM 9679 C CA . CYS E 1 3 ? 82.937 -2.289 30.852 1.00 8.59 26 CYS E CA 1
ATOM 9680 C C . CYS E 1 3 ? 82.595 -3.237 31.976 1.00 8.29 26 CYS E C 1
ATOM 9681 O O . CYS E 1 3 ? 81.422 -3.486 32.250 1.00 8.23 26 CYS E O 1
ATOM 9684 N N . THR E 1 4 ? 83.634 -3.767 32.616 1.00 8.13 27 THR E N 1
ATOM 9685 C CA . THR E 1 4 ? 83.493 -4.578 33.819 1.00 7.96 27 THR E CA 1
ATOM 9686 C C . THR E 1 4 ? 84.246 -3.847 34.922 1.00 7.70 27 THR E C 1
ATOM 9687 O O . THR E 1 4 ? 85.398 -3.475 34.730 1.00 8.20 27 THR E O 1
ATOM 9691 N N . PHE E 1 5 ? 83.569 -3.577 36.033 1.00 7.31 28 PHE E N 1
ATOM 9692 C CA . PHE E 1 5 ? 84.182 -2.865 37.145 1.00 7.61 28 PHE E CA 1
ATOM 9693 C C . PHE E 1 5 ? 84.175 -3.723 38.403 1.00 7.72 28 PHE E C 1
ATOM 9694 O O . PHE E 1 5 ? 83.190 -4.429 38.681 1.00 7.29 28 PHE E O 1
ATOM 9702 N N . THR E 1 6 ? 85.264 -3.655 39.169 1.00 7.21 29 THR E N 1
ATOM 9703 C CA . THR E 1 6 ? 85.288 -4.257 40.505 1.00 7.64 29 THR E CA 1
ATOM 9704 C C . THR E 1 6 ? 85.442 -3.147 41.550 1.00 7.85 29 THR E C 1
ATOM 9705 O O . THR E 1 6 ? 85.625 -3.406 42.747 1.00 8.41 29 THR E O 1
ATOM 9709 N N . ASP E 1 7 ? 85.386 -1.906 41.079 1.00 8.05 30 ASP E N 1
ATOM 9710 C CA . ASP E 1 7 ? 85.596 -0.736 41.906 1.00 8.56 30 ASP E CA 1
ATOM 9711 C C . ASP E 1 7 ? 84.445 0.221 41.704 1.00 8.24 30 ASP E C 1
ATOM 9712 O O . ASP E 1 7 ? 84.141 0.595 40.569 1.00 7.80 30 ASP E O 1
ATOM 9717 N N . ALA E 1 8 ? 83.803 0.624 42.799 1.00 7.61 31 ALA E N 1
ATOM 9718 C CA . ALA E 1 8 ? 82.608 1.465 42.712 1.00 7.82 31 ALA E CA 1
ATOM 9719 C C . ALA E 1 8 ? 82.913 2.843 42.091 1.00 7.70 31 ALA E C 1
ATOM 9720 O O . ALA E 1 8 ? 82.220 3.282 41.184 1.00 7.54 31 ALA E O 1
ATOM 9722 N N . ALA E 1 9 ? 83.954 3.509 42.574 1.00 7.35 32 ALA E N 1
ATOM 9723 C CA . ALA E 1 9 ? 84.291 4.843 42.057 1.00 7.26 32 ALA E CA 1
ATOM 9724 C C . ALA E 1 9 ? 84.595 4.786 40.545 1.00 7.05 32 ALA E C 1
ATOM 9725 O O . ALA E 1 9 ? 84.160 5.655 39.783 1.00 6.73 32 ALA E O 1
ATOM 9727 N N . ALA E 1 10 ? 85.297 3.744 40.102 1.00 7.32 33 ALA E N 1
ATOM 9728 C CA . ALA E 1 10 ? 85.608 3.594 38.670 1.00 7.62 33 ALA E CA 1
ATOM 9729 C C . ALA E 1 10 ? 84.323 3.421 37.860 1.00 7.51 33 ALA E C 1
ATOM 9730 O O . ALA E 1 10 ? 84.142 4.061 36.806 1.00 7.47 33 ALA E O 1
ATOM 9732 N N . ALA E 1 11 ? 83.419 2.579 38.364 1.00 7.12 34 ALA E N 1
ATOM 9733 C CA . ALA E 1 11 ? 82.133 2.361 37.703 1.00 7.44 34 ALA E CA 1
ATOM 9734 C C . ALA E 1 11 ? 81.343 3.659 37.573 1.00 7.70 34 ALA E C 1
ATOM 9735 O O . ALA E 1 11 ? 80.773 3.937 36.524 1.00 7.48 34 ALA E O 1
ATOM 9737 N N . ILE E 1 12 ? 81.285 4.436 38.654 1.00 8.35 35 ILE E N 1
ATOM 9738 C CA . ILE E 1 12 ? 80.565 5.712 38.655 1.00 8.47 35 ILE E CA 1
ATOM 9739 C C . ILE E 1 12 ? 81.176 6.680 37.617 1.00 8.57 35 ILE E C 1
ATOM 9740 O O . ILE E 1 12 ? 80.464 7.365 36.885 1.00 8.14 35 ILE E O 1
ATOM 9745 N N . LYS E 1 13 ? 82.500 6.714 37.551 1.00 8.62 36 LYS E N 1
ATOM 9746 C CA . LYS E 1 13 ? 83.191 7.601 36.631 1.00 9.28 36 LYS E CA 1
ATOM 9747 C C . LYS E 1 13 ? 82.880 7.256 35.181 1.00 8.63 36 LYS E C 1
ATOM 9748 O O . LYS E 1 13 ? 82.587 8.134 34.374 1.00 9.05 36 LYS E O 1
ATOM 9754 N N . GLY E 1 14 ? 82.925 5.972 34.853 1.00 8.77 37 GLY E N 1
ATOM 9755 C CA . GLY E 1 14 ? 82.894 5.563 33.449 1.00 8.92 37 GLY E CA 1
ATOM 9756 C C . GLY E 1 14 ? 81.523 5.208 32.907 1.00 8.53 37 GLY E C 1
ATOM 9757 O O . GLY E 1 14 ? 81.356 5.097 31.692 1.00 9.72 37 GLY E O 1
ATOM 9758 N N . LYS E 1 15 ? 80.545 5.057 33.802 1.00 8.02 38 LYS E N 1
ATOM 9759 C CA . LYS E 1 15 ? 79.234 4.452 33.469 1.00 7.17 38 LYS E CA 1
ATOM 9760 C C . LYS E 1 15 ? 78.595 4.946 32.158 1.00 6.91 38 LYS E C 1
ATOM 9761 O O . LYS E 1 15 ? 78.077 4.140 31.384 1.00 6.77 38 LYS E O 1
ATOM 9767 N N . ALA E 1 16 ? 78.640 6.260 31.919 1.00 6.54 39 ALA E N 1
ATOM 9768 C CA . ALA E 1 16 ? 77.899 6.857 30.811 1.00 6.77 39 ALA E CA 1
ATOM 9769 C C . ALA E 1 16 ? 78.566 6.606 29.454 1.00 6.81 39 ALA E C 1
ATOM 9770 O O . ALA E 1 16 ? 77.977 6.886 28.414 1.00 6.57 39 ALA E O 1
ATOM 9772 N N . SER E 1 17 ? 79.764 6.017 29.464 1.00 6.53 40 SER E N 1
ATOM 9773 C CA . SER E 1 17 ? 80.444 5.693 28.219 1.00 7.66 40 SER E CA 1
ATOM 9774 C C . SER E 1 17 ? 80.278 4.218 27.885 1.00 8.22 40 SER E C 1
ATOM 9775 O O . SER E 1 17 ? 80.730 3.773 26.847 1.00 8.50 40 SER E O 1
ATOM 9778 N N . CYS E 1 18 ? 79.581 3.478 28.749 1.00 8.08 41 CYS E N 1
ATOM 9779 C CA . CYS E 1 18 ? 79.474 2.030 28.608 1.00 8.92 41 CYS E CA 1
ATOM 9780 C C . CYS E 1 18 ? 78.072 1.630 28.183 1.00 9.42 41 CYS E C 1
ATOM 9781 O O . CYS E 1 18 ? 77.097 1.927 28.880 1.00 10.04 41 CYS E O 1
ATOM 9784 N N . THR E 1 19 ? 77.965 0.947 27.048 1.00 10.19 42 THR E N 1
ATOM 9785 C CA . THR E 1 19 ? 76.655 0.437 26.592 1.00 10.64 42 THR E CA 1
ATOM 9786 C C . THR E 1 19 ? 76.222 -0.792 27.384 1.00 10.61 42 THR E C 1
ATOM 9787 O O . THR E 1 19 ? 75.026 -1.035 27.566 1.00 10.31 42 THR E O 1
ATOM 9791 N N . SER E 1 20 ? 77.199 -1.568 27.856 1.00 10.24 43 SER E N 1
ATOM 9792 C CA . SER E 1 20 ? 76.934 -2.681 28.775 1.00 9.69 43 SER E CA 1
ATOM 9793 C C . SER E 1 20 ? 77.950 -2.662 29.899 1.00 9.06 43 SER E C 1
ATOM 9794 O O . SER E 1 20 ? 79.137 -2.423 29.687 1.00 8.60 43 SER E O 1
ATOM 9797 N N . ILE E 1 21 ? 77.454 -2.874 31.111 1.00 8.25 44 ILE E N 1
ATOM 9798 C CA . ILE E 1 21 ? 78.270 -2.766 32.299 1.00 7.72 44 ILE E CA 1
ATOM 9799 C C . ILE E 1 21 ? 78.112 -4.062 33.098 1.00 7.72 44 ILE E C 1
ATOM 9800 O O . ILE E 1 21 ? 76.993 -4.541 33.306 1.00 7.42 44 ILE E O 1
ATOM 9805 N N . ILE E 1 22 ? 79.230 -4.621 33.525 1.00 7.62 45 ILE E N 1
ATOM 9806 C CA . ILE E 1 22 ? 79.213 -5.636 34.570 1.00 7.30 45 ILE E CA 1
ATOM 9807 C C . ILE E 1 22 ? 79.797 -5.048 35.850 1.00 7.76 45 ILE E C 1
ATOM 9808 O O . ILE E 1 22 ? 80.925 -4.508 35.860 1.00 8.07 45 ILE E O 1
ATOM 9813 N N . LEU E 1 23 ? 79.011 -5.137 36.924 1.00 7.54 46 LEU E N 1
ATOM 9814 C CA . LEU E 1 23 ? 79.461 -4.741 38.241 1.00 7.86 46 LEU E CA 1
ATOM 9815 C C . LEU E 1 23 ? 79.848 -6.059 38.939 1.00 7.72 46 LEU E C 1
ATOM 9816 O O . LEU E 1 23 ? 78.968 -6.820 39.362 1.00 8.49 46 LEU E O 1
ATOM 9821 N N . ASN E 1 24 ? 81.159 -6.320 39.026 1.00 7.56 47 ASN E N 1
ATOM 9822 C CA . ASN E 1 24 ? 81.684 -7.631 39.418 1.00 8.14 47 ASN E CA 1
ATOM 9823 C C . ASN E 1 24 ? 82.253 -7.644 40.831 1.00 7.35 47 ASN E C 1
ATOM 9824 O O . ASN E 1 24 ? 83.398 -7.240 41.052 1.00 6.62 47 ASN E O 1
ATOM 9829 N N . GLY E 1 25 ? 81.449 -8.126 41.779 1.00 7.15 48 GLY E N 1
ATOM 9830 C CA . GLY E 1 25 ? 81.899 -8.289 43.155 1.00 7.04 48 GLY E CA 1
ATOM 9831 C C . GLY E 1 25 ? 82.343 -7.020 43.847 1.00 7.50 48 GLY E C 1
ATOM 9832 O O . GLY E 1 25 ? 83.262 -7.045 44.676 1.00 7.71 48 GLY E O 1
ATOM 9833 N N . ILE E 1 26 ? 81.678 -5.910 43.544 1.00 6.53 49 ILE E N 1
ATOM 9834 C CA . ILE E 1 26 ? 82.097 -4.612 44.077 1.00 6.32 49 ILE E CA 1
ATOM 9835 C C . ILE E 1 26 ? 81.827 -4.504 45.576 1.00 5.78 49 ILE E C 1
ATOM 9836 O O . ILE E 1 26 ? 80.713 -4.745 46.031 1.00 4.94 49 ILE E O 1
ATOM 9841 N N . VAL E 1 27 ? 82.875 -4.151 46.312 1.00 5.80 50 VAL E N 1
ATOM 9842 C CA . VAL E 1 27 ? 82.734 -3.680 47.682 1.00 7.24 50 VAL E CA 1
ATOM 9843 C C . VAL E 1 27 ? 82.551 -2.170 47.647 1.00 7.00 50 VAL E C 1
ATOM 9844 O O . VAL E 1 27 ? 83.482 -1.411 47.360 1.00 7.67 50 VAL E O 1
ATOM 9848 N N . VAL E 1 28 ? 81.338 -1.740 47.945 1.00 7.35 51 VAL E N 1
ATOM 9849 C CA . VAL E 1 28 ? 80.976 -0.333 47.821 1.00 7.50 51 VAL E CA 1
ATOM 9850 C C . VAL E 1 28 ? 81.450 0.406 49.079 1.00 7.72 51 VAL E C 1
ATOM 9851 O O . VAL E 1 28 ? 81.044 0.044 50.185 1.00 8.18 51 VAL E O 1
ATOM 9855 N N . PRO E 1 29 ? 82.304 1.441 48.921 1.00 7.55 52 PRO E N 1
ATOM 98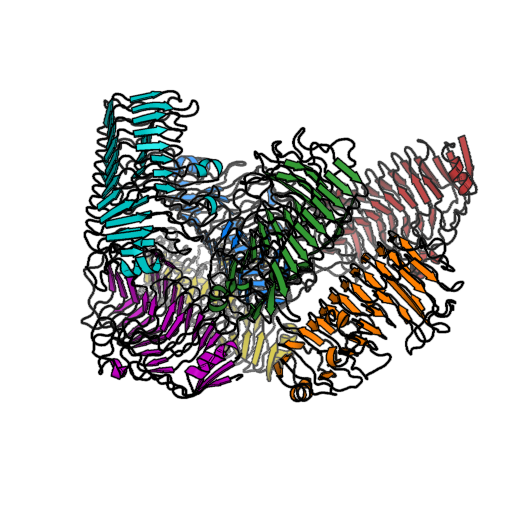56 C CA . PRO E 1 29 ? 82.874 2.102 50.106 1.00 7.46 52 PRO E CA 1
ATOM 9857 C C . PRO E 1 29 ? 81.801 2.565 51.087 1.00 7.19 52 PRO E C 1
ATOM 9858 O O . PRO E 1 29 ? 80.753 3.058 50.674 1.00 6.79 52 PRO E O 1
ATOM 9862 N N . ALA E 1 30 ? 82.059 2.367 52.372 1.00 6.58 53 ALA E N 1
ATOM 9863 C CA . ALA E 1 30 ? 81.154 2.798 53.429 1.00 7.14 53 ALA E CA 1
ATOM 9864 C C . ALA E 1 30 ? 80.657 4.227 53.238 1.00 7.89 53 ALA E C 1
ATOM 9865 O O . ALA E 1 30 ? 81.455 5.126 52.955 1.00 7.83 53 ALA E O 1
ATOM 9867 N N . GLY E 1 31 ? 79.349 4.427 53.415 1.00 7.83 54 GLY E N 1
ATOM 9868 C CA . GLY E 1 31 ? 78.758 5.753 53.358 1.00 8.13 54 GLY E CA 1
ATOM 9869 C C . GLY E 1 31 ? 78.638 6.355 51.964 1.00 8.34 54 GLY E C 1
ATOM 9870 O O . GLY E 1 31 ? 78.380 7.539 51.840 1.00 8.43 54 GLY E O 1
ATOM 9871 N N . THR E 1 32 ? 78.839 5.543 50.925 1.00 8.07 55 THR E N 1
ATOM 9872 C CA . THR E 1 32 ? 78.697 6.006 49.532 1.00 8.20 55 THR E CA 1
ATOM 9873 C C . THR E 1 32 ? 77.690 5.167 48.732 1.00 8.16 55 THR E C 1
ATOM 9874 O O . THR E 1 32 ? 77.425 4.008 49.056 1.00 7.64 55 THR E O 1
ATOM 9878 N N . THR E 1 33 ? 77.157 5.770 47.664 1.00 8.72 56 THR E N 1
ATOM 9879 C CA . THR E 1 33 ? 76.161 5.125 46.808 1.00 8.11 56 THR E CA 1
ATOM 9880 C C . THR E 1 33 ? 76.863 4.502 45.618 1.00 7.97 56 THR E C 1
ATOM 9881 O O . THR E 1 33 ? 77.722 5.142 45.025 1.00 7.69 56 THR E O 1
ATOM 9885 N N . LEU E 1 34 ? 76.515 3.253 45.278 1.00 8.10 57 LEU E N 1
ATOM 9886 C CA . LEU E 1 34 ? 76.884 2.690 43.975 1.00 8.27 57 LEU E CA 1
ATOM 9887 C C . LEU E 1 34 ? 75.962 3.384 42.978 1.00 8.00 57 LEU E C 1
ATOM 9888 O O . LEU E 1 34 ? 74.843 2.938 42.685 1.00 7.43 57 LEU E O 1
ATOM 9893 N N . ASP E 1 35 ? 76.442 4.530 42.509 1.00 7.89 58 ASP E N 1
ATOM 9894 C CA . ASP E 1 35 ? 75.610 5.496 41.831 1.00 7.89 58 ASP E CA 1
ATOM 9895 C C . ASP E 1 35 ? 75.582 5.221 40.322 1.00 7.46 58 ASP E C 1
ATOM 9896 O O . ASP E 1 35 ? 76.495 5.608 39.575 1.00 6.70 58 ASP E O 1
ATOM 9901 N N . MET E 1 36 ? 74.538 4.507 39.906 1.00 7.28 59 MET E N 1
ATOM 9902 C CA . MET E 1 36 ? 74.312 4.183 38.500 1.00 7.36 59 MET E CA 1
ATOM 9903 C C . MET E 1 36 ? 73.176 5.014 37.912 1.00 7.54 59 MET E C 1
ATOM 9904 O O . MET E 1 36 ? 72.441 4.535 37.051 1.00 7.65 59 MET E O 1
ATOM 9909 N N . THR E 1 37 ? 73.020 6.251 38.399 1.00 7.73 60 THR E N 1
ATOM 9910 C CA . THR E 1 37 ? 72.097 7.196 37.803 1.00 8.36 60 THR E CA 1
ATOM 9911 C C . THR E 1 37 ? 72.686 7.733 36.515 1.00 8.25 60 THR E C 1
ATOM 9912 O O . THR E 1 37 ? 73.900 7.682 36.315 1.00 8.53 60 THR E O 1
ATOM 9916 N N . GLY E 1 38 ? 71.810 8.244 35.652 1.00 7.79 61 GLY E N 1
ATOM 9917 C CA . GLY E 1 38 ? 72.209 8.991 34.466 1.00 7.45 61 GLY E CA 1
ATOM 9918 C C . GLY E 1 38 ? 72.911 8.112 33.453 1.00 7.74 61 GLY E C 1
ATOM 9919 O O . GLY E 1 38 ? 73.858 8.548 32.812 1.00 6.99 61 GLY E O 1
ATOM 9920 N N . LEU E 1 39 ? 72.438 6.875 33.315 1.00 7.27 62 LEU E N 1
ATOM 9921 C CA . LEU E 1 39 ? 72.979 5.939 32.323 1.00 7.56 62 LEU E CA 1
ATOM 9922 C C . LEU E 1 39 ? 72.538 6.312 30.912 1.00 8.19 62 LEU E C 1
ATOM 9923 O O . LEU E 1 39 ? 71.474 6.916 30.713 1.00 8.19 62 LEU E O 1
ATOM 9928 N N . LYS E 1 40 ? 73.355 5.936 29.937 1.00 8.44 63 LYS E N 1
ATOM 9929 C CA . LYS E 1 40 ? 73.017 6.141 28.545 1.00 10.00 63 LYS E CA 1
ATOM 9930 C C . LYS E 1 40 ? 71.804 5.277 28.191 1.00 9.07 63 LYS E C 1
ATOM 9931 O O . LYS E 1 40 ? 71.698 4.145 28.636 1.00 9.27 63 LYS E O 1
ATOM 9937 N N . SER E 1 41 ? 70.883 5.819 27.402 1.00 9.38 64 SER E N 1
ATOM 9938 C CA . SER E 1 41 ? 69.695 5.061 27.024 1.00 9.66 64 SER E CA 1
ATOM 9939 C C . SER E 1 41 ? 70.104 3.728 26.390 1.00 9.16 64 SER E C 1
ATOM 9940 O O . SER E 1 41 ? 71.030 3.700 25.559 1.00 8.11 64 SER E O 1
ATOM 9943 N N . GLY E 1 42 ? 69.468 2.623 26.812 1.00 7.89 65 GLY E N 1
ATOM 9944 C CA . GLY E 1 42 ? 69.772 1.298 26.227 1.00 8.27 65 GLY E CA 1
ATOM 9945 C C . GLY E 1 42 ? 70.849 0.476 26.935 1.00 8.32 65 GLY E C 1
ATOM 9946 O O . GLY E 1 42 ? 71.186 -0.652 26.512 1.00 8.05 65 GLY E O 1
ATOM 9947 N N . THR E 1 43 ? 71.383 1.023 28.024 1.00 8.04 66 THR E N 1
ATOM 9948 C CA . THR E 1 43 ? 72.455 0.370 28.779 1.00 8.31 66 THR E CA 1
ATOM 9949 C C . THR E 1 43 ? 71.928 -0.836 29.550 1.00 9.06 66 THR E C 1
ATOM 9950 O O . THR E 1 43 ? 70.873 -0.766 30.194 1.00 9.24 66 THR E O 1
ATOM 9954 N N . THR E 1 44 ? 72.653 -1.934 29.414 1.00 9.23 67 THR E N 1
ATOM 9955 C CA . THR E 1 44 ? 72.495 -3.114 30.230 1.00 9.57 67 THR E CA 1
ATOM 9956 C C . THR E 1 44 ? 73.530 -3.171 31.355 1.00 8.90 67 THR E C 1
ATOM 9957 O O . THR E 1 44 ? 74.714 -3.036 31.122 1.00 8.78 67 THR E O 1
ATOM 9961 N N . VAL E 1 45 ? 73.048 -3.380 32.572 1.00 7.85 68 VAL E N 1
ATOM 9962 C CA . VAL E 1 45 ? 73.899 -3.498 33.743 1.00 8.32 68 VAL E CA 1
ATOM 9963 C C . VAL E 1 45 ? 73.688 -4.837 34.434 1.00 8.56 68 VAL E C 1
ATOM 9964 O O . VAL E 1 45 ? 72.580 -5.183 34.796 1.00 9.75 68 VAL E O 1
ATOM 9968 N N . THR E 1 46 ? 74.773 -5.570 34.620 1.00 20.00 69 THR E N 1
ATOM 9969 C CA . THR E 1 46 ? 74.709 -6.900 35.166 1.00 20.00 69 THR E CA 1
ATOM 9970 C C . THR E 1 46 ? 75.535 -7.025 36.460 1.00 20.00 69 THR E C 1
ATOM 9971 O O . THR E 1 46 ? 76.721 -6.759 36.468 1.00 7.29 69 THR E O 1
ATOM 9975 N N . PHE E 1 47 ? 74.873 -7.443 37.534 1.00 7.27 70 PHE E N 1
ATOM 9976 C CA . PHE E 1 47 ? 75.544 -7.816 38.764 1.00 7.68 70 PHE E CA 1
ATOM 9977 C C . PHE E 1 47 ? 76.148 -9.215 38.682 1.00 8.16 70 PHE E C 1
ATOM 9978 O O . PHE E 1 47 ? 75.491 -10.164 38.311 1.00 8.02 70 PHE E O 1
ATOM 9986 N N . GLN E 1 48 ? 77.415 -9.299 39.036 1.00 7.54 71 GLN E N 1
ATOM 9987 C CA . GLN E 1 48 ? 78.131 -10.551 39.076 1.00 8.50 71 GLN E CA 1
ATOM 9988 C C . GLN E 1 48 ? 78.802 -10.673 40.433 1.00 7.36 71 GLN E C 1
ATOM 9989 O O . GLN E 1 48 ? 79.149 -9.669 41.047 1.00 6.63 71 GLN E O 1
ATOM 9995 N N . GLY E 1 49 ? 79.014 -11.903 40.887 1.00 6.70 72 GLY E N 1
ATOM 9996 C CA . GLY E 1 49 ? 79.687 -12.144 42.155 1.00 7.36 72 GLY E CA 1
ATOM 9997 C C . GLY E 1 49 ? 78.876 -11.595 43.308 1.00 7.34 72 GLY E C 1
ATOM 9998 O O . GLY E 1 49 ? 77.650 -11.452 43.216 1.00 7.43 72 GLY E O 1
ATOM 9999 N N . LYS E 1 50 ? 79.571 -11.243 44.378 1.00 7.18 73 LYS E N 1
ATOM 10000 C CA . LYS E 1 50 ? 78.921 -10.786 45.589 1.00 7.97 73 LYS E CA 1
ATOM 10001 C C . LYS E 1 50 ? 79.176 -9.308 45.791 1.00 7.48 73 LYS E C 1
ATOM 10002 O O . LYS E 1 50 ? 80.316 -8.899 45.972 1.00 8.69 73 LYS E O 1
ATOM 10008 N N . THR E 1 51 ? 78.119 -8.509 45.714 1.00 7.33 74 THR E N 1
ATOM 10009 C CA . THR E 1 51 ? 78.194 -7.074 45.979 1.00 7.22 74 THR E CA 1
ATOM 10010 C C . THR E 1 51 ? 77.999 -6.879 47.490 1.00 7.20 74 THR E C 1
ATOM 10011 O O . THR E 1 51 ? 77.091 -7.457 48.081 1.00 7.05 74 THR E O 1
ATOM 10015 N N . THR E 1 52 ? 78.880 -6.095 48.107 1.00 7.55 75 THR E N 1
ATOM 10016 C CA . THR E 1 52 ? 78.809 -5.794 49.537 1.00 7.61 75 THR E CA 1
ATOM 10017 C C . THR E 1 52 ? 79.004 -4.295 49.746 1.00 8.01 75 THR E C 1
ATOM 10018 O O . THR E 1 52 ? 79.295 -3.561 48.789 1.00 7.42 75 THR E O 1
ATOM 10022 N N . PHE E 1 53 ? 78.822 -3.843 50.988 1.00 7.96 76 PHE E N 1
ATOM 10023 C CA . PHE E 1 53 ? 78.844 -2.408 51.319 1.00 8.24 76 PHE E CA 1
ATOM 10024 C C . PHE E 1 53 ? 79.558 -2.188 52.630 1.00 8.09 76 PHE E C 1
ATOM 10025 O O . PHE E 1 53 ? 79.328 -2.915 53.603 1.00 8.53 76 PHE E O 1
ATOM 10033 N N . GLY E 1 54 ? 80.441 -1.191 52.657 1.00 8.44 77 GLY E N 1
ATOM 10034 C CA . GLY E 1 54 ? 81.119 -0.852 53.900 1.00 7.72 77 GLY E CA 1
ATOM 10035 C C . GLY E 1 54 ? 80.121 -0.308 54.911 1.00 7.70 77 GLY E C 1
ATOM 10036 O O . GLY E 1 54 ? 79.058 0.201 54.543 1.00 7.83 77 GLY E O 1
ATOM 10037 N N . TYR E 1 55 ? 80.478 -0.389 56.190 1.00 6.88 78 TYR E N 1
ATOM 10038 C CA . TYR E 1 55 ? 79.572 0.047 57.237 1.00 6.86 78 TYR E CA 1
ATOM 10039 C C . TYR E 1 55 ? 79.703 1.525 57.553 1.00 6.88 78 TYR E C 1
ATOM 10040 O O . TYR E 1 55 ? 80.785 2.018 57.897 1.00 6.37 78 TYR E O 1
ATOM 10049 N N . LYS E 1 56 ? 78.576 2.214 57.469 1.00 6.49 79 LYS E N 1
ATOM 10050 C CA . LYS E 1 56 ? 78.450 3.549 58.024 1.00 7.54 79 LYS E CA 1
ATOM 10051 C C . LYS E 1 56 ? 76.995 3.743 58.382 1.00 6.34 79 LYS E C 1
ATOM 10052 O O . LYS E 1 56 ? 76.111 3.238 57.692 1.00 5.84 79 LYS E O 1
ATOM 10058 N N . GLU E 1 57 ? 76.745 4.493 59.448 1.00 6.08 80 GLU E N 1
ATOM 10059 C CA . GLU E 1 57 ? 75.380 4.841 59.823 1.00 6.37 80 GLU E CA 1
ATOM 10060 C C . GLU E 1 57 ? 74.960 6.108 59.072 1.00 6.81 80 GLU E C 1
ATOM 10061 O O . GLU E 1 57 ? 75.323 7.209 59.462 1.00 6.34 80 GLU E O 1
ATOM 10067 N N . TRP E 1 58 ? 74.220 5.926 57.978 1.00 7.34 81 TRP E N 1
ATOM 10068 C CA . TRP E 1 58 ? 73.851 7.015 57.072 1.00 7.79 81 TRP E CA 1
ATOM 10069 C C . TRP E 1 58 ? 72.572 6.631 56.339 1.00 8.29 81 TRP E C 1
ATOM 10070 O O . TRP E 1 58 ? 72.113 5.506 56.478 1.00 7.90 81 TRP E O 1
ATOM 10081 N N . GLU E 1 59 ? 71.996 7.557 55.574 1.00 9.01 82 GLU E N 1
ATOM 10082 C CA . GLU E 1 59 ? 70.649 7.343 55.016 1.00 10.03 82 GLU E CA 1
ATOM 10083 C C . GLU E 1 59 ? 70.580 6.629 53.678 1.00 9.28 82 GLU E C 1
ATOM 10084 O O . GLU E 1 59 ? 69.497 6.217 53.241 1.00 8.78 82 GLU E O 1
ATOM 10090 N N . GLY E 1 60 ? 71.731 6.457 53.040 1.00 8.99 83 GLY E N 1
ATOM 10091 C CA . GLY E 1 60 ? 71.764 5.821 51.722 1.00 8.24 83 GLY E CA 1
ATOM 10092 C C . GLY E 1 60 ? 71.384 6.810 50.623 1.00 8.36 83 GLY E C 1
ATOM 10093 O O . GLY E 1 60 ? 71.382 8.020 50.845 1.00 8.53 83 GLY E O 1
ATOM 10094 N N . PRO E 1 61 ? 71.030 6.303 49.425 1.00 8.25 84 PRO E N 1
ATOM 10095 C CA . PRO E 1 61 ? 70.893 4.883 49.133 1.00 7.88 84 PRO E CA 1
ATOM 10096 C C . PRO E 1 61 ? 72.227 4.161 48.897 1.00 7.52 84 PRO E C 1
ATOM 10097 O O . PRO E 1 61 ? 73.236 4.777 48.525 1.00 7.32 84 PRO E O 1
ATOM 10101 N N . LEU E 1 62 ? 72.196 2.851 49.067 1.00 6.49 85 LEU E N 1
ATOM 10102 C CA . LEU E 1 62 ? 73.352 2.012 48.782 1.00 7.14 85 LEU E CA 1
ATOM 10103 C C . LEU E 1 62 ? 73.567 1.847 47.288 1.00 7.17 85 LEU E C 1
ATOM 10104 O O . LEU E 1 62 ? 74.712 1.772 46.840 1.00 6.93 85 LEU E O 1
ATOM 10109 N N . ILE E 1 63 ? 72.454 1.782 46.536 1.00 7.21 86 ILE E N 1
ATOM 10110 C CA . ILE E 1 63 ? 72.467 1.641 45.085 1.00 7.32 86 ILE E CA 1
ATOM 10111 C C . ILE E 1 63 ? 71.407 2.585 44.494 1.00 7.57 86 ILE E C 1
ATOM 10112 O O . ILE E 1 63 ? 70.326 2.769 45.068 1.00 8.46 86 ILE E O 1
ATOM 10117 N N . SER E 1 64 ? 71.721 3.208 43.362 1.00 8.32 87 SER E N 1
ATOM 10118 C CA A SER E 1 64 ? 70.746 4.048 42.661 0.50 7.29 87 SER E CA 1
ATOM 10119 C CA B SER E 1 64 ? 70.757 4.066 42.662 0.50 8.09 87 SER E CA 1
ATOM 10120 C C . SER E 1 64 ? 70.903 3.900 41.156 1.00 7.57 87 SER E C 1
ATOM 10121 O O . SER E 1 64 ? 72.016 3.929 40.640 1.00 7.89 87 SER E O 1
ATOM 10126 N N . PHE E 1 65 ? 69.784 3.720 40.461 1.00 7.62 88 PHE E N 1
ATOM 10127 C CA . PHE E 1 65 ? 69.763 3.601 38.992 1.00 7.64 88 PHE E CA 1
ATOM 10128 C C . PHE E 1 65 ? 68.767 4.567 38.391 1.00 7.69 88 PHE E C 1
ATOM 10129 O O . PHE E 1 65 ? 67.688 4.768 38.947 1.00 8.32 88 PHE E O 1
ATOM 10137 N N . SER E 1 66 ? 69.112 5.142 37.236 1.00 7.91 89 SER E N 1
ATOM 10138 C CA . SER E 1 66 ? 68.144 5.908 36.463 1.00 7.89 89 SER E CA 1
ATOM 10139 C C . SER E 1 66 ? 68.520 5.886 34.994 1.00 8.03 89 SER E C 1
ATOM 10140 O O . SER E 1 66 ? 69.671 5.607 34.637 1.00 7.49 89 SER E O 1
ATOM 10143 N N . GLY E 1 67 ? 67.545 6.203 34.147 1.00 8.13 90 GLY E N 1
ATOM 10144 C CA . GLY E 1 67 ? 67.768 6.213 32.706 1.00 8.61 90 GLY E CA 1
ATOM 10145 C C . GLY E 1 67 ? 66.614 5.568 31.972 1.00 8.57 90 GLY E C 1
ATOM 10146 O O . GLY E 1 67 ? 65.630 5.157 32.594 1.00 7.80 90 GLY E O 1
ATOM 10147 N N . THR E 1 68 ? 66.740 5.501 30.646 1.00 8.30 91 THR E N 1
ATOM 10148 C CA . THR E 1 68 ? 65.700 4.991 29.752 1.00 8.84 91 THR E CA 1
ATOM 10149 C C . THR E 1 68 ? 66.174 3.721 29.035 1.00 9.10 91 THR E C 1
ATOM 10150 O O . THR E 1 68 ? 67.331 3.658 28.615 1.00 8.31 91 THR E O 1
ATOM 10154 N N . ASN E 1 69 ? 65.286 2.725 28.882 1.00 8.87 92 ASN E N 1
ATOM 10155 C CA A ASN E 1 69 ? 65.655 1.463 28.222 0.50 9.18 92 ASN E CA 1
ATOM 10156 C CA B ASN E 1 69 ? 65.638 1.451 28.239 0.50 9.27 92 ASN E CA 1
ATOM 10157 C C . ASN E 1 69 ? 66.828 0.775 28.927 1.00 9.16 92 ASN E C 1
ATOM 10158 O O . ASN E 1 69 ? 67.757 0.238 28.272 1.00 9.02 92 ASN E O 1
ATOM 10167 N N . ILE E 1 70 ? 66.787 0.793 30.254 1.00 8.78 93 ILE E N 1
ATOM 10168 C CA . ILE E 1 70 ? 67.829 0.200 31.078 1.00 8.39 93 ILE E CA 1
ATOM 10169 C C . ILE E 1 70 ? 67.407 -1.222 31.452 1.00 8.52 93 ILE E C 1
ATOM 10170 O O . ILE E 1 70 ? 66.286 -1.449 31.875 1.00 8.81 93 ILE E O 1
ATOM 10175 N N . ASN E 1 71 ? 68.307 -2.180 31.287 1.00 8.56 94 ASN E N 1
ATOM 10176 C CA . ASN E 1 71 ? 68.067 -3.523 31.801 1.00 9.54 94 ASN E CA 1
ATOM 10177 C C . ASN E 1 71 ? 69.074 -3.813 32.882 1.00 9.00 94 ASN E C 1
ATOM 10178 O O . ASN E 1 71 ? 70.258 -3.716 32.649 1.00 8.97 94 ASN E O 1
ATOM 10183 N N . ILE E 1 72 ? 68.578 -4.132 34.072 1.00 9.09 95 ILE E N 1
ATOM 10184 C CA . ILE E 1 72 ? 69.417 -4.378 35.238 1.00 9.65 95 ILE E CA 1
ATOM 10185 C C . ILE E 1 72 ? 69.194 -5.820 35.637 1.00 10.33 95 ILE E C 1
ATOM 10186 O O . ILE E 1 72 ? 68.089 -6.191 36.051 1.00 11.32 95 ILE E O 1
ATOM 10191 N N . ASN E 1 73 ? 70.231 -6.634 35.494 1.00 10.13 96 ASN E N 1
ATOM 10192 C CA A ASN E 1 73 ? 70.061 -8.054 35.786 0.50 10.53 96 ASN E CA 1
ATOM 10193 C CA B ASN E 1 73 ? 70.145 -8.083 35.638 0.50 10.70 96 ASN E CA 1
ATOM 10194 C C . ASN E 1 73 ? 71.183 -8.646 36.619 1.00 10.84 96 ASN E C 1
ATOM 10195 O O . ASN E 1 73 ? 72.128 -7.964 36.975 1.00 10.06 96 ASN E O 1
ATOM 10204 N N . GLY E 1 74 ? 71.023 -9.909 36.993 1.00 12.05 97 GLY E N 1
ATOM 10205 C CA . GLY E 1 74 ? 71.997 -10.582 37.839 1.00 12.86 97 GLY E CA 1
ATOM 10206 C C . GLY E 1 74 ? 72.509 -11.836 37.179 1.00 13.79 97 GLY E C 1
ATOM 10207 O O . GLY E 1 74 ? 71.724 -12.648 36.693 1.00 14.69 97 GLY E O 1
ATOM 10208 N N . ALA E 1 75 ? 73.827 -11.993 37.165 1.00 13.41 98 ALA E N 1
ATOM 10209 C CA . ALA E 1 75 ? 74.458 -13.179 36.598 1.00 13.67 98 ALA E CA 1
ATOM 10210 C C . ALA E 1 75 ? 74.158 -14.402 37.447 1.00 13.35 98 ALA E C 1
ATOM 10211 O O . ALA E 1 75 ? 73.842 -14.290 38.638 1.00 12.60 98 ALA E O 1
ATOM 10213 N N . SER E 1 76 ? 74.268 -15.572 36.830 1.00 12.94 99 SER E N 1
ATOM 10214 C CA . SER E 1 76 ? 74.232 -16.816 37.571 1.00 13.71 99 SER E CA 1
ATOM 10215 C C . SER E 1 76 ? 75.150 -16.759 38.789 1.00 12.52 99 SER E C 1
ATOM 10216 O O . SER E 1 76 ? 76.326 -16.441 38.667 1.00 13.01 99 SER E O 1
ATOM 10219 N N . GLY E 1 77 ? 74.599 -17.054 39.960 1.00 12.44 100 GLY E N 1
ATOM 10220 C CA . GLY E 1 77 ? 75.389 -17.152 41.196 1.00 11.75 100 GLY E CA 1
ATOM 10221 C C . GLY E 1 77 ? 75.663 -15.839 41.921 1.00 10.67 100 GLY E C 1
ATOM 10222 O O . GLY E 1 77 ? 76.248 -15.846 43.005 1.00 11.12 100 GLY E O 1
ATOM 10223 N N . HIS E 1 78 ? 75.249 -14.712 41.347 1.00 9.17 101 HIS E N 1
ATOM 10224 C CA . HIS E 1 78 ? 75.481 -13.406 41.989 1.00 8.56 101 HIS E CA 1
ATOM 10225 C C . HIS E 1 78 ? 74.631 -13.227 43.255 1.00 8.74 101 HIS E C 1
ATOM 10226 O O . HIS E 1 78 ? 73.603 -13.899 43.444 1.00 8.88 101 HIS E O 1
ATOM 10233 N N . SER E 1 79 ? 75.059 -12.296 44.106 1.00 8.67 102 SER E N 1
ATOM 10234 C CA . SER E 1 79 ? 74.261 -11.849 45.237 1.00 8.58 102 SER E CA 1
ATOM 10235 C C . SER E 1 79 ? 74.609 -10.400 45.559 1.00 8.09 102 SER E C 1
ATOM 10236 O O . SER E 1 79 ? 75.693 -9.904 45.221 1.00 6.96 102 SER E O 1
ATOM 10239 N N . ILE E 1 80 ? 73.656 -9.708 46.147 1.00 7.11 103 ILE E N 1
ATOM 10240 C CA . ILE E 1 80 ? 73.883 -8.406 46.716 1.00 6.61 103 ILE E CA 1
ATOM 10241 C C . ILE E 1 80 ? 73.560 -8.533 48.193 1.00 6.82 103 ILE E C 1
ATOM 10242 O O . ILE E 1 80 ? 72.421 -8.527 48.581 1.00 7.21 103 ILE E O 1
ATOM 10247 N N . ASP E 1 81 ? 74.599 -8.709 48.990 1.00 7.17 104 ASP E N 1
ATOM 10248 C CA . ASP E 1 81 ? 74.405 -9.016 50.419 1.00 7.92 104 ASP E CA 1
ATOM 10249 C C . ASP E 1 81 ? 74.752 -7.756 51.206 1.00 7.92 104 ASP E C 1
ATOM 10250 O O . ASP E 1 81 ? 75.927 -7.399 51.328 1.00 7.64 104 ASP E O 1
ATOM 10255 N N . CYS E 1 82 ? 73.732 -7.086 51.730 1.00 7.53 105 CYS E N 1
ATOM 10256 C CA . CYS E 1 82 ? 73.953 -5.816 52.427 1.00 7.42 105 CYS E CA 1
ATOM 10257 C C . CYS E 1 82 ? 74.394 -6.010 53.867 1.00 6.95 105 CYS E C 1
ATOM 10258 O O . CYS E 1 82 ? 74.674 -5.020 54.555 1.00 7.13 105 CYS E O 1
ATOM 10261 N N . GLN E 1 83 ? 74.438 -7.270 54.319 1.00 6.84 106 GLN E N 1
ATOM 10262 C CA A 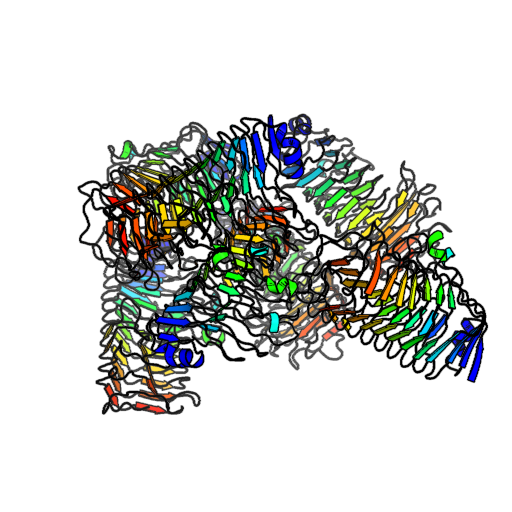GLN E 1 83 ? 74.795 -7.621 55.704 0.50 6.94 106 GLN E CA 1
ATOM 10263 C CA B GLN E 1 83 ? 74.873 -7.579 55.683 0.50 6.41 106 GLN E CA 1
ATOM 10264 C C . GLN E 1 83 ? 74.181 -6.619 56.679 1.00 6.83 106 GLN E C 1
ATOM 10265 O O . GLN E 1 83 ? 74.850 -6.005 57.532 1.00 6.57 106 GLN E O 1
ATOM 10276 N N . GLY E 1 84 ? 72.859 -6.475 56.529 1.00 6.26 107 GLY E N 1
ATOM 10277 C CA . GLY E 1 84 ? 72.036 -5.533 57.306 1.00 6.28 107 GLY E CA 1
ATOM 10278 C C . GLY E 1 84 ? 72.067 -5.697 58.812 1.00 6.49 107 GLY E C 1
ATOM 10279 O O . GLY E 1 84 ? 71.791 -4.740 59.542 1.00 6.19 107 GLY E O 1
ATOM 10280 N N . SER E 1 85 ? 72.406 -6.891 59.307 1.00 5.99 108 SER E N 1
ATOM 10281 C CA . SER E 1 85 ? 72.486 -7.077 60.769 1.00 5.66 108 SER E CA 1
ATOM 10282 C C . SER E 1 85 ? 73.462 -6.132 61.472 1.00 6.01 108 SER E C 1
ATOM 10283 O O . SER E 1 85 ? 73.350 -5.915 62.682 1.00 5.14 108 SER E O 1
ATOM 10286 N N . ARG E 1 86 ? 74.399 -5.547 60.720 1.00 5.80 109 ARG E N 1
ATOM 10287 C CA . ARG E 1 86 ? 75.307 -4.553 61.285 1.00 5.81 109 ARG E CA 1
ATOM 10288 C C . ARG E 1 86 ? 74.572 -3.324 61.808 1.00 5.55 109 ARG E C 1
ATOM 10289 O O . ARG E 1 86 ? 75.037 -2.692 62.756 1.00 6.17 109 ARG E O 1
ATOM 10297 N N . TRP E 1 87 ? 73.452 -2.989 61.162 1.00 5.08 110 TRP E N 1
ATOM 10298 C CA . TRP E 1 87 ? 72.613 -1.853 61.540 1.00 5.49 110 TRP E CA 1
ATOM 10299 C C . TRP E 1 87 ? 71.429 -2.270 62.405 1.00 5.59 110 TRP E C 1
ATOM 10300 O O . TRP E 1 87 ? 71.052 -1.532 63.312 1.00 5.49 110 TRP E O 1
ATOM 10311 N N . TRP E 1 88 ? 70.846 -3.439 62.124 1.00 5.98 111 TRP E N 1
ATOM 10312 C CA . TRP E 1 88 ? 69.586 -3.844 62.757 1.00 6.46 111 TRP E CA 1
ATOM 10313 C C . TRP E 1 88 ? 69.623 -3.692 64.279 1.00 6.82 111 TRP E C 1
ATOM 10314 O O . TRP E 1 88 ? 70.531 -4.191 64.945 1.00 6.45 111 TRP E O 1
ATOM 10325 N N . ASP E 1 89 ? 68.625 -2.988 64.809 1.00 7.17 112 ASP E N 1
ATOM 10326 C CA . ASP E 1 89 ? 68.552 -2.708 66.230 1.00 6.98 112 ASP E CA 1
ATOM 10327 C C . ASP E 1 89 ? 67.099 -2.643 66.711 1.00 6.90 112 ASP E C 1
ATOM 10328 O O . ASP E 1 89 ? 66.802 -1.980 67.704 1.00 6.19 112 ASP E O 1
ATOM 10333 N N . SER E 1 90 ? 66.211 -3.324 65.981 1.00 6.15 113 SER E N 1
ATOM 10334 C CA . SER E 1 90 ? 64.772 -3.361 66.263 1.00 6.84 113 SER E CA 1
ATOM 10335 C C . SER E 1 90 ? 64.030 -2.040 66.040 1.00 7.78 113 SER E C 1
ATOM 10336 O O . SER E 1 90 ? 62.824 -1.974 66.292 1.00 7.99 113 SER E O 1
ATOM 10339 N N . LYS E 1 91 ? 64.716 -1.001 65.564 1.00 8.01 114 LYS E N 1
ATOM 10340 C CA . LYS E 1 91 ? 64.050 0.299 65.436 1.00 8.89 114 LYS E CA 1
ATOM 10341 C C . LYS E 1 91 ? 63.939 0.811 64.006 1.00 8.41 114 LYS E C 1
ATOM 10342 O O . LYS E 1 91 ? 63.200 1.761 63.754 1.00 8.49 114 LYS E O 1
ATOM 10348 N N . GLY E 1 92 ? 64.657 0.171 63.085 1.00 8.18 115 GLY E N 1
ATOM 10349 C CA . GLY E 1 92 ? 64.519 0.435 61.642 1.00 7.44 115 GLY E CA 1
ATOM 10350 C C . GLY E 1 92 ? 64.763 1.894 61.298 1.00 8.07 115 GLY E C 1
ATOM 10351 O O . GLY E 1 92 ? 65.739 2.488 61.743 1.00 7.04 115 GLY E O 1
ATOM 10352 N N . SER E 1 93 ? 63.857 2.476 60.514 1.00 9.43 116 SER E N 1
ATOM 10353 C CA . SER E 1 93 ? 64.039 3.836 60.041 1.00 10.93 116 SER E CA 1
ATOM 10354 C C . SER E 1 93 ? 63.325 4.830 60.954 1.00 12.10 116 SER E C 1
ATOM 10355 O O . SER E 1 93 ? 63.225 6.017 60.636 1.00 12.59 116 SER E O 1
ATOM 10358 N N . ASN E 1 94 ? 62.866 4.347 62.115 1.00 11.94 117 ASN E N 1
ATOM 10359 C CA . ASN E 1 94 ? 62.153 5.181 63.075 1.00 13.59 117 ASN E CA 1
ATOM 10360 C C . ASN E 1 94 ? 62.895 5.398 64.407 1.00 13.53 117 ASN E C 1
ATOM 10361 O O . ASN E 1 94 ? 62.321 5.909 65.374 1.00 14.20 117 ASN E O 1
ATOM 10366 N N . GLY E 1 95 ? 64.167 5.027 64.461 1.00 12.70 118 GLY E N 1
ATOM 10367 C CA . GLY E 1 95 ? 64.971 5.287 65.657 1.00 11.28 118 GLY E CA 1
ATOM 10368 C C . GLY E 1 95 ? 66.238 4.456 65.651 1.00 10.74 118 GLY E C 1
ATOM 10369 O O . GLY E 1 95 ? 66.550 3.785 64.653 1.00 9.24 118 GLY E O 1
ATOM 10370 N N . GLY E 1 96 ? 66.965 4.492 66.764 1.00 9.56 119 GLY E N 1
ATOM 10371 C CA . GLY E 1 96 ? 68.265 3.811 66.834 1.00 8.56 119 GLY E CA 1
ATOM 10372 C C . GLY E 1 96 ? 69.277 4.389 65.854 1.00 8.32 119 GLY E C 1
ATOM 10373 O O . GLY E 1 96 ? 69.338 5.611 65.642 1.00 7.96 119 GLY E O 1
ATOM 10374 N N . LYS E 1 97 ? 70.096 3.514 65.279 1.00 6.89 120 LYS E N 1
ATOM 10375 C CA . LYS E 1 97 ? 71.068 3.911 64.261 1.00 7.15 120 LYS E CA 1
ATOM 10376 C C . LYS E 1 97 ? 70.374 4.478 63.021 1.00 7.09 120 LYS E C 1
ATOM 10377 O O . LYS E 1 97 ? 69.289 4.040 62.641 1.00 6.83 120 LYS E O 1
ATOM 10383 N N . THR E 1 98 ? 71.024 5.468 62.411 1.00 7.11 121 THR E N 1
ATOM 10384 C CA . THR E 1 98 ? 70.697 5.876 61.060 1.00 7.29 121 THR E CA 1
ATOM 10385 C C . THR E 1 98 ? 71.074 4.738 60.100 1.00 7.13 121 THR E C 1
ATOM 10386 O O . THR E 1 98 ? 72.194 4.237 60.138 1.00 6.95 121 THR E O 1
ATOM 10390 N N . LYS E 1 99 ? 70.127 4.325 59.257 1.00 6.76 122 LYS E N 1
ATOM 10391 C CA . LYS E 1 99 ? 70.291 3.113 58.428 1.00 6.74 122 LYS E CA 1
ATOM 10392 C C . LYS E 1 99 ? 70.028 3.399 56.951 1.00 7.38 122 LYS E C 1
ATOM 10393 O O . LYS E 1 99 ? 69.062 4.092 56.614 1.00 8.31 122 LYS E O 1
ATOM 10399 N N . PRO E 1 100 ? 70.897 2.898 56.061 1.00 7.05 123 PRO E N 1
ATOM 10400 C CA . PRO E 1 100 ? 70.726 3.272 54.647 1.00 7.37 123 PRO E CA 1
ATOM 10401 C C . PRO E 1 100 ? 69.634 2.524 53.879 1.00 7.02 123 PRO E C 1
ATOM 10402 O O . PRO E 1 100 ? 69.552 1.293 53.935 1.00 7.97 123 PRO E O 1
ATOM 10406 N N . LYS E 1 101 ? 68.812 3.280 53.159 1.00 7.22 124 LYS E N 1
ATOM 10407 C CA . LYS E 1 101 ? 67.913 2.716 52.138 1.00 7.91 124 LYS E CA 1
ATOM 10408 C C . LYS E 1 101 ? 68.750 1.945 51.128 1.00 7.29 124 LYS E C 1
ATOM 10409 O O . LYS E 1 101 ? 69.885 2.326 50.835 1.00 6.98 124 LYS E O 1
ATOM 10415 N N . PHE E 1 102 ? 68.195 0.863 50.591 1.00 7.36 125 PHE E N 1
ATOM 10416 C CA . PHE E 1 102 ? 68.975 -0.015 49.732 1.00 7.61 125 PHE E CA 1
ATOM 10417 C C . PHE E 1 102 ? 69.062 0.465 48.250 1.00 7.69 125 PHE E C 1
ATOM 10418 O O . PHE E 1 102 ? 70.120 0.893 47.796 1.00 8.14 125 PHE E O 1
ATOM 10426 N N . PHE E 1 103 ? 67.952 0.398 47.519 1.00 7.42 126 PHE E N 1
ATOM 10427 C CA . PHE E 1 103 ? 67.989 0.481 46.056 1.00 8.02 126 PHE E CA 1
ATOM 10428 C C . PHE E 1 103 ? 66.983 1.518 45.567 1.00 8.40 126 PHE E C 1
ATOM 10429 O O . PHE E 1 103 ? 65.769 1.319 45.679 1.00 8.73 126 PHE E O 1
ATOM 10437 N N . TYR E 1 104 ? 67.489 2.648 45.058 1.00 8.20 127 TYR E N 1
ATOM 10438 C CA . TYR E 1 104 ? 66.627 3.659 44.430 1.00 8.57 127 TYR E CA 1
ATOM 10439 C C . TYR E 1 104 ? 66.467 3.361 42.940 1.00 8.72 127 TYR E C 1
ATOM 10440 O O . TYR E 1 104 ? 67.387 3.577 42.125 1.00 8.06 127 TYR E O 1
ATOM 10449 N N . ALA E 1 105 ? 65.306 2.813 42.609 1.00 8.71 128 ALA E N 1
ATOM 10450 C CA . ALA E 1 105 ? 64.896 2.625 41.220 1.00 9.00 128 ALA E CA 1
ATOM 10451 C C . ALA E 1 105 ? 64.025 3.827 40.856 1.00 8.97 128 ALA E C 1
ATOM 10452 O O . ALA E 1 105 ? 62.794 3.736 40.822 1.00 9.38 128 ALA E O 1
ATOM 10454 N N . HIS E 1 106 ? 64.681 4.972 40.655 1.00 9.35 129 HIS E N 1
ATOM 10455 C CA . HIS E 1 106 ? 64.015 6.258 40.437 1.00 9.78 129 HIS E CA 1
ATOM 10456 C C . HIS E 1 106 ? 64.291 6.734 39.026 1.00 9.98 129 HIS E C 1
ATOM 10457 O O . HIS E 1 106 ? 65.409 6.594 38.530 1.00 9.97 129 HIS E O 1
ATOM 10464 N N . SER E 1 107 ? 63.276 7.312 38.388 1.00 10.11 130 SER E N 1
ATOM 10465 C CA . SER E 1 107 ? 63.432 7.890 37.054 1.00 9.96 130 SER E CA 1
ATOM 10466 C C . SER E 1 107 ? 63.958 6.857 36.059 1.00 9.98 130 SER E C 1
ATOM 10467 O O . SER E 1 107 ? 64.817 7.168 35.218 1.00 9.35 130 SER E O 1
ATOM 10470 N N . LEU E 1 108 ? 63.441 5.628 36.183 1.00 9.17 131 LEU E N 1
ATOM 10471 C CA . LEU E 1 108 ? 63.654 4.586 35.189 1.00 9.73 131 LEU E CA 1
ATOM 10472 C C . LEU E 1 108 ? 62.458 4.537 34.243 1.00 9.62 131 LEU E C 1
ATOM 10473 O O . LEU E 1 108 ? 61.300 4.468 34.679 1.00 8.72 131 LEU E O 1
ATOM 10478 N N . LYS E 1 109 ? 62.753 4.604 32.952 1.00 9.68 132 LYS E N 1
ATOM 10479 C CA . LYS E 1 109 ? 61.733 4.634 31.924 1.00 9.84 132 LYS E CA 1
ATOM 10480 C C . LYS E 1 109 ? 61.923 3.464 30.974 1.00 9.40 132 LYS E C 1
ATOM 10481 O O . LYS E 1 109 ? 63.039 3.265 30.486 1.00 9.01 132 LYS E O 1
ATOM 10487 N N . SER E 1 110 ? 60.844 2.723 30.693 1.00 9.27 133 SER E N 1
ATOM 10488 C CA . SER E 1 110 ? 60.879 1.567 29.772 1.00 9.92 133 SER E CA 1
ATOM 10489 C C . SER E 1 110 ? 62.074 0.683 30.073 1.00 9.87 133 SER E C 1
ATOM 10490 O O . SER E 1 110 ? 62.857 0.322 29.178 1.00 9.87 133 SER E O 1
ATOM 10493 N N . SER E 1 111 ? 62.187 0.336 31.350 1.00 9.94 134 SER E N 1
ATOM 10494 C CA . SER E 1 111 ? 63.337 -0.371 31.880 1.00 10.23 134 SER E CA 1
ATOM 10495 C C . SER E 1 111 ? 62.891 -1.641 32.590 1.00 10.04 134 SER E C 1
ATOM 10496 O O . SER E 1 111 ? 61.704 -1.820 32.879 1.00 9.37 134 SER E O 1
ATOM 10499 N N . ASN E 1 112 ? 63.851 -2.521 32.860 1.00 10.34 135 ASN E N 1
ATOM 10500 C CA . ASN E 1 112 ? 63.581 -3.755 33.587 1.00 10.70 135 ASN E CA 1
ATOM 10501 C C . ASN E 1 112 ? 64.673 -4.061 34.599 1.00 10.66 135 ASN E C 1
ATOM 10502 O O . ASN E 1 112 ? 65.857 -3.795 34.362 1.00 11.05 135 ASN E O 1
ATOM 10507 N N . ILE E 1 113 ? 64.242 -4.609 35.725 1.00 9.94 136 ILE E N 1
ATOM 10508 C CA . ILE E 1 113 ? 65.112 -5.191 36.743 1.00 9.96 136 ILE E CA 1
ATOM 10509 C C . ILE E 1 113 ? 64.755 -6.672 36.748 1.00 10.22 136 ILE E C 1
ATOM 10510 O O . ILE E 1 113 ? 63.586 -7.018 36.880 1.00 10.63 136 ILE E O 1
ATOM 10515 N N . LYS E 1 114 ? 65.745 -7.541 36.565 1.00 10.16 137 LYS E N 1
ATOM 10516 C CA . LYS E 1 114 ? 65.475 -8.968 36.484 1.00 11.01 137 LYS E CA 1
ATOM 10517 C C . LYS E 1 114 ? 66.475 -9.802 37.280 1.00 9.65 137 LYS E C 1
ATOM 10518 O O . LYS E 1 114 ? 67.689 -9.677 37.106 1.00 9.13 137 LYS E O 1
ATOM 10524 N N . GLY E 1 115 ? 65.932 -10.628 38.162 1.00 8.72 138 GLY E N 1
ATOM 10525 C CA . GLY E 1 115 ? 66.666 -11.734 38.775 1.00 9.00 138 GLY E CA 1
ATOM 10526 C C . GLY E 1 115 ? 67.610 -11.348 39.899 1.00 8.74 138 GLY E C 1
ATOM 10527 O O . GLY E 1 115 ? 68.384 -12.187 40.340 1.00 9.40 138 GLY E O 1
ATOM 10528 N N . LEU E 1 116 ? 67.565 -10.095 40.359 1.00 8.13 139 LEU E N 1
ATOM 10529 C CA . LEU E 1 116 ? 68.453 -9.662 41.450 1.00 8.00 139 LEU E CA 1
ATOM 10530 C C . LEU E 1 116 ? 68.209 -10.475 42.730 1.00 8.12 139 LEU E C 1
ATOM 10531 O O . LEU E 1 116 ? 67.064 -10.729 43.109 1.00 8.07 139 LEU E O 1
ATOM 10536 N N . ASN E 1 117 ? 69.308 -10.894 43.355 1.00 7.65 140 ASN E N 1
ATOM 10537 C CA . ASN E 1 117 ? 69.318 -11.753 44.511 1.00 8.00 140 ASN E CA 1
ATOM 10538 C C . ASN E 1 117 ? 69.840 -10.944 45.715 1.00 7.88 140 ASN E C 1
ATOM 10539 O O . ASN E 1 117 ? 71.049 -10.825 45.934 1.00 7.91 140 ASN E O 1
ATOM 10544 N N . VAL E 1 118 ? 68.911 -10.405 46.498 1.00 7.75 141 VAL E N 1
ATOM 10545 C CA . VAL E 1 118 ? 69.244 -9.413 47.540 1.00 7.93 141 VAL E CA 1
ATOM 10546 C C . VAL E 1 118 ? 69.128 -10.039 48.914 1.00 8.57 141 VAL E C 1
ATOM 10547 O O . VAL E 1 118 ? 68.142 -10.738 49.197 1.00 9.55 141 VAL E O 1
ATOM 10551 N N . LEU E 1 119 ? 70.125 -9.797 49.767 1.00 8.55 142 LEU E N 1
ATOM 10552 C CA . LEU E 1 119 ? 70.080 -10.306 51.130 1.00 8.70 142 LEU E CA 1
ATOM 10553 C C . LEU E 1 119 ? 70.315 -9.229 52.177 1.00 8.63 142 LEU E C 1
ATOM 10554 O O . LEU E 1 119 ? 71.166 -8.343 52.001 1.00 7.69 142 LEU E O 1
ATOM 10559 N N . ASN E 1 120 ? 69.540 -9.320 53.263 1.00 7.57 143 ASN E N 1
ATOM 10560 C CA . ASN E 1 120 ? 69.801 -8.566 54.477 1.00 7.62 143 ASN E CA 1
ATOM 10561 C C . ASN E 1 120 ? 69.896 -7.061 54.291 1.00 7.07 143 ASN E C 1
ATOM 10562 O O . ASN E 1 120 ? 70.900 -6.458 54.673 1.00 6.34 143 ASN E O 1
ATOM 10567 N N . THR E 1 121 ? 68.855 -6.444 53.728 1.00 6.27 144 THR E N 1
ATOM 10568 C CA . THR E 1 121 ? 68.865 -4.972 53.573 1.00 6.50 144 THR E CA 1
ATOM 10569 C C . THR E 1 121 ? 68.788 -4.331 54.953 1.00 6.71 144 THR E C 1
ATOM 10570 O O . THR E 1 121 ? 68.121 -4.866 55.836 1.00 7.01 144 THR E O 1
ATOM 10574 N N . PRO E 1 122 ? 69.531 -3.233 55.168 1.00 6.95 145 PRO E N 1
ATOM 10575 C CA . PRO E 1 122 ? 69.528 -2.553 56.471 1.00 7.08 145 PRO E CA 1
ATOM 10576 C C . PRO E 1 122 ? 68.113 -2.130 56.890 1.00 7.48 145 PRO E C 1
ATOM 10577 O O . PRO E 1 122 ? 67.697 -2.341 58.052 1.00 7.35 145 PRO E O 1
ATOM 10581 N N . VAL E 1 123 ? 67.390 -1.550 55.936 1.00 7.17 146 VAL E N 1
ATOM 10582 C CA . VAL E 1 123 ? 65.992 -1.145 56.114 1.00 7.20 146 VAL E CA 1
ATOM 10583 C C . VAL E 1 123 ? 65.241 -1.427 54.802 1.00 6.87 146 VAL E C 1
ATOM 10584 O O . VAL E 1 123 ? 65.318 -2.542 54.308 1.00 6.40 146 VAL E O 1
ATOM 10588 N N . GLN E 1 124 ? 64.541 -0.439 54.244 1.00 6.85 147 GLN E N 1
ATOM 10589 C CA . GLN E 1 124 ? 63.730 -0.657 53.044 1.00 7.96 147 GLN E CA 1
ATOM 10590 C C . GLN E 1 124 ? 64.610 -1.122 51.880 1.00 8.08 147 GLN E C 1
ATOM 10591 O O . GLN E 1 124 ? 65.767 -0.679 51.741 1.00 8.91 147 GLN E O 1
ATOM 10597 N N . ALA E 1 125 ? 64.073 -2.021 51.060 1.00 7.05 148 ALA E N 1
ATOM 10598 C CA . ALA E 1 125 ? 64.826 -2.597 49.942 1.00 7.28 148 ALA E CA 1
ATOM 10599 C C . ALA E 1 125 ? 64.697 -1.701 48.700 1.00 7.12 148 ALA E C 1
ATOM 10600 O O . ALA E 1 125 ? 65.497 -0.787 48.510 1.00 7.82 148 ALA E O 1
ATOM 10602 N N . PHE E 1 126 ? 63.666 -1.915 47.890 1.00 7.25 149 PHE E N 1
ATOM 10603 C CA . PHE E 1 126 ? 63.494 -1.158 46.646 1.00 8.04 149 PHE E CA 1
ATOM 10604 C C . PHE E 1 126 ? 62.510 -0.019 46.782 1.00 8.18 149 PHE E C 1
ATOM 10605 O O . PHE E 1 126 ? 61.353 -0.231 47.156 1.00 8.38 149 PHE E O 1
ATOM 10613 N N . SER E 1 127 ? 62.987 1.186 46.478 1.00 8.17 150 SER E N 1
ATOM 10614 C CA . SER E 1 127 ? 62.155 2.361 46.345 1.00 8.04 150 SER E CA 1
ATOM 10615 C C . SER E 1 127 ? 61.955 2.609 44.848 1.00 8.50 150 SER E C 1
ATOM 10616 O O . SER E 1 127 ? 62.921 2.834 44.107 1.00 8.46 150 SER E O 1
ATOM 10619 N N . ILE E 1 128 ? 60.703 2.552 44.409 1.00 8.00 151 ILE E N 1
ATOM 10620 C CA . ILE E 1 128 ? 60.377 2.826 43.006 1.00 8.08 151 ILE E CA 1
ATOM 10621 C C . ILE E 1 128 ? 59.649 4.144 42.999 1.00 8.78 151 ILE E C 1
ATOM 10622 O O . ILE E 1 128 ? 58.582 4.279 43.604 1.00 8.89 151 ILE E O 1
ATOM 10627 N N . ASN E 1 129 ? 60.248 5.137 42.350 1.00 9.25 152 ASN E N 1
ATOM 10628 C CA . ASN E 1 129 ? 59.672 6.464 42.330 1.00 9.91 152 ASN E CA 1
ATOM 10629 C C . ASN E 1 129 ? 59.949 7.115 40.998 1.00 9.94 152 ASN E C 1
ATOM 10630 O O . ASN E 1 129 ? 61.050 6.982 40.459 1.00 9.30 152 ASN E O 1
ATOM 10635 N N . SER E 1 130 ? 58.939 7.808 40.463 1.00 10.37 153 SER E N 1
ATOM 10636 C CA . SER E 1 130 ? 59.060 8.493 39.167 1.00 10.70 153 SER E CA 1
ATOM 10637 C C . SER E 1 130 ? 59.490 7.532 38.064 1.00 10.65 153 SER E C 1
ATOM 10638 O O . SER E 1 130 ? 60.267 7.900 37.173 1.00 11.10 153 SER E O 1
ATOM 10641 N N . ALA E 1 131 ? 58.997 6.298 38.136 1.00 10.53 154 ALA E N 1
ATOM 10642 C CA . ALA E 1 131 ? 59.256 5.305 37.102 1.00 9.97 154 ALA E CA 1
ATOM 10643 C C . ALA E 1 131 ? 58.124 5.327 36.064 1.00 10.19 154 ALA E C 1
ATOM 10644 O O . ALA E 1 131 ? 56.957 5.586 36.399 1.00 9.69 154 ALA E O 1
ATOM 10646 N N . THR E 1 132 ? 58.476 5.116 34.800 1.00 9.59 155 THR E N 1
ATOM 10647 C CA . THR E 1 132 ? 57.490 5.071 33.715 1.00 9.67 155 THR E CA 1
ATOM 10648 C C . THR E 1 132 ? 57.707 3.819 32.891 1.00 9.48 155 THR E C 1
ATOM 10649 O O . THR E 1 132 ? 58.563 3.806 32.000 1.00 10.97 155 THR E O 1
ATOM 10653 N N . THR E 1 133 ? 56.915 2.790 33.176 1.00 8.78 156 THR E N 1
ATOM 10654 C CA . THR E 1 133 ? 57.041 1.450 32.595 1.00 8.72 156 THR E CA 1
ATOM 10655 C C . THR E 1 133 ? 58.346 0.792 33.068 1.00 8.99 156 THR E C 1
ATOM 10656 O O . THR E 1 133 ? 59.419 0.981 32.473 1.00 8.94 156 THR E O 1
ATOM 10660 N N . LEU E 1 134 ? 58.230 0.060 34.175 1.00 8.15 157 LEU E N 1
ATOM 10661 C CA . LEU E 1 134 ? 59.342 -0.643 34.791 1.00 7.73 157 LEU E CA 1
ATOM 10662 C C . LEU E 1 134 ? 58.929 -2.077 35.159 1.00 7.82 157 LEU E C 1
ATOM 10663 O O . LEU E 1 134 ? 58.005 -2.287 35.968 1.00 8.70 157 LEU E O 1
ATOM 10668 N N . GLY E 1 135 ? 59.609 -3.054 34.577 1.00 7.60 158 GLY E N 1
ATOM 10669 C CA . GLY E 1 135 ? 59.371 -4.457 34.894 1.00 7.03 158 GLY E CA 1
ATOM 10670 C C . GLY E 1 135 ? 60.329 -4.857 36.002 1.00 7.85 158 GLY E C 1
ATOM 10671 O O . GLY E 1 135 ? 61.495 -4.450 36.007 1.00 8.16 158 GLY E O 1
ATOM 10672 N N . VAL E 1 136 ? 59.830 -5.622 36.971 1.00 7.54 159 VAL E N 1
ATOM 10673 C CA . VAL E 1 136 ? 60.649 -6.071 38.085 1.00 7.98 159 VAL E CA 1
ATOM 10674 C C . VAL E 1 136 ? 60.419 -7.560 38.253 1.00 8.32 159 VAL E C 1
ATOM 10675 O O . VAL E 1 136 ? 59.491 -7.972 38.952 1.00 7.99 159 VAL E O 1
ATOM 10679 N N . TYR E 1 137 ? 61.275 -8.355 37.624 1.00 8.34 160 TYR E N 1
ATOM 10680 C CA . TYR E 1 137 ? 61.043 -9.801 37.476 1.00 8.90 160 TYR E CA 1
ATOM 10681 C C . TYR E 1 137 ? 61.946 -10.660 38.338 1.00 8.96 160 TYR E C 1
ATOM 10682 O O . TYR E 1 137 ? 63.172 -10.472 38.354 1.00 8.66 160 TYR E O 1
ATOM 10691 N N . ASP E 1 138 ? 61.334 -11.627 39.015 1.00 8.43 161 ASP E N 1
ATOM 10692 C CA . ASP E 1 138 ? 62.045 -12.699 39.712 1.00 9.45 161 ASP E CA 1
ATOM 10693 C C . ASP E 1 138 ? 63.096 -12.184 40.697 1.00 9.11 161 ASP E C 1
ATOM 10694 O O . ASP E 1 138 ? 64.168 -12.786 40.854 1.00 9.28 161 ASP E O 1
ATOM 10699 N N . VAL E 1 139 ? 62.796 -11.056 41.327 1.00 8.15 162 VAL E N 1
ATOM 10700 C CA . VAL E 1 139 ? 63.690 -10.508 42.348 1.00 8.18 162 VAL E CA 1
ATOM 10701 C C . VAL E 1 139 ? 63.527 -11.275 43.657 1.00 8.40 162 VAL E C 1
ATOM 10702 O O . VAL E 1 139 ? 62.396 -11.533 44.106 1.00 8.55 162 VAL E O 1
ATOM 10706 N N . ILE E 1 140 ? 64.660 -11.642 44.255 1.00 7.91 163 ILE E N 1
ATOM 10707 C CA . ILE E 1 140 ? 64.653 -12.288 45.567 1.00 9.36 163 ILE E CA 1
ATOM 10708 C C . ILE E 1 140 ? 65.121 -11.295 46.608 1.00 8.79 163 ILE E C 1
ATOM 10709 O O . ILE E 1 140 ? 66.139 -10.630 46.430 1.00 9.74 163 ILE E O 1
ATOM 10714 N N . ILE E 1 141 ? 64.352 -11.159 47.682 1.00 9.28 164 ILE E N 1
ATOM 10715 C CA . ILE E 1 141 ? 64.776 -10.332 48.820 1.00 8.77 164 ILE E CA 1
ATOM 10716 C C . ILE E 1 141 ? 64.688 -11.217 50.044 1.00 8.57 164 ILE E C 1
ATOM 10717 O O . ILE E 1 141 ? 63.578 -11.572 50.497 1.00 9.04 164 ILE E O 1
ATOM 10722 N N . ASP E 1 142 ? 65.851 -11.628 50.547 1.00 8.46 165 ASP E N 1
ATOM 10723 C CA . ASP E 1 142 ? 65.910 -12.483 51.719 1.00 8.00 165 ASP E CA 1
ATOM 10724 C C . ASP E 1 142 ? 66.456 -11.711 52.927 1.00 7.85 165 ASP E C 1
ATOM 10725 O O . ASP E 1 142 ? 67.662 -11.537 53.085 1.00 6.46 165 ASP E O 1
ATOM 10730 N N . ASN E 1 143 ? 65.526 -11.250 53.759 1.00 7.87 166 ASN E N 1
ATOM 10731 C CA . ASN E 1 143 ? 65.803 -10.613 55.045 1.00 8.03 166 ASN E CA 1
ATOM 10732 C C . ASN E 1 143 ? 65.335 -11.510 56.185 1.00 8.14 166 ASN E C 1
ATOM 10733 O O . ASN E 1 143 ? 65.085 -11.014 57.283 1.00 8.07 166 ASN E O 1
ATOM 10738 N N . SER E 1 144 ? 65.205 -12.817 55.935 1.00 8.00 167 SER E N 1
ATOM 10739 C CA . SER E 1 144 ? 64.747 -13.774 56.977 1.00 8.16 167 SER E CA 1
ATOM 10740 C C . SER E 1 144 ? 65.565 -13.723 58.285 1.00 8.14 167 SER E C 1
ATOM 10741 O O . SER E 1 144 ? 65.006 -13.883 59.370 1.00 7.87 167 SER E O 1
ATOM 10744 N N . ALA E 1 145 ? 66.872 -13.470 58.175 1.00 8.28 168 ALA E N 1
ATOM 10745 C CA . ALA E 1 145 ? 67.737 -13.291 59.363 1.00 8.81 168 ALA E CA 1
ATOM 10746 C C . ALA E 1 145 ? 67.270 -12.137 60.272 1.00 8.39 168 ALA E C 1
ATOM 10747 O O . ALA E 1 145 ? 67.534 -12.157 61.486 1.00 8.66 168 ALA E O 1
ATOM 10749 N N . GLY E 1 146 ? 66.564 -11.170 59.685 1.00 8.30 169 GLY E N 1
ATOM 10750 C CA . GLY E 1 146 ? 65.999 -10.034 60.423 1.00 8.29 169 GLY E CA 1
ATOM 10751 C C . GLY E 1 146 ? 64.981 -10.378 61.509 1.00 8.57 169 GLY E C 1
ATOM 10752 O O . GLY E 1 146 ? 64.805 -9.603 62.471 1.00 8.57 169 GLY E O 1
ATOM 10753 N N . ASP E 1 147 ? 64.311 -11.527 61.381 1.00 7.82 170 ASP E N 1
ATOM 10754 C CA . ASP E 1 147 ? 63.289 -11.943 62.366 1.00 7.74 170 ASP E CA 1
ATOM 10755 C C . ASP E 1 147 ? 63.889 -12.092 63.763 1.00 6.85 170 ASP E C 1
ATOM 10756 O O . ASP E 1 147 ? 63.223 -11.767 64.750 1.00 6.72 170 ASP E O 1
ATOM 10761 N N . SER E 1 148 ? 65.118 -12.610 63.818 1.00 6.29 171 SER E N 1
ATOM 10762 C CA A SER E 1 148 ? 65.824 -12.878 65.079 0.50 6.84 171 SER E CA 1
ATOM 10763 C CA B SER E 1 148 ? 65.822 -12.872 65.082 0.50 6.51 171 SER E CA 1
ATOM 10764 C C . SER E 1 148 ? 67.043 -11.978 65.333 1.00 6.70 171 SER E C 1
ATOM 10765 O O . SER E 1 148 ? 67.743 -12.136 66.328 1.00 7.27 171 SER E O 1
ATOM 10770 N N . ALA E 1 149 ? 67.298 -11.020 64.445 1.00 6.64 172 ALA E N 1
ATOM 10771 C CA . ALA E 1 149 ? 68.448 -10.135 64.601 1.00 7.08 172 ALA E CA 1
ATOM 10772 C C . ALA E 1 149 ? 68.065 -8.647 64.513 1.00 7.23 172 ALA E C 1
ATOM 10773 O O . ALA E 1 149 ? 68.917 -7.804 64.249 1.00 7.64 172 ALA E O 1
ATOM 10775 N N . GLY E 1 150 ? 66.790 -8.328 64.742 1.00 7.00 173 GLY E N 1
ATOM 10776 C CA . GLY E 1 150 ? 66.369 -6.932 64.877 1.00 7.40 173 GLY E CA 1
ATOM 10777 C C . GLY E 1 150 ? 65.951 -6.185 63.618 1.00 7.60 173 GLY E C 1
ATOM 10778 O O . GLY E 1 150 ? 65.930 -4.954 63.616 1.00 7.04 173 GLY E O 1
ATOM 10779 N N . GLY E 1 151 ? 65.609 -6.919 62.550 1.00 7.71 174 GLY E N 1
ATOM 10780 C CA . GLY E 1 151 ? 65.168 -6.302 61.293 1.00 7.80 174 GLY E CA 1
ATOM 10781 C C . GLY E 1 151 ? 63.836 -5.592 61.481 1.00 8.52 174 GLY E C 1
ATOM 10782 O O . GLY E 1 151 ? 62.926 -6.119 62.126 1.00 8.75 174 GLY E O 1
ATOM 10783 N N . HIS E 1 152 ? 63.725 -4.388 60.936 1.00 8.12 175 HIS E N 1
ATOM 10784 C CA . HIS E 1 152 ? 62.527 -3.565 61.126 1.00 8.38 175 HIS E CA 1
ATOM 10785 C C . HIS E 1 152 ? 62.447 -2.565 59.972 1.00 8.15 175 HIS E C 1
ATOM 10786 O O . HIS E 1 152 ? 63.490 -2.028 59.540 1.00 8.42 175 HIS E O 1
ATOM 10793 N N . ASN E 1 153 ? 61.232 -2.306 59.474 1.00 7.81 176 ASN E N 1
ATOM 10794 C CA . ASN E 1 153 ? 61.043 -1.410 58.320 1.00 7.88 176 ASN E CA 1
ATOM 10795 C C . ASN E 1 153 ? 61.840 -1.906 57.107 1.00 7.62 176 ASN E C 1
ATOM 10796 O O . ASN E 1 153 ? 62.434 -1.115 56.365 1.00 7.52 176 ASN E O 1
ATOM 10801 N N . THR E 1 154 ? 61.871 -3.223 56.927 1.00 7.12 177 THR E N 1
ATOM 10802 C CA . THR E 1 154 ? 62.589 -3.832 55.815 1.00 7.08 177 THR E CA 1
ATOM 10803 C C . THR E 1 154 ? 61.653 -4.093 54.616 1.00 7.53 177 THR E C 1
ATOM 10804 O O . THR E 1 154 ? 61.650 -5.193 54.042 1.00 7.43 177 THR E O 1
ATOM 10808 N N . ASP E 1 155 ? 60.858 -3.085 54.253 1.00 8.83 178 ASP E N 1
ATOM 10809 C CA . ASP E 1 155 ? 59.880 -3.187 53.155 1.00 10.38 178 ASP E CA 1
ATOM 10810 C C . ASP E 1 155 ? 60.559 -3.665 51.880 1.00 10.33 178 ASP E C 1
ATOM 10811 O O . ASP E 1 155 ? 61.673 -3.220 51.560 1.00 11.16 178 ASP E O 1
ATOM 10816 N N . ALA E 1 156 ? 59.885 -4.532 51.132 1.00 9.58 179 ALA E N 1
ATOM 10817 C CA . ALA E 1 156 ? 60.455 -5.045 49.889 1.00 9.53 179 ALA E CA 1
ATOM 10818 C C . ALA E 1 156 ? 60.314 -4.084 48.703 1.00 9.44 179 ALA E C 1
ATOM 10819 O O . ALA E 1 156 ? 61.324 -3.768 48.048 1.00 9.08 179 ALA E O 1
ATOM 10821 N N . PHE E 1 157 ? 59.081 -3.636 48.417 1.00 9.11 180 PHE E N 1
ATOM 10822 C CA . PHE E 1 157 ? 58.811 -2.749 47.269 1.00 9.61 180 PHE E CA 1
ATOM 10823 C C . PHE E 1 157 ? 57.922 -1.587 47.690 1.00 9.83 180 PHE E C 1
ATOM 10824 O O . PHE E 1 157 ? 56.758 -1.804 48.036 1.00 10.43 180 PHE E O 1
ATOM 10832 N N . ASP E 1 158 ? 58.493 -0.386 47.709 1.00 9.83 181 ASP E N 1
ATOM 10833 C CA A ASP E 1 158 ? 57.743 0.828 47.980 0.50 10.19 181 ASP E CA 1
ATOM 10834 C CA B ASP E 1 158 ? 57.747 0.836 47.984 0.50 10.50 181 ASP E CA 1
ATOM 10835 C C . ASP E 1 158 ? 57.568 1.572 46.659 1.00 10.27 181 ASP E C 1
ATOM 10836 O O . ASP E 1 158 ? 58.544 1.885 45.988 1.00 10.86 181 ASP E O 1
ATOM 10845 N N . VAL E 1 159 ? 56.321 1.833 46.282 1.00 9.55 182 VAL E N 1
ATOM 10846 C CA . VAL E 1 159 ? 56.006 2.446 44.984 1.00 9.93 182 VAL E CA 1
ATOM 10847 C C . VAL E 1 159 ? 55.336 3.794 45.168 1.00 9.42 182 VAL E C 1
ATOM 10848 O O . VAL E 1 159 ? 54.342 3.911 45.883 1.00 9.13 182 VAL E O 1
ATOM 10852 N N . GLY E 1 160 ? 55.894 4.817 44.527 1.00 9.85 183 GLY E N 1
ATOM 10853 C CA . GLY E 1 160 ? 55.282 6.144 44.523 1.00 9.62 183 GLY E CA 1
ATOM 10854 C C . GLY E 1 160 ? 55.480 6.832 43.193 1.00 10.32 183 GLY E C 1
ATOM 10855 O O . GLY E 1 160 ? 56.476 6.579 42.498 1.00 10.22 183 GLY E O 1
ATOM 10856 N N . SER E 1 161 ? 54.516 7.682 42.829 1.00 10.20 184 SER E N 1
ATOM 10857 C CA . SER E 1 161 ? 54.615 8.552 41.647 1.00 10.66 184 SER E CA 1
ATOM 10858 C C . SER E 1 161 ? 55.156 7.849 40.407 1.00 10.14 184 SER E C 1
ATOM 10859 O O . SER E 1 161 ? 56.062 8.353 39.755 1.00 9.96 184 SER E O 1
ATOM 10862 N N . SER E 1 162 ? 54.607 6.679 40.099 1.00 9.98 185 SER E N 1
ATOM 10863 C CA . SER E 1 162 ? 55.106 5.855 38.994 1.00 9.25 185 SER E CA 1
ATOM 10864 C C . SER E 1 162 ? 53.913 5.340 38.204 1.00 9.43 185 SER E C 1
ATOM 10865 O O . SER E 1 162 ? 52.786 5.323 38.705 1.00 9.22 185 SER E O 1
ATOM 10868 N N . THR E 1 163 ? 54.164 4.945 36.967 1.00 9.38 186 THR E N 1
ATOM 10869 C CA . THR E 1 163 ? 53.141 4.352 36.118 1.00 10.60 186 THR E CA 1
ATOM 10870 C C . THR E 1 163 ? 53.729 3.112 35.475 1.00 9.80 186 THR E C 1
ATOM 10871 O O . THR E 1 163 ? 54.934 3.058 35.203 1.00 10.47 186 THR E O 1
ATOM 10875 N N . GLY E 1 164 ? 5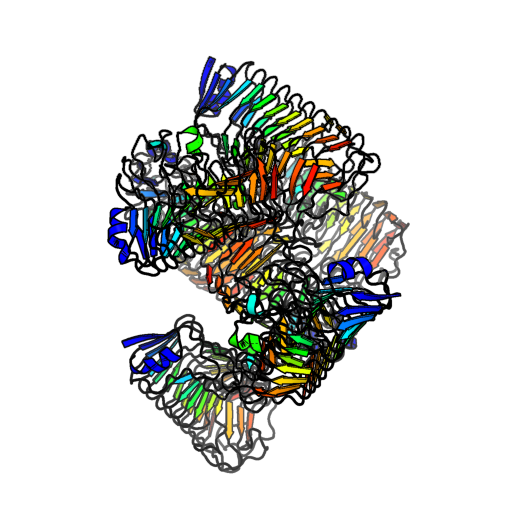2.884 2.119 35.223 1.00 9.65 187 GLY E N 1
ATOM 10876 C CA . GLY E 1 164 ? 53.306 0.936 34.488 1.00 9.11 187 GLY E CA 1
ATOM 10877 C C . GLY E 1 164 ? 54.396 0.111 35.148 1.00 9.09 187 GLY E C 1
ATOM 10878 O O . GLY E 1 164 ? 55.247 -0.474 34.468 1.00 8.98 187 GLY E O 1
ATOM 10879 N N . VAL E 1 165 ? 54.356 0.045 36.477 1.00 9.28 188 VAL E N 1
ATOM 10880 C CA . VAL E 1 165 ? 55.246 -0.824 37.241 1.00 8.53 188 VAL E CA 1
ATOM 10881 C C . VAL E 1 165 ? 54.672 -2.238 37.262 1.00 8.91 188 VAL E C 1
ATOM 10882 O O . VAL E 1 165 ? 53.491 -2.437 37.604 1.00 9.27 188 VAL E O 1
ATOM 10886 N N . TYR E 1 166 ? 55.499 -3.213 36.888 1.00 7.87 189 TYR E N 1
ATOM 10887 C CA . TYR E 1 166 ? 55.056 -4.597 36.780 1.00 7.99 189 TYR E CA 1
ATOM 10888 C C . TYR E 1 166 ? 56.021 -5.498 37.548 1.00 7.95 189 TYR E C 1
ATOM 10889 O O . TYR E 1 166 ? 57.114 -5.828 37.060 1.00 7.43 189 TYR E O 1
ATOM 10898 N N . ILE E 1 167 ? 55.623 -5.855 38.771 1.00 7.40 190 ILE E N 1
ATOM 10899 C CA . ILE E 1 167 ? 56.437 -6.715 39.631 1.00 7.62 190 ILE E CA 1
ATOM 10900 C C . ILE E 1 167 ? 55.911 -8.129 39.512 1.00 7.55 190 ILE E C 1
ATOM 10901 O O . ILE E 1 167 ? 54.737 -8.388 39.765 1.00 7.85 190 ILE E O 1
ATOM 10906 N N . SER E 1 168 ? 56.789 -9.046 39.137 1.00 7.42 191 SER E N 1
ATOM 10907 C CA . SER E 1 168 ? 56.374 -10.405 38.845 1.00 8.09 191 SER E CA 1
ATOM 10908 C C . SER E 1 168 ? 57.381 -11.413 39.374 1.00 8.90 191 SER E C 1
ATOM 10909 O O . SER E 1 168 ? 58.589 -11.229 39.199 1.00 9.47 191 SER E O 1
ATOM 10912 N N . GLY E 1 169 ? 56.886 -12.463 40.019 1.00 8.55 192 GLY E N 1
ATOM 10913 C CA . GLY E 1 169 ? 57.730 -13.539 40.527 1.00 8.90 192 GLY E CA 1
ATOM 10914 C C . GLY E 1 169 ? 58.630 -13.187 41.705 1.00 9.04 192 GLY E C 1
ATOM 10915 O O . GLY E 1 169 ? 59.627 -13.870 41.941 1.00 8.91 192 GLY E O 1
ATOM 10916 N N . ALA E 1 170 ? 58.307 -12.118 42.430 1.00 8.70 193 ALA E N 1
ATOM 10917 C CA . ALA E 1 170 ? 59.113 -11.709 43.596 1.00 7.99 193 ALA E CA 1
ATOM 10918 C C . ALA E 1 170 ? 59.062 -12.775 44.697 1.00 8.05 193 ALA E C 1
ATOM 10919 O O . ALA E 1 170 ? 58.045 -13.436 44.872 1.00 8.52 193 ALA E O 1
ATOM 10921 N N . ASN E 1 171 ? 60.168 -12.964 45.418 1.00 7.55 194 ASN E N 1
ATOM 10922 C CA . ASN E 1 171 ? 60.161 -13.810 46.589 1.00 7.32 194 ASN E CA 1
ATOM 10923 C C . ASN E 1 171 ? 60.760 -13.007 47.738 1.00 7.72 194 ASN E C 1
ATOM 10924 O O . ASN E 1 171 ? 61.932 -12.605 47.682 1.00 6.75 194 ASN E O 1
ATOM 10929 N N . VAL E 1 172 ? 59.947 -12.761 48.760 1.00 6.79 195 VAL E N 1
ATOM 10930 C CA . VAL E 1 172 ? 60.315 -11.812 49.815 1.00 6.58 195 VAL E CA 1
ATOM 10931 C C . VAL E 1 172 ? 60.194 -12.493 51.153 1.00 7.01 195 VAL E C 1
ATOM 10932 O O . VAL E 1 172 ? 59.176 -13.130 51.429 1.00 6.35 195 VAL E O 1
ATOM 10936 N N . LYS E 1 173 ? 61.242 -12.357 51.965 1.00 7.25 196 LYS E N 1
ATOM 10937 C CA . LYS E 1 173 ? 61.213 -12.737 53.374 1.00 8.37 196 LYS E CA 1
ATOM 10938 C C . LYS E 1 173 ? 61.687 -11.487 54.107 1.00 8.58 196 LYS E C 1
ATOM 10939 O O . LYS E 1 173 ? 62.830 -11.059 53.912 1.00 8.70 196 LYS E O 1
ATOM 10945 N N . ASN E 1 174 ? 60.806 -10.868 54.891 1.00 8.21 197 ASN E N 1
ATOM 10946 C CA . ASN E 1 174 ? 61.141 -9.604 55.548 1.00 8.67 197 ASN E CA 1
ATOM 10947 C C . ASN E 1 174 ? 60.338 -9.343 56.831 1.00 8.81 197 ASN E C 1
ATOM 10948 O O . ASN E 1 174 ? 59.797 -10.274 57.409 1.00 8.84 197 ASN E O 1
ATOM 10953 N N . GLN E 1 175 ? 60.288 -8.085 57.274 1.00 8.71 198 GLN E N 1
ATOM 10954 C CA . GLN E 1 175 ? 59.613 -7.713 58.541 1.00 9.37 198 GLN E CA 1
ATOM 10955 C C . GLN E 1 175 ? 58.660 -6.539 58.361 1.00 9.47 198 GLN E C 1
ATOM 10956 O O . GLN E 1 175 ? 58.145 -5.980 59.339 1.00 10.57 198 GLN E O 1
ATOM 10962 N N . ASP E 1 176 ? 58.411 -6.154 57.110 1.00 9.55 199 ASP E N 1
ATOM 10963 C CA . ASP E 1 176 ? 57.498 -5.060 56.848 1.00 9.19 199 ASP E CA 1
ATOM 10964 C C . ASP E 1 176 ? 56.748 -5.334 55.534 1.00 9.01 199 ASP E C 1
ATOM 10965 O O . ASP E 1 176 ? 56.692 -6.481 55.076 1.00 8.78 199 ASP E O 1
ATOM 10970 N N . ASP E 1 177 ? 56.153 -4.305 54.938 1.00 8.96 200 ASP E N 1
ATOM 10971 C CA . ASP E 1 177 ? 55.336 -4.521 53.741 1.00 9.33 200 ASP E CA 1
ATOM 10972 C C . ASP E 1 177 ? 56.090 -5.294 52.693 1.00 9.40 200 ASP E C 1
ATOM 10973 O O . ASP E 1 177 ? 57.260 -4.972 52.403 1.00 9.33 200 ASP E O 1
ATOM 10978 N N . CYS E 1 178 ? 55.431 -6.303 52.126 1.00 9.45 201 CYS E N 1
ATOM 10979 C CA . CYS E 1 178 ? 55.918 -6.934 50.898 1.00 9.23 201 CYS E CA 1
ATOM 10980 C C . CYS E 1 178 ? 55.801 -5.940 49.728 1.00 9.47 201 CYS E C 1
ATOM 10981 O O . CYS E 1 178 ? 56.727 -5.781 48.917 1.00 9.68 201 CYS E O 1
ATOM 10984 N N . LEU E 1 179 ? 54.668 -5.252 49.672 1.00 8.79 202 LEU E N 1
ATOM 10985 C CA . LEU E 1 179 ? 54.447 -4.176 48.716 1.00 8.66 202 LEU E CA 1
ATOM 10986 C C . LEU E 1 179 ? 53.766 -3.045 49.454 1.00 8.55 202 LEU E C 1
ATOM 10987 O O . LEU E 1 179 ? 52.913 -3.301 50.304 1.00 9.00 202 LEU E O 1
ATOM 10992 N N . ALA E 1 180 ? 54.153 -1.809 49.151 1.00 8.75 203 ALA E N 1
ATOM 10993 C CA . ALA E 1 180 ? 53.432 -0.636 49.642 1.00 9.68 203 ALA E CA 1
ATOM 10994 C C . ALA E 1 180 ? 53.347 0.380 48.509 1.00 10.22 203 ALA E C 1
ATOM 10995 O O . ALA E 1 180 ? 54.360 0.930 48.061 1.00 10.64 203 ALA E O 1
ATOM 10997 N N . ILE E 1 181 ? 52.138 0.582 48.006 1.00 9.73 204 ILE E N 1
ATOM 10998 C CA . ILE E 1 181 ? 51.906 1.544 46.938 1.00 9.90 204 ILE E CA 1
ATOM 10999 C C . ILE E 1 181 ? 51.314 2.794 47.578 1.00 9.99 204 ILE E C 1
ATOM 11000 O O . ILE E 1 181 ? 50.148 2.798 47.986 1.00 9.16 204 ILE E O 1
ATOM 11005 N N . ASN E 1 182 ? 52.133 3.832 47.699 1.00 10.17 205 ASN E N 1
ATOM 11006 C CA . ASN E 1 182 ? 51.673 5.101 48.262 1.00 11.45 205 ASN E CA 1
ATOM 11007 C C . ASN E 1 182 ? 50.972 5.922 47.189 1.00 10.52 205 ASN E C 1
ATOM 11008 O O . ASN E 1 182 ? 50.156 6.767 47.488 1.00 10.57 205 ASN E O 1
ATOM 11013 N N . SER E 1 183 ? 51.320 5.665 45.932 1.00 10.67 206 SER E N 1
ATOM 11014 C CA . SER E 1 183 ? 50.714 6.337 44.790 1.00 10.27 206 SER E CA 1
ATOM 11015 C C . SER E 1 183 ? 51.186 5.664 43.520 1.00 9.95 206 SER E C 1
ATOM 11016 O O . SER E 1 183 ? 52.236 5.023 43.500 1.00 9.92 206 SER E O 1
ATOM 11019 N N . GLY E 1 184 ? 50.424 5.832 42.447 1.00 9.92 207 GLY E N 1
ATOM 11020 C CA . GLY E 1 184 ? 50.837 5.283 41.166 1.00 9.34 207 GLY E CA 1
ATOM 11021 C C . GLY E 1 184 ? 49.652 4.849 40.342 1.00 9.86 207 GLY E C 1
ATOM 11022 O O . GLY E 1 184 ? 48.530 4.712 40.865 1.00 9.37 207 GLY E O 1
ATOM 11023 N N . THR E 1 185 ? 49.905 4.646 39.052 1.00 9.27 208 THR E N 1
ATOM 11024 C CA . THR E 1 185 ? 48.874 4.249 38.103 1.00 9.95 208 THR E CA 1
ATOM 11025 C C . THR E 1 185 ? 49.380 3.064 37.294 1.00 9.40 208 THR E C 1
ATOM 11026 O O . THR E 1 185 ? 50.517 3.079 36.820 1.00 9.71 208 THR E O 1
ATOM 11030 N N . ASN E 1 186 ? 48.527 2.053 37.127 1.00 8.95 209 ASN E N 1
ATOM 11031 C CA . ASN E 1 186 ? 48.873 0.852 36.354 1.00 8.32 209 ASN E CA 1
ATOM 11032 C C . ASN E 1 186 ? 50.058 0.137 37.018 1.00 8.23 209 ASN E C 1
ATOM 11033 O O . ASN E 1 186 ? 51.144 0.009 36.451 1.00 7.96 209 ASN E O 1
ATOM 11038 N N . ILE E 1 187 ? 49.826 -0.297 38.248 1.00 7.43 210 ILE E N 1
ATOM 11039 C CA . ILE E 1 187 ? 50.829 -0.996 39.047 1.00 8.28 210 ILE E CA 1
ATOM 11040 C C . ILE E 1 187 ? 50.376 -2.443 39.198 1.00 8.33 210 ILE E C 1
ATOM 11041 O O . ILE E 1 187 ? 49.216 -2.716 39.525 1.00 8.33 210 ILE E O 1
ATOM 11046 N N . THR E 1 188 ? 51.283 -3.370 38.942 1.00 8.56 211 THR E N 1
ATOM 11047 C CA . THR E 1 188 ? 50.972 -4.782 39.105 1.00 8.87 211 THR E CA 1
ATOM 11048 C C . THR E 1 188 ? 51.996 -5.463 40.018 1.00 8.58 211 THR E C 1
ATOM 11049 O O . THR E 1 188 ? 53.203 -5.200 39.919 1.00 8.32 211 THR E O 1
ATOM 11053 N N . PHE E 1 189 ? 51.491 -6.297 40.927 1.00 7.29 212 PHE E N 1
ATOM 11054 C CA . PHE E 1 189 ? 52.307 -7.275 41.634 1.00 7.54 212 PHE E CA 1
ATOM 11055 C C . PHE E 1 189 ? 51.653 -8.639 41.390 1.00 6.98 212 PHE E C 1
ATOM 11056 O O . PHE E 1 189 ? 50.493 -8.860 41.748 1.00 7.12 212 PHE E O 1
ATOM 11064 N N . THR E 1 190 ? 52.398 -9.571 40.817 1.00 6.60 213 THR E N 1
ATOM 11065 C CA . THR E 1 190 ? 51.811 -10.851 40.462 1.00 6.73 213 THR E CA 1
ATOM 11066 C C . THR E 1 190 ? 52.789 -12.002 40.618 1.00 6.84 213 THR E C 1
ATOM 11067 O O . THR E 1 190 ? 54.005 -11.814 40.507 1.00 7.41 213 THR E O 1
ATOM 11071 N N . GLY E 1 191 ? 52.263 -13.191 40.885 1.00 7.47 214 GLY E N 1
ATOM 11072 C CA . GLY E 1 191 ? 53.092 -14.405 40.952 1.00 7.66 214 GLY E CA 1
ATOM 11073 C C . GLY E 1 191 ? 54.171 -14.357 42.027 1.00 8.34 214 GLY E C 1
ATOM 11074 O O . GLY E 1 191 ? 55.246 -14.936 41.861 1.00 8.51 214 GLY E O 1
ATOM 11075 N N . GLY E 1 192 ? 53.873 -13.680 43.134 1.00 8.53 215 GLY E N 1
ATOM 11076 C CA . GLY E 1 192 ? 54.855 -13.437 44.184 1.00 8.46 215 GLY E CA 1
ATOM 11077 C C . GLY E 1 192 ? 54.648 -14.283 45.424 1.00 8.74 215 GLY E C 1
ATOM 11078 O O . GLY E 1 192 ? 53.562 -14.832 45.645 1.00 8.04 215 GLY E O 1
ATOM 11079 N N . THR E 1 193 ? 55.703 -14.382 46.236 1.00 8.68 216 THR E N 1
ATOM 11080 C CA . THR E 1 193 ? 55.619 -15.010 47.556 1.00 9.14 216 THR E CA 1
ATOM 11081 C C . THR E 1 193 ? 56.088 -14.003 48.590 1.00 9.32 216 THR E C 1
ATOM 11082 O O . THR E 1 193 ? 57.176 -13.457 48.470 1.00 8.50 216 THR E O 1
ATOM 11086 N N . CYS E 1 194 ? 55.244 -13.742 49.592 1.00 9.14 217 CYS E N 1
ATOM 11087 C CA . CYS E 1 194 ? 55.572 -12.793 50.656 1.00 9.29 217 CYS E CA 1
ATOM 11088 C C . CYS E 1 194 ? 55.549 -13.528 51.991 1.00 9.04 217 CYS E C 1
ATOM 11089 O O . CYS E 1 194 ? 54.498 -14.007 52.419 1.00 9.24 217 CYS E O 1
ATOM 11092 N N . SER E 1 195 ? 56.699 -13.596 52.647 1.00 8.99 218 SER E N 1
ATOM 11093 C CA . SER E 1 195 ? 56.829 -14.242 53.938 1.00 8.98 218 SER E CA 1
ATOM 11094 C C . SER E 1 195 ? 57.329 -13.282 55.044 1.00 9.32 218 SER E C 1
ATOM 11095 O O . SER E 1 195 ? 58.238 -12.485 54.818 1.00 9.10 218 SER E O 1
ATOM 11098 N N . GLY E 1 196 ? 56.730 -13.372 56.232 1.00 8.90 219 GLY E N 1
ATOM 11099 C CA . GLY E 1 196 ? 57.262 -12.718 57.432 1.00 9.54 219 GLY E CA 1
ATOM 11100 C C . GLY E 1 196 ? 56.894 -11.258 57.627 1.00 9.34 219 GLY E C 1
ATOM 11101 O O . GLY E 1 196 ? 57.041 -10.719 58.725 1.00 10.29 219 GLY E O 1
ATOM 11102 N N . GLY E 1 197 ? 56.401 -10.620 56.570 1.00 9.00 220 GLY E N 1
ATOM 11103 C CA . GLY E 1 197 ? 56.203 -9.165 56.562 1.00 8.73 220 GLY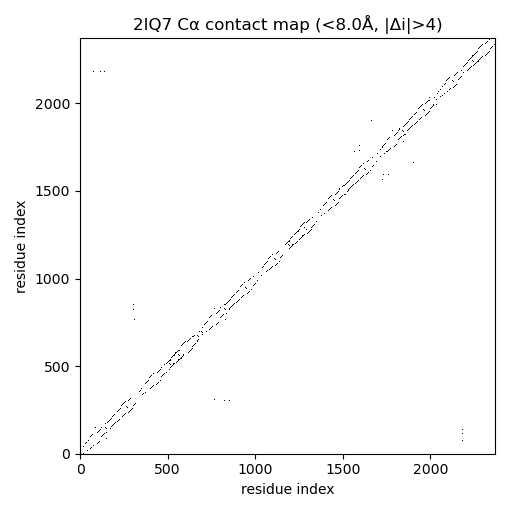 E CA 1
ATOM 11104 C C . GLY E 1 197 ? 54.787 -8.717 56.869 1.00 8.66 220 GLY E C 1
ATOM 11105 O O . GLY E 1 197 ? 54.053 -9.373 57.610 1.00 8.50 220 GLY E O 1
ATOM 11106 N N . HIS E 1 198 ? 54.395 -7.585 56.302 1.00 8.86 221 HIS E N 1
ATOM 11107 C CA . HIS E 1 198 ? 53.106 -6.992 56.653 1.00 8.99 221 HIS E CA 1
ATOM 11108 C C . HIS E 1 198 ? 52.069 -7.041 55.526 1.00 9.39 221 HIS E C 1
ATOM 11109 O O . HIS E 1 198 ? 51.042 -6.379 55.617 1.00 10.03 221 HIS E O 1
ATOM 11116 N N . GLY E 1 199 ? 52.349 -7.818 54.478 1.00 8.95 222 GLY E N 1
ATOM 11117 C CA . GLY E 1 199 ? 51.369 -8.099 53.439 1.00 8.83 222 GLY E CA 1
ATOM 11118 C C . GLY E 1 199 ? 51.537 -7.300 52.176 1.00 9.20 222 GLY E C 1
ATOM 11119 O O . GLY E 1 199 ? 52.594 -6.684 51.947 1.00 8.74 222 GLY E O 1
ATOM 11120 N N . LEU E 1 200 ? 50.480 -7.322 51.359 1.00 8.55 223 LEU E N 1
ATOM 11121 C CA . LEU E 1 200 ? 50.468 -6.662 50.063 1.00 8.42 223 LEU E CA 1
ATOM 11122 C C . LEU E 1 200 ? 49.566 -5.444 50.200 1.00 8.98 223 LEU E C 1
ATOM 11123 O O . LEU E 1 200 ? 48.333 -5.570 50.175 1.00 9.33 223 LEU E O 1
ATOM 11128 N N . SER E 1 201 ? 50.191 -4.282 50.389 1.00 7.87 224 SER E N 1
ATOM 11129 C CA . SER E 1 201 ? 49.486 -3.090 50.846 1.00 8.12 224 SER E CA 1
ATOM 11130 C C . SER E 1 201 ? 49.357 -1.989 49.807 1.00 8.08 224 SER E C 1
ATOM 11131 O O . SER E 1 201 ? 50.307 -1.676 49.066 1.00 8.12 224 SER E O 1
ATOM 11134 N N . ILE E 1 202 ? 48.169 -1.387 49.780 1.00 8.10 225 ILE E N 1
ATOM 11135 C CA . ILE E 1 202 ? 47.998 -0.076 49.176 1.00 9.02 225 ILE E CA 1
ATOM 11136 C C . ILE E 1 202 ? 48.138 0.886 50.342 1.00 9.44 225 ILE E C 1
ATOM 11137 O O . ILE E 1 202 ? 47.401 0.786 51.330 1.00 9.26 225 ILE E O 1
ATOM 11142 N N . GLY E 1 203 ? 49.090 1.806 50.250 1.00 10.06 226 GLY E N 1
ATOM 11143 C CA . GLY E 1 203 ? 49.194 2.854 51.250 1.00 11.24 226 GLY E CA 1
ATOM 11144 C C . GLY E 1 203 ? 50.426 2.744 52.133 1.00 12.90 226 GLY E C 1
ATOM 11145 O O . GLY E 1 203 ? 51.273 1.876 51.885 1.00 13.38 226 GLY E O 1
ATOM 11146 N N . SER E 1 204 ? 50.541 3.595 53.163 1.00 12.92 227 SER E N 1
ATOM 11147 C CA A SER E 1 204 ? 49.519 4.596 53.485 0.50 12.88 227 SER E CA 1
ATOM 11148 C CA B SER E 1 204 ? 49.544 4.620 53.497 0.50 12.93 227 SER E CA 1
ATOM 11149 C C . SER E 1 204 ? 49.348 5.616 52.354 1.00 12.51 227 SER E C 1
ATOM 11150 O O . SER E 1 204 ? 50.322 6.046 51.724 1.00 13.07 227 SER E O 1
ATOM 11155 N N . VAL E 1 205 ? 48.099 5.974 52.073 1.00 11.56 228 VAL E N 1
ATOM 11156 C CA . VAL E 1 205 ? 47.817 6.950 51.027 1.00 10.01 228 VAL E CA 1
ATOM 11157 C C . VAL E 1 205 ? 47.375 8.250 51.683 1.00 10.05 228 VAL E C 1
ATOM 11158 O O . VAL E 1 205 ? 46.436 8.259 52.482 1.00 9.18 228 VAL E O 1
ATOM 11162 N N . GLY E 1 206 ? 48.063 9.340 51.342 1.00 9.72 229 GLY E N 1
ATOM 11163 C CA . GLY E 1 206 ? 47.715 10.661 51.831 1.00 9.97 229 GLY E CA 1
ATOM 11164 C C . GLY E 1 206 ? 48.921 11.373 52.407 1.00 9.89 229 GLY E C 1
ATOM 11165 O O . GLY E 1 206 ? 49.908 10.725 52.796 1.00 9.94 229 GLY E O 1
ATOM 11166 N N . GLY E 1 207 ? 48.849 12.703 52.439 1.00 9.56 230 GLY E N 1
ATOM 11167 C CA . GLY E 1 207 ? 49.872 13.522 53.077 1.00 9.34 230 GLY E CA 1
ATOM 11168 C C . GLY E 1 207 ? 51.088 13.863 52.221 1.00 9.17 230 GLY E C 1
ATOM 11169 O O . GLY E 1 207 ? 51.908 14.671 52.634 1.00 9.37 230 GLY E O 1
ATOM 11170 N N . ARG E 1 208 ? 51.194 13.264 51.036 1.00 9.20 231 ARG E N 1
ATOM 11171 C CA . ARG E 1 208 ? 52.373 13.435 50.150 1.00 9.88 231 ARG E CA 1
ATOM 11172 C C . ARG E 1 208 ? 52.070 14.322 48.945 1.00 9.41 231 ARG E C 1
ATOM 11173 O O . ARG E 1 208 ? 50.936 14.742 48.779 1.00 9.02 231 ARG E O 1
ATOM 11181 N N . SER E 1 209 ? 53.069 14.571 48.081 1.00 9.49 232 SER E N 1
ATOM 11182 C CA . SER E 1 209 ? 52.842 15.291 46.815 1.00 9.74 232 SER E CA 1
ATOM 11183 C C . SER E 1 209 ? 51.899 14.506 45.908 1.00 9.52 232 SER E C 1
ATOM 11184 O O . SER E 1 209 ? 51.180 15.075 45.093 1.00 9.47 232 SER E O 1
ATOM 11187 N N . ASP E 1 210 ? 51.904 13.186 46.059 1.00 9.80 233 ASP E N 1
ATOM 11188 C CA . ASP E 1 210 ? 51.119 12.332 45.193 1.00 9.80 233 ASP E CA 1
ATOM 11189 C C . ASP E 1 210 ? 50.344 11.334 46.045 1.00 9.65 233 ASP E C 1
ATOM 11190 O O . ASP E 1 210 ? 50.930 10.520 46.756 1.00 8.77 233 ASP E O 1
ATOM 11195 N N . ASN E 1 211 ? 49.014 11.425 45.990 1.00 9.02 234 ASN E N 1
ATOM 11196 C CA . ASN E 1 211 ? 48.161 10.563 46.802 1.00 8.44 234 ASN E CA 1
ATOM 11197 C C . ASN E 1 211 ? 47.130 9.846 45.952 1.00 8.72 234 ASN E C 1
ATOM 11198 O O . ASN E 1 211 ? 46.049 9.504 46.430 1.00 8.06 234 ASN E O 1
ATOM 11203 N N . THR E 1 212 ? 47.466 9.636 44.681 1.00 8.97 235 THR E N 1
ATOM 11204 C CA . THR E 1 212 ? 46.512 9.063 43.740 1.00 9.86 235 THR E CA 1
ATOM 11205 C C . THR E 1 212 ? 46.981 7.665 43.386 1.00 9.77 235 THR E C 1
ATOM 11206 O O . THR E 1 212 ? 48.057 7.489 42.802 1.00 8.96 235 THR E O 1
ATOM 11210 N N . VAL E 1 213 ? 46.170 6.679 43.753 1.00 9.20 236 VAL E N 1
ATOM 11211 C CA . VAL E 1 213 ? 46.408 5.294 43.364 1.00 10.05 236 VAL E CA 1
ATOM 11212 C C . VAL E 1 213 ? 45.307 4.868 42.394 1.00 10.71 236 VAL E C 1
ATOM 11213 O O . VAL E 1 213 ? 44.107 4.949 42.715 1.00 11.07 236 VAL E O 1
ATOM 11217 N N . LYS E 1 214 ? 45.695 4.436 41.200 1.00 10.22 237 LYS E N 1
ATOM 11218 C CA . LYS E 1 214 ? 44.684 4.085 40.202 1.00 10.97 237 LYS E CA 1
ATOM 11219 C C . LYS E 1 214 ? 45.126 2.915 39.336 1.00 10.39 237 LYS E C 1
ATOM 11220 O O . LYS E 1 214 ? 46.255 2.908 38.834 1.00 9.65 237 LYS E O 1
ATOM 11226 N N . THR E 1 215 ? 44.230 1.943 39.157 1.00 9.47 238 THR E N 1
ATOM 11227 C CA . THR E 1 215 ? 44.467 0.807 38.250 1.00 9.48 238 THR E CA 1
ATOM 11228 C C . THR E 1 215 ? 45.605 -0.059 38.784 1.00 9.07 238 THR E C 1
ATOM 11229 O O . THR E 1 215 ? 46.758 0.086 38.380 1.00 9.77 238 THR E O 1
ATOM 11233 N N . VAL E 1 216 ? 45.277 -0.932 39.727 1.00 9.13 239 VAL E N 1
ATOM 11234 C CA . VAL E 1 216 ? 46.271 -1.775 40.405 1.00 8.57 239 VAL E CA 1
ATOM 11235 C C . VAL E 1 216 ? 45.806 -3.218 40.331 1.00 9.32 239 VAL E C 1
ATOM 11236 O O . VAL E 1 216 ? 44.634 -3.511 40.580 1.00 10.35 239 VAL E O 1
ATOM 11240 N N . THR E 1 217 ? 46.713 -4.115 39.966 1.00 9.22 240 THR E N 1
ATOM 11241 C CA . THR E 1 217 ? 46.410 -5.536 40.012 1.00 9.45 240 THR E CA 1
ATOM 11242 C C . THR E 1 217 ? 47.406 -6.200 40.927 1.00 8.62 240 THR E C 1
ATOM 11243 O O . THR E 1 217 ? 48.615 -6.110 40.725 1.00 8.18 240 THR E O 1
ATOM 11247 N N . ILE E 1 218 ? 46.893 -6.806 41.987 1.00 8.24 241 ILE E N 1
ATOM 11248 C CA . ILE E 1 218 ? 47.725 -7.623 42.854 1.00 8.27 241 ILE E CA 1
ATOM 11249 C C . ILE E 1 218 ? 47.125 -9.022 42.768 1.00 8.59 241 ILE E C 1
ATOM 11250 O O . ILE E 1 218 ? 45.996 -9.255 43.231 1.00 8.93 241 ILE E O 1
ATOM 11255 N N . SER E 1 219 ? 47.858 -9.943 42.149 1.00 8.10 242 SER E N 1
ATOM 11256 C CA . SER E 1 219 ? 47.262 -11.228 41.789 1.00 8.27 242 SER E CA 1
ATOM 11257 C C . SER E 1 219 ? 48.178 -12.419 41.948 1.00 8.29 242 SER E C 1
ATOM 11258 O O . SER E 1 219 ? 49.404 -12.281 41.955 1.00 8.53 242 SER E O 1
ATOM 11261 N N . ASN E 1 220 ? 47.566 -13.596 42.059 1.00 8.56 243 ASN E N 1
ATOM 11262 C CA . ASN E 1 220 ? 48.276 -14.864 41.951 1.00 9.59 243 ASN E CA 1
ATOM 11263 C C . ASN E 1 220 ? 49.539 -14.913 42.785 1.00 9.67 243 ASN E C 1
ATOM 11264 O O . ASN E 1 220 ? 50.637 -15.212 42.278 1.00 8.82 243 ASN E O 1
ATOM 11269 N N . SER E 1 221 ? 49.353 -14.617 44.068 1.00 9.56 244 SER E N 1
ATOM 11270 C CA . SER E 1 221 ? 50.449 -14.485 45.006 1.00 9.55 244 SER E CA 1
ATOM 11271 C C . SER E 1 221 ? 50.097 -15.179 46.309 1.00 10.08 244 SER E C 1
ATOM 11272 O O . SER E 1 221 ? 48.909 -15.403 46.618 1.00 9.44 244 SER E O 1
ATOM 11275 N N . LYS E 1 222 ? 51.139 -15.522 47.057 1.00 9.92 245 LYS E N 1
ATOM 11276 C CA . LYS E 1 222 ? 51.013 -16.214 48.328 1.00 11.78 245 LYS E CA 1
ATOM 11277 C C . LYS E 1 222 ? 51.537 -15.297 49.436 1.00 11.10 245 LYS E C 1
ATOM 11278 O O . LYS E 1 222 ? 52.614 -14.699 49.307 1.00 10.67 245 LYS E O 1
ATOM 11284 N N . ILE E 1 223 ? 50.770 -15.182 50.517 1.00 10.91 246 ILE E N 1
ATOM 11285 C CA . ILE E 1 223 ? 51.242 -14.456 51.702 1.00 10.71 246 ILE E CA 1
ATOM 11286 C C . ILE E 1 223 ? 51.236 -15.418 52.887 1.00 10.86 246 ILE E C 1
ATOM 11287 O O . ILE E 1 223 ? 50.194 -15.998 53.209 1.00 10.27 246 ILE E O 1
ATOM 11292 N N . VAL E 1 224 ? 52.404 -15.599 53.512 1.00 10.40 247 VAL E N 1
ATOM 11293 C CA . VAL E 1 224 ? 52.578 -16.609 54.556 1.00 10.28 247 VAL E CA 1
ATOM 11294 C C . VAL E 1 224 ? 53.274 -16.004 55.770 1.00 9.75 247 VAL E C 1
ATOM 11295 O O . VAL E 1 224 ? 54.137 -15.129 55.626 1.00 9.60 247 VAL E O 1
ATOM 11299 N N . ASN E 1 225 ? 52.866 -16.424 56.965 1.00 8.83 248 ASN E N 1
ATOM 11300 C CA . ASN E 1 225 ? 53.553 -16.028 58.191 1.00 8.46 248 ASN E CA 1
ATOM 11301 C C . ASN E 1 225 ? 53.805 -14.520 58.204 1.00 8.01 248 ASN E C 1
ATOM 11302 O O . ASN E 1 225 ? 54.932 -14.078 58.406 1.00 8.66 248 ASN E O 1
ATOM 11307 N N . SER E 1 226 ? 52.755 -13.753 57.941 1.00 7.57 249 SER E N 1
ATOM 11308 C CA . SER E 1 226 ? 52.821 -12.302 57.865 1.00 8.25 249 SER E CA 1
ATOM 11309 C C . SER E 1 226 ? 51.760 -11.708 58.785 1.00 8.97 249 SER E C 1
ATOM 11310 O O . SER E 1 226 ? 50.846 -12.426 59.236 1.00 9.41 249 SER E O 1
ATOM 11313 N N . ASP E 1 227 ? 51.871 -10.410 59.072 1.00 9.27 250 ASP E N 1
ATOM 11314 C CA . ASP E 1 227 ? 50.883 -9.748 59.950 1.00 10.24 250 ASP E CA 1
ATOM 11315 C C . ASP E 1 227 ? 49.542 -9.511 59.275 1.00 9.42 250 ASP E C 1
ATOM 11316 O O . ASP E 1 227 ? 48.498 -9.639 59.902 1.00 8.82 250 ASP E O 1
ATOM 11321 N N . ASN E 1 228 ? 49.582 -9.139 57.997 1.00 8.99 251 ASN E N 1
ATOM 11322 C CA . ASN E 1 228 ? 48.355 -8.867 57.253 1.00 9.57 251 ASN E CA 1
ATOM 11323 C C . ASN E 1 228 ? 48.437 -9.580 55.924 1.00 9.51 251 ASN E C 1
ATOM 11324 O O . ASN E 1 228 ? 49.530 -9.894 55.453 1.00 9.69 251 ASN E O 1
ATOM 11329 N N . GLY E 1 229 ? 47.291 -9.835 55.311 1.00 9.34 252 GLY E N 1
ATOM 11330 C CA . GLY E 1 229 ? 47.289 -10.340 53.941 1.00 9.59 252 GLY E CA 1
ATOM 11331 C C . GLY E 1 229 ? 47.035 -9.175 52.987 1.00 9.63 252 GLY E C 1
ATOM 11332 O O . GLY E 1 229 ? 47.960 -8.463 52.568 1.00 8.96 252 GLY E O 1
ATOM 11333 N N . VAL E 1 230 ? 45.764 -8.975 52.663 1.00 8.64 253 VAL E N 1
ATOM 11334 C CA . VAL E 1 230 ? 45.342 -7.869 51.815 1.00 8.26 253 VAL E CA 1
ATOM 11335 C C . VAL E 1 230 ? 45.181 -6.619 52.693 1.00 8.65 253 VAL E C 1
ATOM 11336 O O . VAL E 1 230 ? 44.442 -6.635 53.683 1.00 8.70 253 VAL E O 1
ATOM 11340 N N . ARG E 1 231 ? 45.862 -5.540 52.338 1.00 8.40 254 ARG E N 1
ATOM 11341 C CA . ARG E 1 231 ? 45.802 -4.347 53.156 1.00 8.21 254 ARG E CA 1
ATOM 11342 C C . ARG E 1 231 ? 45.676 -3.058 52.347 1.00 8.49 254 ARG E C 1
ATOM 11343 O O . ARG E 1 231 ? 46.419 -2.817 51.391 1.00 7.84 254 ARG E O 1
ATOM 11351 N N . ILE E 1 232 ? 44.713 -2.234 52.736 1.00 8.10 255 ILE E N 1
ATOM 11352 C CA . ILE E 1 232 ? 44.637 -0.866 52.224 1.00 8.78 255 ILE E CA 1
ATOM 11353 C C . ILE E 1 232 ? 44.568 0.062 53.430 1.00 9.13 255 ILE E C 1
ATOM 11354 O O . ILE E 1 232 ? 43.711 -0.113 54.305 1.00 9.28 255 ILE E O 1
ATOM 11359 N N . LYS E 1 233 ? 45.485 1.023 53.491 1.00 9.20 256 LYS E N 1
ATOM 11360 C CA . LYS E 1 233 ? 45.492 2.024 54.561 1.00 10.50 256 LYS E CA 1
ATOM 11361 C C . LYS E 1 233 ? 45.566 3.418 53.992 1.00 9.87 256 LYS E C 1
ATOM 11362 O O . LYS E 1 233 ? 46.393 3.709 53.118 1.00 10.40 256 LYS E O 1
ATOM 11368 N N . THR E 1 234 ? 44.725 4.292 54.513 1.00 9.37 257 THR E N 1
ATOM 11369 C CA . THR E 1 234 ? 44.774 5.696 54.126 1.00 9.55 257 THR E CA 1
ATOM 11370 C C . THR E 1 234 ? 44.948 6.572 55.361 1.00 9.55 257 THR E C 1
ATOM 11371 O O . THR E 1 234 ? 44.657 6.140 56.496 1.00 10.04 257 THR E O 1
ATOM 11375 N N . VAL E 1 235 ? 45.438 7.792 55.136 1.00 9.86 258 VAL E N 1
ATOM 11376 C CA . VAL E 1 235 ? 45.858 8.681 56.221 1.00 9.19 258 VAL E CA 1
ATOM 11377 C C . VAL E 1 235 ? 44.680 9.520 56.713 1.00 9.72 258 VAL E C 1
ATOM 11378 O O . VAL E 1 235 ? 43.942 10.132 55.922 1.00 9.80 258 VAL E O 1
ATOM 11382 N N . SER E 1 236 ? 44.504 9.512 58.033 1.00 8.77 259 SER E N 1
ATOM 11383 C CA . SER E 1 236 ? 43.499 10.303 58.707 1.00 8.89 259 SER E CA 1
ATOM 11384 C C . SER E 1 236 ? 43.666 11.785 58.399 1.00 8.85 259 SER E C 1
ATOM 11385 O O . SER E 1 236 ? 44.774 12.326 58.534 1.00 10.01 259 SER E O 1
ATOM 11388 N N . GLY E 1 237 ? 42.582 12.435 57.975 1.00 7.86 260 GLY E N 1
ATOM 11389 C CA . GLY E 1 237 ? 42.607 13.871 57.649 1.00 7.30 260 GLY E CA 1
ATOM 11390 C C . GLY E 1 237 ? 43.369 14.229 56.376 1.00 6.81 260 GLY E C 1
ATOM 11391 O O . GLY E 1 237 ? 43.610 15.407 56.104 1.00 6.48 260 GLY E O 1
ATOM 11392 N N . ALA E 1 238 ? 43.752 13.223 55.593 1.00 6.15 261 ALA E N 1
ATOM 11393 C CA . ALA E 1 238 ? 44.444 13.454 54.320 1.00 6.16 261 ALA E CA 1
ATOM 11394 C C . ALA E 1 238 ? 43.507 13.325 53.113 1.00 7.03 261 ALA E C 1
ATOM 11395 O O . ALA E 1 238 ? 42.388 12.804 53.218 1.00 7.51 261 ALA E O 1
ATOM 11397 N N . THR E 1 239 ? 43.968 13.805 51.965 1.00 7.46 262 THR E N 1
ATOM 11398 C CA . THR E 1 239 ? 43.194 13.694 50.734 1.00 8.23 262 THR E CA 1
ATOM 11399 C C . THR E 1 239 ? 43.934 12.843 49.731 1.00 8.06 262 THR E C 1
ATOM 11400 O O . THR E 1 239 ? 45.163 12.823 49.707 1.00 8.53 262 THR E O 1
ATOM 11404 N N . GLY E 1 240 ? 43.183 12.148 48.891 1.00 8.01 263 GLY E N 1
ATOM 11405 C CA . GLY E 1 240 ? 43.784 11.269 47.897 1.00 7.57 263 GLY E CA 1
ATOM 11406 C C . GLY E 1 240 ? 42.701 10.404 47.295 1.00 7.73 263 GLY E C 1
ATOM 11407 O O . GLY E 1 240 ? 41.518 10.694 47.458 1.00 6.63 263 GLY E O 1
ATOM 11408 N N . SER E 1 241 ? 43.101 9.385 46.543 1.00 7.91 264 SER E N 1
ATOM 11409 C CA . SER E 1 241 ? 42.134 8.426 46.027 1.00 8.86 264 SER E CA 1
ATOM 11410 C C . SER E 1 241 ? 42.803 7.090 45.768 1.00 8.99 264 SER E C 1
ATOM 11411 O O . SER E 1 241 ? 43.987 7.015 45.391 1.00 9.23 264 SER E O 1
ATOM 11414 N N . VAL E 1 242 ? 42.024 6.045 46.000 1.00 8.69 265 VAL E N 1
ATOM 11415 C CA . VAL E 1 242 ? 42.403 4.684 45.675 1.00 8.87 265 VAL E CA 1
ATOM 11416 C C . VAL E 1 242 ? 41.261 4.141 44.812 1.00 9.18 265 VAL E C 1
ATOM 11417 O O . VAL E 1 242 ? 40.152 3.934 45.314 1.00 9.12 265 VAL E O 1
ATOM 11421 N N . SER E 1 243 ? 41.524 3.928 43.527 1.00 9.13 266 SER E N 1
ATOM 11422 C CA . SER E 1 243 ? 40.492 3.450 42.608 1.00 9.93 266 SER E CA 1
ATOM 11423 C C . SER E 1 243 ? 40.976 2.389 41.625 1.00 9.71 266 SER E C 1
ATOM 11424 O O . SER E 1 243 ? 42.130 2.409 41.194 1.00 9.60 266 SER E O 1
ATOM 11427 N N . GLY E 1 244 ? 40.088 1.467 41.257 1.00 9.16 267 GLY E N 1
ATOM 11428 C CA . GLY E 1 244 ? 40.424 0.453 40.256 1.00 8.91 267 GLY E CA 1
ATOM 11429 C C . GLY E 1 244 ? 41.495 -0.498 40.761 1.00 8.68 267 GLY E C 1
ATOM 11430 O O . GLY E 1 244 ? 42.486 -0.775 40.076 1.00 8.57 267 GLY E O 1
ATOM 11431 N N . VAL E 1 245 ? 41.302 -0.987 41.977 1.00 8.85 268 VAL E N 1
ATOM 11432 C CA . VAL E 1 245 ? 42.231 -1.936 42.579 1.00 8.71 268 VAL E CA 1
ATOM 11433 C C . VAL E 1 245 ? 41.624 -3.317 42.544 1.00 8.99 268 VAL E C 1
ATOM 11434 O O . VAL E 1 245 ? 40.475 -3.505 42.948 1.00 9.65 268 VAL E O 1
ATOM 11438 N N . THR E 1 246 ? 42.395 -4.292 42.076 1.00 8.97 269 THR E N 1
ATOM 11439 C CA . THR E 1 246 ? 41.960 -5.674 42.116 1.00 8.83 269 THR E CA 1
ATOM 11440 C C . THR E 1 246 ? 42.982 -6.557 42.815 1.00 8.68 269 THR E C 1
ATOM 11441 O O . THR E 1 246 ? 44.133 -6.649 42.379 1.00 8.62 269 THR E O 1
ATOM 11445 N N . TYR E 1 247 ? 42.541 -7.226 43.875 1.00 8.59 270 TYR E N 1
ATOM 11446 C CA . TYR E 1 247 ? 43.297 -8.335 44.454 1.00 8.17 270 TYR E CA 1
ATOM 11447 C C . TYR E 1 247 ? 42.622 -9.618 43.951 1.00 8.62 270 TYR E C 1
ATOM 11448 O O . TYR E 1 247 ? 41.408 -9.782 44.107 1.00 7.48 270 TYR E O 1
ATOM 11457 N N . SER E 1 248 ? 43.391 -10.520 43.335 1.00 8.70 271 SER E N 1
ATOM 11458 C CA . SER E 1 248 ? 42.811 -11.773 42.870 1.00 9.22 271 SER E CA 1
ATOM 11459 C C . SER E 1 248 ? 43.771 -12.929 43.006 1.00 8.97 271 SER E C 1
ATOM 11460 O O . SER E 1 248 ? 44.967 -12.783 42.758 1.00 8.93 271 SER E O 1
ATOM 11463 N N . GLY E 1 249 ? 43.235 -14.086 43.373 1.00 8.98 272 GLY E N 1
ATOM 11464 C CA . GLY E 1 249 ? 44.030 -15.293 43.477 1.00 9.34 272 GLY E CA 1
ATOM 11465 C C . GLY E 1 249 ? 45.141 -15.120 44.503 1.00 9.79 272 GLY E C 1
ATOM 11466 O O . GLY E 1 249 ? 46.307 -15.366 44.203 1.00 9.53 272 GLY E O 1
ATOM 11467 N N . ILE E 1 250 ? 44.777 -14.686 45.711 1.00 9.69 273 ILE E N 1
ATOM 11468 C CA . ILE E 1 250 ? 45.746 -14.518 46.806 1.00 10.15 273 ILE E CA 1
ATOM 11469 C C . ILE E 1 250 ? 45.465 -15.609 47.847 1.00 10.58 273 ILE E C 1
ATOM 11470 O O . ILE E 1 250 ? 44.335 -15.722 48.352 1.00 10.60 273 ILE E O 1
ATOM 11475 N N . THR E 1 251 ? 46.476 -16.407 48.173 1.00 11.00 274 THR E N 1
ATOM 11476 C CA . THR E 1 251 ? 46.329 -17.378 49.253 1.00 11.68 274 THR E CA 1
ATOM 11477 C C . THR E 1 251 ? 47.021 -16.820 50.485 1.00 11.30 274 THR E C 1
ATOM 11478 O O . THR E 1 251 ? 48.104 -16.232 50.386 1.00 11.13 274 THR E O 1
ATOM 11482 N N . LEU E 1 252 ? 46.387 -17.013 51.640 1.00 10.67 275 LEU E N 1
ATOM 11483 C CA . LEU E 1 252 ? 46.895 -16.535 52.921 1.00 10.48 275 LEU E CA 1
ATOM 11484 C C . LEU E 1 252 ? 47.228 -17.704 53.824 1.00 10.58 275 LEU E C 1
ATOM 11485 O O . LEU E 1 252 ? 46.531 -18.713 53.836 1.00 10.70 275 LEU E O 1
ATOM 11490 N N . SER E 1 253 ? 48.296 -17.571 54.595 1.00 10.46 276 SER E N 1
ATOM 11491 C CA . SER E 1 253 ? 48.665 -18.648 55.486 1.00 11.01 276 SER E CA 1
ATOM 11492 C C . SER E 1 253 ? 49.286 -18.108 56.765 1.00 10.83 276 SER E C 1
ATOM 11493 O O . SER E 1 253 ? 50.305 -17.404 56.712 1.00 10.84 276 SER E O 1
ATOM 11496 N N . ASN E 1 254 ? 48.677 -18.438 57.907 1.00 10.20 277 ASN E N 1
ATOM 11497 C CA A ASN E 1 254 ? 49.193 -18.018 59.188 0.50 10.69 277 ASN E CA 1
ATOM 11498 C CA B ASN E 1 254 ? 49.187 -17.996 59.211 0.50 9.88 277 ASN E CA 1
ATOM 11499 C C . ASN E 1 254 ? 49.325 -16.486 59.257 1.00 10.04 277 ASN E C 1
ATOM 11500 O O . ASN E 1 254 ? 50.396 -15.946 59.585 1.00 10.34 277 ASN E O 1
ATOM 11509 N N . ILE E 1 255 ? 48.248 -15.795 58.923 1.00 8.82 278 ILE E N 1
ATOM 11510 C CA . ILE E 1 255 ? 48.251 -14.350 59.023 1.00 8.52 278 ILE E CA 1
ATOM 11511 C C . ILE E 1 255 ? 47.941 -13.973 60.480 1.00 8.68 278 ILE E C 1
ATOM 11512 O O . ILE E 1 255 ? 46.943 -14.417 61.030 1.00 8.35 278 ILE E O 1
ATOM 11517 N N . ALA E 1 256 ? 48.798 -13.145 61.074 1.00 8.39 279 ALA E N 1
ATOM 11518 C CA . ALA E 1 256 ? 48.775 -12.858 62.517 1.00 8.79 279 ALA E CA 1
ATOM 11519 C C . ALA E 1 256 ? 47.713 -11.861 62.985 1.00 8.94 279 ALA E C 1
ATOM 11520 O O . ALA E 1 256 ? 47.040 -12.102 63.994 1.00 8.96 279 ALA E O 1
ATOM 11522 N N . LYS E 1 257 ? 47.554 -10.760 62.242 1.00 9.11 280 LYS E N 1
ATOM 11523 C CA A LYS E 1 257 ? 46.769 -9.604 62.694 0.50 9.76 280 LYS E CA 1
ATOM 11524 C CA B LYS E 1 257 ? 46.750 -9.627 62.707 0.50 9.46 280 LYS E CA 1
ATOM 11525 C C . LYS E 1 257 ? 45.441 -9.496 61.930 1.00 9.33 280 LYS E C 1
ATOM 11526 O O . LYS E 1 257 ? 44.357 -9.568 62.526 1.00 9.44 280 LYS E O 1
ATOM 11537 N N . TYR E 1 258 ? 45.533 -9.331 60.609 1.00 9.15 281 TYR E N 1
ATOM 11538 C CA . TYR E 1 258 ? 44.345 -9.219 59.749 1.00 9.07 281 TYR E CA 1
ATOM 11539 C C . TYR E 1 258 ? 44.532 -9.936 58.427 1.00 8.97 281 TYR E C 1
ATOM 11540 O O . TYR E 1 258 ? 45.478 -9.634 57.692 1.00 7.75 281 TYR E O 1
ATOM 11549 N N . GLY E 1 259 ? 43.609 -10.837 58.090 1.00 8.62 282 GLY E N 1
ATOM 11550 C CA . GLY E 1 259 ? 43.631 -11.458 56.767 1.00 8.61 282 GLY E CA 1
ATOM 11551 C C . GLY E 1 259 ? 43.399 -10.404 55.692 1.00 8.60 282 GLY E C 1
ATOM 11552 O O . GLY E 1 259 ? 44.151 -10.318 54.717 1.00 8.79 282 GLY E O 1
ATOM 11553 N N . ILE E 1 260 ? 42.341 -9.614 55.868 1.00 7.65 283 ILE E N 1
ATOM 11554 C CA . ILE E 1 260 ? 42.041 -8.490 54.990 1.00 7.70 283 ILE E CA 1
ATOM 11555 C C . ILE E 1 260 ? 41.757 -7.296 55.892 1.00 8.27 283 ILE E C 1
ATOM 11556 O O . ILE E 1 260 ? 40.929 -7.372 56.822 1.00 8.65 283 ILE E O 1
ATOM 11561 N N . VAL E 1 261 ? 42.441 -6.195 55.622 1.00 8.24 284 VAL E N 1
ATOM 11562 C CA . VAL E 1 261 ? 42.219 -4.979 56.394 1.00 8.11 284 VAL E CA 1
ATOM 11563 C C . VAL E 1 261 ? 42.237 -3.765 55.491 1.00 8.61 284 VAL E C 1
ATOM 11564 O O . VAL E 1 261 ? 43.196 -3.522 54.739 1.00 8.89 284 VAL E O 1
ATOM 11568 N N . ILE E 1 262 ? 41.144 -3.021 55.569 1.00 8.51 285 ILE E N 1
ATOM 11569 C CA . ILE E 1 262 ? 40.952 -1.793 54.812 1.00 9.35 285 ILE E CA 1
ATOM 11570 C C . ILE E 1 262 ? 40.534 -0.731 55.824 1.00 9.44 285 ILE E C 1
ATOM 11571 O O . ILE E 1 262 ? 39.478 -0.852 56.449 1.00 9.02 285 ILE E O 1
ATOM 11576 N N . GLU E 1 263 ? 41.372 0.280 56.025 1.00 9.51 286 GLU E N 1
ATOM 11577 C CA . GLU E 1 263 ? 41.044 1.302 57.014 1.00 10.73 286 GLU E CA 1
ATOM 11578 C C . GLU E 1 263 ? 41.540 2.697 56.676 1.00 10.01 286 GLU E C 1
ATOM 11579 O O . GLU E 1 263 ? 42.634 2.868 56.130 1.00 9.67 286 GLU E O 1
ATOM 11585 N N . GLN E 1 264 ? 40.712 3.684 57.009 1.00 9.84 287 GLN E N 1
ATOM 11586 C CA . GLN E 1 264 ? 40.931 5.067 56.594 1.00 9.77 287 GLN E CA 1
ATOM 11587 C C . GLN E 1 264 ? 41.295 5.947 57.793 1.00 10.32 287 GLN E C 1
ATOM 11588 O O . GLN E 1 264 ? 40.961 7.129 57.832 1.00 10.50 287 GLN E O 1
ATOM 11594 N N . ASP E 1 265 ? 42.014 5.365 58.751 1.00 10.61 288 ASP E N 1
ATOM 11595 C CA . ASP E 1 265 ? 42.260 6.028 60.039 1.00 12.17 288 ASP E CA 1
ATOM 11596 C C . ASP E 1 265 ? 43.722 6.080 60.469 1.00 13.22 288 ASP E C 1
ATOM 11597 O O . ASP E 1 265 ? 44.007 6.143 61.667 1.00 13.15 288 ASP E O 1
ATOM 11602 N N . TYR E 1 266 ? 44.654 6.072 59.523 1.00 15.06 289 TYR E N 1
ATOM 11603 C CA . TYR E 1 266 ? 46.074 6.113 59.901 1.00 17.13 289 TYR E CA 1
ATOM 11604 C C . TYR E 1 266 ? 46.608 7.497 60.228 1.00 18.43 289 TYR E C 1
ATOM 11605 O O . TYR E 1 266 ? 46.492 8.423 59.425 1.00 17.97 289 TYR E O 1
ATOM 11614 N N . GLU E 1 267 ? 47.185 7.625 61.425 1.00 19.78 290 GLU E N 1
ATOM 11615 C CA . GLU E 1 267 ? 47.770 8.885 61.882 1.00 22.07 290 GLU E CA 1
ATOM 11616 C C . GLU E 1 267 ? 49.154 8.616 62.481 1.00 23.10 290 GLU E C 1
ATOM 11617 O O . GLU E 1 267 ? 49.287 7.863 63.461 1.00 23.38 290 GLU E O 1
ATOM 11623 N N . ASN E 1 268 ? 50.175 9.213 61.862 1.00 24.00 291 ASN E N 1
ATOM 11624 C CA . ASN E 1 268 ? 51.576 8.998 62.230 1.00 24.77 291 ASN E CA 1
ATOM 11625 C C . ASN E 1 268 ? 51.965 7.515 62.227 1.00 24.70 291 ASN E C 1
ATOM 11626 O O . ASN E 1 268 ? 52.770 7.060 63.046 1.00 25.06 291 ASN E O 1
ATOM 11631 N N . GLY E 1 269 ? 51.379 6.769 61.293 1.00 23.90 292 GLY E N 1
ATOM 11632 C CA . GLY E 1 269 ? 51.681 5.352 61.146 1.00 23.09 292 GLY E CA 1
ATOM 11633 C C . GLY E 1 269 ? 50.938 4.428 62.095 1.00 22.23 292 GLY E C 1
ATOM 11634 O O . GLY E 1 269 ? 51.277 3.256 62.195 1.00 22.18 292 GLY E O 1
ATOM 11635 N N . SER E 1 270 ? 49.936 4.954 62.789 1.00 21.65 293 SER E N 1
ATOM 11636 C CA . SER E 1 270 ? 49.113 4.169 63.712 1.00 21.33 293 SER E CA 1
ATOM 11637 C C . SER E 1 270 ? 47.623 4.470 63.533 1.00 20.57 293 SER E C 1
ATOM 11638 O O . SER E 1 270 ? 47.242 5.630 63.347 1.00 20.39 293 SER E O 1
ATOM 11641 N N . PRO E 1 271 ? 46.771 3.431 63.628 1.00 19.76 294 PRO E N 1
ATOM 11642 C CA . PRO E 1 271 ? 45.321 3.614 63.536 1.00 18.99 294 PRO E CA 1
ATOM 11643 C C . PRO E 1 271 ? 44.747 4.406 64.705 1.00 18.58 294 PRO E C 1
ATOM 11644 O O . PRO E 1 271 ? 45.130 4.201 65.863 1.00 18.47 294 PRO E O 1
ATOM 11648 N N . THR E 1 272 ? 43.832 5.311 64.401 1.00 18.07 295 THR E N 1
ATOM 11649 C CA . THR E 1 272 ? 43.137 6.055 65.435 1.00 17.69 295 THR E CA 1
ATOM 11650 C C . THR E 1 272 ? 41.839 5.375 65.851 1.00 17.64 295 THR E C 1
ATOM 11651 O O . THR E 1 272 ? 41.308 5.668 66.921 1.00 17.74 295 THR E O 1
ATOM 11655 N N . GLY E 1 273 ? 41.329 4.482 65.002 1.00 17.29 296 GLY E N 1
ATOM 11656 C CA . GLY E 1 273 ? 39.994 3.906 65.182 1.00 16.75 296 GLY E CA 1
ATOM 11657 C C . GLY E 1 273 ? 38.850 4.746 64.620 1.00 16.28 296 GLY E C 1
ATOM 11658 O O . GLY E 1 273 ? 37.683 4.336 64.680 1.00 16.83 296 GLY E O 1
ATOM 11659 N N . THR E 1 274 ? 39.169 5.930 64.090 1.00 15.42 297 THR E N 1
ATOM 11660 C CA . THR E 1 274 ? 38.164 6.829 63.519 1.00 14.06 297 THR E CA 1
ATOM 11661 C C . THR E 1 274 ? 38.515 7.144 62.050 1.00 12.83 297 THR E C 1
ATOM 11662 O O . THR E 1 274 ? 39.462 7.899 61.790 1.00 12.80 297 THR E O 1
ATOM 11666 N N . PRO E 1 275 ? 37.760 6.566 61.090 1.00 11.37 298 PRO E N 1
ATOM 11667 C CA . PRO E 1 275 ? 38.092 6.787 59.686 1.00 10.56 298 PRO E CA 1
ATOM 11668 C C . PRO E 1 275 ? 37.676 8.189 59.247 1.00 9.89 298 PRO E C 1
ATOM 11669 O O . PRO E 1 275 ? 36.688 8.737 59.756 1.00 9.38 298 PRO E O 1
ATOM 11673 N N . THR E 1 276 ? 38.437 8.764 58.318 1.00 9.50 299 THR E N 1
ATOM 11674 C CA . THR E 1 276 ? 38.053 10.016 57.679 1.00 8.82 299 THR E CA 1
ATOM 11675 C C . THR E 1 276 ? 37.748 9.754 56.185 1.00 8.49 299 THR E C 1
ATOM 11676 O O . THR E 1 276 ? 37.991 8.646 55.683 1.00 8.33 299 THR E O 1
ATOM 11680 N N . ASN E 1 277 ? 37.184 10.747 55.504 1.00 8.12 300 ASN E N 1
ATOM 11681 C CA . ASN E 1 277 ? 36.560 10.514 54.179 1.00 7.76 300 ASN E CA 1
ATOM 11682 C C . ASN E 1 277 ? 37.325 11.061 52.984 1.00 7.48 300 ASN E C 1
ATOM 11683 O O . ASN E 1 277 ? 36.835 10.993 51.855 1.00 7.70 300 ASN E O 1
ATOM 11688 N N . GLY E 1 278 ? 38.528 11.580 53.233 1.00 7.58 301 GLY E N 1
ATOM 11689 C CA . GLY E 1 278 ? 39.301 12.304 52.212 1.00 6.98 301 GLY E CA 1
ATOM 11690 C C . GLY E 1 278 ? 40.053 11.453 51.206 1.00 7.27 301 GLY E C 1
ATOM 11691 O O . GLY E 1 278 ? 40.550 11.968 50.196 1.00 6.48 301 GLY E O 1
ATOM 11692 N N . VAL E 1 279 ? 40.150 10.155 51.469 1.00 6.37 302 VAL E N 1
ATOM 11693 C CA . VAL E 1 279 ? 40.810 9.247 50.538 1.00 6.89 302 VAL E CA 1
ATOM 11694 C C . VAL E 1 279 ? 39.847 8.102 50.151 1.00 7.02 302 VAL E C 1
ATOM 11695 O O . VAL E 1 279 ? 40.017 6.972 50.606 1.00 7.18 302 VAL E O 1
ATOM 11699 N N . PRO E 1 280 ? 38.834 8.400 49.309 1.00 7.47 303 PRO E N 1
ATOM 11700 C CA . PRO E 1 280 ? 37.840 7.383 48.938 1.00 7.76 303 PRO E CA 1
ATOM 11701 C C . PRO E 1 280 ? 38.441 6.159 48.257 1.00 7.36 303 PRO E C 1
ATOM 11702 O O . PRO E 1 280 ? 39.343 6.283 47.396 1.00 7.68 303 PRO E O 1
ATOM 11706 N N . ILE E 1 281 ? 37.933 4.994 48.648 1.00 6.95 304 ILE E N 1
ATOM 11707 C CA . ILE E 1 281 ? 38.345 3.713 48.088 1.00 6.45 304 ILE E CA 1
ATOM 11708 C C . ILE E 1 281 ? 37.218 3.171 47.225 1.00 7.02 304 ILE E C 1
ATOM 11709 O O . ILE E 1 281 ? 36.158 2.752 47.728 1.00 6.84 304 ILE E O 1
ATOM 11714 N N . THR E 1 282 ? 37.442 3.203 45.915 1.00 6.45 305 THR E N 1
ATOM 11715 C CA . THR E 1 282 ? 36.388 2.875 44.963 1.00 7.18 305 THR E CA 1
ATOM 11716 C C . THR E 1 282 ? 36.869 1.879 43.924 1.00 7.18 305 THR E C 1
ATOM 11717 O O . THR E 1 282 ? 38.065 1.800 43.651 1.00 6.58 305 THR E O 1
ATOM 11721 N N . GLY E 1 283 ? 35.933 1.132 43.340 1.00 6.92 306 GLY E N 1
ATOM 11722 C CA . GLY E 1 283 ? 36.276 0.188 42.282 1.00 7.24 306 GLY E CA 1
ATOM 11723 C C . GLY E 1 283 ? 37.246 -0.847 42.816 1.00 7.54 306 GLY E C 1
ATOM 11724 O O . GLY E 1 283 ? 38.223 -1.205 42.163 1.00 8.56 306 GLY E O 1
ATOM 11725 N N . LEU E 1 284 ? 36.967 -1.317 44.025 1.00 7.48 307 LEU E N 1
ATOM 11726 C CA . LEU E 1 284 ? 37.782 -2.346 44.659 1.00 7.12 307 LEU E CA 1
ATOM 11727 C C . LEU E 1 284 ? 37.151 -3.716 44.398 1.00 7.76 307 LEU E C 1
ATOM 11728 O O . LEU E 1 284 ? 36.004 -3.962 44.758 1.00 7.61 307 LEU E O 1
ATOM 11733 N N . THR E 1 285 ? 37.927 -4.603 43.791 1.00 8.19 308 THR E N 1
ATOM 11734 C CA . THR E 1 285 ? 37.503 -5.970 43.507 1.00 8.68 308 THR E CA 1
ATOM 11735 C C . THR E 1 285 ? 38.391 -6.952 44.268 1.00 8.98 308 THR E C 1
ATOM 11736 O O . THR E 1 285 ? 39.614 -6.914 44.128 1.00 9.71 308 THR E O 1
ATOM 11740 N N . LEU E 1 286 ? 37.785 -7.812 45.085 1.00 8.99 309 LEU E N 1
ATOM 11741 C CA . LEU E 1 286 ? 38.500 -8.965 45.640 1.00 9.36 309 LEU E CA 1
ATOM 11742 C C . LEU E 1 286 ? 37.930 -10.242 45.034 1.00 9.57 309 LEU E C 1
ATOM 11743 O O . LEU E 1 286 ? 36.713 -10.441 45.024 1.00 9.98 309 LEU E O 1
ATOM 11748 N N . SER E 1 287 ? 38.805 -11.099 44.526 1.00 9.82 310 SER E N 1
ATOM 11749 C CA . SER E 1 287 ? 38.372 -12.356 43.937 1.00 10.86 310 SER E CA 1
ATOM 11750 C C . SER E 1 287 ? 39.294 -13.490 44.344 1.00 11.33 310 SER E C 1
ATOM 11751 O O . SER E 1 287 ? 40.517 -13.415 44.150 1.00 11.33 310 SER E O 1
ATOM 11754 N N . LYS E 1 288 ? 38.715 -14.543 44.918 1.00 11.31 311 LYS E N 1
ATOM 11755 C CA . LYS E 1 288 ? 39.484 -15.735 45.282 1.00 12.02 311 LYS E CA 1
ATOM 11756 C C . LYS E 1 288 ? 40.648 -15.374 46.222 1.00 11.69 311 LYS E C 1
ATOM 11757 O O . LYS E 1 288 ? 41.829 -15.532 45.886 1.00 11.29 311 LYS E O 1
ATOM 11763 N N . ILE E 1 289 ? 40.281 -14.803 47.356 1.00 11.39 312 ILE E N 1
ATOM 11764 C CA . ILE E 1 289 ? 41.185 -14.538 48.447 1.00 11.28 312 ILE E CA 1
ATOM 11765 C C . ILE E 1 289 ? 40.856 -15.538 49.548 1.00 11.69 312 ILE E C 1
ATOM 11766 O O . ILE E 1 289 ? 39.818 -15.446 50.171 1.00 11.68 312 ILE E O 1
ATOM 11771 N N . THR E 1 290 ? 41.754 -16.483 49.777 1.00 11.72 313 THR E N 1
ATOM 11772 C CA . THR E 1 290 ? 41.460 -17.619 50.645 1.00 12.27 313 THR E CA 1
ATOM 11773 C C . THR E 1 290 ? 42.627 -17.880 51.582 1.00 12.22 313 THR E C 1
ATOM 11774 O O . THR E 1 290 ? 43.774 -17.641 51.228 1.00 11.91 313 THR E O 1
ATOM 11778 N N . GLY E 1 291 ? 42.332 -18.381 52.775 1.00 12.38 314 GLY E N 1
ATOM 11779 C CA . GLY E 1 291 ? 43.375 -18.891 53.639 1.00 12.69 314 GLY E CA 1
ATOM 11780 C C . GLY E 1 291 ? 43.128 -18.617 55.099 1.00 12.93 314 GLY E C 1
ATOM 11781 O O . GLY E 1 291 ? 42.010 -18.260 55.497 1.00 13.75 314 GLY E O 1
ATOM 11782 N N . SER E 1 292 ? 44.185 -18.755 55.886 1.00 12.53 315 SER E N 1
ATOM 11783 C CA . SER E 1 292 ? 44.057 -18.837 57.321 1.00 13.03 315 SER E CA 1
ATOM 11784 C C . SER E 1 292 ? 44.645 -17.666 58.086 1.00 12.88 315 SER E C 1
ATOM 11785 O O . SER E 1 292 ? 45.735 -17.170 57.779 1.00 13.10 315 SER E O 1
ATOM 11788 N N . VAL E 1 293 ? 43.905 -17.269 59.116 1.00 12.70 316 VAL E N 1
ATOM 11789 C CA . VAL E 1 293 ? 44.318 -16.253 60.063 1.00 12.58 316 VAL E CA 1
ATOM 11790 C C . VAL E 1 293 ? 44.478 -16.960 61.406 1.00 13.30 316 VAL E C 1
ATOM 11791 O O . VAL E 1 293 ? 43.722 -17.887 61.729 1.00 13.34 316 VAL E O 1
ATOM 11795 N N . ALA E 1 294 ? 45.462 -16.516 62.182 1.00 13.45 317 ALA E N 1
ATOM 11796 C CA . ALA E 1 294 ? 45.711 -17.038 63.524 1.00 13.91 317 ALA E CA 1
ATOM 11797 C C . ALA E 1 294 ? 44.495 -16.785 64.416 1.00 14.43 317 ALA E C 1
ATOM 11798 O O . ALA E 1 294 ? 43.750 -15.825 64.184 1.00 14.03 317 ALA E O 1
ATOM 11800 N N . SER E 1 295 ? 44.303 -17.626 65.439 1.00 14.76 318 SER E N 1
ATOM 11801 C CA . SER E 1 295 ? 43.117 -17.517 66.307 1.00 15.94 318 SER E CA 1
ATOM 11802 C C . SER E 1 295 ? 43.057 -16.192 67.058 1.00 16.02 318 SER E C 1
ATOM 11803 O O . SER E 1 295 ? 41.976 -15.711 67.407 1.00 16.59 318 SER E O 1
ATOM 11806 N N . SER E 1 296 ? 44.224 -15.598 67.278 1.00 16.13 319 SER E N 1
ATOM 11807 C CA . SER E 1 296 ? 44.345 -14.318 67.975 1.00 16.27 319 SER E CA 1
ATOM 11808 C C . SER E 1 296 ? 44.209 -13.129 67.026 1.00 15.61 319 SER E C 1
ATOM 11809 O O . SER E 1 296 ? 44.154 -11.977 67.470 1.00 16.05 319 SER E O 1
ATOM 11812 N N . GLY E 1 297 ? 44.152 -13.401 65.726 1.00 14.26 320 GLY E N 1
ATOM 11813 C CA . GLY E 1 297 ? 43.954 -12.345 64.743 1.00 13.72 320 GLY E CA 1
ATOM 11814 C C . GLY E 1 297 ? 42.496 -12.164 64.360 1.00 12.96 320 GLY E C 1
ATOM 11815 O O . GLY E 1 297 ? 41.593 -12.765 64.967 1.00 12.96 320 GLY E O 1
ATOM 11816 N N . THR E 1 298 ? 42.274 -11.319 63.361 1.00 11.98 321 THR E N 1
ATOM 11817 C CA . THR E 1 298 ? 40.938 -10.940 62.906 1.00 11.46 321 THR E CA 1
ATOM 11818 C C . THR E 1 298 ? 40.849 -11.240 61.404 1.00 11.02 321 THR E C 1
ATOM 11819 O O . THR E 1 298 ? 41.735 -10.857 60.646 1.00 10.61 321 THR E O 1
ATOM 11823 N N . ASN E 1 299 ? 39.792 -11.930 60.988 1.00 10.14 322 ASN E N 1
ATOM 11824 C CA . ASN E 1 299 ? 39.636 -12.336 59.585 1.00 10.50 322 ASN E CA 1
ATOM 11825 C C . ASN E 1 299 ? 39.629 -11.147 58.626 1.00 9.92 322 ASN E C 1
ATOM 11826 O O . ASN E 1 299 ? 40.467 -11.061 57.716 1.00 9.59 322 ASN E O 1
ATOM 11831 N N . VAL E 1 300 ? 38.686 -10.231 58.861 1.00 9.61 323 VAL E N 1
ATOM 11832 C CA . VAL E 1 300 ? 38.441 -9.081 57.988 1.00 9.44 323 VAL E CA 1
ATOM 11833 C C . VAL E 1 300 ? 38.125 -7.846 58.831 1.00 9.52 323 VAL E C 1
ATOM 11834 O O . VAL E 1 300 ? 37.291 -7.886 59.752 1.00 10.01 323 VAL E O 1
ATOM 11838 N N . TYR E 1 301 ? 38.782 -6.745 58.514 1.00 9.18 324 TYR E N 1
ATOM 11839 C CA . TYR E 1 301 ? 38.487 -5.487 59.172 1.00 9.47 324 TYR E CA 1
ATOM 11840 C C . TYR E 1 301 ? 38.328 -4.409 58.113 1.00 9.70 324 TYR E C 1
ATOM 11841 O O . TYR E 1 301 ? 39.256 -4.125 57.336 1.00 10.03 324 TYR E O 1
ATOM 11850 N N . ILE E 1 302 ? 37.133 -3.846 58.048 1.00 9.31 325 ILE E N 1
ATOM 11851 C CA . ILE E 1 302 ? 36.840 -2.807 57.080 1.00 8.96 325 ILE E CA 1
ATOM 11852 C C . ILE E 1 302 ? 36.423 -1.591 57.874 1.00 9.44 325 ILE E C 1
ATOM 11853 O O . ILE E 1 302 ? 35.353 -1.603 58.493 1.00 9.80 325 ILE E O 1
ATOM 11858 N N . LEU E 1 303 ? 37.252 -0.549 57.874 1.00 8.91 326 LEU E N 1
ATOM 11859 C CA . LEU E 1 303 ? 36.905 0.664 58.611 1.00 8.55 326 LEU E CA 1
ATOM 11860 C C . LEU E 1 303 ? 36.823 1.842 57.652 1.00 8.74 326 LEU E C 1
ATOM 11861 O O . LEU E 1 303 ? 37.790 2.610 57.470 1.00 9.14 326 LEU E O 1
ATOM 11866 N N . CYS E 1 304 ? 35.659 1.958 57.025 1.00 8.50 327 CYS E N 1
ATOM 11867 C CA . CYS E 1 304 ? 35.352 3.036 56.089 1.00 8.74 327 CYS E CA 1
ATOM 11868 C C . CYS E 1 304 ? 34.575 4.172 56.751 1.00 8.68 327 CYS E C 1
ATOM 11869 O O . CYS E 1 304 ? 33.701 3.946 57.609 1.00 8.76 327 CYS E O 1
ATOM 11872 N N . ALA E 1 305 ? 34.893 5.400 56.346 1.00 8.41 328 ALA E N 1
ATOM 11873 C CA . ALA E 1 305 ? 34.086 6.547 56.725 1.00 8.41 328 ALA E CA 1
ATOM 11874 C C . ALA E 1 305 ? 32.853 6.538 55.839 1.00 8.71 328 ALA E C 1
ATOM 11875 O O . ALA E 1 305 ? 32.869 5.946 54.753 1.00 7.95 328 ALA E O 1
ATOM 11877 N N . SER E 1 306 ? 31.782 7.180 56.308 1.00 9.07 329 SER E N 1
ATOM 11878 C CA . SER E 1 306 ? 30.535 7.258 55.568 1.00 9.53 329 SER E CA 1
ATOM 11879 C C . SER E 1 306 ? 30.741 7.840 54.162 1.00 9.77 329 SER E C 1
ATOM 11880 O O . SER E 1 306 ? 31.361 8.891 54.000 1.00 9.82 329 SER E O 1
ATOM 11883 N N . GLY E 1 307 ? 30.244 7.123 53.150 1.00 9.69 330 GLY E N 1
ATOM 11884 C CA . GLY E 1 307 ? 30.360 7.544 51.747 1.00 9.85 330 GLY E CA 1
ATOM 11885 C C . GLY E 1 307 ? 31.746 7.398 51.130 1.00 9.65 330 GLY E C 1
ATOM 11886 O O . GLY E 1 307 ? 31.917 7.658 49.937 1.00 9.84 330 GLY E O 1
ATOM 11887 N N . ALA E 1 308 ? 32.728 6.964 51.928 1.00 9.41 331 ALA E N 1
ATOM 11888 C CA . ALA E 1 308 ? 34.147 6.987 51.517 1.00 9.31 331 ALA E CA 1
ATOM 11889 C C . ALA E 1 308 ? 34.660 5.686 50.887 1.00 9.15 331 ALA E C 1
ATOM 11890 O O . ALA E 1 308 ? 35.822 5.582 50.495 1.00 9.81 331 ALA E O 1
ATOM 11892 N N . CYS E 1 309 ? 33.794 4.689 50.814 1.00 8.99 332 CYS E N 1
ATOM 11893 C CA . CYS E 1 309 ? 34.092 3.448 50.135 1.00 8.41 332 CYS E CA 1
ATOM 11894 C C . CYS E 1 309 ? 32.844 3.118 49.325 1.00 8.68 332 CYS E C 1
ATOM 11895 O O . CYS E 1 309 ? 31.733 3.102 49.874 1.00 8.46 332 CYS E O 1
ATOM 11898 N N . SER E 1 310 ? 33.002 2.875 48.025 1.00 8.32 333 SER E N 1
ATOM 11899 C CA . SER E 1 310 ? 31.839 2.535 47.194 1.00 8.24 333 SER E CA 1
ATOM 11900 C C . SER E 1 310 ? 32.278 1.783 45.959 1.00 7.99 333 SER E C 1
ATOM 11901 O O . SER E 1 310 ? 33.453 1.808 45.611 1.00 6.51 333 SER E O 1
ATOM 11904 N N . ASN E 1 311 ? 31.328 1.134 45.290 1.00 7.71 334 ASN E N 1
ATOM 11905 C CA . ASN E 1 311 ? 31.630 0.323 44.111 1.00 7.71 334 ASN E CA 1
ATOM 11906 C C . ASN E 1 311 ? 32.705 -0.734 44.405 1.00 7.99 334 ASN E C 1
ATOM 11907 O O . ASN E 1 311 ? 33.831 -0.682 43.883 1.00 7.67 334 ASN E O 1
ATOM 11912 N N . TRP E 1 312 ? 32.355 -1.679 45.264 1.00 8.08 335 TRP E N 1
ATOM 11913 C CA . TRP E 1 312 ? 33.226 -2.808 45.522 1.00 8.34 335 TRP E CA 1
ATOM 11914 C C . TRP E 1 312 ? 32.549 -4.061 45.010 1.00 8.84 335 TRP E C 1
ATOM 11915 O O . TRP E 1 312 ? 31.312 -4.125 44.906 1.00 8.35 335 TRP E O 1
ATOM 11926 N N . LYS E 1 313 ? 33.374 -5.061 44.714 1.00 8.65 336 LYS E N 1
ATOM 11927 C CA . LYS E 1 313 ? 32.891 -6.369 44.334 1.00 8.77 336 LYS E CA 1
ATOM 11928 C C . LYS E 1 313 ? 33.809 -7.426 44.934 1.00 8.56 336 LYS E C 1
ATOM 11929 O O . LYS E 1 313 ? 34.985 -7.524 44.563 1.00 8.11 336 LYS E O 1
ATOM 11935 N N . TRP E 1 314 ? 33.271 -8.217 45.859 1.00 8.44 337 TRP E N 1
ATOM 11936 C CA . TRP E 1 314 ? 34.022 -9.292 46.487 1.00 8.41 337 TRP E CA 1
ATOM 11937 C C . TRP E 1 314 ? 33.383 -10.623 46.128 1.00 8.69 337 TRP E C 1
ATOM 11938 O O . TRP E 1 314 ? 32.171 -10.780 46.265 1.00 8.30 337 TRP E O 1
ATOM 11949 N N . SER E 1 315 ? 34.182 -11.576 45.653 1.00 8.79 338 SER E N 1
ATOM 11950 C CA . SER E 1 315 ? 33.670 -12.934 45.408 1.00 9.82 338 SER E CA 1
ATOM 11951 C C . SER E 1 315 ? 34.740 -13.956 45.716 1.00 9.71 338 SER E C 1
ATOM 11952 O O . SER E 1 315 ? 35.922 -13.670 45.577 1.00 9.88 338 SER E O 1
ATOM 11955 N N . GLY E 1 316 ? 34.332 -15.152 46.132 1.00 9.63 339 GLY E N 1
ATOM 11956 C CA . GLY E 1 316 ? 35.289 -16.201 46.474 1.00 10.06 339 GLY E CA 1
ATOM 11957 C C . GLY E 1 316 ? 36.240 -15.805 47.595 1.00 10.32 339 GLY E C 1
ATOM 11958 O O . GLY E 1 316 ? 37.375 -16.277 47.654 1.00 9.93 339 GLY E O 1
ATOM 11959 N N . VAL E 1 317 ? 35.782 -14.931 48.485 1.00 10.39 340 VAL E N 1
ATOM 11960 C CA . VAL E 1 317 ? 36.585 -14.561 49.646 1.00 11.01 340 VAL E CA 1
ATOM 11961 C C . VAL E 1 317 ? 36.279 -15.532 50.787 1.00 11.77 340 VAL E C 1
ATOM 11962 O O . VAL E 1 317 ? 35.142 -15.612 51.265 1.00 11.48 340 VAL E O 1
ATOM 11966 N N . SER E 1 318 ? 37.297 -16.271 51.208 1.00 12.62 341 SER E N 1
ATOM 11967 C CA . SER E 1 318 ? 37.165 -17.196 52.330 1.00 13.79 341 SER E CA 1
ATOM 11968 C C . SER E 1 318 ? 38.382 -17.105 53.235 1.00 13.76 341 SER E C 1
ATOM 11969 O O . SER E 1 318 ? 39.370 -17.810 53.037 1.00 13.52 341 SER E O 1
ATOM 11972 N N . VAL E 1 319 ? 38.290 -16.219 54.219 1.00 14.25 342 VAL E N 1
ATOM 11973 C CA . VAL E 1 319 ? 39.369 -15.961 55.160 1.00 14.93 342 VAL E CA 1
ATOM 11974 C C . VAL E 1 319 ? 38.865 -16.437 56.509 1.00 15.13 342 VAL E C 1
ATOM 11975 O O . VAL E 1 319 ? 37.881 -15.901 57.028 1.00 15.23 342 VAL E O 1
ATOM 11979 N N . THR E 1 320 ? 39.501 -17.468 57.061 1.00 14.95 343 THR E N 1
ATOM 11980 C CA . THR E 1 320 ? 38.994 -18.093 58.288 1.00 14.96 343 THR E CA 1
ATOM 11981 C C . THR E 1 320 ? 40.094 -18.379 59.305 1.00 14.40 343 THR E C 1
ATOM 11982 O O . THR E 1 320 ? 41.278 -18.410 58.965 1.00 13.88 343 THR E O 1
ATOM 11986 N N . GLY E 1 321 ? 39.678 -18.586 60.553 1.00 13.86 344 GLY E N 1
ATOM 11987 C CA . GLY E 1 321 ? 40.571 -18.979 61.629 1.00 13.49 344 GLY E CA 1
ATOM 11988 C C . GLY E 1 321 ? 40.705 -17.939 62.723 1.00 12.98 344 GLY E C 1
ATOM 11989 O O . GLY E 1 321 ? 41.011 -18.274 63.856 1.00 13.49 344 GLY E O 1
ATOM 11990 N N . GLY E 1 322 ? 40.490 -16.673 62.385 1.00 12.94 345 GLY E N 1
ATOM 11991 C CA . GLY E 1 322 ? 40.621 -15.606 63.361 1.00 12.71 345 GLY E CA 1
ATOM 11992 C C . GLY E 1 322 ? 39.276 -15.188 63.898 1.00 13.14 345 GLY E C 1
ATOM 11993 O O . GLY E 1 322 ? 38.276 -15.864 63.682 1.00 12.60 345 GLY E O 1
ATOM 11994 N N . LYS E 1 323 ? 39.255 -14.063 64.599 1.00 14.02 346 LYS E N 1
ATOM 11995 C CA . LYS E 1 323 ? 38.023 -13.502 65.139 1.00 14.97 346 LYS E CA 1
ATOM 11996 C C . LYS E 1 323 ? 37.221 -12.810 64.048 1.00 14.72 346 LYS E C 1
ATOM 11997 O O . LYS E 1 323 ? 37.784 -12.294 63.086 1.00 12.73 346 LYS E O 1
ATOM 12003 N N . LYS E 1 324 ? 35.901 -12.807 64.215 1.00 14.90 347 LYS E N 1
ATOM 12004 C CA . LYS E 1 324 ? 35.021 -11.984 63.399 1.00 15.93 347 LYS E CA 1
ATOM 12005 C C . LYS E 1 324 ? 34.943 -10.586 64.036 1.00 15.40 347 LYS E C 1
ATOM 12006 O O . LYS E 1 324 ? 34.480 -10.429 65.181 1.00 14.80 347 LYS E O 1
ATOM 12012 N N . SER E 1 325 ? 35.392 -9.572 63.298 1.00 14.96 348 SER E N 1
ATOM 12013 C CA . SER E 1 325 ? 35.431 -8.212 63.829 1.00 14.50 348 SER E CA 1
ATOM 12014 C C . SER E 1 325 ? 34.030 -7.711 64.168 1.00 14.52 348 SER E C 1
ATOM 12015 O O . SER E 1 325 ? 33.077 -7.965 63.434 1.00 14.70 348 SER E O 1
ATOM 12018 N N . THR E 1 326 ? 33.912 -6.996 65.284 1.00 14.09 349 THR E N 1
ATOM 12019 C CA . THR E 1 326 ? 32.663 -6.321 65.613 1.00 14.20 349 THR E CA 1
ATOM 12020 C C . THR E 1 326 ? 32.778 -4.806 65.366 1.00 14.32 349 THR E C 1
ATOM 12021 O O . THR E 1 326 ? 31.871 -4.052 65.722 1.00 14.70 349 THR E O 1
ATOM 12025 N N . LYS E 1 327 ? 33.873 -4.385 64.726 1.00 14.14 350 LYS E N 1
ATOM 12026 C CA . LYS E 1 327 ? 34.223 -2.970 64.598 1.00 14.17 350 LYS E CA 1
ATOM 12027 C C . LYS E 1 327 ? 34.182 -2.415 63.154 1.00 13.45 350 LYS E C 1
ATOM 12028 O O . LYS E 1 327 ? 34.625 -1.279 62.901 1.00 12.95 350 LYS E O 1
ATOM 12034 N N . CYS E 1 328 ? 33.656 -3.194 62.208 1.00 12.04 351 CYS E N 1
ATOM 12035 C CA . CYS E 1 328 ? 33.663 -2.751 60.812 1.00 11.39 351 CYS E CA 1
ATOM 12036 C C . CYS E 1 328 ? 32.637 -1.657 60.618 1.00 11.05 351 CYS E C 1
ATOM 12037 O O . CYS E 1 328 ? 31.617 -1.621 61.326 1.00 10.51 351 CYS E O 1
ATOM 12040 N N . SER E 1 329 ? 32.921 -0.751 59.688 1.00 10.10 352 SER E N 1
ATOM 12041 C CA . SER E 1 329 ? 32.044 0.389 59.453 1.00 9.89 352 SER E CA 1
ATOM 12042 C C . SER E 1 329 ? 31.894 0.711 57.972 1.00 9.90 352 SER E C 1
ATOM 12043 O O . SER E 1 329 ? 32.883 0.748 57.237 1.00 9.27 352 SER E O 1
ATOM 12046 N N . ASN E 1 330 ? 30.650 0.966 57.569 1.00 9.55 353 ASN E N 1
ATOM 12047 C CA . ASN E 1 330 ? 30.314 1.515 56.249 1.00 10.10 353 ASN E CA 1
ATOM 12048 C C . ASN E 1 330 ? 30.825 0.686 55.083 1.00 10.16 353 ASN E C 1
ATOM 12049 O O . ASN E 1 330 ? 31.353 1.233 54.104 1.00 10.59 353 ASN E O 1
ATOM 12054 N N . ILE E 1 331 ? 30.674 -0.634 55.209 1.00 10.38 354 ILE E N 1
ATOM 12055 C CA . ILE E 1 331 ? 30.990 -1.567 54.119 1.00 10.43 354 ILE E CA 1
ATOM 12056 C C . ILE E 1 331 ? 30.064 -1.222 52.966 1.00 10.31 354 ILE E C 1
ATOM 12057 O O . ILE E 1 331 ? 28.863 -1.077 53.180 1.00 10.39 354 ILE E O 1
ATOM 12062 N N . PRO E 1 332 ? 30.618 -1.015 51.750 1.00 10.59 355 PRO E N 1
ATOM 12063 C CA . PRO E 1 332 ? 29.771 -0.698 50.589 1.00 10.19 355 PRO E CA 1
ATOM 12064 C C . PRO E 1 332 ? 28.618 -1.694 50.350 1.00 10.54 355 PRO E C 1
ATOM 12065 O O . PRO E 1 332 ? 28.822 -2.914 50.381 1.00 9.46 355 PRO E O 1
ATOM 12069 N N . SER E 1 333 ? 27.421 -1.149 50.126 1.00 10.79 356 SER E N 1
ATOM 12070 C CA . SER E 1 333 ? 26.232 -1.949 49.887 1.00 12.18 356 SER E CA 1
ATOM 12071 C C . SER E 1 333 ? 26.299 -2.740 48.577 1.00 11.88 356 SER E C 1
ATOM 12072 O O . SER E 1 333 ? 26.912 -2.300 47.598 1.00 11.80 356 SER E O 1
ATOM 12075 N N . GLY E 1 334 ? 25.686 -3.921 48.578 1.00 12.02 357 GLY E N 1
ATOM 12076 C CA . GLY E 1 334 ? 25.613 -4.778 47.383 1.00 11.90 357 GLY E CA 1
ATOM 12077 C C . GLY E 1 334 ? 26.946 -5.183 46.775 1.00 11.58 357 GLY E C 1
ATOM 12078 O O . GLY E 1 334 ? 27.013 -5.473 45.575 1.00 11.76 357 GLY E O 1
ATOM 12079 N N . SER E 1 335 ? 27.995 -5.196 47.599 1.00 10.83 358 SER E N 1
ATOM 12080 C CA . SER E 1 335 ? 29.369 -5.515 47.169 1.00 10.58 358 SER E CA 1
ATOM 12081 C C . SER E 1 335 ? 29.744 -6.981 47.400 1.00 10.20 358 SER E C 1
ATOM 12082 O O . SER E 1 335 ? 30.659 -7.522 46.765 1.00 9.61 358 SER E O 1
ATOM 12085 N N . GLY E 1 336 ? 29.050 -7.612 48.339 1.00 9.88 359 GLY E N 1
ATOM 12086 C CA . GLY E 1 336 ? 29.406 -8.954 48.765 1.00 10.04 359 GLY E CA 1
ATOM 12087 C C . GLY E 1 336 ? 30.535 -8.931 49.789 1.00 9.97 359 GLY E C 1
ATOM 12088 O O . GLY E 1 336 ? 30.920 -9.970 50.299 1.00 10.02 359 GLY E O 1
ATOM 12089 N N . ALA E 1 337 ? 31.068 -7.749 50.088 1.00 10.01 360 ALA E N 1
ATOM 12090 C CA . ALA E 1 337 ? 32.097 -7.613 51.134 1.00 9.98 360 ALA E CA 1
ATOM 12091 C C . ALA E 1 337 ? 31.444 -7.781 52.496 1.00 10.41 360 ALA E C 1
ATOM 12092 O O . ALA E 1 337 ? 30.313 -7.324 52.711 1.00 10.03 360 ALA E O 1
ATOM 12094 N N . ALA E 1 338 ? 32.150 -8.458 53.401 1.00 10.84 361 ALA E N 1
ATOM 12095 C CA . ALA E 1 338 ? 31.629 -8.782 54.726 1.00 11.58 361 ALA E CA 1
ATOM 12096 C C . ALA E 1 338 ? 32.792 -8.978 55.695 1.00 12.45 361 ALA E C 1
ATOM 12097 O O . ALA E 1 338 ? 33.860 -9.454 55.284 1.00 12.76 361 ALA E O 1
ATOM 12099 N N . CYS E 1 339 ? 32.584 -8.632 56.970 1.00 12.72 362 CYS E N 1
ATOM 12100 C CA . CYS E 1 339 ? 33.562 -8.955 58.015 1.00 13.96 362 CYS E CA 1
ATOM 12101 C C . CYS E 1 339 ? 33.293 -10.332 58.631 1.00 14.43 362 CYS E C 1
ATOM 12102 O O . CYS E 1 339 ? 34.116 -10.914 59.349 1.00 15.20 362 CYS E O 1
ATOM 12106 N N . SER F 1 2 ? 59.846 31.430 61.099 1.00 24.53 25 SER F N 1
ATOM 12107 C CA . SER F 1 2 ? 59.122 30.765 59.969 1.00 24.01 25 SER F CA 1
ATOM 12108 C C . SER F 1 2 ? 60.062 29.938 59.086 1.00 23.21 25 SER F C 1
ATOM 12109 O O . SER F 1 2 ? 61.166 30.390 58.740 1.00 23.28 25 SER F O 1
ATOM 12112 N N . CYS F 1 3 ? 59.619 28.729 58.732 1.00 22.16 26 CYS F N 1
ATOM 12113 C CA . CYS F 1 3 ? 60.258 27.946 57.677 1.00 20.68 26 CYS F CA 1
ATOM 12114 C C . CYS F 1 3 ? 59.742 28.430 56.331 1.00 19.93 26 CYS F C 1
ATOM 12115 O O . CYS F 1 3 ? 58.535 28.395 56.072 1.00 19.22 26 CYS F O 1
ATOM 12118 N N . THR F 1 4 ? 60.657 28.874 55.479 1.00 18.74 27 THR F N 1
ATOM 12119 C CA . THR F 1 4 ? 60.292 29.442 54.187 1.00 17.86 27 THR F CA 1
ATOM 12120 C C . THR F 1 4 ? 60.680 28.468 53.076 1.00 16.97 27 THR F C 1
ATOM 12121 O O . THR F 1 4 ? 61.809 27.973 53.033 1.00 16.34 27 THR F O 1
ATOM 12125 N N . PHE F 1 5 ? 59.729 28.189 52.192 1.00 15.51 28 PHE F N 1
ATOM 12126 C CA . PHE F 1 5 ? 59.931 27.204 51.145 1.00 14.85 28 PHE F CA 1
ATOM 12127 C C . PHE F 1 5 ? 59.724 27.796 49.770 1.00 14.53 28 PHE F C 1
ATOM 12128 O O . PHE F 1 5 ? 58.802 28.588 49.553 1.00 14.26 28 PHE F O 1
ATOM 12136 N N . THR F 1 6 ? 60.591 27.412 48.839 1.00 14.16 29 THR F N 1
ATOM 12137 C CA . THR F 1 6 ? 60.463 27.863 47.456 1.00 14.02 29 THR F CA 1
ATOM 12138 C C . THR F 1 6 ? 60.173 26.716 46.475 1.00 13.82 29 THR F C 1
ATOM 12139 O O . THR F 1 6 ? 60.033 26.941 45.272 1.00 13.76 29 THR F O 1
ATOM 12143 N N . ASP F 1 7 ? 60.088 25.492 46.996 1.00 13.67 30 ASP F N 1
ATOM 12144 C CA . ASP F 1 7 ? 59.597 24.355 46.214 1.00 13.73 30 ASP F CA 1
ATOM 12145 C C . ASP F 1 7 ? 58.673 23.471 47.041 1.00 13.40 30 ASP F C 1
ATOM 12146 O O . ASP F 1 7 ? 58.787 23.408 48.274 1.00 13.00 30 ASP F O 1
ATOM 12151 N N . ALA F 1 8 ? 57.749 22.809 46.351 1.00 13.37 31 ALA F N 1
ATOM 12152 C CA . ALA F 1 8 ? 56.718 21.980 46.987 1.00 13.61 31 ALA F CA 1
ATOM 12153 C C . ALA F 1 8 ? 57.297 20.800 47.783 1.00 13.29 31 ALA F C 1
ATOM 12154 O O . ALA F 1 8 ? 56.873 20.536 48.910 1.00 13.01 31 ALA F O 1
ATOM 12156 N N . ALA F 1 9 ? 58.256 20.085 47.192 1.00 13.08 32 ALA F N 1
ATOM 12157 C CA . ALA F 1 9 ? 58.810 18.899 47.833 1.00 12.60 32 ALA F CA 1
ATOM 12158 C C . ALA F 1 9 ? 59.397 19.239 49.200 1.00 12.68 32 ALA F C 1
ATOM 12159 O O . ALA F 1 9 ? 59.147 18.527 50.174 1.00 12.22 32 ALA F O 1
ATOM 12161 N N . ALA F 1 10 ? 60.166 20.329 49.267 1.00 12.39 33 ALA F N 1
ATOM 12162 C CA . ALA F 1 10 ? 60.743 20.783 50.539 1.00 12.27 33 ALA F CA 1
ATOM 12163 C C . ALA F 1 10 ? 59.653 21.180 51.554 1.00 11.95 33 ALA F C 1
ATOM 12164 O O . ALA F 1 10 ? 59.770 20.874 52.740 1.00 11.81 33 ALA F O 1
ATOM 12166 N N . ALA F 1 11 ? 58.593 21.835 51.077 1.00 11.74 34 ALA F N 1
ATOM 12167 C CA . ALA F 1 11 ? 57.488 22.271 51.942 1.00 11.90 34 ALA F CA 1
ATOM 12168 C C . ALA F 1 11 ? 56.730 21.090 52.539 1.00 11.93 34 ALA F C 1
ATOM 12169 O O . ALA F 1 11 ? 56.426 21.060 53.751 1.00 12.09 34 ALA F O 1
ATOM 12171 N N . ILE F 1 12 ? 56.421 20.123 51.677 1.00 11.79 35 ILE F N 1
ATOM 12172 C CA . ILE F 1 12 ? 55.701 18.902 52.071 1.00 11.72 35 ILE F CA 1
ATOM 12173 C C . ILE F 1 12 ? 56.528 18.083 53.078 1.00 12.62 35 ILE F C 1
ATOM 12174 O O . ILE F 1 12 ? 56.003 17.584 54.065 1.00 12.30 35 ILE F O 1
ATOM 12179 N N . LYS F 1 13 ? 57.828 17.981 52.840 1.00 13.15 36 LYS F N 1
ATOM 12180 C CA . LYS F 1 13 ? 58.705 17.279 53.782 1.00 14.86 36 LYS F CA 1
ATOM 12181 C C . LYS F 1 13 ? 58.737 17.983 55.145 1.00 14.69 36 LYS F C 1
ATOM 12182 O O . LYS F 1 13 ? 58.613 17.341 56.187 1.00 15.76 36 LYS F O 1
ATOM 12188 N N . GLY F 1 14 ? 58.897 19.297 55.131 1.00 15.32 37 GLY F N 1
ATOM 12189 C CA . GLY F 1 14 ? 59.128 20.038 56.365 1.00 15.76 37 GLY F CA 1
ATOM 12190 C C . GLY F 1 14 ? 57.904 20.444 57.167 1.00 15.95 37 GLY F C 1
ATOM 12191 O O . GLY F 1 14 ? 58.045 20.898 58.304 1.00 15.95 37 GLY F O 1
ATOM 12192 N N . LYS F 1 15 ? 56.707 20.259 56.601 1.00 15.69 38 LYS F N 1
ATOM 12193 C CA . LYS F 1 15 ? 55.500 20.833 57.184 1.00 16.02 38 LYS F CA 1
ATOM 12194 C C . LYS F 1 15 ? 55.312 20.560 58.678 1.00 17.51 38 LYS F C 1
ATOM 12195 O O . LYS F 1 15 ? 55.067 21.490 59.446 1.00 18.45 38 LYS F O 1
ATOM 12201 N N . ALA F 1 16 ? 55.451 19.310 59.094 1.00 17.97 39 ALA F N 1
ATOM 12202 C CA . ALA F 1 16 ? 55.132 18.951 60.475 1.00 19.56 39 ALA F CA 1
ATOM 12203 C C . ALA F 1 16 ? 56.253 19.270 61.474 1.00 20.12 39 ALA F C 1
ATOM 12204 O O . ALA F 1 16 ? 56.040 19.183 62.692 1.00 20.94 39 ALA F O 1
ATOM 12206 N N . SER F 1 17 ? 57.436 19.626 60.973 1.00 20.11 40 SER F N 1
ATOM 12207 C CA . SER F 1 17 ? 58.492 20.142 61.843 1.00 20.44 40 SER F CA 1
ATOM 12208 C C . SER F 1 17 ? 58.565 21.684 61.793 1.00 20.13 40 SER F C 1
ATOM 12209 O O . SER F 1 17 ? 59.584 22.277 62.154 1.00 20.25 40 SER F O 1
ATOM 12212 N N . CYS F 1 18 ? 57.466 22.313 61.357 1.00 19.90 41 CYS F N 1
ATOM 12213 C CA . CYS F 1 18 ? 57.329 23.773 61.277 1.00 19.65 41 CYS F CA 1
ATOM 12214 C C . CYS F 1 18 ? 55.968 24.244 61.782 1.00 19.32 41 CYS F C 1
ATOM 12215 O O . CYS F 1 18 ? 54.932 23.724 61.362 1.00 19.31 41 CYS F O 1
ATOM 12218 N N . THR F 1 19 ? 55.966 25.254 62.647 1.00 18.69 42 THR F N 1
ATOM 12219 C CA . THR F 1 19 ? 54.708 25.841 63.134 1.00 18.19 42 THR F CA 1
ATOM 12220 C C . THR F 1 19 ? 54.341 27.132 62.400 1.00 17.73 42 THR F C 1
ATOM 12221 O O . THR F 1 19 ? 53.209 27.615 62.496 1.00 17.17 42 THR F O 1
ATOM 12225 N N . SER F 1 20 ? 55.308 27.693 61.678 1.00 17.12 43 SER F N 1
ATOM 12226 C CA . SER F 1 20 ? 55.061 28.853 60.830 1.00 16.95 43 SER F CA 1
ATOM 12227 C C . SER F 1 20 ? 55.699 28.612 59.466 1.00 15.86 43 SER F C 1
ATOM 12228 O O . SER F 1 20 ? 56.920 28.549 59.331 1.00 15.75 43 SER F O 1
ATOM 12231 N N . ILE F 1 21 ? 54.853 28.461 58.458 1.00 14.67 44 ILE F N 1
ATOM 12232 C CA . ILE F 1 21 ? 55.293 28.035 57.140 1.00 13.57 44 ILE F CA 1
ATOM 12233 C C . ILE F 1 21 ? 55.010 29.154 56.165 1.00 13.35 44 ILE F C 1
ATOM 12234 O O . ILE F 1 21 ? 53.920 29.733 56.175 1.00 12.77 44 ILE F O 1
ATOM 12239 N N . ILE F 1 22 ? 56.003 29.461 55.336 1.00 12.68 45 ILE F N 1
ATOM 12240 C CA . ILE F 1 22 ? 55.827 30.421 54.254 1.00 12.54 45 ILE F CA 1
ATOM 12241 C C . ILE F 1 22 ? 56.081 29.691 52.947 1.00 12.12 45 ILE F C 1
ATOM 12242 O O . ILE F 1 22 ? 57.110 29.041 52.776 1.00 12.19 45 ILE F O 1
ATOM 12247 N N . LEU F 1 23 ? 55.123 29.803 52.037 1.00 11.92 46 LEU F N 1
ATOM 12248 C CA . LEU F 1 23 ? 55.178 29.128 50.763 1.00 11.67 46 LEU F CA 1
ATOM 12249 C C . LEU F 1 23 ? 55.405 30.213 49.745 1.00 11.81 46 LEU F C 1
ATOM 12250 O O . LEU F 1 23 ? 54.468 30.911 49.345 1.00 11.73 46 LEU F O 1
ATOM 12255 N N . ASN F 1 24 ? 56.664 30.357 49.341 1.00 12.03 47 ASN F N 1
ATOM 12256 C CA . ASN F 1 24 ? 57.090 31.520 48.594 1.00 12.24 47 ASN F CA 1
ATOM 12257 C C . ASN F 1 24 ? 57.335 31.228 47.123 1.00 12.02 47 ASN F C 1
ATOM 12258 O O . ASN F 1 24 ? 58.396 30.711 46.750 1.00 12.00 47 ASN F O 1
ATOM 12263 N N . GLY F 1 25 ? 56.341 31.569 46.304 1.00 11.74 48 GLY F N 1
ATOM 12264 C CA . GLY F 1 25 ? 56.470 31.531 44.852 1.00 11.62 48 GLY F CA 1
ATOM 12265 C C . GLY F 1 25 ? 56.688 30.139 44.307 1.00 11.46 48 GLY F C 1
ATOM 12266 O O . GLY F 1 25 ? 57.389 29.958 43.319 1.00 11.08 48 GLY F O 1
ATOM 12267 N N . ILE F 1 26 ? 56.071 29.155 44.949 1.00 11.27 49 ILE F N 1
ATOM 12268 C CA . ILE F 1 26 ? 56.265 27.750 44.578 1.00 11.46 49 ILE F CA 1
ATOM 12269 C C . ILE F 1 26 ? 55.615 27.426 43.223 1.00 11.15 49 ILE F C 1
ATOM 12270 O O . ILE F 1 26 ? 54.474 27.790 42.961 1.00 11.20 49 ILE F O 1
ATOM 12275 N N . VAL F 1 27 ? 56.371 26.747 42.366 1.00 11.62 50 VAL F N 1
ATOM 12276 C CA . VAL F 1 27 ? 55.821 26.143 41.161 1.00 11.36 50 VAL F CA 1
ATOM 12277 C C . VAL F 1 27 ? 55.557 24.687 41.531 1.00 11.36 50 VAL F C 1
ATOM 12278 O O . VAL F 1 27 ? 56.494 23.910 41.746 1.00 11.18 50 VAL F O 1
ATOM 12282 N N . VAL F 1 28 ? 54.284 24.321 41.634 1.00 11.03 51 VAL F N 1
ATOM 12283 C CA . VAL F 1 28 ? 53.916 22.986 42.096 1.00 11.58 51 VAL F CA 1
ATOM 12284 C C . VAL F 1 28 ? 54.038 21.984 40.939 1.00 11.82 51 VAL F C 1
ATOM 12285 O O . VAL F 1 28 ? 53.413 22.189 39.889 1.00 11.75 51 VAL F O 1
ATOM 12289 N N . PRO F 1 29 ? 54.848 20.908 41.114 1.00 11.96 52 PRO F N 1
ATOM 12290 C CA . PRO F 1 29 ? 55.037 19.972 40.007 1.00 12.22 52 PRO F CA 1
ATOM 12291 C C . PRO F 1 29 ? 53.716 19.510 39.408 1.00 12.12 52 PRO F C 1
ATOM 12292 O O . PRO F 1 29 ? 52.718 19.364 40.128 1.00 12.15 52 PRO F O 1
ATOM 12296 N N . ALA F 1 30 ? 53.716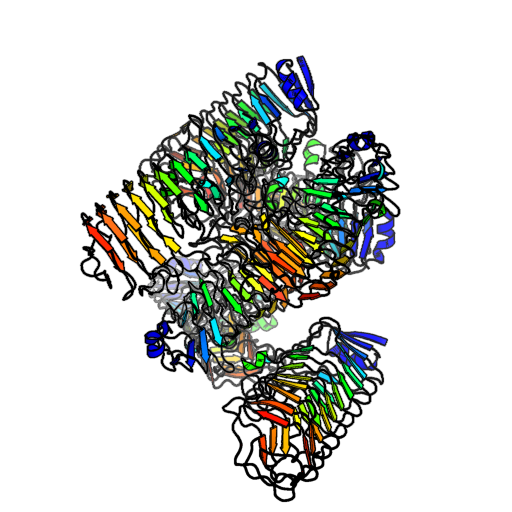 19.311 38.091 1.00 11.88 53 ALA F N 1
ATOM 12297 C CA . ALA F 1 30 ? 52.530 18.847 37.359 1.00 11.83 53 ALA F CA 1
ATOM 12298 C C . ALA F 1 30 ? 51.942 17.562 37.942 1.00 11.97 53 ALA F C 1
ATOM 12299 O O . ALA F 1 30 ? 52.682 16.633 38.290 1.00 11.90 53 ALA F O 1
ATOM 12301 N N . GLY F 1 31 ? 50.613 17.513 38.068 1.00 11.34 54 GLY F N 1
ATOM 12302 C CA . GLY F 1 31 ? 49.939 16.319 38.566 1.00 11.40 54 GLY F CA 1
ATOM 12303 C C . GLY F 1 31 ? 50.132 16.024 40.043 1.00 11.14 54 GLY F C 1
ATOM 12304 O O . GLY F 1 31 ? 49.799 14.930 40.505 1.00 11.78 54 GLY F O 1
ATOM 12305 N N . THR F 1 32 ? 50.685 16.985 40.785 1.00 11.09 55 THR F N 1
ATOM 12306 C CA . THR F 1 32 ? 50.894 16.817 42.221 1.00 10.86 55 THR F CA 1
ATOM 12307 C C . THR F 1 32 ? 50.122 17.860 43.030 1.00 10.23 55 THR F C 1
ATOM 12308 O O . THR F 1 32 ? 49.727 18.912 42.515 1.00 9.73 55 THR F O 1
ATOM 12312 N N . THR F 1 33 ? 49.924 17.561 44.308 1.00 10.00 56 THR F N 1
ATOM 12313 C CA . THR F 1 33 ? 49.281 18.480 45.231 1.00 9.32 56 THR F CA 1
ATOM 12314 C C . THR F 1 33 ? 50.331 19.245 46.045 1.00 9.60 56 THR F C 1
ATOM 12315 O O . THR F 1 33 ? 51.284 18.640 46.564 1.00 8.92 56 THR F O 1
ATOM 12319 N N . LEU F 1 34 ? 50.155 20.560 46.181 1.00 9.09 57 LEU F N 1
ATOM 12320 C CA . LEU F 1 34 ? 50.853 21.282 47.238 1.00 9.58 57 LEU F CA 1
ATOM 12321 C C . LEU F 1 34 ? 50.177 20.833 48.544 1.00 9.57 57 LEU F C 1
ATOM 12322 O O . LEU F 1 34 ? 49.214 21.444 49.030 1.00 9.96 57 LEU F O 1
ATOM 12327 N N . ASP F 1 35 ? 50.674 19.734 49.090 1.00 9.80 58 ASP F N 1
ATOM 12328 C CA . ASP F 1 35 ? 49.936 19.040 50.129 1.00 9.31 58 ASP F CA 1
ATOM 12329 C C . ASP F 1 35 ? 50.306 19.500 51.534 1.00 9.22 58 ASP F C 1
ATOM 12330 O O . ASP F 1 35 ? 51.372 19.165 52.051 1.00 8.47 58 ASP F O 1
ATOM 12335 N N . MET F 1 36 ? 49.402 20.275 52.130 1.00 9.04 59 MET F N 1
ATOM 12336 C CA . MET F 1 36 ? 49.558 20.764 53.494 1.00 9.28 59 MET F CA 1
ATOM 12337 C C . MET F 1 36 ? 48.513 20.131 54.407 1.00 9.08 59 MET F C 1
ATOM 12338 O O . MET F 1 36 ? 47.958 20.796 55.287 1.00 8.96 59 MET F O 1
ATOM 12343 N N . THR F 1 37 ? 48.223 18.853 54.176 1.00 8.86 60 THR F N 1
ATOM 12344 C CA . THR F 1 37 ? 47.413 18.079 55.108 1.00 9.47 60 THR F CA 1
ATOM 12345 C C . THR F 1 37 ? 48.300 17.585 56.263 1.00 9.30 60 THR F C 1
ATOM 12346 O O . THR F 1 37 ? 49.530 17.497 56.123 1.00 9.48 60 THR F O 1
ATOM 12350 N N . GLY F 1 38 ? 47.679 17.295 57.402 1.00 9.28 61 GLY F N 1
ATOM 12351 C CA . GLY F 1 38 ? 48.408 16.757 58.557 1.00 9.56 61 GLY F CA 1
ATOM 12352 C C . GLY F 1 38 ? 49.361 17.752 59.183 1.00 10.21 61 GLY F C 1
ATOM 12353 O O . GLY F 1 38 ? 50.438 17.382 59.638 1.00 9.89 61 GLY F O 1
ATOM 12354 N N . LEU F 1 39 ? 48.974 19.027 59.190 1.00 10.63 62 LEU F N 1
ATOM 12355 C CA . LEU F 1 39 ? 49.773 20.061 59.858 1.00 11.45 62 LEU F CA 1
ATOM 12356 C C . LEU F 1 39 ? 49.717 19.920 61.377 1.00 11.97 62 LEU F C 1
ATOM 12357 O O . LEU F 1 39 ? 48.706 19.471 61.940 1.00 11.42 62 LEU F O 1
ATOM 12362 N N . LYS F 1 40 ? 50.810 20.308 62.031 1.00 12.53 63 LYS F N 1
ATOM 12363 C CA . LYS F 1 40 ? 50.837 20.430 63.485 1.00 13.31 63 LYS F CA 1
ATOM 12364 C C . LYS F 1 40 ? 49.767 21.408 63.952 1.00 13.10 63 LYS F C 1
ATOM 12365 O O . LYS F 1 40 ? 49.575 22.461 63.340 1.00 13.05 63 LYS F O 1
ATOM 12371 N N . SER F 1 41 ? 49.084 21.071 65.043 1.00 13.01 64 SER F N 1
ATOM 12372 C CA . SER F 1 41 ? 48.075 21.956 65.619 1.00 13.37 64 SER F CA 1
ATOM 12373 C C . SER F 1 41 ? 48.661 23.349 65.915 1.00 13.21 64 SER F C 1
ATOM 12374 O O . SER F 1 41 ? 49.746 23.472 66.517 1.00 11.75 64 SER F O 1
ATOM 12377 N N . GLY F 1 42 ? 47.951 24.391 65.477 1.00 12.58 65 GLY F N 1
ATOM 12378 C CA . GLY F 1 42 ? 48.412 25.773 65.679 1.00 13.13 65 GLY F CA 1
ATOM 12379 C C . GLY F 1 42 ? 49.345 26.311 64.596 1.00 13.26 65 GLY F C 1
ATOM 12380 O O . GLY F 1 42 ? 49.892 27.406 64.730 1.00 13.56 65 GLY F O 1
ATOM 12381 N N . THR F 1 43 ? 49.534 25.549 63.523 1.00 13.15 66 THR F N 1
ATOM 12382 C CA . THR F 1 43 ? 50.374 26.003 62.406 1.00 13.08 66 THR F CA 1
ATOM 12383 C C . THR F 1 43 ? 49.743 27.162 61.620 1.00 13.13 66 THR F C 1
ATOM 12384 O O . THR F 1 43 ? 48.538 27.169 61.358 1.00 12.50 66 THR F O 1
ATOM 12388 N N . THR F 1 44 ? 50.577 28.138 61.268 1.00 13.37 67 THR F N 1
ATOM 12389 C CA . THR F 1 44 ? 50.197 29.219 60.374 1.00 13.77 67 THR F CA 1
ATOM 12390 C C . THR F 1 44 ? 50.917 29.001 59.044 1.00 13.51 67 THR F C 1
ATOM 12391 O O . THR F 1 44 ? 52.125 28.718 59.008 1.00 13.30 67 THR F O 1
ATOM 12395 N N . VAL F 1 45 ? 50.166 29.100 57.960 1.00 12.91 68 VAL F N 1
ATOM 12396 C CA . VAL F 1 45 ? 50.726 28.980 56.634 1.00 12.58 68 VAL F CA 1
ATOM 12397 C C . VAL F 1 45 ? 50.441 30.215 55.797 1.00 12.89 68 VAL F C 1
ATOM 12398 O O . VAL F 1 45 ? 49.310 30.650 55.684 1.00 13.22 68 VAL F O 1
ATOM 12402 N N . THR F 1 46 ? 51.492 30.761 55.209 1.00 20.00 69 THR F N 1
ATOM 12403 C CA . THR F 1 46 ? 51.410 32.016 54.492 1.00 20.00 69 THR F CA 1
ATOM 12404 C C . THR F 1 46 ? 51.853 31.845 53.062 1.00 20.00 69 THR F C 1
ATOM 12405 O O . THR F 1 46 ? 52.971 31.458 52.803 1.00 12.68 69 THR F O 1
ATOM 12409 N N . PHE F 1 47 ? 50.956 32.138 52.131 1.00 12.71 70 PHE F N 1
ATOM 12410 C CA . PHE F 1 47 ? 51.309 32.249 50.727 1.00 12.67 70 PHE F CA 1
ATOM 12411 C C . PHE F 1 47 ? 52.005 33.563 50.413 1.00 12.94 70 PHE F C 1
ATOM 12412 O O . PHE F 1 47 ? 51.520 34.623 50.759 1.00 12.52 70 PHE F O 1
ATOM 12420 N N . GLN F 1 48 ? 53.147 33.469 49.754 1.00 12.64 71 GLN F N 1
ATOM 12421 C CA . GLN F 1 48 ? 53.896 34.668 49.354 1.00 13.28 71 GLN F CA 1
ATOM 12422 C C . GLN F 1 48 ? 54.176 34.578 47.861 1.00 12.41 71 GLN F C 1
ATOM 12423 O O . GLN F 1 48 ? 54.272 33.475 47.310 1.00 12.90 71 GLN F O 1
ATOM 12429 N N . GLY F 1 49 ? 54.299 35.726 47.211 1.00 11.89 72 GLY F N 1
ATOM 12430 C CA . GLY F 1 49 ? 54.600 35.772 45.787 1.00 11.97 72 GLY F CA 1
ATOM 12431 C C . GLY F 1 49 ? 53.533 35.084 44.961 1.00 12.03 72 GLY F C 1
ATOM 12432 O O . GLY F 1 49 ? 52.352 35.035 45.352 1.00 11.58 72 GLY F O 1
ATOM 12433 N N . LYS F 1 50 ? 53.939 34.536 43.821 1.00 11.90 73 LYS F N 1
ATOM 12434 C CA . LYS F 1 50 ? 52.995 33.879 42.921 1.00 12.22 73 LYS F CA 1
ATOM 12435 C C . LYS F 1 50 ? 53.141 32.359 42.970 1.00 12.25 73 LYS F C 1
ATOM 12436 O O . LYS F 1 50 ? 54.223 31.834 42.723 1.00 13.34 73 LYS F O 1
ATOM 12442 N N . THR F 1 51 ? 52.051 31.667 43.290 1.00 11.23 74 THR F N 1
ATOM 12443 C CA . THR F 1 51 ? 52.023 30.192 43.260 1.00 10.51 74 THR F CA 1
ATOM 12444 C C . THR F 1 51 ? 51.474 29.777 41.907 1.00 9.69 74 THR F C 1
ATOM 12445 O O . THR F 1 51 ? 50.455 30.304 41.455 1.00 8.95 74 THR F O 1
ATOM 12449 N N . THR F 1 52 ? 52.176 28.867 41.244 1.00 9.56 75 THR F N 1
ATOM 12450 C CA . THR F 1 52 ? 51.725 28.322 39.970 1.00 9.68 75 THR F CA 1
ATOM 12451 C C . THR F 1 52 ? 51.808 26.791 39.993 1.00 10.52 75 THR F C 1
ATOM 12452 O O . THR F 1 52 ? 52.320 26.208 40.956 1.00 9.81 75 THR F O 1
ATOM 12456 N N . PHE F 1 53 ? 51.270 26.150 38.956 1.00 10.54 76 PHE F N 1
ATOM 12457 C CA . PHE F 1 53 ? 51.182 24.689 38.897 1.00 10.90 76 PHE F CA 1
ATOM 12458 C C . PHE F 1 53 ? 51.576 24.210 37.520 1.00 11.19 76 PHE F C 1
ATOM 12459 O O . PHE F 1 53 ? 51.154 24.797 36.520 1.00 10.87 76 PHE F O 1
ATOM 12467 N N . GLY F 1 54 ? 52.386 23.149 37.482 1.00 11.23 77 GLY F N 1
ATOM 12468 C CA . GLY F 1 54 ? 52.705 22.455 36.234 1.00 11.67 77 GLY F CA 1
ATOM 12469 C C . GLY F 1 54 ? 51.436 21.912 35.601 1.00 11.99 77 GLY F C 1
ATOM 12470 O O . GLY F 1 54 ? 50.492 21.529 36.300 1.00 11.86 77 GLY F O 1
ATOM 12471 N N . TYR F 1 55 ? 51.393 21.893 34.273 1.00 12.38 78 TYR F N 1
ATOM 12472 C CA . TYR F 1 55 ? 50.189 21.432 33.582 1.00 12.15 78 TYR F CA 1
ATOM 12473 C C . TYR F 1 55 ? 50.141 19.917 33.575 1.00 12.24 78 TYR F C 1
ATOM 12474 O O . TYR F 1 55 ? 51.146 19.273 33.323 1.00 11.88 78 TYR F O 1
ATOM 12483 N N . LYS F 1 56 ? 48.964 19.367 33.861 1.00 12.43 79 LYS F N 1
ATOM 12484 C CA . LYS F 1 56 ? 48.660 17.964 33.595 1.00 13.01 79 LYS F CA 1
ATOM 12485 C C . LYS F 1 56 ? 47.151 17.811 33.595 1.00 12.79 79 LYS F C 1
ATOM 12486 O O . LYS F 1 56 ? 46.443 18.525 34.329 1.00 12.57 79 LYS F O 1
ATOM 12492 N N . GLU F 1 57 ? 46.658 16.876 32.787 1.00 12.59 80 GLU F N 1
ATOM 12493 C CA . GLU F 1 57 ? 45.262 16.477 32.888 1.00 12.92 80 GLU F CA 1
ATOM 12494 C C . GLU F 1 57 ? 45.110 15.466 34.031 1.00 12.79 80 GLU F C 1
ATOM 12495 O O . GLU F 1 57 ? 45.587 14.337 33.941 1.00 12.23 80 GLU F O 1
ATOM 12501 N N . TRP F 1 58 ? 44.455 15.889 35.107 1.00 12.74 81 TRP F N 1
ATOM 12502 C CA . TRP F 1 58 ? 44.250 15.042 36.271 1.00 12.83 81 TRP F CA 1
ATOM 12503 C C . TRP F 1 58 ? 43.195 15.690 37.152 1.00 13.26 81 TRP F C 1
ATOM 12504 O O . TRP F 1 58 ? 42.772 16.805 36.879 1.00 12.88 81 TRP F O 1
ATOM 12515 N N . GLU F 1 59 ? 42.762 14.984 38.190 1.00 13.63 82 GLU F N 1
ATOM 12516 C CA . GLU F 1 59 ? 41.580 15.406 38.930 1.00 14.57 82 GLU F CA 1
ATOM 12517 C C . GLU F 1 59 ? 41.845 16.291 40.148 1.00 13.52 82 GLU F C 1
ATOM 12518 O O . GLU F 1 59 ? 40.909 16.835 40.735 1.00 13.96 82 GLU F O 1
ATOM 12524 N N . GLY F 1 60 ? 43.115 16.480 40.485 1.00 12.29 83 GLY F N 1
ATOM 12525 C CA . GLY F 1 60 ? 43.484 17.279 41.643 1.00 11.57 83 GLY F CA 1
ATOM 12526 C C . GLY F 1 60 ? 43.408 16.495 42.952 1.00 11.13 83 GLY F C 1
ATOM 12527 O O . GLY F 1 60 ? 43.230 15.265 42.951 1.00 11.45 83 GLY F O 1
ATOM 12528 N N . PRO F 1 61 ? 43.490 17.198 44.092 1.00 10.92 84 PRO F N 1
ATOM 12529 C CA . PRO F 1 61 ? 43.534 18.662 44.238 1.00 10.38 84 PRO F CA 1
ATOM 12530 C C . PRO F 1 61 ? 44.907 19.260 44.003 1.00 10.76 84 PRO F C 1
ATOM 12531 O O . PRO F 1 61 ? 45.912 18.605 44.247 1.00 10.57 84 PRO F O 1
ATOM 12535 N N . LEU F 1 62 ? 44.931 20.507 43.536 1.00 10.65 85 LEU F N 1
ATOM 12536 C CA . LEU F 1 62 ? 46.172 21.251 43.381 1.00 11.08 85 LEU F CA 1
ATOM 12537 C C . LEU F 1 62 ? 46.765 21.650 44.740 1.00 10.98 85 LEU F C 1
ATOM 12538 O O . LEU F 1 62 ? 47.986 21.725 44.893 1.00 11.31 85 LEU F O 1
ATOM 12543 N N . ILE F 1 63 ? 45.889 21.879 45.716 1.00 10.81 86 ILE F N 1
ATOM 12544 C CA . ILE F 1 63 ? 46.286 22.287 47.062 1.00 10.87 86 ILE F CA 1
ATOM 12545 C C . ILE F 1 63 ? 45.361 21.596 48.040 1.00 10.73 86 ILE F C 1
ATOM 12546 O O . ILE F 1 63 ? 44.157 21.504 47.807 1.00 10.11 86 ILE F O 1
ATOM 12551 N N . SER F 1 64 ? 45.919 21.137 49.149 1.00 10.77 87 SER F N 1
ATOM 12552 C CA . SER F 1 64 ? 45.114 20.547 50.205 1.00 10.68 87 SER F CA 1
ATOM 12553 C C . SER F 1 64 ? 45.647 20.980 51.563 1.00 10.49 87 SER F C 1
ATOM 12554 O O . SER F 1 64 ? 46.856 21.006 51.769 1.00 10.88 87 SER F O 1
ATOM 12557 N N . PHE F 1 65 ? 44.737 21.317 52.481 1.00 10.26 88 PHE F N 1
ATOM 12558 C CA . PHE F 1 65 ? 45.094 21.660 53.863 1.00 9.77 88 PHE F CA 1
ATOM 12559 C C . PHE F 1 65 ? 44.229 20.878 54.846 1.00 9.82 88 PHE F C 1
ATOM 12560 O O . PHE F 1 65 ? 43.033 20.735 54.633 1.00 9.66 88 PHE F O 1
ATOM 12568 N N . SER F 1 66 ? 44.831 20.426 55.945 1.00 9.43 89 SER F N 1
ATOM 12569 C CA . SER F 1 66 ? 44.083 19.861 57.070 1.00 9.46 89 SER F CA 1
ATOM 12570 C C . SER F 1 66 ? 44.867 20.089 58.367 1.00 9.84 89 SER F C 1
ATOM 12571 O O . SER F 1 66 ? 46.079 20.326 58.340 1.00 9.18 89 SER F O 1
ATOM 12574 N N . GLY F 1 67 ? 44.161 20.028 59.489 1.00 10.12 90 GLY F N 1
ATOM 12575 C CA . GLY F 1 67 ? 44.761 20.217 60.795 1.00 9.93 90 GLY F CA 1
ATOM 12576 C C . GLY F 1 67 ? 43.794 20.934 61.710 1.00 10.24 90 GLY F C 1
ATOM 12577 O O . GLY F 1 67 ? 42.686 21.284 61.301 1.00 9.40 90 GLY F O 1
ATOM 12578 N N . THR F 1 68 ? 44.232 21.141 62.955 1.00 10.58 91 THR F N 1
ATOM 12579 C CA . THR F 1 68 ? 43.468 21.859 63.963 1.00 11.13 91 THR F CA 1
ATOM 12580 C C . THR F 1 68 ? 44.178 23.167 64.295 1.00 11.32 91 THR F C 1
ATOM 12581 O O . THR F 1 68 ? 45.415 23.211 64.365 1.00 10.78 91 THR F O 1
ATOM 12585 N N . ASN F 1 69 ? 43.386 24.218 64.511 1.00 11.57 92 ASN F N 1
ATOM 12586 C CA A ASN F 1 69 ? 43.907 25.549 64.812 0.50 12.02 92 ASN F CA 1
ATOM 12587 C CA B ASN F 1 69 ? 43.916 25.545 64.821 0.50 12.09 92 ASN F CA 1
ATOM 12588 C C . ASN F 1 69 ? 44.888 26.025 63.739 1.00 12.08 92 ASN F C 1
ATOM 12589 O O . ASN F 1 69 ? 45.959 26.557 64.030 1.00 12.54 92 ASN F O 1
ATOM 12598 N N . ILE F 1 70 ? 44.513 25.824 62.486 1.00 12.05 93 ILE F N 1
ATOM 12599 C CA . ILE F 1 70 ? 45.356 26.234 61.374 1.00 11.94 93 ILE F CA 1
ATOM 12600 C C . ILE F 1 70 ? 44.936 27.621 60.920 1.00 12.58 93 ILE F C 1
ATOM 12601 O O . ILE F 1 70 ? 43.743 27.914 60.842 1.00 12.48 93 ILE F O 1
ATOM 12606 N N . ASN F 1 71 ? 45.916 28.476 60.642 1.00 13.18 94 ASN F N 1
ATOM 12607 C CA . ASN F 1 71 ? 45.664 29.736 59.950 1.00 14.14 94 ASN F CA 1
ATOM 12608 C C . ASN F 1 71 ? 46.369 29.765 58.622 1.00 13.85 94 ASN F C 1
ATOM 12609 O O . ASN F 1 71 ? 47.567 29.508 58.549 1.00 13.63 94 ASN F O 1
ATOM 12614 N N . ILE F 1 72 ? 45.606 30.052 57.570 1.00 13.54 95 ILE F N 1
ATOM 12615 C CA . ILE F 1 72 ? 46.119 30.052 56.202 1.00 13.86 95 ILE F CA 1
ATOM 12616 C C . ILE F 1 72 ? 45.867 31.426 55.617 1.00 14.70 95 ILE F C 1
ATOM 12617 O O . ILE F 1 72 ? 44.722 31.829 55.442 1.00 14.95 95 ILE F O 1
ATOM 12622 N N . ASN F 1 73 ? 46.932 32.156 55.329 1.00 15.02 96 ASN F N 1
ATOM 12623 C CA . ASN F 1 73 ? 46.760 33.509 54.828 1.00 16.03 96 ASN F CA 1
ATOM 12624 C C . ASN F 1 73 ? 47.665 33.852 53.646 1.00 15.72 96 ASN F C 1
ATOM 12625 O O . ASN F 1 73 ? 48.476 33.025 53.207 1.00 14.90 96 ASN F O 1
ATOM 12630 N N . GLY F 1 74 ? 47.497 35.067 53.123 1.00 15.68 97 GLY F N 1
ATOM 12631 C CA . GLY F 1 74 ? 48.288 35.520 51.995 1.00 15.83 97 GLY F CA 1
ATOM 12632 C C . GLY F 1 74 ? 49.059 36.782 52.304 1.00 15.93 97 GLY F C 1
ATOM 12633 O O . GLY F 1 74 ? 48.519 37.727 52.883 1.00 16.45 97 GLY F O 1
ATOM 12634 N N . ALA F 1 75 ? 50.330 36.787 51.919 1.00 15.97 98 ALA F N 1
ATOM 12635 C CA . ALA F 1 75 ? 51.190 37.946 52.074 1.00 16.06 98 ALA F CA 1
ATOM 12636 C C . ALA F 1 75 ? 50.755 39.022 51.096 1.00 15.94 98 ALA F C 1
ATOM 12637 O O . ALA F 1 75 ? 50.153 38.726 50.062 1.00 15.37 98 ALA F O 1
ATOM 12639 N N . SER F 1 76 ? 51.060 40.270 51.439 1.00 16.14 99 SER F N 1
ATOM 12640 C CA . SER F 1 76 ? 50.798 41.395 50.561 1.00 16.31 99 SER F CA 1
ATOM 12641 C C . SER F 1 76 ? 51.323 41.126 49.146 1.00 16.16 99 SER F C 1
ATOM 12642 O O . SER F 1 76 ? 52.490 40.774 48.971 1.00 16.64 99 SER F O 1
ATOM 12645 N N . GLY F 1 77 ? 50.455 41.279 48.149 1.00 15.57 100 GLY F N 1
ATOM 12646 C CA . GLY F 1 77 ? 50.849 41.087 46.758 1.00 15.25 100 GLY F CA 1
ATOM 12647 C C . GLY F 1 77 ? 50.915 39.653 46.250 1.00 14.77 100 GLY F C 1
ATOM 12648 O O . GLY F 1 77 ? 51.173 39.433 45.059 1.00 14.55 100 GLY F O 1
ATOM 12649 N N . HIS F 1 78 ? 50.681 38.681 47.137 1.00 13.85 101 HIS F N 1
ATOM 12650 C CA . HIS F 1 78 ? 50.673 37.268 46.747 1.00 13.27 101 HIS F CA 1
ATOM 12651 C C . HIS F 1 78 ? 49.519 36.987 45.778 1.00 13.32 101 HIS F C 1
ATOM 12652 O O . HIS F 1 78 ? 48.530 37.728 45.725 1.00 12.82 101 HIS F O 1
ATOM 12659 N N . SER F 1 79 ? 49.643 35.887 45.043 1.00 13.27 102 SER F N 1
ATOM 12660 C CA . SER F 1 79 ? 48.564 35.360 44.206 1.00 13.35 102 SER F CA 1
ATOM 12661 C C . SER F 1 79 ? 48.747 33.863 44.075 1.00 13.06 102 SER F C 1
ATOM 12662 O O . SER F 1 79 ? 49.858 33.342 44.220 1.00 13.11 102 SER F O 1
ATOM 12665 N N . ILE F 1 80 ? 47.640 33.168 43.851 1.00 12.84 103 ILE F N 1
ATOM 12666 C CA . ILE F 1 80 ? 47.678 31.757 43.510 1.00 12.60 103 ILE F CA 1
ATOM 12667 C C . ILE F 1 80 ? 47.019 31.660 42.143 1.00 12.96 103 ILE F C 1
ATOM 12668 O O . ILE F 1 80 ? 45.796 31.710 42.020 1.00 12.91 103 ILE F O 1
ATOM 12673 N N . ASP F 1 81 ? 47.860 31.562 41.117 1.00 12.93 104 ASP F N 1
ATOM 12674 C CA . ASP F 1 81 ? 47.408 31.632 39.739 1.00 13.01 104 ASP F CA 1
ATOM 12675 C C . ASP F 1 81 ? 47.436 30.260 39.091 1.00 13.02 104 ASP F C 1
ATOM 12676 O O . ASP F 1 81 ? 48.508 29.766 38.735 1.00 13.52 104 ASP F O 1
ATOM 12681 N N . CYS F 1 82 ? 46.263 29.651 38.922 1.00 12.63 105 CYS F N 1
ATOM 12682 C CA . CYS F 1 82 ? 46.188 28.275 38.400 1.00 12.47 105 CYS F CA 1
ATOM 12683 C C . CYS F 1 82 ? 46.318 28.194 36.874 1.00 12.49 105 CYS F C 1
ATOM 12684 O O . CYS F 1 82 ? 46.384 27.095 36.300 1.00 12.51 105 CYS F O 1
ATOM 12687 N N . GLN F 1 83 ? 46.318 29.358 36.229 1.00 12.23 106 GLN F N 1
ATOM 12688 C CA . GLN F 1 83 ? 46.415 29.475 34.769 1.00 12.01 106 GLN F CA 1
ATOM 12689 C C . GLN F 1 83 ? 45.438 28.484 34.142 1.00 11.65 106 GLN F C 1
ATOM 12690 O O . GLN F 1 83 ? 45.808 27.678 33.286 1.00 11.20 106 GLN F O 1
ATOM 12696 N N . GLY F 1 84 ? 44.189 28.535 34.622 1.00 11.74 107 GLY F N 1
ATOM 12697 C CA . GLY F 1 84 ? 43.134 27.598 34.226 1.00 11.15 107 GLY F CA 1
ATOM 12698 C C . GLY F 1 84 ? 42.761 27.535 32.756 1.00 11.68 107 GLY F C 1
ATOM 12699 O O . GLY F 1 84 ? 42.194 26.546 32.316 1.00 11.95 107 GLY F O 1
ATOM 12700 N N . SER F 1 85 ? 43.058 28.592 31.994 1.00 11.58 108 SER F N 1
ATOM 12701 C CA . SER F 1 85 ? 42.777 28.603 30.555 1.00 11.88 108 SER F CA 1
ATOM 12702 C C . SER F 1 85 ? 43.513 27.497 29.795 1.00 11.35 108 SER F C 1
ATOM 12703 O O . SER F 1 85 ? 43.117 27.156 28.685 1.00 11.12 108 SER F O 1
ATOM 12706 N N . ARG F 1 86 ? 44.575 26.954 30.403 1.00 10.48 109 ARG F N 1
ATOM 12707 C CA . ARG F 1 86 ? 45.298 25.787 29.870 1.00 10.74 109 ARG F CA 1
ATOM 12708 C C . ARG F 1 86 ? 44.392 24.554 29.765 1.00 10.70 109 ARG F C 1
ATOM 12709 O O . ARG F 1 86 ? 44.633 23.683 28.928 1.00 10.70 109 ARG F O 1
ATOM 12717 N N . TRP F 1 87 ? 43.354 24.500 30.609 1.00 11.14 110 TRP F N 1
ATOM 12718 C CA . TRP F 1 87 ? 42.379 23.399 30.625 1.00 11.19 110 TRP F CA 1
ATOM 12719 C C . TRP F 1 87 ? 41.020 23.748 30.012 1.00 12.05 110 TRP F C 1
ATOM 12720 O O . TRP F 1 87 ? 40.375 22.880 29.409 1.00 12.12 110 TRP F O 1
ATOM 12731 N N . TRP F 1 88 ? 40.573 24.995 30.198 1.00 12.17 111 TRP F N 1
ATOM 12732 C CA . TRP F 1 88 ? 39.220 25.394 29.806 1.00 12.81 111 TRP F CA 1
ATOM 12733 C C . TRP F 1 88 ? 38.910 25.018 28.357 1.00 13.33 111 TRP F C 1
ATOM 12734 O O . TRP F 1 88 ? 39.691 25.306 27.444 1.00 13.13 111 TRP F O 1
ATOM 12745 N N . ASP F 1 89 ? 37.784 24.338 28.173 1.00 13.84 112 ASP F N 1
ATOM 12746 C CA . ASP F 1 89 ? 37.388 23.829 26.869 1.00 14.54 112 ASP F CA 1
ATOM 12747 C C . ASP F 1 89 ? 35.866 23.795 26.672 1.00 15.16 112 ASP F C 1
ATOM 12748 O O . ASP F 1 89 ? 35.363 23.062 25.815 1.00 14.99 112 ASP F O 1
ATOM 12753 N N . SER F 1 90 ? 35.163 24.602 27.472 1.00 16.05 113 SER F N 1
ATOM 12754 C CA . SER F 1 90 ? 33.687 24.693 27.515 1.00 17.37 113 SER F CA 1
ATOM 12755 C C . SER F 1 90 ? 32.977 23.484 28.131 1.00 17.83 113 SER F C 1
ATOM 12756 O O . SER F 1 90 ? 31.753 23.495 28.284 1.00 18.39 113 SER F O 1
ATOM 12759 N N . LYS F 1 91 ? 33.736 22.467 28.537 1.00 17.88 114 LYS F N 1
ATOM 12760 C CA . LYS F 1 91 ? 33.136 21.228 29.041 1.00 17.79 114 LYS F CA 1
ATOM 12761 C C . LYS F 1 91 ? 33.287 20.992 30.549 1.00 17.74 114 LYS F C 1
ATOM 12762 O O . LYS F 1 91 ? 32.601 20.143 31.114 1.00 17.77 114 LYS F O 1
ATOM 12768 N N . GLY F 1 92 ? 34.170 21.751 31.194 1.00 18.20 115 GLY F N 1
ATOM 12769 C CA . GLY F 1 92 ? 34.356 21.678 32.646 1.00 18.62 115 GLY F CA 1
ATOM 12770 C C . GLY F 1 92 ? 34.651 20.280 33.153 1.00 19.66 115 GLY F C 1
ATOM 12771 O O . GLY F 1 92 ? 35.544 19.599 32.647 1.00 19.39 115 GLY F O 1
ATOM 12772 N N . SER F 1 93 ? 33.891 19.848 34.157 1.00 21.08 116 SER F N 1
ATOM 12773 C CA . SER F 1 93 ? 34.105 18.535 34.763 1.00 22.14 116 SER F CA 1
ATOM 12774 C C . SER F 1 93 ? 33.263 17.459 34.082 1.00 22.83 116 SER F C 1
ATOM 12775 O O . SER F 1 93 ? 33.304 16.291 34.478 1.00 22.83 116 SER F O 1
ATOM 12778 N N . ASN F 1 94 ? 32.527 17.855 33.042 1.00 23.43 117 ASN F N 1
ATOM 12779 C CA . ASN F 1 94 ? 31.596 16.952 32.343 1.00 24.36 117 ASN F CA 1
ATOM 12780 C C . ASN F 1 94 ? 32.033 16.476 30.942 1.00 23.99 117 ASN F C 1
ATOM 12781 O O . ASN F 1 94 ? 31.232 15.899 30.189 1.00 24.84 117 ASN F O 1
ATOM 12786 N N . GLY F 1 95 ? 33.300 16.708 30.597 1.00 22.69 118 GLY F N 1
ATOM 12787 C CA . GLY F 1 95 ? 33.825 16.323 29.290 1.00 20.67 118 GLY F CA 1
ATOM 12788 C C . GLY F 1 95 ? 35.149 16.992 29.001 1.00 19.24 118 GLY F C 1
ATOM 12789 O O . GLY F 1 95 ? 35.659 17.754 29.828 1.00 19.17 118 GLY F O 1
ATOM 12790 N N . GLY F 1 96 ? 35.706 16.705 27.825 1.00 17.91 119 GLY F N 1
ATOM 12791 C CA . GLY F 1 96 ? 36.949 17.323 27.388 1.00 16.31 119 GLY F CA 1
ATOM 12792 C C . GLY F 1 96 ? 38.141 16.904 28.219 1.00 15.08 119 GLY F C 1
ATOM 12793 O O . GLY F 1 96 ? 38.274 15.741 28.575 1.00 15.20 119 GLY F O 1
ATOM 12794 N N . LYS F 1 97 ? 39.018 17.858 28.518 1.00 14.37 120 LYS F N 1
ATOM 12795 C CA . LYS F 1 97 ? 40.213 17.601 29.319 1.00 13.50 120 LYS F CA 1
ATOM 12796 C C . LYS F 1 97 ? 39.830 17.239 30.752 1.00 13.21 120 LYS F C 1
ATOM 12797 O O . LYS F 1 97 ? 38.856 17.774 31.294 1.00 12.79 120 LYS F O 1
ATOM 12803 N N . THR F 1 98 ? 40.585 16.324 31.350 1.00 12.33 121 THR F N 1
ATOM 12804 C CA . THR F 1 98 ? 40.460 16.048 32.769 1.00 12.07 121 THR F CA 1
ATOM 12805 C C . THR F 1 98 ? 41.097 17.235 33.484 1.00 11.79 121 THR F C 1
ATOM 12806 O O . THR F 1 98 ? 42.259 17.557 33.230 1.00 11.50 121 THR F O 1
ATOM 12810 N N . LYS F 1 99 ? 40.327 17.881 34.357 1.00 11.48 122 LYS F N 1
ATOM 12811 C CA . LYS F 1 99 ? 40.720 19.165 34.956 1.00 11.80 122 LYS F CA 1
ATOM 12812 C C . LYS F 1 99 ? 40.813 19.069 36.483 1.00 11.92 122 LYS F C 1
ATOM 12813 O O . LYS F 1 99 ? 39.903 18.526 37.120 1.00 12.15 122 LYS F O 1
ATOM 12819 N N . PRO F 1 100 ? 41.929 19.554 37.077 1.00 12.12 123 PRO F N 1
ATOM 12820 C CA . PRO F 1 100 ? 42.083 19.381 38.540 1.00 12.12 123 PRO F CA 1
ATOM 12821 C C . PRO F 1 100 ? 41.276 20.372 39.389 1.00 11.66 123 PRO F C 1
ATOM 12822 O O . PRO F 1 100 ? 41.264 21.579 39.106 1.00 11.49 123 PRO F O 1
ATOM 12826 N N . LYS F 1 101 ? 40.610 19.849 40.419 1.00 12.02 124 LYS F N 1
ATOM 12827 C CA . LYS F 1 101 ? 39.995 20.669 41.458 1.00 12.27 124 LYS F CA 1
ATOM 12828 C C . LYS F 1 101 ? 41.102 21.431 42.164 1.00 11.55 124 LYS F C 1
ATOM 12829 O O . LYS F 1 101 ? 42.212 20.910 42.306 1.00 11.35 124 LYS F O 1
ATOM 12835 N N . PHE F 1 102 ? 40.805 22.658 42.597 1.00 10.89 125 PHE F N 1
ATOM 12836 C CA . PHE F 1 102 ? 41.846 23.562 43.091 1.00 10.10 125 PHE F CA 1
ATOM 12837 C C . PHE F 1 102 ? 42.252 23.283 44.544 1.00 10.57 125 PHE F C 1
ATOM 12838 O O . PHE F 1 102 ? 43.368 22.841 44.799 1.00 10.34 125 PHE F O 1
ATOM 12846 N N . PHE F 1 103 ? 41.352 23.532 45.495 1.00 10.40 126 PHE F N 1
ATOM 12847 C CA . PHE F 1 103 ? 41.769 23.647 46.897 1.00 10.65 126 PHE F CA 1
ATOM 12848 C C . PHE F 1 103 ? 40.822 22.840 47.787 1.00 11.23 126 PHE F C 1
ATOM 12849 O O . PHE F 1 103 ? 39.628 23.145 47.861 1.00 10.63 126 PHE F O 1
ATOM 12857 N N . TYR F 1 104 ? 41.354 21.811 48.448 1.00 10.94 127 TYR F N 1
ATOM 12858 C CA . TYR F 1 104 ? 40.554 21.007 49.356 1.00 12.09 127 TYR F CA 1
ATOM 12859 C C . TYR F 1 104 ? 40.809 21.522 50.759 1.00 12.03 127 TYR F C 1
ATOM 12860 O O . TYR F 1 104 ? 41.906 21.349 51.310 1.00 12.17 127 TYR F O 1
ATOM 12869 N N . ALA F 1 105 ? 39.816 22.225 51.292 1.00 11.94 128 ALA F N 1
ATOM 12870 C CA . ALA F 1 105 ? 39.834 22.654 52.679 1.00 12.39 128 ALA F CA 1
ATOM 12871 C C . ALA F 1 105 ? 39.073 21.583 53.447 1.00 12.38 128 ALA F C 1
ATOM 12872 O O . ALA F 1 105 ? 37.930 21.801 53.846 1.00 12.67 128 ALA F O 1
ATOM 12874 N N . HIS F 1 106 ? 39.697 20.413 53.621 1.00 13.16 129 HIS F N 1
ATOM 12875 C CA . HIS F 1 106 ? 39.048 19.286 54.300 1.00 12.66 129 HIS F CA 1
ATOM 12876 C C . HIS F 1 106 ? 39.653 19.020 55.674 1.00 12.48 129 HIS F C 1
ATOM 12877 O O . HIS F 1 106 ? 40.841 19.258 55.903 1.00 11.93 129 HIS F O 1
ATOM 12884 N N . SER F 1 107 ? 38.823 18.516 56.591 1.00 12.52 130 SER F N 1
ATOM 12885 C CA . SER F 1 107 ? 39.285 18.159 57.937 1.00 12.16 130 SER F CA 1
ATOM 12886 C C . SER F 1 107 ? 40.074 19.298 58.582 1.00 12.38 130 SER F C 1
ATOM 12887 O O . SER F 1 107 ? 41.117 19.084 59.208 1.00 12.13 130 SER F O 1
ATOM 12890 N N . LEU F 1 108 ? 39.583 20.522 58.396 1.00 12.35 131 LEU F N 1
ATOM 12891 C CA . LEU F 1 108 ? 40.092 21.670 59.139 1.00 11.99 131 LEU F CA 1
ATOM 12892 C C . LEU F 1 108 ? 39.184 21.934 60.329 1.00 12.30 131 LEU F C 1
ATOM 12893 O O . LEU F 1 108 ? 37.967 22.048 60.176 1.00 12.03 131 LEU F O 1
ATOM 12898 N N . LYS F 1 109 ? 39.789 22.030 61.506 1.00 12.16 132 LYS F N 1
ATOM 12899 C CA . LYS F 1 109 ? 39.069 22.188 62.767 1.00 13.21 132 LYS F CA 1
ATOM 12900 C C . LYS F 1 109 ? 39.519 23.473 63.433 1.00 12.72 132 LYS F C 1
ATOM 12901 O O . LYS F 1 109 ? 40.725 23.703 63.556 1.00 13.24 132 LYS F O 1
ATOM 12907 N N . SER F 1 110 ? 38.563 24.310 63.849 1.00 12.50 133 SER F N 1
ATOM 12908 C CA . SER F 1 110 ? 38.867 25.593 64.511 1.00 11.94 133 SER F CA 1
ATOM 12909 C C . SER F 1 110 ? 39.946 26.340 63.739 1.00 11.87 133 SER F C 1
ATOM 12910 O O . SER F 1 110 ? 40.945 26.783 64.318 1.00 11.92 133 SER F O 1
ATOM 12913 N N . SER F 1 111 ? 39.747 26.468 62.430 1.00 11.35 134 SER F N 1
ATOM 12914 C CA . SER F 1 111 ? 40.774 26.994 61.544 1.00 11.52 134 SER F CA 1
ATOM 12915 C C . SER F 1 111 ? 40.242 28.196 60.768 1.00 12.02 134 SER F C 1
ATOM 12916 O O . SER F 1 111 ? 39.039 28.457 60.769 1.00 12.15 134 SER F O 1
ATOM 12919 N N . ASN F 1 112 ? 41.143 28.922 60.114 1.00 12.60 135 ASN F N 1
ATOM 12920 C CA . ASN F 1 112 ? 40.783 30.098 59.328 1.00 13.40 135 ASN F CA 1
ATOM 12921 C C . ASN F 1 112 ? 41.603 30.191 58.061 1.00 13.34 135 ASN F C 1
ATOM 12922 O O . ASN F 1 112 ? 42.818 29.964 58.067 1.00 13.07 135 ASN F O 1
ATOM 12927 N N . ILE F 1 113 ? 40.920 30.531 56.976 1.00 13.34 136 ILE F N 1
ATOM 12928 C CA . ILE F 1 113 ? 41.560 30.906 55.730 1.00 13.46 136 ILE F CA 1
ATOM 12929 C C . ILE F 1 113 ? 41.309 32.399 55.555 1.00 13.79 136 ILE F C 1
ATOM 12930 O O . ILE F 1 113 ? 40.178 32.863 55.726 1.00 13.82 136 ILE F O 1
ATOM 12935 N N . LYS F 1 114 ? 42.345 33.161 55.233 1.00 13.63 137 LYS F N 1
ATOM 12936 C CA . LYS F 1 114 ? 42.166 34.597 55.127 1.00 14.83 137 LYS F CA 1
ATOM 12937 C C . LYS F 1 114 ? 42.921 35.197 53.954 1.00 14.26 137 LYS F C 1
ATOM 12938 O O . LYS F 1 114 ? 44.099 34.929 53.777 1.00 14.05 137 LYS F O 1
ATOM 12944 N N . GLY F 1 115 ? 42.212 35.989 53.149 1.00 14.18 138 GLY F N 1
ATOM 12945 C CA . GLY F 1 115 ? 42.823 36.891 52.174 1.00 14.16 138 GLY F CA 1
ATOM 12946 C C . GLY F 1 115 ? 43.487 36.271 50.962 1.00 14.47 138 GLY F C 1
ATOM 12947 O O . GLY F 1 115 ? 44.238 36.953 50.256 1.00 15.05 138 GLY F O 1
ATOM 12948 N N . LEU F 1 116 ? 43.228 34.993 50.704 1.00 14.43 139 LEU F N 1
ATOM 12949 C CA . LEU F 1 116 ? 43.819 34.324 49.544 1.00 14.29 139 LEU F CA 1
ATOM 12950 C C . LEU F 1 116 ? 43.352 34.963 48.234 1.00 14.61 139 LEU F C 1
ATOM 12951 O O . LEU F 1 116 ? 42.153 35.201 48.043 1.00 14.28 139 LEU F O 1
ATOM 12956 N N . ASN F 1 117 ? 44.315 35.217 47.348 1.00 13.96 140 ASN F N 1
ATOM 12957 C CA . ASN F 1 117 ? 44.075 35.830 46.048 1.00 14.03 140 ASN F CA 1
ATOM 12958 C C . ASN F 1 117 ? 44.226 34.788 44.933 1.00 13.65 140 ASN F C 1
ATOM 12959 O O . ASN F 1 117 ? 45.338 34.490 44.471 1.00 13.13 140 ASN F O 1
ATOM 12964 N N . VAL F 1 118 ? 43.090 34.243 44.514 1.00 13.52 141 VAL F N 1
ATOM 12965 C CA . VAL F 1 118 ? 43.043 33.104 43.615 1.00 13.44 141 VAL F CA 1
ATOM 12966 C C . VAL F 1 118 ? 42.643 33.542 42.204 1.00 14.08 141 VAL F C 1
ATOM 12967 O O . VAL F 1 118 ? 41.713 34.347 42.023 1.00 14.14 141 VAL F O 1
ATOM 12971 N N . LEU F 1 119 ? 43.365 33.014 41.215 1.00 13.87 142 LEU F N 1
ATOM 12972 C CA . LEU F 1 119 ? 43.151 33.376 39.819 1.00 14.34 142 LEU F CA 1
ATOM 12973 C C . LEU F 1 119 ? 42.962 32.156 38.942 1.00 13.71 142 LEU F C 1
ATOM 12974 O O . LEU F 1 119 ? 43.776 31.234 38.972 1.00 13.31 142 LEU F O 1
ATOM 12979 N N . ASN F 1 120 ? 41.891 32.157 38.153 1.00 12.94 143 ASN F N 1
ATOM 12980 C CA . ASN F 1 120 ? 41.758 31.212 37.040 1.00 12.24 143 ASN F CA 1
ATOM 12981 C C . ASN F 1 120 ? 41.856 29.708 37.381 1.00 12.22 143 ASN F C 1
ATOM 12982 O O . ASN F 1 120 ? 42.685 28.970 36.834 1.00 10.65 143 ASN F O 1
ATOM 12987 N N . THR F 1 121 ? 40.982 29.243 38.269 1.00 11.78 144 THR F N 1
ATOM 12988 C CA . THR F 1 121 ? 40.963 27.804 38.594 1.00 11.88 144 THR F CA 1
ATOM 12989 C C . THR F 1 121 ? 40.494 26.996 37.377 1.00 11.99 144 THR F C 1
ATOM 12990 O O . THR F 1 121 ? 39.650 27.460 36.624 1.00 12.91 144 THR F O 1
ATOM 12994 N N . PRO F 1 122 ? 41.085 25.810 37.143 1.00 12.18 145 PRO F N 1
ATOM 12995 C CA . PRO F 1 122 ? 40.644 24.959 36.015 1.00 12.19 145 PRO F CA 1
ATOM 12996 C C . PRO F 1 122 ? 39.159 24.588 36.064 1.00 12.16 145 PRO F C 1
ATOM 12997 O O . PRO F 1 122 ? 38.471 24.626 35.028 1.00 12.69 145 PRO F O 1
ATOM 13001 N N . VAL F 1 123 ? 38.681 24.232 37.255 1.00 11.51 146 VAL F N 1
ATOM 13002 C CA . VAL F 1 123 ? 37.275 23.915 37.509 1.00 11.44 146 VAL F CA 1
ATOM 13003 C C . VAL F 1 123 ? 36.924 24.461 38.906 1.00 11.36 146 VAL F C 1
ATOM 13004 O O . VAL F 1 123 ? 37.170 25.629 39.169 1.00 11.39 146 VAL F O 1
ATOM 13008 N N . GLN F 1 124 ? 36.378 23.634 39.801 1.00 11.75 147 GLN F N 1
ATOM 13009 C CA . GLN F 1 124 ? 35.939 24.130 41.113 1.00 11.98 147 GLN F CA 1
ATOM 13010 C C . GLN F 1 124 ? 37.105 24.698 41.940 1.00 11.85 147 GLN F C 1
ATOM 13011 O O . GLN F 1 124 ? 38.238 24.193 41.872 1.00 11.54 147 GLN F O 1
ATOM 13017 N N . ALA F 1 125 ? 36.822 25.744 42.710 1.00 10.40 148 ALA F N 1
ATOM 13018 C CA . ALA F 1 125 ? 37.847 26.421 43.482 1.00 10.73 148 ALA F CA 1
ATOM 13019 C C . ALA F 1 125 ? 37.987 25.726 44.832 1.00 11.34 148 ALA F C 1
ATOM 13020 O O . ALA F 1 125 ? 38.801 24.806 44.974 1.00 11.93 148 ALA F O 1
ATOM 13022 N N . PHE F 1 126 ? 37.164 26.116 45.797 1.00 11.33 149 PHE F N 1
ATOM 13023 C CA . PHE F 1 126 ? 37.269 25.578 47.167 1.00 12.08 149 PHE F CA 1
ATOM 13024 C C . PHE F 1 126 ? 36.228 24.496 47.454 1.00 12.13 149 PHE F C 1
ATOM 13025 O O . PHE F 1 126 ? 35.015 24.703 47.265 1.00 11.73 149 PHE F O 1
ATOM 13033 N N . SER F 1 127 ? 36.712 23.348 47.920 1.00 11.44 150 SER F N 1
ATOM 13034 C CA . SER F 1 127 ? 35.852 22.287 48.439 1.00 11.68 150 SER F CA 1
ATOM 13035 C C . SER F 1 127 ? 36.041 22.238 49.952 1.00 11.69 150 SER F C 1
ATOM 13036 O O . SER F 1 127 ? 37.167 22.123 50.440 1.00 11.63 150 SER F O 1
ATOM 13039 N N . ILE F 1 128 ? 34.947 22.390 50.685 1.00 11.21 151 ILE F N 1
ATOM 13040 C CA . ILE F 1 128 ? 34.988 22.322 52.144 1.00 11.22 151 ILE F CA 1
ATOM 13041 C C . ILE F 1 128 ? 34.202 21.098 52.580 1.00 11.23 151 ILE F C 1
ATOM 13042 O O . ILE F 1 128 ? 33.009 20.993 52.316 1.00 11.09 151 ILE F O 1
ATOM 13047 N N . ASN F 1 129 ? 34.888 20.161 53.223 1.00 10.94 152 ASN F N 1
ATOM 13048 C CA . ASN F 1 129 ? 34.265 18.914 53.639 1.00 11.33 152 ASN F CA 1
ATOM 13049 C C . ASN F 1 129 ? 34.896 18.497 54.963 1.00 11.64 152 ASN F C 1
ATOM 13050 O O . ASN F 1 129 ? 36.104 18.672 55.151 1.00 11.28 152 ASN F O 1
ATOM 13055 N N . SER F 1 130 ? 34.088 17.962 55.876 1.00 10.78 153 SER F N 1
ATOM 13056 C CA . SER F 1 130 ? 34.595 17.528 57.190 1.00 11.54 153 SER F CA 1
ATOM 13057 C C . SER F 1 130 ? 35.315 18.645 57.966 1.00 11.34 153 SER F C 1
ATOM 13058 O O . SER F 1 130 ? 36.261 18.397 58.721 1.00 11.75 153 SER F O 1
ATOM 13061 N N . ALA F 1 131 ? 34.842 19.872 57.788 1.00 10.61 154 ALA F N 1
ATOM 13062 C CA . ALA F 1 131 ? 35.336 21.010 58.541 1.00 10.46 154 ALA F CA 1
ATOM 13063 C C . ALA F 1 131 ? 34.501 21.161 59.798 1.00 10.83 154 ALA F C 1
ATOM 13064 O O . ALA F 1 131 ? 33.298 20.923 59.777 1.00 10.41 154 ALA F O 1
ATOM 13066 N N . THR F 1 132 ? 35.155 21.527 60.894 1.00 11.01 155 THR F N 1
ATOM 13067 C CA . THR F 1 132 ? 34.485 21.774 62.165 1.00 11.78 155 THR F CA 1
ATOM 13068 C C . THR F 1 132 ? 34.956 23.131 62.668 1.00 12.13 155 THR F C 1
ATOM 13069 O O . THR F 1 132 ? 36.048 23.245 63.247 1.00 12.28 155 THR F O 1
ATOM 13073 N N . THR F 1 133 ? 34.130 24.149 62.412 1.00 11.83 156 THR F N 1
ATOM 13074 C CA . THR F 1 133 ? 34.428 25.547 62.717 1.00 12.20 156 THR F CA 1
ATOM 13075 C C . THR F 1 133 ? 35.582 26.057 61.862 1.00 12.36 156 THR F C 1
ATOM 13076 O O . THR F 1 133 ? 36.755 25.936 62.223 1.00 12.85 156 THR F O 1
ATOM 13080 N N . LEU F 1 134 ? 35.227 26.610 60.706 1.00 11.31 157 LEU F N 1
ATOM 13081 C CA . LEU F 1 134 ? 36.201 27.104 59.742 1.00 11.06 157 LEU F CA 1
ATOM 13082 C C . LEU F 1 134 ? 35.769 28.465 59.224 1.00 10.89 157 LEU F C 1
ATOM 13083 O O . LEU F 1 134 ? 34.678 28.598 58.658 1.00 10.46 157 LEU F O 1
ATOM 13088 N N . GLY F 1 135 ? 36.628 29.466 59.397 1.00 10.70 158 GLY F N 1
ATOM 13089 C CA . GLY F 1 135 ? 36.367 30.790 58.826 1.00 10.59 158 GLY F CA 1
ATOM 13090 C C . GLY F 1 135 ? 37.082 30.961 57.501 1.00 10.46 158 GLY F C 1
ATOM 13091 O O . GLY F 1 135 ? 38.232 30.531 57.344 1.00 10.28 158 GLY F O 1
ATOM 13092 N N . VAL F 1 136 ? 36.413 31.602 56.548 1.00 10.17 159 VAL F N 1
ATOM 13093 C CA . VAL F 1 136 ? 36.984 31.845 55.222 1.00 10.45 159 VAL F CA 1
ATOM 13094 C C . VAL F 1 136 ? 36.719 33.313 54.884 1.00 11.05 159 VAL F C 1
ATOM 13095 O O . VAL F 1 136 ? 35.626 33.666 54.430 1.00 10.98 159 VAL F O 1
ATOM 13099 N N . TYR F 1 137 ? 37.726 34.157 55.112 1.00 11.36 160 TYR F N 1
ATOM 13100 C CA . TYR F 1 137 ? 37.571 35.613 55.032 1.00 11.40 160 TYR F CA 1
ATOM 13101 C C . TYR F 1 137 ? 38.281 36.234 53.830 1.00 11.51 160 TYR F C 1
ATOM 13102 O O . TYR F 1 137 ? 39.434 35.903 53.552 1.00 11.23 160 TYR F O 1
ATOM 13111 N N . ASP F 1 138 ? 37.576 37.145 53.150 1.00 11.37 161 ASP F N 1
ATOM 13112 C CA . ASP F 1 138 ? 38.140 38.039 52.127 1.00 12.02 161 ASP F CA 1
ATOM 13113 C C . ASP F 1 138 ? 38.943 37.303 51.047 1.00 12.09 161 ASP F C 1
ATOM 13114 O O . ASP F 1 138 ? 40.018 37.753 50.618 1.00 12.17 161 ASP F O 1
ATOM 13119 N N . VAL F 1 139 ? 38.409 36.174 50.613 1.00 11.20 162 VAL F N 1
ATOM 13120 C CA . VAL F 1 139 ? 39.045 35.379 49.570 1.00 11.77 162 VAL F CA 1
ATOM 13121 C C . VAL F 1 139 ? 38.570 35.905 48.223 1.00 12.43 162 VAL F C 1
ATOM 13122 O O . VAL F 1 139 ? 37.372 36.177 48.040 1.00 12.09 162 VAL F O 1
ATOM 13126 N N . ILE F 1 140 ? 39.515 36.101 47.302 1.00 12.27 163 ILE F N 1
ATOM 13127 C CA . ILE F 1 140 ? 39.170 36.474 45.931 1.00 12.50 163 ILE F CA 1
ATOM 13128 C C . ILE F 1 140 ? 39.284 35.222 45.067 1.00 12.58 163 ILE F C 1
ATOM 13129 O O . ILE F 1 140 ? 40.291 34.512 45.118 1.00 12.72 163 ILE F O 1
ATOM 13134 N N . ILE F 1 141 ? 38.233 34.940 44.312 1.00 11.78 164 ILE F N 1
ATOM 13135 C CA . ILE F 1 141 ? 38.277 33.894 43.297 1.00 11.84 164 ILE F CA 1
ATOM 13136 C C . ILE F 1 141 ? 37.950 34.576 41.980 1.00 11.78 164 ILE F C 1
ATOM 13137 O O . ILE F 1 141 ? 36.790 34.810 41.664 1.00 12.53 164 ILE F O 1
ATOM 13142 N N . ASP F 1 142 ? 38.994 34.944 41.245 1.00 11.58 165 ASP F N 1
ATOM 13143 C CA . ASP F 1 142 ? 38.815 35.610 39.970 1.00 12.14 165 ASP F CA 1
ATOM 13144 C C . ASP F 1 142 ? 38.985 34.638 38.803 1.00 11.74 165 ASP F C 1
ATOM 13145 O O . ASP F 1 142 ? 40.106 34.362 38.354 1.00 11.94 165 ASP F O 1
ATOM 13150 N N . ASN F 1 143 ? 37.849 34.136 38.322 1.00 11.91 166 ASN F N 1
ATOM 13151 C CA . ASN F 1 143 ? 37.778 33.317 37.105 1.00 12.13 166 ASN F CA 1
ATOM 13152 C C . ASN F 1 143 ? 37.049 34.065 35.985 1.00 11.93 166 ASN F C 1
ATOM 13153 O O . ASN F 1 143 ? 36.501 33.444 35.071 1.00 11.53 166 ASN F O 1
ATOM 13158 N N . SER F 1 144 ? 37.054 35.396 36.047 1.00 11.87 167 SER F N 1
ATOM 13159 C CA . SER F 1 144 ? 36.374 36.212 35.025 1.00 12.70 167 SER F CA 1
ATOM 13160 C C . SER F 1 144 ? 36.874 35.935 33.598 1.00 13.07 167 SER F C 1
ATOM 13161 O O . SER F 1 144 ? 36.086 35.966 32.645 1.00 13.07 167 SER F O 1
ATOM 13164 N N . ALA F 1 145 ? 38.171 35.658 33.452 1.00 13.25 168 ALA F N 1
ATOM 13165 C CA . ALA F 1 145 ? 38.742 35.306 32.141 1.00 13.36 168 ALA F CA 1
ATOM 13166 C C . ALA F 1 145 ? 38.055 34.077 31.523 1.00 13.71 168 ALA F C 1
ATOM 13167 O O . ALA F 1 145 ? 38.038 33.912 30.296 1.00 13.38 168 ALA F O 1
ATOM 13169 N N . GLY F 1 146 ? 37.464 33.241 32.378 1.00 13.64 169 GLY F N 1
ATOM 13170 C CA . GLY F 1 146 ? 36.715 32.064 31.952 1.00 14.24 169 GLY F CA 1
ATOM 13171 C C . GLY F 1 146 ? 35.409 32.344 31.224 1.00 14.85 169 GLY F C 1
ATOM 13172 O O . GLY F 1 146 ? 34.862 31.445 30.574 1.00 15.09 169 GLY F O 1
ATOM 13173 N N . ASP F 1 147 ? 34.898 33.573 31.343 1.00 14.72 170 ASP F N 1
ATOM 13174 C CA . ASP F 1 147 ? 33.654 33.963 30.677 1.00 15.64 170 ASP F CA 1
ATOM 13175 C C . ASP F 1 147 ? 33.738 33.822 29.153 1.00 16.38 170 ASP F C 1
ATOM 13176 O O . ASP F 1 147 ? 32.824 33.299 28.515 1.00 16.82 170 ASP F O 1
ATOM 13181 N N . SER F 1 148 ? 34.833 34.299 28.579 1.00 16.81 171 SER F N 1
ATOM 13182 C CA . SER F 1 148 ? 34.969 34.302 27.130 1.00 17.96 171 SER F CA 1
ATOM 13183 C C . SER F 1 148 ? 35.871 33.176 26.642 1.00 17.71 171 SER F C 1
ATOM 13184 O O . SER F 1 148 ? 36.060 33.017 25.439 1.00 18.46 171 SER F O 1
ATOM 13187 N N . ALA F 1 149 ? 36.412 32.397 27.575 1.00 16.93 172 ALA F N 1
ATOM 13188 C CA . ALA F 1 149 ? 37.435 31.406 27.268 1.00 16.88 172 ALA F CA 1
ATOM 13189 C C . ALA F 1 149 ? 37.073 29.969 27.668 1.00 16.49 172 ALA F C 1
ATOM 13190 O O . ALA F 1 149 ? 37.960 29.123 27.842 1.00 16.78 172 ALA F O 1
ATOM 13192 N N . GLY F 1 150 ? 35.778 29.699 27.809 1.00 15.77 173 GLY F N 1
ATOM 13193 C CA . GLY F 1 150 ? 35.291 28.333 28.012 1.00 15.33 173 GLY F CA 1
ATOM 13194 C C . GLY F 1 150 ? 35.329 27.777 29.429 1.00 14.92 173 GLY F C 1
ATOM 13195 O O . GLY F 1 150 ? 35.324 26.556 29.611 1.00 14.96 173 GLY F O 1
ATOM 13196 N N . GLY F 1 151 ? 35.366 28.658 30.431 1.00 14.30 174 GLY F N 1
ATOM 13197 C CA . GLY F 1 151 ? 35.316 28.238 31.839 1.00 13.64 174 GLY F CA 1
ATOM 13198 C C . GLY F 1 151 ? 33.938 27.685 32.160 1.00 13.50 174 GLY F C 1
ATOM 13199 O O . GLY F 1 151 ? 32.926 28.246 31.735 1.00 13.32 174 GLY F O 1
ATOM 13200 N N . HIS F 1 152 ? 33.902 26.589 32.906 1.00 13.33 175 HIS F N 1
ATOM 13201 C CA . HIS F 1 152 ? 32.681 25.834 33.181 1.00 13.85 175 HIS F CA 1
ATOM 13202 C C . HIS F 1 152 ? 32.888 25.022 34.474 1.00 13.65 175 HIS F C 1
ATOM 13203 O O . HIS F 1 152 ? 33.992 24.516 34.712 1.00 13.31 175 HIS F O 1
ATOM 13210 N N . ASN F 1 153 ? 31.843 24.907 35.303 1.00 13.26 176 ASN F N 1
ATOM 13211 C CA . ASN F 1 153 ? 31.932 24.211 36.605 1.00 13.50 176 ASN F CA 1
ATOM 13212 C C . ASN F 1 153 ? 33.035 24.808 37.482 1.00 13.23 176 ASN F C 1
ATOM 13213 O O . ASN F 1 153 ? 33.788 24.081 38.146 1.00 13.45 176 ASN F O 1
ATOM 13218 N N . THR F 1 154 ? 33.145 26.133 37.468 1.00 12.33 177 THR F N 1
ATOM 13219 C CA . THR F 1 154 ? 34.150 26.829 38.262 1.00 12.29 177 THR F CA 1
ATOM 13220 C C . THR F 1 154 ? 33.564 27.330 39.598 1.00 12.35 177 THR F C 1
ATOM 13221 O O . THR F 1 154 ? 33.792 28.470 40.010 1.00 12.72 177 THR F O 1
ATOM 13225 N N . ASP F 1 155 ? 32.840 26.446 40.275 1.00 12.84 178 ASP F N 1
ATOM 13226 C CA . ASP F 1 155 ? 32.196 26.748 41.566 1.00 13.42 178 ASP F CA 1
ATOM 13227 C C . ASP F 1 155 ? 33.184 27.364 42.525 1.00 12.71 178 ASP F C 1
ATOM 13228 O O . ASP F 1 155 ? 34.321 26.892 42.624 1.00 12.98 178 ASP F O 1
ATOM 13233 N N . ALA F 1 156 ? 32.745 28.366 43.280 1.00 11.93 179 ALA F N 1
ATOM 13234 C CA . ALA F 1 156 ? 33.658 29.035 44.194 1.00 11.91 179 ALA F CA 1
ATOM 13235 C C . ALA F 1 156 ? 33.820 28.253 45.488 1.00 11.78 179 ALA F C 1
ATOM 13236 O O . ALA F 1 156 ? 34.943 27.959 45.893 1.00 11.42 179 ALA F O 1
ATOM 13238 N N . PHE F 1 157 ? 32.697 27.924 46.128 1.00 11.92 180 PHE F N 1
ATOM 13239 C CA . PHE F 1 157 ? 32.715 27.224 47.407 1.00 12.32 180 PHE F CA 1
ATOM 13240 C C . PHE F 1 157 ? 31.695 26.105 47.377 1.00 12.48 180 PHE F C 1
ATOM 13241 O O . PHE F 1 157 ? 30.511 26.381 47.215 1.00 12.86 180 PHE F O 1
ATOM 13249 N N . ASP F 1 158 ? 32.155 24.859 47.482 1.00 11.93 181 ASP F N 1
ATOM 13250 C CA A ASP F 1 158 ? 31.258 23.735 47.678 0.50 12.64 181 ASP F CA 1
ATOM 13251 C CA B ASP F 1 158 ? 31.260 23.721 47.669 0.50 12.22 181 ASP F CA 1
ATOM 13252 C C . ASP F 1 158 ? 31.413 23.200 49.092 1.00 12.31 181 ASP F C 1
ATOM 13253 O O . ASP F 1 158 ? 32.534 22.942 49.550 1.00 12.23 181 ASP F O 1
ATOM 13262 N N . VAL F 1 159 ? 30.284 23.030 49.775 1.00 11.85 182 VAL F N 1
ATOM 13263 C CA . VAL F 1 159 ? 30.294 22.641 51.187 1.00 11.84 182 VAL F CA 1
ATOM 13264 C C . VAL F 1 159 ? 29.521 21.349 51.399 1.00 12.13 182 VAL F C 1
ATOM 13265 O O . VAL F 1 159 ? 28.383 21.226 50.951 1.00 12.03 182 VAL F O 1
ATOM 13269 N N . GLY F 1 160 ? 30.153 20.400 52.087 1.00 11.94 183 GLY F N 1
ATOM 13270 C CA . GLY F 1 160 ? 29.502 19.154 52.475 1.00 11.84 183 GLY F CA 1
ATOM 13271 C C . GLY F 1 160 ? 29.990 18.696 53.832 1.00 11.94 183 GLY F C 1
ATOM 13272 O O . GLY F 1 160 ? 31.110 19.028 54.247 1.00 11.78 183 GLY F O 1
ATOM 13273 N N . SER F 1 161 ? 29.149 17.943 54.536 1.00 11.85 184 SER F N 1
ATOM 13274 C CA . SER F 1 161 ? 29.565 17.246 55.759 1.00 11.50 184 SER F CA 1
ATOM 13275 C C . SER F 1 161 ? 30.470 18.096 56.671 1.00 11.54 184 SER F C 1
ATOM 13276 O O . SER F 1 161 ? 31.554 17.659 57.095 1.00 10.95 184 SER F O 1
ATOM 13279 N N . SER F 1 162 ? 30.022 19.314 56.956 1.00 11.36 185 SER F N 1
ATOM 13280 C CA . SER F 1 162 ? 30.795 20.268 57.736 1.00 11.06 185 SER F CA 1
ATOM 13281 C C . SER F 1 162 ? 29.894 20.971 58.738 1.00 11.78 185 SER F C 1
ATOM 13282 O O . SER F 1 162 ? 28.673 21.026 58.554 1.00 11.24 185 SER F O 1
ATOM 13285 N N . THR F 1 163 ? 30.495 21.488 59.810 1.00 11.31 186 THR F N 1
ATOM 13286 C CA . THR F 1 163 ? 29.769 22.319 60.748 1.00 11.81 186 THR F CA 1
ATOM 13287 C C . THR F 1 163 ? 30.542 23.606 61.017 1.00 11.31 186 THR F C 1
ATOM 13288 O O . THR F 1 163 ? 31.776 23.608 61.025 1.00 11.45 186 THR F O 1
ATOM 13292 N N . GLY F 1 164 ? 29.811 24.695 61.224 1.00 11.08 187 GLY F N 1
ATOM 13293 C CA . GLY F 1 164 ? 30.409 25.947 61.665 1.00 11.14 187 GLY F CA 1
ATOM 13294 C C . GLY F 1 164 ? 31.299 26.614 60.639 1.00 11.51 187 GLY F C 1
ATOM 13295 O O . GLY F 1 164 ? 32.316 27.227 60.989 1.00 11.82 187 GLY F O 1
ATOM 13296 N N . VAL F 1 165 ? 30.914 26.497 59.371 1.00 11.38 188 VAL F N 1
ATOM 13297 C CA . VAL F 1 165 ? 31.632 27.144 58.280 1.00 11.15 188 VAL F CA 1
ATOM 13298 C C . VAL F 1 165 ? 31.108 28.572 58.135 1.00 11.29 188 VAL F C 1
ATOM 13299 O O . VAL F 1 165 ? 29.893 28.817 58.049 1.00 10.86 188 VAL F O 1
ATOM 13303 N N . TYR F 1 166 ? 32.043 29.509 58.120 1.00 11.07 189 TYR F N 1
ATOM 13304 C CA . TYR F 1 166 ? 31.710 30.917 58.093 1.00 11.57 189 TYR F CA 1
ATOM 13305 C C . TYR F 1 166 ? 32.500 31.604 56.980 1.00 11.28 189 TYR F C 1
ATOM 13306 O O . TYR F 1 166 ? 33.693 31.898 57.138 1.00 11.20 189 TYR F O 1
ATOM 13315 N N . ILE F 1 167 ? 31.828 31.824 55.849 1.00 11.09 190 ILE F N 1
ATOM 13316 C CA . ILE F 1 167 ? 32.441 32.467 54.678 1.00 10.66 190 ILE F CA 1
ATOM 13317 C C . ILE F 1 167 ? 32.030 33.937 54.630 1.00 10.89 190 ILE F C 1
ATOM 13318 O O . ILE F 1 167 ? 30.841 34.255 54.613 1.00 10.13 190 ILE F O 1
ATOM 13323 N N . SER F 1 168 ? 33.018 34.825 54.628 1.00 10.23 191 SER F N 1
ATOM 13324 C CA . SER F 1 168 ? 32.760 36.249 54.784 1.00 10.43 191 SER F CA 1
ATOM 13325 C C . SER F 1 168 ? 33.607 37.070 53.822 1.00 10.38 191 SER F C 1
ATOM 13326 O O . SER F 1 168 ? 34.818 36.869 53.735 1.00 10.81 191 SER F O 1
ATOM 13329 N N . GLY F 1 169 ? 32.979 38.007 53.118 1.00 9.88 192 GLY F N 1
ATOM 13330 C CA . GLY F 1 169 ? 33.708 38.921 52.251 1.00 9.96 192 GLY F CA 1
ATOM 13331 C C . GLY F 1 169 ? 34.290 38.274 51.013 1.00 10.15 192 GLY F C 1
ATOM 13332 O O . GLY F 1 169 ? 35.260 38.791 50.450 1.00 10.09 192 GLY F O 1
ATOM 13333 N N . ALA F 1 170 ? 33.710 37.148 50.585 1.00 10.22 193 ALA F N 1
ATOM 13334 C CA . ALA F 1 170 ? 34.173 36.473 49.362 1.00 10.50 193 ALA F CA 1
ATOM 13335 C C . ALA F 1 170 ? 33.916 37.364 48.155 1.00 10.37 193 ALA F C 1
ATOM 13336 O O . ALA F 1 170 ? 32.900 38.058 48.098 1.00 10.64 193 ALA F O 1
ATOM 13338 N N . ASN F 1 171 ? 34.850 37.357 47.199 1.00 10.04 194 ASN F N 1
ATOM 13339 C CA . ASN F 1 171 ? 34.730 38.178 45.995 1.00 10.39 194 ASN F CA 1
ATOM 13340 C C . ASN F 1 171 ? 34.931 37.254 44.815 1.00 10.32 194 ASN F C 1
ATOM 13341 O O . ASN F 1 171 ? 36.067 36.859 44.527 1.00 10.03 194 ASN F O 1
ATOM 13346 N N . VAL F 1 172 ? 33.829 36.894 44.153 1.00 9.68 195 VAL F N 1
ATOM 13347 C CA . VAL F 1 172 ? 33.825 35.775 43.204 1.00 10.20 195 VAL F CA 1
ATOM 13348 C C . VAL F 1 172 ? 33.392 36.220 41.816 1.00 10.17 195 VAL F C 1
ATOM 13349 O O . VAL F 1 172 ? 32.398 36.937 41.672 1.00 9.72 195 VAL F O 1
ATOM 13353 N N . LYS F 1 173 ? 34.187 35.836 40.815 1.00 9.94 196 LYS F N 1
ATOM 13354 C CA . LYS F 1 173 ? 33.825 35.978 39.414 1.00 10.57 196 LYS F CA 1
ATOM 13355 C C . LYS F 1 173 ? 34.029 34.603 38.806 1.00 10.31 196 LYS F C 1
ATOM 13356 O O . LYS F 1 173 ? 35.153 34.142 38.709 1.00 10.82 196 LYS F O 1
ATOM 13362 N N . ASN F 1 174 ? 32.956 33.942 38.401 1.00 10.05 197 ASN F N 1
ATOM 13363 C CA . ASN F 1 174 ? 33.088 32.585 37.877 1.00 10.26 197 ASN F CA 1
ATOM 13364 C C . ASN F 1 174 ? 31.967 32.243 36.903 1.00 10.17 197 ASN F C 1
ATOM 13365 O O . ASN F 1 174 ? 31.321 33.150 36.365 1.00 10.96 197 ASN F O 1
ATOM 13370 N N . GLN F 1 175 ? 31.745 30.943 36.686 1.00 10.36 198 GLN F N 1
ATOM 13371 C CA . GLN F 1 175 ? 30.776 30.427 35.691 1.00 10.77 198 GLN F CA 1
ATOM 13372 C C . GLN F 1 175 ? 29.847 29.346 36.268 1.00 10.99 198 GLN F C 1
ATOM 13373 O O . GLN F 1 175 ? 29.169 28.625 35.522 1.00 11.48 198 GLN F O 1
ATOM 13379 N N . ASP F 1 176 ? 29.835 29.215 37.594 1.00 10.51 199 ASP F N 1
ATOM 13380 C CA . ASP F 1 176 ? 28.952 28.248 38.244 1.00 10.62 199 ASP F CA 1
ATOM 13381 C C . ASP F 1 176 ? 28.625 28.792 39.632 1.00 10.27 199 ASP F C 1
ATOM 13382 O O . ASP F 1 176 ? 28.805 29.981 39.900 1.00 9.79 199 ASP F O 1
ATOM 13387 N N . ASP F 1 177 ? 28.163 27.922 40.519 1.00 9.74 200 ASP F N 1
ATOM 13388 C CA . ASP F 1 177 ? 27.713 28.368 41.813 1.00 10.63 200 ASP F CA 1
ATOM 13389 C C . ASP F 1 177 ? 28.744 29.231 42.507 1.00 10.95 200 ASP F C 1
ATOM 13390 O O . ASP F 1 177 ? 29.930 28.890 42.558 1.00 10.93 200 ASP F O 1
ATOM 13395 N N . CYS F 1 178 ? 28.272 30.337 43.065 1.00 11.22 201 CYS F N 1
ATOM 13396 C CA . CYS F 1 178 ? 29.085 31.094 44.000 1.00 11.56 201 CYS F CA 1
ATOM 13397 C C . CYS F 1 178 ? 29.224 30.291 45.288 1.00 11.39 201 CYS F C 1
ATOM 13398 O O . CYS F 1 178 ? 30.311 30.213 45.882 1.00 12.29 201 CYS F O 1
ATOM 13401 N N . LEU F 1 179 ? 28.129 29.649 45.685 1.00 11.34 202 LEU F N 1
ATOM 13402 C CA . LEU F 1 179 ? 28.083 28.803 46.847 1.00 11.05 202 LEU F CA 1
ATOM 13403 C C . LEU F 1 179 ? 27.172 27.636 46.531 1.00 11.97 202 LEU F C 1
ATOM 13404 O O . LEU F 1 179 ? 26.103 27.820 45.934 1.00 11.84 202 LEU F O 1
ATOM 13409 N N . ALA F 1 180 ? 27.598 26.445 46.938 1.00 11.57 203 ALA F N 1
ATOM 13410 C CA . ALA F 1 180 ? 26.762 25.247 46.854 1.00 12.19 203 ALA F CA 1
ATOM 13411 C C . ALA F 1 180 ? 26.924 24.473 48.161 1.00 12.50 203 ALA F C 1
ATOM 13412 O O . ALA F 1 180 ? 27.991 23.913 48.431 1.00 12.52 203 ALA F O 1
ATOM 13414 N N . ILE F 1 181 ? 25.884 24.465 48.989 1.00 11.95 204 ILE F N 1
ATOM 13415 C CA . ILE F 1 181 ? 25.914 23.667 50.220 1.00 11.98 204 ILE F CA 1
ATOM 13416 C C . ILE F 1 181 ? 25.123 22.395 49.971 1.00 12.45 204 ILE F C 1
ATOM 13417 O O . ILE F 1 181 ? 23.894 22.440 49.810 1.00 12.76 204 ILE F O 1
ATOM 13422 N N . ASN F 1 182 ? 25.820 21.267 49.930 1.00 12.83 205 ASN F N 1
ATOM 13423 C CA . ASN F 1 182 ? 25.173 19.986 49.698 1.00 13.24 205 ASN F CA 1
ATOM 13424 C C . ASN F 1 182 ? 24.705 19.358 51.006 1.00 12.37 205 ASN F C 1
ATOM 13425 O O . ASN F 1 182 ? 23.782 18.543 51.026 1.00 12.37 205 ASN F O 1
ATOM 13430 N N . SER F 1 183 ? 25.356 19.749 52.099 1.00 11.40 206 SER F N 1
ATOM 13431 C CA . SER F 1 183 ? 25.047 19.258 53.437 1.00 10.95 206 SER F CA 1
ATOM 13432 C C . SER F 1 183 ? 25.889 20.048 54.422 1.00 11.04 206 SER F C 1
ATOM 13433 O O . SER F 1 183 ? 26.939 20.616 54.070 1.00 10.71 206 SER F O 1
ATOM 13436 N N . GLY F 1 184 ? 25.431 20.110 55.660 1.00 10.62 207 GLY F N 1
ATOM 13437 C CA . GLY F 1 184 ? 26.171 20.891 56.645 1.00 10.69 207 GLY F CA 1
ATOM 13438 C C . GLY F 1 184 ? 25.249 21.510 57.658 1.00 10.92 207 GLY F C 1
ATOM 13439 O O . GLY F 1 184 ? 24.046 21.664 57.405 1.00 10.03 207 GLY F O 1
ATOM 13440 N N . THR F 1 185 ? 25.817 21.842 58.811 1.00 10.35 208 THR F N 1
ATOM 13441 C CA . THR F 1 185 ? 25.062 22.465 59.893 1.00 11.01 208 THR F CA 1
ATOM 13442 C C . THR F 1 185 ? 25.794 23.742 60.320 1.00 10.68 208 THR F C 1
ATOM 13443 O O . THR F 1 185 ? 27.028 23.746 60.430 1.00 10.48 208 THR F O 1
ATOM 13447 N N . ASN F 1 186 ? 25.039 24.815 60.548 1.00 10.66 209 ASN F N 1
ATOM 13448 C CA . ASN F 1 186 ? 25.624 26.091 60.938 1.00 10.85 209 ASN F CA 1
ATOM 13449 C C . ASN F 1 186 ? 26.641 26.551 59.890 1.00 10.94 209 ASN F C 1
ATOM 13450 O O . ASN F 1 186 ? 27.844 26.647 60.142 1.00 10.94 209 ASN F O 1
ATOM 13455 N N . ILE F 1 187 ? 26.142 26.765 58.678 1.00 10.57 210 ILE F N 1
ATOM 13456 C CA . ILE F 1 187 ? 26.914 27.338 57.577 1.00 11.16 210 ILE F CA 1
ATOM 13457 C C . ILE F 1 187 ? 26.501 28.782 57.293 1.00 11.75 210 ILE F C 1
ATOM 13458 O O . ILE F 1 187 ? 25.326 29.081 57.191 1.00 12.22 210 ILE F O 1
ATOM 13463 N N . THR F 1 188 ? 27.480 29.659 57.163 1.00 11.25 211 THR F N 1
ATOM 13464 C CA . THR F 1 188 ? 27.213 31.068 56.849 1.00 11.75 211 THR F CA 1
ATOM 13465 C C . THR F 1 188 ? 27.983 31.550 55.619 1.00 11.33 211 THR F C 1
ATOM 13466 O O . THR F 1 188 ? 29.180 31.266 55.470 1.00 10.92 211 THR F O 1
ATOM 13470 N N . PHE F 1 189 ? 27.278 32.249 54.720 1.00 11.28 212 PHE F N 1
ATOM 13471 C CA . PHE F 1 189 ? 27.945 33.007 53.664 1.00 10.68 212 PHE F CA 1
ATOM 13472 C C . PHE F 1 189 ? 27.437 34.436 53.774 1.00 10.65 212 PHE F C 1
ATOM 13473 O O . PHE F 1 189 ? 26.231 34.682 53.668 1.00 9.95 212 PHE F O 1
ATOM 13481 N N . THR F 1 190 ? 28.349 35.380 53.980 1.00 10.12 213 THR F N 1
ATOM 13482 C CA . THR F 1 190 ? 27.929 36.752 54.206 1.00 10.03 213 THR F CA 1
ATOM 13483 C C . THR F 1 190 ? 28.906 37.793 53.635 1.00 10.35 213 THR F C 1
ATOM 13484 O O . THR F 1 190 ? 30.100 37.512 53.483 1.00 10.26 213 THR F O 1
ATOM 13488 N N . GLY F 1 191 ? 28.397 38.985 53.319 1.00 10.21 214 GLY F N 1
ATOM 13489 C CA . GLY F 1 191 ? 29.237 40.076 52.820 1.00 10.62 214 GLY F CA 1
ATOM 13490 C C . GLY F 1 191 ? 29.922 39.772 51.499 1.00 11.29 214 GLY F C 1
ATOM 13491 O O . GLY F 1 191 ? 30.985 40.320 51.211 1.00 12.11 214 GLY F O 1
ATOM 13492 N N . GLY F 1 192 ? 29.322 38.899 50.687 1.00 11.02 215 GLY F N 1
ATOM 13493 C CA . GLY F 1 192 ? 29.966 38.472 49.446 1.00 10.56 215 GLY F CA 1
ATOM 13494 C C . GLY F 1 192 ? 29.519 39.232 48.208 1.00 10.33 215 GLY F C 1
ATOM 13495 O O . GLY F 1 192 ? 28.449 39.856 48.194 1.00 10.31 215 GLY F O 1
ATOM 13496 N N . THR F 1 193 ? 30.353 39.187 47.174 1.00 10.29 216 THR F N 1
ATOM 13497 C CA . THR F 1 193 ? 29.955 39.608 45.826 1.00 10.36 216 THR F CA 1
ATOM 13498 C C . THR F 1 193 ? 30.149 38.420 44.891 1.00 10.70 216 THR F C 1
ATOM 13499 O O . THR F 1 193 ? 31.245 37.847 44.818 1.00 10.35 216 THR F O 1
ATOM 13503 N N . CYS F 1 194 ? 29.071 38.035 44.209 1.00 10.40 217 CYS F N 1
ATOM 13504 C CA . CYS F 1 194 ? 29.070 36.863 43.343 1.00 10.69 217 CYS F CA 1
ATOM 13505 C C . CYS F 1 194 ? 28.754 37.329 41.940 1.00 10.73 217 CYS F C 1
ATOM 13506 O O . CYS F 1 194 ? 27.648 37.795 41.681 1.00 11.05 217 CYS F O 1
ATOM 13509 N N . SER F 1 195 ? 29.722 37.212 41.038 1.00 10.28 218 SER F N 1
ATOM 13510 C CA . SER F 1 195 ? 29.516 37.649 39.659 1.00 10.79 218 SER F CA 1
ATOM 13511 C C . SER F 1 195 ? 29.724 36.516 38.653 1.00 10.45 218 SER F C 1
ATOM 13512 O O . SER F 1 195 ? 30.594 35.652 38.853 1.00 10.34 218 SER F O 1
ATOM 13515 N N . GLY F 1 196 ? 28.903 36.517 37.591 1.00 11.16 219 GLY F N 1
ATOM 13516 C CA . GLY F 1 196 ? 29.063 35.630 36.417 1.00 10.39 219 GLY F CA 1
ATOM 13517 C C . GLY F 1 196 ? 28.525 34.208 36.556 1.00 11.52 219 GLY F C 1
ATOM 13518 O O . GLY F 1 196 ? 28.328 33.501 35.545 1.00 11.11 219 GLY F O 1
ATOM 13519 N N . GLY F 1 197 ? 28.272 33.799 37.797 1.00 10.60 220 GLY F N 1
ATOM 13520 C CA . GLY F 1 197 ? 28.008 32.409 38.120 1.00 11.03 220 GLY F CA 1
ATOM 13521 C C . GLY F 1 197 ? 26.550 32.008 38.192 1.00 11.13 220 GLY F C 1
ATOM 13522 O O . GLY F 1 197 ? 25.712 32.526 37.432 1.00 10.99 220 GLY F O 1
ATOM 13523 N N . HIS F 1 198 ? 26.256 31.058 39.082 1.00 10.61 221 HIS F N 1
ATOM 13524 C CA . HIS F 1 198 ? 24.919 30.459 39.165 1.00 10.59 221 HIS F CA 1
ATOM 13525 C C . HIS F 1 198 ? 24.195 30.740 40.479 1.00 10.90 221 HIS F C 1
ATOM 13526 O O . HIS F 1 198 ? 23.157 30.138 40.758 1.00 10.98 221 HIS F O 1
ATOM 13533 N N . GLY F 1 199 ? 24.771 31.623 41.287 1.00 10.97 222 GLY F N 1
ATOM 13534 C CA . GLY F 1 199 ? 24.091 32.145 42.470 1.00 11.23 222 GLY F CA 1
ATOM 13535 C C . GLY F 1 199 ? 24.530 31.515 43.778 1.00 10.90 222 GLY F C 1
ATOM 13536 O O . GLY F 1 199 ? 25.577 30.872 43.859 1.00 10.65 222 GLY F O 1
ATOM 13537 N N . LEU F 1 200 ? 23.721 31.739 44.811 1.00 10.45 223 LEU F N 1
ATOM 13538 C CA . LEU F 1 200 ? 24.029 31.277 46.162 1.00 10.32 223 LEU F CA 1
ATOM 13539 C C . LEU F 1 200 ? 23.073 30.151 46.454 1.00 10.82 223 LEU F C 1
ATOM 13540 O O . LEU F 1 200 ? 21.895 30.387 46.748 1.00 10.61 223 LEU F O 1
ATOM 13545 N N . SER F 1 201 ? 23.589 28.928 46.353 1.00 10.98 224 SER F N 1
ATOM 13546 C CA . SER F 1 201 ? 22.750 27.744 46.280 1.00 11.64 224 SER F CA 1
ATOM 13547 C C . SER F 1 201 ? 22.854 26.804 47.463 1.00 12.32 224 SER F C 1
ATOM 13548 O O . SER F 1 201 ? 23.955 26.495 47.970 1.00 11.54 224 SER F O 1
ATOM 13551 N N . ILE F 1 202 ? 21.683 26.338 47.890 1.00 12.66 225 ILE F N 1
ATOM 13552 C CA . ILE F 1 202 ? 21.605 25.126 48.697 1.00 12.96 225 ILE F CA 1
ATOM 13553 C C . ILE F 1 202 ? 21.275 23.967 47.773 1.00 13.13 225 ILE F C 1
ATOM 13554 O O . ILE F 1 202 ? 20.267 23.973 47.066 1.00 12.84 225 ILE F O 1
ATOM 13559 N N . GLY F 1 203 ? 22.154 22.973 47.765 1.00 13.36 226 GLY F N 1
ATOM 13560 C CA . GLY F 1 203 ? 21.946 21.794 46.960 1.00 13.68 226 GLY F CA 1
ATOM 13561 C C . GLY F 1 203 ? 22.916 21.664 45.804 1.00 15.09 226 GLY F C 1
ATOM 13562 O O . GLY F 1 203 ? 23.832 22.476 45.692 1.00 16.16 226 GLY F O 1
ATOM 13563 N N . SER F 1 204 ? 22.710 20.655 44.947 1.00 14.92 227 SER F N 1
ATOM 13564 C CA A SER F 1 204 ? 21.587 19.715 45.081 0.50 15.06 227 SER F CA 1
ATOM 13565 C CA B SER F 1 204 ? 21.571 19.742 45.103 0.50 15.04 227 SER F CA 1
ATOM 13566 C C . SER F 1 204 ? 21.678 18.921 46.389 1.00 14.92 227 SER F C 1
ATOM 13567 O O . SER F 1 204 ? 22.766 18.488 46.784 1.00 15.90 227 SER F O 1
ATOM 13572 N N . VAL F 1 205 ? 20.548 18.756 47.067 1.00 13.91 228 VAL F N 1
ATOM 13573 C CA . VAL F 1 205 ? 20.503 18.016 48.322 1.00 13.40 228 VAL F CA 1
ATOM 13574 C C . VAL F 1 205 ? 19.804 16.683 48.079 1.00 13.19 228 VAL F C 1
ATOM 13575 O O . VAL F 1 205 ? 18.679 16.644 47.597 1.00 12.01 228 VAL F O 1
ATOM 13579 N N . GLY F 1 206 ? 20.487 15.587 48.402 1.00 13.77 229 GLY F N 1
ATOM 13580 C CA . GLY F 1 206 ? 19.925 14.266 48.163 1.00 14.50 229 GLY F CA 1
ATOM 13581 C C . GLY F 1 206 ? 20.873 13.373 47.381 1.00 15.65 229 GLY F C 1
ATOM 13582 O O . GLY F 1 206 ? 21.727 13.863 46.640 1.00 15.63 229 GLY F O 1
ATOM 13583 N N . GLY F 1 207 ? 20.731 12.064 47.580 1.00 16.06 230 GLY F N 1
ATOM 13584 C CA . GLY F 1 207 ? 21.503 11.062 46.852 1.00 17.19 230 GLY F CA 1
ATOM 13585 C C . GLY F 1 207 ? 22.992 10.979 47.174 1.00 18.17 230 GLY F C 1
ATOM 13586 O O . GLY F 1 207 ? 23.746 10.333 46.440 1.00 18.69 230 GLY F O 1
ATOM 13587 N N . ARG F 1 208 ? 23.429 11.640 48.243 1.00 18.17 231 ARG F N 1
ATOM 13588 C CA . ARG F 1 208 ? 24.824 11.544 48.696 1.00 18.76 231 ARG F CA 1
ATOM 13589 C C . ARG F 1 208 ? 24.856 10.782 50.014 1.00 18.44 231 ARG F C 1
ATOM 13590 O O . ARG F 1 208 ? 23.819 10.311 50.482 1.00 17.62 231 ARG F O 1
ATOM 13598 N N . SER F 1 209 ? 26.039 10.646 50.614 1.00 18.33 232 SER F N 1
ATOM 13599 C CA . SER F 1 209 ? 26.118 10.000 51.919 1.00 17.96 232 SER F CA 1
ATOM 13600 C C . SER F 1 209 ? 25.560 10.938 52.995 1.00 17.01 232 SER F C 1
ATOM 13601 O O . SER F 1 209 ? 25.080 10.482 54.027 1.00 16.32 232 SER F O 1
ATOM 13604 N N . ASP F 1 210 ? 25.618 12.244 52.735 1.00 15.66 233 ASP F N 1
ATOM 13605 C CA . ASP F 1 210 ? 25.093 13.236 53.676 1.00 14.96 233 ASP F CA 1
ATOM 13606 C C . ASP F 1 210 ? 24.118 14.132 52.931 1.00 13.95 233 ASP F C 1
ATOM 13607 O O . ASP F 1 210 ? 24.482 14.726 51.921 1.00 13.23 233 ASP F O 1
ATOM 13612 N N . ASN F 1 211 ? 22.887 14.217 53.436 1.00 13.04 234 ASN F N 1
ATOM 13613 C CA . ASN F 1 211 ? 21.813 14.956 52.757 1.00 12.46 234 ASN F CA 1
ATOM 13614 C C . ASN F 1 211 ? 21.046 15.862 53.723 1.00 12.28 234 ASN F C 1
ATOM 13615 O O . ASN F 1 211 ? 19.854 16.149 53.534 1.00 11.50 234 ASN F O 1
ATOM 13620 N N . THR F 1 212 ? 21.742 16.312 54.760 1.00 12.12 235 THR F N 1
ATOM 13621 C CA . THR F 1 212 ? 21.136 17.141 55.783 1.00 12.07 235 THR F CA 1
ATOM 13622 C C . THR F 1 212 ? 21.741 18.542 55.789 1.00 12.56 235 THR F C 1
ATOM 13623 O O . THR F 1 212 ? 22.935 18.715 56.059 1.00 13.07 235 THR F O 1
ATOM 13627 N N . VAL F 1 213 ? 20.911 19.529 55.476 1.00 11.89 236 VAL F N 1
ATOM 13628 C CA . VAL F 1 213 ? 21.305 20.927 55.561 1.00 11.49 236 VAL F CA 1
ATOM 13629 C C . VAL F 1 213 ? 20.497 21.517 56.712 1.00 11.72 236 VAL F C 1
ATOM 13630 O O . VAL F 1 213 ? 19.270 21.428 56.727 1.00 11.72 236 VAL F O 1
ATOM 13634 N N . LYS F 1 214 ? 21.178 22.091 57.698 1.00 11.68 237 LYS F N 1
ATOM 13635 C CA . LYS F 1 214 ? 20.475 22.641 58.866 1.00 12.13 237 LYS F CA 1
ATOM 13636 C C . LYS F 1 214 ? 21.198 23.867 59.394 1.00 11.53 237 LYS F C 1
ATOM 13637 O O . LYS F 1 214 ? 22.408 23.822 59.590 1.00 12.03 237 LYS F O 1
ATOM 13643 N N . THR F 1 215 ? 20.455 24.952 59.618 1.00 10.94 238 THR F N 1
ATOM 13644 C CA . THR F 1 215 ? 20.987 26.198 60.206 1.00 11.04 238 THR F CA 1
ATOM 13645 C C . THR F 1 215 ? 21.974 26.855 59.251 1.00 11.40 238 THR F C 1
ATOM 13646 O O . THR F 1 215 ? 23.185 26.662 59.338 1.00 11.39 238 THR F O 1
ATOM 13650 N N . VAL F 1 216 ? 21.428 27.628 58.327 1.00 10.75 239 VAL F N 1
ATOM 13651 C CA . VAL F 1 216 ? 22.222 28.270 57.294 1.00 10.82 239 VAL F CA 1
ATOM 13652 C C . VAL F 1 216 ? 21.807 29.728 57.250 1.00 11.14 239 VAL F C 1
ATOM 13653 O O . VAL F 1 216 ? 20.616 30.031 57.297 1.00 11.29 239 VAL F O 1
ATOM 13657 N N . THR F 1 217 ? 22.799 30.616 57.207 1.00 11.02 240 THR F N 1
ATOM 13658 C CA . THR F 1 217 ? 22.580 32.026 56.945 1.00 11.17 240 THR F CA 1
ATOM 13659 C C . THR F 1 217 ? 23.340 32.454 55.684 1.00 11.15 240 THR F C 1
ATOM 13660 O O . THR F 1 217 ? 24.556 32.321 55.600 1.00 10.57 240 THR F O 1
ATOM 13664 N N . ILE F 1 218 ? 22.603 32.941 54.693 1.00 10.17 241 ILE F N 1
ATOM 13665 C CA . ILE F 1 218 ? 23.228 33.508 53.510 1.00 9.45 241 ILE F CA 1
ATOM 13666 C C . ILE F 1 218 ? 22.738 34.944 53.443 1.00 9.51 241 ILE F C 1
ATOM 13667 O O . ILE F 1 218 ? 21.542 35.193 53.224 1.00 9.87 241 ILE F O 1
ATOM 13672 N N . SER F 1 219 ? 23.644 35.891 53.649 1.00 8.82 242 SER F N 1
ATOM 13673 C CA . SER F 1 219 ? 23.200 37.263 53.929 1.00 8.82 242 SER F CA 1
ATOM 13674 C C . SER F 1 219 ? 24.118 38.333 53.378 1.00 9.22 242 SER F C 1
ATOM 13675 O O . SER F 1 219 ? 25.304 38.078 53.118 1.00 9.26 242 SER F O 1
ATOM 13678 N N . ASN F 1 220 ? 23.556 39.524 53.192 1.00 9.16 243 ASN F N 1
ATOM 13679 C CA . ASN F 1 220 ? 24.344 40.734 52.980 1.00 9.93 243 ASN F CA 1
ATOM 13680 C C . ASN F 1 220 ? 25.336 40.598 51.828 1.00 10.00 243 ASN F C 1
ATOM 13681 O O . ASN F 1 220 ? 26.532 40.887 51.979 1.00 9.66 243 ASN F O 1
ATOM 13686 N N . SER F 1 221 ? 24.819 40.133 50.693 1.00 10.28 244 SER F N 1
ATOM 13687 C CA . SER F 1 221 ? 25.646 39.799 49.547 1.00 10.33 244 SER F CA 1
ATOM 13688 C C . SER F 1 221 ? 24.999 40.298 48.261 1.00 10.84 244 SER F C 1
ATOM 13689 O O . SER F 1 221 ? 23.774 40.463 48.195 1.00 10.99 244 SER F O 1
ATOM 13692 N N . LYS F 1 222 ? 25.827 40.534 47.240 1.00 10.61 245 LYS F N 1
ATOM 13693 C CA . LYS F 1 222 ? 25.331 40.966 45.944 1.00 11.09 245 LYS F CA 1
ATOM 13694 C C . LYS F 1 222 ? 25.559 39.841 44.959 1.00 10.37 245 LYS F C 1
ATOM 13695 O O . LYS F 1 222 ? 26.639 39.230 44.945 1.00 10.93 245 LYS F O 1
ATOM 13701 N N . ILE F 1 223 ? 24.546 39.569 44.141 1.00 10.08 246 ILE F N 1
ATOM 13702 C CA . ILE F 1 223 ? 24.664 38.616 43.039 1.00 9.28 246 ILE F CA 1
ATOM 13703 C C . ILE F 1 223 ? 24.386 39.368 41.744 1.00 9.56 246 ILE F C 1
ATOM 13704 O O . ILE F 1 223 ? 23.347 39.999 41.597 1.00 9.00 246 ILE F O 1
ATOM 13709 N N . VAL F 1 224 ? 25.324 39.290 40.803 1.00 9.73 247 VAL F N 1
ATOM 13710 C CA . VAL F 1 224 ? 25.237 40.091 39.599 1.00 10.22 247 VAL F CA 1
ATOM 13711 C C . VAL F 1 224 ? 25.604 39.232 38.392 1.00 9.81 247 VAL F C 1
ATOM 13712 O O . VAL F 1 224 ? 26.485 38.362 38.505 1.00 9.72 247 VAL F O 1
ATOM 13716 N N . ASN F 1 225 ? 24.896 39.441 37.268 1.00 9.17 248 ASN F N 1
ATOM 13717 C CA . ASN F 1 225 ? 25.216 38.783 35.992 1.00 9.62 248 ASN F CA 1
ATOM 13718 C C . ASN F 1 225 ? 25.370 37.277 36.201 1.00 9.38 248 ASN F C 1
ATOM 13719 O O . ASN F 1 225 ? 26.327 36.649 35.749 1.00 9.40 248 ASN F O 1
ATOM 13724 N N . SER F 1 226 ? 24.411 36.718 36.926 1.00 9.66 249 SER F N 1
ATOM 13725 C CA . SER F 1 226 ? 24.430 35.304 37.277 1.00 10.50 249 SER F CA 1
ATOM 13726 C C . SER F 1 226 ? 23.132 34.665 36.815 1.00 10.76 249 SER F C 1
ATOM 13727 O O . SER F 1 226 ? 22.135 35.366 36.603 1.00 11.18 249 SER F O 1
ATOM 13730 N N . ASP F 1 227 ? 23.140 33.344 36.671 1.00 10.91 250 ASP F N 1
ATOM 13731 C CA . ASP F 1 227 ? 21.951 32.623 36.192 1.00 11.72 250 ASP F CA 1
ATOM 13732 C C . ASP F 1 227 ? 20.813 32.646 37.203 1.00 10.87 250 ASP F C 1
ATOM 13733 O O . ASP F 1 227 ? 19.648 32.780 36.822 1.00 10.47 250 ASP F O 1
ATOM 13738 N N . ASN F 1 228 ? 21.160 32.500 38.483 1.00 10.52 251 ASN F N 1
ATOM 13739 C CA . ASN F 1 228 ? 20.186 32.504 39.578 1.00 9.94 251 ASN F CA 1
ATOM 13740 C C . ASN F 1 228 ? 20.646 33.407 40.708 1.00 10.57 251 ASN F C 1
ATOM 13741 O O . ASN F 1 228 ? 21.835 33.706 40.825 1.00 10.18 251 ASN F O 1
ATOM 13746 N N . GLY F 1 229 ? 19.709 33.816 41.562 1.00 9.81 252 GLY F N 1
ATOM 13747 C CA . GLY F 1 229 ? 20.069 34.572 42.762 1.00 10.35 252 GLY F CA 1
ATOM 13748 C C . GLY F 1 229 ? 20.030 33.617 43.940 1.00 10.08 252 GLY F C 1
ATOM 13749 O O . GLY F 1 229 ? 21.019 32.919 44.243 1.00 10.06 252 GLY F O 1
ATOM 13750 N N . VAL F 1 230 ? 18.867 33.566 44.587 1.00 9.97 253 VAL F N 1
ATOM 13751 C CA . VAL F 1 230 ? 18.594 32.613 45.664 1.00 9.86 253 VAL F CA 1
ATOM 13752 C C . VAL F 1 230 ? 18.181 31.259 45.051 1.00 10.52 253 VAL F C 1
ATOM 13753 O O . VAL F 1 230 ? 17.217 31.193 44.273 1.00 10.72 253 VAL F O 1
ATOM 13757 N N . ARG F 1 231 ? 18.880 30.180 45.406 1.00 9.96 254 ARG F N 1
ATOM 13758 C CA . ARG F 1 231 ? 18.515 28.864 44.868 1.00 9.79 254 ARG F CA 1
ATOM 13759 C C . ARG F 1 231 ? 18.594 27.741 45.897 1.00 10.19 254 ARG F C 1
ATOM 13760 O O . ARG F 1 231 ? 19.596 27.610 46.626 1.00 9.35 254 ARG F O 1
ATOM 13768 N N . ILE F 1 232 ? 17.549 26.912 45.923 1.00 9.75 255 ILE F N 1
ATOM 13769 C CA . ILE F 1 232 ? 17.538 25.668 46.714 1.00 10.74 255 ILE F CA 1
ATOM 13770 C C . ILE F 1 232 ? 17.098 24.537 45.793 1.00 11.89 255 ILE F C 1
ATOM 13771 O O . ILE F 1 232 ? 16.033 24.632 45.173 1.00 11.38 255 ILE F O 1
ATOM 13776 N N . LYS F 1 233 ? 17.917 23.484 45.683 1.00 12.18 256 LYS F N 1
ATOM 13777 C CA . LYS F 1 233 ? 17.600 22.357 44.806 1.00 13.24 256 LYS F CA 1
ATOM 13778 C C . LYS F 1 233 ? 17.698 21.077 45.595 1.00 12.61 256 LYS F C 1
ATOM 13779 O O . LYS F 1 233 ? 18.668 20.878 46.325 1.00 12.37 256 LYS F O 1
ATOM 13785 N N . THR F 1 234 ? 16.719 20.198 45.417 1.00 12.42 257 THR F N 1
ATOM 13786 C CA . THR F 1 234 ? 16.764 18.885 46.055 1.00 12.99 257 THR F CA 1
ATOM 13787 C C . THR F 1 234 ? 16.522 17.819 45.011 1.00 12.82 257 THR F C 1
ATOM 13788 O O . THR F 1 234 ? 15.837 18.062 44.004 1.00 11.92 257 THR F O 1
ATOM 13792 N N . VAL F 1 235 ? 17.074 16.634 45.275 1.00 13.38 258 VAL F N 1
ATOM 13793 C CA . VAL F 1 235 ? 17.135 15.551 44.289 1.00 13.61 258 VAL F CA 1
ATOM 13794 C C . VAL F 1 235 ? 15.846 14.720 44.222 1.00 13.99 258 VAL F C 1
ATOM 13795 O O . VAL F 1 235 ? 15.319 14.276 45.242 1.00 13.69 258 VAL F O 1
ATOM 13799 N N . SER F 1 236 ? 15.351 14.525 43.001 1.00 13.98 259 SER F N 1
ATOM 13800 C CA . SER F 1 236 ? 14.164 13.733 42.744 1.00 14.50 259 SER F CA 1
ATOM 13801 C C . SER F 1 236 ? 14.321 12.323 43.311 1.00 14.16 259 SER F C 1
ATOM 13802 O O . SER F 1 236 ? 15.306 11.652 43.044 1.00 13.86 259 SER F O 1
ATOM 13805 N N . GLY F 1 237 ? 13.354 11.903 44.121 1.00 14.13 260 GLY F N 1
ATOM 13806 C CA . GLY F 1 237 ? 13.353 10.557 44.705 1.00 14.15 260 GLY F CA 1
ATOM 13807 C C . GLY F 1 237 ? 14.308 10.383 45.878 1.00 13.86 260 GLY F C 1
ATOM 13808 O O . GLY F 1 237 ? 14.367 9.312 46.457 1.00 13.51 260 GLY F O 1
ATOM 13809 N N . ALA F 1 238 ? 15.040 11.433 46.247 1.00 13.80 261 ALA F N 1
ATOM 13810 C CA . ALA F 1 238 ? 16.008 11.329 47.341 1.00 14.07 261 ALA F CA 1
ATOM 13811 C C . ALA F 1 238 ? 15.424 11.542 48.752 1.00 14.55 261 ALA F C 1
ATOM 13812 O O . ALA F 1 238 ? 14.271 11.958 48.925 1.00 14.85 261 ALA F O 1
ATOM 13814 N N . THR F 1 239 ? 16.245 11.243 49.751 1.00 14.28 262 THR F N 1
ATOM 13815 C CA . THR F 1 239 ? 15.892 11.454 51.146 1.00 14.69 262 THR F CA 1
ATOM 13816 C C . THR F 1 239 ? 16.900 12.420 51.779 1.00 14.31 262 THR F C 1
ATOM 13817 O O . THR F 1 239 ? 18.101 12.353 51.498 1.00 14.19 262 THR F O 1
ATOM 13821 N N . GLY F 1 240 ? 16.396 13.334 52.602 1.00 13.48 263 GLY F N 1
ATOM 13822 C CA . GLY F 1 240 ? 17.244 14.271 53.314 1.00 12.45 263 GLY F CA 1
ATOM 13823 C C . GLY F 1 240 ? 16.392 15.361 53.927 1.00 12.18 263 GLY F C 1
ATOM 13824 O O . GLY F 1 240 ? 15.199 15.168 54.138 1.00 11.75 263 GLY F O 1
ATOM 13825 N N . SER F 1 241 ? 17.000 16.508 54.217 1.00 11.20 264 SER F N 1
ATOM 13826 C CA . SER F 1 241 ? 16.225 17.657 54.682 1.00 11.43 264 SER F CA 1
ATOM 13827 C C . SER F 1 241 ? 17.012 18.949 54.559 1.00 10.83 264 SER F C 1
ATOM 13828 O O . SER F 1 241 ? 18.247 18.955 54.566 1.00 10.17 264 SER F O 1
ATOM 13831 N N . VAL F 1 242 ? 16.271 20.040 54.417 1.00 11.10 265 VAL F N 1
ATOM 13832 C CA . VAL F 1 242 ? 16.834 21.388 54.380 1.00 11.20 265 VAL F CA 1
ATOM 13833 C C . VAL F 1 242 ? 16.013 22.200 55.368 1.00 11.67 265 VAL F C 1
ATOM 13834 O O . VAL F 1 242 ? 14.829 22.447 55.132 1.00 12.20 265 VAL F O 1
ATOM 13838 N N . SER F 1 243 ? 16.615 22.595 56.487 1.00 11.85 266 SER F N 1
ATOM 13839 C CA . SER F 1 243 ? 15.846 23.295 57.515 1.00 12.48 266 SER F CA 1
ATOM 13840 C C . SER F 1 243 ? 16.621 24.416 58.161 1.00 12.26 266 SER F C 1
ATOM 13841 O O . SER F 1 243 ? 17.843 24.343 58.303 1.00 12.16 266 SER F O 1
ATOM 13844 N N . GLY F 1 244 ? 15.884 25.440 58.573 1.00 11.90 267 GLY F N 1
ATOM 13845 C CA . GLY F 1 244 ? 16.462 26.565 59.310 1.00 12.28 267 GLY F CA 1
ATOM 13846 C C . GLY F 1 244 ? 17.395 27.349 58.412 1.00 11.98 267 GLY F C 1
ATOM 13847 O O . GLY F 1 244 ? 18.517 27.650 58.802 1.00 12.32 267 GLY F O 1
ATOM 13848 N N . VAL F 1 245 ? 16.932 27.663 57.200 1.00 12.12 268 VAL F N 1
ATOM 13849 C CA . VAL F 1 245 ? 17.756 28.410 56.228 1.00 11.94 268 VAL F CA 1
ATOM 13850 C C . VAL F 1 245 ? 17.252 29.844 56.151 1.00 12.28 268 VAL F C 1
ATOM 13851 O O . VAL F 1 245 ? 16.040 30.074 56.048 1.00 12.61 268 VAL F O 1
ATOM 13855 N N . THR F 1 246 ? 18.164 30.806 56.240 1.00 12.02 269 THR F N 1
ATOM 13856 C CA . THR F 1 246 ? 17.790 32.212 56.067 1.00 12.10 269 THR F CA 1
ATOM 13857 C C . THR F 1 246 ? 18.630 32.877 54.988 1.00 11.94 269 THR F C 1
ATOM 13858 O O . THR F 1 246 ? 19.857 32.936 55.093 1.00 11.58 269 THR F O 1
ATOM 13862 N N . TYR F 1 247 ? 17.947 33.397 53.968 1.00 11.41 270 TYR F N 1
ATOM 13863 C CA . TYR F 1 247 ? 18.548 34.352 53.046 1.00 11.12 270 TYR F CA 1
ATOM 13864 C C . TYR F 1 247 ? 18.052 35.749 53.409 1.00 11.29 270 TYR F C 1
ATOM 13865 O O . TYR F 1 247 ? 16.829 35.984 53.511 1.00 10.88 270 TYR F O 1
ATOM 13874 N N . SER F 1 248 ? 18.975 36.677 53.650 1.00 10.99 271 SER F N 1
ATOM 13875 C CA . SER F 1 248 ? 18.555 38.042 53.999 1.00 11.45 271 SER F CA 1
ATOM 13876 C C . SER F 1 248 ? 19.512 39.057 53.420 1.00 11.34 271 SER F C 1
ATOM 13877 O O . SER F 1 248 ? 20.709 38.775 53.310 1.00 11.20 271 SER F O 1
ATOM 13880 N N . GLY F 1 249 ? 18.985 40.226 53.048 1.00 10.85 272 GLY F N 1
ATOM 13881 C CA . GLY F 1 249 ? 19.819 41.331 52.547 1.00 10.70 272 GLY F CA 1
ATOM 13882 C C . GLY F 1 249 ? 20.607 40.968 51.300 1.00 10.53 272 GLY F C 1
ATOM 13883 O O . GLY F 1 249 ? 21.799 41.269 51.191 1.00 9.78 272 GLY F O 1
ATOM 13884 N N . ILE F 1 250 ? 19.936 40.290 50.375 1.00 10.24 273 ILE F N 1
ATOM 13885 C CA . ILE F 1 250 ? 20.510 39.934 49.095 1.00 10.77 273 ILE F CA 1
ATOM 13886 C C . ILE F 1 250 ? 20.080 40.893 48.002 1.00 11.23 273 ILE F C 1
ATOM 13887 O O . ILE F 1 250 ? 18.911 41.076 47.755 1.00 11.16 273 ILE F O 1
ATOM 13892 N N . THR F 1 251 ? 21.057 41.475 47.338 1.00 11.36 274 THR F N 1
ATOM 13893 C CA . THR F 1 251 ? 20.793 42.324 46.182 1.00 12.44 274 THR F CA 1
ATOM 13894 C C . THR F 1 251 ? 21.069 41.543 44.904 1.00 11.57 274 THR F C 1
ATOM 13895 O O . THR F 1 251 ? 22.126 40.897 44.768 1.00 11.54 274 THR F O 1
ATOM 13899 N N . LEU F 1 252 ? 20.117 41.623 43.970 1.00 11.13 275 LEU F N 1
ATOM 13900 C CA . LEU F 1 252 ? 20.227 40.965 42.661 1.00 10.75 275 LEU F CA 1
ATOM 13901 C C . LEU F 1 252 ? 20.337 41.972 41.527 1.00 11.18 275 LEU F C 1
ATOM 13902 O O . LEU F 1 252 ? 19.623 42.989 41.496 1.00 11.02 275 LEU F O 1
ATOM 13907 N N . SER F 1 253 ? 21.222 41.675 40.578 1.00 10.84 276 SER F N 1
ATOM 13908 C CA . SER F 1 253 ? 21.378 42.522 39.417 1.00 11.94 276 SER F CA 1
ATOM 13909 C C . SER F 1 253 ? 21.546 41.695 38.145 1.00 11.46 276 SER F C 1
ATOM 13910 O O . SER F 1 253 ? 22.512 40.952 38.020 1.00 11.34 276 SER F O 1
ATOM 13913 N N . ASN F 1 254 ? 20.613 41.845 37.206 1.00 11.61 277 ASN F N 1
ATOM 13914 C CA . ASN F 1 254 ? 20.687 41.164 35.896 1.00 11.66 277 ASN F CA 1
ATOM 13915 C C . ASN F 1 254 ? 20.802 39.634 36.048 1.00 11.91 277 ASN F C 1
ATOM 13916 O O . ASN F 1 254 ? 21.756 39.010 35.565 1.00 12.63 277 ASN F O 1
ATOM 13921 N N . ILE F 1 255 ? 19.839 39.047 36.752 1.00 11.61 278 ILE F N 1
ATOM 13922 C CA . ILE F 1 255 ? 19.781 37.589 36.919 1.00 11.26 278 ILE F CA 1
ATOM 13923 C C . ILE F 1 255 ? 19.108 36.980 35.684 1.00 11.71 278 ILE F C 1
ATOM 13924 O O . ILE F 1 255 ? 18.003 37.403 35.303 1.00 11.31 278 ILE F O 1
ATOM 13929 N N . ALA F 1 256 ? 19.794 36.024 35.040 1.00 11.43 279 ALA F N 1
ATOM 13930 C CA . ALA F 1 256 ? 19.382 35.520 33.716 1.00 11.72 279 ALA F CA 1
ATOM 13931 C C . ALA F 1 256 ? 18.205 34.551 33.722 1.00 12.01 279 ALA F C 1
ATOM 13932 O O . ALA F 1 256 ? 17.362 34.580 32.810 1.00 11.47 279 ALA F O 1
ATOM 13934 N N . LYS F 1 257 ? 18.165 33.666 34.717 1.00 11.85 280 LYS F N 1
ATOM 13935 C CA . LYS F 1 257 ? 17.210 32.565 34.685 1.00 12.64 280 LYS F CA 1
ATOM 13936 C C . LYS F 1 257 ? 16.157 32.665 35.778 1.00 12.04 280 LYS F C 1
ATOM 13937 O O . LYS F 1 257 ? 14.972 32.730 35.457 1.00 11.30 280 LYS F O 1
ATOM 13943 N N . TYR F 1 258 ? 16.586 32.713 37.044 1.00 10.95 281 TYR F N 1
ATOM 13944 C CA . TYR F 1 258 ? 15.653 32.833 38.167 1.00 10.66 281 TYR F CA 1
ATOM 13945 C C . TYR F 1 258 ? 16.186 33.736 39.263 1.00 10.53 281 TYR F C 1
ATOM 13946 O O . TYR F 1 258 ? 17.281 33.476 39.782 1.00 10.35 281 TYR F O 1
ATOM 13955 N N . GLY F 1 259 ? 15.407 34.741 39.654 1.00 10.32 282 GLY F N 1
ATOM 13956 C CA . GLY F 1 259 ? 15.762 35.582 40.810 1.00 10.19 282 GLY F CA 1
ATOM 13957 C C . GLY F 1 259 ? 15.796 34.711 42.055 1.00 10.54 282 GLY F C 1
ATOM 13958 O O . GLY F 1 259 ? 16.780 34.709 42.803 1.00 10.05 282 GLY F O 1
ATOM 13959 N N . ILE F 1 260 ? 14.708 33.966 42.262 1.00 9.91 283 ILE F N 1
ATOM 13960 C CA . ILE F 1 260 ? 14.605 32.982 43.339 1.00 10.01 283 ILE F CA 1
ATOM 13961 C C . ILE F 1 260 ? 14.065 31.679 42.743 1.00 10.20 283 ILE F C 1
ATOM 13962 O O . ILE F 1 260 ? 13.036 31.685 42.062 1.00 10.15 283 ILE F O 1
ATOM 13967 N N . VAL F 1 261 ? 14.751 30.567 42.991 1.00 10.50 284 VAL F N 1
ATOM 13968 C CA . VAL F 1 261 ? 14.276 29.270 42.523 1.00 10.17 284 VAL F CA 1
ATOM 13969 C C . VAL F 1 261 ? 14.435 28.219 43.631 1.00 11.16 284 VAL F C 1
ATOM 13970 O O . VAL F 1 261 ? 15.523 28.021 44.188 1.00 11.32 284 VAL F O 1
ATOM 13974 N N . ILE F 1 262 ? 13.327 27.578 43.975 1.00 11.04 285 ILE F N 1
ATOM 13975 C CA . ILE F 1 262 ? 13.332 26.515 44.961 1.00 11.18 285 ILE F CA 1
ATOM 13976 C C . ILE F 1 262 ? 12.578 25.357 44.339 1.00 11.45 285 ILE F C 1
ATOM 13977 O O . ILE F 1 262 ? 11.382 25.485 44.047 1.00 11.13 285 ILE F O 1
ATOM 13982 N N . GLU F 1 263 ? 13.274 24.252 44.088 1.00 10.60 286 GLU F N 1
ATOM 13983 C CA . GLU F 1 263 ? 12.619 23.118 43.435 1.00 11.36 286 GLU F CA 1
ATOM 13984 C C . GLU F 1 263 ? 13.136 21.769 43.885 1.00 10.83 286 GLU F C 1
ATOM 13985 O O . GLU F 1 263 ? 14.328 21.603 44.180 1.00 11.29 286 GLU F O 1
ATOM 13991 N N . GLN F 1 264 ? 12.212 20.815 43.920 1.00 11.03 287 GLN F N 1
ATOM 13992 C CA . GLN F 1 264 ? 12.436 19.509 44.516 1.00 11.20 287 GLN F CA 1
ATOM 13993 C C . GLN F 1 264 ? 12.437 18.402 43.464 1.00 11.51 287 GLN F C 1
ATOM 13994 O O . GLN F 1 264 ? 12.047 17.274 43.755 1.00 11.10 287 GLN F O 1
ATOM 14000 N N . ASP F 1 265 ? 12.926 18.729 42.266 1.00 11.89 288 ASP F N 1
ATOM 14001 C CA . ASP F 1 265 ? 12.850 17.833 41.105 1.00 12.97 288 ASP F CA 1
ATOM 14002 C C . ASP F 1 265 ? 14.172 17.626 40.347 1.00 14.21 288 ASP F C 1
ATOM 14003 O O . ASP F 1 265 ? 14.153 17.326 39.144 1.00 14.49 288 ASP F O 1
ATOM 14008 N N . TYR F 1 266 ? 15.314 17.778 41.006 1.00 15.14 289 TYR F N 1
ATOM 14009 C CA . TYR F 1 266 ? 16.586 17.587 40.279 1.00 17.16 289 TYR F CA 1
ATOM 14010 C C . TYR F 1 266 ? 16.995 16.128 40.088 1.00 17.77 289 TYR F C 1
ATOM 14011 O O . TYR F 1 266 ? 16.962 15.346 41.023 1.00 17.26 289 TYR F O 1
ATOM 14020 N N . GLU F 1 267 ? 17.339 15.774 38.848 1.00 18.99 290 GLU F N 1
ATOM 14021 C CA . GLU F 1 267 ? 17.796 14.424 38.494 1.00 19.53 290 GLU F CA 1
ATOM 14022 C C . GLU F 1 267 ? 18.912 14.575 37.470 1.00 20.16 290 GLU F C 1
ATOM 14023 O O . GLU F 1 267 ? 18.684 15.117 36.380 1.00 20.31 290 GLU F O 1
ATOM 14029 N N . ASN F 1 268 ? 20.111 14.109 37.824 1.00 20.75 291 ASN F N 1
ATOM 14030 C CA . ASN F 1 268 ? 21.262 14.110 36.904 1.00 20.70 291 ASN F CA 1
ATOM 14031 C C . ASN F 1 268 ? 21.547 15.530 36.391 1.00 21.08 291 ASN F C 1
ATOM 14032 O O . ASN F 1 268 ? 21.780 15.744 35.192 1.00 21.35 291 ASN F O 1
ATOM 14037 N N . GLY F 1 269 ? 21.485 16.499 37.305 1.00 20.88 292 GLY F N 1
ATOM 14038 C CA . GLY F 1 269 ? 21.771 17.898 36.996 1.00 20.67 292 GLY F CA 1
ATOM 14039 C C . GLY F 1 269 ? 20.717 18.673 36.217 1.00 20.61 292 GLY F C 1
ATOM 14040 O O . GLY F 1 269 ? 20.955 19.825 35.850 1.00 21.14 292 GLY F O 1
ATOM 14041 N N . SER F 1 270 ? 19.564 18.056 35.955 1.00 20.09 293 SER F N 1
ATOM 14042 C CA . SER F 1 270 ? 18.469 18.714 35.220 1.00 19.87 293 SER F CA 1
ATOM 14043 C C . SER F 1 270 ? 17.138 18.528 35.948 1.00 19.42 293 SER F C 1
ATOM 14044 O O . SER F 1 270 ? 16.873 17.433 36.460 1.00 18.99 293 SER F O 1
ATOM 14047 N N . PRO F 1 271 ? 16.289 19.586 35.984 1.00 18.90 294 PRO F N 1
ATOM 14048 C CA . PRO F 1 271 ? 14.921 19.467 36.505 1.00 18.37 294 PRO F CA 1
ATOM 14049 C C . PRO F 1 271 ? 14.058 18.491 35.712 1.00 17.95 294 PRO F C 1
ATOM 14050 O O . PRO F 1 271 ? 14.112 18.460 34.476 1.00 17.48 294 PRO F O 1
ATOM 14054 N N . THR F 1 272 ? 13.264 17.703 36.429 1.00 17.26 295 THR F N 1
ATOM 14055 C CA . THR F 1 272 ? 12.363 16.735 35.799 1.00 16.72 295 THR F CA 1
ATOM 14056 C C . THR F 1 272 ? 10.990 17.352 35.548 1.00 16.55 295 THR F C 1
ATOM 14057 O O . THR F 1 272 ? 10.236 16.872 34.696 1.00 16.86 295 THR F O 1
ATOM 14061 N N . GLY F 1 273 ? 10.673 18.403 36.302 1.00 16.10 296 GLY F N 1
ATOM 14062 C CA . GLY F 1 273 ? 9.339 19.014 36.294 1.00 16.06 296 GLY F CA 1
ATOM 14063 C C . GLY F 1 273 ? 8.369 18.458 37.338 1.00 15.68 296 GLY F C 1
ATOM 14064 O O . GLY F 1 273 ? 7.305 19.043 37.573 1.00 15.83 296 GLY F O 1
ATOM 14065 N N . THR F 1 274 ? 8.725 17.329 37.949 1.00 14.98 297 THR F N 1
ATOM 14066 C CA . THR F 1 274 ? 7.890 16.696 38.973 1.00 14.98 297 THR F CA 1
ATOM 14067 C C . THR F 1 274 ? 8.643 16.639 40.306 1.00 14.27 297 THR F C 1
ATOM 14068 O O . THR F 1 274 ? 9.608 15.875 40.448 1.00 14.36 297 THR F O 1
ATOM 14072 N N . PRO F 1 275 ? 8.216 17.471 41.283 1.00 13.34 298 PRO F N 1
ATOM 14073 C CA . PRO F 1 275 ? 8.898 17.496 42.568 1.00 12.57 298 PRO F CA 1
ATOM 14074 C C . PRO F 1 275 ? 8.571 16.258 43.404 1.00 12.31 298 PRO F C 1
ATOM 14075 O O . PRO F 1 275 ? 7.460 15.736 43.323 1.00 11.54 298 PRO F O 1
ATOM 14079 N N . THR F 1 276 ? 9.536 15.792 44.191 1.00 12.24 299 THR F N 1
ATOM 14080 C CA . THR F 1 276 ? 9.301 14.664 45.108 1.00 12.22 299 THR F CA 1
ATOM 14081 C C . THR F 1 276 ? 9.364 15.161 46.556 1.00 12.09 299 THR F C 1
ATOM 14082 O O . THR F 1 276 ? 9.826 16.278 46.809 1.00 11.75 299 THR F O 1
ATOM 14086 N N . ASN F 1 277 ? 8.888 14.345 47.494 1.00 12.06 300 ASN F N 1
ATOM 14087 C CA . ASN F 1 277 ? 8.642 14.817 48.858 1.00 12.11 300 ASN F CA 1
ATOM 14088 C C . ASN F 1 277 ? 9.638 14.375 49.938 1.00 11.94 300 ASN F C 1
ATOM 14089 O O . ASN F 1 277 ? 9.424 14.645 51.117 1.00 12.06 300 ASN F O 1
ATOM 14094 N N . GLY F 1 278 ? 10.727 13.725 49.532 1.00 11.31 301 GLY F N 1
ATOM 14095 C CA . GLY F 1 278 ? 11.640 13.104 50.487 1.00 11.35 301 GLY F CA 1
ATOM 14096 C C . GLY F 1 278 ? 12.710 13.998 51.076 1.00 10.99 301 GLY F C 1
ATOM 14097 O O . GLY F 1 278 ? 13.395 13.593 52.026 1.00 11.29 301 GLY F O 1
ATOM 14098 N N . VAL F 1 279 ? 12.871 15.201 50.521 1.00 10.43 302 VAL F N 1
ATOM 14099 C CA . VAL F 1 279 ? 13.818 16.176 51.058 1.00 10.46 302 VAL F CA 1
ATOM 14100 C C . VAL F 1 279 ? 13.068 17.451 51.439 1.00 10.77 302 VAL F C 1
ATOM 14101 O O . VAL F 1 279 ? 13.167 18.470 50.735 1.00 10.52 302 VAL F O 1
ATOM 14105 N N . PRO F 1 280 ? 12.282 17.393 52.534 1.00 10.98 303 PRO F N 1
ATOM 14106 C CA . PRO F 1 280 ? 11.472 18.568 52.897 1.00 10.92 303 PRO F CA 1
ATOM 14107 C C . PRO F 1 280 ? 12.298 19.832 53.188 1.00 10.91 303 PRO F C 1
ATOM 14108 O O . PRO F 1 280 ? 13.364 19.764 53.812 1.00 10.68 303 PRO F O 1
ATOM 14112 N N . ILE F 1 281 ? 11.784 20.967 52.724 1.00 10.22 304 ILE F N 1
ATOM 14113 C CA . ILE F 1 281 ? 12.397 22.268 52.939 1.00 9.70 304 ILE F CA 1
ATOM 14114 C C . ILE F 1 281 ? 11.540 23.016 53.957 1.00 9.87 304 ILE F C 1
ATOM 14115 O O . ILE F 1 281 ? 10.417 23.435 53.653 1.00 10.13 304 ILE F O 1
ATOM 14120 N N . THR F 1 282 ? 12.055 23.149 55.178 1.00 9.43 305 THR F N 1
ATOM 14121 C CA . THR F 1 282 ? 11.289 23.732 56.292 1.00 9.80 305 THR F CA 1
ATOM 14122 C C . THR F 1 282 ? 12.052 24.868 56.974 1.00 9.73 305 THR F C 1
ATOM 14123 O O . THR F 1 282 ? 13.274 24.930 56.874 1.00 10.62 305 THR F O 1
ATOM 14127 N N . GLY F 1 283 ? 11.343 25.760 57.670 1.00 10.21 306 GLY F N 1
ATOM 14128 C CA . GLY F 1 283 ? 12.000 26.831 58.435 1.00 10.36 306 GLY F CA 1
ATOM 14129 C C . GLY F 1 283 ? 12.848 27.732 57.542 1.00 11.11 306 GLY F C 1
ATOM 14130 O O . GLY F 1 283 ? 13.958 28.121 57.913 1.00 11.81 306 GLY F O 1
ATOM 14131 N N . LEU F 1 284 ? 12.322 28.040 56.360 1.00 10.94 307 LEU F N 1
ATOM 14132 C CA . LEU F 1 284 ? 12.980 28.917 55.394 1.00 10.88 307 LEU F CA 1
ATOM 14133 C C . LEU F 1 284 ? 12.516 30.364 55.539 1.00 10.83 307 LEU F C 1
ATOM 14134 O O . LEU F 1 284 ? 11.329 30.676 55.420 1.00 9.73 307 LEU F O 1
ATOM 14139 N N . THR F 1 285 ? 13.476 31.239 55.793 1.00 10.29 308 THR F N 1
ATOM 14140 C CA . THR F 1 285 ? 13.209 32.668 55.873 1.00 10.82 308 THR F CA 1
ATOM 14141 C C . THR F 1 285 ? 13.879 33.386 54.707 1.00 10.48 308 THR F C 1
ATOM 14142 O O . THR F 1 285 ? 15.072 33.225 54.498 1.00 10.26 308 THR F O 1
ATOM 14146 N N . LEU F 1 286 ? 13.095 34.150 53.941 1.00 10.71 309 LEU F N 1
ATOM 14147 C CA . LEU F 1 286 ? 13.645 35.145 53.023 1.00 10.06 309 LEU F CA 1
ATOM 14148 C C . LEU F 1 286 ? 13.271 36.526 53.529 1.00 10.84 309 LEU F C 1
ATOM 14149 O O . LEU F 1 286 ? 12.102 36.802 53.811 1.00 10.27 309 LEU F O 1
ATOM 14154 N N . SER F 1 287 ? 14.267 37.396 53.631 1.00 10.59 310 SER F N 1
ATOM 14155 C CA . SER F 1 287 ? 14.051 38.746 54.121 1.00 12.03 310 SER F CA 1
ATOM 14156 C C . SER F 1 287 ? 14.890 39.739 53.310 1.00 12.04 310 SER F C 1
ATOM 14157 O O . SER F 1 287 ? 16.092 39.561 53.178 1.00 12.76 310 SER F O 1
ATOM 14160 N N . LYS F 1 288 ? 14.245 40.768 52.762 1.00 12.16 311 LYS F N 1
ATOM 14161 C CA . LYS F 1 288 ? 14.927 41.824 51.995 1.00 11.54 311 LYS F CA 1
ATOM 14162 C C . LYS F 1 288 ? 15.763 41.251 50.843 1.00 10.86 311 LYS F C 1
ATOM 14163 O O . LYS F 1 288 ? 17.004 41.335 50.822 1.00 9.35 311 LYS F O 1
ATOM 14169 N N . ILE F 1 289 ? 15.054 40.638 49.898 1.00 10.14 312 ILE F N 1
ATOM 14170 C CA . ILE F 1 289 ? 15.674 40.100 48.701 1.00 9.86 312 ILE F CA 1
ATOM 14171 C C . ILE F 1 289 ? 15.174 40.973 47.570 1.00 10.14 312 ILE F C 1
ATOM 14172 O O . ILE F 1 289 ? 13.976 40.963 47.265 1.00 9.84 312 ILE F O 1
ATOM 14177 N N . THR F 1 290 ? 16.073 41.748 46.957 1.00 10.08 313 THR F N 1
ATOM 14178 C CA . THR F 1 290 ? 15.645 42.761 45.995 1.00 11.18 313 THR F CA 1
ATOM 14179 C C . THR F 1 290 ? 16.551 42.858 44.781 1.00 11.43 313 THR F C 1
ATOM 14180 O O . THR F 1 290 ? 17.749 42.618 44.873 1.00 12.05 313 THR F O 1
ATOM 14184 N N . GLY F 1 291 ? 15.966 43.241 43.649 1.00 11.67 314 GLY F N 1
ATOM 14185 C CA . GLY F 1 291 ? 16.749 43.551 42.471 1.00 11.71 314 GLY F CA 1
ATOM 14186 C C . GLY F 1 291 ? 16.109 43.017 41.224 1.00 12.01 314 GLY F C 1
ATOM 14187 O O . GLY F 1 291 ? 14.896 42.751 41.194 1.00 11.86 314 GLY F O 1
ATOM 14188 N N . SER F 1 292 ? 16.936 42.842 40.198 1.00 12.32 315 SER F N 1
ATOM 14189 C CA . SER F 1 292 ? 16.444 42.696 38.834 1.00 12.55 315 SER F CA 1
ATOM 14190 C C . SER F 1 292 ? 16.698 41.334 38.199 1.00 11.96 315 SER F C 1
ATOM 14191 O O . SER F 1 292 ? 17.784 40.753 38.335 1.00 12.02 315 SER F O 1
ATOM 14194 N N . VAL F 1 293 ? 15.674 40.843 37.503 1.00 11.53 316 VAL F N 1
ATOM 14195 C CA . VAL F 1 293 ? 15.768 39.626 36.703 1.00 10.83 316 VAL F CA 1
ATOM 14196 C C . VAL F 1 293 ? 15.643 40.074 35.259 1.00 11.15 316 VAL F C 1
ATOM 14197 O O . VAL F 1 293 ? 14.848 40.967 34.949 1.00 10.98 316 VAL F O 1
ATOM 14201 N N . ALA F 1 294 ? 16.452 39.478 34.391 1.00 11.43 317 ALA F N 1
ATOM 14202 C CA . ALA F 1 294 ? 16.436 39.773 32.968 1.00 11.56 317 ALA F CA 1
ATOM 14203 C C . ALA F 1 294 ? 15.042 39.502 32.387 1.00 12.17 317 ALA F C 1
ATOM 14204 O O . ALA F 1 294 ? 14.297 38.677 32.906 1.00 10.87 317 ALA F O 1
ATOM 14206 N N . SER F 1 295 ? 14.710 40.208 31.306 1.00 13.27 318 SER F N 1
ATOM 14207 C CA . SER F 1 295 ? 13.404 40.075 30.636 1.00 14.13 318 SER F CA 1
ATOM 14208 C C . SER F 1 295 ? 13.012 38.637 30.318 1.00 13.98 318 SER F C 1
ATOM 14209 O O . SER F 1 295 ? 11.841 38.259 30.455 1.00 14.22 318 SER F O 1
ATOM 14212 N N . SER F 1 296 ? 13.989 37.834 29.908 1.00 13.86 319 SER F N 1
ATOM 14213 C CA . SER F 1 296 ? 13.703 36.462 29.481 1.00 14.07 319 SER F CA 1
ATOM 14214 C C . SER F 1 296 ? 13.813 35.474 30.631 1.00 13.73 319 SER F C 1
ATOM 14215 O O . SER F 1 296 ? 13.571 34.269 30.473 1.00 14.09 319 SER F O 1
ATOM 14218 N N . GLY F 1 297 ? 14.152 35.999 31.804 1.00 12.56 320 GLY F N 1
ATOM 14219 C CA . GLY F 1 297 ? 14.229 35.180 33.003 1.00 11.40 320 GLY F CA 1
ATOM 14220 C C . GLY F 1 297 ? 12.890 35.130 33.707 1.00 11.21 320 GLY F C 1
ATOM 14221 O O . GLY F 1 297 ? 11.896 35.689 33.225 1.00 10.60 320 GLY F O 1
ATOM 14222 N N . THR F 1 298 ? 12.876 34.473 34.862 1.00 10.68 321 THR F N 1
ATOM 14223 C CA . THR F 1 298 ? 11.659 34.294 35.651 1.00 10.47 321 THR F CA 1
ATOM 14224 C C . THR F 1 298 ? 11.955 34.843 37.034 1.00 10.31 321 THR F C 1
ATOM 14225 O O . THR F 1 298 ? 13.032 34.572 37.591 1.00 10.68 321 THR F O 1
ATOM 14229 N N . ASN F 1 299 ? 11.042 35.641 37.584 1.00 9.39 322 ASN F N 1
ATOM 14230 C CA . ASN F 1 299 ? 11.314 36.253 38.896 1.00 9.62 322 ASN F CA 1
ATOM 14231 C C . ASN F 1 299 ? 11.489 35.221 40.005 1.00 9.11 322 ASN F C 1
ATOM 14232 O O . ASN F 1 299 ? 12.497 35.234 40.702 1.00 8.30 322 ASN F O 1
ATOM 14237 N N . VAL F 1 300 ? 10.504 34.332 40.153 1.00 9.28 323 VAL F N 1
ATOM 14238 C CA . VAL F 1 300 ? 10.434 33.389 41.292 1.00 9.57 323 VAL F CA 1
ATOM 14239 C C . VAL F 1 300 ? 9.805 32.087 40.818 1.00 9.98 323 VAL F C 1
ATOM 14240 O O . VAL F 1 300 ? 8.761 32.103 40.175 1.00 10.38 323 VAL F O 1
ATOM 14244 N N . TYR F 1 301 ? 10.443 30.966 41.126 1.00 10.37 324 TYR F N 1
ATOM 14245 C CA . TYR F 1 301 ? 9.918 29.653 40.772 1.00 10.43 324 TYR F CA 1
ATOM 14246 C C . TYR F 1 301 ? 10.003 28.768 42.001 1.00 10.97 324 TYR F C 1
ATOM 14247 O O . TYR F 1 301 ? 11.094 28.494 42.516 1.00 10.96 324 TYR F O 1
ATOM 14256 N N . ILE F 1 302 ? 8.839 28.371 42.503 1.00 10.88 325 ILE F N 1
ATOM 14257 C CA . ILE F 1 302 ? 8.779 27.469 43.657 1.00 10.33 325 ILE F CA 1
ATOM 14258 C C . ILE F 1 302 ? 8.066 26.201 43.227 1.00 10.76 325 ILE F C 1
ATOM 14259 O O . ILE F 1 302 ? 6.877 26.229 42.912 1.00 10.86 325 ILE F O 1
ATOM 14264 N N . LEU F 1 303 ? 8.789 25.093 43.224 1.00 10.60 326 LEU F N 1
ATOM 14265 C CA . LEU F 1 303 ? 8.224 23.820 42.802 1.00 10.59 326 LEU F CA 1
ATOM 14266 C C . LEU F 1 303 ? 8.383 22.830 43.947 1.00 10.65 326 LEU F C 1
ATOM 14267 O O . LEU F 1 303 ? 9.342 22.059 44.007 1.00 10.63 326 LEU F O 1
ATOM 14272 N N . CYS F 1 304 ? 7.432 22.892 44.872 1.00 11.11 327 CYS F N 1
ATOM 14273 C CA . CYS F 1 304 ? 7.402 22.002 46.018 1.00 11.52 327 CYS F CA 1
ATOM 14274 C C . CYS F 1 304 ? 6.447 20.846 45.765 1.00 11.00 327 CYS F C 1
ATOM 14275 O O . CYS F 1 304 ? 5.430 20.991 45.066 1.00 11.05 327 CYS F O 1
ATOM 14278 N N . ALA F 1 305 ? 6.777 19.699 46.348 1.00 11.09 328 ALA F N 1
ATOM 14279 C CA . ALA F 1 305 ? 5.867 18.569 46.407 1.00 10.65 328 ALA F CA 1
ATOM 14280 C C . ALA F 1 305 ? 4.849 18.846 47.505 1.00 10.93 328 ALA F C 1
ATOM 14281 O O . ALA F 1 305 ? 5.115 19.623 48.436 1.00 10.75 328 ALA F O 1
ATOM 14283 N N . SER F 1 306 ? 3.676 18.234 47.397 1.00 10.42 329 SER F N 1
ATOM 14284 C CA . SER F 1 306 ? 2.649 18.426 48.417 1.00 11.69 329 SER F CA 1
ATOM 14285 C C . SER F 1 306 ? 3.183 18.014 49.797 1.00 11.83 329 SER F C 1
ATOM 14286 O O . SER F 1 306 ? 3.756 16.927 49.948 1.00 12.19 329 SER F O 1
ATOM 14289 N N . GLY F 1 307 ? 3.024 18.903 50.779 1.00 11.97 330 GLY F N 1
ATOM 14290 C CA . GLY F 1 307 ? 3.481 18.656 52.149 1.00 11.92 330 GLY F CA 1
ATOM 14291 C C . GLY F 1 307 ? 4.970 18.846 52.394 1.00 11.99 330 GLY F C 1
ATOM 14292 O O . GLY F 1 307 ? 5.401 18.854 53.536 1.00 12.11 330 GLY F O 1
ATOM 14293 N N . ALA F 1 308 ? 5.753 19.016 51.326 1.00 11.80 331 ALA F N 1
ATOM 14294 C CA . ALA F 1 308 ? 7.217 18.917 51.390 1.00 11.46 331 ALA F CA 1
ATOM 14295 C C . ALA F 1 308 ? 7.928 20.257 51.586 1.00 11.74 331 ALA F C 1
ATOM 14296 O O . ALA F 1 308 ? 9.158 20.310 51.647 1.00 12.39 331 ALA F O 1
ATOM 14298 N N . CYS F 1 309 ? 7.156 21.333 51.654 1.00 11.64 332 CYS F N 1
ATOM 14299 C CA . CYS F 1 309 ? 7.676 22.642 52.050 1.00 11.77 332 CYS F CA 1
ATOM 14300 C C . CYS F 1 309 ? 6.721 23.196 53.087 1.00 12.14 332 CYS F C 1
ATOM 14301 O O . CYS F 1 309 ? 5.498 23.227 52.865 1.00 12.57 332 CYS F O 1
ATOM 14304 N N . SER F 1 310 ? 7.263 23.619 54.227 1.00 12.03 333 SER F N 1
ATOM 14305 C CA . SER F 1 310 ? 6.424 24.118 55.309 1.00 12.07 333 SER F CA 1
ATOM 14306 C C . SER F 1 310 ? 7.196 25.036 56.234 1.00 11.98 333 SER F C 1
ATOM 14307 O O . SER F 1 310 ? 8.429 25.004 56.275 1.00 10.76 333 SER F O 1
ATOM 14310 N N . ASN F 1 311 ? 6.446 25.844 56.981 1.00 12.14 334 ASN F N 1
ATOM 14311 C CA . ASN F 1 311 ? 7.003 26.796 57.932 1.00 12.34 334 ASN F CA 1
ATOM 14312 C C . ASN F 1 311 ? 8.017 27.723 57.245 1.00 11.83 334 ASN F C 1
ATOM 14313 O O . ASN F 1 311 ? 9.208 27.710 57.549 1.00 11.54 334 ASN F O 1
ATOM 14318 N N . TRP F 1 312 ? 7.525 28.510 56.289 1.00 10.91 335 TRP F N 1
ATOM 14319 C CA . TRP F 1 312 ? 8.347 29.514 55.636 1.00 11.03 335 TRP F CA 1
ATOM 14320 C C . TRP F 1 312 ? 7.886 30.889 56.084 1.00 11.72 335 TRP F C 1
ATOM 14321 O O . TRP F 1 312 ? 6.725 31.068 56.487 1.00 11.61 335 TRP F O 1
ATOM 14332 N N . LYS F 1 313 ? 8.790 31.860 55.999 1.00 12.40 336 LYS F N 1
ATOM 14333 C CA . LYS F 1 313 ? 8.447 33.259 56.237 1.00 13.29 336 LYS F CA 1
ATOM 14334 C C . LYS F 1 313 ? 9.193 34.126 55.235 1.00 12.87 336 LYS F C 1
ATOM 14335 O O . LYS F 1 313 ? 10.429 34.185 55.251 1.00 13.11 336 LYS F O 1
ATOM 14341 N N . TRP F 1 314 ? 8.455 34.749 54.319 1.00 12.28 337 TRP F N 1
ATOM 14342 C CA . TRP F 1 314 ? 9.062 35.653 53.338 1.00 12.12 337 TRP F CA 1
ATOM 14343 C C . TRP F 1 314 ? 8.538 37.070 53.524 1.00 12.28 337 TRP F C 1
ATOM 14344 O O . TRP F 1 314 ? 7.328 37.278 53.662 1.00 12.02 337 TRP F O 1
ATOM 14355 N N . SER F 1 315 ? 9.444 38.039 53.533 1.00 12.23 338 SER F N 1
ATOM 14356 C CA . SER F 1 315 ? 9.055 39.449 53.629 1.00 12.94 338 SER F CA 1
ATOM 14357 C C . SER F 1 315 ? 10.113 40.287 52.928 1.00 13.21 338 SER F C 1
ATOM 14358 O O . SER F 1 315 ? 11.266 39.848 52.767 1.00 12.83 338 SER F O 1
ATOM 14361 N N . GLY F 1 316 ? 9.712 41.467 52.469 1.00 12.77 339 GLY F N 1
ATOM 14362 C CA . GLY F 1 316 ? 10.624 42.367 51.774 1.00 12.81 339 GLY F CA 1
ATOM 14363 C C . GLY F 1 316 ? 11.238 41.756 50.518 1.00 12.90 339 GLY F C 1
ATOM 14364 O O . GLY F 1 316 ? 12.375 42.078 50.167 1.00 12.58 339 GLY F O 1
ATOM 14365 N N . VAL F 1 317 ? 10.503 40.853 49.867 1.00 13.18 340 VAL F N 1
ATOM 14366 C CA . VAL F 1 317 ? 10.964 40.256 48.617 1.00 13.42 340 VAL F CA 1
ATOM 14367 C C . VAL F 1 317 ? 10.447 41.094 47.454 1.00 14.53 340 VAL F C 1
ATOM 14368 O O . VAL F 1 317 ? 9.238 41.217 47.241 1.00 14.34 340 VAL F O 1
ATOM 14372 N N . SER F 1 318 ? 11.367 41.688 46.706 1.00 14.58 341 SER F N 1
ATOM 14373 C CA . SER F 1 318 ? 10.967 42.516 45.584 1.00 16.00 341 SER F CA 1
ATOM 14374 C C . SER F 1 318 ? 11.910 42.212 44.434 1.00 15.53 341 SER F C 1
ATOM 14375 O O . SER F 1 318 ? 12.937 42.850 44.261 1.00 16.25 341 SER F O 1
ATOM 14378 N N . VAL F 1 319 ? 11.575 41.175 43.693 1.00 15.76 342 VAL F N 1
ATOM 14379 C CA . VAL F 1 319 ? 12.402 40.718 42.588 1.00 15.57 342 VAL F CA 1
ATOM 14380 C C . VAL F 1 319 ? 11.552 40.870 41.340 1.00 15.52 342 VAL F C 1
ATOM 14381 O O . VAL F 1 319 ? 10.510 40.210 41.197 1.00 16.35 342 VAL F O 1
ATOM 14385 N N . THR F 1 320 ? 11.974 41.752 40.438 1.00 14.62 343 THR F N 1
ATOM 14386 C CA . THR F 1 320 ? 11.144 42.073 39.284 1.00 14.06 343 THR F CA 1
ATOM 14387 C C . THR F 1 320 ? 11.975 42.158 38.011 1.00 12.99 343 THR F C 1
ATOM 14388 O O . THR F 1 320 ? 13.215 42.159 38.054 1.00 11.71 343 THR F O 1
ATOM 14392 N N . GLY F 1 321 ? 11.275 42.226 36.884 1.00 12.72 344 GLY F N 1
ATOM 14393 C CA . GLY F 1 321 ? 11.906 42.440 35.596 1.00 12.16 344 GLY F CA 1
ATOM 14394 C C . GLY F 1 321 ? 11.744 41.242 34.689 1.00 12.22 344 GLY F C 1
ATOM 14395 O O . GLY F 1 321 ? 11.776 41.388 33.464 1.00 11.67 344 GLY F O 1
ATOM 14396 N N . GLY F 1 322 ? 11.584 40.057 35.275 1.00 11.38 345 GLY F N 1
ATOM 14397 C CA . GLY F 1 322 ? 11.412 38.841 34.481 1.00 11.50 345 GLY F CA 1
ATOM 14398 C C . GLY F 1 322 ? 9.949 38.454 34.331 1.00 12.12 345 GLY F C 1
ATOM 14399 O O . GLY F 1 322 ? 9.044 39.249 34.651 1.00 11.27 345 GLY F O 1
ATOM 14400 N N . LYS F 1 323 ? 9.718 37.228 33.860 1.00 12.50 346 LYS F N 1
ATOM 14401 C CA . LYS F 1 323 ? 8.364 36.691 33.711 1.00 13.52 346 LYS F CA 1
ATOM 14402 C C . LYS F 1 323 ? 7.858 36.242 35.069 1.00 13.05 346 LYS F C 1
ATOM 14403 O O . LYS F 1 323 ? 8.644 35.951 35.966 1.00 13.01 346 LYS F O 1
ATOM 14409 N N . LYS F 1 324 ? 6.542 36.148 35.213 1.00 12.80 347 LYS F N 1
ATOM 14410 C CA . LYS F 1 324 ? 5.971 35.521 36.396 1.00 12.24 347 LYS F CA 1
ATOM 14411 C C . LYS F 1 324 ? 5.716 34.054 36.053 1.00 11.49 347 LYS F C 1
ATOM 14412 O O . LYS F 1 324 ? 5.079 33.740 35.030 1.00 10.96 347 LYS F O 1
ATOM 14418 N N . SER F 1 325 ? 6.249 33.149 36.875 1.00 9.99 348 SER F N 1
ATOM 14419 C CA . SER F 1 325 ? 6.071 31.714 36.627 1.00 9.78 348 SER F CA 1
ATOM 14420 C C . SER F 1 325 ? 4.598 31.329 36.678 1.00 9.34 348 SER F C 1
ATOM 14421 O O . SER F 1 325 ? 3.844 31.844 37.508 1.00 8.97 348 SER F O 1
ATOM 14424 N N . THR F 1 326 ? 4.189 30.427 35.785 1.00 9.20 349 THR F N 1
ATOM 14425 C CA . THR F 1 326 ? 2.815 29.916 35.805 1.00 9.08 349 THR F CA 1
ATOM 14426 C C . THR F 1 326 ? 2.845 28.463 36.306 1.00 9.51 349 THR F C 1
ATOM 14427 O O . THR F 1 326 ? 1.860 27.734 36.204 1.00 9.82 349 THR F O 1
ATOM 14431 N N . LYS F 1 327 ? 3.998 28.059 36.840 1.00 9.67 350 LYS F N 1
ATOM 14432 C CA . LYS F 1 327 ? 4.277 26.657 37.158 1.00 10.39 350 LYS F CA 1
ATOM 14433 C C . LYS F 1 327 ? 4.548 26.373 38.642 1.00 10.24 350 LYS F C 1
ATOM 14434 O O . LYS F 1 327 ? 4.843 25.222 39.002 1.00 9.83 350 LYS F O 1
ATOM 14440 N N . CYS F 1 328 ? 4.475 27.393 39.500 1.00 10.40 351 CYS F N 1
ATOM 14441 C CA . CYS F 1 328 ? 4.776 27.184 40.934 1.00 10.66 351 CYS F CA 1
ATOM 14442 C C . CYS F 1 328 ? 3.753 26.236 41.566 1.00 10.73 351 CYS F C 1
ATOM 14443 O O . CYS F 1 328 ? 2.571 26.235 41.175 1.00 9.86 351 CYS F O 1
ATOM 14446 N N . SER F 1 329 ? 4.215 25.418 42.512 1.00 10.16 352 SER F N 1
ATOM 14447 C CA . SER F 1 329 ? 3.334 24.443 43.168 1.00 10.70 352 SER F CA 1
ATOM 14448 C C . SER F 1 329 ? 3.565 24.352 44.662 1.00 10.57 352 SER F C 1
ATOM 14449 O O . SER F 1 329 ? 4.704 24.441 45.124 1.00 9.94 352 SER F O 1
ATOM 14452 N N . ASN F 1 330 ? 2.473 24.191 45.407 1.00 10.79 353 ASN F N 1
ATOM 14453 C CA . ASN F 1 330 ? 2.527 23.904 46.844 1.00 11.53 353 ASN F CA 1
ATOM 14454 C C . ASN F 1 330 ? 3.397 24.852 47.666 1.00 11.95 353 ASN F C 1
ATOM 14455 O O . ASN F 1 330 ? 4.176 24.431 48.531 1.00 12.06 353 ASN F O 1
ATOM 14460 N N . ILE F 1 331 ? 3.251 26.143 47.392 1.00 13.11 354 ILE F N 1
ATOM 14461 C CA . ILE F 1 331 ? 3.875 27.177 48.210 1.00 13.48 354 ILE F CA 1
ATOM 14462 C C . ILE F 1 331 ? 3.193 27.123 49.584 1.00 14.07 354 ILE F C 1
ATOM 14463 O O . ILE F 1 331 ? 1.971 27.138 49.642 1.00 13.75 354 ILE F O 1
ATOM 14468 N N . PRO F 1 332 ? 3.978 27.029 50.688 1.00 14.39 355 PRO F N 1
ATOM 14469 C CA . PRO F 1 332 ? 3.418 27.039 52.055 1.00 14.66 355 PRO F CA 1
ATOM 14470 C C . PRO F 1 332 ? 2.446 28.207 52.304 1.00 15.57 355 PRO F C 1
ATOM 14471 O O . PRO F 1 332 ? 2.796 29.373 52.082 1.00 15.01 355 PRO F O 1
ATOM 14475 N N . SER F 1 333 ? 1.232 27.884 52.744 1.00 16.23 356 SER F N 1
ATOM 14476 C CA . SER F 1 333 ? 0.175 28.879 52.937 1.00 17.86 356 SER F CA 1
ATOM 14477 C C . SER F 1 333 ? 0.479 29.851 54.080 1.00 17.71 356 SER F C 1
ATOM 14478 O O . SER F 1 333 ? 0.957 29.439 55.142 1.00 18.50 356 SER F O 1
ATOM 14481 N N . GLY F 1 334 ? 0.198 31.133 53.846 1.00 17.64 357 GLY F N 1
ATOM 14482 C CA . GLY F 1 334 ? 0.347 32.175 54.871 1.00 17.33 357 GLY F CA 1
ATOM 14483 C C . GLY F 1 334 ? 1.788 32.612 55.105 1.00 16.85 357 GLY F C 1
ATOM 14484 O O . GLY F 1 334 ? 2.055 33.461 55.969 1.00 17.47 357 GLY F O 1
ATOM 14485 N N . SER F 1 335 ? 2.702 32.055 54.310 1.00 15.59 358 SER F N 1
ATOM 14486 C CA . SER F 1 335 ? 4.147 32.261 54.469 1.00 14.37 358 SER F CA 1
ATOM 14487 C C . SER F 1 335 ? 4.615 33.622 53.968 1.00 14.02 358 SER F C 1
ATOM 14488 O O . SER F 1 335 ? 5.669 34.109 54.378 1.00 13.75 358 SER F O 1
ATOM 14491 N N . GLY F 1 336 ? 3.829 34.228 53.076 1.00 13.44 359 GLY F N 1
ATOM 14492 C CA . GLY F 1 336 ? 4.225 35.461 52.409 1.00 12.78 359 GLY F CA 1
ATOM 14493 C C . GLY F 1 336 ? 5.005 35.177 51.138 1.00 12.68 359 GLY F C 1
ATOM 14494 O O . GLY F 1 336 ? 5.293 36.098 50.380 1.00 13.18 359 GLY F O 1
ATOM 14495 N N . ALA F 1 337 ? 5.352 33.908 50.901 1.00 12.58 360 ALA F N 1
ATOM 14496 C CA . ALA F 1 337 ? 6.039 33.501 49.664 1.00 12.71 360 ALA F CA 1
ATOM 14497 C C . ALA F 1 337 ? 5.052 33.531 48.503 1.00 13.17 360 ALA F C 1
ATOM 14498 O O . ALA F 1 337 ? 3.881 33.151 48.657 1.00 12.98 360 ALA F O 1
ATOM 14500 N N . ALA F 1 338 ? 5.523 34.020 47.360 1.00 13.77 361 ALA F N 1
ATOM 14501 C CA . ALA F 1 338 ? 4.695 34.170 46.173 1.00 14.35 361 ALA F CA 1
ATOM 14502 C C . ALA F 1 338 ? 5.589 34.198 44.944 1.00 15.00 361 ALA F C 1
ATOM 14503 O O . ALA F 1 338 ? 6.715 34.694 44.994 1.00 15.31 361 ALA F O 1
ATOM 14505 N N . CYS F 1 339 ? 5.092 33.650 43.842 1.00 15.44 362 CYS F N 1
ATOM 14506 C CA . CYS F 1 339 ? 5.818 33.700 42.582 1.00 15.92 362 CYS F CA 1
ATOM 14507 C C . CYS F 1 339 ? 5.459 34.972 41.842 1.00 16.38 362 CYS F C 1
ATOM 14508 O O . CYS F 1 339 ? 6.114 35.360 40.869 1.00 17.34 362 CYS F O 1
ATOM 14512 N N . ALA G 1 1 ? 51.512 -43.163 11.817 1.00 35.78 24 ALA G N 1
ATOM 14513 C CA . ALA G 1 1 ? 52.173 -41.826 11.702 1.00 35.89 24 ALA G CA 1
ATOM 14514 C C . ALA G 1 1 ? 51.337 -40.698 12.324 1.00 35.85 24 ALA G C 1
ATOM 14515 O O . ALA G 1 1 ? 50.107 -40.793 12.419 1.00 35.98 24 ALA G O 1
ATOM 14517 N N . SER G 1 2 ? 52.019 -39.641 12.754 1.00 35.58 25 SER G N 1
ATOM 14518 C CA . SER G 1 2 ? 51.372 -38.429 13.251 1.00 35.39 25 SER G CA 1
ATOM 14519 C C . SER G 1 2 ? 51.177 -37.451 12.087 1.00 35.00 25 SER G C 1
ATOM 14520 O O . SER G 1 2 ? 52.139 -37.114 11.381 1.00 35.00 25 SER G O 1
ATOM 14523 N N . CYS G 1 3 ? 49.935 -37.008 11.882 1.00 34.22 26 CYS G N 1
ATOM 14524 C CA . CYS G 1 3 ? 49.601 -36.124 10.758 1.00 33.61 26 CYS G CA 1
ATOM 14525 C C . CYS G 1 3 ? 48.796 -34.897 11.183 1.00 32.97 26 CYS G C 1
ATOM 14526 O O . CYS G 1 3 ? 47.812 -35.015 11.914 1.00 32.92 26 CYS G O 1
ATOM 14529 N N . THR G 1 4 ? 49.214 -33.726 10.705 1.00 32.09 27 THR G N 1
ATOM 14530 C CA . THR G 1 4 ? 48.482 -32.482 10.931 1.00 31.32 27 THR G CA 1
ATOM 14531 C C . THR G 1 4 ? 47.932 -31.945 9.609 1.00 30.64 27 THR G C 1
ATOM 14532 O O . THR G 1 4 ? 48.656 -31.854 8.615 1.00 30.34 27 THR G O 1
ATOM 14536 N N . PHE G 1 5 ? 46.642 -31.614 9.607 1.00 29.76 28 PHE G N 1
ATOM 14537 C CA . PHE G 1 5 ? 45.967 -31.105 8.420 1.00 29.00 28 PHE G CA 1
ATOM 14538 C C . PHE G 1 5 ? 45.348 -29.734 8.688 1.00 28.61 28 PHE G C 1
ATOM 14539 O O . PHE G 1 5 ? 44.770 -29.502 9.750 1.00 28.36 28 PHE G O 1
ATOM 14547 N N . THR G 1 6 ? 45.475 -28.839 7.713 1.00 28.46 29 THR G N 1
ATOM 14548 C CA . THR G 1 6 ? 44.816 -27.531 7.737 1.00 28.40 29 THR G CA 1
ATOM 14549 C C . THR G 1 6 ? 43.758 -27.479 6.636 1.00 28.52 29 THR G C 1
ATOM 14550 O O . THR G 1 6 ? 43.146 -26.434 6.380 1.00 28.53 29 THR G O 1
ATOM 14554 N N . ASP G 1 7 ? 43.545 -28.631 6.004 1.00 28.73 30 ASP G N 1
ATOM 14555 C CA . ASP G 1 7 ? 42.674 -28.764 4.844 1.00 28.84 30 ASP G CA 1
ATOM 14556 C C . ASP G 1 7 ? 41.827 -30.037 4.951 1.00 28.34 30 ASP G C 1
ATOM 14557 O O . ASP G 1 7 ? 42.357 -31.108 5.259 1.00 28.27 30 ASP G O 1
ATOM 14562 N N . ALA G 1 8 ? 40.522 -29.915 4.687 1.00 27.92 31 ALA G N 1
ATOM 14563 C CA . ALA G 1 8 ? 39.576 -31.045 4.818 1.00 27.59 31 ALA G CA 1
ATOM 14564 C C . ALA G 1 8 ? 39.864 -32.203 3.847 1.00 27.31 31 ALA G C 1
ATOM 14565 O O . ALA G 1 8 ? 39.950 -33.366 4.264 1.00 27.20 31 ALA G O 1
ATOM 14567 N N . ALA G 1 9 ? 40.011 -31.873 2.562 1.00 26.87 32 ALA G N 1
ATOM 14568 C CA . ALA G 1 9 ? 40.296 -32.856 1.514 1.00 26.43 32 ALA G CA 1
ATOM 14569 C C . ALA G 1 9 ? 41.569 -33.646 1.812 1.00 26.36 32 ALA G C 1
ATOM 14570 O O . ALA G 1 9 ? 41.604 -34.880 1.647 1.00 26.01 32 ALA G O 1
ATOM 14572 N N . ALA G 1 10 ? 42.605 -32.928 2.251 1.00 25.87 33 ALA G N 1
ATOM 14573 C CA . ALA G 1 10 ? 43.876 -33.530 2.639 1.00 25.62 33 ALA G CA 1
ATOM 14574 C C . ALA G 1 10 ? 43.668 -34.531 3.776 1.00 25.80 33 ALA G C 1
ATOM 14575 O O . ALA G 1 10 ? 44.171 -35.664 3.714 1.00 25.59 33 ALA G O 1
ATOM 14577 N N . ALA G 1 11 ? 42.905 -34.114 4.791 1.00 25.53 34 ALA G N 1
ATOM 14578 C CA . ALA G 1 11 ? 42.569 -34.966 5.937 1.00 25.43 34 ALA G CA 1
ATOM 14579 C C . ALA G 1 11 ? 41.797 -36.234 5.551 1.00 25.48 34 ALA G C 1
ATOM 14580 O O . ALA G 1 11 ? 42.150 -37.330 5.993 1.00 25.16 34 ALA G O 1
ATOM 14582 N N . ILE G 1 12 ? 40.761 -36.079 4.723 1.00 25.62 35 ILE G N 1
ATOM 14583 C CA . ILE G 1 12 ? 39.928 -37.201 4.279 1.00 25.93 35 ILE G CA 1
ATOM 14584 C C . ILE G 1 12 ? 40.743 -38.241 3.490 1.00 26.41 35 ILE G C 1
ATOM 14585 O O . ILE G 1 12 ? 40.574 -39.452 3.670 1.00 26.04 35 ILE G O 1
ATOM 14590 N N . LYS G 1 13 ? 41.625 -37.748 2.624 1.00 26.73 36 LYS G N 1
ATOM 14591 C CA . LYS G 1 13 ? 42.476 -38.595 1.787 1.00 27.38 36 LYS G CA 1
ATOM 14592 C C . LYS G 1 13 ? 43.584 -39.282 2.603 1.00 27.70 36 LYS G C 1
ATOM 14593 O O . LYS G 1 13 ? 43.918 -40.451 2.361 1.00 27.57 36 LYS G O 1
ATOM 14599 N N . GLY G 1 14 ? 44.138 -38.561 3.575 1.00 28.06 37 GLY G N 1
ATOM 14600 C CA . GLY G 1 14 ? 45.268 -39.067 4.353 1.00 28.54 37 GLY G CA 1
ATOM 14601 C C . GLY G 1 14 ? 44.940 -39.784 5.652 1.00 29.02 37 GLY G C 1
ATOM 14602 O O . GLY G 1 14 ? 45.821 -40.413 6.245 1.00 29.08 37 GLY G O 1
ATOM 14603 N N . LYS G 1 15 ? 43.680 -39.705 6.089 1.00 29.10 38 LYS G N 1
ATOM 14604 C CA . LYS G 1 15 ? 43.262 -40.230 7.397 1.00 29.53 38 LYS G CA 1
ATOM 14605 C C . LYS G 1 15 ? 43.740 -41.655 7.698 1.00 30.01 38 LYS G C 1
ATOM 14606 O O . LYS G 1 15 ? 44.216 -41.926 8.807 1.00 30.05 38 LYS G O 1
ATOM 14612 N N . ALA G 1 16 ? 43.633 -42.544 6.706 1.00 30.54 39 ALA G N 1
ATOM 14613 C CA . ALA G 1 16 ? 43.963 -43.971 6.869 1.00 31.04 39 ALA G CA 1
ATOM 14614 C C . ALA G 1 16 ? 45.463 -44.244 7.034 1.00 31.32 39 ALA G C 1
ATOM 14615 O O . ALA G 1 16 ? 45.857 -45.331 7.460 1.00 31.26 39 ALA G O 1
ATOM 14617 N N . SER G 1 17 ? 46.291 -43.253 6.708 1.00 31.58 40 SER G N 1
ATOM 14618 C CA . SER G 1 17 ? 47.743 -43.370 6.870 1.00 31.93 40 SER G CA 1
ATOM 14619 C C . SER G 1 17 ? 48.233 -42.889 8.244 1.00 31.95 40 SER G C 1
ATOM 14620 O O . SER G 1 17 ? 49.438 -42.890 8.516 1.00 32.23 40 SER G O 1
ATOM 14623 N N . CYS G 1 18 ? 47.298 -42.501 9.110 1.00 31.91 41 CYS G N 1
ATOM 14624 C CA . CYS G 1 18 ? 47.639 -41.855 10.382 1.00 31.99 41 CYS G CA 1
ATOM 14625 C C . CYS G 1 18 ? 47.027 -42.547 11.594 1.00 31.48 41 CYS G C 1
ATOM 14626 O O . CYS G 1 18 ? 45.904 -43.050 11.528 1.00 31.62 41 CYS G O 1
ATOM 14629 N N . THR G 1 19 ? 47.770 -42.557 12.699 1.00 30.82 42 THR G N 1
ATOM 14630 C CA . THR G 1 19 ? 47.284 -43.114 13.966 1.00 30.33 42 THR G CA 1
ATOM 14631 C C . THR G 1 19 ? 47.019 -41.996 14.975 1.00 29.80 42 THR G C 1
ATOM 14632 O O . THR G 1 19 ? 46.411 -42.220 16.023 1.00 29.86 42 THR G O 1
ATOM 14636 N N . SER G 1 20 ? 47.514 -40.803 14.665 1.00 29.05 43 SER G N 1
ATOM 14637 C CA . SER G 1 20 ? 47.099 -39.594 15.374 1.00 28.52 43 SER G CA 1
ATOM 14638 C C . SER G 1 20 ? 46.967 -38.443 14.376 1.00 27.71 43 SER G C 1
ATOM 14639 O O . SER G 1 20 ? 47.876 -38.183 13.576 1.00 27.95 43 SER G O 1
ATOM 14642 N N . ILE G 1 21 ? 45.818 -37.777 14.427 1.00 26.58 44 ILE G N 1
ATOM 14643 C CA . ILE G 1 21 ? 45.429 -36.787 13.435 1.00 25.27 44 ILE G CA 1
ATOM 14644 C C . ILE G 1 21 ? 45.122 -35.469 14.135 1.00 24.86 44 ILE G C 1
ATOM 14645 O O . ILE G 1 21 ? 44.316 -35.428 15.068 1.00 24.50 44 ILE G O 1
ATOM 14650 N N . ILE G 1 22 ? 45.777 -34.398 13.699 1.00 23.78 45 ILE G N 1
ATOM 14651 C CA . ILE G 1 22 ? 45.395 -33.070 14.152 1.00 23.42 45 ILE G CA 1
ATOM 14652 C C . ILE G 1 22 ? 44.628 -32.366 13.036 1.00 22.86 45 ILE G C 1
ATOM 14653 O O . ILE G 1 22 ? 45.101 -32.275 11.897 1.00 23.20 45 ILE G O 1
ATOM 14658 N N . LEU G 1 23 ? 43.425 -31.909 13.370 1.00 22.11 46 LEU G N 1
ATOM 14659 C CA . LEU G 1 23 ? 42.593 -31.131 12.460 1.00 21.53 46 LEU G CA 1
ATOM 14660 C C . LEU G 1 23 ? 42.694 -29.668 12.895 1.00 21.57 46 LEU G C 1
ATOM 14661 O O . LEU G 1 23 ? 41.987 -29.219 13.807 1.00 20.99 46 LEU G O 1
ATOM 14666 N N . ASN G 1 24 ? 43.592 -28.939 12.237 1.00 21.68 47 ASN G N 1
ATOM 14667 C CA . ASN G 1 24 ? 43.940 -27.582 12.644 1.00 22.21 47 ASN G CA 1
ATOM 14668 C C . ASN G 1 24 ? 43.279 -26.467 11.820 1.00 22.34 47 ASN G C 1
ATOM 14669 O O . ASN G 1 24 ? 43.698 -26.173 10.696 1.00 22.08 47 ASN G O 1
ATOM 14674 N N . GLY G 1 25 ? 42.256 -25.842 12.400 1.00 22.63 48 GLY G N 1
ATOM 14675 C CA . GLY G 1 25 ? 41.612 -24.666 11.809 1.00 22.81 48 GLY G CA 1
ATOM 14676 C C . GLY G 1 25 ? 41.051 -24.865 10.411 1.00 22.75 48 GLY G C 1
ATOM 14677 O O . GLY G 1 25 ? 41.109 -23.958 9.584 1.00 22.90 48 GLY G O 1
ATOM 14678 N N . ILE G 1 26 ? 40.507 -26.051 10.154 1.00 22.91 49 ILE G N 1
ATOM 14679 C CA . ILE G 1 26 ? 39.980 -26.398 8.835 1.00 22.80 49 ILE G CA 1
ATOM 14680 C C . ILE G 1 26 ? 38.704 -25.619 8.521 1.00 23.08 49 ILE G C 1
ATOM 14681 O O . ILE G 1 26 ? 37.787 -25.534 9.353 1.00 22.96 49 ILE G O 1
ATOM 14686 N N . VAL G 1 27 ? 38.667 -25.033 7.326 1.00 22.96 50 VAL G N 1
ATOM 14687 C CA . VAL G 1 27 ? 37.420 -24.527 6.762 1.00 23.07 50 VAL G CA 1
ATOM 14688 C C . VAL G 1 27 ? 36.851 -25.634 5.868 1.00 23.05 50 VAL G C 1
ATOM 14689 O O . VAL G 1 27 ? 37.381 -25.911 4.783 1.00 22.77 50 VAL G O 1
ATOM 14693 N N . VAL G 1 28 ? 35.789 -26.279 6.351 1.00 22.88 51 VAL G N 1
ATOM 14694 C CA . VAL G 1 28 ? 35.177 -27.406 5.654 1.00 22.67 51 VAL G CA 1
ATOM 14695 C C . VAL G 1 28 ? 34.309 -26.869 4.511 1.00 22.75 51 VAL G C 1
ATOM 14696 O O . VAL G 1 28 ? 33.379 -26.092 4.755 1.00 22.64 51 VAL G O 1
ATOM 14700 N N . PRO G 1 29 ? 34.636 -27.252 3.255 1.00 22.60 52 PRO G N 1
ATOM 14701 C CA . PRO G 1 29 ? 33.930 -26.724 2.082 1.00 22.47 52 PRO G CA 1
ATOM 14702 C C . PRO G 1 29 ? 32.408 -26.883 2.150 1.00 22.51 52 PRO G C 1
ATOM 14703 O O . PRO G 1 29 ? 31.900 -27.896 2.660 1.00 22.07 52 PRO G O 1
ATOM 14707 N N . ALA G 1 30 ? 31.709 -25.865 1.651 1.00 22.13 53 ALA G N 1
ATOM 14708 C CA . ALA G 1 30 ? 30.250 -25.813 1.620 1.00 22.09 53 ALA G CA 1
ATOM 14709 C C . ALA G 1 30 ? 29.656 -27.082 1.026 1.00 22.17 53 ALA G C 1
ATOM 14710 O O . ALA G 1 30 ? 30.075 -27.535 -0.044 1.00 22.03 53 ALA G O 1
ATOM 14712 N N . GLY G 1 31 ? 28.698 -27.660 1.745 1.00 21.98 54 GLY G N 1
ATOM 14713 C CA . GLY G 1 31 ? 28.006 -28.849 1.286 1.00 22.04 54 GLY G CA 1
ATOM 14714 C C . GLY G 1 31 ? 28.745 -30.164 1.462 1.00 22.26 54 GLY G C 1
ATOM 14715 O O . GLY G 1 31 ? 28.243 -31.202 1.042 1.00 22.22 54 GLY G O 1
ATOM 14716 N N . THR G 1 32 ? 29.920 -30.130 2.094 1.00 22.11 55 THR G N 1
ATOM 14717 C CA . THR G 1 32 ? 30.716 -31.344 2.287 1.00 22.17 55 THR G CA 1
ATOM 14718 C C . THR G 1 32 ? 30.918 -31.709 3.763 1.00 22.10 55 THR G C 1
ATOM 14719 O O . THR G 1 32 ? 30.861 -30.847 4.652 1.00 22.04 55 THR G O 1
ATOM 14723 N N . THR G 1 33 ? 31.153 -33.000 3.990 1.00 21.98 56 THR G N 1
ATOM 14724 C CA . THR G 1 33 ? 31.396 -33.570 5.312 1.00 21.99 56 THR G CA 1
ATOM 14725 C C . THR G 1 33 ? 32.896 -33.595 5.588 1.00 21.88 56 THR G C 1
ATOM 14726 O O . THR G 1 33 ? 33.690 -33.989 4.723 1.00 21.26 56 THR G O 1
ATOM 14730 N N . LEU G 1 34 ? 33.281 -33.173 6.793 1.00 22.14 57 LEU G N 1
ATOM 14731 C CA . LEU G 1 34 ? 34.612 -33.490 7.312 1.00 22.29 57 LEU G CA 1
ATOM 14732 C C . LEU G 1 34 ? 34.559 -34.975 7.674 1.00 22.61 57 LEU G C 1
ATOM 14733 O O . LEU G 1 34 ? 34.199 -35.358 8.799 1.00 22.39 57 LEU G O 1
ATOM 14738 N N . ASP G 1 35 ? 34.888 -35.797 6.677 1.00 22.47 58 ASP G N 1
ATOM 14739 C CA . ASP G 1 35 ? 34.619 -37.223 6.712 1.00 22.85 58 ASP G CA 1
ATOM 14740 C C . ASP G 1 35 ? 35.774 -37.977 7.365 1.00 22.55 58 ASP G C 1
ATOM 14741 O O . ASP G 1 35 ? 36.779 -38.295 6.713 1.00 22.42 58 ASP G O 1
ATOM 14746 N N . MET G 1 36 ? 35.610 -38.238 8.663 1.00 22.04 59 MET G N 1
ATOM 14747 C CA . MET G 1 36 ? 36.565 -39.024 9.451 1.00 21.91 59 MET G CA 1
ATOM 14748 C C . MET G 1 36 ? 35.998 -40.408 9.779 1.00 21.37 59 MET G C 1
ATOM 14749 O O . MET G 1 36 ? 36.267 -40.984 10.849 1.00 21.03 59 MET G O 1
ATOM 14754 N N . THR G 1 37 ? 35.211 -40.944 8.851 1.00 20.87 60 THR G N 1
ATOM 14755 C CA . THR G 1 37 ? 34.715 -42.311 8.980 1.00 20.29 60 THR G CA 1
ATOM 14756 C C . THR G 1 37 ? 35.825 -43.285 8.605 1.00 20.49 60 THR G C 1
ATOM 14757 O O . THR G 1 37 ? 36.747 -42.932 7.859 1.00 20.30 60 THR G O 1
ATOM 14761 N N . GLY G 1 38 ? 35.730 -44.509 9.118 1.00 20.14 61 GLY G N 1
ATOM 14762 C CA . GLY G 1 38 ? 36.619 -45.599 8.706 1.00 20.37 61 GLY G CA 1
ATOM 14763 C C . GLY G 1 38 ? 38.071 -45.397 9.082 1.00 20.50 61 GLY G C 1
ATOM 14764 O O . GLY G 1 38 ? 38.974 -45.730 8.310 1.00 20.11 61 GLY G O 1
ATOM 14765 N N . LEU G 1 39 ? 38.290 -44.848 10.273 1.00 20.70 62 LEU G N 1
ATOM 14766 C CA . LEU G 1 39 ? 39.637 -44.645 10.806 1.00 21.52 62 LEU G CA 1
ATOM 14767 C C . LEU G 1 39 ? 40.260 -45.982 11.184 1.00 21.91 62 LEU G C 1
ATOM 14768 O O . LEU G 1 39 ? 39.538 -46.942 11.513 1.00 21.87 62 LEU G O 1
ATOM 14773 N N . LYS G 1 40 ? 41.591 -46.054 11.099 1.00 22.33 63 LYS G N 1
ATOM 14774 C CA . LYS G 1 40 ? 42.332 -47.221 11.581 1.00 23.12 63 LYS G CA 1
ATOM 14775 C C . LYS G 1 40 ? 42.074 -47.373 13.074 1.00 22.87 63 LYS G C 1
ATOM 14776 O O . LYS G 1 40 ? 42.054 -46.387 13.807 1.00 23.16 63 LYS G O 1
ATOM 14782 N N . SER G 1 41 ? 41.899 -48.610 13.519 1.00 22.81 64 SER G N 1
ATOM 14783 C CA . SER G 1 41 ? 41.706 -48.911 14.934 1.00 22.78 64 SER G CA 1
ATOM 14784 C C . SER G 1 41 ? 42.765 -48.227 15.811 1.00 22.39 64 SER G C 1
ATOM 14785 O O . SER G 1 41 ? 43.961 -48.301 15.524 1.00 21.68 64 SER G O 1
ATOM 14788 N N . GLY G 1 42 ? 42.319 -47.543 16.863 1.00 21.88 65 GLY G N 1
ATOM 14789 C CA . GLY G 1 42 ? 43.238 -46.903 17.806 1.00 21.19 65 GLY G CA 1
ATOM 14790 C C . GLY G 1 42 ? 43.688 -45.494 17.447 1.00 21.20 65 GLY G C 1
ATOM 14791 O O . GLY G 1 42 ? 44.533 -44.918 18.138 1.00 20.78 65 GLY G O 1
ATOM 14792 N N . THR G 1 43 ? 43.135 -44.936 16.370 1.00 20.81 66 THR G N 1
ATOM 14793 C CA . THR G 1 43 ? 43.482 -43.577 15.940 1.00 20.85 66 THR G CA 1
ATOM 14794 C C . THR G 1 43 ? 43.008 -42.532 16.966 1.00 20.44 66 THR G C 1
ATOM 14795 O O . THR G 1 43 ? 41.904 -42.635 17.501 1.00 20.41 66 THR G O 1
ATOM 14799 N N . THR G 1 44 ? 43.860 -41.558 17.252 1.00 20.22 67 THR G N 1
ATOM 14800 C CA . THR G 1 44 ? 43.452 -40.383 18.012 1.00 20.26 67 THR G CA 1
ATOM 14801 C C . THR G 1 44 ? 43.305 -39.175 17.100 1.00 19.82 67 THR G C 1
ATOM 14802 O O . THR G 1 44 ? 44.178 -38.884 16.298 1.00 19.84 67 THR G O 1
ATOM 14806 N N . VAL G 1 45 ? 42.177 -38.491 17.209 1.00 19.48 68 VAL G N 1
ATOM 14807 C CA . VAL G 1 45 ? 41.926 -37.306 16.397 1.00 19.37 68 VAL G CA 1
ATOM 14808 C C . VAL G 1 45 ? 41.695 -36.075 17.264 1.00 19.47 68 VAL G C 1
ATOM 14809 O O . VAL G 1 45 ? 40.921 -36.109 18.212 1.00 19.39 68 VAL G O 1
ATOM 14813 N N . THR G 1 46 ? 42.404 -35.004 16.942 1.00 20.00 69 THR G N 1
ATOM 14814 C CA . THR G 1 46 ? 42.426 -33.828 17.794 1.00 20.00 69 THR G CA 1
ATOM 14815 C C . THR G 1 46 ? 42.029 -32.592 17.014 1.00 20.00 69 THR G C 1
ATOM 14816 O O . THR G 1 46 ? 42.567 -32.312 15.955 1.00 19.50 69 THR G O 1
ATOM 14820 N N . PHE G 1 47 ? 41.039 -31.884 17.533 1.00 19.85 70 PHE G N 1
ATOM 14821 C CA . PHE G 1 47 ? 40.660 -30.618 16.962 1.00 20.19 70 PHE G CA 1
ATOM 14822 C C . PHE G 1 47 ? 41.517 -29.520 17.557 1.00 20.76 70 PHE G C 1
ATOM 14823 O O . PHE G 1 47 ? 41.670 -29.416 18.764 1.00 21.09 70 PHE G O 1
ATOM 14831 N N . GLN G 1 48 ? 42.080 -28.718 16.675 1.00 21.06 71 GLN G N 1
ATOM 14832 C CA . GLN G 1 48 ? 42.883 -27.579 17.079 1.00 21.63 71 GLN G CA 1
ATOM 14833 C C . GLN G 1 48 ? 42.329 -26.339 16.376 1.00 21.68 71 GLN G C 1
ATOM 14834 O O . GLN G 1 48 ? 41.797 -26.437 15.262 1.00 21.76 71 GLN G O 1
ATOM 14840 N N . GLY G 1 49 ? 42.446 -25.182 17.025 1.00 21.72 72 GLY G N 1
ATOM 14841 C CA . GLY G 1 49 ? 41.969 -23.936 16.445 1.00 21.88 72 GLY G CA 1
ATOM 14842 C C . GLY G 1 49 ? 40.471 -23.930 16.197 1.00 22.36 72 GLY G C 1
ATOM 14843 O O . GLY G 1 49 ? 39.722 -24.688 16.820 1.00 22.02 72 GLY G O 1
ATOM 14844 N N . LYS G 1 50 ? 40.045 -23.068 15.277 1.00 22.69 73 LYS G N 1
ATOM 14845 C CA . LYS G 1 50 ? 38.631 -22.856 14.982 1.00 22.98 73 LYS G CA 1
ATOM 14846 C C . LYS G 1 50 ? 38.251 -23.588 13.698 1.00 22.49 73 LYS G C 1
ATOM 14847 O O . LYS G 1 50 ? 38.740 -23.248 12.619 1.00 22.30 73 LYS G O 1
ATOM 14853 N N . THR G 1 51 ? 37.392 -24.596 13.831 1.00 22.29 74 THR G N 1
ATOM 14854 C CA . THR G 1 51 ? 36.870 -25.342 12.682 1.00 22.16 74 THR G CA 1
ATOM 14855 C C . THR G 1 51 ? 35.597 -24.661 12.187 1.00 22.03 74 THR G C 1
ATOM 14856 O O . THR G 1 51 ? 34.694 -24.384 12.976 1.00 21.37 74 THR G O 1
ATOM 14860 N N . THR G 1 52 ? 35.543 -24.378 10.885 1.00 21.85 75 THR G N 1
ATOM 14861 C CA . THR G 1 52 ? 34.364 -23.745 10.284 1.00 21.69 75 THR G CA 1
ATOM 14862 C C . THR G 1 52 ? 33.879 -24.476 9.041 1.00 21.61 75 THR G C 1
ATOM 14863 O O . THR G 1 52 ? 34.509 -25.428 8.573 1.00 21.18 75 THR G O 1
ATOM 14867 N N . PHE G 1 53 ? 32.757 -23.995 8.509 1.00 21.67 76 PHE G N 1
ATOM 14868 C CA . PHE G 1 53 ? 32.027 -24.679 7.452 1.00 22.11 76 PHE G CA 1
ATOM 14869 C C . PHE G 1 53 ? 31.498 -23.654 6.456 1.00 22.43 76 PHE G C 1
ATOM 14870 O O . PHE G 1 53 ? 30.915 -22.629 6.854 1.00 22.27 76 PHE G O 1
ATOM 14878 N N . GLY G 1 54 ? 31.718 -23.921 5.168 1.00 22.62 77 GLY G N 1
ATOM 14879 C CA . GLY G 1 54 ? 31.104 -23.119 4.103 1.00 23.04 77 GLY G CA 1
ATOM 14880 C C . GLY G 1 54 ? 29.590 -23.264 4.156 1.00 23.25 77 GLY G C 1
ATOM 14881 O O . GLY G 1 54 ? 29.065 -24.293 4.618 1.00 23.27 77 GLY G O 1
ATOM 14882 N N . TYR G 1 55 ? 28.876 -22.248 3.692 1.00 23.42 78 TYR G N 1
ATOM 14883 C CA . TYR G 1 55 ? 27.422 -22.283 3.759 1.00 23.72 78 TYR G CA 1
ATOM 14884 C C . TYR G 1 55 ? 26.798 -23.007 2.573 1.00 24.01 78 TYR G C 1
ATOM 14885 O O . TYR G 1 55 ? 27.155 -22.756 1.418 1.00 24.01 78 TYR G O 1
ATOM 14894 N N . LYS G 1 56 ? 25.861 -23.903 2.881 1.00 24.32 79 LYS G N 1
ATOM 14895 C CA . LYS G 1 56 ? 25.031 -24.573 1.878 1.00 24.75 79 LYS G CA 1
ATOM 14896 C C . LYS G 1 56 ? 23.789 -25.163 2.533 1.00 24.43 79 LYS G C 1
ATOM 14897 O O . LYS G 1 56 ? 23.840 -25.616 3.682 1.00 24.04 79 LYS G O 1
ATOM 14903 N N . GLU G 1 57 ? 22.683 -25.151 1.790 1.00 24.24 80 GLU G N 1
ATOM 14904 C CA . GLU G 1 57 ? 21.457 -25.821 2.212 1.00 24.34 80 GLU G CA 1
ATOM 14905 C C . GLU G 1 57 ? 21.499 -27.303 1.865 1.00 24.26 80 GLU G C 1
ATOM 14906 O O . GLU G 1 57 ? 21.275 -27.695 0.718 1.00 24.37 80 GLU G O 1
ATOM 14912 N N . TRP G 1 58 ? 21.791 -28.119 2.872 1.00 24.25 81 TRP G N 1
ATOM 14913 C CA . TRP G 1 58 ? 21.891 -29.561 2.711 1.00 24.04 81 TRP G CA 1
ATOM 14914 C C . TRP G 1 58 ? 21.707 -30.222 4.076 1.00 24.19 81 TRP G C 1
ATOM 14915 O O . TRP G 1 58 ? 21.681 -29.536 5.094 1.00 23.97 81 TRP G O 1
ATOM 14926 N N . GLU G 1 59 ? 21.576 -31.547 4.083 1.00 24.28 82 GLU G N 1
ATOM 14927 C CA . GLU G 1 59 ? 21.191 -32.298 5.282 1.00 24.53 82 GLU G CA 1
ATOM 14928 C C . GLU G 1 59 ? 22.363 -32.719 6.175 1.00 23.94 82 GLU G C 1
ATOM 14929 O O . GLU G 1 59 ? 22.154 -33.215 7.284 1.00 23.56 82 GLU G O 1
ATOM 14935 N N . GLY G 1 60 ? 23.589 -32.502 5.699 1.00 23.35 83 GLY G N 1
ATOM 14936 C CA . GLY G 1 60 ? 24.786 -32.894 6.440 1.00 22.59 83 GLY G CA 1
ATOM 14937 C C . GLY G 1 60 ? 25.149 -34.361 6.239 1.00 22.15 83 GLY G C 1
ATOM 14938 O O . GLY G 1 60 ? 24.673 -34.997 5.296 1.00 21.90 83 GLY G O 1
ATOM 14939 N N . PRO G 1 61 ? 25.975 -34.919 7.139 1.00 21.65 84 PRO G N 1
ATOM 14940 C CA . PRO G 1 61 ? 26.495 -34.271 8.347 1.00 21.33 84 PRO G CA 1
ATOM 14941 C C . PRO G 1 61 ? 27.700 -33.370 8.077 1.00 21.27 84 PRO G C 1
ATOM 14942 O O . PRO G 1 61 ? 28.446 -33.595 7.123 1.00 21.02 84 PRO G O 1
ATOM 14946 N N . LEU G 1 62 ? 27.885 -32.358 8.918 1.00 20.99 85 LEU G N 1
ATOM 14947 C CA . LEU G 1 62 ? 29.074 -31.513 8.843 1.00 20.75 85 LEU G CA 1
ATOM 14948 C C . LEU G 1 62 ? 30.349 -32.299 9.202 1.00 20.74 85 LEU G C 1
ATOM 14949 O O . LEU G 1 62 ? 31.401 -32.113 8.581 1.00 20.33 85 LEU G O 1
ATOM 14954 N N . ILE G 1 63 ? 30.224 -33.200 10.181 1.00 20.67 86 ILE G N 1
ATOM 14955 C CA . ILE G 1 63 ? 31.328 -34.028 10.664 1.00 20.43 86 ILE G CA 1
ATOM 14956 C C . ILE G 1 63 ? 30.834 -35.457 10.874 1.00 20.53 86 ILE G C 1
ATOM 14957 O O . ILE G 1 63 ? 29.717 -35.677 11.355 1.00 20.06 86 ILE G O 1
ATOM 14962 N N . SER G 1 64 ? 31.666 -36.429 10.502 1.00 20.53 87 SER G N 1
ATOM 14963 C CA . SER G 1 64 ? 31.352 -37.839 10.740 1.00 20.30 87 SER G CA 1
ATOM 14964 C C . SER G 1 64 ? 32.590 -38.586 11.220 1.00 20.14 87 SER G C 1
ATOM 14965 O O . SER G 1 64 ? 33.682 -38.374 10.680 1.00 19.60 87 SER G O 1
ATOM 14968 N N . PHE G 1 65 ? 32.408 -39.441 12.231 1.00 19.71 88 PHE G N 1
ATOM 14969 C CA . PHE G 1 65 ? 33.466 -40.324 12.757 1.00 19.90 88 PHE G CA 1
ATOM 14970 C C . PHE G 1 65 ? 32.947 -41.754 12.868 1.00 19.97 88 PHE G C 1
ATOM 14971 O O . PHE G 1 65 ? 31.806 -41.975 13.286 1.00 20.21 88 PHE G O 1
ATOM 14979 N N . SER G 1 66 ? 33.788 -42.717 12.497 1.00 19.93 89 SER G N 1
ATOM 14980 C CA . SER G 1 66 ? 33.530 -44.129 12.765 1.00 19.76 89 SER G CA 1
ATOM 14981 C C . SER G 1 66 ? 34.861 -44.868 12.925 1.00 19.64 89 SER G C 1
ATOM 14982 O O . SER G 1 66 ? 35.893 -44.423 12.405 1.00 19.71 89 SER G O 1
ATOM 14985 N N . GLY G 1 67 ? 34.826 -45.983 13.650 1.00 19.30 90 GLY G N 1
ATOM 14986 C CA . GLY G 1 67 ? 36.010 -46.796 13.892 1.00 19.58 90 GLY G CA 1
ATOM 14987 C C . GLY G 1 67 ? 35.988 -47.428 15.273 1.00 19.71 90 GLY G C 1
ATOM 14988 O O . GLY G 1 67 ? 35.048 -47.224 16.048 1.00 19.30 90 GLY G O 1
ATOM 14989 N N . THR G 1 68 ? 37.026 -48.209 15.558 1.00 19.91 91 THR G N 1
ATOM 14990 C CA . THR G 1 68 ? 37.192 -48.900 16.839 1.00 20.04 91 THR G CA 1
ATOM 14991 C C . THR G 1 68 ? 38.383 -48.308 17.594 1.00 20.19 91 THR G C 1
ATOM 14992 O O . THR G 1 68 ? 39.413 -47.990 16.986 1.00 19.28 91 THR G O 1
ATOM 14996 N N . ASN G 1 69 ? 38.220 -48.165 18.913 1.00 20.43 92 ASN G N 1
ATOM 14997 C CA . ASN G 1 69 ? 39.258 -47.647 19.809 1.00 20.76 92 ASN G CA 1
ATOM 14998 C C . ASN G 1 69 ? 39.704 -46.242 19.408 1.00 20.86 92 ASN G C 1
ATOM 14999 O O . ASN G 1 69 ? 40.888 -45.914 19.478 1.00 20.84 92 ASN G O 1
ATOM 15004 N N . ILE G 1 70 ? 38.740 -45.424 18.988 1.00 20.92 93 ILE G N 1
ATOM 15005 C CA . ILE G 1 70 ? 39.001 -44.065 18.511 1.00 21.29 93 ILE G CA 1
ATOM 15006 C C . ILE G 1 70 ? 38.897 -43.069 19.665 1.00 21.79 93 ILE G C 1
ATOM 15007 O O . ILE G 1 70 ? 37.961 -43.126 20.475 1.00 21.16 93 ILE G O 1
ATOM 15012 N N . ASN G 1 71 ? 39.873 -42.171 19.748 1.00 22.33 94 ASN G N 1
ATOM 15013 C CA . ASN G 1 71 ? 39.782 -41.062 20.681 1.00 23.08 94 ASN G CA 1
ATOM 15014 C C . ASN G 1 71 ? 39.671 -39.748 19.930 1.00 23.41 94 ASN G C 1
ATOM 15015 O O . ASN G 1 71 ? 40.511 -39.417 19.093 1.00 23.23 94 ASN G O 1
ATOM 15020 N N . ILE G 1 72 ? 38.607 -39.014 20.223 1.00 23.38 95 ILE G N 1
ATOM 15021 C CA . ILE G 1 72 ? 38.366 -37.745 19.582 1.00 24.00 95 ILE G CA 1
ATOM 15022 C C . ILE G 1 72 ? 38.387 -36.711 20.687 1.00 24.72 95 ILE G C 1
ATOM 15023 O O . ILE G 1 72 ? 37.616 -36.800 21.642 1.00 25.00 95 ILE G O 1
ATOM 15028 N N . ASN G 1 73 ? 39.296 -35.752 20.581 1.00 25.41 96 ASN G N 1
ATOM 15029 C CA . ASN G 1 73 ? 39.371 -34.690 21.578 1.00 26.13 96 ASN G CA 1
ATOM 15030 C C . ASN G 1 73 ? 39.685 -33.331 20.963 1.00 26.13 96 ASN G C 1
ATOM 15031 O O . ASN G 1 73 ? 39.846 -33.216 19.743 1.00 26.08 96 ASN G O 1
ATOM 15036 N N . GLY G 1 74 ? 39.726 -32.302 21.803 1.00 26.00 97 GLY G N 1
ATOM 15037 C CA . GLY G 1 74 ? 40.044 -30.958 21.342 1.00 26.05 97 GLY G CA 1
ATOM 15038 C C . GLY G 1 74 ? 41.172 -30.346 22.140 1.00 26.14 97 GLY G C 1
ATOM 15039 O O . GLY G 1 74 ? 41.260 -30.544 23.355 1.00 26.01 97 GLY G O 1
ATOM 15040 N N . ALA G 1 75 ? 42.034 -29.602 21.449 1.00 26.17 98 ALA G N 1
ATOM 15041 C CA . ALA G 1 75 ? 43.148 -28.903 22.080 1.00 26.32 98 ALA G CA 1
ATOM 15042 C C . ALA G 1 75 ? 42.675 -27.687 22.880 1.00 26.46 98 ALA G C 1
ATOM 15043 O O . ALA G 1 75 ? 41.552 -27.203 22.708 1.00 26.25 98 ALA G O 1
ATOM 15045 N N . SER G 1 76 ? 43.552 -27.202 23.753 1.00 26.55 99 SER G N 1
ATOM 15046 C CA . SER G 1 76 ? 43.325 -25.974 24.496 1.00 26.66 99 SER G CA 1
ATOM 15047 C C . SER G 1 76 ? 42.968 -24.843 23.526 1.00 26.24 99 SER G C 1
ATOM 15048 O O . SER G 1 76 ? 43.677 -24.618 22.541 1.00 26.56 99 SER G O 1
ATOM 15051 N N . GLY G 1 77 ? 41.852 -24.166 23.791 1.00 25.55 100 GLY G N 1
ATOM 15052 C CA . GLY G 1 77 ? 41.406 -23.033 22.975 1.00 24.86 100 GLY G CA 1
ATOM 15053 C C . GLY G 1 77 ? 40.713 -23.370 21.663 1.00 24.39 100 GLY G C 1
ATOM 15054 O O . GLY G 1 77 ? 40.341 -22.470 20.904 1.00 24.34 100 GLY G O 1
ATOM 15055 N N . HIS G 1 78 ? 40.526 -24.661 21.394 1.00 23.97 101 HIS G N 1
ATOM 15056 C CA . HIS G 1 78 ? 39.877 -25.101 20.162 1.00 23.69 101 HIS G CA 1
ATOM 15057 C C . HIS G 1 78 ? 38.383 -24.766 20.184 1.00 23.67 101 HIS G C 1
ATOM 15058 O O . HIS G 1 78 ? 37.765 -24.685 21.256 1.00 23.52 101 HIS G O 1
ATOM 15065 N N . SER G 1 79 ? 37.813 -24.578 18.997 1.00 23.53 102 SER G N 1
ATOM 15066 C CA . SER G 1 79 ? 36.360 -24.489 18.851 1.00 23.31 102 SER G CA 1
ATOM 15067 C C . SER G 1 79 ? 35.883 -25.104 17.535 1.00 23.10 102 SER G C 1
ATOM 15068 O O . SER G 1 79 ? 36.641 -25.206 16.560 1.00 22.98 102 SER G O 1
ATOM 15071 N N . ILE G 1 80 ? 34.627 -25.545 17.537 1.00 22.68 103 ILE G N 1
ATOM 15072 C CA . ILE G 1 80 ? 33.937 -25.964 16.326 1.00 22.15 103 ILE G CA 1
ATOM 15073 C C . ILE G 1 80 ? 32.717 -25.048 16.186 1.00 22.19 103 ILE G C 1
ATOM 15074 O O . ILE G 1 80 ? 31.699 -25.228 16.867 1.00 22.31 103 ILE G O 1
ATOM 15079 N N . ASP G 1 81 ? 32.850 -24.040 15.327 1.00 21.81 104 ASP G N 1
ATOM 15080 C CA . ASP G 1 81 ? 31.841 -22.989 15.174 1.00 21.73 104 ASP G CA 1
ATOM 15081 C C . ASP G 1 81 ? 31.108 -23.134 13.839 1.00 21.58 104 ASP G C 1
ATOM 15082 O O . ASP G 1 81 ? 31.635 -22.763 12.785 1.00 21.87 104 ASP G O 1
ATOM 15087 N N . CYS G 1 82 ? 29.894 -23.676 13.896 1.00 21.39 105 CYS G N 1
ATOM 15088 C CA . CYS G 1 82 ? 29.104 -23.945 12.693 1.00 20.74 105 CYS G CA 1
ATOM 15089 C C . CYS G 1 82 ? 28.403 -22.709 12.131 1.00 20.15 105 CYS G C 1
ATOM 15090 O O . CYS G 1 82 ? 27.798 -22.783 11.064 1.00 19.81 105 CYS G O 1
ATOM 15093 N N . GLN G 1 83 ? 28.473 -21.587 12.851 1.00 20.22 106 GLN G N 1
ATOM 15094 C CA . GLN G 1 83 ? 27.794 -20.346 12.449 1.00 19.95 106 GLN G CA 1
ATOM 15095 C C . GLN G 1 83 ? 26.355 -20.654 12.000 1.00 20.03 106 GLN G C 1
ATOM 15096 O O . GLN G 1 83 ? 25.920 -20.252 10.918 1.00 19.59 106 GLN G O 1
ATOM 15102 N N . GLY G 1 84 ? 25.645 -21.400 12.852 1.00 19.91 107 GLY G N 1
ATOM 15103 C CA . GLY G 1 84 ? 24.299 -21.891 12.568 1.00 20.15 107 GLY G CA 1
ATOM 15104 C C . GLY G 1 84 ? 23.254 -20.851 12.214 1.00 20.11 107 GLY G C 1
ATOM 15105 O O . GLY G 1 84 ? 22.295 -21.166 11.516 1.00 20.28 107 GLY G O 1
ATOM 15106 N N . SER G 1 85 ? 23.432 -19.616 12.679 1.00 20.41 108 SER G N 1
ATOM 15107 C CA . SER G 1 85 ? 22.477 -18.542 12.371 1.00 20.80 108 SER G CA 1
ATOM 15108 C C . SER G 1 85 ? 22.340 -18.249 10.873 1.00 21.09 108 SER G C 1
ATOM 15109 O O . SER G 1 85 ? 21.367 -17.612 10.450 1.00 21.74 108 SER G O 1
ATOM 15112 N N . ARG G 1 86 ? 23.314 -18.704 10.084 1.00 21.11 109 ARG G N 1
ATOM 15113 C CA . ARG G 1 86 ? 23.231 -18.650 8.621 1.00 21.14 109 ARG G CA 1
ATOM 15114 C C . ARG G 1 86 ? 22.049 -19.466 8.071 1.00 21.29 109 ARG G C 1
ATOM 15115 O O . ARG G 1 86 ? 21.479 -19.118 7.027 1.00 21.20 109 ARG G O 1
ATOM 15123 N N . TRP G 1 87 ? 21.695 -20.537 8.784 1.00 20.72 110 TRP G N 1
ATOM 15124 C CA . TRP G 1 87 ? 20.548 -21.374 8.452 1.00 21.14 110 TRP G CA 1
ATOM 15125 C C . TRP G 1 87 ? 19.296 -21.027 9.265 1.00 21.50 110 TRP G C 1
ATOM 15126 O O . TRP G 1 87 ? 18.199 -20.960 8.703 1.00 21.69 110 TRP G O 1
ATOM 15137 N N . TRP G 1 88 ? 19.454 -20.828 10.578 1.00 21.87 111 TRP G N 1
ATOM 15138 C CA . TRP G 1 88 ? 18.302 -20.636 11.475 1.00 22.51 111 TRP G CA 1
ATOM 15139 C C . TRP G 1 88 ? 17.256 -19.685 10.885 1.00 23.34 111 TRP G C 1
ATOM 15140 O O . TRP G 1 88 ? 17.569 -18.552 10.502 1.00 23.26 111 TRP G O 1
ATOM 15151 N N . ASP G 1 89 ? 16.019 -20.166 10.816 1.00 24.17 112 ASP G N 1
ATOM 15152 C CA . ASP G 1 89 ? 14.905 -19.403 10.253 1.00 25.15 112 ASP G CA 1
ATOM 15153 C C . ASP G 1 89 ? 13.609 -19.616 11.053 1.00 25.90 112 ASP G C 1
ATOM 15154 O O . ASP G 1 89 ? 12.514 -19.354 10.552 1.00 25.87 112 ASP G O 1
ATOM 15159 N N . SER G 1 90 ? 13.768 -20.088 12.296 1.00 26.85 113 SER G N 1
ATOM 15160 C CA . SER G 1 90 ? 12.672 -20.394 13.245 1.00 28.01 113 SER G CA 1
ATOM 15161 C C . SER G 1 90 ? 11.922 -21.695 12.941 1.00 28.59 113 SER G C 1
ATOM 15162 O O . SER G 1 90 ? 10.973 -22.056 13.654 1.00 28.65 113 SER G O 1
ATOM 15165 N N . LYS G 1 91 ? 12.358 -22.410 11.904 1.00 28.99 114 LYS G N 1
ATOM 15166 C CA . LYS G 1 91 ? 11.636 -23.596 11.450 1.00 29.60 114 LYS G CA 1
ATOM 15167 C C . LYS G 1 91 ? 12.395 -24.907 11.671 1.00 29.83 114 LYS G C 1
ATOM 15168 O O . LYS G 1 91 ? 11.800 -25.986 11.608 1.00 29.89 114 LYS G O 1
ATOM 15174 N N . GLY G 1 92 ? 13.699 -24.815 11.937 1.00 30.08 115 GLY G N 1
ATOM 15175 C CA . GLY G 1 92 ? 14.515 -25.999 12.231 1.00 30.42 115 GLY G CA 1
ATOM 15176 C C . GLY G 1 92 ? 14.488 -27.069 11.154 1.00 30.62 115 GLY G C 1
ATOM 15177 O O . GLY G 1 92 ? 14.556 -26.768 9.959 1.00 30.59 115 GLY G O 1
ATOM 15178 N N . SER G 1 93 ? 14.374 -28.324 11.582 1.00 30.83 116 SER G N 1
ATOM 15179 C CA . SER G 1 93 ? 14.428 -29.469 10.668 1.00 31.26 116 SER G CA 1
ATOM 15180 C C . SER G 1 93 ? 13.068 -29.825 10.056 1.00 31.46 116 SER G C 1
ATOM 15181 O O . SER G 1 93 ? 12.947 -30.826 9.337 1.00 31.76 116 SER G O 1
ATOM 15184 N N . ASN G 1 94 ? 12.061 -28.995 10.327 1.00 31.40 117 ASN G N 1
ATOM 15185 C CA . ASN G 1 94 ? 10.687 -29.267 9.901 1.00 31.41 117 ASN G CA 1
ATOM 15186 C C . ASN G 1 94 ? 10.177 -28.389 8.752 1.00 30.99 117 ASN G C 1
ATOM 15187 O O . ASN G 1 94 ? 9.086 -28.620 8.215 1.00 31.25 117 ASN G O 1
ATOM 15192 N N . GLY G 1 95 ? 10.964 -27.388 8.379 1.00 30.17 118 GLY G N 1
ATOM 15193 C CA . GLY G 1 95 ? 10.593 -26.497 7.287 1.00 29.20 118 GLY G CA 1
ATOM 15194 C C . GLY G 1 95 ? 11.666 -25.476 6.987 1.00 28.48 118 GLY G C 1
ATOM 15195 O O . GLY G 1 95 ? 12.792 -25.568 7.502 1.00 28.27 118 GLY G O 1
ATOM 15196 N N . GLY G 1 96 ? 11.305 -24.501 6.156 1.00 27.53 119 GLY G N 1
ATOM 15197 C CA . GLY G 1 96 ? 12.216 -23.452 5.740 1.00 26.69 119 GLY G CA 1
ATOM 15198 C C . GLY G 1 96 ? 13.427 -24.042 5.048 1.00 26.10 119 GLY G C 1
ATOM 15199 O O . GLY G 1 96 ? 13.303 -24.978 4.250 1.00 26.26 119 GLY G O 1
ATOM 15200 N N . LYS G 1 97 ? 14.596 -23.502 5.375 1.00 25.19 120 LYS G N 1
ATOM 15201 C CA . LYS G 1 97 ? 15.859 -23.946 4.794 1.00 24.65 120 LYS G CA 1
ATOM 15202 C C . LYS G 1 97 ? 16.162 -25.401 5.149 1.00 24.45 120 LYS G C 1
ATOM 15203 O O . LYS G 1 97 ? 15.785 -25.884 6.226 1.00 24.10 120 LYS G O 1
ATOM 15209 N N . THR G 1 98 ? 16.840 -26.097 4.239 1.00 24.25 121 THR G N 1
ATOM 15210 C CA . THR G 1 98 ? 17.370 -27.422 4.545 1.00 24.04 121 THR G CA 1
ATOM 15211 C C . THR G 1 98 ? 18.673 -27.217 5.331 1.00 23.64 121 THR G C 1
ATOM 15212 O O . THR G 1 98 ? 19.608 -26.563 4.849 1.00 23.47 121 THR G O 1
ATOM 15216 N N . LYS G 1 99 ? 18.708 -27.748 6.552 1.00 22.90 122 LYS G N 1
ATOM 15217 C CA . LYS G 1 99 ? 19.803 -27.475 7.491 1.00 22.11 122 LYS G CA 1
ATOM 15218 C C . LYS G 1 99 ? 20.580 -28.751 7.849 1.00 22.02 122 LYS G C 1
ATOM 15219 O O . LYS G 1 99 ? 19.975 -29.799 8.106 1.00 21.57 122 LYS G O 1
ATOM 15225 N N . PRO G 1 100 ? 21.926 -28.668 7.848 1.00 21.93 123 PRO G N 1
ATOM 15226 C CA . PRO G 1 100 ? 22.736 -29.867 8.058 1.00 21.82 123 PRO G CA 1
ATOM 15227 C C . PRO G 1 100 ? 22.890 -30.278 9.518 1.00 21.94 123 PRO G C 1
ATOM 15228 O O . PRO G 1 100 ? 23.133 -29.434 10.389 1.00 21.21 123 PRO G O 1
ATOM 15232 N N . LYS G 1 101 ? 22.726 -31.579 9.754 1.00 22.03 124 LYS G N 1
ATOM 15233 C CA . LYS G 1 101 ? 23.076 -32.232 11.009 1.00 22.73 124 LYS G CA 1
ATOM 15234 C C . LYS G 1 101 ? 24.564 -32.014 11.277 1.00 22.63 124 LYS G C 1
ATOM 15235 O O . LYS G 1 101 ? 25.366 -31.946 10.336 1.00 22.72 124 LYS G O 1
ATOM 15241 N N . PHE G 1 102 ? 24.942 -31.915 12.548 1.00 21.92 125 PHE G N 1
ATOM 15242 C CA . PHE G 1 102 ? 26.309 -31.520 12.870 1.00 21.60 125 PHE G CA 1
ATOM 15243 C C . PHE G 1 102 ? 27.319 -32.680 12.884 1.00 21.44 125 PHE G C 1
ATOM 15244 O O . PHE G 1 102 ? 28.210 -32.744 12.033 1.00 20.64 125 PHE G O 1
ATOM 15252 N N . PHE G 1 103 ? 27.154 -33.603 13.828 1.00 21.53 126 PHE G N 1
ATOM 15253 C CA . PHE G 1 103 ? 28.215 -34.555 14.161 1.00 21.64 126 PHE G CA 1
ATOM 15254 C C . PHE G 1 103 ? 27.644 -35.965 14.236 1.00 21.70 126 PHE G C 1
ATOM 15255 O O . PHE G 1 103 ? 26.873 -36.276 15.143 1.00 21.64 126 PHE G O 1
ATOM 15263 N N . TYR G 1 104 ? 28.008 -36.805 13.270 1.00 21.55 127 TYR G N 1
ATOM 15264 C CA . TYR G 1 104 ? 27.597 -38.204 13.287 1.00 21.77 127 TYR G CA 1
ATOM 15265 C C . TYR G 1 104 ? 28.625 -39.026 14.053 1.00 21.31 127 TYR G C 1
ATOM 15266 O O . TYR G 1 104 ? 29.706 -39.328 13.541 1.00 21.27 127 TYR G O 1
ATOM 15275 N N . ALA G 1 105 ? 28.291 -39.341 15.298 1.00 21.01 128 ALA G N 1
ATOM 15276 C CA . ALA G 1 105 ? 29.054 -40.288 16.100 1.00 20.63 128 ALA G CA 1
ATOM 15277 C C . ALA G 1 105 ? 28.435 -41.653 15.824 1.00 20.37 128 ALA G C 1
ATOM 15278 O O . ALA G 1 105 ? 27.710 -42.205 16.657 1.00 19.88 128 ALA G O 1
ATOM 15280 N N . HIS G 1 106 ? 28.702 -42.172 14.624 1.00 20.24 129 HIS G N 1
ATOM 15281 C CA . HIS G 1 106 ? 28.026 -43.376 14.133 1.00 20.22 129 HIS G CA 1
ATOM 15282 C C . HIS G 1 106 ? 29.011 -44.515 13.999 1.00 20.09 129 HIS G C 1
ATOM 15283 O O . HIS G 1 106 ? 30.121 -44.318 13.517 1.00 20.55 129 HIS G O 1
ATOM 15290 N N . SER G 1 107 ? 28.609 -45.705 14.438 1.00 20.04 130 SER G N 1
ATOM 15291 C CA . SER G 1 107 ? 29.466 -46.895 14.359 1.00 20.01 130 SER G CA 1
ATOM 15292 C C . SER G 1 107 ? 30.850 -46.661 14.996 1.00 20.16 130 SER G C 1
ATOM 15293 O O . SER G 1 107 ? 31.892 -47.059 14.451 1.00 20.61 130 SER G O 1
ATOM 15296 N N . LEU G 1 108 ? 30.841 -45.999 16.149 1.00 19.80 131 LEU G N 1
ATOM 15297 C CA . LEU G 1 108 ? 32.029 -45.900 16.988 1.00 19.77 131 LEU G CA 1
ATOM 15298 C C . LEU G 1 108 ? 31.994 -47.038 17.987 1.00 19.53 131 LEU G C 1
ATOM 15299 O O . LEU G 1 108 ? 30.983 -47.248 18.665 1.00 19.63 131 LEU G O 1
ATOM 15304 N N . LYS G 1 109 ? 33.085 -47.792 18.055 1.00 19.57 132 LYS G N 1
ATOM 15305 C CA . LYS G 1 109 ? 33.167 -48.923 18.969 1.00 19.52 132 LYS G CA 1
ATOM 15306 C C . LYS G 1 109 ? 34.318 -48.714 19.938 1.00 19.89 132 LYS G C 1
ATOM 15307 O O . LYS G 1 109 ? 35.422 -48.357 19.520 1.00 19.81 132 LYS G O 1
ATOM 15313 N N . SER G 1 110 ? 34.058 -48.932 21.229 1.00 20.07 133 SER G N 1
ATOM 15314 C CA . SER G 1 110 ? 35.092 -48.816 22.275 1.00 20.38 133 SER G CA 1
ATOM 15315 C C . SER G 1 110 ? 35.889 -47.528 22.114 1.00 20.15 133 SER G C 1
ATOM 15316 O O . SER G 1 110 ? 37.119 -47.549 22.095 1.00 20.08 133 SER G O 1
ATOM 15319 N N . SER G 1 111 ? 35.168 -46.418 21.997 1.00 20.04 134 SER G N 1
ATOM 15320 C CA . SER G 1 111 ? 35.740 -45.133 21.642 1.00 20.05 134 SER G CA 1
ATOM 15321 C C . SER G 1 111 ? 35.323 -44.073 22.655 1.00 20.41 134 SER G C 1
ATOM 15322 O O . SER G 1 111 ? 34.462 -44.326 23.507 1.00 20.31 134 SER G O 1
ATOM 15325 N N . ASN G 1 112 ? 35.948 -42.899 22.563 1.00 20.40 135 ASN G N 1
ATOM 15326 C CA . ASN G 1 112 ? 35.658 -41.780 23.450 1.00 20.92 135 ASN G CA 1
ATOM 15327 C C . ASN G 1 112 ? 35.709 -40.450 22.721 1.00 21.29 135 ASN G C 1
ATOM 15328 O O . ASN G 1 112 ? 36.585 -40.217 21.877 1.00 21.56 135 ASN G O 1
ATOM 15333 N N . ILE G 1 113 ? 34.764 -39.585 23.066 1.00 21.45 136 ILE G N 1
ATOM 15334 C CA . ILE G 1 113 ? 34.774 -38.182 22.665 1.00 21.84 136 ILE G CA 1
ATOM 15335 C C . ILE G 1 113 ? 35.026 -37.364 23.931 1.00 22.29 136 ILE G C 1
ATOM 15336 O O . ILE G 1 113 ? 34.347 -37.571 24.944 1.00 22.16 136 ILE G O 1
ATOM 15341 N N . LYS G 1 114 ? 36.004 -36.457 23.897 1.00 22.72 137 LYS G N 1
ATOM 15342 C CA . LYS G 1 114 ? 36.321 -35.655 25.083 1.00 23.23 137 LYS G CA 1
ATOM 15343 C C . LYS G 1 114 ? 36.524 -34.177 24.796 1.00 23.05 137 LYS G C 1
ATOM 15344 O O . LYS G 1 114 ? 37.342 -33.800 23.947 1.00 22.90 137 LYS G O 1
ATOM 15350 N N . GLY G 1 115 ? 35.774 -33.353 25.520 1.00 22.77 138 GLY G N 1
ATOM 15351 C CA . GLY G 1 115 ? 36.061 -31.933 25.651 1.00 22.97 138 GLY G CA 1
ATOM 15352 C C . GLY G 1 115 ? 35.863 -31.075 24.422 1.00 22.80 138 GLY G C 1
ATOM 15353 O O . GLY G 1 115 ? 36.413 -29.977 24.347 1.00 23.24 138 GLY G O 1
ATOM 15354 N N . LEU G 1 116 ? 35.081 -31.569 23.465 1.00 22.48 139 LEU G N 1
ATOM 15355 C CA . LEU G 1 116 ? 34.788 -30.820 22.251 1.00 22.20 139 LEU G CA 1
ATOM 15356 C C . LEU G 1 116 ? 33.976 -29.583 22.576 1.00 22.28 139 LEU G C 1
ATOM 15357 O O . LEU G 1 116 ? 33.012 -29.636 23.347 1.00 22.00 139 LEU G O 1
ATOM 15362 N N . ASN G 1 117 ? 34.385 -28.476 21.973 1.00 21.97 140 ASN G N 1
ATOM 15363 C CA . ASN G 1 117 ? 33.788 -27.180 22.224 1.00 22.42 140 ASN G CA 1
ATOM 15364 C C . ASN G 1 117 ? 33.026 -26.710 20.987 1.00 22.28 140 ASN G C 1
ATOM 15365 O O . ASN G 1 117 ? 33.621 -26.233 20.013 1.00 22.34 140 ASN G O 1
ATOM 15370 N N . VAL G 1 118 ? 31.705 -26.839 21.051 1.00 22.03 141 VAL G N 1
ATOM 15371 C CA . VAL G 1 118 ? 30.836 -26.682 19.887 1.00 21.98 141 VAL G CA 1
ATOM 15372 C C . VAL G 1 118 ? 29.916 -25.472 20.026 1.00 22.07 141 VAL G C 1
ATOM 15373 O O . VAL G 1 118 ? 29.255 -25.291 21.059 1.00 22.19 141 VAL G O 1
ATOM 15377 N N . LEU G 1 119 ? 29.873 -24.659 18.973 1.00 22.06 142 LEU G N 1
ATOM 15378 C CA . LEU G 1 119 ? 29.058 -23.448 18.966 1.00 22.16 142 LEU G CA 1
ATOM 15379 C C . LEU G 1 119 ? 28.149 -23.368 17.748 1.00 22.17 142 LEU G C 1
ATOM 15380 O O . LEU G 1 119 ? 28.572 -23.644 16.618 1.00 22.31 142 LEU G O 1
ATOM 15385 N N . ASN G 1 120 ? 26.892 -23.007 18.005 1.00 21.71 143 ASN G N 1
ATOM 15386 C CA . ASN G 1 120 ? 25.911 -22.653 16.972 1.00 21.16 143 ASN G CA 1
ATOM 15387 C C . ASN G 1 120 ? 25.675 -23.689 15.874 1.00 20.74 143 ASN G C 1
ATOM 15388 O O . ASN G 1 120 ? 25.945 -23.429 14.707 1.00 20.22 143 ASN G O 1
ATOM 15393 N N . THR G 1 121 ? 25.166 -24.860 16.255 1.00 20.68 144 THR G N 1
ATOM 15394 C CA . THR G 1 121 ? 24.808 -25.881 15.267 1.00 20.71 144 THR G CA 1
ATOM 15395 C C . THR G 1 121 ? 23.534 -25.470 14.509 1.00 21.04 144 THR G C 1
ATOM 15396 O O . THR G 1 121 ? 22.593 -24.934 15.114 1.00 20.80 144 THR G O 1
ATOM 15400 N N . PRO G 1 122 ? 23.516 -25.679 13.174 1.00 21.33 145 PRO G N 1
ATOM 15401 C CA . PRO G 1 122 ? 22.331 -25.332 12.372 1.00 21.55 145 PRO G CA 1
ATOM 15402 C C . PRO G 1 122 ? 21.050 -25.979 12.929 1.00 21.46 145 PRO G C 1
ATOM 15403 O O . PRO G 1 122 ? 20.037 -25.292 13.110 1.00 21.36 145 PRO G O 1
ATOM 15407 N N . VAL G 1 123 ? 21.121 -27.281 13.207 1.00 21.28 146 VAL G N 1
ATOM 15408 C CA . VAL G 1 123 ? 20.033 -28.042 13.829 1.00 21.15 146 VAL G CA 1
ATOM 15409 C C . VAL G 1 123 ? 20.629 -28.966 14.913 1.00 21.25 146 VAL G C 1
ATOM 15410 O O . VAL G 1 123 ? 21.386 -28.496 15.764 1.00 20.80 146 VAL G O 1
ATOM 15414 N N . GLN G 1 124 ? 20.318 -30.265 14.887 1.00 21.43 147 GLN G N 1
ATOM 15415 C CA . GLN G 1 124 ? 20.829 -31.153 15.935 1.00 21.87 147 GLN G CA 1
ATOM 15416 C C . GLN G 1 124 ? 22.358 -31.311 15.912 1.00 21.58 147 GLN G C 1
ATOM 15417 O O . GLN G 1 124 ? 23.000 -31.277 14.849 1.00 21.06 147 GLN G O 1
ATOM 15423 N N . ALA G 1 125 ? 22.928 -31.456 17.106 1.00 21.25 148 ALA G N 1
ATOM 15424 C CA . ALA G 1 125 ? 24.371 -31.492 17.271 1.00 20.80 148 ALA G CA 1
ATOM 15425 C C . ALA G 1 125 ? 24.906 -32.927 17.112 1.00 20.73 148 ALA G C 1
ATOM 15426 O O . ALA G 1 125 ? 25.274 -33.329 16.001 1.00 20.62 148 ALA G O 1
ATOM 15428 N N . PHE G 1 126 ? 24.907 -33.709 18.192 1.00 20.15 149 PHE G N 1
ATOM 15429 C CA . PHE G 1 126 ? 25.495 -35.045 18.145 1.00 20.05 149 PHE G CA 1
ATOM 15430 C C . PHE G 1 126 ? 24.431 -36.097 17.924 1.00 20.05 149 PHE G C 1
ATOM 15431 O O . PHE G 1 126 ? 23.508 -36.244 18.733 1.00 20.01 149 PHE G O 1
ATOM 15439 N N . SER G 1 127 ? 24.551 -36.806 16.805 1.00 19.82 150 SER G N 1
ATOM 15440 C CA . SER G 1 127 ? 23.788 -38.021 16.589 1.00 19.58 150 SER G CA 1
ATOM 15441 C C . SER G 1 127 ? 24.679 -39.191 16.966 1.00 19.80 150 SER G C 1
ATOM 15442 O O . SER G 1 127 ? 25.772 -39.354 16.413 1.00 20.11 150 SER G O 1
ATOM 15445 N N . ILE G 1 128 ? 24.227 -39.981 17.935 1.00 19.51 151 ILE G N 1
ATOM 15446 C CA . ILE G 1 128 ? 24.941 -41.181 18.363 1.00 19.89 151 ILE G CA 1
ATOM 15447 C C . ILE G 1 128 ? 24.118 -42.376 17.901 1.00 20.22 151 ILE G C 1
ATOM 15448 O O . ILE G 1 128 ? 23.002 -42.602 18.384 1.00 19.71 151 ILE G O 1
ATOM 15453 N N . ASN G 1 129 ? 24.665 -43.117 16.941 1.00 20.40 152 ASN G N 1
ATOM 15454 C CA . ASN G 1 129 ? 23.932 -44.205 16.320 1.00 21.17 152 ASN G CA 1
ATOM 15455 C C . ASN G 1 129 ? 24.836 -45.380 15.975 1.00 21.26 152 ASN G C 1
ATOM 15456 O O . ASN G 1 129 ? 25.973 -45.185 15.551 1.00 20.76 152 ASN G O 1
ATOM 15461 N N . SER G 1 130 ? 24.323 -46.592 16.184 1.00 21.30 153 SER G N 1
ATOM 15462 C CA . SER G 1 130 ? 25.081 -47.829 15.955 1.00 22.22 153 SER G CA 1
ATOM 15463 C C . SER G 1 130 ? 26.403 -47.835 16.724 1.00 22.07 153 SER G C 1
ATOM 15464 O O . SER G 1 130 ? 27.399 -48.362 16.236 1.00 22.70 153 SER G O 1
ATOM 15467 N N . ALA G 1 131 ? 26.406 -47.234 17.912 1.00 21.94 154 ALA G N 1
ATOM 15468 C CA . ALA G 1 131 ? 27.610 -47.168 18.752 1.00 21.67 154 ALA G CA 1
ATOM 15469 C C . ALA G 1 131 ? 27.662 -48.331 19.732 1.00 21.46 154 ALA G C 1
ATOM 15470 O O . ALA G 1 131 ? 26.625 -48.785 20.236 1.00 21.32 154 ALA G O 1
ATOM 15472 N N . THR G 1 132 ? 28.874 -48.815 19.990 1.00 20.32 155 THR G N 1
ATOM 15473 C CA . THR G 1 132 ? 29.081 -49.913 20.936 1.00 19.98 155 THR G CA 1
ATOM 15474 C C . THR G 1 132 ? 30.162 -49.506 21.929 1.00 19.75 155 THR G C 1
ATOM 15475 O O . THR G 1 132 ? 31.357 -49.642 21.639 1.00 20.47 155 THR G O 1
ATOM 15479 N N . THR G 1 133 ? 29.738 -49.005 23.091 1.00 19.46 156 THR G N 1
ATOM 15480 C CA . THR G 1 133 ? 30.661 -48.557 24.140 1.00 19.61 156 THR G CA 1
ATOM 15481 C C . THR G 1 133 ? 31.372 -47.269 23.700 1.00 19.56 156 THR G C 1
ATOM 15482 O O . THR G 1 133 ? 32.459 -47.296 23.114 1.00 19.56 156 THR G O 1
ATOM 15486 N N . LEU G 1 134 ? 30.721 -46.145 23.971 1.00 19.30 157 LEU G N 1
ATOM 15487 C CA . LEU G 1 134 ? 31.217 -44.843 23.564 1.00 19.31 157 LEU G CA 1
ATOM 15488 C C . LEU G 1 134 ? 31.095 -43.882 24.739 1.00 19.36 157 LEU G C 1
ATOM 15489 O O . LEU G 1 134 ? 29.998 -43.685 25.281 1.00 19.45 157 LEU G O 1
ATOM 15494 N N . GLY G 1 135 ? 32.231 -43.319 25.142 1.00 19.33 158 GLY G N 1
ATOM 15495 C CA . GLY G 1 135 ? 32.272 -42.260 26.149 1.00 19.25 158 GLY G CA 1
ATOM 15496 C C . GLY G 1 135 ? 32.187 -40.895 25.491 1.00 19.22 158 GLY G C 1
ATOM 15497 O O . GLY G 1 135 ? 32.746 -40.672 24.411 1.00 19.10 158 GLY G O 1
ATOM 15498 N N . VAL G 1 136 ? 31.473 -39.983 26.143 1.00 18.94 159 VAL G N 1
ATOM 15499 C CA . VAL G 1 136 ? 31.278 -38.630 25.643 1.00 18.73 159 VAL G CA 1
ATOM 15500 C C . VAL G 1 136 ? 31.418 -37.727 26.855 1.00 18.79 159 VAL G C 1
ATOM 15501 O O . VAL G 1 136 ? 30.461 -37.536 27.615 1.00 18.68 159 VAL G O 1
ATOM 15505 N N . TYR G 1 137 ? 32.627 -37.198 27.038 1.00 18.33 160 TYR G N 1
ATOM 15506 C CA . TYR G 1 137 ? 33.004 -36.514 28.266 1.00 19.04 160 TYR G CA 1
ATOM 15507 C C . TYR G 1 137 ? 33.228 -35.017 28.065 1.00 19.10 160 TYR G C 1
ATOM 15508 O O . TYR G 1 137 ? 33.956 -34.605 27.156 1.00 18.78 160 TYR G O 1
ATOM 15517 N N . ASP G 1 138 ? 32.597 -34.220 28.925 1.00 19.38 161 ASP G N 1
ATOM 15518 C CA . ASP G 1 138 ? 32.917 -32.791 29.076 1.00 19.66 161 ASP G CA 1
ATOM 15519 C C . ASP G 1 138 ? 32.734 -32.006 27.784 1.00 19.47 161 ASP G C 1
ATOM 15520 O O . ASP G 1 138 ? 33.516 -31.094 27.469 1.00 19.17 161 ASP G O 1
ATOM 15525 N N . VAL G 1 139 ? 31.691 -32.362 27.048 1.00 18.93 162 VAL G N 1
ATOM 15526 C CA . VAL G 1 139 ? 31.372 -31.693 25.802 1.00 19.10 162 VAL G CA 1
ATOM 15527 C C . VAL G 1 139 ? 30.570 -30.425 26.075 1.00 19.22 162 VAL G C 1
ATOM 15528 O O . VAL G 1 139 ? 29.593 -30.437 26.835 1.00 19.42 162 VAL G O 1
ATOM 15532 N N . ILE G 1 140 ? 31.012 -29.326 25.467 1.00 19.49 163 ILE G N 1
ATOM 15533 C CA . ILE G 1 140 ? 30.293 -28.056 25.532 1.00 19.46 163 ILE G CA 1
ATOM 15534 C C . ILE G 1 140 ? 29.534 -27.849 24.224 1.00 19.42 163 ILE G C 1
ATOM 15535 O O . ILE G 1 140 ? 30.116 -27.907 23.135 1.00 19.60 163 ILE G O 1
ATOM 15540 N N . ILE G 1 141 ? 28.229 -27.636 24.342 1.00 19.40 164 ILE G N 1
ATOM 15541 C CA . ILE G 1 141 ? 27.391 -27.271 23.206 1.00 19.73 164 ILE G CA 1
ATOM 15542 C C . ILE G 1 141 ? 26.692 -25.957 23.530 1.00 20.13 164 ILE G C 1
ATOM 15543 O O . ILE G 1 141 ? 25.758 -25.908 24.345 1.00 19.98 164 ILE G O 1
ATOM 15548 N N . ASP G 1 142 ? 27.166 -24.894 22.893 1.00 20.30 165 ASP G N 1
ATOM 15549 C CA . ASP G 1 142 ? 26.612 -23.571 23.097 1.00 20.64 165 ASP G CA 1
ATOM 15550 C C . ASP G 1 142 ? 25.826 -23.108 21.871 1.00 20.97 165 ASP G C 1
ATOM 15551 O O . ASP G 1 142 ? 26.371 -22.524 20.937 1.00 20.62 165 ASP G O 1
ATOM 15556 N N . ASN G 1 143 ? 24.531 -23.395 21.897 1.00 21.21 166 ASN G N 1
ATOM 15557 C CA . ASN G 1 143 ? 23.597 -22.903 20.899 1.00 21.75 166 ASN G CA 1
ATOM 15558 C C . ASN G 1 143 ? 22.717 -21.817 21.506 1.00 21.84 166 ASN G C 1
ATOM 15559 O O . ASN G 1 143 ? 21.629 -21.552 20.996 1.00 22.11 166 ASN G O 1
ATOM 15564 N N . SER G 1 144 ? 23.190 -21.206 22.594 1.00 21.89 167 SER G N 1
ATOM 15565 C CA . SER G 1 144 ? 22.437 -20.168 23.327 1.00 22.02 167 SER G CA 1
ATOM 15566 C C . SER G 1 144 ? 22.038 -18.968 22.457 1.00 22.00 167 SER G C 1
ATOM 15567 O O . SER G 1 144 ? 21.004 -18.351 22.693 1.00 21.74 167 SER G O 1
ATOM 15570 N N . ALA G 1 145 ? 22.866 -18.654 21.459 1.00 22.27 168 ALA G N 1
ATOM 15571 C CA . ALA G 1 145 ? 22.584 -17.598 20.484 1.00 22.60 168 ALA G CA 1
ATOM 15572 C C . ALA G 1 145 ? 21.334 -17.905 19.659 1.00 23.00 168 ALA G C 1
ATOM 15573 O O . ALA G 1 145 ? 20.769 -17.007 19.019 1.00 23.05 168 ALA G O 1
ATOM 15575 N N . GLY G 1 146 ? 20.915 -19.170 19.686 1.00 22.97 169 GLY G N 1
ATOM 15576 C CA . GLY G 1 146 ? 19.730 -19.633 18.968 1.00 23.51 169 GLY G CA 1
ATOM 15577 C C . GLY G 1 146 ? 18.405 -19.280 19.613 1.00 23.69 169 GLY G C 1
ATOM 15578 O O . GLY G 1 146 ? 17.356 -19.389 18.975 1.00 23.70 169 GLY G O 1
ATOM 15579 N N . ASP G 1 147 ? 18.440 -18.860 20.877 1.00 24.17 170 ASP G N 1
ATOM 15580 C CA . ASP G 1 147 ? 17.221 -18.456 21.581 1.00 24.76 170 ASP G CA 1
ATOM 15581 C C . ASP G 1 147 ? 16.591 -17.253 20.901 1.00 24.72 170 ASP G C 1
ATOM 15582 O O . ASP G 1 147 ? 15.370 -17.155 20.786 1.00 24.91 170 ASP G O 1
ATOM 15587 N N . SER G 1 148 ? 17.447 -16.345 20.445 1.00 24.73 171 SER G N 1
ATOM 15588 C CA . SER G 1 148 ? 17.018 -15.078 19.887 1.00 24.69 171 SER G CA 1
ATOM 15589 C C . SER G 1 148 ? 17.029 -15.060 18.360 1.00 24.54 171 SER G C 1
ATOM 15590 O O . SER G 1 148 ? 16.247 -14.327 17.741 1.00 24.46 171 SER G O 1
ATOM 15593 N N . ALA G 1 149 ? 17.911 -15.871 17.765 1.00 24.15 172 ALA G N 1
ATOM 15594 C CA . ALA G 1 149 ? 18.155 -15.850 16.318 1.00 23.98 172 ALA G CA 1
ATOM 15595 C C . ALA G 1 149 ? 17.482 -16.983 15.529 1.00 23.90 172 ALA G C 1
ATOM 15596 O O . ALA G 1 149 ? 17.928 -17.328 14.432 1.00 24.18 172 ALA G O 1
ATOM 15598 N N . GLY G 1 150 ? 16.416 -17.554 16.088 1.00 23.51 173 GLY G N 1
ATOM 15599 C CA . GLY G 1 150 ? 15.572 -18.518 15.372 1.00 23.07 173 GLY G CA 1
ATOM 15600 C C . GLY G 1 150 ? 16.022 -19.971 15.358 1.00 22.53 173 GLY G C 1
ATOM 15601 O O . GLY G 1 150 ? 15.625 -20.725 14.474 1.00 22.61 173 GLY G O 1
ATOM 15602 N N . GLY G 1 151 ? 16.844 -20.364 16.332 1.00 22.26 174 GLY G N 1
ATOM 15603 C CA . GLY G 1 151 ? 17.320 -21.748 16.458 1.00 21.92 174 GLY G CA 1
ATOM 15604 C C . GLY G 1 151 ? 16.223 -22.695 16.922 1.00 21.77 174 GLY G C 1
ATOM 15605 O O . GLY G 1 151 ? 15.414 -22.347 17.793 1.00 21.25 174 GLY G O 1
ATOM 15606 N N . HIS G 1 152 ? 16.197 -23.888 16.331 1.00 21.85 175 HIS G N 1
ATOM 15607 C CA . HIS G 1 152 ? 15.111 -24.855 16.531 1.00 22.40 175 HIS G CA 1
ATOM 15608 C C . HIS G 1 152 ? 15.638 -26.248 16.210 1.00 22.03 175 HIS G C 1
ATOM 15609 O O . HIS G 1 152 ? 16.513 -26.386 15.353 1.00 21.50 175 HIS G O 1
ATOM 15616 N N . ASN G 1 153 ? 15.127 -27.271 16.903 1.00 21.64 176 ASN G N 1
ATOM 15617 C CA . ASN G 1 153 ? 15.593 -28.659 16.728 1.00 21.69 176 ASN G CA 1
ATOM 15618 C C . ASN G 1 153 ? 17.117 -28.788 16.895 1.00 21.31 176 ASN G C 1
ATOM 15619 O O . ASN G 1 153 ? 17.788 -29.531 16.164 1.00 20.97 176 ASN G O 1
ATOM 15624 N N . THR G 1 154 ? 17.644 -28.055 17.871 1.00 21.07 177 THR G N 1
ATOM 15625 C CA . THR G 1 154 ? 19.078 -28.017 18.138 1.00 21.07 177 THR G CA 1
ATOM 15626 C C . THR G 1 154 ? 19.463 -29.021 19.234 1.00 21.12 177 THR G C 1
ATOM 15627 O O . THR G 1 154 ? 20.239 -28.697 20.134 1.00 21.16 177 THR G O 1
ATOM 15631 N N . ASP G 1 155 ? 18.907 -30.235 19.129 1.00 20.65 178 ASP G N 1
ATOM 15632 C CA . ASP G 1 155 ? 19.160 -31.357 20.047 1.00 21.36 178 ASP G CA 1
ATOM 15633 C C . ASP G 1 155 ? 20.643 -31.510 20.328 1.00 21.00 178 ASP G C 1
ATOM 15634 O O . ASP G 1 155 ? 21.443 -31.513 19.390 1.00 20.94 178 ASP G O 1
ATOM 15639 N N . ALA G 1 156 ? 20.999 -31.675 21.600 1.00 20.56 179 ALA G N 1
ATOM 15640 C CA . ALA G 1 156 ? 22.403 -31.817 21.980 1.00 20.59 179 ALA G CA 1
ATOM 15641 C C . ALA G 1 156 ? 22.927 -33.215 21.677 1.00 20.61 179 ALA G C 1
ATOM 15642 O O . ALA G 1 156 ? 23.937 -33.356 20.996 1.00 21.07 179 ALA G O 1
ATOM 15644 N N . PHE G 1 157 ? 22.250 -34.236 22.205 1.00 20.23 180 PHE G N 1
ATOM 15645 C CA . PHE G 1 157 ? 22.629 -35.640 21.997 1.00 20.49 180 PHE G CA 1
ATOM 15646 C C . PHE G 1 157 ? 21.396 -36.452 21.639 1.00 20.85 180 PHE G C 1
ATOM 15647 O O . PHE G 1 157 ? 20.447 -36.541 22.432 1.00 20.37 180 PHE G O 1
ATOM 15655 N N . ASP G 1 158 ? 21.409 -37.011 20.431 1.00 20.67 181 ASP G N 1
ATOM 15656 C CA . ASP G 1 158 ? 20.359 -37.922 19.972 1.00 21.35 181 ASP G CA 1
ATOM 15657 C C . ASP G 1 158 ? 20.924 -39.337 19.959 1.00 20.74 181 ASP G C 1
ATOM 15658 O O . ASP G 1 158 ? 21.972 -39.567 19.380 1.00 21.14 181 ASP G O 1
ATOM 15663 N N . VAL G 1 159 ? 20.250 -40.279 20.612 1.00 19.88 182 VAL G N 1
ATOM 15664 C CA . VAL G 1 159 ? 20.777 -41.646 20.703 1.00 19.85 182 VAL G CA 1
ATOM 15665 C C . VAL G 1 159 ? 19.804 -42.638 20.083 1.00 20.03 182 VAL G C 1
ATOM 15666 O O . VAL G 1 159 ? 18.610 -42.629 20.388 1.00 19.75 182 VAL G O 1
ATOM 15670 N N . GLY G 1 160 ? 20.324 -43.493 19.204 1.00 20.75 183 GLY G N 1
ATOM 15671 C CA . GLY G 1 160 ? 19.538 -44.592 18.653 1.00 20.73 183 GLY G CA 1
ATOM 15672 C C . GLY G 1 160 ? 20.423 -45.785 18.363 1.00 20.99 183 GLY G C 1
ATOM 15673 O O . GLY G 1 160 ? 21.603 -45.608 18.085 1.00 21.24 183 GLY G O 1
ATOM 15674 N N . SER G 1 161 ? 19.854 -46.990 18.480 1.00 21.06 184 SER G N 1
ATOM 15675 C CA . SER G 1 161 ? 20.499 -48.264 18.100 1.00 21.58 184 SER G CA 1
ATOM 15676 C C . SER G 1 161 ? 21.959 -48.339 18.545 1.00 21.50 184 SER G C 1
ATOM 15677 O O . SER G 1 161 ? 22.855 -48.661 17.764 1.00 20.94 184 SER G O 1
ATOM 15680 N N . SER G 1 162 ? 22.169 -48.053 19.824 1.00 21.24 185 SER G N 1
ATOM 15681 C CA . SER G 1 162 ? 23.489 -48.060 20.422 1.00 21.53 185 SER G CA 1
ATOM 15682 C C . SER G 1 162 ? 23.456 -48.789 21.765 1.00 21.26 185 SER G C 1
ATOM 15683 O O . SER G 1 162 ? 22.409 -48.876 22.411 1.00 20.98 185 SER G O 1
ATOM 15686 N N . THR G 1 163 ? 24.611 -49.309 22.174 1.00 20.91 186 THR G N 1
ATOM 15687 C CA . THR G 1 163 ? 24.770 -49.875 23.515 1.00 20.38 186 THR G CA 1
ATOM 15688 C C . THR G 1 163 ? 25.969 -49.234 24.195 1.00 20.00 186 THR G C 1
ATOM 15689 O O . THR G 1 163 ? 26.932 -48.842 23.526 1.00 20.32 186 THR G O 1
ATOM 15693 N N . GLY G 1 164 ? 25.917 -49.133 25.522 1.00 19.57 187 GLY G N 1
ATOM 15694 C CA . GLY G 1 164 ? 27.078 -48.715 26.300 1.00 19.05 187 GLY G CA 1
ATOM 15695 C C . GLY G 1 164 ? 27.480 -47.261 26.114 1.00 19.28 187 GLY G C 1
ATOM 15696 O O . GLY G 1 164 ? 28.662 -46.922 26.233 1.00 19.10 187 GLY G O 1
ATOM 15697 N N . VAL G 1 165 ? 26.508 -46.396 25.831 1.00 19.17 188 VAL G N 1
ATOM 15698 C CA . VAL G 1 165 ? 26.793 -44.967 25.684 1.00 19.39 188 VAL G CA 1
ATOM 15699 C C . VAL G 1 165 ? 26.852 -44.304 27.064 1.00 19.75 188 VAL G C 1
ATOM 15700 O O . VAL G 1 165 ? 25.926 -44.444 27.871 1.00 19.76 188 VAL G O 1
ATOM 15704 N N . TYR G 1 166 ? 27.948 -43.592 27.318 1.00 19.32 189 TYR G N 1
ATOM 15705 C CA . TYR G 1 166 ? 28.185 -42.947 28.597 1.00 19.24 189 TYR G CA 1
ATOM 15706 C C . TYR G 1 166 ? 28.477 -41.453 28.393 1.00 19.28 189 TYR G C 1
ATOM 15707 O O . TYR G 1 166 ? 29.585 -41.074 27.994 1.00 19.25 189 TYR G O 1
ATOM 15716 N N . ILE G 1 167 ? 27.470 -40.611 28.636 1.00 19.03 190 ILE G N 1
ATOM 15717 C CA . ILE G 1 167 ? 27.617 -39.173 28.465 1.00 18.86 190 ILE G CA 1
ATOM 15718 C C . ILE G 1 167 ? 27.803 -38.539 29.838 1.00 19.12 190 ILE G C 1
ATOM 15719 O O . ILE G 1 167 ? 26.946 -38.682 30.722 1.00 18.72 190 ILE G O 1
ATOM 15724 N N . SER G 1 168 ? 28.920 -37.839 30.012 1.00 19.05 191 SER G N 1
ATOM 15725 C CA . SER G 1 168 ? 29.261 -37.282 31.307 1.00 19.76 191 SER G CA 1
ATOM 15726 C C . SER G 1 168 ? 29.773 -35.844 31.203 1.00 19.84 191 SER G C 1
ATOM 15727 O O . SER G 1 168 ? 30.546 -35.517 30.299 1.00 19.62 191 SER G O 1
ATOM 15730 N N . GLY G 1 169 ? 29.330 -35.001 32.134 1.00 19.58 192 GLY G N 1
ATOM 15731 C CA . GLY G 1 169 ? 29.813 -33.624 32.249 1.00 19.78 192 GLY G CA 1
ATOM 15732 C C . GLY G 1 169 ? 29.476 -32.697 31.096 1.00 19.74 192 GLY G C 1
ATOM 15733 O O . GLY G 1 169 ? 30.159 -31.694 30.891 1.00 19.40 192 GLY G O 1
ATOM 15734 N N . ALA G 1 170 ? 28.434 -33.030 30.335 1.00 19.77 193 ALA G N 1
ATOM 15735 C CA . ALA G 1 170 ? 27.999 -32.182 29.227 1.00 19.84 193 ALA G CA 1
ATOM 15736 C C . ALA G 1 170 ? 27.453 -30.856 29.738 1.00 20.15 193 ALA G C 1
ATOM 15737 O O . ALA G 1 170 ? 26.830 -30.791 30.799 1.00 20.45 193 ALA G O 1
ATOM 15739 N N . ASN G 1 171 ? 27.734 -29.794 28.993 1.00 20.42 194 ASN G N 1
ATOM 15740 C CA . ASN G 1 171 ? 27.163 -28.484 29.261 1.00 20.47 194 ASN G CA 1
ATOM 15741 C C . ASN G 1 171 ? 26.479 -27.984 27.999 1.00 20.48 194 ASN G C 1
ATOM 15742 O O . ASN G 1 171 ? 27.143 -27.638 27.009 1.00 20.37 194 ASN G O 1
ATOM 15747 N N . VAL G 1 172 ? 25.149 -27.953 28.053 1.00 20.33 195 VAL G N 1
ATOM 15748 C CA . VAL G 1 172 ? 24.310 -27.726 26.877 1.00 20.19 195 VAL G CA 1
ATOM 15749 C C . VAL G 1 172 ? 23.454 -26.473 27.036 1.00 20.01 195 VAL G C 1
ATOM 15750 O O . VAL G 1 172 ? 22.796 -26.286 28.056 1.00 20.01 195 VAL G O 1
ATOM 15754 N N . LYS G 1 173 ? 23.495 -25.616 26.020 1.00 20.12 196 LYS G N 1
ATOM 15755 C CA . LYS G 1 173 ? 22.582 -24.480 25.895 1.00 20.18 196 LYS G CA 1
ATOM 15756 C C . LYS G 1 173 ? 21.995 -24.557 24.493 1.00 20.08 196 LYS G C 1
ATOM 15757 O O . LYS G 1 173 ? 22.720 -24.446 23.512 1.00 20.42 196 LYS G O 1
ATOM 15763 N N . ASN G 1 174 ? 20.693 -24.788 24.395 1.00 19.87 197 ASN G N 1
ATOM 15764 C CA . ASN G 1 174 ? 20.069 -25.066 23.104 1.00 19.99 197 ASN G CA 1
ATOM 15765 C C . ASN G 1 174 ? 18.552 -24.832 23.135 1.00 20.09 197 ASN G C 1
ATOM 15766 O O . ASN G 1 174 ? 18.043 -24.200 24.064 1.00 20.06 197 ASN G O 1
ATOM 15771 N N . GLN G 1 175 ? 17.847 -25.331 22.119 1.00 19.90 198 GLN G N 1
ATOM 15772 C CA . GLN G 1 175 ? 16.424 -25.025 21.930 1.00 19.87 198 GLN G CA 1
ATOM 15773 C C . GLN G 1 175 ? 15.558 -26.275 21.759 1.00 19.64 198 GLN G C 1
ATOM 15774 O O . GLN G 1 175 ? 14.389 -26.182 21.375 1.00 19.38 198 GLN G O 1
ATOM 15780 N N . ASP G 1 176 ? 16.140 -27.442 22.019 1.00 19.80 199 ASP G N 1
ATOM 15781 C CA . ASP G 1 176 ? 15.402 -28.704 21.944 1.00 19.77 199 ASP G CA 1
ATOM 15782 C C . ASP G 1 176 ? 15.951 -29.687 22.982 1.00 19.93 199 ASP G C 1
ATOM 15783 O O . ASP G 1 176 ? 16.561 -29.259 23.957 1.00 20.03 199 ASP G O 1
ATOM 15788 N N . ASP G 1 177 ? 15.734 -30.991 22.796 1.00 19.82 200 ASP G N 1
ATOM 15789 C CA . ASP G 1 177 ? 16.191 -31.968 23.775 1.00 20.22 200 ASP G CA 1
ATOM 15790 C C . ASP G 1 177 ? 17.674 -31.818 24.120 1.00 20.50 200 ASP G C 1
ATOM 15791 O O . ASP G 1 177 ? 18.527 -31.728 23.226 1.00 20.57 200 ASP G O 1
ATOM 15796 N N . CYS G 1 178 ? 17.973 -31.773 25.418 1.00 20.32 201 CYS G N 1
ATOM 15797 C CA . CYS G 1 178 ? 19.352 -31.906 25.885 1.00 20.54 201 CYS G CA 1
ATOM 15798 C C . CYS G 1 178 ? 19.824 -33.335 25.572 1.00 20.38 201 CYS G C 1
ATOM 15799 O O . CYS G 1 178 ? 20.937 -33.563 25.088 1.00 20.60 201 CYS G O 1
ATOM 15802 N N . LEU G 1 179 ? 18.930 -34.289 25.814 1.00 19.99 202 LEU G N 1
ATOM 15803 C CA . LEU G 1 179 ? 19.134 -35.685 25.460 1.00 19.90 202 LEU G CA 1
ATOM 15804 C C . LEU G 1 179 ? 17.825 -36.236 24.914 1.00 19.34 202 LEU G C 1
ATOM 15805 O O . LEU G 1 179 ? 16.758 -35.989 25.481 1.00 18.90 202 LEU G O 1
ATOM 15810 N N . ALA G 1 180 ? 17.914 -36.964 23.806 1.00 19.23 203 ALA G N 1
ATOM 15811 C CA . ALA G 1 180 ? 16.785 -37.740 23.305 1.00 19.48 203 ALA G CA 1
ATOM 15812 C C . ALA G 1 180 ? 17.254 -39.154 22.996 1.00 20.10 203 ALA G C 1
ATOM 15813 O O . ALA G 1 180 ? 18.039 -39.353 22.066 1.00 20.36 203 ALA G O 1
ATOM 15815 N N . ILE G 1 181 ? 16.801 -40.124 23.792 1.00 20.23 204 ILE G N 1
ATOM 15816 C CA . ILE G 1 181 ? 17.092 -41.542 23.541 1.00 20.21 204 ILE G CA 1
ATOM 15817 C C . ILE G 1 181 ? 15.902 -42.183 22.826 1.00 21.08 204 ILE G C 1
ATOM 15818 O O . ILE G 1 181 ? 14.868 -42.451 23.449 1.00 20.69 204 ILE G O 1
ATOM 15823 N N . ASN G 1 182 ? 16.042 -42.401 21.518 1.00 21.17 205 ASN G N 1
ATOM 15824 C CA . ASN G 1 182 ? 14.978 -43.020 20.730 1.00 22.10 205 ASN G CA 1
ATOM 15825 C C . ASN G 1 182 ? 15.026 -44.547 20.824 1.00 21.92 205 ASN G C 1
ATOM 15826 O O . ASN G 1 182 ? 14.008 -45.222 20.718 1.00 22.14 205 ASN G O 1
ATOM 15831 N N . SER G 1 183 ? 16.230 -45.081 21.015 1.00 21.40 206 SER G N 1
ATOM 15832 C CA . SER G 1 183 ? 16.416 -46.499 21.266 1.00 20.88 206 SER G CA 1
ATOM 15833 C C . SER G 1 183 ? 17.819 -46.682 21.805 1.00 20.91 206 SER G C 1
ATOM 15834 O O . SER G 1 183 ? 18.671 -45.809 21.637 1.00 20.62 206 SER G O 1
ATOM 15837 N N . GLY G 1 184 ? 18.053 -47.813 22.455 1.00 20.64 207 GLY G N 1
ATOM 15838 C CA . GLY G 1 184 ? 19.386 -48.143 22.929 1.00 21.27 207 GLY G CA 1
ATOM 15839 C C . GLY G 1 184 ? 19.346 -48.912 24.229 1.00 21.44 207 GLY G C 1
ATOM 15840 O O . GLY G 1 184 ? 18.308 -48.964 24.900 1.00 21.37 207 GLY G O 1
ATOM 15841 N N . THR G 1 185 ? 20.491 -49.498 24.581 1.00 21.32 208 THR G N 1
ATOM 15842 C CA . THR G 1 185 ? 20.624 -50.320 25.778 1.00 21.22 208 THR G CA 1
ATOM 15843 C C . THR G 1 185 ? 21.871 -49.895 26.545 1.00 20.72 208 THR G C 1
ATOM 15844 O O . THR G 1 185 ? 22.943 -49.752 25.954 1.00 20.18 208 THR G O 1
ATOM 15848 N N . ASN G 1 186 ? 21.712 -49.685 27.854 1.00 20.26 209 ASN G N 1
ATOM 15849 C CA . ASN G 1 186 ? 22.808 -49.264 28.722 1.00 20.12 209 ASN G CA 1
ATOM 15850 C C . ASN G 1 186 ? 23.352 -47.895 28.274 1.00 20.09 209 ASN G C 1
ATOM 15851 O O . ASN G 1 186 ? 24.506 -47.756 27.845 1.00 19.80 209 ASN G O 1
ATOM 15856 N N . ILE G 1 187 ? 22.476 -46.894 28.370 1.00 19.55 210 ILE G N 1
ATOM 15857 C CA . ILE G 1 187 ? 22.779 -45.518 28.021 1.00 19.13 210 ILE G CA 1
ATOM 15858 C C . ILE G 1 187 ? 22.804 -44.719 29.329 1.00 19.33 210 ILE G C 1
ATOM 15859 O O . ILE G 1 187 ? 21.889 -44.834 30.157 1.00 18.71 210 ILE G O 1
ATOM 15864 N N . THR G 1 188 ? 23.868 -43.940 29.527 1.00 18.82 211 THR G N 1
ATOM 15865 C CA . THR G 1 188 ? 23.988 -43.090 30.706 1.00 18.62 211 THR G CA 1
ATOM 15866 C C . THR G 1 188 ? 24.190 -41.641 30.285 1.00 18.75 211 THR G C 1
ATOM 15867 O O . THR G 1 188 ? 24.962 -41.354 29.363 1.00 19.05 211 THR G O 1
ATOM 15871 N N . PHE G 1 189 ? 23.482 -40.738 30.961 1.00 18.25 212 PHE G N 1
ATOM 15872 C CA . PHE G 1 189 ? 23.778 -39.316 30.912 1.00 17.88 212 PHE G CA 1
ATOM 15873 C C . PHE G 1 189 ? 23.903 -38.843 32.356 1.00 17.71 212 PHE G C 1
ATOM 15874 O O . PHE G 1 189 ? 22.949 -38.962 33.135 1.00 17.07 212 PHE G O 1
ATOM 15882 N N . THR G 1 190 ? 25.071 -38.309 32.722 1.00 17.43 213 THR G N 1
ATOM 15883 C CA . THR G 1 190 ? 25.308 -37.928 34.110 1.00 16.90 213 THR G CA 1
ATOM 15884 C C . THR G 1 190 ? 26.161 -36.668 34.264 1.00 17.14 213 THR G C 1
ATOM 15885 O O . THR G 1 190 ? 26.937 -36.330 33.371 1.00 17.18 213 THR G O 1
ATOM 15889 N N . GLY G 1 191 ? 26.003 -35.975 35.394 1.00 16.93 214 GLY G N 1
ATOM 15890 C CA . GLY G 1 191 ? 26.814 -34.787 35.706 1.00 17.29 214 GLY G CA 1
ATOM 15891 C C . GLY G 1 191 ? 26.678 -33.669 34.685 1.00 17.65 214 GLY G C 1
ATOM 15892 O O . GLY G 1 191 ? 27.625 -32.919 34.435 1.00 17.68 214 GLY G O 1
ATOM 15893 N N . GLY G 1 192 ? 25.497 -33.563 34.085 1.00 17.95 215 GLY G N 1
ATOM 15894 C CA . GLY G 1 192 ? 25.273 -32.634 32.979 1.00 17.94 215 GLY G CA 1
ATOM 15895 C C . GLY G 1 192 ? 24.551 -31.368 33.393 1.00 18.02 215 GLY G C 1
ATOM 15896 O O . GLY G 1 192 ? 23.894 -31.327 34.438 1.00 17.91 215 GLY G O 1
ATOM 15897 N N . THR G 1 193 ? 24.685 -30.329 32.571 1.00 18.05 216 THR G N 1
ATOM 15898 C CA . THR G 1 193 ? 23.920 -29.097 32.748 1.00 18.72 216 THR G CA 1
ATOM 15899 C C . THR G 1 193 ? 23.202 -28.771 31.445 1.00 18.86 216 THR G C 1
ATOM 15900 O O . THR G 1 193 ? 23.832 -28.631 30.394 1.00 18.98 216 THR G O 1
ATOM 15904 N N . CYS G 1 194 ? 21.881 -28.658 31.535 1.00 19.09 217 CYS G N 1
ATOM 15905 C CA . CYS G 1 194 ? 21.016 -28.478 30.372 1.00 19.80 217 CYS G CA 1
ATOM 15906 C C . CYS G 1 194 ? 20.258 -27.173 30.512 1.00 19.72 217 CYS G C 1
ATOM 15907 O O . CYS G 1 194 ? 19.481 -27.002 31.456 1.00 20.37 217 CYS G O 1
ATOM 15910 N N . SER G 1 195 ? 20.480 -26.249 29.583 1.00 19.85 218 SER G N 1
ATOM 15911 C CA . SER G 1 195 ? 19.796 -24.950 29.634 1.00 19.89 218 SER G CA 1
ATOM 15912 C C . SER G 1 195 ? 19.068 -24.636 28.325 1.00 19.90 218 SER G C 1
ATOM 15913 O O . SER G 1 195 ? 19.560 -24.961 27.230 1.00 20.07 218 SER G O 1
ATOM 15916 N N . GLY G 1 196 ? 17.885 -24.036 28.456 1.00 19.53 219 GLY G N 1
ATOM 15917 C CA . GLY G 1 196 ? 17.159 -23.460 27.321 1.00 19.51 219 GLY G CA 1
ATOM 15918 C C . GLY G 1 196 ? 16.356 -24.419 26.454 1.00 19.33 219 GLY G C 1
ATOM 15919 O O . GLY G 1 196 ? 15.527 -23.979 25.659 1.00 18.99 219 GLY G O 1
ATOM 15920 N N . GLY G 1 197 ? 16.611 -25.720 26.601 1.00 19.24 220 GLY G N 1
ATOM 15921 C CA . GLY G 1 197 ? 16.055 -26.737 25.703 1.00 19.04 220 GLY G CA 1
ATOM 15922 C C . GLY G 1 197 ? 14.780 -27.383 26.208 1.00 19.05 220 GLY G C 1
ATOM 15923 O O . GLY G 1 197 ? 13.980 -26.738 26.884 1.00 18.78 220 GLY G O 1
ATOM 15924 N N . HIS G 1 198 ? 14.593 -28.661 25.880 1.00 18.82 221 HIS G N 1
ATOM 15925 C CA . HIS G 1 198 ? 13.367 -29.374 26.225 1.00 19.41 221 HIS G CA 1
ATOM 15926 C C . HIS G 1 198 ? 13.583 -30.547 27.196 1.00 19.47 221 HIS G C 1
ATOM 15927 O O . HIS G 1 198 ? 12.712 -31.409 27.332 1.00 19.81 221 HIS G O 1
ATOM 15934 N N . GLY G 1 199 ? 14.739 -30.585 27.857 1.00 19.24 222 GLY G N 1
ATOM 15935 C CA . GLY G 1 199 ? 14.966 -31.540 28.938 1.00 19.13 222 GLY G CA 1
ATOM 15936 C C . GLY G 1 199 ? 15.736 -32.807 28.610 1.00 19.03 222 GLY G C 1
ATOM 15937 O O . GLY G 1 199 ? 16.383 -32.921 27.566 1.00 18.94 222 GLY G O 1
ATOM 15938 N N . LEU G 1 200 ? 15.670 -33.759 29.534 1.00 19.09 223 LEU G N 1
ATOM 15939 C CA . LEU G 1 200 ? 16.356 -35.034 29.383 1.00 18.55 223 LEU G CA 1
ATOM 15940 C C . LEU G 1 200 ? 15.305 -36.076 29.084 1.00 18.83 223 LEU G C 1
ATOM 15941 O O . LEU G 1 200 ? 14.562 -36.503 29.982 1.00 18.78 223 LEU G O 1
ATOM 15946 N N . SER G 1 201 ? 15.225 -36.450 27.806 1.00 18.39 224 SER G N 1
ATOM 15947 C CA . SER G 1 201 ? 14.086 -37.201 27.289 1.00 18.62 224 SER G CA 1
ATOM 15948 C C . SER G 1 201 ? 14.408 -38.638 26.867 1.00 18.47 224 SER G C 1
ATOM 15949 O O . SER G 1 201 ? 15.441 -38.901 26.250 1.00 18.61 224 SER G O 1
ATOM 15952 N N . ILE G 1 202 ? 13.521 -39.554 27.232 1.00 19.10 225 ILE G N 1
ATOM 15953 C CA . ILE G 1 202 ? 13.442 -40.849 26.563 1.00 20.05 225 ILE G CA 1
ATOM 15954 C C . ILE G 1 202 ? 12.415 -40.664 25.451 1.00 20.40 225 ILE G C 1
ATOM 15955 O O . ILE G 1 202 ? 11.277 -40.279 25.721 1.00 19.82 225 ILE G O 1
ATOM 15960 N N . GLY G 1 203 ? 12.820 -40.904 24.206 1.00 20.72 226 GLY G N 1
ATOM 15961 C CA . GLY G 1 203 ? 11.892 -40.860 23.092 1.00 22.15 226 GLY G CA 1
ATOM 15962 C C . GLY G 1 203 ? 11.964 -39.650 22.171 1.00 23.41 226 GLY G C 1
ATOM 15963 O O . GLY G 1 203 ? 12.886 -38.840 22.276 1.00 23.85 226 GLY G O 1
ATOM 15964 N N . SER G 1 204 ? 10.980 -39.515 21.276 1.00 23.86 227 SER G N 1
ATOM 15965 C CA . SER G 1 204 ? 9.843 -40.440 21.190 1.00 24.35 227 SER G CA 1
ATOM 15966 C C . SER G 1 204 ? 10.268 -41.874 20.850 1.00 24.45 227 SER G C 1
ATOM 15967 O O . SER G 1 204 ? 11.206 -42.102 20.067 1.00 24.96 227 SER G O 1
ATOM 15970 N N . VAL G 1 205 ? 9.594 -42.831 21.476 1.00 23.18 228 VAL G N 1
ATOM 15971 C CA . VAL G 1 205 ? 9.878 -44.237 21.250 1.00 22.36 228 VAL G CA 1
ATOM 15972 C C . VAL G 1 205 ? 8.719 -44.823 20.445 1.00 22.40 228 VAL G C 1
ATOM 15973 O O . VAL G 1 205 ? 7.545 -44.689 20.828 1.00 21.71 228 VAL G O 1
ATOM 15977 N N . GLY G 1 206 ? 9.054 -45.444 19.313 1.00 22.20 229 GLY G N 1
ATOM 15978 C CA . GLY G 1 206 ? 8.045 -46.042 18.441 1.00 22.58 229 GLY G CA 1
ATOM 15979 C C . GLY G 1 206 ? 8.099 -45.486 17.026 1.00 22.83 229 GLY G C 1
ATOM 15980 O O . GLY G 1 206 ? 8.616 -44.391 16.812 1.00 22.21 229 GLY G O 1
ATOM 15981 N N . GLY G 1 207 ? 7.580 -46.257 16.064 1.00 23.34 230 GLY G N 1
ATOM 15982 C CA . GLY G 1 207 ? 7.480 -45.832 14.658 1.00 23.89 230 GLY G CA 1
ATOM 15983 C C . GLY G 1 207 ? 8.795 -45.734 13.892 1.00 24.49 230 GLY G C 1
ATOM 15984 O O . GLY G 1 207 ? 8.819 -45.264 12.749 1.00 24.39 230 GLY G O 1
ATOM 15985 N N . ARG G 1 208 ? 9.882 -46.176 14.524 1.00 24.64 231 ARG G N 1
ATOM 15986 C CA . ARG G 1 208 ? 11.215 -46.237 13.908 1.00 24.80 231 ARG G CA 1
ATOM 15987 C C . ARG G 1 208 ? 11.591 -47.695 13.629 1.00 24.42 231 ARG G C 1
ATOM 15988 O O . ARG G 1 208 ? 10.823 -48.596 13.950 1.00 23.57 231 ARG G O 1
ATOM 15996 N N . SER G 1 209 ? 12.767 -47.932 13.043 1.00 24.41 232 SER G N 1
ATOM 15997 C CA . SER G 1 209 ? 13.222 -49.318 12.840 1.00 24.66 232 SER G CA 1
ATOM 15998 C C . SER G 1 209 ? 13.619 -49.973 14.170 1.00 24.36 232 SER G C 1
ATOM 15999 O O . SER G 1 209 ? 13.494 -51.193 14.333 1.00 24.83 232 SER G O 1
ATOM 16002 N N . ASP G 1 210 ? 14.066 -49.151 15.118 1.00 23.39 233 ASP G N 1
ATOM 16003 C CA . ASP G 1 210 ? 14.429 -49.615 16.466 1.00 22.69 233 ASP G CA 1
ATOM 16004 C C . ASP G 1 210 ? 13.663 -48.812 17.529 1.00 22.06 233 ASP G C 1
ATOM 16005 O O . ASP G 1 210 ? 13.773 -47.587 17.589 1.00 21.54 233 ASP G O 1
ATOM 16010 N N . ASN G 1 211 ? 12.893 -49.520 18.356 1.00 21.26 234 ASN G N 1
ATOM 16011 C CA . ASN G 1 211 ? 11.998 -48.892 19.332 1.00 21.29 234 ASN G CA 1
ATOM 16012 C C . ASN G 1 211 ? 12.136 -49.487 20.742 1.00 21.12 234 ASN G C 1
ATOM 16013 O O . ASN G 1 211 ? 11.189 -49.462 21.538 1.00 20.75 234 ASN G O 1
ATOM 16018 N N . THR G 1 212 ? 13.321 -50.015 21.036 1.00 20.76 235 THR G N 1
ATOM 16019 C CA . THR G 1 212 ? 13.597 -50.650 22.319 1.00 20.79 235 THR G CA 1
ATOM 16020 C C . THR G 1 212 ? 14.603 -49.807 23.078 1.00 20.89 235 THR G C 1
ATOM 16021 O O . THR G 1 212 ? 15.731 -49.600 22.611 1.00 20.67 235 THR G O 1
ATOM 16025 N N . VAL G 1 213 ? 14.166 -49.290 24.230 1.00 20.73 236 VAL G N 1
ATOM 16026 C CA . VAL G 1 213 ? 15.040 -48.630 25.188 1.00 20.76 236 VAL G CA 1
ATOM 16027 C C . VAL G 1 213 ? 15.118 -49.538 26.419 1.00 20.89 236 VAL G C 1
ATOM 16028 O O . VAL G 1 213 ? 14.086 -49.893 26.994 1.00 20.17 236 VAL G O 1
ATOM 16032 N N . LYS G 1 214 ? 16.337 -49.913 26.811 1.00 21.14 237 LYS G N 1
ATOM 16033 C CA . LYS G 1 214 ? 16.544 -50.804 27.959 1.00 21.46 237 LYS G CA 1
ATOM 16034 C C . LYS G 1 214 ? 17.780 -50.398 28.762 1.00 21.18 237 LYS G C 1
ATOM 16035 O O . LYS G 1 214 ? 18.869 -50.274 28.198 1.00 20.85 237 LYS G O 1
ATOM 16041 N N . THR G 1 215 ? 17.597 -50.198 30.070 1.00 20.23 238 THR G N 1
ATOM 16042 C CA . THR G 1 215 ? 18.705 -49.920 31.009 1.00 19.67 238 THR G CA 1
ATOM 16043 C C . THR G 1 215 ? 19.298 -48.538 30.742 1.00 19.51 238 THR G C 1
ATOM 16044 O O . THR G 1 215 ? 20.230 -48.376 29.943 1.00 19.58 238 THR G O 1
ATOM 16048 N N . VAL G 1 216 ? 18.724 -47.535 31.399 1.00 18.99 239 VAL G N 1
ATOM 16049 C CA . VAL G 1 216 ? 19.159 -46.161 31.223 1.00 18.66 239 VAL G CA 1
ATOM 16050 C C . VAL G 1 216 ? 19.347 -45.530 32.597 1.00 18.70 239 VAL G C 1
ATOM 16051 O O . VAL G 1 216 ? 18.517 -45.703 33.491 1.00 18.95 239 VAL G O 1
ATOM 16055 N N . THR G 1 217 ? 20.443 -44.803 32.758 1.00 18.68 240 THR G N 1
ATOM 16056 C CA . THR G 1 217 ? 20.622 -43.952 33.927 1.00 18.65 240 THR G CA 1
ATOM 16057 C C . THR G 1 217 ? 20.813 -42.515 33.458 1.00 18.18 240 THR G C 1
ATOM 16058 O O . THR G 1 217 ? 21.702 -42.218 32.658 1.00 18.19 240 THR G O 1
ATOM 16062 N N . ILE G 1 218 ? 19.945 -41.641 33.949 1.00 17.82 241 ILE G N 1
ATOM 16063 C CA . ILE G 1 218 ? 20.066 -40.204 33.747 1.00 17.29 241 ILE G CA 1
ATOM 16064 C C . ILE G 1 218 ? 20.119 -39.618 35.150 1.00 17.31 241 ILE G C 1
ATOM 16065 O O . ILE G 1 218 ? 19.156 -39.735 35.912 1.00 17.48 241 ILE G O 1
ATOM 16070 N N . SER G 1 219 ? 21.258 -39.030 35.513 1.00 17.02 242 SER G N 1
ATOM 16071 C CA . SER G 1 219 ? 21.523 -38.751 36.921 1.00 16.97 242 SER G CA 1
ATOM 16072 C C . SER G 1 219 ? 22.389 -37.535 37.177 1.00 17.38 242 SER G C 1
ATOM 16073 O O . SER G 1 219 ? 23.170 -37.118 36.314 1.00 17.01 242 SER G O 1
ATOM 16076 N N . ASN G 1 220 ? 22.244 -36.984 38.384 1.00 17.90 243 ASN G N 1
ATOM 16077 C CA . ASN G 1 220 ? 23.149 -35.962 38.901 1.00 18.45 243 ASN G CA 1
ATOM 16078 C C . ASN G 1 220 ? 23.337 -34.813 37.909 1.00 19.00 243 ASN G C 1
ATOM 16079 O O . ASN G 1 220 ? 24.467 -34.412 37.593 1.00 18.64 243 ASN G O 1
ATOM 16084 N N . SER G 1 221 ? 22.209 -34.289 37.427 1.00 18.84 244 SER G N 1
ATOM 16085 C CA . SER G 1 221 ? 22.214 -33.264 36.393 1.00 19.16 244 SER G CA 1
ATOM 16086 C C . SER G 1 221 ? 21.294 -32.106 36.741 1.00 19.68 244 SER G C 1
ATOM 16087 O O . SER G 1 221 ? 20.375 -32.260 37.546 1.00 19.77 244 SER G O 1
ATOM 16090 N N . LYS G 1 222 ? 21.561 -30.957 36.121 1.00 20.01 245 LYS G N 1
ATOM 16091 C CA . LYS G 1 222 ? 20.784 -29.737 36.321 1.00 20.89 245 LYS G CA 1
ATOM 16092 C C . LYS G 1 222 ? 20.048 -29.405 35.035 1.00 20.36 245 LYS G C 1
ATOM 16093 O O . LYS G 1 222 ? 20.650 -29.382 33.962 1.00 20.33 245 LYS G O 1
ATOM 16099 N N . ILE G 1 223 ? 18.747 -29.162 35.143 1.00 20.25 246 ILE G N 1
ATOM 16100 C CA . ILE G 1 223 ? 17.972 -28.666 34.008 1.00 20.14 246 ILE G CA 1
ATOM 16101 C C . ILE G 1 223 ? 17.393 -27.316 34.376 1.00 20.20 246 ILE G C 1
ATOM 16102 O O . ILE G 1 223 ? 16.589 -27.205 35.306 1.00 19.87 246 ILE G O 1
ATOM 16107 N N . VAL G 1 224 ? 17.816 -26.295 33.639 1.00 20.11 247 VAL G N 1
ATOM 16108 C CA . VAL G 1 224 ? 17.482 -24.914 33.957 1.00 20.44 247 VAL G CA 1
ATOM 16109 C C . VAL G 1 224 ? 16.831 -24.241 32.747 1.00 20.13 247 VAL G C 1
ATOM 16110 O O . VAL G 1 224 ? 17.234 -24.485 31.603 1.00 19.65 247 VAL G O 1
ATOM 16114 N N . ASN G 1 225 ? 15.826 -23.403 33.007 1.00 19.60 248 ASN G N 1
ATOM 16115 C CA . ASN G 1 225 ? 15.194 -22.581 31.970 1.00 19.76 248 ASN G CA 1
ATOM 16116 C C . ASN G 1 225 ? 14.835 -23.380 30.720 1.00 19.73 248 ASN G C 1
ATOM 16117 O O . ASN G 1 225 ? 15.142 -22.970 29.599 1.00 19.63 248 ASN G O 1
ATOM 16122 N N . SER G 1 226 ? 14.198 -24.527 30.926 1.00 20.30 249 SER G N 1
ATOM 16123 C CA . SER G 1 226 ? 13.887 -25.450 29.832 1.00 20.29 249 SER G CA 1
ATOM 16124 C C . SER G 1 226 ? 12.397 -25.748 29.861 1.00 20.42 249 SER G C 1
ATOM 16125 O O . SER G 1 226 ? 11.742 -25.497 30.877 1.00 20.58 249 SER G O 1
ATOM 16128 N N . ASP G 1 227 ? 11.863 -26.263 28.750 1.00 20.53 250 ASP G N 1
ATOM 16129 C CA . ASP G 1 227 ? 10.430 -26.566 28.637 1.00 20.71 250 ASP G CA 1
ATOM 16130 C C . ASP G 1 227 ? 10.022 -27.731 29.532 1.00 20.32 250 ASP G C 1
ATOM 16131 O O . ASP G 1 227 ? 8.963 -27.705 30.158 1.00 20.32 250 ASP G O 1
ATOM 16136 N N . ASN G 1 228 ? 10.863 -28.753 29.576 1.00 19.48 251 ASN G N 1
ATOM 16137 C CA . ASN G 1 228 ? 10.587 -29.921 30.398 1.00 19.57 251 ASN G CA 1
ATOM 16138 C C . ASN G 1 228 ? 11.806 -30.285 31.211 1.00 19.35 251 ASN G C 1
ATOM 16139 O O . ASN G 1 228 ? 12.924 -29.879 30.874 1.00 18.79 251 ASN G O 1
ATOM 16144 N N . GLY G 1 229 ? 11.581 -31.064 32.269 1.00 19.25 252 GLY G N 1
ATOM 16145 C CA . GLY G 1 229 ? 12.673 -31.655 33.041 1.00 19.33 252 GLY G CA 1
ATOM 16146 C C . GLY G 1 229 ? 12.887 -33.119 32.663 1.00 19.19 252 GLY G C 1
ATOM 16147 O O . GLY G 1 229 ? 13.621 -33.432 31.709 1.00 19.24 252 GLY G O 1
ATOM 16148 N N . VAL G 1 230 ? 12.247 -34.009 33.418 1.00 18.70 253 VAL G N 1
ATOM 16149 C CA . VAL G 1 230 ? 12.235 -35.452 33.117 1.00 18.71 253 VAL G CA 1
ATOM 16150 C C . VAL G 1 230 ? 11.145 -35.700 32.076 1.00 18.81 253 VAL G C 1
ATOM 16151 O O . VAL G 1 230 ? 10.004 -35.277 32.270 1.00 18.88 253 VAL G O 1
ATOM 16155 N N . ARG G 1 231 ? 11.486 -36.356 30.966 1.00 18.65 254 ARG G N 1
ATOM 16156 C CA . ARG G 1 231 ? 10.476 -36.630 29.933 1.00 18.79 254 ARG G CA 1
ATOM 16157 C C . ARG G 1 231 ? 10.627 -38.003 29.319 1.00 18.94 254 ARG G C 1
ATOM 16158 O O . ARG G 1 231 ? 11.739 -38.427 28.962 1.00 18.47 254 ARG G O 1
ATOM 16166 N N . ILE G 1 232 ? 9.494 -38.700 29.218 1.00 19.09 255 ILE G N 1
ATOM 16167 C CA . ILE G 1 232 ? 9.395 -39.941 28.447 1.00 19.54 255 ILE G CA 1
ATOM 16168 C C . ILE G 1 232 ? 8.199 -39.801 27.518 1.00 20.09 255 ILE G C 1
ATOM 16169 O O . ILE G 1 232 ? 7.090 -39.463 27.954 1.00 20.02 255 ILE G O 1
ATOM 16174 N N . LYS G 1 233 ? 8.443 -40.023 26.231 1.00 20.32 256 LYS G N 1
ATOM 16175 C CA . LYS G 1 233 ? 7.412 -39.876 25.221 1.00 21.02 256 LYS G CA 1
ATOM 16176 C C . LYS G 1 233 ? 7.439 -41.100 24.316 1.00 20.60 256 LYS G C 1
ATOM 16177 O O . LYS G 1 233 ? 8.496 -41.524 23.857 1.00 20.00 256 LYS G O 1
ATOM 16183 N N . THR G 1 234 ? 6.270 -41.692 24.100 1.00 19.91 257 THR G N 1
ATOM 16184 C CA . THR G 1 234 ? 6.157 -42.842 23.217 1.00 19.72 257 THR G CA 1
ATOM 16185 C C . THR G 1 234 ? 5.051 -42.568 22.207 1.00 20.05 257 THR G C 1
ATOM 16186 O O . THR G 1 234 ? 4.087 -41.834 22.494 1.00 20.42 257 THR G O 1
ATOM 16190 N N . VAL G 1 235 ? 5.198 -43.165 21.030 1.00 20.36 258 VAL G N 1
ATOM 16191 C CA . VAL G 1 235 ? 4.366 -42.846 19.873 1.00 21.07 258 VAL G CA 1
ATOM 16192 C C . VAL G 1 235 ? 3.007 -43.558 19.906 1.00 21.01 258 VAL G C 1
ATOM 16193 O O . VAL G 1 235 ? 2.941 -44.769 20.133 1.00 20.98 258 VAL G O 1
ATOM 16197 N N . SER G 1 236 ? 1.943 -42.786 19.672 1.00 21.24 259 SER G N 1
ATOM 16198 C CA . SER G 1 236 ? 0.569 -43.287 19.590 1.00 21.64 259 SER G CA 1
ATOM 16199 C C . SER G 1 236 ? 0.425 -44.367 18.518 1.00 21.58 259 SER G C 1
ATOM 16200 O O . SER G 1 236 ? 0.779 -44.155 17.356 1.00 21.10 259 SER G O 1
ATOM 16203 N N . GLY G 1 237 ? -0.087 -45.521 18.931 1.00 21.65 260 GLY G N 1
ATOM 16204 C CA . GLY G 1 237 ? -0.318 -46.647 18.024 1.00 22.02 260 GLY G CA 1
ATOM 16205 C C . GLY G 1 237 ? 0.924 -47.435 17.636 1.00 22.00 260 GLY G C 1
ATOM 16206 O O . GLY G 1 237 ? 0.828 -48.397 16.872 1.00 22.43 260 GLY G O 1
ATOM 16207 N N . ALA G 1 238 ? 2.083 -47.043 18.160 1.00 21.88 261 ALA G N 1
ATOM 16208 C CA . ALA G 1 238 ? 3.345 -47.703 17.820 1.00 22.34 261 ALA G CA 1
ATOM 16209 C C . ALA G 1 238 ? 3.653 -48.901 18.738 1.00 22.36 261 ALA G C 1
ATOM 16210 O O . ALA G 1 238 ? 2.947 -49.139 19.728 1.00 22.66 261 ALA G O 1
ATOM 16212 N N . THR G 1 239 ? 4.696 -49.658 18.393 1.00 22.12 262 THR G N 1
ATOM 16213 C CA . THR G 1 239 ? 5.180 -50.734 19.258 1.00 21.77 262 THR G CA 1
ATOM 16214 C C . THR G 1 239 ? 6.648 -50.548 19.633 1.00 21.52 262 THR G C 1
ATOM 16215 O O . THR G 1 239 ? 7.455 -50.055 18.846 1.00 21.83 262 THR G O 1
ATOM 16219 N N . GLY G 1 240 ? 6.983 -50.973 20.840 1.00 21.18 263 GLY G N 1
ATOM 16220 C CA . GLY G 1 240 ? 8.331 -50.822 21.372 1.00 20.25 263 GLY G CA 1
ATOM 16221 C C . GLY G 1 240 ? 8.307 -51.107 22.861 1.00 19.87 263 GLY G C 1
ATOM 16222 O O . GLY G 1 240 ? 7.391 -51.769 23.351 1.00 18.46 263 GLY G O 1
ATOM 16223 N N . SER G 1 241 ? 9.329 -50.621 23.569 1.00 19.87 264 SER G N 1
ATOM 16224 C CA A SER G 1 241 ? 9.442 -50.827 25.005 0.50 19.86 264 SER G CA 1
ATOM 16225 C CA B SER G 1 241 ? 9.454 -50.846 25.005 0.50 20.24 264 SER G CA 1
ATOM 16226 C C . SER G 1 241 ? 10.439 -49.851 25.616 1.00 20.16 264 SER G C 1
ATOM 16227 O O . SER G 1 241 ? 11.471 -49.525 25.006 1.00 20.21 264 SER G O 1
ATOM 16232 N N . VAL G 1 242 ? 10.106 -49.369 26.812 1.00 20.21 265 VAL G N 1
ATOM 16233 C CA . VAL G 1 242 ? 10.977 -48.542 27.629 1.00 20.67 265 VAL G CA 1
ATOM 16234 C C . VAL G 1 242 ? 11.052 -49.247 28.979 1.00 20.89 265 VAL G C 1
ATOM 16235 O O . VAL G 1 242 ? 10.059 -49.283 29.711 1.00 20.54 265 VAL G O 1
ATOM 16239 N N . SER G 1 243 ? 12.212 -49.815 29.310 1.00 20.98 266 SER G N 1
ATOM 16240 C CA . SER G 1 243 ? 12.356 -50.531 30.584 1.00 21.41 266 SER G CA 1
ATOM 16241 C C . SER G 1 243 ? 13.701 -50.323 31.250 1.00 20.90 266 SER G C 1
ATOM 16242 O O . SER G 1 243 ? 14.718 -50.146 30.578 1.00 20.35 266 SER G O 1
ATOM 16245 N N . GLY G 1 244 ? 13.693 -50.337 32.582 1.00 20.65 267 GLY G N 1
ATOM 16246 C CA . GLY G 1 244 ? 14.915 -50.174 33.361 1.00 20.42 267 GLY G CA 1
ATOM 16247 C C . GLY G 1 244 ? 15.504 -48.784 33.227 1.00 20.28 267 GLY G C 1
ATOM 16248 O O . GLY G 1 244 ? 16.712 -48.622 33.068 1.00 20.48 267 GLY G O 1
ATOM 16249 N N . VAL G 1 245 ? 14.642 -47.780 33.284 1.00 20.04 268 VAL G N 1
ATOM 16250 C CA . VAL G 1 245 ? 15.087 -46.391 33.230 1.00 19.53 268 VAL G CA 1
ATOM 16251 C C . VAL G 1 245 ? 15.108 -45.796 34.639 1.00 19.31 268 VAL G C 1
ATOM 16252 O O . VAL G 1 245 ? 14.140 -45.932 35.398 1.00 18.68 268 VAL G O 1
ATOM 16256 N N . THR G 1 246 ? 16.233 -45.167 34.984 1.00 18.87 269 THR G N 1
ATOM 16257 C CA . THR G 1 246 ? 16.378 -44.476 36.258 1.00 18.65 269 THR G CA 1
ATOM 16258 C C . THR G 1 246 ? 16.793 -43.026 36.027 1.00 18.67 269 THR G C 1
ATOM 16259 O O . THR G 1 246 ? 17.810 -42.759 35.373 1.00 18.90 269 THR G O 1
ATOM 16263 N N . TYR G 1 247 ? 15.964 -42.112 36.523 1.00 18.40 270 TYR G N 1
ATOM 16264 C CA . TYR G 1 247 ? 16.323 -40.704 36.706 1.00 18.14 270 TYR G CA 1
ATOM 16265 C C . TYR G 1 247 ? 16.560 -40.506 38.191 1.00 18.32 270 TYR G C 1
ATOM 16266 O O . TYR G 1 247 ? 15.672 -40.808 39.005 1.00 18.71 270 TYR G O 1
ATOM 16275 N N . SER G 1 248 ? 17.742 -39.995 38.545 1.00 18.04 271 SER G N 1
ATOM 16276 C CA A SER G 1 248 ? 18.128 -39.810 39.942 0.50 18.27 271 SER G CA 1
ATOM 16277 C CA B SER G 1 248 ? 18.104 -39.787 39.943 0.50 18.12 271 SER G CA 1
ATOM 16278 C C . SER G 1 248 ? 18.974 -38.546 40.119 1.00 18.45 271 SER G C 1
ATOM 16279 O O . SER G 1 248 ? 19.923 -38.319 39.359 1.00 18.37 271 SER G O 1
ATOM 16284 N N . GLY G 1 249 ? 18.642 -37.736 41.119 1.00 18.42 272 GLY G N 1
ATOM 16285 C CA . GLY G 1 249 ? 19.425 -36.536 41.414 1.00 19.14 272 GLY G CA 1
ATOM 16286 C C . GLY G 1 249 ? 19.325 -35.478 40.328 1.00 19.52 272 GLY G C 1
ATOM 16287 O O . GLY G 1 249 ? 20.336 -34.899 39.915 1.00 19.86 272 GLY G O 1
ATOM 16288 N N . ILE G 1 250 ? 18.104 -35.229 39.859 1.00 19.63 273 ILE G N 1
ATOM 16289 C CA . ILE G 1 250 ? 17.873 -34.201 38.861 1.00 19.73 273 ILE G CA 1
ATOM 16290 C C . ILE G 1 250 ? 17.295 -32.964 39.530 1.00 20.20 273 ILE G C 1
ATOM 16291 O O . ILE G 1 250 ? 16.260 -33.036 40.207 1.00 20.45 273 ILE G O 1
ATOM 16296 N N . THR G 1 251 ? 17.969 -31.834 39.353 1.00 20.15 274 THR G N 1
ATOM 16297 C CA . THR G 1 251 ? 17.460 -30.577 39.883 1.00 20.83 274 THR G CA 1
ATOM 16298 C C . THR G 1 251 ? 16.877 -29.764 38.737 1.00 20.73 274 THR G C 1
ATOM 16299 O O . THR G 1 251 ? 17.482 -29.653 37.666 1.00 20.80 274 THR G O 1
ATOM 16303 N N . LEU G 1 252 ? 15.701 -29.201 38.987 1.00 20.73 275 LEU G N 1
ATOM 16304 C CA . LEU G 1 252 ? 14.959 -28.426 38.001 1.00 20.24 275 LEU G CA 1
ATOM 16305 C C . LEU G 1 252 ? 14.906 -26.963 38.425 1.00 20.76 275 LEU G C 1
ATOM 16306 O O . LEU G 1 252 ? 14.673 -26.651 39.601 1.00 20.48 275 LEU G O 1
ATOM 16311 N N . SER G 1 253 ? 15.144 -26.067 37.474 1.00 20.59 276 SER G N 1
ATOM 16312 C CA . SER G 1 253 ? 15.057 -24.648 37.763 1.00 21.25 276 SER G CA 1
ATOM 16313 C C . SER G 1 253 ? 14.325 -23.932 36.636 1.00 20.99 276 SER G C 1
ATOM 16314 O O . SER G 1 253 ? 14.750 -23.991 35.476 1.00 21.03 276 SER G O 1
ATOM 16317 N N . ASN G 1 254 ? 13.206 -23.295 36.986 1.00 20.67 277 ASN G N 1
ATOM 16318 C CA . ASN G 1 254 ? 12.400 -22.527 36.034 1.00 20.59 277 ASN G CA 1
ATOM 16319 C C . ASN G 1 254 ? 11.992 -23.338 34.785 1.00 20.40 277 ASN G C 1
ATOM 16320 O O . ASN G 1 254 ? 12.301 -22.968 33.646 1.00 20.61 277 ASN G O 1
ATOM 16325 N N . ILE G 1 255 ? 11.299 -24.449 35.018 1.00 19.97 278 ILE G N 1
ATOM 16326 C CA . ILE G 1 255 ? 10.784 -25.286 33.933 1.00 19.74 278 ILE G CA 1
ATOM 16327 C C . ILE G 1 255 ? 9.454 -24.714 33.427 1.00 19.84 278 ILE G C 1
ATOM 16328 O O . ILE G 1 255 ? 8.559 -24.419 34.222 1.00 19.72 278 ILE G O 1
ATOM 16333 N N . ALA G 1 256 ? 9.330 -24.558 32.107 1.00 19.96 279 ALA G N 1
ATOM 16334 C CA . ALA G 1 256 ? 8.202 -23.815 31.529 1.00 20.35 279 ALA G CA 1
ATOM 16335 C C . ALA G 1 256 ? 6.902 -24.617 31.349 1.00 20.44 279 ALA G C 1
ATOM 16336 O O . ALA G 1 256 ? 5.808 -24.083 31.575 1.00 19.92 279 ALA G O 1
ATOM 16338 N N . LYS G 1 257 ? 7.027 -25.885 30.948 1.00 20.64 280 LYS G N 1
ATOM 16339 C CA . LYS G 1 257 ? 5.864 -26.701 30.563 1.00 20.93 280 LYS G CA 1
ATOM 16340 C C . LYS G 1 257 ? 5.556 -27.832 31.539 1.00 20.45 280 LYS G C 1
ATOM 16341 O O . LYS G 1 257 ? 4.468 -27.867 32.109 1.00 20.23 280 LYS G O 1
ATOM 16347 N N . TYR G 1 258 ? 6.517 -28.745 31.723 1.00 19.72 281 TYR G N 1
ATOM 16348 C CA . TYR G 1 258 ? 6.350 -29.895 32.607 1.00 19.69 281 TYR G CA 1
ATOM 16349 C C . TYR G 1 258 ? 7.626 -30.227 33.367 1.00 19.71 281 TYR G C 1
ATOM 16350 O O . TYR G 1 258 ? 8.658 -30.541 32.746 1.00 19.71 281 TYR G O 1
ATOM 16359 N N . GLY G 1 259 ? 7.546 -30.204 34.699 1.00 19.07 282 GLY G N 1
ATOM 16360 C CA . GLY G 1 259 ? 8.644 -30.698 35.539 1.00 18.83 282 GLY G CA 1
ATOM 16361 C C . GLY G 1 259 ? 8.972 -32.135 35.182 1.00 18.50 282 GLY G C 1
ATOM 16362 O O . GLY G 1 259 ? 10.124 -32.469 34.874 1.00 18.17 282 GLY G O 1
ATOM 16363 N N . ILE G 1 260 ? 7.939 -32.979 35.218 1.00 18.25 283 ILE G N 1
ATOM 16364 C CA . ILE G 1 260 ? 8.024 -34.387 34.820 1.00 17.35 283 ILE G CA 1
ATOM 16365 C C . ILE G 1 260 ? 6.824 -34.666 33.918 1.00 17.57 283 ILE G C 1
ATOM 16366 O O . ILE G 1 260 ? 5.684 -34.328 34.268 1.00 16.41 283 ILE G O 1
ATOM 16371 N N . VAL G 1 261 ? 7.094 -35.252 32.749 1.00 17.61 284 VAL G N 1
ATOM 16372 C CA . VAL G 1 261 ? 6.046 -35.614 31.786 1.00 17.67 284 VAL G CA 1
ATOM 16373 C C . VAL G 1 261 ? 6.340 -36.992 31.182 1.00 18.45 284 VAL G C 1
ATOM 16374 O O . VAL G 1 261 ? 7.399 -37.216 30.586 1.00 18.39 284 VAL G O 1
ATOM 16378 N N . ILE G 1 262 ? 5.387 -37.905 31.354 1.00 18.28 285 ILE G N 1
ATOM 16379 C CA . ILE G 1 262 ? 5.494 -39.273 30.857 1.00 18.96 285 ILE G CA 1
ATOM 16380 C C . ILE G 1 262 ? 4.192 -39.503 30.092 1.00 19.55 285 ILE G C 1
ATOM 16381 O O . ILE G 1 262 ? 3.113 -39.496 30.682 1.00 19.86 285 ILE G O 1
ATOM 16386 N N . GLU G 1 263 ? 4.280 -39.652 28.778 1.00 19.68 286 GLU G N 1
ATOM 16387 C CA . GLU G 1 263 ? 3.058 -39.793 27.990 1.00 20.95 286 GLU G CA 1
ATOM 16388 C C . GLU G 1 263 ? 3.207 -40.709 26.781 1.00 20.57 286 GLU G C 1
ATOM 16389 O O . GLU G 1 263 ? 4.246 -40.726 26.107 1.00 20.44 286 GLU G O 1
ATOM 16395 N N . GLN G 1 264 ? 2.134 -41.448 26.520 1.00 20.67 287 GLN G N 1
ATOM 16396 C CA . GLN G 1 264 ? 2.133 -42.508 25.523 1.00 20.66 287 GLN G CA 1
ATOM 16397 C C . GLN G 1 264 ? 1.247 -42.133 24.330 1.00 21.10 287 GLN G C 1
ATOM 16398 O O . GLN G 1 264 ? 0.680 -43.007 23.660 1.00 20.33 287 GLN G O 1
ATOM 16404 N N . ASP G 1 265 ? 1.179 -40.830 24.042 1.00 21.98 288 ASP G N 1
ATOM 16405 C CA . ASP G 1 265 ? 0.211 -40.298 23.070 1.00 23.58 288 ASP G CA 1
ATOM 16406 C C . ASP G 1 265 ? 0.810 -39.427 21.947 1.00 24.90 288 ASP G C 1
ATOM 16407 O O . ASP G 1 265 ? 0.108 -38.592 21.370 1.00 25.10 288 ASP G O 1
ATOM 16412 N N . TYR G 1 266 ? 2.090 -39.607 21.637 1.00 26.39 289 TYR G N 1
ATOM 16413 C CA . TYR G 1 266 ? 2.721 -38.781 20.606 1.00 28.35 289 TYR G CA 1
ATOM 16414 C C . TYR G 1 266 ? 2.382 -39.255 19.203 1.00 29.24 289 TYR G C 1
ATOM 16415 O O . TYR G 1 266 ? 2.541 -40.428 18.876 1.00 28.89 289 TYR G O 1
ATOM 16424 N N . GLU G 1 267 ? 1.873 -38.332 18.393 1.00 30.43 290 GLU G N 1
ATOM 16425 C CA . GLU G 1 267 ? 1.499 -38.626 17.018 1.00 31.88 290 GLU G CA 1
ATOM 16426 C C . GLU G 1 267 ? 1.990 -37.477 16.160 1.00 32.39 290 GLU G C 1
ATOM 16427 O O . GLU G 1 267 ? 1.615 -36.326 16.385 1.00 32.37 290 GLU G O 1
ATOM 16433 N N . ASN G 1 268 ? 2.844 -37.799 15.194 1.00 32.98 291 ASN G N 1
ATOM 16434 C CA . ASN G 1 268 ? 3.451 -36.803 14.308 1.00 33.76 291 ASN G CA 1
ATOM 16435 C C . ASN G 1 268 ? 4.150 -35.688 15.096 1.00 33.66 291 ASN G C 1
ATOM 16436 O O . ASN G 1 268 ? 4.085 -34.511 14.726 1.00 33.88 291 ASN G O 1
ATOM 16441 N N . GLY G 1 269 ? 4.802 -36.071 16.194 1.00 33.25 292 GLY G N 1
ATOM 16442 C CA . GLY G 1 269 ? 5.576 -35.134 17.003 1.00 32.99 292 GLY G CA 1
ATOM 16443 C C . GLY G 1 269 ? 4.814 -34.235 17.968 1.00 32.64 292 GLY G C 1
ATOM 16444 O O . GLY G 1 269 ? 5.419 -33.367 18.598 1.00 32.85 292 GLY G O 1
ATOM 16445 N N . SER G 1 270 ? 3.500 -34.426 18.090 1.00 32.24 293 SER G N 1
ATOM 16446 C CA . SER G 1 270 ? 2.713 -33.709 19.105 1.00 32.07 293 SER G CA 1
ATOM 16447 C C . SER G 1 270 ? 1.666 -34.603 19.796 1.00 31.62 293 SER G C 1
ATOM 16448 O O . SER G 1 270 ? 1.175 -35.558 19.188 1.00 31.31 293 SER G O 1
ATOM 16451 N N . PRO G 1 271 ? 1.331 -34.299 21.073 1.00 30.96 294 PRO G N 1
ATOM 16452 C CA . PRO G 1 271 ? 0.422 -35.138 21.879 1.00 30.23 294 PRO G CA 1
ATOM 16453 C C . PRO G 1 271 ? -1.028 -35.125 21.393 1.00 29.82 294 PRO G C 1
ATOM 16454 O O . PRO G 1 271 ? -1.568 -34.064 21.058 1.00 29.72 294 PRO G O 1
ATOM 16458 N N . THR G 1 272 ? -1.654 -36.298 21.378 1.00 29.02 295 THR G N 1
ATOM 16459 C CA . THR G 1 272 ? -3.065 -36.420 21.003 1.00 28.57 295 THR G CA 1
ATOM 16460 C C . THR G 1 272 ? -3.984 -36.264 22.211 1.00 28.20 295 THR G C 1
ATOM 16461 O O . THR G 1 272 ? -5.150 -35.904 22.060 1.00 28.38 295 THR G O 1
ATOM 16465 N N . GLY G 1 273 ? -3.457 -36.552 23.401 1.00 27.59 296 GLY G N 1
ATOM 16466 C CA . GLY G 1 273 ? -4.252 -36.544 24.632 1.00 26.97 296 GLY G CA 1
ATOM 16467 C C . GLY G 1 273 ? -4.858 -37.897 24.966 1.00 26.56 296 GLY G C 1
ATOM 16468 O O . GLY G 1 273 ? -5.582 -38.033 25.959 1.00 27.08 296 GLY G O 1
ATOM 16469 N N . THR G 1 274 ? -4.571 -38.900 24.140 1.00 25.71 297 THR G N 1
ATOM 16470 C CA . THR G 1 274 ? -5.080 -40.254 24.354 1.00 25.04 297 THR G CA 1
ATOM 16471 C C . THR G 1 274 ? -3.928 -41.250 24.240 1.00 24.59 297 THR G C 1
ATOM 16472 O O . THR G 1 274 ? -3.385 -41.454 23.153 1.00 24.98 297 THR G O 1
ATOM 16476 N N . PRO G 1 275 ? -3.550 -41.874 25.365 1.00 24.18 298 PRO G N 1
ATOM 16477 C CA . PRO G 1 275 ? -2.398 -42.784 25.336 1.00 23.50 298 PRO G CA 1
ATOM 16478 C C . PRO G 1 275 ? -2.766 -44.112 24.668 1.00 23.22 298 PRO G C 1
ATOM 16479 O O . PRO G 1 275 ? -3.934 -44.515 24.687 1.00 22.87 298 PRO G O 1
ATOM 16483 N N . THR G 1 276 ? -1.780 -44.763 24.058 1.00 22.48 299 THR G N 1
ATOM 16484 C CA . THR G 1 276 ? -1.964 -46.122 23.542 1.00 22.34 299 THR G CA 1
ATOM 16485 C C . THR G 1 276 ? -1.032 -47.062 24.318 1.00 21.97 299 THR G C 1
ATOM 16486 O O . THR G 1 276 ? -0.133 -46.594 25.021 1.00 21.34 299 THR G O 1
ATOM 16490 N N . ASN G 1 277 ? -1.187 -48.365 24.115 1.00 21.88 300 ASN G N 1
ATOM 16491 C CA . ASN G 1 277 ? -0.566 -49.366 24.970 1.00 21.93 300 ASN G CA 1
ATOM 16492 C C . ASN G 1 277 ? 0.571 -50.214 24.390 1.00 21.62 300 ASN G C 1
ATOM 16493 O O . ASN G 1 277 ? 0.999 -51.165 25.002 1.00 21.88 300 ASN G O 1
ATOM 16498 N N . GLY G 1 278 ? 1.058 -49.874 23.209 1.00 21.14 301 GLY G N 1
ATOM 16499 C CA . GLY G 1 278 ? 2.035 -50.725 22.501 1.00 20.09 301 GLY G CA 1
ATOM 16500 C C . GLY G 1 278 ? 3.503 -50.500 22.851 1.00 19.71 301 GLY G C 1
ATOM 16501 O O . GLY G 1 278 ? 4.384 -51.276 22.436 1.00 18.74 301 GLY G O 1
ATOM 16502 N N . VAL G 1 279 ? 3.773 -49.437 23.614 1.00 18.96 302 VAL G N 1
ATOM 16503 C CA . VAL G 1 279 ? 5.133 -49.115 24.048 1.00 18.76 302 VAL G CA 1
ATOM 16504 C C . VAL G 1 279 ? 5.120 -49.068 25.580 1.00 18.75 302 VAL G C 1
ATOM 16505 O O . VAL G 1 279 ? 5.142 -47.979 26.170 1.00 18.86 302 VAL G O 1
ATOM 16509 N N . PRO G 1 280 ? 5.039 -50.250 26.229 1.00 18.47 303 PRO G N 1
ATOM 16510 C CA . PRO G 1 280 ? 4.955 -50.265 27.692 1.00 18.18 303 PRO G CA 1
ATOM 16511 C C . PRO G 1 280 ? 6.145 -49.580 28.358 1.00 17.97 303 PRO G C 1
ATOM 16512 O O . PRO G 1 280 ? 7.291 -49.709 27.892 1.00 18.55 303 PRO G O 1
ATOM 16516 N N . ILE G 1 281 ? 5.866 -48.832 29.420 1.00 17.60 304 ILE G N 1
ATOM 16517 C CA . ILE G 1 281 ? 6.925 -48.215 30.232 1.00 17.80 304 ILE G CA 1
ATOM 16518 C C . ILE G 1 281 ? 7.023 -48.956 31.573 1.00 17.99 304 ILE G C 1
ATOM 16519 O O . ILE G 1 281 ? 6.149 -48.822 32.430 1.00 18.15 304 ILE G O 1
ATOM 16524 N N . THR G 1 282 ? 8.086 -49.744 31.733 1.00 18.04 305 THR G N 1
ATOM 16525 C CA . THR G 1 282 ? 8.230 -50.629 32.888 1.00 18.78 305 THR G CA 1
ATOM 16526 C C . THR G 1 282 ? 9.587 -50.450 33.592 1.00 18.85 305 THR G C 1
ATOM 16527 O O . THR G 1 282 ? 10.558 -49.994 32.971 1.00 18.80 305 THR G O 1
ATOM 16531 N N . GLY G 1 283 ? 9.637 -50.790 34.882 1.00 18.37 306 GLY G N 1
ATOM 16532 C CA . GLY G 1 283 ? 10.857 -50.655 35.672 1.00 18.68 306 GLY G CA 1
ATOM 16533 C C . GLY G 1 283 ? 11.413 -49.243 35.658 1.00 18.95 306 GLY G C 1
ATOM 16534 O O . GLY G 1 283 ? 12.623 -49.051 35.509 1.00 19.13 306 GLY G O 1
ATOM 16535 N N . LEU G 1 284 ? 10.527 -48.254 35.806 1.00 18.89 307 LEU G N 1
ATOM 16536 C CA . LEU G 1 284 ? 10.936 -46.842 35.868 1.00 19.14 307 LEU G CA 1
ATOM 16537 C C . LEU G 1 284 ? 11.200 -46.378 37.299 1.00 19.18 307 LEU G C 1
ATOM 16538 O O . LEU G 1 284 ? 10.316 -46.464 38.163 1.00 19.34 307 LEU G O 1
ATOM 16543 N N . THR G 1 285 ? 12.411 -45.872 37.540 1.00 19.17 308 THR G N 1
ATOM 16544 C CA . THR G 1 285 ? 12.767 -45.326 38.842 1.00 19.19 308 THR G CA 1
ATOM 16545 C C . THR G 1 285 ? 13.014 -43.823 38.772 1.00 19.36 308 THR G C 1
ATOM 16546 O O . THR G 1 285 ? 13.835 -43.357 37.980 1.00 19.41 308 THR G O 1
ATOM 16550 N N . LEU G 1 286 ? 12.280 -43.074 39.594 1.00 18.85 309 LEU G N 1
ATOM 16551 C CA . LEU G 1 286 ? 12.610 -41.670 39.876 1.00 18.63 309 LEU G CA 1
ATOM 16552 C C . LEU G 1 286 ? 13.024 -41.532 41.320 1.00 18.42 309 LEU G C 1
ATOM 16553 O O . LEU G 1 286 ? 12.304 -41.961 42.223 1.00 18.28 309 LEU G O 1
ATOM 16558 N N . SER G 1 287 ? 14.190 -40.935 41.525 1.00 18.34 310 SER G N 1
ATOM 16559 C CA . SER G 1 287 ? 14.732 -40.736 42.859 1.00 19.01 310 SER G CA 1
ATOM 16560 C C . SER G 1 287 ? 15.303 -39.323 42.971 1.00 19.08 310 SER G C 1
ATOM 16561 O O . SER G 1 287 ? 16.180 -38.939 42.190 1.00 18.84 310 SER G O 1
ATOM 16564 N N . LYS G 1 288 ? 14.785 -38.546 43.919 1.00 19.08 311 LYS G N 1
ATOM 16565 C CA . LYS G 1 288 ? 15.332 -37.214 44.213 1.00 19.79 311 LYS G CA 1
ATOM 16566 C C . LYS G 1 288 ? 15.352 -36.341 42.952 1.00 19.57 311 LYS G C 1
ATOM 16567 O O . LYS G 1 288 ? 16.411 -36.024 42.399 1.00 19.84 311 LYS G O 1
ATOM 16573 N N . ILE G 1 289 ? 14.159 -36.050 42.470 1.00 19.30 312 ILE G N 1
ATOM 16574 C CA . ILE G 1 289 ? 13.928 -35.117 41.392 1.00 18.59 312 ILE G CA 1
ATOM 16575 C C . ILE G 1 289 ? 13.278 -33.910 42.053 1.00 18.99 312 ILE G C 1
ATOM 16576 O O . ILE G 1 289 ? 12.173 -33.995 42.554 1.00 18.45 312 ILE G O 1
ATOM 16581 N N . THR G 1 290 ? 13.994 -32.798 42.081 1.00 19.32 313 THR G N 1
ATOM 16582 C CA . THR G 1 290 ? 13.541 -31.632 42.839 1.00 19.65 313 THR G CA 1
ATOM 16583 C C . THR G 1 290 ? 13.674 -30.337 42.045 1.00 19.38 313 THR G C 1
ATOM 16584 O O . THR G 1 290 ? 14.556 -30.208 41.203 1.00 19.22 313 THR G O 1
ATOM 16588 N N . GLY G 1 291 ? 12.799 -29.376 42.325 1.00 19.48 314 GLY G N 1
ATOM 16589 C CA . GLY G 1 291 ? 12.931 -28.044 41.753 1.00 19.18 314 GLY G CA 1
ATOM 16590 C C . GLY G 1 291 ? 11.635 -27.359 41.379 1.00 19.02 314 GLY G C 1
ATOM 16591 O O . GLY G 1 291 ? 10.546 -27.783 41.788 1.00 18.70 314 GLY G O 1
ATOM 16592 N N . SER G 1 292 ? 11.771 -26.307 40.574 1.00 18.79 315 SER G N 1
ATOM 16593 C CA . SER G 1 292 ? 10.686 -25.365 40.303 1.00 18.86 315 SER G CA 1
ATOM 16594 C C . SER G 1 292 ? 10.164 -25.400 38.865 1.00 18.89 315 SER G C 1
ATOM 16595 O O . SER G 1 292 ? 10.937 -25.412 37.908 1.00 18.71 315 SER G O 1
ATOM 16598 N N . VAL G 1 293 ? 8.840 -25.414 38.741 1.00 19.38 316 VAL G N 1
ATOM 16599 C CA . VAL G 1 293 ? 8.135 -25.193 37.480 1.00 19.42 316 VAL G CA 1
ATOM 16600 C C . VAL G 1 293 ? 7.534 -23.786 37.536 1.00 20.08 316 VAL G C 1
ATOM 16601 O O . VAL G 1 293 ? 7.095 -23.346 38.608 1.00 19.94 316 VAL G O 1
ATOM 16605 N N . ALA G 1 294 ? 7.517 -23.086 36.396 1.00 20.42 317 ALA G N 1
ATOM 16606 C CA . ALA G 1 294 ? 6.844 -21.776 36.282 1.00 20.87 317 ALA G CA 1
ATOM 16607 C C . ALA G 1 294 ? 5.339 -21.909 36.553 1.00 21.06 317 ALA G C 1
ATOM 16608 O O . ALA G 1 294 ? 4.754 -22.963 36.280 1.00 21.25 317 ALA G O 1
ATOM 16610 N N . SER G 1 295 ? 4.716 -20.860 37.095 1.00 21.47 318 SER G N 1
ATOM 16611 C CA . SER G 1 295 ? 3.303 -20.934 37.512 1.00 21.55 318 SER G CA 1
ATOM 16612 C C . SER G 1 295 ? 2.337 -21.315 36.387 1.00 21.70 318 SER G C 1
ATOM 16613 O O . SER G 1 295 ? 1.275 -21.889 36.645 1.00 21.78 318 SER G O 1
ATOM 16616 N N . SER G 1 296 ? 2.717 -21.004 35.149 1.00 21.98 319 SER G N 1
ATOM 16617 C CA . SER G 1 296 ? 1.916 -21.349 33.969 1.00 22.12 319 SER G CA 1
ATOM 16618 C C . SER G 1 296 ? 2.214 -22.759 33.442 1.00 21.96 319 SER G C 1
ATOM 16619 O O . SER G 1 296 ? 1.527 -23.255 32.535 1.00 22.13 319 SER G O 1
ATOM 16622 N N . GLY G 1 297 ? 3.237 -23.395 34.009 1.00 21.20 320 GLY G N 1
ATOM 16623 C CA . GLY G 1 297 ? 3.557 -24.779 33.693 1.00 20.66 320 GLY G CA 1
ATOM 16624 C C . GLY G 1 297 ? 2.784 -25.761 34.557 1.00 20.29 320 GLY G C 1
ATOM 16625 O O . GLY G 1 297 ? 1.915 -25.367 35.349 1.00 20.11 320 GLY G O 1
ATOM 16626 N N . THR G 1 298 ? 3.103 -27.042 34.391 1.00 19.67 321 THR G N 1
ATOM 16627 C CA . THR G 1 298 ? 2.506 -28.132 35.156 1.00 19.24 321 THR G CA 1
ATOM 16628 C C . THR G 1 298 ? 3.609 -28.949 35.827 1.00 19.14 321 THR G C 1
ATOM 16629 O O . THR G 1 298 ? 4.635 -29.252 35.206 1.00 19.02 321 THR G O 1
ATOM 16633 N N . ASN G 1 299 ? 3.385 -29.295 37.094 1.00 18.44 322 ASN G N 1
ATOM 16634 C CA . ASN G 1 299 ? 4.352 -30.029 37.901 1.00 18.32 322 ASN G CA 1
ATOM 16635 C C . ASN G 1 299 ? 4.665 -31.412 37.338 1.00 18.36 322 ASN G C 1
ATOM 16636 O O . ASN G 1 299 ? 5.804 -31.690 36.944 1.00 18.65 322 ASN G O 1
ATOM 16641 N N . VAL G 1 300 ? 3.648 -32.271 37.316 1.00 18.03 323 VAL G N 1
ATOM 16642 C CA . VAL G 1 300 ? 3.810 -33.659 36.891 1.00 18.13 323 VAL G CA 1
ATOM 16643 C C . VAL G 1 300 ? 2.636 -34.067 36.001 1.00 18.41 323 VAL G C 1
ATOM 16644 O O . VAL G 1 300 ? 1.472 -33.797 36.314 1.00 17.52 323 VAL G O 1
ATOM 16648 N N . TYR G 1 301 ? 2.957 -34.711 34.881 1.00 18.81 324 TYR G N 1
ATOM 16649 C CA . TYR G 1 301 ? 1.934 -35.185 33.957 1.00 18.97 324 TYR G CA 1
ATOM 16650 C C . TYR G 1 301 ? 2.239 -36.619 33.525 1.00 19.14 324 TYR G C 1
ATOM 16651 O O . TYR G 1 301 ? 3.237 -36.883 32.853 1.00 19.44 324 TYR G O 1
ATOM 16660 N N . ILE G 1 302 ? 1.382 -37.543 33.944 1.00 18.94 325 ILE G N 1
ATOM 16661 C CA . ILE G 1 302 ? 1.574 -38.961 33.651 1.00 18.34 325 ILE G CA 1
ATOM 16662 C C . ILE G 1 302 ? 0.344 -39.438 32.904 1.00 18.83 325 ILE G C 1
ATOM 16663 O O . ILE G 1 302 ? -0.749 -39.531 33.476 1.00 18.56 325 ILE G O 1
ATOM 16668 N N . LEU G 1 303 ? 0.526 -39.738 31.623 1.00 18.73 326 LEU G N 1
ATOM 16669 C CA . LEU G 1 303 ? -0.567 -40.195 30.796 1.00 18.63 326 LEU G CA 1
ATOM 16670 C C . LEU G 1 303 ? -0.234 -41.576 30.274 1.00 18.62 326 LEU G C 1
ATOM 16671 O O . LEU G 1 303 ? 0.324 -41.739 29.173 1.00 18.83 326 LEU G O 1
ATOM 16676 N N . CYS G 1 304 ? -0.560 -42.563 31.097 1.00 18.03 327 CYS G N 1
ATOM 16677 C CA . CYS G 1 304 ? -0.368 -43.958 30.760 1.00 18.13 327 CYS G CA 1
ATOM 16678 C C . CYS G 1 304 ? -1.680 -44.586 30.308 1.00 17.79 327 CYS G C 1
ATOM 16679 O O . CYS G 1 304 ? -2.737 -44.297 30.873 1.00 17.52 327 CYS G O 1
ATOM 16682 N N . ALA G 1 305 ? -1.614 -45.448 29.294 1.00 17.26 328 ALA G N 1
ATOM 16683 C CA . ALA G 1 305 ? -2.772 -46.264 28.909 1.00 17.44 328 ALA G CA 1
ATOM 16684 C C . ALA G 1 305 ? -2.978 -47.347 29.981 1.00 17.80 328 ALA G C 1
ATOM 16685 O O . ALA G 1 305 ? -2.030 -47.661 30.733 1.00 17.51 328 ALA G O 1
ATOM 16687 N N . SER G 1 306 ? -4.193 -47.903 30.064 1.00 17.53 329 SER G N 1
ATOM 16688 C CA . SER G 1 306 ? -4.466 -49.025 30.979 1.00 18.22 329 SER G CA 1
ATOM 16689 C C . SER G 1 306 ? -3.491 -50.165 30.736 1.00 17.78 329 SER G C 1
ATOM 16690 O O . SER G 1 306 ? -3.275 -50.561 29.588 1.00 17.24 329 SER G O 1
ATOM 16693 N N . GLY G 1 307 ? -2.906 -50.679 31.819 1.00 17.70 330 GLY G N 1
ATOM 16694 C CA . GLY G 1 307 ? -2.010 -51.825 31.746 1.00 17.76 330 GLY G CA 1
ATOM 16695 C C . GLY G 1 307 ? -0.634 -51.527 31.168 1.00 18.08 330 GLY G C 1
ATOM 16696 O O . GLY G 1 307 ? 0.246 -52.388 31.222 1.00 18.28 330 GLY G O 1
ATOM 16697 N N . ALA G 1 308 ? -0.428 -50.316 30.648 1.00 17.77 331 ALA G N 1
ATOM 16698 C CA . ALA G 1 308 ? 0.779 -50.008 29.841 1.00 18.01 331 ALA G CA 1
ATOM 16699 C C . ALA G 1 308 ? 1.978 -49.397 30.593 1.00 18.11 331 ALA G C 1
ATOM 16700 O O . ALA G 1 308 ? 3.017 -49.116 29.983 1.00 18.39 331 ALA G O 1
ATOM 16702 N N . CYS G 1 309 ? 1.814 -49.156 31.894 1.00 17.91 332 CYS G N 1
ATOM 16703 C CA . CYS G 1 309 ? 2.898 -48.680 32.764 1.00 18.13 332 CYS G CA 1
ATOM 16704 C C . CYS G 1 309 ? 2.881 -49.525 34.038 1.00 17.98 332 CYS G C 1
ATOM 16705 O O . CYS G 1 309 ? 1.837 -49.641 34.695 1.00 18.19 332 CYS G O 1
ATOM 16708 N N . SER G 1 310 ? 4.019 -50.136 34.369 1.00 18.04 333 SER G N 1
ATOM 16709 C CA . SER G 1 310 ? 4.093 -51.056 35.523 1.00 18.21 333 SER G CA 1
ATOM 16710 C C . SER G 1 310 ? 5.511 -51.170 36.088 1.00 18.02 333 SER G C 1
ATOM 16711 O O . SER G 1 310 ? 6.476 -50.816 35.418 1.00 17.37 333 SER G O 1
ATOM 16714 N N . ASN G 1 311 ? 5.618 -51.673 37.319 1.00 18.24 334 ASN G N 1
ATOM 16715 C CA . ASN G 1 311 ? 6.894 -51.737 38.067 1.00 18.95 334 ASN G CA 1
ATOM 16716 C C . ASN G 1 311 ? 7.633 -50.396 38.107 1.00 18.80 334 ASN G C 1
ATOM 16717 O O . ASN G 1 311 ? 8.735 -50.280 37.588 1.00 19.48 334 ASN G O 1
ATOM 16722 N N . TRP G 1 312 ? 7.010 -49.385 38.706 1.00 18.49 335 TRP G N 1
ATOM 16723 C CA . TRP G 1 312 ? 7.662 -48.084 38.891 1.00 18.32 335 TRP G CA 1
ATOM 16724 C C . TRP G 1 312 ? 8.034 -47.914 40.354 1.00 18.44 335 TRP G C 1
ATOM 16725 O O . TRP G 1 312 ? 7.401 -48.508 41.230 1.00 18.10 335 TRP G O 1
ATOM 16736 N N . LYS G 1 313 ? 9.044 -47.083 40.614 1.00 18.49 336 LYS G N 1
ATOM 16737 C CA . LYS G 1 313 ? 9.390 -46.707 41.984 1.00 19.04 336 LYS G CA 1
ATOM 16738 C C . LYS G 1 313 ? 9.824 -45.245 42.000 1.00 18.82 336 LYS G C 1
ATOM 16739 O O . LYS G 1 313 ? 10.819 -44.880 41.366 1.00 18.15 336 LYS G O 1
ATOM 16745 N N . TRP G 1 314 ? 9.058 -44.407 42.701 1.00 18.61 337 TRP G N 1
ATOM 16746 C CA . TRP G 1 314 ? 9.365 -42.982 42.792 1.00 18.52 337 TRP G CA 1
ATOM 16747 C C . TRP G 1 314 ? 9.528 -42.624 44.257 1.00 18.80 337 TRP G C 1
ATOM 16748 O O . TRP G 1 314 ? 8.670 -42.967 45.081 1.00 18.27 337 TRP G O 1
ATOM 16759 N N . SER G 1 315 ? 10.622 -41.938 44.580 1.00 18.69 338 SER G N 1
ATOM 16760 C CA . SER G 1 315 ? 10.848 -41.454 45.935 1.00 19.29 338 SER G CA 1
ATOM 16761 C C . SER G 1 315 ? 11.603 -40.151 45.877 1.00 19.62 338 SER G C 1
ATOM 16762 O O . SER G 1 315 ? 12.374 -39.908 44.930 1.00 19.57 338 SER G O 1
ATOM 16765 N N . GLY G 1 316 ? 11.354 -39.304 46.875 1.00 19.47 339 GLY G N 1
ATOM 16766 C CA . GLY G 1 316 ? 12.008 -38.004 46.986 1.00 20.21 339 GLY G CA 1
ATOM 16767 C C . GLY G 1 316 ? 11.774 -37.068 45.813 1.00 20.33 339 GLY G C 1
ATOM 16768 O O . GLY G 1 316 ? 12.660 -36.288 45.449 1.00 20.35 339 GLY G O 1
ATOM 16769 N N . VAL G 1 317 ? 10.582 -37.144 45.225 1.00 20.42 340 VAL G N 1
ATOM 16770 C CA . VAL G 1 317 ? 10.207 -36.262 44.131 1.00 20.66 340 VAL G CA 1
ATOM 16771 C C . VAL G 1 317 ? 9.536 -35.031 44.716 1.00 21.06 340 VAL G C 1
ATOM 16772 O O . VAL G 1 317 ? 8.523 -35.134 45.405 1.00 21.64 340 VAL G O 1
ATOM 16776 N N . SER G 1 318 ? 10.125 -33.869 44.469 1.00 21.44 341 SER G N 1
ATOM 16777 C CA . SER G 1 318 ? 9.551 -32.616 44.950 1.00 21.89 341 SER G CA 1
ATOM 16778 C C . SER G 1 318 ? 9.607 -31.549 43.868 1.00 21.98 341 SER G C 1
ATOM 16779 O O . SER G 1 318 ? 10.580 -30.795 43.753 1.00 21.69 341 SER G O 1
ATOM 16782 N N . VAL G 1 319 ? 8.549 -31.513 43.068 1.00 22.19 342 VAL G N 1
ATOM 16783 C CA . VAL G 1 319 ? 8.456 -30.587 41.949 1.00 22.64 342 VAL G CA 1
ATOM 16784 C C . VAL G 1 319 ? 7.307 -29.627 42.256 1.00 22.79 342 VAL G C 1
ATOM 16785 O O . VAL G 1 319 ? 6.146 -30.044 42.351 1.00 23.14 342 VAL G O 1
ATOM 16789 N N . THR G 1 320 ? 7.652 -28.350 42.433 1.00 22.73 343 THR G N 1
ATOM 16790 C CA . THR G 1 320 ? 6.725 -27.341 42.947 1.00 22.88 343 THR G CA 1
ATOM 16791 C C . THR G 1 320 ? 6.638 -26.094 42.055 1.00 22.75 343 THR G C 1
ATOM 16792 O O . THR G 1 320 ? 7.541 -25.821 41.265 1.00 22.71 343 THR G O 1
ATOM 16796 N N . GLY G 1 321 ? 5.550 -25.335 42.193 1.00 22.73 344 GLY G N 1
ATOM 16797 C CA . GLY G 1 321 ? 5.436 -24.036 41.527 1.00 22.75 344 GLY G CA 1
ATOM 16798 C C . GLY G 1 321 ? 4.459 -23.976 40.367 1.00 22.87 344 GLY G C 1
ATOM 16799 O O . GLY G 1 321 ? 3.836 -22.942 40.135 1.00 22.43 344 GLY G O 1
ATOM 16800 N N . GLY G 1 322 ? 4.330 -25.077 39.626 1.00 22.88 345 GLY G N 1
ATOM 16801 C CA . GLY G 1 322 ? 3.378 -25.135 38.523 1.00 23.32 345 GLY G CA 1
ATOM 16802 C C . GLY G 1 322 ? 2.015 -25.611 38.988 1.00 23.90 345 GLY G C 1
ATOM 16803 O O . GLY G 1 322 ? 1.776 -25.756 40.192 1.00 24.00 345 GLY G O 1
ATOM 16804 N N . LYS G 1 323 ? 1.124 -25.848 38.026 1.00 24.25 346 LYS G N 1
ATOM 16805 C CA . LYS G 1 323 ? -0.214 -26.383 38.284 1.00 24.70 346 LYS G CA 1
ATOM 16806 C C . LYS G 1 323 ? -0.173 -27.877 38.591 1.00 24.68 346 LYS G C 1
ATOM 16807 O O . LYS G 1 323 ? 0.712 -28.603 38.112 1.00 24.68 346 LYS G O 1
ATOM 16813 N N . LYS G 1 324 ? -1.148 -28.332 39.375 1.00 24.43 347 LYS G N 1
ATOM 16814 C CA . LYS G 1 324 ? -1.346 -29.752 39.620 1.00 24.45 347 LYS G CA 1
ATOM 16815 C C . LYS G 1 324 ? -2.263 -30.302 38.530 1.00 23.93 347 LYS G C 1
ATOM 16816 O O . LYS G 1 324 ? -3.427 -29.908 38.433 1.00 23.33 347 LYS G O 1
ATOM 16822 N N . SER G 1 325 ? -1.730 -31.204 37.702 1.00 23.20 348 SER G N 1
ATOM 16823 C CA . SER G 1 325 ? -2.506 -31.810 36.627 1.00 22.73 348 SER G CA 1
ATOM 16824 C C . SER G 1 325 ? -3.695 -32.585 37.180 1.00 22.72 348 SER G C 1
ATOM 16825 O O . SER G 1 325 ? -3.564 -33.316 38.171 1.00 22.54 348 SER G O 1
ATOM 16828 N N . THR G 1 326 ? -4.847 -32.408 36.537 1.00 22.60 349 THR G N 1
ATOM 16829 C CA . THR G 1 326 ? -6.033 -33.209 36.826 1.00 22.97 349 THR G CA 1
ATOM 16830 C C . THR G 1 326 ? -6.247 -34.255 35.723 1.00 22.52 349 THR G C 1
ATOM 16831 O O . THR G 1 326 ? -7.289 -34.904 35.682 1.00 22.23 349 THR G O 1
ATOM 16835 N N . LYS G 1 327 ? -5.250 -34.423 34.847 1.00 22.58 350 LYS G N 1
ATOM 16836 C CA . LYS G 1 327 ? -5.393 -35.237 33.619 1.00 22.37 350 LYS G CA 1
ATOM 16837 C C . LYS G 1 327 ? -4.521 -36.511 33.548 1.00 21.67 350 LYS G C 1
ATOM 16838 O O . LYS G 1 327 ? -4.466 -37.186 32.511 1.00 20.94 350 LYS G O 1
ATOM 16844 N N . CYS G 1 328 ? -3.840 -36.831 34.643 1.00 20.84 351 CYS G N 1
ATOM 16845 C CA . CYS G 1 328 ? -3.004 -38.020 34.692 1.00 20.27 351 CYS G CA 1
ATOM 16846 C C . CYS G 1 328 ? -3.862 -39.281 34.665 1.00 20.12 351 CYS G C 1
ATOM 16847 O O . CYS G 1 328 ? -4.988 -39.286 35.187 1.00 19.57 351 CYS G O 1
ATOM 16850 N N . SER G 1 329 ? -3.336 -40.339 34.049 1.00 19.37 352 SER G N 1
ATOM 16851 C CA . SER G 1 329 ? -4.081 -41.586 33.916 1.00 18.64 352 SER G CA 1
ATOM 16852 C C . SER G 1 329 ? -3.226 -42.829 34.172 1.00 18.75 352 SER G C 1
ATOM 16853 O O . SER G 1 329 ? -2.081 -42.921 33.705 1.00 17.93 352 SER G O 1
ATOM 16856 N N . ASN G 1 330 ? -3.809 -43.774 34.913 1.00 17.85 353 ASN G N 1
ATOM 16857 C CA . ASN G 1 330 ? -3.265 -45.122 35.098 1.00 17.14 353 ASN G CA 1
ATOM 16858 C C . ASN G 1 330 ? -1.826 -45.140 35.644 1.00 16.97 353 ASN G C 1
ATOM 16859 O O . ASN G 1 330 ? -0.965 -45.914 35.188 1.00 16.42 353 ASN G O 1
ATOM 16864 N N . ILE G 1 331 ? -1.578 -44.267 36.621 1.00 16.76 354 ILE G N 1
ATOM 16865 C CA . ILE G 1 331 ? -0.285 -44.218 37.308 1.00 17.04 354 ILE G CA 1
ATOM 16866 C C . ILE G 1 331 ? -0.115 -45.569 37.998 1.00 17.01 354 ILE G C 1
ATOM 16867 O O . ILE G 1 331 ? -1.046 -46.017 38.680 1.00 16.24 354 ILE G O 1
ATOM 16872 N N . PRO G 1 332 ? 1.045 -46.241 37.787 1.00 17.24 355 PRO G N 1
ATOM 16873 C CA . PRO G 1 332 ? 1.276 -47.503 38.492 1.00 17.56 355 PRO G CA 1
ATOM 16874 C C . PRO G 1 332 ? 1.014 -47.398 39.996 1.00 17.82 355 PRO G C 1
ATOM 16875 O O . PRO G 1 332 ? 1.541 -46.499 40.676 1.00 17.97 355 PRO G O 1
ATOM 16879 N N . SER G 1 333 ? 0.174 -48.295 40.501 1.00 18.05 356 SER G N 1
ATOM 16880 C CA . SER G 1 333 ? -0.229 -48.263 41.911 1.00 18.50 356 SER G CA 1
ATOM 16881 C C . SER G 1 333 ? 0.887 -48.736 42.834 1.00 18.56 356 SER G C 1
ATOM 16882 O O . SER G 1 333 ? 1.653 -49.641 42.479 1.00 18.48 356 SER G O 1
ATOM 16885 N N . GLY G 1 334 ? 0.975 -48.110 44.011 1.00 18.76 357 GLY G N 1
ATOM 16886 C CA . GLY G 1 334 ? 1.991 -48.444 45.005 1.00 19.14 357 GLY G CA 1
ATOM 16887 C C . GLY G 1 334 ? 3.407 -48.035 44.627 1.00 19.46 357 GLY G C 1
ATOM 16888 O O . GLY G 1 334 ? 4.349 -48.318 45.365 1.00 19.93 357 GLY G O 1
ATOM 16889 N N . SER G 1 335 ? 3.553 -47.356 43.490 1.00 19.57 358 SER G N 1
ATOM 16890 C CA . SER G 1 335 ? 4.868 -46.958 42.970 1.00 19.83 358 SER G CA 1
ATOM 16891 C C . SER G 1 335 ? 5.489 -45.752 43.694 1.00 20.19 358 SER G C 1
ATOM 16892 O O . SER G 1 335 ? 6.709 -45.567 43.668 1.00 19.87 358 SER G O 1
ATOM 16895 N N . GLY G 1 336 ? 4.642 -44.936 44.316 1.00 20.07 359 GLY G N 1
ATOM 16896 C CA . GLY G 1 336 ? 5.057 -43.650 44.858 1.00 20.39 359 GLY G CA 1
ATOM 16897 C C . GLY G 1 336 ? 4.904 -42.515 43.855 1.00 20.58 359 GLY G C 1
ATOM 16898 O O . GLY G 1 336 ? 5.034 -41.343 44.209 1.00 20.10 359 GLY G O 1
ATOM 16899 N N . ALA G 1 337 ? 4.631 -42.855 42.599 1.00 20.43 360 ALA G N 1
ATOM 16900 C CA . ALA G 1 337 ? 4.409 -41.841 41.568 1.00 20.71 360 ALA G CA 1
ATOM 16901 C C . ALA G 1 337 ? 3.088 -41.113 41.801 1.00 20.78 360 ALA G C 1
ATOM 16902 O O . ALA G 1 337 ? 2.082 -41.732 42.160 1.00 20.62 360 ALA G O 1
ATOM 16904 N N . ALA G 1 338 ? 3.102 -39.799 41.606 1.00 21.09 361 ALA G N 1
ATOM 16905 C CA . ALA G 1 338 ? 1.913 -38.961 41.806 1.00 21.88 361 ALA G CA 1
ATOM 16906 C C . ALA G 1 338 ? 2.040 -37.665 41.028 1.00 22.13 361 ALA G C 1
ATOM 16907 O O . ALA G 1 338 ? 3.140 -37.148 40.843 1.00 22.28 361 ALA G O 1
ATOM 16909 N N . CYS G 1 339 ? 0.907 -37.136 40.586 1.00 22.24 362 CYS G N 1
ATOM 16910 C CA . CYS G 1 339 ? 0.881 -35.851 39.902 1.00 22.42 362 CYS G CA 1
ATOM 16911 C C . CYS G 1 339 ? 0.725 -34.690 40.877 1.00 22.79 362 CYS G C 1
ATOM 16912 O O . CYS G 1 339 ? 0.899 -33.521 40.508 1.00 22.91 362 CYS G O 1
#

Secondary structure (DSSP, 8-state):
--EEES-HHHHHHHGGG-SEEEEES-EEPTT--EEE-SPPTT-EEEEESEEEE----S---SEEEEEES-EEEE-TT-EEE--GGGT--S-GGGSSS-----EEEEEEEEEEEE--EEE--SS--EEEES-EEEEEES-EEE-GGGGGTT--S--SEEEES-EEEEEES-EEE-SS-SEEESSEEEEEEES-EEESS--EEEEEESSSS--EEEEEEEEEEEEES-SEEEEEEEETT---EEEEEEEEEEEEEEESSEEEEEEEEEETTEE-S---SSS-EEEEEEEEEEEEE-TTSEEEEEEPPTT-EEEEEEEEEEEESSBPPS--B-PPTTSS---/-EEEESSHHHHHHHGGG-SEEEEES-EEPTT--EEE-SPPTT-EEEEESEEEE----S---SEEEEEES-EEEE-TT-EEE--GGGT--S-GGGSSS-----EEEEEEEEEEEE--EEE--SS--EEEES-EEEEEES-EEE-GGGGGTT--S--SEEEES-EEEEEES-EEE-SS-SEEESSEEEEEEES-EEESS--EEEEEESSSS--EEEEEEEEEEEEES-SEEEEEEEETT---EEEEEEEEEEEEEEESSEEEEEEEEEETTEE-S---SSS-EEEEEEEEEEEEE-TTSEEEEEEPPTTSEEEEEEEEEEEESSBPPS--B-PPTTS----/-EEEESSHHHHHHHGGG-SEEEEES-EEPTT--EEE-SPPTT-EEEEESEEEE----S---SEEEEEES-EEEE-TT-EEE--GGGT-SS-GGGSSS-----EEEEEEEEEEEE--EEE--SS--EEEES-EEEEEES-EEE-GGGGTTT--S--SEEEES-EEEEEES-EEE-SS-SEEESSEEEEEEES-EEESS--EEEEEESSSS--EEEEEEEEEEEEES-SEEEEEEEETT---EEEEEEEEEEEEEEESSEEEEEEEEEETTEE-S---SSS-EEEEEEEEEEEEE-TTSEEEEEEPPTT-EEEEEEEEEEEESSBPPS--B-PPTTSS---/-EEEESSHHHHHHHGGG-SEEEEES-EEPTT--EEE-SPPTT-EEEEESEEEE----S---SEEEEEES-EEEE-TT-EEE--GGGT--S-TTSSSS-----EEEEEEEEEEEE--EEE--SS--EEEES-EEEEEES-EEE-GGGGGTT--S--SEEEES-EEEEEES-EEE-SS-SEEESSEEEEEEES-EEESS--EEEEEESSSS--EEEEEEEEEEEEES-SEEEEEEEETT---EEEEEEEEEEEEEEESSEEEEEEEEEETTEE-S---SSS-EEEEEEEEEEEEE-TTSEEEEEEPPTT-EEEEEEEEEEEESSBPPS--B-PPTTSS---/--EEES-HHHHHHHGGG-SEEEEES-EEPTT--EEE-SPPTT-EEEEESEEEE----S---SEEEEEES-EEEE-TT-EEE--GGGT--S-GGGSSS-----EEEEEEEEEEEE--EEE--SS--EEEES-EEEEEES-EEE-TTHHHHT--S--SEEEES-EEEEEES-EEE-SS-SEEESSEEEEEEES-EEESS--EEEEEESSSS--EEEEEEEEEEEEES-SEEEEEEEETT---EEEEEEEEEEEEEEESSEEEEEEEEEETTEE-S---SSS-EEEEEEEEEEEEE-TTSEEEEEEPPTTSEEEEEEEEEEEESSBPPS--B-PPTTS----/-EEESSHHHHHHHGGG-SEEEEES-EEPTT--EEE-SPPTT-EEEEESEEEE----S---SEEEEEES-EEEE-TT-EEE--GGGT--S-GGGSSS-----EEEEEEEEEEEE--EEE--SS--EEEES-EEEEEES-EEE-GGGGTTT--S--SEEEES-EEEEEES-EEE-SS-SEEESSEEEEEEES-EEESS--EEEEEESSSS--EEEEEEEEEEEEES-SEEEEEEEETT---EEEEEEEEEEEEEEESSEEEEEEEEEETTEE-S---SSS-EEEEEEEEEEEEE-TTSEEEEEEPPTTSEEEEEEEEEEEESSBPPS--B-PPTTS----/-EEEESSHHHHHHHGGG-SEEEEES-EEPTT--EEE-SPPTT-EEEEESEEEE----S---SEEEEEES-EEEE-TT-EEE--GGGT--S-GGGSSS-----EEEEEEEEEEEE--EEE--SS--EEEES-EEEEEES-EEE-GGGTTTT--S--SEEEES-EEEEEES-EEE-SS-SEEESSEEEEEEES-EEESS--EEEEEESSSS--EEEEEEEEEEEEES-SEEEEEEEETT---EEEEEEEEEEEEEEESSEEEEEEEEEETTEE-S---SSS-EEEEEEEEEEEEE-TTSEEEEEEPPTTSEEEEEEEEEEEESSB--S--B-PPTTS----

Solvent-accessible surface area: 82289 Å² total; per-residue (Å²): 83,68,28,78,30,94,76,4,68,44,0,55,185,21,23,58,97,2,78,33,1,40,0,36,29,0,99,0,68,50,20,57,28,0,44,0,46,44,6,87,43,42,1,43,0,28,0,74,28,118,0,31,6,18,82,110,84,48,111,15,21,2,0,11,0,18,1,22,72,0,56,0,45,23,32,120,73,10,20,0,16,0,80,0,55,82,0,16,19,5,68,2,61,125,35,59,76,60,6,0,47,0,0,58,0,48,50,0,73,52,3,56,0,119,23,0,5,0,37,18,0,0,0,30,1,0,16,2,52,51,2,52,77,0,6,1,82,71,0,35,0,20,0,47,51,0,32,26,24,0,0,36,24,0,21,0,0,14,0,10,44,3,51,12,1,88,0,22,27,2,38,0,35,2,7,16,7,1,0,6,0,27,3,4,39,79,1,19,1,19,42,3,38,2,27,18,2,32,0,0,0,0,3,17,0,4,70,113,102,14,26,26,0,54,67,2,56,0,10,101,4,68,0,18,78,2,48,1,0,0,18,0,20,1,32,25,61,13,105,22,20,0,23,37,0,40,0,29,26,1,54,3,30,79,0,30,96,45,0,0,1,0,3,0,0,15,56,153,64,65,71,44,46,32,28,15,27,23,2,11,0,16,13,0,30,0,28,145,0,55,22,50,6,17,90,38,4,17,6,8,22,0,8,0,10,38,0,2,2,5,96,10,101,15,73,50,45,61,14,81,48,17,115,122,26,86,155,34,29,44,42,6,76,69,12,58,14,64,42,79,92,25,80,27,92,68,3,73,39,0,59,185,18,25,65,91,2,76,39,1,44,0,46,31,0,98,0,72,47,19,59,27,0,45,0,48,54,10,128,72,44,1,44,0,25,0,53,34,112,0,18,5,19,80,113,81,48,127,15,21,3,0,11,0,18,16,52,75,0,60,1,41,24,31,98,81,10,17,0,23,0,71,0,64,72,0,17,30,75,103,3,51,127,32,57,74,65,10,0,66,0,0,53,0,45,48,0,109,58,3,45,0,70,32,0,41,0,48,29,0,0,0,25,2,1,21,1,50,62,1,63,76,1,6,1,48,79,1,78,1,32,0,49,50,2,99,112,45,20,11,70,18,0,15,0,0,24,1,7,43,8,54,16,1,89,0,11,26,2,56,0,72,2,23,16,8,1,0,5,0,23,2,4,55,76,1,21,0,20,40,3,41,2,28,29,2,44,0,0,0,0,2,18,0,5,70,123,128,45,27,65,0,112,67,2,51,0,11,103,6,50,0,20,76,3,36,7,0,0,23,0,22,1,33,31,66,13,108,17,34,0,24,35,0,41,0,29,24,0,65,8,36,78,0,41,114,62,0,0,2,0,3,0,0,23,94,152,62,63,72,65,44,93,26,44,100,28,3,45,0,42,20,0,40,0,28,144,0,54,25,50,5,28,96,86,2,24,20,7,24,0,9,0,10,84,78,4,10,52,117,13,119,12,57,48,46,64,12,84,49,20,122,129,12,110,146,33,31,76,58,14,115,93,9,58,14,61,41,86,90,28,81,27,94,69,3,71,39,0,56,188,18,26,48,90,4,82,42,1,57,0,42,30,0,100,0,71,50,19,59,30,0,44,0,47,53,12,117,79,43,1,43,0,28,0,72,32,106,0,19,5,19,59,109,70,43,128,19,19,2,0,11,0,18,11,51,72,0,59,1,43,24,35,124,79,10,16,0,20,0,65,0,66,64,0,13,26,3,47,1,55,112,13,34,77,35,8,0,60,0,0,56,0,48,43,0,84,57,2,47,0,106,30,0,38,0,45,32,0,0,0,20,2,1,19,2,52,52,1,71,79,1,6,1,73,86,1,77,1,35,0,48,51,0,37,28,24,0,0,35,21,0,14,0,0,24,0,8,41,6,64,15,1,94,0,23,26,2,57,0,71,2,5,15,7,1,0,6,0,25,3,3,48,73,1,20,1,19,42,3,38,1,29,18,2,28,0,0,0,0,1,15,0,4,71,120,126,42,26,66,0,109,68,3,54,0,11,102,7,48,0,18,76,2,29,6,0,0,22,0,21,1,32,32,68,12,109,16,35,1,29,36,0,41,0,29,24,0,71,8,28,78,0,24,72,62,0,0,1,0,2,0,0,17,93,147,67,61,70,67,39,91,26,39,100,24,2,48,0,41,20,1,40,0,32,145,0,54,23,50,6,17,93,25,3,20,7,8,13,0,10,0,10,86,80,3,11,53,120,14,136,13,53,50,46,59,14,84,49,16,93,149,27,139,142,35,30,77,49,15,118,91,11,57,14,62,42,79,95,22,84,29,92,70,4,70,37,0,56,187,20,25,53,88,3,87,38,1,47,0,48,30,0,96,0,69,50,20,59,28,0,46,0,46,48,10,117,80,43,1,42,0,28,0,56,35,110,0,17,5,19,80,112,80,45,114,17,20,2,0,12,0,18,15,48,74,0,57,0,44,23,29,123,82,9,15,0,18,0,70,0,66,72,0,19,32,82,108,2,57,132,31,58,76,65,13,0,75,0,0,52,0,48,47,0,92,60,2,56,0,107,24,0,37,0,45,33,0,0,1,23,2,0,23,2,51,49,1,64,80,1,7,1,80,65,0,77,1,39,0,48,50,2,99,110,44,21,11,77,19,0,15,0,0,22,0,10,44,3,60,15,2,92,0,23,27,2,54,0,87,2,21,18,6,1,0,5,0,23,3,4,50,80,1,20,0,19,42,2,24,2,26,28,2,47,0,0,0,0,1,16,0,3,69,124,125,42,22,66,0,111,68,2,52,0,9,102,6,105,0,40,89,3,40,9,0,0,22,0,21,1,33,26,68,14,104,20,34,0,29,35,1,42,0,29,23,0,71,8,51,75,0,38,108,61,0,0,1,0,3,0,0,19,78,149,61,63,71,42,47,34,28,40,48,27,2,16,0,12,22,1,36,0,29,146,0,49,24,50,6,28,93,92,3,22,20,7,22,0,10,0,8,37,1,1,0,6,121,14,134,11,60,48,45,62,12,91,49,19,128,148,15,128,151,35,32,43,41,6,77,88,11,56,14,62,30,80,68,29,77,29,96,74,3,67,44,0,55,185,23,24,56,104,2,77,34,1,39,0,41,28,0,99,1,69,47,21,58,28,0,43,0,48,51,12,92,67,46,0,46,0,26,0,72,30,113,1,32,5,19,84,114,81,47,127,17,20,2,0,11,0,17,14,45,71,0,61,1,44,24,32,123,81,9,19,0,13,0,79,0,56,82,0,18,45,77,118,2,50,127,30,59,74,64,8,0,61,0,0,58,0,48,42,0,54,60,2,53,0,102,25,0,40,0,45,19,0,0,0,26,2,0,27,2,54,49,2,68,78,0,6,1,78,66,0,76,0,34,0,53,52,2,102,111,44,20,11,69,20,0,16,0,0,24,0,10,39,3,57,12,1,92,0,22,28,2,52,0,85,2,23,17,7,1,0,5,0,28,3,5,54,78,1,18,1,19,43,2,41,1,23,28,1,45,0,0,0,0,2,19,0,4,18,93,36,23,7,43,0,107,71,3,54,0,10,102,3,117,0,39,86,3,50,2,0,0,15,0,19,1,35,26,13,2,2,15,34,0,27,35,0,41,0,28,26,0,64,7,49,79,0,48,89,40,0,0,1,0,1,1,0,11,93,152,61,63,67,64,45,90,28,31,40,12,2,47,0,42,20,1,40,0,27,145,0,55,25,50,6,28,97,93,3,20,21,7,26,0,10,0,11,64,52,2,9,51,114,12,131,16,55,50,46,61,12,82,49,19,120,155,21,126,149,35,30,79,57,12,117,92,9,62,14,62,32,102,43,76,26,95,69,2,69,40,0,21,187,14,18,54,94,9,79,40,1,37,0,40,30,0,98,0,70,32,11,21,4,0,0,0,2,48,12,92,82,32,0,46,0,27,0,72,30,103,0,20,5,16,21,107,58,30,125,14,8,2,0,0,0,3,14,55,77,0,55,1,47,26,29,123,79,10,17,0,18,0,68,0,70,71,0,19,46,76,52,2,62,117,20,10,64,35,12,0,71,0,0,38,0,22,12,0,93,68,3,52,0,115,30,0,42,0,54,27,0,0,1,31,2,1,23,2,31,32,2,66,79,1,6,1,73,78,0,64,0,38,0,47,53,1,94,115,40,19,10,68,22,0,16,0,0,38,0,8,38,4,62,12,1,94,0,22,24,2,51,0,76,2,20,17,7,1,0,5,0,10,2,4,48,80,1,17,1,18,42,4,55,2,27,27,2,45,0,0,0,0,2,22,0,4,69,122,72,45,20,64,0,111,68,4,54,0,9,99,6,95,0,31,87,2,34,7,0,0,22,0,24,1,31,20,60,15,103,20,35,0,28,36,0,40,0,29,28,1,65,4,35,76,0,41,112,61,0,0,1,0,2,0,0,25,28,59,68,65,72,64,47,92,28,38,102,27,2,45,0,42,21,1,43,0,29,146,0,57,26,51,5,26,99,90,2,17,20,8,20,0,10,0,9,88,73,2,9,50,119,13,140,12,58,48,46,62,11,84,50,20,120,143,18,137,148,36,32,76,54,16,123,87,10,57,14,62,29,81,92,25,83,27,99,71,3,65,28,0,59,170,16,26,59,82,1,65,38,1,51,0,40,31,0,101,0,68,51,18,61,28,0,44,0,47,54,11,88,77,41,0,42,0,27,0,72,28,64,0,21,5,21,86,108,86,43,129,17,20,2,0,10,0,19,16,51,76,0,47,0,38,23,34,124,81,10,18,0,18,0,50,0,36,73,0,17,45,77,119,2,62,132,32,52,73,62,14,0,75,0,0,50,0,48,56,0,104,56,3,46,0,66,28,0,40,0,40,29,0,0,1,19,2,0,20,1,50,54,2,59,76,1,6,1,78,88,0,78,1,38,0,46,32,2,88,34,17,18,10,77,22,0,15,0,0,20,0,8,46,3,64,14,1,90,0,23,27,3,56,1,88,1,19,17,5,1,0,4,0,21,3,5,50,79,1,21,1,19,41,2,37,1,28,28,2,43,0,0,0,0,2,18,0,3,71,119,130,44,24,65,0,104,67,3,55,0,11,101,4,113,0,41,82,3,34,7,0,0,18,0,27,1,31,28,64,13,102,22,34,0,25,34,1,39,0,32,24,0,65,7,49,76,0,43,112,62,0,0,1,0,3,0,0,23,89,149,65,63,74,63,47,88,28,42,103,24,2,47,0,42,20,1,43,0,24,140,0,53,23,48,6,31,94,89,2,23,21,7,21,0,10,0,11,83,82,4,11,52,122,12,121,10,46,49,48,58,15,81,50,16,121,153,22,136,152,34,31,78,53,15,115,91,7,57,14,61,26

B-factor: mean 14.15, std 7.33, range [2.0, 48.32]

Organism: NCBI:txid344007

Foldseek 3Di:
DQEEDQEQVVCVVCQQVGQEYEHAVHAAEAPDASEAAPHHANHEYEYHAEYEYDDDQAADANYEHAHENYEYEYDPHYAHEHVLLVQADLQACNDDTRFYEYYEQAHYELYEYEQYHYERHNAAYYEYANYEAYEYYQYEYHDQVCVVRRFDNHEDYEADHYENYAYANYEYAGAEHPYEYQAYEQHEHENYEAENYAEHEYDLAFPDPAREAYAYEYEHYEYEHYQEYAYYEYEAPGAYEAANYEYEHYEYEAHEAEDHEYAQAHDPRDGPLAHDQRYAHEHYEYYQRDYEYAQAYEYYAAAHDPPRYEHAAYDNHYYDHYHHDPSHDDDYPPRPDDD/DAEEDQELVCCVVCQQVHQEYEHAQYEAEAPDASEAEPHDANHEYEYHAEYEYDDDQAADANYEYADENYEYEYDPPYAYEHVLLVQADLQACNDDTRFYEYYEQAHYELYEYEQYHYERHNAAYYEYANYEQYEYYQYEYHDQVCVVRRFDNHEDYEYEHYENYEYANYEYAGAEHPYEYQAYEQHEHENYEAENYAEHEYDLAFDDPHREHYAYEYEHYEYENYQEYAYYEYEAPGAYEAANYEYEHYEYYAHEAEDHEYAQADDPRDGPLAHDARYAYEHYEYYQREYEYAQAYEYYAAAHDAPRYEHAAYDNYYYDHYHHDPRHPDDYPPRPDDD/DEEEDQELVVCVVCQQVAQEYEHEQYEYEEPDASEAEPHEANREYEYHAEYEYDDDQDADANYEHADENYEYEYDPPYAYEHVLLVQADLQACNDGTRFYEYYEQEHYELYEYEQYHYERHNAAYYEYANYEAYEYYQYEYHNQVCVPRRFDNHEDYEADHYENYHYANYEDAGAEHPYEYQAYEQHEHENYEAENYAEHEYDCAFPDPAREHYAYEYEHYEYENYQEYAYYEYEAPGAYEHANYEYEHYEYYAHEAEPHEYAQADDPRDGPLAHDARYAYAHYEYYQREYEYAQAYEYYAAAHDVPRYEHAAYDNHYYDHYHHDPRHPDDHPPRPDDD/DAEEDQELVCCVVCQQVHQEYEHEQYEYEAPDASEAAPHDANREYEYHAEYEYHDDQAADANYEHADENYEYEYDPPYAYEHVLLVQADLQACNDDTRFYEYYEQEHYELYEYEQYHYEAHNAAYYEYANYEQYYYYQYEYHNQVCVVRRFDNHEDYEYDHYENYEYANYEEAGAEHPYEYQAYEQHEHENYEYENYAEHEYDCAFPDPHREHYAYEYEHYEYEHYQEYAYYEYEAPGAYEHANYEYEHYEYEAHEAEDYEYAQADDPRDGPLAHDQRYAYEHYEYYQREYEYAQAYEYYAAAHDAPRYEHAAYDNDYYDHYHHDPSHPDDHPPRPDGD/DQEEDQELVVCVVCQQVRQEYEHAQHAAEAPDASEAEPHDANYEYEYHAEYEYDDDQAADANYEHADENYEYYYDPPYAYEHVLLVQADQQACNDDTRFYEYYEQEHYELYEYEQYHYERHNAAYYEYANYEAYEYYQYEYHNQVCVPRRYDNHEDYEAEHYENYHYANYEYAGAEHPYEYQAYEHHEHENYEAENYAEHEYDCAFDDPGREHYAYEYEHYEYENYQEYAYYEYEAPGAYEHANYEYENYEYYAHEAEDHEYAQADDPRDGPLAHDQRYAYEHYEYYQYEYEYAQAYEYYAAAHDAPRYEHAAYDNHYYDHYDHDPSHDDDYPPRPDGD/DDEDQELVVCVVCQQVAQEYEHAQYAYEEPDASEAAPGDANREYEYHAEYEYDDDQDADANYEHADENYEYEYDPPYAYEHVLLVQADLQACNDDTRFYEYYEDEHYELYEYEQYHYHAGNAAYYEYANYEAYEYYQYEHHNQVCLVRRYDNHEDYEAEHYENYAYANYEYAGAEHPYEYQAYEQHEHENYEYENYAEHEYDCAFDDPHREAYAYEYEHYEYENYQEYAYYHYEAPGAYEHAQYEYEHYEYYAHEAEPHEYAQADDPNDGPLAHDQRYAYEHYEYYQRDYEYAAAYEYYAAAHDAPRYEHAAYDNHYYDHYHHDPRHDRDYPPRPDDD/DEEEDQELVCCVVCQQVAQEYEHAPYAAEAPDASEAEPHEANREYEYHAEYEYDHDQDADANYEYAHENYEYEYDVPYAYEHVLLVQADLQACNDDTRFYEYYELEHYELYEYEQYHYEAGVAAYYEHYNYEAYYYYQYEYHNQVCVPSRYDNHEDYEYDHYENAAYENYEDAGAEHVYEYQAYEHHEHENYEAENYAEHEYDLAFPDPAREHYAYEYEHYEYEHYQEYAYYHYEAPGAYEAANYEYENYEYYAHEAEDHEYAQADYPRDGPLAHDARYAYAHYEYYQREYEYAQQYEYYAAAADVPRYEHAAYDNHYYDHYDYDPSHPDDYPPRPDDD

InterPro domains:
  IPR000743 Glycoside hydrolase, family 28 [PF00295] (41-360)
  IPR000743 Glycoside hydrolase, family 28 [PS00502] (214-227)
  IPR006626 Parallel beta-helix repeat [SM00710] (185-206)
  IPR006626 Parallel beta-helix repeat [SM00710] (207-227)
  IPR006626 Parallel beta-helix repeat [SM00710] (236-257)
  IPR006626 Parallel beta-helix repeat [SM00710] (265-287)
  IPR011050 Pectin lyase fold/virulence factor [SSF51126] (38-356)
  IPR012334 Pectin lyase fold [G3DSA:2.160.20.10] (24-362)
  IPR050434 Glycosyl hydrolase family 28, fungi [PTHR31884] (5-357)

Nearest PDB structures (foldseek):
  2iq7-assembly1_A  TM=1.002E+00  e=9.770E-54  Colletotrichum lupini
  6kvh-assembly1_A  TM=9.951E-01  e=1.309E-41  Evansstolkia leycettana
  1nhc-assembly6_F  TM=9.961E-01  e=5.921E-41  Aspergillus niger
  6kve-assembly1_A  TM=9.946E-01  e=8.237E-41  Evansstolkia leycettana
  1ib4-assembly2_B  TM=9.738E-01  e=3.759E-39  Aspergillus aculeatus

Radius of gyration: 42.57 Å; Cα contacts (8 Å, |Δi|>4): 8560; chains: 7; bounding box: 99×101×120 Å